Protein 2FYM (pdb70)

GO terms:
  GO:0004634 phosphopyruvate hydratase activity (F, EXP)
  GO:0005576 extracellular region (C, EXP)
  GO:0042802 identical protein binding (F, IPI)
  GO:0005515 protein binding (F, IPI)
  GO:0004634 phosphopyruvate hydratase activity (F, IDA)
  GO:0005829 cytosol (C, IDA)
  GO:0005856 cytoskeleton (C, IPI)
  GO:0042803 protein homodimerization activity (F, IPI)
  GO:0000287 magnesium ion binding (F, IDA)
  GO:0006096 glycolytic process (P, IMP)
  GO:0016020 membrane (C, IDA)
  GO:0000015 phosphopyruvate hydratase complex (C, IDA)
  GO:0005829 cytosol (C, HDA)
  GO:0016020 membrane (C, HDA)

Nearest PDB structures (foldseek):
  6bfz-assembly3_D  TM=9.920E-01  e=7.610E-82  Escherichia coli
  6npf-assembly1_B  TM=9.932E-01  e=2.031E-81  Escherichia coli
  6bfy-assembly1_A  TM=9.867E-01  e=5.789E-80  Escherichia coli
  6npf-assembly3_F  TM=9.908E-01  e=7.905E-77  Escherichia coli
  4ewj-assembly1_A  TM=9.799E-01  e=3.229E-58  Streptococcus suis

Solvent-accessible surface area: 56148 Å² total; per-residue (Å²): 32,30,2,79,38,13,58,6,18,10,1,2,0,0,79,0,32,0,1,0,5,0,21,0,40,4,95,71,63,67,19,0,11,3,5,0,8,9,22,29,42,108,45,118,74,30,8,18,16,42,35,20,52,63,166,84,51,10,40,5,95,1,0,61,114,0,17,58,8,0,68,19,52,0,10,144,26,0,80,53,94,66,0,88,77,4,55,21,2,0,129,50,0,48,82,73,3,62,49,162,46,2,44,114,16,0,1,4,0,0,0,0,0,0,0,0,0,0,11,0,0,2,38,25,62,72,29,23,7,8,57,0,0,0,71,56,30,60,52,88,48,136,22,4,0,0,1,0,3,3,3,1,0,3,0,27,124,78,28,136,26,94,3,14,0,20,6,0,1,1,0,0,9,29,2,157,59,0,70,52,0,0,39,4,1,0,9,0,11,31,38,0,13,112,25,0,115,95,105,71,39,63,33,25,12,24,53,10,0,0,5,30,1,110,2,45,32,0,55,58,0,0,45,3,0,25,92,0,1,152,52,19,64,41,47,56,22,144,18,0,0,0,1,1,4,1,13,0,47,101,22,69,139,134,46,22,0,49,0,79,16,60,75,66,45,64,36,63,15,78,92,0,0,71,36,0,42,114,23,22,141,70,48,36,2,9,2,1,2,8,1,2,15,47,70,15,50,130,2,3,31,66,0,22,160,51,6,10,137,60,15,0,2,3,0,19,49,0,0,4,0,34,40,75,35,0,139,80,0,52,86,119,38,2,3,10,0,0,2,0,26,8,8,11,28,0,0,1,44,40,0,17,53,0,1,116,53,0,82,105,41,35,22,22,0,0,0,4,12,39,32,0,9,2,17,16,4,2,5,0,4,1,0,0,0,4,34,10,0,1,0,9,0,1,1,2,4,6,0,0,0,0,0,2,0,0,2,0,9,6,0,22,82,52,10,34,165,118,4,67,20,52,6,78,133,33,1,70,34,32,120,86,36,40,22,59,4,17,10,14,1,56,99,132,79,155,42,93,1,42,32,9,24,6,16,11,0,2,1,0,86,0,14,0,2,0,5,0,7,0,0,0,102,43,1,78,6,2,5,2,6,0,7,11,23,28,50,110,46,117,72,31,9,18,15,41,37,20,51,63,184,83,48,5,54,10,95,0,0,59,113,0,17,59,8,0,70,32,50,0,6,145,26,0,76,46,96,62,0,93,78,4,57,20,2,1,127,48,1,49,82,81,4,59,51,180,43,8,46,126,9,0,1,3,0,0,0,0,0,0,2,0,0,0,16,0,0,2,37,29,66,72,32,59,18,16,56,1,0,0,74,52,32,60,35,97,50,86,23,4,0,0,1,0,3,3,1,2,0,4,0,24,124,74,28,142,30,74,4,16,0,21,7,0,1,0,0,0,9,31,5,166,56,0,95,53,0,1,44,3,1,1,10,0,11,38,36,0,14,115,13,0,125,92,89,74,39,64,32,24,12,19,51,7,0,1,5,28,0,114,0,39,31,0,54,52,0,0,47,2,0,28,91,0,0,165,54,19,65,39,110,44,26,136,35,0,0,0,1,2,5,1,13,0,44,101,21,70,131,139,42,82,0,56,11,93,27,95,75,41,44,24,90,79,0,0,65,19,0,43,116,16,21,160,119,37,38,2,7,1,2,3,8,0,2,14,48,70,18,46,132,3,3,38,86,1,22,77,49,8,10,125,159,13,0,2,3,0,21,51,0,0,5,0,35,40,176,34,0,125,75,0,50,130,117,36,2,3,10,0,1,2,1,26,8,8,11,27,0,0,1,43,45,0,18,52,1,2,118,51,0,74,101,40,36,22,21,1,0,1,4,12,37,33,0,9,4,19,19,11,3,6,0,7,0,0,0,0,1,13,7,0,1,0,11,0,1,1,2,4,4,0,0,0,0,2,2,0,0,13,0,9,34,4,20,90,68,15,35,105,138,2,59,21,49,4,85,149,33,2,70,32,72,43,93,1,40,51,9,22,6,16,12,1,2,0,0,79,0,15,0,1,0,5,0,8,0,0,0,103,41,1,74,7,2,5,3,6,0,8,10,24,29,52,112,44,116,70,31,9,18,14,42,43,20,54,64,190,82,54,5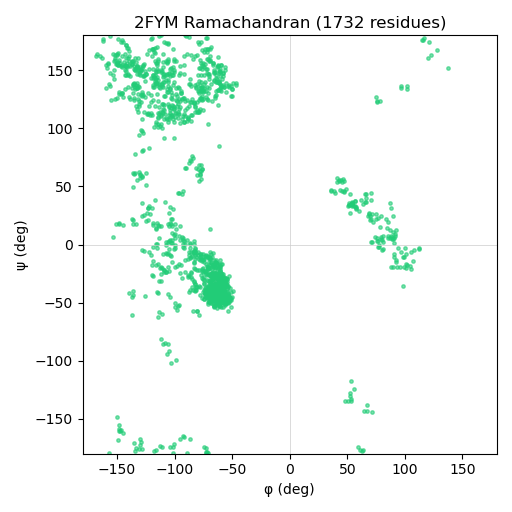,55,11,93,0,0,74,112,0,17,57,9,0,71,32,50,0,6,146,28,0,78,44,95,63,0,91,77,4,56,10,2,1,122,47,1,49,101,76,4,61,49,116,44,8,43,128,10,0,1,3,0,0,0,0,0,0,1,0,0,0,16,0,0,3,38,25,61,71,33,59,19,14,57,0,0,0,67,50,35,60,55,91,48,127,12,4,0,0,0,0,2,3,2,2,0,3,0,26,126,71,32,101,31,57,3,36,0,21,6,1,1,2,0,0,9,34,7,156,59,0,79,32,0,0,44,3,1,0,8,0,10,33,35,0,27,118,12,0,67,92,98,65,38,64,51,18,10,15,50,7,0,0,5,28,1,107,0,48,44,16,63,57,0,0,46,1,0,28,86,0,0,166,56,18,66,42,97,51,24,133,34,1,0,0,1,1,5,1,11,0,44,101,23,67,56,112,42,82,0,46,16,113,101,132,38,21,42,13,76,80,0,0,72,54,0,46,49,14,21,144,124,50,34,1,10,1,2,3,9,1,2,16,45,71,15,44,130,2,3,41,76,1,23,78,51,6,10,131,143,12,0,2,4,0,19,50,0,0,4,1,35,43,75,33,0,115,74,0,53,122,123,40,2,3,11,0,0,2,1,27,8,8,10,30,0,0,1,44,47,0,14,52,0,1,110,57,0,89,102,39,34,24,22,4,0,0,2,11,36,34,0,9,4,19,20,11,2,5,0,6,1,0,0,0,4,18,14,0,1,0,10,0,0,1,2,4,4,0,0,0,0,2,2,0,0,13,0,7,32,4,20,91,72,14,36,106,136,2,58,21,51,5,83,148,32,1,72,34,69,88,38,40,20,56,3,18,11,14,1,59,97,121,70,154,24,30,1,78,107,10,34,7,17,11,0,2,0,0,84,0,12,0,0,0,6,0,21,0,28,3,89,71,61,72,20,0,13,3,4,0,7,7,26,31,47,108,49,113,68,30,8,16,9,40,40,22,56,64,189,85,50,9,56,11,90,1,0,61,114,0,19,59,8,0,72,31,58,0,10,80,28,0,79,53,94,73,0,94,76,4,58,19,3,0,126,47,1,49,84,78,4,63,52,179,42,5,42,121,12,0,1,3,0,0,0,0,0,0,1,0,0,0,11,0,0,2,38,25,62,71,28,23,7,8,58,0,0,0,71,56,40,60,48,93,50,119,18,4,0,0,0,0,3,3,3,2,0,2,0,27,127,70,30,125,31,57,3,13,0,23,7,1,0,2,0,0,9,24,3,161,59,0,74,52,0,1,42,4,1,0,11,0,12,30,37,0,26,112,22,0,163,94,90,72,42,57,52,17,12,20,52,9,0,0,6,19,0,111,1,43,30,1,53,57,0,0,39,0,0,26,75,0,1,168,56,18,66,41,101,49,24,135,29,0,0,1,0,1,6,1,15,0,40,103,24,67,145,137,40,75,0,39,0,49,9,61,70,101,42,50,33,46,14,75,89,0,0,74,26,0,42,99,9,27,164,107,47,36,3,8,1,1,3,7,1,1,14,45,70,15,52,130,2,4,36,75,1,22,182,48,7,10,138,61,12,0,2,3,0,12,43,0,0,1,1,28,42,73,34,0,108,74,0,49,117,122,41,3,4,10,0,0,0,1,24,8,8,7,18,0,0,1,42,45,0,18,47,0,10,121,44,0,68,101,42,36,24,23,6,0,0,4,11,42,31,1,8,1,21,12,5,3,5,0,4,1,0,0,0,11,18,17,0,1,0,9,0,0,2,2,4,4,0,0,0,0,0,2,0,0,2,0,8,6,0,22,84,59,10,34,168,121,4,68,23,54,5,77,123,32,1,68,42,36,122

Secondary structure (DSSP, 8-state):
-BEEEEEEEEEE-TTS-EEEEEEEEETTS-EEEEEPPP--SS-SSS--------TTSGGGT--HHHHHHIIIIIHHHHTTSBTT-HHHHHHHHHHHH-STT-TTT-HHHHHHHHHHHHHHHHHHTTS-HHHHHHHHTT-TT-----EE-EEEEE-GGGSSSS--SSEEEEE-TT-SSHHHHHHHHHHHHHHHHHHHHHTT----B-TTS-B----SSHHHHHHHHHHHHHHTT--BTTTBEEEEE--GGGGEETTEEEEGGGTTEEE-HHHHHHHHHHHHHHS-EEEEES-S-TT-HHHHHHHHHHHTTTSEEEESTTTTT-HHHHHHHHHTT--SEEEE-GGGT-SHHHHHHHHHHHHHTT-EEEEE--SS--S--HHHHHHHHTT-EEEE---S-SHHHHHHHHHHHHHHHHHGGGS---GGGGSTT--/--HHHHHTSS-----/-BEEEEEEEEEE-TTS-EEEEEEEEETTS-EEEEEPPP--SS-SSS--------TTSGGGT--HHHHHHIIIIIHHHHTTSBTT-HHHHHHHHHHHH-SSSSTTT-HHHHHHHHHHHHHHHHHHTTS-HHHHHHHHHT-TT---B-EE-EEEEE-GGGSSSS--SSEEEEE-TT-SSHHHHHHHHHHHHHHHHHHHHHTT----B-TTS-B----SSHHHHHHHHHHHHHHTT--BTTTBEEEEE--GGGGEETTEE--S---B-HHHHHHHHHHHHHHS-EEEEES-S-TT-HHHHHHHHHHHTTTSEEEESTTTTT-HHHHHHHHHHT--SEEEE-HHHH-SHHHHHHHHHHHHHTT-EEEEE--SS--S--HHHHHHHHTT-EEEE---S-SHHHHHHHHHHHHHHHHHGGGS-B-GGGGSTT-/-BEEEEEEEEEE-TTS-EEEEEEEEETTS-EEEEEPPP--SS-SSS--------TTSGGGT--HHHHHHIIIIIHHHHTTSBTT-HHHHHHHHHHHH-STTSTTT-HHHHHHHHHHHHHHHHHHTTS-HHHHHHHHTT-TT---B-EE-EEEEE-GGGSSSS--SSEEEEE-TT-SSHHHHHHHHHHHHHHHHHHHHHTT----B-TTS-B----SSHHHHHHHHHHHHHHTT--BTTTBEEEEE--GGGGEETTEEEE--EEE-HHHHHHHHHHHHHHS-EEEEES-S-TT-HHHHHHHHHHHTTTSEEEESTTTTT-HHHHHHHHHTT--SEEEE-HHHH--HHHHHHHHHHHHHHT-EEEEE--SS--S--HHHHHHHHTT-EEEE---S-SHHHHHHHHHHHHHHHHHGGGS-B-GGGGSTT-/--HHHHHTSS-----/-BEEEEEEEEEE-TTS-EEEEEEEEETTS-EEEEEPPP--SS-SSSPPPP----TTSGGGT--HHHHHHIIIIIHHHHTTSBTT-HHHHHHHHHHHH-STT-TTT-HHHHHHHHHHHHHHHHHHTTS-HHHHHHHHTT-TT---B-EE-EEEEE-GGG-SSS--SSEEEEE-TT-SSHHHHHHHHHHHHHHHHHHHHHTT----B-TTS-B----SSHHHHHHHHHHHHHHTT--BTTTBEEEEE--GGGGEETTEEEEGGGTTEEE-HHHHHHHHHHHHHHS-EEEEES-S-TT-HHHHHHHHHHHTTTSEEEESTTTTT-HHHHHHHHHTT--SEEEE-HHHH--HHHHHHHHHHHHHTT-EEEEE--SS--S--HHHHHHHHTT-EEEE---S-SHHHHHHHHHHHHHHHHHGGGS-B-GGGGSTT--

Sequence (1746 aa):
SKIVKIIGREIIDSRGNPTVEAEVHLEGGFVGMAAAPSGASTGSREALELRDGDKSRFLGKGVTKAVAAVNGPIAQALIGKDAKDQAGIDKIMIDLDGTENKSKFGANAILAVSLANAKAAAAAKGMPLYEHIAELNGTPGKYSMPVPMMNIINGGEHADNNVDIQEFMIQPVGAKTVKKKEAIRMGSEVFHHLAKVLKAKGMNTAVGDEGGYAPNLGSNAEALAVVIAEAVKAAGYELGKDITLAMDCAASEFYKDGKYVLAGEGNKAFTSEEFTHFLEELTKQYPIVSIEDGLDESDWDGFAYQTKVLGDKIQLVGDDLFVTNTKILKEGIEKGIANSILIKFNQIGSLTETLAAIKMAKDAGYTAVISHRSGETEDATIADLAVGTAAGQIKTGSMSRSDRVAKYNQLIRIEEALGEKAPYNGRKEIKGQAASPELASGKVWIRYPSKIVKIIGREIIDSRGNPTVEAEVHLEGGFVGMAAAPSGASTGSREALELRDGDKSRFLGKGVTKAVAAVNGPIAQALIGKDAKDQAGIDKIMIDLDGTENKSKFGANAILAVSLANAKAAAAAKGMPLYEHIAELNGTPGKYSMPVPMMNIINGGEHADNNVDIQEFMIQPVGAKTVKEAIRMGSEVFHHLAKVLKAKGMNTAVGDEGGYAPNLGSNAEALAVIAEAVKAAGYELGKDITLAMDCAASEFYKDGKYVLAGEAFTSEEFTHFLEELTKQYPIVSIEDGLDESDWDGFAYQTKVLGDKIQLVGDDLFVTNTKILKEGIEKGIANSILIKFNQIGSLTETLAAIKMAKDAGYTAVISHRSGETEDATIADLAVGTAAGQIKTGSMSRSDRVAKYNQLIRIEEALGEKAPYNGRKEIKGQSKIVKIIGREIIDSRGNPTVEAEVHLEGGFVGMAAAPSGASTGSREALELRDGDKSRFLGKGVTKAVAAVNGPIAQALIGKDAKDQAGIDKIMIDLDGTENKSKFGANAILAVSLANAKAAAAAKGMPLYEHIAELNGTPGKYSMPVPMMNIINGGEHADNNVDIQEFMIQPVGAKTVKEAIRMGSEVFHHLAKVLKAKGMNTAVGDEGGYAPNLGSNAEALAVIAEAVKAAGYELGKDITLAMDCAASEFYKDGKYVLANKAFTSEEFTHFLEELTKQYPIVSIEDGLDESDWDGFAYQTKVLGDKIQLVGDDLFVTNTKILKEGIEKGIANSILIKFNQIGSLTETLAAIKMAKDAGYTAVISHRSGETEDATIADLAVGTAAGQIKTGSMSRSDRVAKYNQLIRIEEALGEKAPYNGRKEIKGQASPELASGKVWIRYPSKIVKIIGREIIDSRGNPTVEAEVHLEGGFVGMAAAPSGASTGSREALELRDGDKSRFLGKGVTKAVAAVNGPIAQALIGKDAKDQAGIDKIMIDLDGTENKSKFGANAILAVSLANAKAAAAAKGMPLYEHIAELNGTPGKYSMPVPMMNIINGGEHADNNVDIQEFMIQPVGAKTVKEAIRMGSEVFHHLAKVLKAKGMNTAVGDEGGYAPNLGSNAEALAVIAEAVKAAGYELGKDITLAMDCAASEFYKDGKYVLAGEGNKAFTSEEFTHFLEELTKQYPIVSIEDGLDESDWDGFAYQTKVLGDKIQLVGDDLFVTNTKILKEGIEKGIANSILIKFNQIGSLTETLAAIKMAKDAGYTAVISHRSGETEDATIADLAVGTAAGQIKTGSMSRSDRVAKYNQLIRIEEALGEKAPYNGRKEIKGQA

Radius of gyration: 69.32 Å; Cα contacts (8 Å, |Δi|>4): 4571; chains: 6; bounding box: 98×181×111 Å

B-factor: mean 20.83, std 8.46, range [7.2, 71.01]

Foldseek 3Di:
DFWAFKAWDWDAWPVRFTWIKMWTAGPVGFIFIFFAFDDAQDDDAFQHFDWQQDCVPRNRRDRVQLRCCRRPVLGVQRGGHQLLPLVVSLVSQCVVCPDQNSNNNGLRSQQNCQRRSLQSNCVVVVHGSLQSLLVLLVNHLAFAQAFEWAWAEADPPQADAQEQFGTKTKTQLQDFALVRRLVLLVQLNVLLLVLQVVVVWDADAGLQRYDYTHDLYNVVVLVSSCVSNVVSPHDFPNRMAMETENLQQSQDDPQWGFRVSVVRDTHHLLRLLVVVVVVCVVGVHAEYECSHPLVPQVSQLNSCVVRVLAHQYEYCVNCLLPVVSVVVCLVSSGGQEYEQRCSRNRHSSSSSVSLVSSVVSNGAYEYEDDSTAHLGQVSSSVCTSSVSRHYYQGGSDDSSRVSNSVVSVVVCVVCPVSHTNNGPVSGRNGD/DDPCVVVVVDDDDDD/DFWADKAWDWDAWPVGFTAIKMWTAGPVGFIFIDFAFDDAQDDDAFAHAPWQQDCVPRNRGTRVQLRVCRHPVLGVQRGGHQLLPLVVSLCSQCVSCPDQRSNSNGLRSQANCQRGSLQSNCVVVVHGSLQSLLVVLVNHLQWAQAFEWAWAEADPPQADALEQFGTKTKTQLQDFALLRRLVLLVQLNVLLLVLQVVVVWDADDGLQRYGYTHDQYPVRVVVSSCVSNVVSPHDFPRRMAMETENLQQSQADPQAGDRNRPRHHLLRLLVVVVVVVVVGVHAEYECSDDLVPQVSQQNSCVVPQLAHQYEYCVNCLLPPVSVVVCLVSSGTQEYEQRCSRHRHSSSSSVSLVSSVVSNGAYEYEDDSTFHLGQVSLSNCTSSVSRHYHQHRSDDSSRVSNSVVSVVVCVVCPPSHTNNGPVSGRND/DFWADKAWDWDAWLVGFTAIKMKTAGPVGQIFIFFAFDDAQDDDAFAHFDWQQDCVPRNRGDRPQLRCCRHPVLGVQRGGHDLLPLVVSLVSQCVSCPDQRSNSNGLRSQANCSRGSLRSNCVVVVHGSLQSLLVLLVRGLQFAQAFEWAWAEADPPQADAQEQFGTKTKTQLQDFALLVRLVLLVQLNVLLVVLQVVVVWDADATLQRYGHTHANYPVSVLVSSCVSCVVSVHDFLNRMAMETENLQQSQDDPQFGARVHDTHHLLRLLVVVVVVVVVGRHAEYECSHPLVPQVSQLNSCVVCVLAHQYEYCVNCLLPVVSVVVCLVSSGGQEYEQRPSRHRHSSSSSVSLVSSVVSNGAYEYEDDSIFHLGQVSLSVCTSSVSHYYYQHRSDDSSRVSNSVVSVVVCVVCPPSHTNNGPVSGRND/DDPCDVVPVDHDDDD/DFWAAKAWDWDAWLVGFTWIKMWTAHPVGFIFIFFAFDDAQDDDAFAHFEWQQDCVPRNRGTRVQLRCCRRPVLRVQRGGHQLLPLVVSLVSQCVVCPDQRSNSNGLRSQQNCQRRSLQSNCVVVVHGSLQSLLVVLVNHLAFAQAFEWAFAEADPPQADAQEQFGTKTKTQLQDFALVRRLVLLVQLNVLLLVLCVVVVWDADATLQRHDYTHDLANVRVLVSSCVSCVVSVHDFPNRMAMETENLQQRQDDPQWGFRSRVVRDTHHLLRLLVVVVVVVVVGVYAEYECSHPLVPQVSQQNSCVVPVLAHQYEYEVNCLLAPVRVVVCLVSSGGQEYEQRCSRHRHPVSSSVSLVSSVVSNGAYEYEDDSTAHLGQVSSSVCTSSVSRYYYQGRSDDSSRVSNSVVSVVVCVVCPVSYTNNGPVSGRNGD

Organism: Escherichia coli (strain K12) (NCBI:txid83333)

CATH classification: 3.30.390.10 (+1 more: 3.20.20.120)

Structure (mmCIF, N/CA/C/O backbone):
data_2FYM
#
_entry.id   2FYM
#
_cell.length_a   77.054
_cell.length_b   124.201
_cell.length_c   96.076
_cell.angle_alpha   90.00
_cell.angle_beta   90.58
_cell.angle_gamma   90.00
#
_symmetry.space_group_name_H-M   'P 1 21 1'
#
loop_
_entity.id
_entity.type
_entity.pdbx_description
1 polymer Enolase
2 polymer 'Ribonuclease E'
3 non-polymer 'MAGNESIUM ION'
4 water water
#
loop_
_atom_site.group_PDB
_atom_site.id
_atom_site.type_symbol
_atom_site.label_atom_id
_atom_site.label_alt_id
_atom_site.label_comp_id
_atom_site.label_asym_id
_atom_site.label_entity_id
_atom_site.label_seq_id
_atom_site.pdbx_PDB_ins_code
_atom_site.Cartn_x
_atom_site.Cartn_y
_atom_site.Cartn_z
_atom_site.occupancy
_atom_site.B_iso_or_equiv
_atom_site.auth_seq_id
_atom_site.auth_comp_id
_atom_site.auth_asym_id
_atom_site.auth_atom_id
_atom_site.pdbx_PDB_model_num
ATOM 1 N N . SER A 1 1 ? 15.327 19.512 53.255 1.00 29.56 1 SER A N 1
ATOM 2 C CA . SER A 1 1 ? 14.274 18.606 52.699 1.00 29.32 1 SER A CA 1
ATOM 3 C C . SER A 1 1 ? 14.128 17.369 53.579 1.00 28.87 1 SER A C 1
ATOM 4 O O . SER A 1 1 ? 14.929 16.434 53.494 1.00 28.78 1 SER A O 1
ATOM 7 N N . LYS A 1 2 ? 13.113 17.376 54.434 1.00 27.87 2 LYS A N 1
ATOM 8 C CA . LYS A 1 2 ? 12.966 16.338 55.456 1.00 27.36 2 LYS A CA 1
ATOM 9 C C . LYS A 1 2 ? 12.580 14.965 54.887 1.00 26.69 2 LYS A C 1
ATOM 10 O O . LYS A 1 2 ? 11.692 14.857 54.044 1.00 26.40 2 LYS A O 1
ATOM 12 N N . ILE A 1 3 ? 13.265 13.924 55.365 1.00 25.93 3 ILE A N 1
ATOM 13 C CA . ILE A 1 3 ? 12.922 12.541 55.036 1.00 25.46 3 ILE A CA 1
ATOM 14 C C . ILE A 1 3 ? 11.641 12.147 55.771 1.00 25.56 3 ILE A C 1
ATOM 15 O O . ILE A 1 3 ? 11.513 12.388 56.977 1.00 25.76 3 ILE A O 1
ATOM 20 N N . VAL A 1 4 ? 10.699 11.546 55.045 1.00 25.43 4 VAL A N 1
ATOM 21 C CA . VAL A 1 4 ? 9.435 11.109 55.643 1.00 25.76 4 VAL A CA 1
ATOM 22 C C . VAL A 1 4 ? 9.265 9.586 55.703 1.00 25.53 4 VAL A C 1
ATOM 23 O O . VAL A 1 4 ? 8.630 9.065 56.621 1.00 25.54 4 VAL A O 1
ATOM 27 N N . LYS A 1 5 ? 9.833 8.874 54.729 1.00 25.15 5 LYS A N 1
ATOM 28 C CA . LYS A 1 5 ? 9.741 7.423 54.689 1.00 24.71 5 LYS A CA 1
ATOM 29 C C . LYS A 1 5 ? 10.945 6.840 53.970 1.00 24.26 5 LYS A C 1
ATOM 30 O O . LYS A 1 5 ? 11.441 7.417 53.002 1.00 23.81 5 LYS A O 1
ATOM 32 N N . ILE A 1 6 ? 11.416 5.704 54.472 1.00 23.88 6 ILE A N 1
ATOM 33 C CA . ILE A 1 6 ? 12.444 4.925 53.792 1.00 23.50 6 ILE A CA 1
ATOM 34 C C . ILE A 1 6 ? 11.952 3.491 53.680 1.00 23.46 6 ILE A C 1
ATOM 35 O O . ILE A 1 6 ? 11.461 2.904 54.646 1.00 23.99 6 ILE A O 1
ATOM 40 N N . ILE A 1 7 ? 12.061 2.946 52.477 1.00 22.64 7 ILE A N 1
ATOM 41 C CA . ILE A 1 7 ? 11.609 1.602 52.202 1.00 22.40 7 ILE A CA 1
ATOM 42 C C . ILE A 1 7 ? 12.775 0.804 51.654 1.00 21.30 7 ILE A C 1
ATOM 43 O O . ILE A 1 7 ? 13.485 1.264 50.759 1.00 21.11 7 ILE A O 1
ATOM 48 N N . GLY A 1 8 ? 12.981 -0.372 52.235 1.00 20.02 8 GLY A N 1
ATOM 49 C CA . GLY A 1 8 ? 13.926 -1.344 51.714 1.00 18.47 8 GLY A CA 1
ATOM 50 C C . GLY A 1 8 ? 13.184 -2.530 51.156 1.00 18.01 8 GLY A C 1
ATOM 51 O O . GLY A 1 8 ? 12.122 -2.924 51.671 1.00 17.54 8 GLY A O 1
ATOM 52 N N . ARG A 1 9 ? 13.748 -3.123 50.108 1.00 16.62 9 ARG A N 1
ATOM 53 C CA . ARG A 1 9 ? 13.201 -4.352 49.563 1.00 16.89 9 ARG A CA 1
ATOM 54 C C . ARG A 1 9 ? 14.276 -5.232 48.944 1.00 16.90 9 ARG A C 1
ATOM 55 O O . ARG A 1 9 ? 15.347 -4.762 48.524 1.00 16.48 9 ARG A O 1
ATOM 63 N N . GLU A 1 10 ? 13.975 -6.520 48.917 1.00 16.85 10 GLU A N 1
ATOM 64 C CA . GLU A 1 10 ? 14.828 -7.510 48.294 1.00 16.41 10 GLU A CA 1
ATOM 65 C C . GLU A 1 10 ? 14.389 -7.681 46.844 1.00 16.62 10 GLU A C 1
ATOM 66 O O . GLU A 1 10 ? 13.290 -8.181 46.566 1.00 16.44 10 GLU A O 1
ATOM 72 N N . ILE A 1 11 ? 15.248 -7.250 45.917 1.00 16.04 11 ILE A N 1
ATOM 73 C CA . ILE A 1 11 ? 15.008 -7.451 44.485 1.00 15.18 11 ILE A CA 1
ATOM 74 C C . ILE A 1 11 ? 16.055 -8.435 43.946 1.00 14.50 11 ILE A C 1
ATOM 75 O O . ILE A 1 11 ? 16.827 -9.016 44.726 1.00 14.71 11 ILE A O 1
ATOM 80 N N . ILE A 1 12 ? 16.082 -8.635 42.631 1.00 13.86 12 ILE A N 1
ATOM 81 C CA . ILE A 1 12 ? 16.941 -9.645 42.023 1.00 13.36 12 ILE A CA 1
ATOM 82 C C . ILE A 1 12 ? 17.976 -8.954 41.135 1.00 13.11 12 ILE A C 1
ATOM 83 O O . ILE A 1 12 ? 17.643 -8.009 40.405 1.00 12.62 12 ILE A O 1
ATOM 88 N N . ASP A 1 13 ? 19.217 -9.419 41.219 1.00 12.21 13 ASP A N 1
ATOM 89 C CA . ASP A 1 13 ? 20.299 -8.858 40.416 1.00 11.93 13 ASP A CA 1
ATOM 90 C C . ASP A 1 13 ? 20.476 -9.582 39.076 1.00 11.20 13 ASP A C 1
ATOM 91 O O . ASP A 1 13 ? 19.735 -10.523 38.733 1.00 11.04 13 ASP A O 1
ATOM 96 N N . SER A 1 14 ? 21.443 -9.122 38.293 1.00 10.93 14 SER A N 1
ATOM 97 C CA . SER A 1 14 ? 21.563 -9.592 36.931 1.00 10.82 14 SER A CA 1
ATOM 98 C C . SER A 1 14 ? 22.045 -11.027 36.828 1.00 11.31 14 SER A C 1
ATOM 99 O O . SER A 1 14 ? 22.039 -11.593 35.740 1.00 11.76 14 SER A O 1
ATOM 102 N N . ARG A 1 15 ? 22.488 -11.605 37.954 1.00 11.56 15 ARG A N 1
ATOM 103 C CA . ARG A 1 15 ? 22.927 -12.999 37.977 1.00 12.60 15 ARG A CA 1
ATOM 104 C C . ARG A 1 15 ? 21.867 -13.871 38.642 1.00 12.88 15 ARG A C 1
ATOM 105 O O . ARG A 1 15 ? 22.070 -15.076 38.810 1.00 14.35 15 ARG A O 1
ATOM 113 N N . GLY A 1 16 ? 20.734 -13.261 39.011 1.00 12.53 16 GLY A N 1
ATOM 114 C CA . GLY A 1 16 ? 19.619 -14.003 39.598 1.00 13.48 16 GLY A CA 1
ATOM 115 C C . GLY A 1 16 ? 19.724 -14.086 41.109 1.00 14.08 16 GLY A C 1
ATOM 116 O O . GLY A 1 16 ? 18.995 -14.844 41.733 1.00 14.76 16 GLY A O 1
ATOM 117 N N . ASN A 1 17 ? 20.638 -13.321 41.696 1.00 14.18 17 ASN A N 1
ATOM 118 C CA . ASN A 1 17 ? 20.812 -13.308 43.147 1.00 14.28 17 ASN A CA 1
ATOM 119 C C . ASN A 1 17 ? 20.162 -12.100 43.813 1.00 14.62 17 ASN A C 1
ATOM 120 O O . ASN A 1 17 ? 20.116 -11.014 43.226 1.00 14.56 17 ASN A O 1
ATOM 125 N N . PRO A 1 18 ? 19.635 -12.274 45.037 1.00 14.10 18 PRO A N 1
ATOM 126 C CA . PRO A 1 18 ? 19.026 -11.136 45.729 1.00 13.91 18 PRO A CA 1
ATOM 127 C C . PRO A 1 18 ? 19.975 -9.950 45.941 1.00 13.83 18 PRO A C 1
ATOM 128 O O . PRO A 1 18 ? 21.187 -10.124 46.133 1.00 13.89 18 PRO A O 1
ATOM 132 N N . THR A 1 19 ? 19.412 -8.752 45.870 1.00 13.42 19 THR A N 1
ATOM 133 C CA . THR A 1 19 ? 20.112 -7.567 46.365 1.00 13.56 19 THR A CA 1
ATOM 134 C C . THR A 1 19 ? 19.157 -6.558 46.999 1.00 13.72 19 THR A C 1
ATOM 135 O O . THR A 1 19 ? 17.944 -6.768 46.993 1.00 14.16 19 THR A O 1
ATOM 139 N N . VAL A 1 20 ? 19.722 -5.499 47.577 1.00 13.17 20 VAL A N 1
ATOM 140 C CA . VAL A 1 20 ? 18.943 -4.489 48.284 1.00 13.50 20 VAL A CA 1
ATOM 141 C C . VAL A 1 20 ? 18.598 -3.323 47.373 1.00 13.60 20 VAL A C 1
ATOM 142 O O . VAL A 1 20 ? 19.476 -2.764 46.717 1.00 13.87 20 VAL A O 1
ATOM 146 N N . GLU A 1 21 ? 17.320 -2.950 47.364 1.00 14.11 21 GLU A N 1
ATOM 147 C CA . GLU A 1 21 ? 16.862 -1.707 46.765 1.00 14.71 21 GLU A CA 1
ATOM 148 C C . GLU A 1 21 ? 16.278 -0.845 47.884 1.00 15.11 21 GLU A C 1
ATOM 149 O O . GLU A 1 21 ? 15.606 -1.371 48.788 1.00 15.84 21 GLU A O 1
ATOM 155 N N . ALA A 1 22 ? 16.566 0.450 47.845 1.00 15.20 22 ALA A N 1
ATOM 156 C CA . ALA A 1 22 ? 15.999 1.407 48.802 1.00 15.62 22 ALA A CA 1
ATOM 157 C C . ALA A 1 22 ? 15.281 2.557 48.118 1.00 16.12 22 ALA A C 1
ATOM 158 O O . ALA A 1 22 ? 15.694 3.000 47.057 1.00 14.93 22 ALA A O 1
ATOM 160 N N . GLU A 1 23 ? 14.217 3.045 48.761 1.00 15.91 23 GLU A N 1
ATOM 161 C CA . GLU A 1 23 ? 13.549 4.279 48.353 1.00 17.23 23 GLU A CA 1
ATOM 162 C C . GLU A 1 23 ? 13.641 5.271 49.493 1.00 18.06 23 GLU A C 1
ATOM 163 O O . GLU A 1 23 ? 13.406 4.919 50.659 1.00 18.85 23 GLU A O 1
ATOM 169 N N . VAL A 1 24 ? 13.962 6.513 49.161 1.00 17.93 24 VAL A N 1
ATOM 170 C CA . VAL A 1 24 ? 13.944 7.581 50.148 1.00 18.30 24 VAL A CA 1
ATOM 171 C C . VAL A 1 24 ? 12.888 8.601 49.701 1.00 19.04 24 VAL A C 1
ATOM 172 O O . VAL A 1 24 ? 12.970 9.153 48.605 1.00 18.62 24 VAL A O 1
ATOM 176 N N . HIS A 1 25 ? 11.887 8.797 50.558 1.00 19.88 25 HIS A N 1
ATOM 177 C CA . HIS A 1 25 ? 10.767 9.703 50.302 1.00 21.03 25 HIS A CA 1
ATOM 178 C C . HIS A 1 25 ? 10.903 10.958 51.164 1.00 21.50 25 HIS A C 1
ATOM 179 O O . HIS A 1 25 ? 11.189 10.865 52.367 1.00 21.71 25 HIS A O 1
ATOM 186 N N . LEU A 1 26 ? 10.703 12.123 50.545 1.00 22.05 26 LEU A N 1
ATOM 187 C CA . LEU A 1 26 ? 10.831 13.414 51.230 1.00 22.41 26 LEU A CA 1
ATOM 188 C C . LEU A 1 26 ? 9.508 14.176 51.271 1.00 23.44 26 LEU A C 1
ATOM 189 O O . LEU A 1 26 ? 8.614 13.946 50.459 1.00 23.78 26 LEU A O 1
ATOM 194 N N . GLU A 1 27 ? 9.399 15.098 52.219 1.00 24.98 27 GLU A N 1
ATOM 195 C CA . GLU A 1 27 ? 8.293 16.060 52.204 1.00 26.45 27 GLU A CA 1
ATOM 196 C C . GLU A 1 27 ? 8.271 16.757 50.842 1.00 26.42 27 GLU A C 1
ATOM 197 O O . GLU A 1 27 ? 9.318 17.131 50.315 1.00 26.83 27 GLU A O 1
ATOM 203 N N . GLY A 1 28 ? 7.085 16.908 50.263 1.00 26.64 28 GLY A N 1
ATOM 204 C CA . GLY A 1 28 ? 6.975 17.499 48.928 1.00 26.21 28 GLY A CA 1
ATOM 205 C C . GLY A 1 28 ? 6.775 16.479 47.828 1.00 26.10 28 GLY A C 1
ATOM 206 O O . GLY A 1 28 ? 6.530 16.844 46.674 1.00 26.43 28 GLY A O 1
ATOM 207 N N . GLY A 1 29 ? 6.896 15.198 48.183 1.00 25.51 29 GLY A N 1
ATOM 208 C CA . GLY A 1 29 ? 6.632 14.098 47.253 1.00 24.54 29 GLY A CA 1
ATOM 209 C C . GLY A 1 29 ? 7.834 13.609 46.463 1.00 23.51 29 GLY A C 1
ATOM 210 O O . GLY A 1 29 ? 7.698 12.753 45.589 1.00 24.21 29 GLY A O 1
ATOM 211 N N . PHE A 1 30 ? 9.009 14.136 46.781 1.00 22.76 30 PHE A N 1
ATOM 212 C CA . PHE A 1 30 ? 10.237 13.754 46.072 1.00 21.68 30 PHE A CA 1
ATOM 213 C C . PHE A 1 30 ? 10.711 12.366 46.490 1.00 20.50 30 PHE A C 1
ATOM 214 O O . PHE A 1 30 ? 10.728 12.046 47.677 1.00 19.96 30 PHE A O 1
ATOM 222 N N . VAL A 1 31 ? 11.078 11.544 45.509 1.00 19.28 31 VAL A N 1
ATOM 223 C CA . VAL A 1 31 ? 11.470 10.160 45.787 1.00 18.63 31 VAL A CA 1
ATOM 224 C C . VAL A 1 31 ? 12.772 9.866 45.055 1.00 17.93 31 VAL A C 1
ATOM 225 O O . VAL A 1 31 ? 12.932 10.244 43.901 1.00 18.49 31 VAL A O 1
ATOM 229 N N . GLY A 1 32 ? 13.695 9.202 45.743 1.00 17.32 32 GLY A N 1
ATOM 230 C CA . GLY A 1 32 ? 14.881 8.613 45.103 1.00 16.88 32 GLY A CA 1
ATOM 231 C C . GLY A 1 32 ? 14.881 7.108 45.315 1.00 16.84 32 GLY A C 1
ATOM 232 O O . GLY A 1 32 ? 14.450 6.620 46.372 1.00 17.08 32 GLY A O 1
ATOM 233 N N . MET A 1 33 ? 15.328 6.354 44.309 1.00 15.96 33 MET A N 1
ATOM 234 C CA . MET A 1 33 ? 15.417 4.914 44.448 1.00 15.71 33 MET A CA 1
ATOM 235 C C . MET A 1 33 ? 16.733 4.435 43.872 1.00 14.94 33 MET A C 1
ATOM 236 O O . MET A 1 33 ? 17.167 4.934 42.845 1.00 14.33 33 MET A O 1
ATOM 241 N N . ALA A 1 34 ? 17.374 3.505 44.572 1.00 13.60 34 ALA A N 1
ATOM 242 C CA . ALA A 1 34 ? 18.651 2.940 44.113 1.00 13.04 34 ALA A CA 1
ATOM 243 C C . ALA A 1 34 ? 18.817 1.526 44.624 1.00 13.42 34 ALA A C 1
ATOM 244 O O . ALA A 1 34 ? 18.183 1.121 45.603 1.00 13.63 34 ALA A O 1
ATOM 246 N N . ALA A 1 35 ? 19.693 0.781 43.968 1.00 12.75 35 ALA A N 1
ATOM 247 C CA . ALA A 1 35 ? 19.990 -0.584 44.403 1.00 12.94 35 ALA A CA 1
ATOM 248 C C . ALA A 1 35 ? 21.481 -0.775 44.553 1.00 13.17 35 ALA A C 1
ATOM 249 O O . ALA A 1 35 ? 22.272 -0.106 43.893 1.00 14.06 35 ALA A O 1
ATOM 251 N N . ALA A 1 36 ? 21.858 -1.688 45.445 1.00 13.81 36 ALA A N 1
ATOM 252 C CA . ALA A 1 36 ? 23.257 -2.072 45.600 1.00 13.59 36 ALA A CA 1
ATOM 253 C C . ALA A 1 36 ? 23.618 -3.182 44.615 1.00 13.48 36 ALA A C 1
ATOM 254 O O . ALA A 1 36 ? 22.839 -4.116 44.425 1.00 14.13 36 ALA A O 1
ATOM 256 N N . PRO A 1 37 ? 24.806 -3.090 43.995 1.00 13.01 37 PRO A N 1
ATOM 257 C CA . PRO A 1 37 ? 25.293 -4.198 43.184 1.00 12.97 37 PRO A CA 1
ATOM 258 C C . PRO A 1 37 ? 25.868 -5.284 44.112 1.00 13.62 37 PRO A C 1
ATOM 259 O O . PRO A 1 37 ? 26.003 -5.049 45.323 1.00 14.16 37 PRO A O 1
ATOM 263 N N . SER A 1 38 ? 26.225 -6.435 43.544 1.00 14.52 38 SER A N 1
ATOM 264 C CA . SER A 1 38 ? 26.803 -7.558 44.313 1.00 15.82 38 SER A CA 1
ATOM 265 C C . SER A 1 38 ? 28.167 -7.182 44.876 1.00 16.08 38 SER A C 1
ATOM 266 O O . SER A 1 38 ? 28.909 -6.421 44.263 1.00 15.50 38 SER A O 1
ATOM 269 N N . GLY A 1 39 ? 28.517 -7.738 46.044 1.00 16.53 39 GLY A N 1
ATOM 270 C CA . GLY A 1 39 ? 29.823 -7.458 46.653 1.00 17.60 39 GLY A CA 1
ATOM 271 C C . GLY A 1 39 ? 30.323 -8.638 47.465 1.00 18.28 39 GLY A C 1
ATOM 272 O O . GLY A 1 39 ? 29.788 -9.734 47.361 1.00 20.12 39 GLY A O 1
ATOM 273 N N . ALA A 1 40 ? 31.364 -8.404 48.253 1.00 18.95 40 ALA A N 1
ATOM 274 C CA . ALA A 1 40 ? 31.928 -9.422 49.159 1.00 19.07 40 ALA A CA 1
ATOM 275 C C . ALA A 1 40 ? 31.183 -9.395 50.498 1.00 18.88 40 ALA A C 1
ATOM 276 O O . ALA A 1 40 ? 30.844 -8.322 50.996 1.00 18.39 40 ALA A O 1
ATOM 278 N N . SER A 1 41 ? 30.957 -10.570 51.095 1.00 19.51 41 SER A N 1
ATOM 279 C CA . SER A 1 41 ? 30.316 -10.656 52.412 1.00 19.43 41 SER A CA 1
ATOM 280 C C . SER A 1 41 ? 31.306 -11.105 53.484 1.00 19.48 41 SER A C 1
ATOM 281 O O . SER A 1 41 ? 30.988 -11.099 54.679 1.00 19.67 41 SER A O 1
ATOM 284 N N . THR A 1 42 ? 32.497 -11.496 53.039 1.00 19.59 42 THR A N 1
ATOM 285 C CA . THR A 1 42 ? 33.582 -11.904 53.942 1.00 19.60 42 THR A CA 1
ATOM 286 C C . THR A 1 42 ? 34.875 -11.240 53.498 1.00 20.13 42 THR A C 1
ATOM 287 O O . THR A 1 42 ? 34.992 -10.807 52.348 1.00 20.58 42 THR A O 1
ATOM 291 N N . GLY A 1 43 ? 35.847 -11.170 54.397 1.00 20.60 43 GLY A N 1
ATOM 292 C CA . GLY A 1 43 ? 37.122 -10.575 54.048 1.00 21.24 43 GLY A CA 1
ATOM 293 C C . GLY A 1 43 ? 37.468 -9.421 54.953 1.00 21.31 43 GLY A C 1
ATOM 294 O O . GLY A 1 43 ? 36.598 -8.878 55.627 1.00 20.41 43 GLY A O 1
ATOM 295 N N . SER A 1 44 ? 38.740 -9.045 54.937 1.00 22.20 44 SER A N 1
ATOM 296 C CA . SER A 1 44 ? 39.283 -8.142 55.943 1.00 23.02 44 SER A CA 1
ATOM 297 C C . SER A 1 44 ? 39.523 -6.736 55.452 1.00 22.70 44 SER A C 1
ATOM 298 O O . SER A 1 44 ? 39.917 -5.889 56.248 1.00 23.18 44 SER A O 1
ATOM 301 N N . ARG A 1 45 ? 39.294 -6.465 54.162 1.00 21.91 45 ARG A N 1
ATOM 302 C CA . ARG A 1 45 ? 39.808 -5.229 53.561 1.00 21.66 45 ARG A CA 1
ATOM 303 C C . ARG A 1 45 ? 38.754 -4.283 53.000 1.00 21.12 45 ARG A C 1
ATOM 304 O O . ARG A 1 45 ? 38.993 -3.086 52.900 1.00 22.54 45 ARG A O 1
ATOM 312 N N . GLU A 1 46 ? 37.606 -4.822 52.618 1.00 20.00 46 GLU A N 1
ATOM 313 C CA . GLU A 1 46 ? 36.583 -3.995 51.979 1.00 18.61 46 GLU A CA 1
ATOM 314 C C . GLU A 1 46 ? 35.324 -3.941 52.825 1.00 17.39 46 GLU A C 1
ATOM 315 O O . GLU A 1 46 ? 35.151 -4.744 53.743 1.00 17.08 46 GLU A O 1
ATOM 321 N N . ALA A 1 47 ? 34.447 -2.986 52.523 1.00 16.32 47 ALA A N 1
ATOM 322 C CA . ALA A 1 47 ? 33.141 -2.963 53.156 1.00 15.45 47 ALA A CA 1
ATOM 323 C C . ALA A 1 47 ? 32.417 -4.248 52.790 1.00 15.69 47 ALA A C 1
ATOM 324 O O . ALA A 1 47 ? 32.518 -4.721 51.657 1.00 16.03 47 ALA A O 1
ATOM 326 N N . LEU A 1 48 ? 31.701 -4.822 53.745 1.00 15.57 48 LEU A N 1
ATOM 327 C CA . LEU A 1 48 ? 31.055 -6.100 53.537 1.00 16.03 48 LEU A CA 1
ATOM 328 C C . LEU A 1 48 ? 29.552 -5.969 53.388 1.00 16.50 48 LEU A C 1
ATOM 329 O O . LEU A 1 48 ? 28.903 -5.312 54.196 1.00 16.65 48 LEU A O 1
ATOM 334 N N . GLU A 1 49 ? 29.004 -6.605 52.356 1.00 16.48 49 GLU A N 1
ATOM 335 C CA . GLU A 1 49 ? 27.553 -6.768 52.247 1.00 17.37 49 GLU A CA 1
ATOM 336 C C . GLU A 1 49 ? 27.102 -7.807 53.262 1.00 17.80 49 GLU A C 1
ATOM 337 O O . GLU A 1 49 ? 27.870 -8.706 53.618 1.00 17.99 49 GLU A O 1
ATOM 343 N N . LEU A 1 50 ? 25.866 -7.674 53.722 1.00 18.01 50 LEU A N 1
ATOM 344 C CA . LEU A 1 50 ? 25.253 -8.672 54.601 1.00 18.12 50 LEU A CA 1
ATOM 345 C C . LEU A 1 50 ? 24.406 -9.662 53.799 1.00 18.06 50 LEU A C 1
ATOM 346 O O . LEU A 1 50 ? 23.476 -9.261 53.075 1.00 16.83 50 LEU A O 1
ATOM 351 N N . ARG A 1 51 ? 24.727 -10.950 53.938 1.00 17.93 51 ARG A N 1
ATOM 352 C CA . ARG A 1 51 ? 23.936 -12.031 53.359 1.00 18.54 51 ARG A CA 1
ATOM 353 C C . ARG A 1 51 ? 23.313 -12.894 54.463 1.00 19.18 51 ARG A C 1
ATOM 354 O O . ARG A 1 51 ? 23.910 -13.062 55.526 1.00 19.51 51 ARG A O 1
ATOM 362 N N . ASP A 1 52 ? 22.142 -13.458 54.187 1.00 19.71 52 ASP A N 1
ATOM 363 C CA . ASP A 1 52 ? 21.389 -14.224 55.196 1.00 20.64 52 ASP A CA 1
ATOM 364 C C . ASP A 1 52 ? 22.013 -15.567 55.542 1.00 21.58 52 ASP A C 1
ATOM 365 O O . ASP A 1 52 ? 22.003 -15.966 56.706 1.00 22.53 52 ASP A O 1
ATOM 370 N N . GLY A 1 53 ? 22.516 -16.275 54.535 1.00 22.09 53 GLY A N 1
ATOM 371 C CA . GLY A 1 53 ? 23.067 -17.617 54.741 1.00 22.80 53 GLY A CA 1
ATOM 372 C C . GLY A 1 53 ? 22.012 -18.656 55.079 1.00 23.41 53 GLY A C 1
ATOM 373 O O . GLY A 1 53 ? 22.321 -19.685 55.699 1.00 23.62 53 GLY A O 1
ATOM 374 N N . ASP A 1 54 ? 20.770 -18.396 54.674 1.00 23.65 54 ASP A N 1
ATOM 375 C CA . ASP A 1 54 ? 19.675 -19.360 54.823 1.00 24.23 54 ASP A CA 1
ATOM 376 C C . ASP A 1 54 ? 19.620 -20.258 53.586 1.00 24.69 54 ASP A C 1
ATOM 377 O O . ASP A 1 54 ? 19.174 -19.844 52.519 1.00 23.97 54 ASP A O 1
ATOM 382 N N . LYS A 1 55 ? 20.053 -21.506 53.745 1.00 25.18 55 LYS A N 1
ATOM 383 C CA . LYS A 1 55 ? 20.145 -22.449 52.632 1.00 25.75 55 LYS A CA 1
ATOM 384 C C . LYS A 1 55 ? 18.808 -22.727 51.947 1.00 25.16 55 LYS A C 1
ATOM 385 O O . LYS A 1 55 ? 18.781 -23.119 50.783 1.00 25.55 55 LYS A O 1
ATOM 391 N N . SER A 1 56 ? 17.710 -22.495 52.661 1.00 24.74 56 SER A N 1
ATOM 392 C CA . SER A 1 56 ? 16.365 -22.730 52.131 1.00 24.60 56 SER A CA 1
ATOM 393 C C . SER A 1 56 ? 15.826 -21.586 51.254 1.00 23.83 56 SER A C 1
ATOM 394 O O . SER A 1 56 ? 14.725 -21.701 50.699 1.00 24.09 56 SER A O 1
ATOM 397 N N . ARG A 1 57 ? 16.567 -20.479 51.159 1.00 22.95 57 ARG A N 1
ATOM 398 C CA . ARG A 1 57 ? 16.189 -19.388 50.236 1.00 22.15 57 ARG A CA 1
ATOM 399 C C . ARG A 1 57 ? 17.382 -18.936 49.414 1.00 21.20 57 ARG A C 1
ATOM 400 O O . ARG A 1 57 ? 18.424 -18.586 49.983 1.00 20.93 57 ARG A O 1
ATOM 408 N N . PHE A 1 58 ? 17.229 -18.946 48.085 1.00 20.44 58 PHE A N 1
ATOM 409 C CA . PHE A 1 58 ? 18.248 -18.423 47.178 1.00 19.95 58 PHE A CA 1
ATOM 410 C C . PHE A 1 58 ? 19.641 -19.009 47.448 1.00 19.90 58 PHE A C 1
ATOM 411 O O . PHE A 1 58 ? 20.653 -18.315 47.297 1.00 19.76 58 PHE A O 1
ATOM 419 N N . LEU A 1 59 ? 19.690 -20.278 47.856 1.00 20.26 59 LEU A N 1
ATOM 420 C CA . LEU A 1 59 ? 20.968 -20.964 48.103 1.00 20.68 59 LEU A CA 1
ATOM 421 C C . LEU A 1 59 ? 21.863 -20.184 49.083 1.00 20.28 59 LEU A C 1
ATOM 422 O O . LEU A 1 59 ? 23.096 -20.182 48.967 1.00 20.68 59 LEU A O 1
ATOM 427 N N . GLY A 1 60 ? 21.227 -19.534 50.056 1.00 20.02 60 GLY A N 1
ATOM 428 C CA . GLY A 1 60 ? 21.938 -18.815 51.116 1.00 19.72 60 GLY A CA 1
ATOM 429 C C . GLY A 1 60 ? 22.232 -17.354 50.828 1.00 19.48 60 GLY A C 1
ATOM 430 O O . GLY A 1 60 ? 22.823 -16.658 51.659 1.00 19.15 60 GLY A O 1
ATOM 431 N N . LYS A 1 61 ? 21.790 -16.888 49.662 1.00 19.11 61 LYS A N 1
ATOM 432 C CA . LYS A 1 61 ? 22.116 -15.539 49.194 1.00 19.09 61 LYS A CA 1
ATOM 433 C C . LYS A 1 61 ? 21.010 -14.486 49.430 1.00 18.91 61 LYS A C 1
ATOM 434 O O . LYS A 1 61 ? 21.063 -13.386 48.876 1.00 17.58 61 LYS A O 1
ATOM 440 N N . GLY A 1 62 ? 20.017 -14.814 50.256 1.00 18.83 62 GLY A N 1
ATOM 441 C CA . GLY A 1 62 ? 18.997 -13.832 50.648 1.00 18.64 62 GLY A CA 1
ATOM 442 C C . GLY A 1 62 ? 19.606 -12.585 51.271 1.00 18.48 62 GLY A C 1
ATOM 443 O O . GLY A 1 62 ? 20.695 -12.642 51.858 1.00 18.24 62 GLY A O 1
ATOM 444 N N . VAL A 1 63 ? 18.932 -11.442 51.107 1.00 18.23 63 VAL A N 1
ATOM 445 C CA . VAL A 1 63 ? 19.346 -10.207 51.789 1.00 17.98 63 VAL A CA 1
ATOM 446 C C . VAL A 1 63 ? 18.264 -9.644 52.716 1.00 18.53 63 VAL A C 1
ATOM 447 O O . VAL A 1 63 ? 18.182 -8.428 52.950 1.00 18.01 63 VAL A O 1
ATOM 451 N N . THR A 1 64 ? 17.456 -10.543 53.284 1.00 19.26 64 THR A N 1
ATOM 452 C CA . THR A 1 64 ? 16.375 -10.107 54.170 1.00 20.15 64 THR A CA 1
ATOM 453 C C . THR A 1 64 ? 16.906 -9.345 55.390 1.00 19.64 64 THR A C 1
ATOM 454 O O . THR A 1 64 ? 16.282 -8.396 55.841 1.00 20.18 64 THR A O 1
ATOM 458 N N . LYS A 1 65 ? 18.062 -9.750 55.918 1.00 19.69 65 LYS A N 1
ATOM 459 C CA . LYS A 1 65 ? 18.649 -9.036 57.064 1.00 19.82 65 LYS A CA 1
ATOM 460 C C . LYS A 1 65 ? 19.060 -7.604 56.746 1.00 19.83 65 LYS A C 1
ATOM 461 O O . LYS A 1 65 ? 18.762 -6.687 57.512 1.00 19.54 65 LYS A O 1
ATOM 467 N N . ALA A 1 66 ? 19.716 -7.416 55.601 1.00 19.06 66 ALA A N 1
ATOM 468 C CA . ALA A 1 66 ? 20.105 -6.080 55.153 1.00 18.79 66 ALA A CA 1
ATOM 469 C C . ALA A 1 66 ? 18.870 -5.208 54.878 1.00 18.53 66 ALA A C 1
ATOM 470 O O . ALA A 1 66 ? 18.836 -4.044 55.277 1.00 18.36 66 ALA A O 1
ATOM 472 N N . VAL A 1 67 ? 17.858 -5.797 54.240 1.00 18.41 67 VAL A N 1
ATOM 473 C CA . VAL A 1 67 ? 16.586 -5.117 53.978 1.00 18.71 67 VAL A CA 1
ATOM 474 C C . VAL A 1 67 ? 15.921 -4.716 55.307 1.00 19.04 67 VAL A C 1
ATOM 475 O O . VAL A 1 67 ? 15.380 -3.620 55.434 1.00 19.00 67 VAL A O 1
ATOM 479 N N . ALA A 1 68 ? 15.997 -5.599 56.304 1.00 19.67 68 ALA A N 1
ATOM 480 C CA . ALA A 1 68 ? 15.452 -5.301 57.635 1.00 19.85 68 ALA A CA 1
ATOM 481 C C . ALA A 1 68 ? 16.182 -4.129 58.302 1.00 19.75 68 ALA A C 1
ATOM 482 O O . ALA A 1 68 ? 15.561 -3.305 58.969 1.00 19.94 68 ALA A O 1
ATOM 484 N N . ALA A 1 69 ? 17.495 -4.026 58.087 1.00 19.91 69 ALA A N 1
ATOM 485 C CA . ALA A 1 69 ? 18.264 -2.900 58.603 1.00 20.25 69 ALA A CA 1
ATOM 486 C C . ALA A 1 69 ? 17.768 -1.587 57.987 1.00 20.42 69 ALA A C 1
ATOM 487 O O . ALA A 1 69 ? 17.639 -0.579 58.680 1.00 20.88 69 ALA A O 1
ATOM 489 N N . VAL A 1 70 ? 17.500 -1.606 56.684 1.00 20.44 70 VAL A N 1
ATOM 490 C CA . VAL A 1 70 ? 16.962 -0.422 55.997 1.00 20.23 70 VAL A CA 1
ATOM 491 C C . VAL A 1 70 ? 15.616 -0.013 56.597 1.00 20.42 70 VAL A C 1
ATOM 492 O O . VAL A 1 70 ? 15.434 1.141 56.974 1.00 20.51 70 VAL A O 1
ATOM 496 N N . ASN A 1 71 ? 14.696 -0.972 56.674 1.00 20.67 71 ASN A N 1
ATOM 497 C CA . ASN A 1 71 ? 13.316 -0.706 57.090 1.00 21.18 71 ASN A CA 1
ATOM 498 C C . ASN A 1 71 ? 13.180 -0.372 58.566 1.00 21.97 71 ASN A C 1
ATOM 499 O O . ASN A 1 71 ? 12.241 0.322 58.977 1.00 22.45 71 ASN A O 1
ATOM 504 N N . GLY A 1 72 ? 14.132 -0.864 59.351 1.00 22.40 72 GLY A N 1
ATOM 505 C CA . GLY A 1 72 ? 14.116 -0.698 60.797 1.00 22.99 72 GLY A CA 1
ATOM 506 C C . GLY A 1 72 ? 14.997 0.419 61.319 1.00 22.89 72 GLY A C 1
ATOM 507 O O . GLY A 1 72 ? 14.604 1.587 61.280 1.00 23.25 72 GLY A O 1
ATOM 508 N N . PRO A 1 73 ? 16.198 0.069 61.816 1.00 23.17 73 PRO A N 1
ATOM 509 C CA . PRO A 1 73 ? 17.069 1.030 62.498 1.00 23.13 73 PRO A CA 1
ATOM 510 C C . PRO A 1 73 ? 17.573 2.169 61.610 1.00 22.81 73 PRO A C 1
ATOM 511 O O . PRO A 1 73 ? 17.701 3.287 62.091 1.00 23.04 73 PRO A O 1
ATOM 515 N N . ILE A 1 74 ? 17.858 1.895 60.338 1.00 22.39 74 ILE A N 1
ATOM 516 C CA . ILE A 1 74 ? 18.279 2.966 59.418 1.00 22.36 74 ILE A CA 1
ATOM 517 C C . ILE A 1 74 ? 17.129 3.967 59.191 1.00 23.00 74 ILE A C 1
ATOM 518 O O . ILE A 1 74 ? 17.312 5.168 59.392 1.00 23.05 74 ILE A O 1
ATOM 523 N N . ALA A 1 75 ? 15.955 3.462 58.812 1.00 23.51 75 ALA A N 1
ATOM 524 C CA . ALA A 1 75 ? 14.759 4.304 58.629 1.00 24.63 75 ALA A CA 1
ATOM 525 C C . ALA A 1 75 ? 14.536 5.173 59.864 1.00 25.37 75 ALA A C 1
ATOM 526 O O . ALA A 1 75 ? 14.458 6.399 59.767 1.00 25.78 75 ALA A O 1
ATOM 528 N N . GLN A 1 76 ? 14.484 4.524 61.028 1.00 26.01 76 GLN A N 1
ATOM 529 C CA . GLN A 1 76 ? 14.202 5.209 62.294 1.00 27.12 76 GLN A CA 1
ATOM 530 C C . GLN A 1 76 ? 15.202 6.319 62.597 1.00 26.25 76 GLN A C 1
ATOM 531 O O . GLN A 1 76 ? 14.824 7.368 63.118 1.00 26.51 76 GLN A O 1
ATOM 537 N N . ALA A 1 77 ? 16.469 6.096 62.246 1.00 25.58 77 ALA A N 1
ATOM 538 C CA . ALA A 1 77 ? 17.526 7.080 62.465 1.00 24.90 77 ALA A CA 1
ATOM 539 C C . ALA A 1 77 ? 17.509 8.254 61.484 1.00 24.69 77 ALA A C 1
ATOM 540 O O . ALA A 1 77 ? 18.092 9.301 61.763 1.00 24.47 77 ALA A O 1
ATOM 542 N N . LEU A 1 78 ? 16.853 8.074 60.339 1.00 24.10 78 LEU A N 1
ATOM 543 C CA . LEU A 1 78 ? 16.898 9.078 59.283 1.00 24.02 78 LEU A CA 1
ATOM 544 C C . LEU A 1 78 ? 15.609 9.879 59.095 1.00 24.78 78 LEU A C 1
ATOM 545 O O . LEU A 1 78 ? 15.661 10.987 58.554 1.00 24.58 78 LEU A O 1
ATOM 550 N N . ILE A 1 79 ? 14.468 9.320 59.515 1.00 25.35 79 ILE A N 1
ATOM 551 C CA . ILE A 1 79 ? 13.186 10.043 59.452 1.00 26.28 79 ILE A CA 1
ATOM 552 C C . ILE A 1 79 ? 13.356 11.414 60.110 1.00 26.12 79 ILE A C 1
ATOM 553 O O . ILE A 1 79 ? 13.858 11.517 61.235 1.00 26.68 79 ILE A O 1
ATOM 558 N N . GLY A 1 80 ? 12.963 12.465 59.393 1.00 26.15 80 GLY A N 1
ATOM 559 C CA . GLY A 1 80 ? 13.052 13.833 59.910 1.00 25.84 80 GLY A CA 1
ATOM 560 C C . GLY A 1 80 ? 14.342 14.568 59.602 1.00 25.51 80 GLY A C 1
ATOM 561 O O . GLY A 1 80 ? 14.445 15.779 59.847 1.00 25.55 80 GLY A O 1
ATOM 562 N N . LYS A 1 81 ? 15.328 13.857 59.048 1.00 24.93 81 LYS A N 1
ATOM 563 C CA . LYS A 1 81 ? 16.617 14.467 58.726 1.00 24.74 81 LYS A CA 1
ATOM 564 C C . LYS A 1 81 ? 16.588 15.124 57.338 1.00 24.22 81 LYS A C 1
ATOM 565 O O . LYS A 1 81 ? 15.705 14.840 56.532 1.00 24.59 81 LYS A O 1
ATOM 571 N N . ASP A 1 82 ? 17.556 15.994 57.079 1.00 24.21 82 ASP A N 1
ATOM 572 C CA . ASP A 1 82 ? 17.636 16.755 55.829 1.00 24.05 82 ASP A CA 1
ATOM 573 C C . ASP A 1 82 ? 18.413 15.977 54.774 1.00 23.40 82 ASP A C 1
ATOM 574 O O . ASP A 1 82 ? 19.636 15.876 54.848 1.00 23.65 82 ASP A O 1
ATOM 579 N N . ALA A 1 83 ? 17.700 15.466 53.776 1.00 22.87 83 ALA A N 1
ATOM 580 C CA . ALA A 1 83 ? 18.323 14.675 52.708 1.00 21.82 83 ALA A CA 1
ATOM 581 C C . ALA A 1 83 ? 19.435 15.413 51.942 1.00 21.47 83 ALA A C 1
A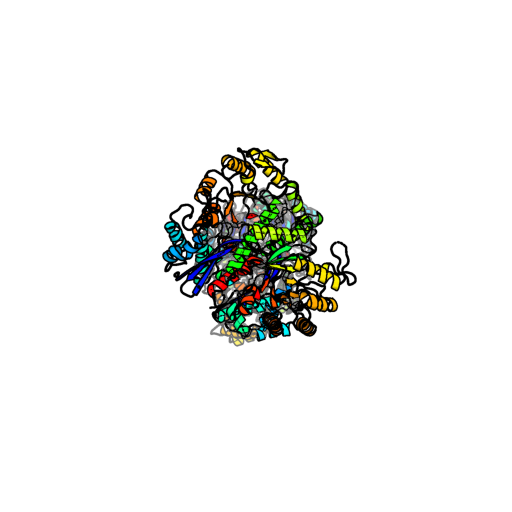TOM 582 O O . ALA A 1 83 ? 20.369 14.784 51.436 1.00 20.98 83 ALA A O 1
ATOM 584 N N . LYS A 1 84 ? 19.346 16.741 51.868 1.00 20.97 84 LYS A N 1
ATOM 585 C CA . LYS A 1 84 ? 20.355 17.548 51.166 1.00 21.31 84 LYS A CA 1
ATOM 586 C C . LYS A 1 84 ? 21.736 17.483 51.817 1.00 21.14 84 LYS A C 1
ATOM 587 O O . LYS A 1 84 ? 22.760 17.677 51.152 1.00 20.84 84 LYS A O 1
ATOM 593 N N . ASP A 1 85 ? 21.759 17.213 53.121 1.00 21.57 85 ASP A N 1
ATOM 594 C CA . ASP A 1 85 ? 23.003 17.087 53.863 1.00 21.74 85 ASP A CA 1
ATOM 595 C C . ASP A 1 85 ? 23.553 15.669 53.719 1.00 21.55 85 ASP A C 1
ATOM 596 O O . ASP A 1 85 ? 23.472 14.871 54.649 1.00 21.66 85 ASP A O 1
ATOM 601 N N . GLN A 1 86 ? 24.111 15.363 52.546 1.00 20.92 86 GLN A N 1
ATOM 602 C CA . GLN A 1 86 ? 24.552 13.997 52.239 1.00 20.36 86 GLN A CA 1
ATOM 603 C C . GLN A 1 86 ? 25.561 13.447 53.248 1.00 20.09 86 GLN A C 1
ATOM 604 O O . GLN A 1 86 ? 25.416 12.312 53.711 1.00 19.67 86 GLN A O 1
ATOM 610 N N . ALA A 1 87 ? 26.565 14.251 53.587 1.00 20.26 87 ALA A N 1
ATOM 611 C CA . ALA A 1 87 ? 27.577 13.839 54.567 1.00 20.57 87 ALA A CA 1
ATOM 612 C C . ALA A 1 87 ? 26.957 13.506 55.922 1.00 21.02 87 ALA A C 1
ATOM 613 O O . ALA A 1 87 ? 27.360 12.538 56.575 1.00 20.53 87 ALA A O 1
ATOM 615 N N . GLY A 1 88 ? 25.982 14.313 56.342 1.00 21.35 88 GLY A N 1
ATOM 616 C CA . GLY A 1 88 ? 25.275 14.080 57.596 1.00 21.50 88 GLY A CA 1
ATOM 617 C C . GLY A 1 88 ? 24.467 12.798 57.618 1.00 21.27 88 GLY A C 1
ATOM 618 O O . GLY A 1 88 ? 24.464 12.062 58.615 1.00 21.71 88 GLY A O 1
ATOM 619 N N . ILE A 1 89 ? 23.773 12.533 56.511 1.00 20.89 89 ILE A N 1
ATOM 620 C CA . ILE A 1 89 ? 22.986 11.320 56.342 1.00 20.51 89 ILE A CA 1
ATOM 621 C C . ILE A 1 89 ? 23.900 10.098 56.376 1.00 20.51 89 ILE A C 1
ATOM 622 O O . ILE A 1 89 ? 23.639 9.121 57.100 1.00 20.68 89 ILE A O 1
ATOM 627 N N . ASP A 1 90 ? 24.972 10.167 55.597 1.00 20.45 90 ASP A N 1
ATOM 628 C CA . ASP A 1 90 ? 25.947 9.087 55.530 1.00 19.87 90 ASP A CA 1
ATOM 629 C C . ASP A 1 90 ? 26.606 8.859 56.892 1.00 20.26 90 ASP A C 1
ATOM 630 O O . ASP A 1 90 ? 26.791 7.716 57.301 1.00 20.17 90 ASP A O 1
ATOM 635 N N . LYS A 1 91 ? 26.920 9.945 57.593 1.00 20.78 91 LYS A N 1
ATOM 636 C CA . LYS A 1 91 ? 27.536 9.846 58.927 1.00 21.84 91 LYS A CA 1
ATOM 637 C C . LYS A 1 91 ? 26.606 9.181 59.947 1.00 21.75 91 LYS A C 1
ATOM 638 O O . LYS A 1 91 ? 27.062 8.351 60.747 1.00 21.92 91 LYS A O 1
ATOM 644 N N . ILE A 1 92 ? 25.317 9.526 59.921 1.00 21.42 92 ILE A N 1
ATOM 645 C CA . ILE A 1 92 ? 24.335 8.875 60.792 1.00 21.48 92 ILE A CA 1
ATOM 646 C C . ILE A 1 92 ? 24.344 7.365 60.602 1.00 20.85 92 ILE A C 1
ATOM 647 O O . ILE A 1 92 ? 24.407 6.610 61.571 1.00 20.49 92 ILE A O 1
ATOM 652 N N . MET A 1 93 ? 24.301 6.921 59.349 1.00 19.72 93 MET A N 1
ATOM 653 C CA . MET A 1 93 ? 24.312 5.485 59.079 1.00 19.01 93 MET A CA 1
ATOM 654 C C . MET A 1 93 ? 25.649 4.853 59.461 1.00 18.97 93 MET A C 1
ATOM 655 O O . MET A 1 93 ? 25.684 3.760 60.028 1.00 18.70 93 MET A O 1
ATOM 660 N N . ILE A 1 94 ? 26.741 5.544 59.157 1.00 19.34 94 ILE A N 1
ATOM 661 C CA . ILE A 1 94 ? 28.069 5.042 59.480 1.00 20.13 94 ILE A CA 1
ATOM 662 C C . ILE A 1 94 ? 28.234 4.864 60.989 1.00 20.89 94 ILE A C 1
ATOM 663 O O . ILE A 1 94 ? 28.721 3.828 61.446 1.00 20.88 94 ILE A O 1
ATOM 668 N N . ASP A 1 95 ? 27.809 5.868 61.753 1.00 21.63 95 ASP A N 1
ATOM 669 C CA . ASP A 1 95 ? 27.944 5.803 63.217 1.00 22.54 95 ASP A CA 1
ATOM 670 C C . ASP A 1 95 ? 27.016 4.765 63.831 1.00 22.99 95 ASP A C 1
ATOM 671 O O . ASP A 1 95 ? 27.383 4.114 64.820 1.00 24.17 95 ASP A O 1
ATOM 676 N N . LEU A 1 96 ? 25.813 4.633 63.272 1.00 23.23 96 LEU A N 1
ATOM 677 C CA . LEU A 1 96 ? 24.812 3.705 63.790 1.00 23.35 96 LEU A CA 1
ATOM 678 C C . LEU A 1 96 ? 25.226 2.257 63.573 1.00 23.27 96 LEU A C 1
ATOM 679 O O . LEU A 1 96 ? 25.085 1.423 64.471 1.00 23.82 96 LEU A O 1
ATOM 684 N N . ASP A 1 97 ? 25.738 1.962 62.381 1.00 22.67 97 ASP A N 1
ATOM 685 C CA . ASP A 1 97 ? 26.367 0.669 62.119 1.00 21.75 97 ASP A CA 1
ATOM 686 C C . ASP A 1 97 ? 27.524 0.421 63.107 1.00 21.53 97 ASP A C 1
ATOM 687 O O . ASP A 1 97 ? 27.603 -0.650 63.723 1.00 21.66 97 ASP A O 1
ATOM 692 N N . GLY A 1 98 ? 28.405 1.414 63.254 1.00 20.90 98 GLY A N 1
ATOM 693 C CA . GLY A 1 98 ? 29.506 1.358 64.236 1.00 20.24 98 GLY A CA 1
ATOM 694 C C . GLY A 1 98 ? 30.743 0.560 63.856 1.00 20.08 98 GLY A C 1
ATOM 695 O O . GLY A 1 98 ? 31.723 0.551 64.605 1.00 20.01 98 GLY A O 1
ATOM 696 N N . THR A 1 99 ? 30.712 -0.116 62.703 1.00 19.45 99 THR A N 1
ATOM 697 C CA . THR A 1 99 ? 31.867 -0.904 62.250 1.00 19.12 99 THR A CA 1
ATOM 698 C C . THR A 1 99 ? 32.519 -0.243 61.043 1.00 19.11 99 THR A C 1
ATOM 699 O O . THR A 1 99 ? 31.823 0.326 60.186 1.00 19.18 99 THR A O 1
ATOM 703 N N . GLU A 1 100 ? 33.843 -0.325 60.970 1.00 18.39 100 GLU A N 1
ATOM 704 C CA . GLU A 1 100 ? 34.579 0.302 59.877 1.00 18.69 100 GLU A CA 1
ATOM 705 C C . GLU A 1 100 ? 34.114 -0.198 58.505 1.00 17.54 100 GLU A C 1
ATOM 706 O O . GLU A 1 100 ? 33.979 0.592 57.565 1.00 17.88 100 GLU A O 1
ATOM 712 N N . ASN A 1 101 ? 33.876 -1.500 58.410 1.00 16.55 101 ASN A N 1
ATOM 713 C CA . ASN A 1 101 ? 33.524 -2.167 57.154 1.00 15.72 101 ASN A CA 1
ATOM 714 C C . ASN A 1 101 ? 32.008 -2.342 56.934 1.00 15.54 101 ASN A C 1
ATOM 715 O O . ASN A 1 101 ? 31.574 -3.134 56.094 1.00 15.82 101 ASN A O 1
ATOM 720 N N . LYS A 1 102 ? 31.206 -1.605 57.695 1.00 15.81 102 LYS A N 1
ATOM 721 C CA . LYS A 1 102 ? 29.747 -1.614 57.549 1.00 15.92 102 LYS A CA 1
ATOM 722 C C . LYS A 1 102 ? 29.136 -3.013 57.631 1.00 16.98 102 LYS A C 1
ATOM 723 O O . LYS A 1 102 ? 28.154 -3.308 56.957 1.00 17.07 102 LYS A O 1
ATOM 729 N N . SER A 1 103 ? 29.712 -3.868 58.489 1.00 17.68 103 SER A N 1
ATOM 730 C CA . SER A 1 103 ? 29.370 -5.287 58.509 1.00 18.74 103 SER A CA 1
ATOM 731 C C . SER A 1 103 ? 28.261 -5.649 59.495 1.00 19.63 103 SER A C 1
ATOM 732 O O . SER A 1 103 ? 27.850 -6.809 59.561 1.00 20.77 103 SER A O 1
ATOM 735 N N . LYS A 1 104 ? 27.767 -4.664 60.241 1.00 20.25 104 LYS A N 1
ATOM 736 C CA . LYS A 1 104 ? 26.584 -4.871 61.078 1.00 21.36 104 LYS A CA 1
ATOM 737 C C . LYS A 1 104 ? 25.296 -4.822 60.253 1.00 20.91 104 LYS A C 1
ATOM 738 O O . LYS A 1 104 ? 24.575 -5.813 60.197 1.00 21.35 104 LYS A O 1
ATOM 744 N N . PHE A 1 105 ? 25.035 -3.686 59.602 1.00 20.52 105 PHE A N 1
ATOM 745 C CA . PHE A 1 105 ? 23.857 -3.521 58.745 1.00 20.49 105 PHE A CA 1
ATOM 746 C C . PHE A 1 105 ? 24.099 -4.028 57.319 1.00 19.57 105 PHE A C 1
ATOM 747 O O . PHE A 1 105 ? 23.160 -4.414 56.617 1.00 20.00 105 PHE A O 1
ATOM 755 N N . GLY A 1 106 ? 25.358 -3.991 56.896 1.00 18.20 106 GLY A N 1
ATOM 756 C CA . GLY A 1 106 ? 25.730 -4.404 55.551 1.00 17.24 106 GLY A CA 1
ATOM 757 C C . GLY A 1 106 ? 25.950 -3.181 54.676 1.00 15.90 106 GLY A C 1
ATOM 758 O O . GLY A 1 106 ? 25.141 -2.238 54.682 1.00 15.34 106 GLY A O 1
ATOM 759 N N . ALA A 1 107 ? 27.054 -3.189 53.932 1.00 15.16 107 ALA A N 1
ATOM 760 C CA . ALA A 1 107 ? 27.340 -2.114 52.991 1.00 15.00 107 ALA A CA 1
ATOM 761 C C . ALA A 1 107 ? 26.258 -2.055 51.915 1.00 14.67 107 ALA A C 1
ATOM 762 O O . ALA A 1 107 ? 26.048 -0.996 51.317 1.00 14.38 107 ALA A O 1
ATOM 764 N N . ASN A 1 108 ? 25.590 -3.188 51.660 1.00 14.52 108 ASN A N 1
ATOM 765 C CA . ASN A 1 108 ? 24.469 -3.211 50.710 1.00 14.65 108 ASN A CA 1
ATOM 766 C C . ASN A 1 108 ? 23.277 -2.384 51.199 1.00 15.52 108 ASN A C 1
ATOM 767 O O . ASN A 1 108 ? 22.636 -1.674 50.422 1.00 15.67 108 ASN A O 1
ATOM 772 N N . ALA A 1 109 ? 22.995 -2.464 52.497 1.00 15.30 109 ALA A N 1
ATOM 773 C CA . ALA A 1 109 ? 21.917 -1.668 53.084 1.00 16.04 109 ALA A CA 1
ATOM 774 C C . ALA A 1 109 ? 22.265 -0.185 53.075 1.00 16.37 109 ALA A C 1
ATOM 775 O O . ALA A 1 109 ? 21.479 0.657 52.597 1.00 16.93 109 ALA A O 1
ATOM 777 N N . ILE A 1 110 ? 23.459 0.128 53.577 1.00 16.08 110 ILE A N 1
ATOM 778 C CA . ILE A 1 110 ? 23.904 1.511 53.722 1.00 15.84 110 ILE A CA 1
ATOM 779 C C . ILE A 1 110 ? 24.065 2.207 52.362 1.00 15.22 110 ILE A C 1
ATOM 780 O O . ILE A 1 110 ? 23.609 3.343 52.198 1.00 15.52 110 ILE A O 1
ATOM 785 N N . LEU A 1 111 ? 24.669 1.525 51.394 1.00 14.19 111 LEU A N 1
ATOM 786 C CA . LEU A 1 111 ? 24.841 2.134 50.074 1.00 14.45 111 LEU A CA 1
ATOM 787 C C . LEU A 1 111 ? 23.506 2.393 49.379 1.00 14.22 111 LEU A C 1
ATOM 788 O O . LEU A 1 111 ? 23.325 3.450 48.787 1.00 14.20 111 LEU A O 1
ATOM 793 N N . ALA A 1 112 ? 22.587 1.434 49.439 1.00 14.58 112 ALA A N 1
ATOM 794 C CA . ALA A 1 112 ? 21.297 1.596 48.744 1.00 14.71 112 ALA A CA 1
ATOM 795 C C . ALA A 1 112 ? 20.604 2.854 49.262 1.00 15.08 112 ALA A C 1
ATOM 796 O O . ALA A 1 112 ? 20.111 3.674 48.482 1.00 15.38 112 ALA A O 1
ATOM 798 N N . VAL A 1 113 ? 20.611 3.027 50.579 1.00 15.60 113 VAL A N 1
ATOM 799 C CA . VAL A 1 113 ? 20.001 4.217 51.188 1.00 15.79 113 VAL A CA 1
ATOM 800 C C . VAL A 1 113 ? 20.782 5.492 50.856 1.00 15.44 113 VAL A C 1
ATOM 801 O O . VAL A 1 113 ? 20.183 6.533 50.556 1.00 15.67 113 VAL A O 1
ATOM 805 N N . SER A 1 114 ? 22.111 5.411 50.895 1.00 15.34 114 SER A N 1
ATOM 806 C CA . SER A 1 114 ? 22.973 6.556 50.605 1.00 15.09 114 SER A CA 1
ATOM 807 C C . SER A 1 114 ? 22.664 7.128 49.216 1.00 14.97 114 SER A C 1
ATOM 808 O O . SER A 1 114 ? 22.482 8.330 49.057 1.00 15.30 114 SER A O 1
ATOM 811 N N . LEU A 1 115 ? 22.627 6.247 48.217 1.00 14.91 115 LEU A N 1
ATOM 812 C CA . LEU A 1 115 ? 22.332 6.650 46.837 1.00 14.65 115 LEU A CA 1
ATOM 813 C C . LEU A 1 115 ? 20.891 7.124 46.633 1.00 15.24 115 LEU A C 1
ATOM 814 O O . LEU A 1 115 ? 20.659 8.125 45.939 1.00 15.65 115 LEU A O 1
ATOM 819 N N . ALA A 1 116 ? 19.936 6.398 47.213 1.00 15.64 116 ALA A N 1
ATOM 820 C CA . ALA A 1 116 ? 18.528 6.764 47.106 1.00 15.60 116 ALA A CA 1
ATOM 821 C C . ALA A 1 116 ? 18.298 8.125 47.754 1.00 15.87 116 ALA A C 1
ATOM 822 O O . ALA A 1 116 ? 17.556 8.955 47.221 1.00 15.98 116 ALA A O 1
ATOM 824 N N . ASN A 1 117 ? 18.941 8.357 48.896 1.00 15.78 117 ASN A N 1
ATOM 825 C CA . ASN A 1 117 ? 18.881 9.669 49.544 1.00 16.24 117 ASN A CA 1
ATOM 826 C C . ASN A 1 117 ? 19.374 10.770 48.624 1.00 15.91 117 ASN A C 1
ATOM 827 O O . ASN A 1 117 ? 18.722 11.810 48.479 1.00 16.46 117 ASN A O 1
ATOM 832 N N . ALA A 1 118 ? 20.524 10.537 47.992 1.00 16.12 118 ALA A N 1
ATOM 833 C CA . ALA A 1 118 ? 21.115 11.531 47.108 1.00 15.98 118 ALA A CA 1
ATOM 834 C C . ALA A 1 118 ? 20.194 11.830 45.925 1.00 15.96 118 ALA A C 1
ATOM 835 O O . ALA A 1 118 ? 20.041 12.993 45.534 1.00 15.76 118 ALA A O 1
ATOM 837 N N . LYS A 1 119 ? 19.559 10.795 45.374 1.00 15.44 119 LYS A N 1
ATOM 838 C CA . LYS A 1 119 ? 18.614 11.000 44.266 1.00 15.62 119 LYS A CA 1
ATOM 839 C C . LYS A 1 119 ? 17.401 11.819 44.713 1.00 15.97 119 LYS A C 1
ATOM 840 O O . LYS A 1 119 ? 16.946 12.717 43.992 1.00 16.38 119 LYS A O 1
ATOM 846 N N . ALA A 1 120 ? 16.874 11.487 45.895 1.00 16.73 120 ALA A N 1
ATOM 847 C CA . ALA A 1 120 ? 15.720 12.200 46.470 1.00 17.10 120 ALA A CA 1
ATOM 848 C C . ALA A 1 120 ? 16.046 13.684 46.694 1.00 17.92 120 ALA A C 1
ATOM 849 O O . ALA A 1 120 ? 15.243 14.579 46.354 1.00 18.56 120 ALA A O 1
ATOM 851 N N . ALA A 1 121 ? 17.232 13.934 47.251 1.00 17.90 121 ALA A N 1
ATOM 852 C CA . ALA A 1 121 ? 17.720 15.294 47.500 1.00 17.79 121 ALA A CA 1
ATOM 853 C C . ALA A 1 121 ? 17.853 16.084 46.206 1.00 18.24 121 ALA A C 1
ATOM 854 O O . ALA A 1 121 ? 17.452 17.254 46.144 1.00 18.43 121 ALA A O 1
ATOM 856 N N . ALA A 1 122 ? 18.423 15.450 45.179 1.00 18.06 122 ALA A N 1
ATOM 857 C CA . ALA A 1 122 ? 18.540 16.087 43.867 1.00 18.49 122 ALA A CA 1
ATOM 858 C C . ALA A 1 122 ? 17.162 16.526 43.388 1.00 18.65 122 ALA A C 1
ATOM 859 O O . ALA A 1 122 ? 16.981 17.692 43.018 1.00 18.51 122 ALA A O 1
ATOM 861 N N . ALA A 1 123 ? 16.192 15.605 43.438 1.00 18.81 123 ALA A N 1
ATOM 862 C CA . ALA A 1 123 ? 14.817 15.891 43.012 1.00 19.10 123 ALA A CA 1
ATOM 863 C C . ALA A 1 123 ? 14.235 17.088 43.777 1.00 19.59 123 ALA A C 1
ATOM 864 O O . ALA A 1 123 ? 13.600 17.957 43.180 1.00 20.20 123 ALA A O 1
ATOM 866 N N . ALA A 1 124 ? 14.476 17.136 45.085 1.00 19.86 124 ALA A N 1
ATOM 867 C CA . ALA A 1 124 ? 14.002 18.250 45.925 1.00 20.26 124 ALA A CA 1
ATOM 868 C C . ALA A 1 124 ? 14.617 19.593 45.515 1.00 20.85 124 ALA A C 1
ATOM 869 O O . ALA A 1 124 ? 13.963 20.648 45.596 1.00 21.60 124 ALA A O 1
ATOM 871 N N . LYS A 1 125 ? 15.865 19.542 45.069 1.00 20.58 125 LYS A N 1
ATOM 872 C CA . LYS A 1 125 ? 16.593 20.714 44.600 1.00 20.20 125 LYS A CA 1
ATOM 873 C C . LYS A 1 125 ? 16.293 21.061 43.134 1.00 20.06 125 LYS A C 1
ATOM 874 O O . LYS A 1 125 ? 16.879 22.001 42.593 1.00 20.79 125 LYS A O 1
ATOM 880 N N . GLY A 1 126 ? 15.382 20.307 42.516 1.00 19.94 126 GLY A N 1
ATOM 881 C CA . GLY A 1 126 ? 14.999 20.478 41.105 1.00 20.44 126 GLY A CA 1
ATOM 882 C C . GLY A 1 126 ? 16.136 20.264 40.117 1.00 20.50 126 GLY A C 1
ATOM 883 O O . GLY A 1 126 ? 16.248 20.974 39.115 1.00 21.63 126 GLY A O 1
ATOM 884 N N . MET A 1 127 ? 16.996 19.291 40.389 1.00 19.80 127 MET A N 1
ATOM 885 C CA . MET A 1 127 ? 18.141 19.047 39.517 1.00 19.19 127 MET A CA 1
ATOM 886 C C . MET A 1 127 ? 18.415 17.549 39.410 1.00 18.36 127 MET A C 1
ATOM 887 O O . MET A 1 127 ? 18.064 16.798 40.316 1.00 18.28 127 MET A O 1
ATOM 892 N N . PRO A 1 128 ? 19.047 17.117 38.305 1.00 17.84 128 PRO A N 1
ATOM 893 C CA . PRO A 1 128 ? 19.400 15.707 38.166 1.00 16.70 128 PRO A CA 1
ATOM 894 C C . PRO A 1 128 ? 20.520 15.312 39.133 1.00 15.82 128 PRO A C 1
ATOM 895 O O . PRO A 1 128 ? 21.283 16.174 39.593 1.00 15.26 128 PRO A O 1
ATOM 899 N N . LEU A 1 129 ? 20.613 14.019 39.434 1.00 15.09 129 LEU A N 1
ATOM 900 C CA . LEU A 1 129 ? 21.629 13.534 40.347 1.00 14.55 129 LEU A CA 1
ATOM 901 C C . LEU A 1 129 ? 23.037 14.014 39.979 1.00 14.67 129 LEU A C 1
ATOM 902 O O . LEU A 1 129 ? 23.781 14.453 40.855 1.00 14.59 129 LEU A O 1
ATOM 907 N N . TYR A 1 130 ? 23.421 13.929 38.705 1.00 14.39 130 TYR A N 1
ATOM 908 C CA . TYR A 1 130 ? 24.798 14.303 38.349 1.00 14.53 130 TYR A CA 1
ATOM 909 C C . TYR A 1 130 ? 25.109 15.757 38.723 1.00 14.93 130 TYR A C 1
ATOM 910 O O . TYR A 1 130 ? 26.228 16.059 39.143 1.00 14.81 130 TYR A O 1
ATOM 919 N N . GLU A 1 131 ? 24.106 16.634 38.614 1.00 14.88 131 GLU A N 1
ATOM 920 C CA . GLU A 1 131 ? 24.287 18.047 38.999 1.00 15.73 131 GLU A CA 1
ATOM 921 C C . GLU A 1 131 ? 24.447 18.180 40.518 1.00 15.57 131 GLU A C 1
ATOM 922 O O . GLU A 1 131 ? 25.313 18.918 41.004 1.00 15.47 131 GLU A O 1
ATOM 928 N N . HIS A 1 132 ? 23.607 17.455 41.255 1.00 15.91 132 HIS A N 1
ATOM 929 C CA . HIS A 1 132 ? 23.679 17.425 42.719 1.00 15.96 132 HIS A CA 1
ATOM 930 C C . HIS A 1 132 ? 25.028 16.872 43.200 1.00 15.75 132 HIS A C 1
ATOM 931 O O . HIS A 1 132 ? 25.639 17.414 44.129 1.00 15.46 132 HIS A O 1
ATOM 938 N N . ILE A 1 133 ? 25.500 15.813 42.548 1.00 14.96 133 ILE A N 1
ATOM 939 C CA . ILE A 1 133 ? 26.809 15.247 42.879 1.00 14.83 133 ILE A CA 1
ATOM 940 C C . ILE A 1 133 ? 27.921 16.276 42.700 1.00 15.39 133 ILE A C 1
ATOM 941 O O . ILE A 1 133 ? 28.798 16.405 43.563 1.00 16.09 133 ILE A O 1
ATOM 946 N N . ALA A 1 134 ? 27.880 17.032 41.604 1.00 15.51 134 ALA A N 1
ATOM 947 C CA . ALA A 1 134 ? 28.877 18.076 41.388 1.00 15.86 134 ALA A CA 1
ATOM 948 C C . ALA A 1 134 ? 28.853 19.124 42.510 1.00 16.22 134 ALA A C 1
ATOM 949 O O . ALA A 1 134 ? 29.907 19.565 42.980 1.00 16.68 134 ALA A O 1
ATOM 951 N N . GLU A 1 135 ? 27.653 19.488 42.954 1.00 17.12 135 GLU A N 1
ATOM 952 C CA . GLU A 1 135 ? 27.494 20.421 44.079 1.00 17.81 135 GLU A CA 1
ATOM 953 C C . GLU A 1 135 ? 28.043 19.833 45.383 1.00 18.13 135 GLU A C 1
ATOM 954 O O . GLU A 1 135 ? 28.798 20.498 46.105 1.00 18.86 135 GLU A O 1
ATOM 960 N N . LEU A 1 136 ? 27.681 18.585 45.674 1.00 18.47 136 LEU A N 1
ATOM 961 C CA . LEU A 1 136 ? 28.211 17.885 46.843 1.00 18.71 136 LEU A CA 1
ATOM 962 C C . LEU A 1 136 ? 29.728 17.798 46.807 1.00 19.13 136 LEU A C 1
ATOM 963 O O . LEU A 1 136 ? 30.378 17.808 47.856 1.00 20.52 136 LEU A O 1
ATOM 968 N N . ASN A 1 137 ? 30.272 17.704 45.594 1.00 19.15 137 ASN A N 1
ATOM 969 C CA . ASN A 1 137 ? 31.699 17.559 45.367 1.00 19.29 137 ASN A CA 1
ATOM 970 C C . ASN A 1 137 ? 32.464 18.878 45.520 1.00 19.30 137 ASN A C 1
ATOM 971 O O . ASN A 1 137 ? 33.686 18.890 45.503 1.00 19.88 137 ASN A O 1
ATOM 976 N N . GLY A 1 138 ? 31.731 19.983 45.658 1.00 19.55 138 GLY A N 1
ATOM 977 C CA . GLY A 1 138 ? 32.338 21.312 45.706 1.00 19.64 138 GLY A CA 1
ATOM 978 C C . GLY A 1 138 ? 32.874 21.778 44.365 1.00 19.88 138 GLY A C 1
ATOM 979 O O . GLY A 1 138 ? 33.699 22.692 44.295 1.00 20.54 138 GLY A O 1
ATOM 980 N N . THR A 1 139 ? 32.394 21.148 43.294 1.00 19.33 139 THR A N 1
ATOM 981 C CA . THR A 1 139 ? 32.832 21.457 41.942 1.00 18.74 139 THR A CA 1
ATOM 982 C C . THR A 1 139 ? 31.594 21.669 41.062 1.00 19.15 139 THR A C 1
ATOM 983 O O . THR A 1 139 ? 31.423 20.998 40.043 1.00 19.13 139 THR A O 1
ATOM 987 N N . PRO A 1 140 ? 30.721 22.620 41.447 1.00 19.29 140 PRO A N 1
ATOM 988 C CA . PRO A 1 140 ? 29.458 22.764 40.717 1.00 19.68 140 PRO A CA 1
ATOM 989 C C . PRO A 1 140 ? 29.693 23.110 39.252 1.00 20.00 140 PRO A C 1
ATOM 990 O O . PRO A 1 140 ? 30.592 23.899 38.923 1.00 20.67 140 PRO A O 1
ATOM 994 N N . GLY A 1 141 ? 28.908 22.487 38.377 1.00 19.77 141 GLY A N 1
ATOM 995 C CA . GLY A 1 141 ? 28.958 22.781 36.947 1.00 19.82 141 GLY A CA 1
ATOM 996 C C . GLY A 1 141 ? 30.150 22.202 36.214 1.00 19.34 141 GLY A C 1
ATOM 997 O O . GLY A 1 141 ? 30.340 22.488 35.030 1.00 20.02 141 GLY A O 1
ATOM 998 N N . LYS A 1 142 ? 30.955 21.402 36.918 1.00 18.26 142 LYS A N 1
ATOM 999 C CA . LYS A 1 142 ? 32.130 20.758 36.340 1.00 18.24 142 LYS A CA 1
ATOM 1000 C C . LYS A 1 142 ? 31.788 19.320 35.973 1.00 17.07 142 LYS A C 1
ATOM 1001 O O . LYS A 1 142 ? 31.528 18.498 36.852 1.00 16.98 142 LYS A O 1
ATOM 1007 N N . TYR A 1 143 ? 31.775 19.028 34.673 1.00 15.64 143 TYR A N 1
ATOM 1008 C CA . TYR A 1 143 ? 31.382 17.705 34.183 1.00 14.84 143 TYR A CA 1
ATOM 1009 C C . TYR A 1 143 ? 32.289 17.202 33.073 1.00 13.90 143 TYR A C 1
ATOM 1010 O O . TYR A 1 143 ? 32.943 17.979 32.359 1.00 14.45 143 TYR A O 1
ATOM 1019 N N . SER A 1 144 ? 32.305 15.888 32.902 1.00 13.12 144 SER A N 1
ATOM 1020 C CA . SER A 1 144 ? 32.770 15.314 31.650 1.00 12.45 144 SER A CA 1
ATOM 1021 C C . SER A 1 144 ? 32.001 14.030 31.409 1.00 12.08 144 SER A C 1
ATOM 1022 O O . SER A 1 144 ? 31.430 13.451 32.348 1.00 12.09 144 SER A O 1
ATOM 1025 N N . MET A 1 145 ? 31.964 13.609 30.148 1.00 11.59 145 MET A N 1
ATOM 1026 C CA . MET A 1 145 ? 31.445 12.280 29.822 1.00 11.00 145 MET A CA 1
ATOM 1027 C C . MET A 1 145 ? 32.629 11.331 29.821 1.00 10.63 145 MET A C 1
ATOM 1028 O O . MET A 1 145 ? 33.626 11.568 29.114 1.00 11.78 145 MET A O 1
ATOM 1033 N N . PRO A 1 146 ? 32.530 10.240 30.598 1.00 10.60 146 PRO A N 1
ATOM 1034 C CA . PRO A 1 146 ? 33.670 9.355 30.778 1.00 10.38 146 PRO A CA 1
ATOM 1035 C C . PRO A 1 146 ? 33.996 8.538 29.537 1.00 10.52 146 PRO A C 1
ATOM 1036 O O . PRO A 1 146 ? 33.101 8.157 28.773 1.00 10.25 146 PRO A O 1
ATOM 1040 N N . VAL A 1 147 ? 35.287 8.272 29.369 1.00 10.39 147 VAL A N 1
ATOM 1041 C CA . VAL A 1 147 ? 35.766 7.358 28.358 1.00 11.06 147 VAL A CA 1
ATOM 1042 C C . VAL A 1 147 ? 35.556 5.930 28.862 1.00 10.84 147 VAL A C 1
ATOM 1043 O O . VAL A 1 147 ? 36.163 5.527 29.879 1.00 11.25 147 VAL A O 1
ATOM 1047 N N . PRO A 1 148 ? 34.681 5.166 28.177 1.00 10.83 148 PRO A N 1
ATOM 1048 C CA . PRO A 1 148 ? 34.400 3.787 28.633 1.00 10.48 148 PRO A CA 1
ATOM 1049 C C . PRO A 1 148 ? 35.497 2.789 28.267 1.00 11.14 148 PRO A C 1
ATOM 1050 O O . PRO A 1 148 ? 36.018 2.819 27.155 1.00 11.70 148 PRO A O 1
ATOM 1054 N N . MET A 1 149 ? 35.842 1.910 29.203 1.00 10.47 149 MET A N 1
ATOM 1055 C CA . MET A 1 149 ? 36.601 0.707 28.852 1.00 10.64 149 MET A CA 1
ATOM 1056 C C . MET A 1 149 ? 35.592 -0.430 28.895 1.00 10.83 149 MET A C 1
ATOM 1057 O O . MET A 1 149 ? 34.992 -0.687 29.944 1.00 10.78 149 MET A O 1
ATOM 1062 N N . MET A 1 150 ? 35.395 -1.074 27.746 1.00 10.68 150 MET A N 1
ATOM 1063 C CA . MET A 1 150 ? 34.265 -1.975 27.527 1.00 12.60 150 MET A CA 1
ATOM 1064 C C . MET A 1 150 ? 34.727 -3.406 27.448 1.00 12.08 150 MET A C 1
ATOM 1065 O O . MET A 1 150 ? 35.475 -3.767 26.543 1.00 12.42 150 MET A O 1
ATOM 1070 N N . ASN A 1 151 ? 34.272 -4.228 28.394 1.00 11.59 151 ASN A N 1
ATOM 1071 C CA . ASN A 1 151 ? 34.559 -5.649 28.366 1.00 12.09 151 ASN A CA 1
ATOM 1072 C C . ASN A 1 151 ? 34.301 -6.191 26.972 1.00 11.70 151 ASN A C 1
ATOM 1073 O O . ASN A 1 151 ? 33.290 -5.845 26.350 1.00 11.90 151 ASN A O 1
ATOM 1078 N N . ILE A 1 152 ? 35.181 -7.068 26.501 1.00 11.81 152 ILE A N 1
ATOM 1079 C CA . ILE A 1 152 ? 34.998 -7.680 25.184 1.00 12.98 152 ILE A CA 1
ATOM 1080 C C . ILE A 1 152 ? 35.353 -9.186 25.144 1.00 12.35 152 ILE A C 1
ATOM 1081 O O . ILE A 1 152 ? 34.625 -9.979 24.559 1.00 12.11 152 ILE A O 1
ATOM 1086 N N . ILE A 1 153 ? 36.444 -9.565 25.805 1.00 12.10 153 ILE A N 1
ATOM 1087 C CA . ILE A 1 153 ? 36.878 -10.963 25.866 1.00 12.24 153 ILE A CA 1
ATOM 1088 C C . ILE A 1 153 ? 37.251 -11.287 27.307 1.00 12.81 153 ILE A C 1
ATOM 1089 O O . ILE A 1 153 ? 37.993 -10.544 27.952 1.00 13.33 153 ILE A O 1
ATOM 1094 N N . ASN A 1 154 ? 36.764 -12.425 27.781 1.00 12.98 154 ASN A N 1
ATOM 1095 C CA . ASN A 1 154 ? 37.047 -12.872 29.134 1.00 13.76 154 ASN A CA 1
ATOM 1096 C C . ASN A 1 154 ? 37.924 -14.104 29.187 1.00 13.57 154 ASN A C 1
ATOM 1097 O O . ASN A 1 154 ? 37.887 -14.947 28.285 1.00 13.50 154 ASN A O 1
ATOM 1102 N N . GLY A 1 155 ? 38.729 -14.190 30.242 1.00 14.11 155 GLY A N 1
ATOM 1103 C CA . GLY A 1 155 ? 39.579 -15.343 30.462 1.00 14.58 155 GLY A CA 1
ATOM 1104 C C . GLY A 1 155 ? 39.772 -15.613 31.943 1.00 15.67 155 GLY A C 1
ATOM 1105 O O . GLY A 1 155 ? 38.980 -15.168 32.767 1.00 14.89 155 GLY A O 1
ATOM 1106 N N . GLY A 1 156 ? 40.824 -16.360 32.265 1.00 17.20 156 GLY A N 1
ATOM 1107 C CA . GLY A 1 156 ? 41.133 -16.709 33.656 1.00 18.05 156 GLY A CA 1
ATOM 1108 C C . GLY A 1 156 ? 39.929 -17.287 34.376 1.00 18.57 156 GLY A C 1
ATOM 1109 O O . GLY A 1 156 ? 39.220 -18.133 33.824 1.00 18.54 156 GLY A O 1
ATOM 1110 N N . GLU A 1 157 ? 39.687 -16.816 35.600 1.00 18.97 157 GLU A N 1
ATOM 1111 C CA . GLU A 1 157 ? 38.559 -17.297 36.402 1.00 19.90 157 GLU A CA 1
ATOM 1112 C C . GLU A 1 157 ? 37.189 -16.903 35.835 1.00 19.92 157 GLU A C 1
ATOM 1113 O O . GLU A 1 157 ? 36.160 -17.428 36.273 1.00 20.66 157 GLU A O 1
ATOM 1119 N N . HIS A 1 158 ? 37.182 -16.007 34.847 1.00 19.06 158 HIS A N 1
ATOM 1120 C CA . HIS A 1 158 ? 35.923 -15.570 34.251 1.00 19.20 158 HIS A CA 1
ATOM 1121 C C . HIS A 1 158 ? 35.598 -16.276 32.932 1.00 18.99 158 HIS A C 1
ATOM 1122 O O . HIS A 1 158 ? 34.754 -15.812 32.161 1.00 18.72 158 HIS A O 1
ATOM 1129 N N . ALA A 1 159 ? 36.260 -17.406 32.677 1.00 19.13 159 ALA A N 1
ATOM 1130 C CA . ALA A 1 159 ? 36.008 -18.188 31.469 1.00 19.64 159 ALA A CA 1
ATOM 1131 C C . ALA A 1 159 ? 36.420 -19.643 31.681 1.00 20.36 159 ALA A C 1
ATOM 1132 O O . ALA A 1 159 ? 36.910 -20.007 32.755 1.00 20.35 159 ALA A O 1
ATOM 1134 N N . ASP A 1 160 ? 36.234 -20.458 30.646 1.00 20.93 160 ASP A N 1
ATOM 1135 C CA . ASP A 1 160 ? 36.746 -21.822 30.622 1.00 22.16 160 ASP A CA 1
ATOM 1136 C C . ASP A 1 160 ? 37.541 -22.023 29.335 1.00 22.03 160 ASP A C 1
ATOM 1137 O O . ASP A 1 160 ? 37.229 -22.898 28.524 1.00 23.29 160 ASP A O 1
ATOM 1142 N N . ASN A 1 161 ? 38.563 -21.185 29.159 1.00 21.57 161 ASN A N 1
ATOM 1143 C CA . ASN A 1 161 ? 39.455 -21.219 28.000 1.00 20.97 161 ASN A CA 1
ATOM 1144 C C . ASN A 1 161 ? 40.916 -21.246 28.456 1.00 21.47 161 ASN A C 1
ATOM 1145 O O . ASN A 1 161 ? 41.186 -21.453 29.645 1.00 21.49 161 ASN A O 1
ATOM 1150 N N . ASN A 1 162 ? 41.854 -21.066 27.528 1.00 21.91 162 ASN A N 1
ATOM 1151 C CA . ASN A 1 162 ? 43.275 -21.049 27.888 1.00 22.82 162 ASN A CA 1
ATOM 1152 C C . ASN A 1 162 ? 43.882 -19.646 27.892 1.00 21.94 162 ASN A C 1
ATOM 1153 O O . ASN A 1 162 ? 45.085 -19.467 27.677 1.00 22.44 162 ASN A O 1
ATOM 1158 N N . VAL A 1 163 ? 43.032 -18.651 28.133 1.00 20.82 163 VAL A N 1
ATOM 1159 C CA . VAL A 1 163 ? 43.466 -17.273 28.306 1.00 19.86 163 VAL A CA 1
ATOM 1160 C C . VAL A 1 163 ? 43.668 -17.028 29.807 1.00 19.97 163 VAL A C 1
ATOM 1161 O O . VAL A 1 163 ? 42.764 -17.285 30.600 1.00 20.26 163 VAL A O 1
ATOM 1165 N N . ASP A 1 164 ? 44.855 -16.564 30.196 1.00 20.09 164 ASP A N 1
ATOM 1166 C CA . ASP A 1 164 ? 45.159 -16.313 31.618 1.00 20.35 164 ASP A CA 1
ATOM 1167 C C . ASP A 1 164 ? 44.618 -14.974 32.127 1.00 19.93 164 ASP A C 1
ATOM 1168 O O . ASP A 1 164 ? 44.145 -14.869 33.265 1.00 20.26 164 ASP A O 1
ATOM 1173 N N . ILE A 1 165 ? 44.715 -13.945 31.283 1.00 19.20 165 ILE A N 1
ATOM 1174 C CA . ILE A 1 165 ? 44.226 -12.610 31.607 1.00 18.40 165 ILE A CA 1
ATOM 1175 C C . ILE A 1 165 ? 42.710 -12.645 31.818 1.00 17.61 165 ILE A C 1
ATOM 1176 O O . ILE A 1 165 ? 41.984 -13.244 31.016 1.00 17.33 165 ILE A O 1
ATOM 1181 N N . GLN A 1 166 ? 42.235 -12.030 32.901 1.00 16.23 166 GLN A N 1
ATOM 1182 C CA . GLN A 1 166 ? 40.809 -12.102 33.253 1.00 16.30 166 GLN A CA 1
ATOM 1183 C C . GLN A 1 166 ? 39.902 -11.394 32.249 1.00 15.55 166 GLN A C 1
ATOM 1184 O O . GLN A 1 166 ? 38.846 -11.904 31.886 1.00 16.30 166 GLN A O 1
ATOM 1190 N N . GLU A 1 167 ? 40.282 -10.194 31.821 1.00 15.13 167 GLU A N 1
ATOM 1191 C CA . GLU A 1 167 ? 39.504 -9.562 30.763 1.00 14.71 167 GLU A CA 1
ATOM 1192 C C . GLU A 1 167 ? 40.293 -8.595 29.916 1.00 13.47 167 GLU A C 1
ATOM 1193 O O . GLU A 1 167 ? 41.255 -7.970 30.376 1.00 13.58 167 GLU A O 1
ATOM 1199 N N . PHE A 1 168 ? 39.857 -8.497 28.665 1.00 13.12 168 PHE A N 1
ATOM 1200 C CA . PHE A 1 168 ? 40.356 -7.502 27.736 1.00 13.03 168 PHE A CA 1
ATOM 1201 C C . PHE A 1 168 ? 39.183 -6.585 27.408 1.00 12.84 168 PHE A C 1
ATOM 1202 O O . PHE A 1 168 ? 38.034 -7.036 27.312 1.00 12.86 168 PHE A O 1
ATOM 1210 N N . MET A 1 169 ? 39.491 -5.303 27.240 1.00 12.23 169 MET A N 1
ATOM 1211 C CA . MET A 1 169 ? 38.486 -4.278 27.027 1.00 11.60 169 MET A CA 1
ATOM 1212 C C . MET A 1 169 ? 38.904 -3.386 25.889 1.00 11.86 169 MET A C 1
ATOM 1213 O O . MET A 1 169 ? 40.094 -3.237 25.638 1.00 12.02 169 MET A O 1
ATOM 1218 N N . ILE A 1 170 ? 37.918 -2.804 25.210 1.00 11.77 170 ILE A N 1
ATOM 1219 C CA . ILE A 1 170 ? 38.186 -1.752 24.223 1.00 11.95 170 ILE A CA 1
ATOM 1220 C C . ILE A 1 170 ? 37.822 -0.371 24.756 1.00 12.52 170 ILE A C 1
ATOM 1221 O O . ILE A 1 170 ? 36.865 -0.225 25.518 1.00 11.77 170 ILE A O 1
ATOM 1226 N N . GLN A 1 171 ? 38.584 0.646 24.335 1.00 12.12 171 GLN A N 1
ATOM 1227 C CA . GLN A 1 171 ? 38.293 2.034 24.720 1.00 12.42 171 GLN A CA 1
ATOM 1228 C C . GLN A 1 171 ? 38.201 2.855 23.452 1.00 12.82 171 GLN A C 1
ATOM 1229 O O . GLN A 1 171 ? 39.202 2.979 22.753 1.00 13.49 171 GLN A O 1
ATOM 1235 N N . PRO A 1 172 ? 37.007 3.381 23.135 1.00 12.97 172 PRO A N 1
ATOM 1236 C CA . PRO A 1 172 ? 36.826 4.228 21.943 1.00 13.07 172 PRO A CA 1
ATOM 1237 C C . PRO A 1 172 ? 37.363 5.641 22.163 1.00 13.51 172 PRO A C 1
ATOM 1238 O O . PRO A 1 172 ? 36.605 6.618 22.226 1.00 13.59 172 PRO A O 1
ATOM 1242 N N . VAL A 1 173 ? 38.678 5.744 22.276 1.00 13.32 173 VAL A N 1
ATOM 1243 C CA . VAL A 1 173 ? 39.292 7.026 22.573 1.00 14.98 173 VAL A CA 1
ATOM 1244 C C . VAL A 1 173 ? 39.100 8.035 21.442 1.00 15.08 173 VAL A C 1
ATOM 1245 O O . VAL A 1 173 ? 39.079 9.245 21.701 1.00 16.28 173 VAL A O 1
ATOM 1249 N N . GLY A 1 174 ? 38.927 7.533 20.218 1.00 15.24 174 GLY A N 1
ATOM 1250 C CA . GLY A 1 174 ? 38.811 8.380 19.024 1.00 15.81 174 GLY A CA 1
ATOM 1251 C C . GLY A 1 174 ? 37.453 9.018 18.824 1.00 14.90 174 GLY A C 1
ATOM 1252 O O . GLY A 1 174 ? 37.301 9.896 17.967 1.00 15.67 174 GLY A O 1
ATOM 1253 N N . ALA A 1 175 ? 36.456 8.556 19.586 1.00 14.28 175 ALA A N 1
ATOM 1254 C CA . ALA A 1 175 ? 35.129 9.160 19.581 1.00 13.95 175 ALA A CA 1
ATOM 1255 C C . ALA A 1 175 ? 35.178 10.614 20.024 1.00 13.52 175 ALA A C 1
ATOM 1256 O O . ALA A 1 175 ? 36.034 10.993 20.822 1.00 13.61 175 ALA A O 1
ATOM 1258 N N . LYS A 1 176 ? 34.237 11.421 19.533 1.00 14.01 176 LYS A N 1
ATOM 1259 C CA . LYS A 1 176 ? 34.174 12.823 19.943 1.00 14.35 176 LYS A CA 1
ATOM 1260 C C . LYS A 1 176 ? 33.066 13.143 20.949 1.00 13.35 176 LYS A C 1
ATOM 1261 O O . LYS A 1 176 ? 33.032 14.245 21.508 1.00 13.85 176 LYS A O 1
ATOM 1267 N N . THR A 1 177 ? 32.187 12.162 21.189 1.00 12.71 177 THR A N 1
ATOM 1268 C CA . THR A 1 177 ? 31.121 12.250 22.184 1.00 12.04 177 THR A CA 1
ATOM 1269 C C . THR A 1 177 ? 30.943 10.848 22.767 1.00 11.79 177 THR A C 1
ATOM 1270 O O . THR A 1 177 ? 31.365 9.862 22.141 1.00 11.16 177 THR A O 1
ATOM 1274 N N . VAL A 1 178 ? 30.290 10.759 23.931 1.00 11.93 178 VAL A N 1
ATOM 1275 C CA . VAL A 1 178 ? 30.020 9.431 24.531 1.00 12.21 178 VAL A CA 1
ATOM 1276 C C . VAL A 1 178 ? 29.037 8.635 23.669 1.00 12.22 178 VAL A C 1
ATOM 1277 O O . VAL A 1 178 ? 29.131 7.411 23.589 1.00 12.43 178 VAL A O 1
ATOM 1281 N N . LYS A 1 179 ? 28.112 9.328 23.000 1.00 12.00 179 LYS A N 1
ATOM 1282 C CA A LYS A 1 179 ? 27.180 8.654 22.099 0.25 11.62 179 LYS A CA 1
ATOM 1283 C CA B LYS A 1 179 ? 27.177 8.673 22.088 0.25 11.78 179 LYS A CA 1
ATOM 1284 C CA C LYS A 1 179 ? 27.181 8.644 22.102 0.50 11.96 179 LYS A CA 1
ATOM 1285 C C . LYS A 1 179 ? 27.949 7.950 20.980 1.00 11.69 179 LYS A C 1
ATOM 1286 O O . LYS A 1 179 ? 27.670 6.792 20.654 1.00 11.55 179 LYS A O 1
ATOM 1302 N N . GLU A 1 180 ? 28.930 8.643 20.401 1.00 11.52 180 GLU A N 1
ATOM 1303 C CA . GLU A 1 180 ? 29.751 8.024 19.379 1.00 11.33 180 GLU A CA 1
ATOM 1304 C C . GLU A 1 180 ? 30.559 6.849 19.949 1.00 10.96 180 GLU A C 1
ATOM 1305 O O . GLU A 1 180 ? 30.691 5.819 19.291 1.00 12.05 180 GLU A O 1
ATOM 1311 N N . ALA A 1 181 ? 31.093 7.015 21.159 1.00 10.62 181 ALA A N 1
ATOM 1312 C CA . ALA A 1 181 ? 31.882 5.951 21.806 1.00 10.10 181 ALA A CA 1
ATOM 1313 C C . ALA A 1 181 ? 31.042 4.688 21.954 1.00 9.88 181 ALA A C 1
ATOM 1314 O O . ALA A 1 181 ? 31.491 3.577 21.667 1.00 10.03 181 ALA A O 1
ATOM 1316 N N . ILE A 1 182 ? 29.802 4.881 22.379 1.00 10.09 182 ILE A N 1
ATOM 1317 C CA . ILE A 1 182 ? 28.863 3.780 22.541 1.00 9.95 182 ILE A CA 1
ATOM 1318 C C . ILE A 1 182 ? 28.565 3.106 21.202 1.00 9.94 182 ILE A C 1
ATOM 1319 O O . ILE A 1 182 ? 28.564 1.878 21.114 1.00 9.76 182 ILE A O 1
ATOM 1324 N N . ARG A 1 183 ? 28.347 3.903 20.155 1.00 9.76 183 ARG A N 1
ATOM 1325 C CA . ARG A 1 183 ? 28.104 3.317 18.831 1.00 10.57 183 ARG A CA 1
ATOM 1326 C C . ARG A 1 183 ? 29.323 2.512 18.351 1.00 10.56 183 ARG A C 1
ATOM 1327 O O . ARG A 1 183 ? 29.187 1.406 17.842 1.00 11.16 183 ARG A O 1
ATOM 1335 N N . MET A 1 184 ? 30.519 3.081 18.496 1.00 11.28 184 MET A N 1
ATOM 1336 C CA . MET A 1 184 ? 31.748 2.375 18.129 1.00 13.02 184 MET A CA 1
ATOM 1337 C C . MET A 1 184 ? 31.857 1.044 18.855 1.00 12.21 184 MET A C 1
ATOM 1338 O O . MET A 1 184 ? 32.143 0.000 18.240 1.00 12.91 184 MET A O 1
ATOM 1343 N N . GLY A 1 185 ? 31.603 1.088 20.160 1.00 11.72 185 GLY A N 1
ATOM 1344 C CA . GLY A 1 185 ? 31.585 -0.119 20.992 1.00 11.25 185 GLY A CA 1
ATOM 1345 C C . GLY A 1 185 ? 30.603 -1.171 20.477 1.00 11.45 185 GLY A C 1
ATOM 1346 O O . GLY A 1 185 ? 30.956 -2.362 20.320 1.00 12.28 185 GLY A O 1
ATOM 1347 N N . SER A 1 186 ? 29.373 -0.741 20.216 1.00 10.75 186 SER A N 1
ATOM 1348 C CA . SER A 1 186 ? 28.343 -1.618 19.658 1.00 11.29 186 SER A CA 1
ATOM 1349 C C . SER A 1 186 ? 28.801 -2.295 18.359 1.00 10.72 186 SER A C 1
ATOM 1350 O O . SER A 1 186 ? 28.665 -3.512 18.199 1.00 9.95 186 SER A O 1
ATOM 1353 N N . GLU A 1 187 ? 29.339 -1.501 17.430 1.00 10.66 187 GLU A N 1
ATOM 1354 C CA . GLU A 1 187 ? 29.749 -2.048 16.128 1.00 11.15 187 GLU A CA 1
ATOM 1355 C C . GLU A 1 187 ? 30.870 -3.064 16.261 1.00 11.28 187 GLU A C 1
ATOM 1356 O O . GLU A 1 187 ? 30.830 -4.109 15.637 1.00 12.34 187 GLU A O 1
ATOM 1362 N N . VAL A 1 188 ? 31.865 -2.759 17.087 1.00 11.38 188 VAL A N 1
ATOM 1363 C CA . VAL A 1 188 ? 32.956 -3.719 17.320 1.00 11.35 188 VAL A CA 1
ATOM 1364 C C . VAL A 1 188 ? 32.442 -5.008 17.966 1.00 11.24 188 VAL A C 1
ATOM 1365 O O . VAL A 1 188 ? 32.827 -6.115 17.577 1.00 11.46 188 VAL A O 1
ATOM 1369 N N . PHE A 1 189 ? 31.572 -4.850 18.958 1.00 11.57 189 PHE A N 1
ATOM 1370 C CA . PHE A 1 189 ? 30.927 -5.977 19.644 1.00 11.87 189 PHE A CA 1
ATOM 1371 C C . PHE A 1 189 ? 30.228 -6.915 18.655 1.00 11.94 189 PHE A C 1
ATOM 1372 O O . PHE A 1 189 ? 30.384 -8.134 18.724 1.00 12.54 189 PHE A O 1
ATOM 1380 N N . HIS A 1 190 ? 29.492 -6.346 17.704 1.00 11.61 190 HIS A N 1
ATOM 1381 C CA . HIS A 1 190 ? 28.805 -7.165 16.700 1.00 12.29 190 HIS A CA 1
ATOM 1382 C C . HIS A 1 190 ? 29.738 -7.815 15.688 1.00 12.71 190 HIS A C 1
ATOM 1383 O O . HIS A 1 190 ? 29.567 -8.992 15.326 1.00 13.21 190 HIS A O 1
ATOM 1390 N N . HIS A 1 191 ? 30.745 -7.061 15.255 1.00 12.60 191 HIS A N 1
ATOM 1391 C CA . HIS A 1 191 ? 31.730 -7.638 14.349 1.00 13.33 191 HIS A CA 1
ATOM 1392 C C . HIS A 1 191 ? 32.498 -8.778 15.017 1.00 13.22 191 HIS A C 1
ATOM 1393 O O . HIS A 1 191 ? 32.811 -9.772 14.366 1.00 14.22 191 HIS A O 1
ATOM 1400 N N . LEU A 1 192 ? 32.758 -8.658 16.319 1.00 13.13 192 LEU A N 1
ATOM 1401 C CA . LEU A 1 192 ? 33.419 -9.742 17.035 1.00 12.70 192 LEU A CA 1
ATOM 1402 C C . LEU A 1 192 ? 32.584 -11.012 17.071 1.00 12.38 192 LEU A C 1
ATOM 1403 O O . LEU A 1 192 ? 33.125 -12.101 16.915 1.00 13.15 192 LEU A O 1
ATOM 1408 N N . ALA A 1 193 ? 31.274 -10.883 17.272 1.00 12.18 193 ALA A N 1
ATOM 1409 C CA . ALA A 1 193 ? 30.403 -12.067 17.224 1.00 12.87 193 ALA A CA 1
ATOM 1410 C C . ALA A 1 193 ? 30.557 -12.791 15.883 1.00 13.46 193 ALA A C 1
ATOM 1411 O O . ALA A 1 193 ? 30.681 -14.011 15.850 1.00 13.97 193 ALA A O 1
ATOM 1413 N N . LYS A 1 194 ? 30.558 -12.033 14.783 1.00 13.86 194 LYS A N 1
ATOM 1414 C CA . LYS A 1 194 ? 30.706 -12.628 13.439 1.00 14.84 194 LYS A CA 1
ATOM 1415 C C . LYS A 1 194 ? 32.059 -13.337 13.278 1.00 14.12 194 LYS A C 1
ATOM 1416 O O . LYS A 1 194 ? 32.133 -14.475 12.792 1.00 13.91 194 LYS A O 1
ATOM 1422 N N . VAL A 1 195 ? 33.114 -12.673 13.740 1.00 14.15 195 VAL A N 1
ATOM 1423 C CA . VAL A 1 195 ? 34.481 -13.196 13.685 1.00 14.76 195 VAL A CA 1
ATOM 1424 C C . VAL A 1 195 ? 34.614 -14.505 14.481 1.00 14.26 195 VAL A C 1
ATOM 1425 O O . VAL A 1 195 ? 35.213 -15.475 14.005 1.00 14.35 195 VAL A O 1
ATOM 1429 N N . LEU A 1 196 ? 34.029 -14.530 15.672 1.00 14.48 196 LEU A N 1
ATOM 1430 C CA . LEU A 1 196 ? 34.061 -15.725 16.518 1.00 14.80 196 LEU A CA 1
ATOM 1431 C C . LEU A 1 196 ? 33.212 -16.856 15.951 1.00 15.52 196 LEU A C 1
ATOM 1432 O O . LEU A 1 196 ? 33.626 -18.023 15.974 1.00 15.52 196 LEU A O 1
ATOM 1437 N N . LYS A 1 197 ? 32.029 -16.523 15.441 1.00 15.89 197 LYS A N 1
ATOM 1438 C CA . LYS A 1 197 ? 31.172 -17.517 14.790 1.00 16.58 197 LYS A CA 1
ATOM 1439 C C . LYS A 1 197 ? 31.892 -18.244 13.662 1.00 16.43 197 LYS A C 1
ATOM 1440 O O . LYS A 1 197 ? 31.845 -19.488 13.580 1.00 16.48 197 LYS A O 1
ATOM 1446 N N . ALA A 1 198 ? 32.565 -17.466 12.807 1.00 15.77 198 ALA A N 1
ATOM 1447 C CA . ALA A 1 198 ? 33.298 -18.030 11.669 1.00 16.20 198 ALA A CA 1
ATOM 1448 C C . ALA A 1 198 ? 34.426 -18.957 12.112 1.00 16.22 198 ALA A C 1
ATOM 1449 O O . ALA A 1 198 ? 34.806 -19.876 11.374 1.00 16.05 198 ALA A O 1
ATOM 1451 N N . LYS A 1 199 ? 34.963 -18.714 13.310 1.00 15.82 199 LYS A N 1
ATOM 1452 C CA . LYS A 1 199 ? 36.003 -19.574 13.886 1.00 16.18 199 LYS A CA 1
ATOM 1453 C C . LYS A 1 199 ? 35.422 -20.842 14.542 1.00 16.49 199 LYS A C 1
ATOM 1454 O O . LYS A 1 199 ? 36.171 -21.726 14.976 1.00 17.35 199 LYS A O 1
ATOM 1460 N N . GLY A 1 200 ? 34.097 -20.917 14.626 1.00 16.77 200 GLY A N 1
ATOM 1461 C CA . GLY A 1 200 ? 33.403 -22.024 15.293 1.00 17.69 200 GLY A CA 1
ATOM 1462 C C . GLY A 1 200 ? 33.396 -21.891 16.800 1.00 18.57 200 GLY A C 1
ATOM 1463 O O . GLY A 1 200 ? 33.255 -22.884 17.530 1.00 19.30 200 GLY A O 1
ATOM 1464 N N . MET A 1 201 ? 33.528 -20.656 17.266 1.00 18.20 201 MET A N 1
ATOM 1465 C CA . MET A 1 201 ? 33.596 -20.397 18.683 1.00 18.92 201 MET A CA 1
ATOM 1466 C C . MET A 1 201 ? 32.250 -19.912 19.202 1.00 18.09 201 MET A C 1
ATOM 1467 O O . MET A 1 201 ? 31.416 -19.420 18.446 1.00 17.57 201 MET A O 1
ATOM 1472 N N . ASN A 1 202 ? 32.062 -20.073 20.504 1.00 17.70 202 ASN A N 1
ATOM 1473 C CA . ASN A 1 202 ? 30.808 -19.768 21.185 1.00 17.82 202 ASN A CA 1
ATOM 1474 C C . ASN A 1 202 ? 30.668 -18.266 21.390 1.00 17.36 202 ASN A C 1
ATOM 1475 O O . ASN A 1 202 ? 31.625 -17.599 21.783 1.00 17.38 202 ASN A O 1
ATOM 1480 N N . THR A 1 203 ? 29.484 -17.734 21.093 1.00 16.95 203 THR A N 1
ATOM 1481 C CA . THR A 1 203 ? 29.235 -16.299 21.238 1.00 16.68 203 THR A CA 1
ATOM 1482 C C . THR A 1 203 ? 28.179 -15.956 22.286 1.00 16.05 203 THR A C 1
ATOM 1483 O O . THR A 1 203 ? 27.723 -14.816 22.345 1.00 16.71 203 THR A O 1
ATOM 1487 N N . ALA A 1 204 ? 27.814 -16.919 23.131 1.00 15.76 204 ALA A N 1
ATOM 1488 C CA . ALA A 1 204 ? 26.972 -16.610 24.284 1.00 15.10 204 ALA A CA 1
ATOM 1489 C C . ALA A 1 204 ? 27.792 -15.725 25.222 1.00 14.61 204 ALA A C 1
ATOM 1490 O O . ALA A 1 204 ? 29.025 -15.750 25.199 1.00 14.90 204 ALA A O 1
ATOM 1492 N N . VAL A 1 205 ? 27.108 -14.943 26.045 1.00 13.72 205 VAL A N 1
ATOM 1493 C CA . VAL A 1 205 ? 27.795 -13.916 26.829 1.00 13.01 205 VAL A CA 1
ATOM 1494 C C . VAL A 1 205 ? 27.927 -14.229 28.321 1.00 12.99 205 VAL A C 1
ATOM 1495 O O . VAL A 1 205 ? 27.154 -15.019 28.873 1.00 13.28 205 VAL A O 1
ATOM 1499 N N . GLY A 1 206 ? 28.922 -13.608 28.950 1.00 11.70 206 GLY A N 1
ATOM 1500 C CA . GLY A 1 206 ? 29.154 -13.766 30.388 1.00 11.91 206 GLY A CA 1
ATOM 1501 C C . GLY A 1 206 ? 28.453 -12.699 31.210 1.00 11.67 206 GLY A C 1
ATOM 1502 O O . GLY A 1 206 ? 27.570 -11.965 30.713 1.00 11.42 206 GLY A O 1
ATOM 1503 N N . ASP A 1 207 ? 28.869 -12.597 32.469 1.00 11.83 207 ASP A N 1
ATOM 1504 C CA . ASP A 1 207 ? 28.201 -11.727 33.418 1.00 12.27 207 ASP A CA 1
ATOM 1505 C C . ASP A 1 207 ? 28.189 -10.270 32.966 1.00 12.31 207 ASP A C 1
ATOM 1506 O O . ASP A 1 207 ? 27.232 -9.545 33.247 1.00 12.67 207 ASP A O 1
ATOM 1511 N N . GLU A 1 208 ? 29.270 -9.847 32.308 1.00 12.00 208 GLU A N 1
ATOM 1512 C CA . GLU A 1 208 ? 29.424 -8.450 31.879 1.00 12.90 208 GLU A CA 1
ATOM 1513 C C . GLU A 1 208 ? 29.001 -8.233 30.437 1.00 11.99 208 GLU A C 1
ATOM 1514 O O . GLU A 1 208 ? 29.221 -7.143 29.890 1.00 11.17 208 GLU A O 1
ATOM 1520 N N . GLY A 1 209 ? 28.416 -9.260 29.810 1.00 10.60 209 GLY A N 1
ATOM 1521 C CA . GLY A 1 209 ? 27.842 -9.099 28.465 1.00 10.84 209 GLY A CA 1
ATOM 1522 C C . GLY A 1 209 ? 28.799 -9.268 27.303 1.00 11.18 209 GLY A C 1
ATOM 1523 O O . GLY A 1 209 ? 28.420 -9.038 26.155 1.00 11.19 209 GLY A O 1
ATOM 1524 N N . GLY A 1 210 ? 30.034 -9.657 27.615 1.00 11.07 210 GLY A N 1
ATOM 1525 C CA . GLY A 1 210 ? 31.056 -9.935 26.608 1.00 11.37 210 GLY A CA 1
ATOM 1526 C C . GLY A 1 210 ? 31.211 -11.418 26.353 1.00 11.85 210 GLY A C 1
ATOM 1527 O O . GLY A 1 210 ? 30.428 -12.241 26.851 1.00 11.37 210 GLY A O 1
ATOM 1528 N N . TYR A 1 211 ? 32.239 -11.756 25.583 1.00 12.08 211 TYR A N 1
ATOM 1529 C CA . TYR A 1 211 ? 32.406 -13.124 25.097 1.00 12.76 211 TYR A CA 1
ATOM 1530 C C . TYR A 1 211 ? 33.489 -13.844 25.865 1.00 13.07 211 TYR A C 1
ATOM 1531 O O . TYR A 1 211 ? 34.431 -13.227 26.356 1.00 13.11 211 TYR A O 1
ATOM 1540 N N . ALA A 1 212 ? 33.358 -15.164 25.962 1.00 14.00 212 ALA A N 1
ATOM 1541 C CA . ALA A 1 212 ? 34.389 -15.995 26.578 1.00 14.24 212 ALA A CA 1
ATOM 1542 C C . ALA A 1 212 ? 34.655 -17.219 25.700 1.00 14.83 212 ALA A C 1
ATOM 1543 O O . ALA A 1 212 ? 34.468 -18.361 26.139 1.00 15.01 212 ALA A O 1
ATOM 1545 N N . PRO A 1 213 ? 35.109 -16.988 24.456 1.00 14.99 213 PRO A N 1
ATOM 1546 C CA . PRO A 1 213 ? 35.303 -18.110 23.523 1.00 15.98 213 PRO A CA 1
ATOM 1547 C C . PRO A 1 213 ? 36.513 -18.946 23.925 1.00 16.80 213 PRO A C 1
ATOM 1548 O O . PRO A 1 213 ? 37.336 -18.512 24.743 1.00 16.44 213 PRO A O 1
ATOM 1552 N N . ASN A 1 214 ? 36.609 -20.138 23.343 1.00 17.91 214 ASN A N 1
ATOM 1553 C CA . ASN A 1 214 ? 37.660 -21.095 23.672 1.00 19.32 214 ASN A CA 1
ATOM 1554 C C . ASN A 1 214 ? 38.969 -20.784 22.968 1.00 19.37 214 ASN A C 1
ATOM 1555 O O . ASN A 1 214 ? 39.468 -21.601 22.181 1.00 19.08 214 ASN A O 1
ATOM 1560 N N . LEU A 1 215 ? 39.513 -19.598 23.235 1.00 18.95 215 LEU A N 1
ATOM 1561 C CA . LEU A 1 215 ? 40.805 -19.193 22.691 1.00 19.56 215 LEU A CA 1
ATOM 1562 C C . LEU A 1 215 ? 41.941 -19.899 23.413 1.00 19.64 215 LEU A C 1
ATOM 1563 O O . LEU A 1 215 ? 41.818 -20.263 24.589 1.00 20.27 215 LEU A O 1
ATOM 1568 N N . GLY A 1 216 ? 43.056 -20.055 22.714 1.00 19.74 216 GLY A N 1
ATOM 1569 C CA . GLY A 1 216 ? 44.156 -20.875 23.212 1.00 20.12 216 GLY A CA 1
ATOM 1570 C C . GLY A 1 216 ? 45.315 -20.125 23.836 1.00 20.67 216 GLY A C 1
ATOM 1571 O O . GLY A 1 216 ? 46.270 -20.761 24.310 1.00 21.35 216 GLY A O 1
ATOM 1572 N N . SER A 1 217 ? 45.262 -18.791 23.808 1.00 19.96 217 SER A N 1
ATOM 1573 C CA . SER A 1 217 ? 46.320 -17.955 24.381 1.00 19.89 217 SER A CA 1
ATOM 1574 C C . SER A 1 217 ? 45.867 -16.521 24.611 1.00 19.94 217 SER A C 1
ATOM 1575 O O . SER A 1 217 ? 44.888 -16.061 24.005 1.00 19.19 217 SER A O 1
ATOM 1578 N N . ASN A 1 218 ? 46.597 -15.814 25.479 1.00 20.18 218 ASN A N 1
ATOM 1579 C CA . ASN A 1 218 ? 46.434 -14.365 25.620 1.00 20.38 218 ASN A CA 1
ATOM 1580 C C . ASN A 1 218 ? 46.606 -13.638 24.292 1.00 20.38 218 ASN A C 1
ATOM 1581 O O . ASN A 1 218 ? 45.805 -12.774 23.949 1.00 20.43 218 ASN A O 1
ATOM 1586 N N . ALA A 1 219 ? 47.636 -14.021 23.532 1.00 20.61 219 ALA A N 1
ATOM 1587 C CA . ALA A 1 219 ? 47.882 -13.444 22.205 1.00 20.78 219 ALA A CA 1
ATOM 1588 C C . ALA A 1 219 ? 46.715 -13.639 21.237 1.00 20.54 219 ALA A C 1
ATOM 1589 O O . ALA A 1 219 ? 46.432 -12.766 20.415 1.00 21.48 219 ALA A O 1
ATOM 1591 N N . GLU A 1 220 ? 46.028 -14.772 21.338 1.00 19.98 220 GLU A N 1
ATOM 1592 C CA . GLU A 1 220 ? 44.895 -15.026 20.443 1.00 19.25 220 GLU A CA 1
ATOM 1593 C C . GLU A 1 220 ? 43.738 -14.083 20.756 1.00 18.50 220 GLU A C 1
ATOM 1594 O O . GLU A 1 220 ? 43.065 -13.607 19.837 1.00 18.04 220 GLU A O 1
ATOM 1600 N N . ALA A 1 221 ? 43.538 -13.776 22.036 1.00 17.86 221 ALA A N 1
ATOM 1601 C CA . ALA A 1 221 ? 42.463 -12.857 22.439 1.00 17.17 221 ALA A CA 1
ATOM 1602 C C . ALA A 1 221 ? 42.705 -11.464 21.861 1.00 16.74 221 ALA A C 1
ATOM 1603 O O . ALA A 1 221 ? 41.790 -10.823 21.349 1.00 17.44 221 ALA A O 1
ATOM 1605 N N . LEU A 1 222 ? 43.951 -11.006 21.936 1.00 16.22 222 LEU A N 1
ATOM 1606 C CA . LEU A 1 222 ? 44.297 -9.681 21.442 1.00 16.43 222 LEU A CA 1
ATOM 1607 C C . LEU A 1 222 ? 44.115 -9.654 19.930 1.00 16.37 222 LEU A C 1
ATOM 1608 O O . LEU A 1 222 ? 43.579 -8.686 19.390 1.00 16.23 222 LEU A O 1
ATOM 1613 N N . ALA A 1 223 ? 44.525 -10.734 19.267 1.00 16.66 223 ALA A N 1
ATOM 1614 C CA . ALA A 1 223 ? 44.404 -10.840 17.816 1.00 16.81 223 ALA A CA 1
ATOM 1615 C C . ALA A 1 223 ? 42.943 -10.802 17.338 1.00 16.83 223 ALA A C 1
ATOM 1616 O O . ALA A 1 223 ? 42.623 -10.126 16.351 1.00 17.50 223 ALA A O 1
ATOM 1618 N N . VAL A 1 224 ? 42.055 -11.515 18.029 1.00 16.82 224 VAL A N 1
ATOM 1619 C CA A VAL A 1 224 ? 40.648 -11.543 17.622 0.50 16.39 224 VAL A CA 1
ATOM 1620 C CA B VAL A 1 224 ? 40.636 -11.533 17.616 0.50 16.15 224 VAL A CA 1
ATOM 1621 C C . VAL A 1 224 ? 39.977 -10.173 17.841 1.00 16.15 224 VAL A C 1
ATOM 1622 O O . VAL A 1 224 ? 39.133 -9.746 17.059 1.00 15.76 224 VAL A O 1
ATOM 1629 N N . ILE A 1 225 ? 40.375 -9.473 18.904 1.00 15.71 225 ILE A N 1
ATOM 1630 C CA . ILE A 1 225 ? 39.828 -8.133 19.144 1.00 15.32 225 ILE A CA 1
ATOM 1631 C C . ILE A 1 225 ? 40.300 -7.210 18.028 1.00 15.58 225 ILE A C 1
ATOM 1632 O O . ILE A 1 225 ? 39.512 -6.431 17.474 1.00 15.32 225 ILE A O 1
ATOM 1637 N N . ALA A 1 226 ? 41.582 -7.312 17.675 1.00 16.15 226 ALA A N 1
ATOM 1638 C CA . ALA A 1 226 ? 42.110 -6.467 16.603 1.00 16.33 226 ALA A CA 1
ATOM 1639 C C . ALA A 1 226 ? 41.338 -6.692 15.294 1.00 16.72 226 ALA A C 1
ATOM 1640 O O . ALA A 1 226 ? 41.000 -5.729 14.579 1.00 17.45 226 ALA A O 1
ATOM 1642 N N . GLU A 1 227 ? 41.030 -7.951 15.006 1.00 16.80 227 GLU A N 1
ATOM 1643 C CA . GLU A 1 227 ? 40.284 -8.299 13.797 1.00 17.73 227 GLU A CA 1
ATOM 1644 C C . GLU A 1 227 ? 38.875 -7.708 13.775 1.00 17.37 227 GLU A C 1
ATOM 1645 O O . GLU A 1 227 ? 38.419 -7.216 12.741 1.00 17.25 227 GLU A O 1
ATOM 1651 N N . ALA A 1 228 ? 38.185 -7.764 14.909 1.00 17.15 228 ALA A N 1
ATOM 1652 C CA . ALA A 1 228 ? 36.856 -7.153 15.015 1.00 16.54 228 ALA A CA 1
ATOM 1653 C C . ALA A 1 228 ? 36.918 -5.623 14.865 1.00 16.58 228 ALA A C 1
ATOM 1654 O O . ALA A 1 228 ? 36.065 -5.010 14.216 1.00 16.43 228 ALA A O 1
ATOM 1656 N N . VAL A 1 229 ? 37.932 -5.003 15.462 1.00 15.83 229 VAL A N 1
ATOM 1657 C CA . VAL A 1 229 ? 38.106 -3.552 15.350 1.00 15.96 229 VAL A CA 1
ATOM 1658 C C . VAL A 1 229 ? 38.275 -3.170 13.866 1.00 16.68 229 VAL A C 1
ATOM 1659 O O . VAL A 1 229 ? 37.646 -2.229 13.387 1.00 16.60 229 VAL A O 1
ATOM 1663 N N . LYS A 1 230 ? 39.099 -3.934 13.150 1.00 17.35 230 LYS A N 1
ATOM 1664 C CA . LYS A 1 230 ? 39.293 -3.720 11.714 1.00 18.56 230 LYS A CA 1
ATOM 1665 C C . LYS A 1 230 ? 38.006 -3.923 10.909 1.00 18.90 230 LYS A C 1
ATOM 1666 O O . LYS A 1 230 ? 37.663 -3.089 10.039 1.00 18.64 230 LYS A O 1
ATOM 1672 N N . ALA A 1 231 ? 37.305 -5.022 11.207 1.00 18.63 231 ALA A N 1
ATOM 1673 C CA . ALA A 1 231 ? 36.031 -5.350 10.563 1.00 19.22 231 ALA A CA 1
ATOM 1674 C C . ALA A 1 231 ? 35.024 -4.205 10.677 1.00 19.50 231 ALA A C 1
ATOM 1675 O O . ALA A 1 231 ? 34.277 -3.907 9.730 1.00 20.05 231 ALA A O 1
ATOM 1677 N N . ALA A 1 232 ? 35.030 -3.553 11.834 1.00 19.01 232 ALA A N 1
ATOM 1678 C CA . ALA A 1 232 ? 34.126 -2.451 12.127 1.00 18.87 232 ALA A CA 1
ATOM 1679 C C . ALA A 1 232 ? 34.570 -1.162 11.434 1.00 18.58 232 ALA A C 1
ATOM 1680 O O . ALA A 1 232 ? 33.863 -0.153 11.485 1.00 18.46 232 ALA A O 1
ATOM 1682 N N . GLY A 1 233 ? 35.759 -1.198 10.830 1.00 18.97 233 GLY A N 1
ATOM 1683 C CA . GLY A 1 233 ? 36.302 -0.060 10.098 1.00 19.48 233 GLY A CA 1
ATOM 1684 C C . GLY A 1 233 ? 37.018 0.972 10.938 1.00 19.37 233 GLY A C 1
ATOM 1685 O O . GLY A 1 233 ? 37.158 2.126 10.529 1.00 20.38 233 GLY A O 1
ATOM 1686 N N . TYR A 1 234 ? 37.474 0.564 12.121 1.00 18.94 234 TYR A N 1
ATOM 1687 C CA . TYR A 1 234 ? 38.210 1.457 13.004 1.00 18.89 234 TYR A CA 1
ATOM 1688 C C . TYR A 1 234 ? 39.690 1.125 13.015 1.00 19.04 234 TYR A C 1
ATOM 1689 O O . TYR A 1 234 ? 40.095 0.017 12.650 1.00 19.15 234 TYR A O 1
ATOM 1698 N N . GLU A 1 235 ? 40.503 2.089 13.436 1.00 19.13 235 GLU A N 1
ATOM 1699 C CA . GLU A 1 235 ? 41.948 1.903 13.491 1.00 19.48 235 GLU A CA 1
ATOM 1700 C C . GLU A 1 235 ? 42.417 1.655 14.921 1.00 19.30 235 GLU A C 1
ATOM 1701 O O . GLU A 1 235 ? 42.369 2.550 15.764 1.00 19.20 235 GLU A O 1
ATOM 1703 N N . LEU A 1 236 ? 42.871 0.434 15.186 1.00 19.39 236 LEU A N 1
ATOM 1704 C CA . LEU A 1 236 ? 43.516 0.115 16.454 1.00 20.16 236 LEU A CA 1
ATOM 1705 C C . LEU A 1 236 ? 44.618 1.117 16.779 1.00 20.39 236 LEU A C 1
ATOM 1706 O O . LEU A 1 236 ? 45.500 1.373 15.959 1.00 20.94 236 LEU A O 1
ATOM 1711 N N . GLY A 1 237 ? 44.561 1.682 17.981 1.00 20.40 237 GLY A N 1
ATOM 1712 C CA . GLY A 1 237 ? 45.578 2.616 18.435 1.00 20.86 237 GLY A CA 1
ATOM 1713 C C . GLY A 1 237 ? 45.193 4.071 18.273 1.00 21.94 237 GLY A C 1
ATOM 1714 O O . GLY A 1 237 ? 45.564 4.897 19.100 1.00 23.83 237 GLY A O 1
ATOM 1715 N N . LYS A 1 238 ? 44.472 4.393 17.199 1.00 21.51 238 LYS A N 1
ATOM 1716 C CA . LYS A 1 238 ? 43.980 5.745 16.980 1.00 21.43 238 LYS A CA 1
ATOM 1717 C C . LYS A 1 238 ? 42.526 5.870 17.443 1.00 20.38 238 LYS A C 1
ATOM 1718 O O . LYS A 1 238 ? 42.197 6.724 18.272 1.00 20.89 238 LYS A O 1
ATOM 1724 N N . ASP A 1 239 ? 41.661 5.020 16.899 1.00 19.24 239 ASP A N 1
ATOM 1725 C CA . ASP A 1 239 ? 40.243 5.071 17.216 1.00 17.86 239 ASP A CA 1
ATOM 1726 C C . ASP A 1 239 ? 39.965 4.329 18.518 1.00 16.99 239 ASP A C 1
ATOM 1727 O O . ASP A 1 239 ? 39.129 4.756 19.331 1.00 16.87 239 ASP A O 1
ATOM 1732 N N . ILE A 1 240 ? 40.640 3.198 18.682 1.00 16.19 240 ILE A N 1
ATOM 1733 C CA . ILE A 1 240 ? 40.367 2.297 19.809 1.00 15.73 240 ILE A CA 1
ATOM 1734 C C . ILE A 1 240 ? 41.661 1.825 20.444 1.00 15.42 240 ILE A C 1
ATOM 1735 O O . ILE A 1 240 ? 42.541 1.340 19.753 1.00 15.82 240 ILE A O 1
ATOM 1740 N N . THR A 1 241 ? 41.782 2.009 21.758 1.00 14.11 241 THR A N 1
ATOM 1741 C CA . THR A 1 241 ? 42.894 1.430 22.504 1.00 13.53 241 THR A CA 1
ATOM 1742 C C . THR A 1 241 ? 42.375 0.272 23.345 1.00 13.40 241 THR A C 1
ATOM 1743 O O . THR A 1 241 ? 41.157 0.019 23.397 1.00 12.79 241 THR A O 1
ATOM 1747 N N . LEU A 1 242 ? 43.304 -0.439 23.976 1.00 12.97 242 LEU A N 1
ATOM 1748 C CA . LEU A 1 242 ? 42.968 -1.650 24.728 1.00 13.13 242 LEU A CA 1
ATOM 1749 C C . LEU A 1 242 ? 43.314 -1.482 26.190 1.00 12.93 242 LEU A C 1
ATOM 1750 O O . LEU A 1 242 ? 44.292 -0.828 26.547 1.00 13.26 242 LEU A O 1
ATOM 1755 N N . ALA A 1 243 ? 42.477 -2.062 27.043 1.00 12.51 243 ALA A N 1
ATOM 1756 C CA . ALA A 1 243 ? 42.728 -2.092 28.465 1.00 12.61 243 ALA A CA 1
ATOM 1757 C C . ALA A 1 243 ? 42.582 -3.547 28.911 1.00 12.65 243 ALA A C 1
ATOM 1758 O O . ALA A 1 243 ? 41.842 -4.308 28.315 1.00 12.08 243 ALA A O 1
ATOM 1760 N N . MET A 1 244 ? 43.303 -3.938 29.945 1.00 12.75 244 MET A N 1
ATOM 1761 C CA . MET A 1 244 ? 43.201 -5.316 30.422 1.00 15.31 244 MET A CA 1
ATOM 1762 C C . MET A 1 244 ? 43.139 -5.341 31.934 1.00 14.02 244 MET A C 1
ATOM 1763 O O . MET A 1 244 ? 43.591 -4.403 32.590 1.00 12.90 244 MET A O 1
ATOM 1768 N N . ASP A 1 245 ? 42.548 -6.417 32.462 1.00 13.53 245 ASP A N 1
ATOM 1769 C CA . ASP A 1 245 ? 42.578 -6.730 33.895 1.00 14.05 245 ASP A CA 1
ATOM 1770 C C . ASP A 1 245 ? 43.246 -8.097 34.015 1.00 14.72 245 ASP A C 1
ATOM 1771 O O . ASP A 1 245 ? 42.689 -9.114 33.585 1.00 14.50 245 ASP A O 1
ATOM 1776 N N . CYS A 1 246 ? 44.434 -8.121 34.613 1.00 14.54 246 CYS A N 1
ATOM 1777 C CA . CYS A 1 246 ? 45.180 -9.368 34.757 1.00 16.03 246 CYS A CA 1
ATOM 1778 C C . CYS A 1 246 ? 44.596 -10.258 35.842 1.00 16.29 246 CYS A C 1
ATOM 1779 O O . CYS A 1 246 ? 44.742 -11.478 35.780 1.00 17.79 246 CYS A O 1
ATOM 1782 N N . ALA A 1 247 ? 43.995 -9.634 36.855 1.00 16.01 247 ALA A N 1
ATOM 1783 C CA . ALA A 1 247 ? 43.622 -10.332 38.094 1.00 16.82 247 ALA A CA 1
ATOM 1784 C C . ALA A 1 247 ? 44.763 -11.267 38.523 1.00 16.97 247 ALA A C 1
ATOM 1785 O O . ALA A 1 247 ? 44.574 -12.471 38.714 1.00 17.23 247 ALA A O 1
ATOM 1787 N N . ALA A 1 248 ? 45.958 -10.687 38.660 1.00 16.88 248 ALA A N 1
ATOM 1788 C CA . ALA A 1 248 ? 47.191 -11.445 38.806 1.00 17.62 248 ALA A CA 1
ATOM 1789 C C . ALA A 1 248 ? 47.255 -12.264 40.100 1.00 18.07 248 ALA A C 1
ATOM 1790 O O . ALA A 1 248 ? 48.059 -13.195 40.191 1.00 18.79 248 ALA A O 1
ATOM 1792 N N . SER A 1 249 ? 46.429 -11.911 41.085 1.00 18.80 249 SER A N 1
ATOM 1793 C CA . SER A 1 249 ? 46.291 -12.753 42.297 1.00 20.32 249 SER A CA 1
ATOM 1794 C C . SER A 1 249 ? 45.878 -14.180 41.951 1.00 21.13 249 SER A C 1
ATOM 1795 O O . SER A 1 249 ? 46.213 -15.131 42.683 1.00 21.24 249 SER A O 1
ATOM 1798 N N . GLU A 1 250 ? 45.170 -14.338 40.833 1.00 21.96 250 GLU A N 1
ATOM 1799 C CA . GLU A 1 250 ? 44.675 -15.665 40.446 1.00 23.07 250 GLU A CA 1
ATOM 1800 C C . GLU A 1 250 ? 45.781 -16.607 39.986 1.00 24.32 250 GLU A C 1
ATOM 1801 O O . GLU A 1 250 ? 45.584 -17.824 39.991 1.00 25.40 250 GLU A O 1
ATOM 1807 N N . PHE A 1 251 ? 46.939 -16.068 39.602 1.00 25.05 251 PHE A N 1
ATOM 1808 C CA . PHE A 1 251 ? 48.066 -16.939 39.267 1.00 26.43 251 PHE A CA 1
ATOM 1809 C C . PHE A 1 251 ? 49.327 -16.774 40.141 1.00 26.64 251 PHE A C 1
ATOM 1810 O O . PHE A 1 251 ? 50.399 -17.271 39.807 1.00 27.37 251 PHE A O 1
ATOM 1818 N N . TYR A 1 252 ? 49.154 -16.135 41.297 1.00 26.85 252 TYR A N 1
ATOM 1819 C CA . TYR A 1 252 ? 50.217 -15.942 42.278 1.00 27.54 252 TYR A CA 1
ATOM 1820 C C . TYR A 1 252 ? 50.349 -17.178 43.159 1.00 28.45 252 TYR A C 1
ATOM 1821 O O . TYR A 1 252 ? 49.386 -17.581 43.819 1.00 28.06 252 TYR A O 1
ATOM 1830 N N . LYS A 1 253 ? 51.540 -17.771 43.161 1.00 29.87 253 LYS A N 1
ATOM 1831 C CA . LYS A 1 253 ? 51.828 -18.922 44.016 1.00 31.53 253 LYS A CA 1
ATOM 1832 C C . LYS A 1 253 ? 53.302 -18.956 44.395 1.00 32.07 253 LYS A C 1
ATOM 1833 O O . LYS A 1 253 ? 54.179 -18.926 43.522 1.00 32.34 253 LYS A O 1
ATOM 1839 N N . ASP A 1 254 ? 53.556 -19.018 45.702 1.00 32.65 254 ASP A N 1
ATOM 1840 C CA . ASP A 1 254 ? 54.908 -19.051 46.272 1.00 33.35 254 ASP A CA 1
ATOM 1841 C C . ASP A 1 254 ? 55.762 -17.867 45.839 1.00 33.31 254 ASP A C 1
ATOM 1842 O O . ASP A 1 254 ? 56.969 -18.007 45.609 1.00 34.05 254 ASP A O 1
ATOM 1847 N N . GLY A 1 255 ? 55.122 -16.702 45.742 1.00 32.74 255 GLY A N 1
ATOM 1848 C CA . GLY A 1 255 ? 55.803 -15.453 45.397 1.00 31.97 255 GLY A CA 1
ATOM 1849 C C . GLY A 1 255 ? 56.081 -15.277 43.915 1.00 31.26 255 GLY A C 1
ATOM 1850 O O . GLY A 1 255 ? 56.754 -14.322 43.518 1.00 31.21 255 GLY A O 1
ATOM 1851 N N . LYS A 1 256 ? 55.562 -16.192 43.098 1.00 30.50 256 LYS A N 1
ATOM 1852 C CA . LYS A 1 256 ? 55.727 -16.122 41.646 1.00 29.64 256 LYS A CA 1
ATOM 1853 C C . LYS A 1 256 ? 54.383 -16.132 40.908 1.00 29.04 256 LYS A C 1
ATOM 1854 O O . LYS A 1 256 ? 53.347 -16.476 41.489 1.00 28.80 256 LYS A O 1
ATOM 1856 N N . TYR A 1 257 ? 54.412 -15.747 39.631 1.00 27.98 257 TYR A N 1
ATOM 1857 C CA . TYR A 1 257 ? 53.217 -15.697 38.780 1.00 27.02 257 TYR A CA 1
ATOM 1858 C C . TYR A 1 257 ? 53.264 -16.799 37.743 1.00 28.61 257 TYR A C 1
ATOM 1859 O O . TYR A 1 257 ? 54.059 -16.763 36.800 1.00 28.94 257 TYR A O 1
ATOM 1868 N N . VAL A 1 258 ? 52.409 -17.792 37.944 1.00 30.38 258 VAL A N 1
ATOM 1869 C CA . VAL A 1 258 ? 52.389 -18.975 37.111 1.00 32.03 258 VAL A CA 1
ATOM 1870 C C . VAL A 1 258 ? 51.251 -18.856 36.111 1.00 33.06 258 VAL A C 1
ATOM 1871 O O . VAL A 1 258 ? 50.088 -18.789 36.499 1.00 33.36 258 VAL A O 1
ATOM 1875 N N . LEU A 1 259 ? 51.583 -18.814 34.824 1.00 34.27 259 LEU A N 1
ATOM 1876 C CA . LEU A 1 259 ? 50.553 -18.728 33.796 1.00 35.82 259 LEU A CA 1
ATOM 1877 C C . LEU A 1 259 ? 50.364 -20.060 33.071 1.00 36.96 259 LEU A C 1
ATOM 1878 O O . LEU A 1 259 ? 51.199 -20.465 32.258 1.00 37.37 259 LEU A O 1
ATOM 1883 N N . ALA A 1 260 ? 49.259 -20.729 33.397 1.00 38.34 260 ALA A N 1
ATOM 1884 C CA . ALA A 1 260 ? 48.877 -21.996 32.775 1.00 39.62 260 ALA A CA 1
ATOM 1885 C C . ALA A 1 260 ? 48.845 -21.869 31.255 1.00 40.69 260 ALA A C 1
ATOM 1886 O O . ALA A 1 260 ? 49.558 -22.594 30.551 1.00 41.02 260 ALA A O 1
ATOM 1888 N N . GLY A 1 261 ? 48.040 -20.924 30.766 1.00 41.64 261 GLY A N 1
ATOM 1889 C CA . GLY A 1 261 ? 47.878 -20.670 29.332 1.00 42.86 261 GLY A CA 1
ATOM 1890 C C . GLY A 1 261 ? 49.080 -20.070 28.623 1.00 43.52 261 GLY A C 1
ATOM 1891 O O . GLY A 1 261 ? 48.959 -19.583 27.496 1.00 44.13 261 GLY A O 1
ATOM 1892 N N . GLU A 1 262 ? 50.235 -20.096 29.286 1.00 43.92 262 GLU A N 1
ATOM 1893 C CA . GLU A 1 262 ? 51.504 -19.675 28.690 1.00 44.82 262 GLU A CA 1
ATOM 1894 C C . GLU A 1 262 ? 52.551 -20.768 28.897 1.00 44.57 262 GLU A C 1
ATOM 1895 O O . GLU A 1 262 ? 53.737 -20.484 29.103 1.00 44.76 262 GLU A O 1
ATOM 1901 N N . GLY A 1 263 ? 52.097 -22.019 28.842 1.00 44.67 263 GLY A N 1
ATOM 1902 C CA . GLY A 1 263 ? 52.959 -23.178 29.072 1.00 44.63 263 GLY A CA 1
ATOM 1903 C C . GLY A 1 263 ? 53.312 -23.390 30.534 1.00 44.47 263 GLY A C 1
ATOM 1904 O O . GLY A 1 263 ? 54.356 -23.969 30.846 1.00 44.69 263 GLY A O 1
ATOM 1905 N N . ASN A 1 264 ? 52.436 -22.922 31.425 1.00 44.09 264 ASN A N 1
ATOM 1906 C CA . ASN A 1 264 ? 52.620 -23.027 32.883 1.00 43.61 264 ASN A CA 1
ATOM 1907 C C . ASN A 1 264 ? 53.969 -22.515 33.417 1.00 43.06 264 ASN A C 1
ATOM 1908 O O . ASN A 1 264 ? 54.502 -23.042 34.392 1.00 43.26 264 ASN A O 1
ATOM 1910 N N . LYS A 1 265 ? 54.503 -21.475 32.774 1.00 42.37 265 LYS A N 1
ATOM 1911 C CA . LYS A 1 265 ? 55.754 -20.835 33.195 1.00 41.50 265 LYS A CA 1
ATOM 1912 C C . LYS A 1 265 ? 55.568 -19.978 34.448 1.00 40.63 265 LYS A C 1
ATOM 1913 O O . LYS A 1 265 ? 54.520 -19.349 34.625 1.00 40.80 265 LYS A O 1
ATOM 1915 N N . ALA A 1 266 ? 56.597 -19.938 35.293 1.00 39.48 266 ALA A N 1
ATOM 1916 C CA . ALA A 1 266 ? 56.539 -19.239 36.583 1.00 38.28 266 ALA A CA 1
ATOM 1917 C C . ALA A 1 266 ? 57.388 -17.960 36.632 1.00 37.26 266 ALA A C 1
ATOM 1918 O O . ALA A 1 266 ? 58.573 -17.995 36.985 1.00 37.57 266 ALA A O 1
ATOM 1920 N N . PHE A 1 267 ? 56.760 -16.832 36.302 1.00 35.47 267 PHE A N 1
ATOM 1921 C CA . PHE A 1 267 ? 57.433 -15.529 36.246 1.00 33.68 267 PHE A CA 1
ATOM 1922 C C . PHE A 1 267 ? 57.647 -14.951 37.636 1.00 32.17 267 PHE A C 1
ATOM 1923 O O . PHE A 1 267 ? 56.755 -15.034 38.478 1.00 32.08 267 PHE A O 1
ATOM 1931 N N . THR A 1 268 ? 58.812 -14.345 37.870 1.00 30.23 268 THR A N 1
ATOM 1932 C CA . THR A 1 268 ? 59.005 -13.465 39.028 1.00 28.59 268 THR A CA 1
ATOM 1933 C C . THR A 1 268 ? 58.161 -12.195 38.829 1.00 27.40 268 THR A C 1
ATOM 1934 O O . THR A 1 268 ? 57.639 -11.976 37.734 1.00 26.56 268 THR A O 1
ATOM 1938 N N . SER A 1 269 ? 58.041 -11.372 39.874 1.00 26.26 269 SER A N 1
ATOM 1939 C CA . SER A 1 269 ? 57.303 -10.109 39.773 1.00 25.32 269 SER A CA 1
ATOM 1940 C C . SER A 1 269 ? 57.868 -9.264 38.639 1.00 24.80 269 SER A C 1
ATOM 1941 O O . SER A 1 269 ? 57.120 -8.703 37.835 1.00 23.88 269 SER A O 1
ATOM 1944 N N . GLU A 1 270 ? 59.196 -9.194 38.577 1.00 24.46 270 GLU A N 1
ATOM 1945 C CA . GLU A 1 270 ? 59.896 -8.428 37.547 1.00 24.60 270 GLU A CA 1
ATOM 1946 C C . GLU A 1 270 ? 59.684 -9.024 36.167 1.00 24.05 270 GLU A C 1
ATOM 1947 O O . GLU A 1 270 ? 59.363 -8.313 35.234 1.00 23.56 270 GLU A O 1
ATOM 1953 N N . GLU A 1 271 ? 59.841 -10.335 36.040 1.00 24.06 271 GLU A N 1
ATOM 1954 C CA . GLU A 1 271 ? 59.599 -11.011 34.768 1.00 24.19 271 GLU A CA 1
ATOM 1955 C C . GLU A 1 271 ? 58.161 -10.835 34.262 1.00 23.78 271 GLU A C 1
ATOM 1956 O O . GLU A 1 271 ? 57.941 -10.676 33.057 1.00 22.97 271 GLU A O 1
ATOM 1962 N N . PHE A 1 272 ? 57.187 -10.869 35.176 1.00 23.01 272 PHE A N 1
ATOM 1963 C CA . PHE A 1 272 ? 55.799 -10.693 34.754 1.00 22.18 272 PHE A CA 1
ATOM 1964 C C . PHE A 1 272 ? 55.548 -9.258 34.263 1.00 21.31 272 PHE A C 1
ATOM 1965 O O . PHE A 1 272 ? 54.840 -9.047 33.276 1.00 21.43 272 PHE A O 1
ATOM 1973 N N . THR A 1 273 ? 56.146 -8.290 34.946 1.00 20.78 273 THR A N 1
ATOM 1974 C CA . THR A 1 273 ? 56.121 -6.889 34.499 1.00 20.50 273 THR A CA 1
ATOM 1975 C C . THR A 1 273 ? 56.635 -6.768 33.064 1.00 20.94 273 THR A C 1
ATOM 1976 O O . THR A 1 273 ? 56.016 -6.101 32.217 1.00 20.92 273 THR A O 1
ATOM 1980 N N . HIS A 1 274 ? 57.753 -7.430 32.777 1.00 21.53 274 HIS A N 1
ATOM 1981 C CA . HIS A 1 274 ? 58.308 -7.387 31.421 1.00 21.52 274 HIS A CA 1
ATOM 1982 C C . HIS A 1 274 ? 57.502 -8.163 30.383 1.00 21.66 274 HIS A C 1
ATOM 1983 O O . HIS A 1 274 ? 57.459 -7.773 29.220 1.00 21.97 274 HIS A O 1
ATOM 1990 N N . PHE A 1 275 ? 56.855 -9.248 30.811 1.00 21.22 275 PHE A N 1
ATOM 1991 C CA . PHE A 1 275 ? 55.878 -9.967 29.990 1.00 21.95 275 PHE A CA 1
ATOM 1992 C C . PHE A 1 275 ? 54.772 -8.998 29.544 1.00 21.12 275 PHE A C 1
ATOM 1993 O O . PHE A 1 275 ? 54.410 -8.939 28.365 1.00 21.50 275 PHE A O 1
ATOM 2001 N N . LEU A 1 276 ? 54.255 -8.228 30.498 1.00 20.00 276 LEU A N 1
ATOM 2002 C CA . LEU A 1 276 ? 53.211 -7.254 30.215 1.00 19.19 276 LEU A CA 1
ATOM 2003 C C . LEU A 1 276 ? 53.738 -6.160 29.307 1.00 19.27 276 LEU A C 1
ATOM 2004 O O . LEU A 1 276 ? 53.071 -5.769 28.348 1.00 19.19 276 LEU A O 1
ATOM 2009 N N . GLU A 1 277 ? 54.945 -5.691 29.605 1.00 18.95 277 GLU A N 1
ATOM 2010 C CA . GLU A 1 277 ? 55.579 -4.638 28.813 1.00 19.19 277 GLU A CA 1
ATOM 2011 C C . GLU A 1 277 ? 55.641 -5.049 27.349 1.00 19.83 277 GLU A C 1
ATOM 2012 O O . GLU A 1 277 ? 55.258 -4.278 26.466 1.00 20.18 277 GLU A O 1
ATOM 2018 N N . GLU A 1 278 ? 56.089 -6.274 27.086 1.00 20.22 278 GLU A N 1
ATOM 2019 C CA . GLU A 1 278 ? 56.112 -6.767 25.714 1.00 21.45 278 GLU A CA 1
ATOM 2020 C C . GLU A 1 278 ? 54.727 -6.764 25.056 1.00 21.41 278 GLU A C 1
ATOM 2021 O O . GLU A 1 278 ? 54.590 -6.397 23.884 1.00 21.28 278 GLU A O 1
ATOM 2027 N N . LEU A 1 279 ? 53.693 -7.146 25.805 1.00 20.98 279 LEU A N 1
ATOM 2028 C CA . LEU A 1 279 ? 52.337 -7.077 25.262 1.00 21.08 279 LEU A CA 1
ATOM 2029 C C . LEU A 1 279 ? 51.974 -5.650 24.835 1.00 20.75 279 LEU A C 1
ATOM 2030 O O . LEU A 1 279 ? 51.313 -5.456 23.821 1.00 20.79 279 LEU A O 1
ATOM 2035 N N . THR A 1 280 ? 52.426 -4.663 25.609 1.00 20.49 280 THR A N 1
ATOM 2036 C CA . THR A 1 280 ? 52.092 -3.268 25.347 1.00 20.87 280 THR A CA 1
ATOM 2037 C C . THR A 1 280 ? 52.860 -2.711 24.148 1.00 21.58 280 THR A C 1
ATOM 2038 O O . THR A 1 280 ? 52.513 -1.655 23.635 1.00 21.22 280 THR A O 1
ATOM 2042 N N . LYS A 1 281 ? 53.901 -3.424 23.720 1.00 22.54 281 LYS A N 1
ATOM 2043 C CA . LYS A 1 281 ? 54.641 -3.035 22.519 1.00 23.40 281 LYS A CA 1
ATOM 2044 C C . LYS A 1 281 ? 54.006 -3.651 21.285 1.00 23.80 281 LYS A C 1
ATOM 2045 O O . LYS A 1 281 ? 54.116 -3.096 20.190 1.00 24.84 281 LYS A O 1
ATOM 2051 N N . GLN A 1 282 ? 53.355 -4.797 21.471 1.00 23.41 282 GLN A N 1
ATOM 2052 C CA . GLN A 1 282 ? 52.731 -5.564 20.389 1.00 23.02 282 GLN A CA 1
ATOM 2053 C C . GLN A 1 282 ? 51.318 -5.084 20.052 1.00 22.63 282 GLN A C 1
ATOM 2054 O O . GLN A 1 282 ? 50.858 -5.220 18.914 1.00 23.07 282 GLN A O 1
ATOM 2056 N N . TYR A 1 283 ? 50.627 -4.543 21.054 1.00 21.38 283 TYR A N 1
ATOM 2057 C CA . TYR A 1 283 ? 49.256 -4.069 20.897 1.00 20.55 283 TYR A CA 1
ATOM 2058 C C . TYR A 1 283 ? 49.111 -2.760 21.652 1.00 19.12 283 TYR A C 1
ATOM 2059 O O . TYR A 1 283 ? 49.858 -2.529 22.610 1.00 18.73 283 TYR A O 1
ATOM 2068 N N . PRO A 1 284 ? 48.167 -1.893 21.227 1.00 18.17 284 PRO A N 1
ATOM 2069 C CA . PRO A 1 284 ? 47.988 -0.640 21.945 1.00 17.45 284 PRO A CA 1
ATOM 2070 C C . PRO A 1 284 ? 47.201 -0.809 23.245 1.00 16.25 284 PRO A C 1
ATOM 2071 O O . PRO A 1 284 ? 46.123 -0.191 23.429 1.00 15.85 284 PRO A O 1
ATOM 2075 N N . ILE A 1 285 ? 47.765 -1.623 24.137 1.00 15.62 285 ILE A N 1
ATOM 2076 C CA . ILE A 1 285 ? 47.308 -1.747 25.523 1.00 14.59 285 ILE A CA 1
ATOM 2077 C C . ILE A 1 285 ? 47.837 -0.541 26.298 1.00 14.26 285 ILE A C 1
ATOM 2078 O O . ILE A 1 285 ? 49.057 -0.365 26.425 1.00 15.32 285 ILE A O 1
ATOM 2083 N N . VAL A 1 286 ? 46.925 0.287 26.802 1.00 13.32 286 VAL A N 1
ATOM 2084 C CA . VAL A 1 286 ? 47.295 1.503 27.533 1.00 13.01 286 VAL A CA 1
ATOM 2085 C C . VAL A 1 286 ? 46.865 1.513 29.002 1.00 12.85 286 VAL A C 1
ATOM 2086 O O . VAL A 1 286 ? 47.098 2.487 29.716 1.00 13.74 286 VAL A O 1
ATOM 2090 N N . SER A 1 287 ? 46.221 0.435 29.445 1.00 12.83 287 SER A N 1
ATOM 2091 C CA . SER A 1 287 ? 45.751 0.376 30.823 1.00 12.21 287 SER A CA 1
ATOM 2092 C C . SER A 1 287 ? 45.795 -1.068 31.273 1.00 12.26 287 SER A C 1
ATOM 2093 O O . SER A 1 287 ? 45.336 -1.965 30.548 1.00 12.07 287 SER A O 1
ATOM 2096 N N . ILE A 1 288 ? 46.382 -1.290 32.448 1.00 12.07 288 ILE A N 1
ATOM 2097 C CA . ILE A 1 288 ? 46.539 -2.638 33.000 1.00 12.84 288 ILE A CA 1
ATOM 2098 C C . ILE A 1 288 ? 46.092 -2.626 34.442 1.00 12.47 288 ILE A C 1
ATOM 2099 O O . ILE A 1 288 ? 46.693 -1.952 35.276 1.00 12.62 288 ILE A O 1
ATOM 2104 N N . GLU A 1 289 ? 45.041 -3.397 34.720 1.00 12.41 289 GLU A N 1
ATOM 2105 C CA . GLU A 1 289 ? 44.448 -3.492 36.051 1.00 12.33 289 GLU A CA 1
ATOM 2106 C C . GLU A 1 289 ? 44.991 -4.721 36.790 1.00 12.42 289 GLU A C 1
ATOM 2107 O O . GLU A 1 289 ? 45.118 -5.814 36.213 1.00 11.81 289 GLU A O 1
ATOM 2113 N N . ASP A 1 290 ? 45.331 -4.516 38.063 1.00 12.57 290 ASP A N 1
ATOM 2114 C CA . ASP A 1 290 ? 45.840 -5.595 38.935 1.00 13.53 290 ASP A CA 1
ATOM 2115 C C . ASP A 1 290 ? 46.883 -6.474 38.243 1.00 13.98 290 ASP A C 1
ATOM 2116 O O . ASP A 1 290 ? 46.739 -7.699 38.158 1.00 14.51 290 ASP A O 1
ATOM 2121 N N . GLY A 1 291 ? 47.938 -5.824 37.749 1.00 13.89 291 GLY A N 1
ATOM 2122 C CA . GLY A 1 291 ? 49.017 -6.505 37.016 1.00 14.43 291 GLY A CA 1
ATOM 2123 C C . GLY A 1 291 ? 49.942 -7.341 37.895 1.00 15.31 291 GLY A C 1
ATOM 2124 O O . GLY A 1 291 ? 50.774 -8.092 37.388 1.00 16.51 291 GLY A O 1
ATOM 2125 N N . LEU A 1 292 ? 49.801 -7.191 39.209 1.00 15.40 292 LEU A N 1
ATOM 2126 C CA . LEU A 1 292 ? 50.476 -8.052 40.190 1.00 15.64 292 LEU A CA 1
ATOM 2127 C C . LEU A 1 292 ? 49.519 -8.295 41.357 1.00 15.60 292 LEU A C 1
ATOM 2128 O O . LEU A 1 292 ? 48.455 -7.684 41.418 1.00 15.20 292 LEU A O 1
ATOM 2133 N N . ASP A 1 293 ? 49.890 -9.199 42.266 1.00 15.78 293 ASP A N 1
ATOM 2134 C CA . ASP A 1 293 ? 49.049 -9.498 43.435 1.00 16.81 293 ASP A CA 1
ATOM 2135 C C . ASP A 1 293 ? 48.942 -8.277 44.359 1.00 17.08 293 ASP A C 1
ATOM 2136 O O . ASP A 1 293 ? 49.896 -7.493 44.481 1.00 17.56 293 ASP A O 1
ATOM 2141 N N . GLU A 1 294 ? 47.807 -8.136 45.045 1.00 17.41 294 GLU A N 1
ATOM 2142 C CA . GLU A 1 294 ? 47.588 -6.976 45.924 1.00 17.81 294 GLU A CA 1
ATOM 2143 C C . GLU A 1 294 ? 48.637 -6.871 47.041 1.00 18.33 294 GLU A C 1
ATOM 2144 O O . GLU A 1 294 ? 48.935 -5.777 47.504 1.00 18.42 294 GLU A O 1
ATOM 2150 N N . SER A 1 295 ? 49.198 -8.009 47.447 1.00 18.74 295 SER A N 1
ATOM 2151 C CA . SER A 1 295 ? 50.206 -8.023 48.522 1.00 19.30 295 SER A CA 1
ATOM 2152 C C . SER A 1 295 ? 51.600 -7.681 48.022 1.00 19.59 295 SER A C 1
ATOM 2153 O O . SER A 1 295 ? 52.511 -7.440 48.827 1.00 20.43 295 SER A O 1
ATOM 2156 N N . ASP A 1 296 ? 51.771 -7.683 46.700 1.00 19.30 296 ASP A N 1
ATOM 2157 C CA . ASP A 1 296 ? 53.103 -7.585 46.089 1.00 19.34 296 ASP A CA 1
ATOM 2158 C C . ASP A 1 296 ? 53.496 -6.131 45.811 1.00 19.52 296 ASP A C 1
ATOM 2159 O O . ASP A 1 296 ? 53.654 -5.731 44.654 1.00 19.25 296 ASP A O 1
ATOM 2164 N N . TRP A 1 297 ? 53.670 -5.358 46.881 1.00 19.63 297 TRP A N 1
ATOM 2165 C CA . TRP A 1 297 ? 53.989 -3.932 46.769 1.00 20.51 297 TRP A CA 1
ATOM 2166 C C . TRP A 1 297 ? 55.398 -3.655 46.259 1.00 20.84 297 TRP A C 1
ATOM 2167 O O . TRP A 1 297 ? 55.604 -2.689 45.519 1.00 21.14 297 TRP A O 1
ATOM 2178 N N . ASP A 1 298 ? 56.362 -4.494 46.633 1.00 21.23 298 ASP A N 1
ATOM 2179 C CA . ASP A 1 298 ? 57.691 -4.389 46.026 1.00 21.48 298 ASP A CA 1
ATOM 2180 C C . ASP A 1 298 ? 57.596 -4.552 44.509 1.00 20.76 298 ASP A C 1
ATOM 2181 O O . ASP A 1 298 ? 58.202 -3.783 43.748 1.00 21.18 298 ASP A O 1
ATOM 2186 N N . GLY A 1 299 ? 56.806 -5.535 44.075 1.00 19.95 299 GLY A N 1
ATOM 2187 C CA . GLY A 1 299 ? 56.581 -5.783 42.662 1.00 18.96 299 GLY A CA 1
ATOM 2188 C C . GLY A 1 299 ? 55.879 -4.605 42.008 1.00 18.80 299 GLY A C 1
ATOM 2189 O O . GLY A 1 299 ? 56.259 -4.183 40.913 1.00 18.51 299 GLY A O 1
ATOM 2190 N N . PHE A 1 300 ? 54.864 -4.066 42.682 1.00 18.11 300 PHE A N 1
ATOM 2191 C CA . PHE A 1 300 ? 54.119 -2.928 42.129 1.00 18.32 300 PHE A CA 1
ATOM 2192 C C . PHE A 1 300 ? 54.985 -1.690 42.008 1.00 18.25 300 PHE A C 1
ATOM 2193 O O . PHE A 1 300 ? 54.833 -0.934 41.056 1.00 18.44 300 PHE A O 1
ATOM 2201 N N . ALA A 1 301 ? 55.890 -1.490 42.966 1.00 18.33 301 ALA A N 1
ATOM 2202 C CA . ALA A 1 301 ? 56.828 -0.372 42.894 1.00 18.29 301 ALA A CA 1
ATOM 2203 C C . ALA A 1 301 ? 57.646 -0.466 41.616 1.00 18.27 301 ALA A C 1
ATOM 2204 O O . ALA A 1 301 ? 57.788 0.525 40.896 1.00 18.92 301 ALA A O 1
ATOM 2206 N N . TYR A 1 302 ? 58.164 -1.657 41.327 1.00 17.98 302 TYR A N 1
ATOM 2207 C CA . TYR A 1 302 ? 58.945 -1.902 40.099 1.00 18.03 302 TYR A CA 1
ATOM 2208 C C . TYR A 1 302 ? 58.096 -1.728 38.835 1.00 18.06 302 TYR A C 1
ATOM 2209 O O . TYR A 1 302 ? 58.510 -1.054 37.881 1.00 17.81 302 TYR A O 1
ATOM 2218 N N . GLN A 1 303 ? 56.900 -2.311 38.839 1.00 17.66 303 GLN A N 1
ATOM 2219 C CA . GLN A 1 303 ? 56.013 -2.213 37.688 1.00 17.10 303 GLN A CA 1
ATOM 2220 C C . GLN A 1 303 ? 55.677 -0.756 37.391 1.00 16.94 303 GLN A C 1
ATOM 2221 O O . GLN A 1 303 ? 55.574 -0.362 36.232 1.00 16.92 303 GLN A O 1
ATOM 2227 N N . THR A 1 304 ? 55.496 0.036 38.440 1.00 16.66 304 THR A N 1
ATOM 2228 C CA . THR A 1 304 ? 55.144 1.430 38.275 1.00 17.64 304 THR A CA 1
ATOM 2229 C C . THR A 1 304 ? 56.329 2.217 37.697 1.00 18.16 304 THR A C 1
ATOM 2230 O O . THR A 1 304 ? 56.151 3.077 36.835 1.00 18.47 304 THR A O 1
ATOM 2234 N N . LYS A 1 305 ? 57.542 1.899 38.148 1.00 19.17 305 LYS A N 1
ATOM 2235 C CA . LYS A 1 305 ? 58.727 2.557 37.593 1.00 19.69 305 LYS A CA 1
ATOM 2236 C C . LYS A 1 305 ? 58.921 2.225 36.111 1.00 19.49 305 LYS A C 1
ATOM 2237 O O . LYS A 1 305 ? 59.220 3.113 35.296 1.00 20.83 305 LYS A O 1
ATOM 2243 N N . VAL A 1 306 ? 58.734 0.956 35.774 1.00 18.96 306 VAL A N 1
ATOM 2244 C CA . VAL A 1 306 ? 58.953 0.436 34.432 1.00 18.84 306 VAL A CA 1
ATOM 2245 C C . VAL A 1 306 ? 57.861 0.892 33.443 1.00 18.74 306 VAL A C 1
ATOM 2246 O O . VAL A 1 306 ? 58.165 1.290 32.314 1.00 18.89 306 VAL A O 1
ATOM 2250 N N . LEU A 1 307 ? 56.596 0.826 33.862 1.00 18.71 307 LEU A N 1
ATOM 2251 C CA . LEU A 1 307 ? 55.470 1.026 32.943 1.00 18.38 307 LEU A CA 1
ATOM 2252 C C . LEU A 1 307 ? 54.670 2.313 33.159 1.00 17.91 307 LEU A C 1
ATOM 2253 O O . LEU A 1 307 ? 53.954 2.743 32.253 1.00 17.61 307 LEU A O 1
ATOM 2258 N N . GLY A 1 308 ? 54.782 2.901 34.347 1.00 17.45 308 GLY A N 1
ATOM 2259 C CA . GLY A 1 308 ? 53.852 3.939 34.816 1.00 18.12 308 GLY A CA 1
ATOM 2260 C C . GLY A 1 308 ? 53.854 5.258 34.063 1.00 18.98 308 GLY A C 1
ATOM 2261 O O . GLY A 1 308 ? 52.848 5.974 34.064 1.00 18.35 308 GLY A O 1
ATOM 2262 N N . ASP A 1 309 ? 54.976 5.582 33.420 1.00 19.69 309 ASP A N 1
ATOM 2263 C CA . ASP A 1 309 ? 55.057 6.827 32.647 1.00 20.74 309 ASP A CA 1
ATOM 2264 C C . ASP A 1 309 ? 54.209 6.809 31.375 1.00 20.52 309 ASP A C 1
ATOM 2265 O O . ASP A 1 309 ? 53.785 7.867 30.906 1.00 21.43 309 ASP A O 1
ATOM 2270 N N . LYS A 1 310 ? 53.942 5.618 30.841 1.00 19.69 310 LYS A N 1
ATOM 2271 C CA . LYS A 1 310 ? 53.290 5.463 29.538 1.00 19.13 310 LYS A CA 1
ATOM 2272 C C . LYS A 1 310 ? 52.042 4.570 29.585 1.00 18.21 310 LYS A C 1
ATOM 2273 O O . LYS A 1 310 ? 51.350 4.405 28.569 1.00 17.86 310 LYS A O 1
ATOM 2275 N N . ILE A 1 311 ? 51.789 3.969 30.748 1.00 16.59 311 ILE A N 1
ATOM 2276 C CA . ILE A 1 311 ? 50.678 3.007 30.914 1.00 15.72 311 ILE A CA 1
ATOM 2277 C C . ILE A 1 311 ? 49.895 3.323 32.178 1.00 14.48 311 ILE A C 1
ATOM 2278 O O . ILE A 1 311 ? 50.474 3.625 33.220 1.00 14.58 311 ILE A O 1
ATOM 2283 N N . GLN A 1 312 ? 48.566 3.257 32.080 1.00 13.84 312 GLN A N 1
ATOM 2284 C CA . GLN A 1 312 ? 47.708 3.410 33.253 1.00 13.23 312 GLN A CA 1
ATOM 2285 C C . GLN A 1 312 ? 47.696 2.084 34.024 1.00 13.49 312 GLN A C 1
ATOM 2286 O O . GLN A 1 312 ? 47.403 1.032 33.457 1.00 14.22 312 GLN A O 1
ATOM 2292 N N . LEU A 1 313 ? 48.060 2.152 35.302 1.00 13.37 313 LEU A N 1
ATOM 2293 C CA . LEU A 1 313 ? 48.182 0.977 36.160 1.00 12.83 313 LEU A CA 1
ATOM 2294 C C . LEU A 1 313 ? 47.086 1.081 37.211 1.00 13.04 313 LEU A C 1
ATOM 2295 O O . LEU A 1 313 ? 47.162 1.883 38.142 1.00 13.28 313 LEU A O 1
ATOM 2300 N N . VAL A 1 314 ? 46.018 0.311 37.008 1.00 13.00 314 VAL A N 1
ATOM 2301 C CA . VAL A 1 314 ? 44.800 0.461 37.784 1.00 13.10 314 VAL A CA 1
ATOM 2302 C C . VAL A 1 314 ? 44.773 -0.544 38.939 1.00 12.97 314 VAL A C 1
ATOM 2303 O O . VAL A 1 314 ? 44.832 -1.749 38.717 1.00 13.29 314 VAL A O 1
ATOM 2307 N N . GLY A 1 315 ? 44.682 -0.036 40.161 1.00 13.55 315 GLY A N 1
ATOM 2308 C CA . GLY A 1 315 ? 44.458 -0.904 41.310 1.00 14.55 315 GLY A CA 1
ATOM 2309 C C . GLY A 1 315 ? 42.981 -1.171 41.510 1.00 15.09 315 GLY A C 1
ATOM 2310 O O . GLY A 1 315 ? 42.189 -0.231 41.659 1.00 16.19 315 GLY A O 1
ATOM 2311 N N . ASP A 1 316 ? 42.621 -2.452 41.495 1.00 14.96 316 ASP A N 1
ATOM 2312 C CA . ASP A 1 316 ? 41.270 -2.916 41.830 1.00 15.80 316 ASP A CA 1
ATOM 2313 C C . ASP A 1 316 ? 41.384 -3.649 43.162 1.00 15.75 316 ASP A C 1
ATOM 2314 O O . ASP A 1 316 ? 41.203 -3.026 44.211 1.00 17.23 316 ASP A O 1
ATOM 2319 N N . ASP A 1 317 ? 41.723 -4.937 43.121 1.00 15.90 317 ASP A N 1
ATOM 2320 C CA . ASP A 1 317 ? 42.028 -5.700 44.345 1.00 15.91 317 ASP A CA 1
ATOM 2321 C C . ASP A 1 317 ? 43.144 -5.006 45.159 1.00 16.01 317 ASP A C 1
ATOM 2322 O O . ASP A 1 317 ? 43.195 -5.108 46.385 1.00 16.50 317 ASP A O 1
ATOM 2327 N N . LEU A 1 318 ? 44.027 -4.284 44.471 1.00 15.16 318 LEU A N 1
ATOM 2328 C CA . LEU A 1 318 ? 45.119 -3.583 45.129 1.00 15.91 318 LEU A CA 1
ATOM 2329 C C . LEU A 1 318 ? 44.626 -2.591 46.181 1.00 16.37 318 LEU A C 1
ATOM 2330 O O . LEU A 1 318 ? 45.181 -2.524 47.287 1.00 17.34 318 LEU A O 1
ATOM 2335 N N . PHE A 1 319 ? 43.585 -1.829 45.841 1.00 16.61 319 PHE A N 1
ATOM 2336 C CA . PHE A 1 319 ? 43.124 -0.739 46.707 1.00 17.22 319 PHE A CA 1
ATOM 2337 C C . PHE A 1 319 ? 41.745 -0.960 47.340 1.00 17.58 319 PHE A C 1
ATOM 2338 O O . PHE A 1 319 ? 41.411 -0.300 48.327 1.00 18.07 319 PHE A O 1
ATOM 2346 N N . VAL A 1 320 ? 40.945 -1.851 46.750 1.00 17.32 320 VAL A N 1
ATOM 2347 C CA . VAL A 1 320 ? 39.542 -2.077 47.146 1.00 17.37 320 VAL A CA 1
ATOM 2348 C C . VAL A 1 320 ? 38.785 -0.804 47.588 1.00 17.79 320 VAL A C 1
ATOM 2349 O O . VAL A 1 320 ? 38.063 -0.794 48.601 1.00 18.20 320 VAL A O 1
ATOM 2353 N N . THR A 1 321 ? 38.942 0.262 46.797 1.00 17.93 321 THR A N 1
ATOM 2354 C CA . THR A 1 321 ? 38.245 1.537 46.991 1.00 18.71 321 THR A CA 1
ATOM 2355 C C . THR A 1 321 ? 38.449 2.059 48.427 1.00 19.52 321 THR A C 1
ATOM 2356 O O . THR A 1 321 ? 37.563 2.676 49.014 1.00 19.81 321 THR A O 1
ATOM 2360 N N . ASN A 1 322 ? 39.646 1.803 48.961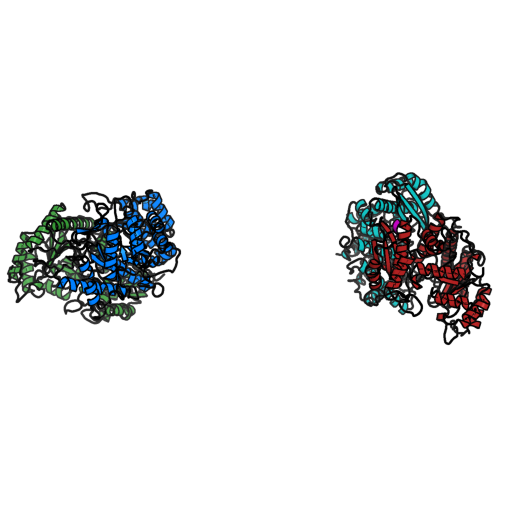 1.00 20.32 322 ASN A N 1
ATOM 2361 C CA . ASN A 1 322 ? 39.989 2.110 50.354 1.00 21.17 322 ASN A CA 1
ATOM 2362 C C . ASN A 1 322 ? 41.008 3.259 50.420 1.00 21.25 322 ASN A C 1
ATOM 2363 O O . ASN A 1 322 ? 42.135 3.109 49.960 1.00 21.20 322 ASN A O 1
ATOM 2368 N N . THR A 1 323 ? 40.597 4.403 50.976 1.00 21.80 323 THR A N 1
ATOM 2369 C CA . THR A 1 323 ? 41.428 5.615 50.986 1.00 22.45 323 THR A CA 1
ATOM 2370 C C . THR A 1 323 ? 42.674 5.437 51.848 1.00 22.36 323 THR A C 1
ATOM 2371 O O . THR A 1 323 ? 43.722 6.041 51.578 1.00 22.25 323 THR A O 1
ATOM 2375 N N . LYS A 1 324 ? 42.554 4.603 52.878 1.00 22.67 324 LYS A N 1
ATOM 2376 C CA . LYS A 1 324 ? 43.685 4.287 53.743 1.00 22.72 324 LYS A CA 1
ATOM 2377 C C . LYS A 1 324 ? 44.769 3.541 52.975 1.00 22.66 324 LYS A C 1
ATOM 2378 O O . LYS A 1 324 ? 45.956 3.829 53.135 1.00 23.14 324 LYS A O 1
ATOM 2380 N N . ILE A 1 325 ? 44.354 2.594 52.133 1.00 22.02 325 ILE A N 1
ATOM 2381 C CA . ILE A 1 325 ? 45.295 1.849 51.306 1.00 21.87 325 ILE A CA 1
ATOM 2382 C C . ILE A 1 325 ? 45.797 2.723 50.156 1.00 21.99 325 ILE A C 1
ATOM 2383 O O . ILE A 1 325 ? 46.995 2.779 49.897 1.00 21.85 325 ILE A O 1
ATOM 2388 N N . LEU A 1 326 ? 44.877 3.405 49.472 1.00 22.41 326 LEU A N 1
ATOM 2389 C CA . LEU A 1 326 ? 45.245 4.330 48.398 1.00 22.39 326 LEU A CA 1
ATOM 2390 C C . LEU A 1 326 ? 46.299 5.365 48.838 1.00 23.00 326 LEU A C 1
ATOM 2391 O O . LEU A 1 326 ? 47.288 5.586 48.137 1.00 22.80 326 LEU A O 1
ATOM 2396 N N . LYS A 1 327 ? 46.089 5.974 50.003 1.00 23.77 327 LYS A N 1
ATOM 2397 C CA . LYS A 1 327 ? 47.018 6.984 50.533 1.00 24.61 327 LYS A CA 1
ATOM 2398 C C . LYS A 1 327 ? 48.441 6.426 50.656 1.00 24.06 327 LYS A C 1
ATOM 2399 O O . LYS A 1 327 ? 49.408 7.055 50.183 1.00 24.60 327 LYS A O 1
ATOM 2405 N N . GLU A 1 328 ? 48.562 5.249 51.271 1.00 23.67 328 GLU A N 1
ATOM 2406 C CA . GLU A 1 328 ? 49.852 4.573 51.396 1.00 23.70 328 GLU A CA 1
ATOM 2407 C C . GLU A 1 328 ? 50.443 4.201 50.032 1.00 22.90 328 GLU A C 1
ATOM 2408 O O . GLU A 1 328 ? 51.648 4.325 49.811 1.00 22.27 328 GLU A O 1
ATOM 2414 N N . GLY A 1 329 ? 49.594 3.742 49.110 1.00 22.54 329 GLY A N 1
ATOM 2415 C CA . GLY A 1 329 ? 50.050 3.457 47.756 1.00 22.28 329 GLY A CA 1
ATOM 2416 C C . GLY A 1 329 ? 50.668 4.676 47.093 1.00 22.42 329 GLY A C 1
ATOM 2417 O O . GLY A 1 329 ? 51.761 4.602 46.542 1.00 22.80 329 GLY A O 1
ATOM 2418 N N . ILE A 1 330 ? 49.962 5.800 47.150 1.00 22.49 330 ILE A N 1
ATOM 2419 C CA . ILE A 1 330 ? 50.448 7.065 46.609 1.00 22.37 330 ILE A CA 1
ATOM 2420 C C . ILE A 1 330 ? 51.820 7.424 47.207 1.00 22.85 330 ILE A C 1
ATOM 2421 O O . ILE A 1 330 ? 52.746 7.788 46.487 1.00 22.71 330 ILE A O 1
ATOM 2426 N N . GLU A 1 331 ? 51.933 7.301 48.523 1.00 23.72 331 GLU A N 1
ATOM 2427 C CA . GLU A 1 331 ? 53.191 7.604 49.212 1.00 24.13 331 GLU A CA 1
ATOM 2428 C C . GLU A 1 331 ? 54.353 6.743 48.702 1.00 24.59 331 GLU A C 1
ATOM 2429 O O . GLU A 1 331 ? 55.494 7.220 48.621 1.00 25.22 331 GLU A O 1
ATOM 2431 N N . LYS A 1 332 ? 54.053 5.495 48.334 1.00 24.14 332 LYS A N 1
ATOM 2432 C CA . LYS A 1 332 ? 55.073 4.513 47.941 1.00 24.38 332 LYS A CA 1
ATOM 2433 C C . LYS A 1 332 ? 55.258 4.303 46.428 1.00 23.91 332 LYS A C 1
ATOM 2434 O O . LYS A 1 332 ? 55.985 3.392 46.005 1.00 24.07 332 LYS A O 1
ATOM 2440 N N . GLY A 1 333 ? 54.609 5.150 45.625 1.00 22.88 333 GLY A N 1
ATOM 2441 C CA . GLY A 1 333 ? 54.725 5.095 44.166 1.00 21.63 333 GLY A CA 1
ATOM 2442 C C . GLY A 1 333 ? 54.151 3.811 43.598 1.00 20.82 333 GLY A C 1
ATOM 2443 O O . GLY A 1 333 ? 54.752 3.189 42.714 1.00 20.25 333 GLY A O 1
ATOM 2444 N N . ILE A 1 334 ? 52.988 3.427 44.128 1.00 19.99 334 ILE A N 1
ATOM 2445 C CA . ILE A 1 334 ? 52.305 2.178 43.793 1.00 19.20 334 ILE A CA 1
ATOM 2446 C C . ILE A 1 334 ? 51.124 2.484 42.873 1.00 18.37 334 ILE A C 1
ATOM 2447 O O . ILE A 1 334 ? 50.172 3.142 43.299 1.00 18.08 334 ILE A O 1
ATOM 2452 N N . ALA A 1 335 ? 51.221 2.015 41.623 1.00 17.70 335 ALA A N 1
ATOM 2453 C CA . ALA A 1 335 ? 50.214 2.245 40.560 1.00 16.89 335 ALA A CA 1
ATOM 2454 C C . ALA A 1 335 ? 49.990 3.732 40.244 1.00 16.14 335 ALA A C 1
ATOM 2455 O O . ALA A 1 335 ? 50.696 4.601 40.754 1.00 16.15 335 ALA A O 1
ATOM 2457 N N . ASN A 1 336 ? 49.016 4.037 39.385 1.00 15.55 336 ASN A N 1
ATOM 2458 C CA . ASN A 1 336 ? 48.703 5.432 39.112 1.00 14.38 336 ASN A CA 1
ATOM 2459 C C . ASN A 1 336 ? 47.220 5.645 38.795 1.00 14.38 336 ASN A C 1
ATOM 2460 O O . ASN A 1 336 ? 46.839 6.672 38.250 1.00 14.50 336 ASN A O 1
ATOM 2465 N N . SER A 1 337 ? 46.401 4.671 39.172 1.00 14.07 337 SER A N 1
ATOM 2466 C CA . SER A 1 337 ? 44.972 4.703 38.873 1.00 14.43 337 SER A CA 1
ATOM 2467 C C . SER A 1 337 ? 44.250 3.807 39.861 1.00 14.43 337 SER A C 1
ATOM 2468 O O . SER A 1 337 ? 44.839 2.876 40.403 1.00 14.40 337 SER A O 1
ATOM 2471 N N . ILE A 1 338 ? 42.966 4.064 40.073 1.00 13.97 338 ILE A N 1
ATOM 2472 C CA . ILE A 1 338 ? 42.180 3.251 41.012 1.00 14.43 338 ILE A CA 1
ATOM 2473 C C . ILE A 1 338 ? 40.785 3.007 40.452 1.00 14.44 338 ILE A C 1
ATOM 2474 O O . ILE A 1 338 ? 40.152 3.919 39.910 1.00 14.73 338 ILE A O 1
ATOM 2479 N N . LEU A 1 339 ? 40.334 1.763 40.569 1.00 14.85 339 LEU A N 1
ATOM 2480 C CA . LEU A 1 339 ? 38.961 1.403 40.226 1.00 15.12 339 LEU A CA 1
ATOM 2481 C C . LEU A 1 339 ? 38.065 1.818 41.398 1.00 15.11 339 LEU A C 1
ATOM 2482 O O . LEU A 1 339 ? 38.382 1.528 42.561 1.00 16.04 339 LEU A O 1
ATOM 2487 N N . ILE A 1 340 ? 36.963 2.505 41.108 1.00 13.89 340 ILE A N 1
ATOM 2488 C CA . ILE A 1 340 ? 36.051 2.956 42.153 1.00 14.10 340 ILE A CA 1
ATOM 2489 C C . ILE A 1 340 ? 34.794 2.088 42.155 1.00 14.69 340 ILE A C 1
ATOM 2490 O O . ILE A 1 340 ? 33.977 2.161 41.236 1.00 14.53 340 ILE A O 1
ATOM 2495 N N . LYS A 1 341 ? 34.675 1.247 43.178 1.00 14.91 341 LYS A N 1
ATOM 2496 C CA . LYS A 1 341 ? 33.488 0.417 43.369 1.00 14.96 341 LYS A CA 1
ATOM 2497 C C . LYS A 1 341 ? 32.766 0.940 44.600 1.00 14.90 341 LYS A C 1
ATOM 2498 O O . LYS A 1 341 ? 33.186 0.649 45.714 1.00 14.93 341 LYS A O 1
ATOM 2504 N N . PHE A 1 342 ? 31.709 1.739 44.412 1.00 14.11 342 PHE A N 1
ATOM 2505 C CA . PHE A 1 342 ? 31.109 2.402 45.562 1.00 14.75 342 PHE A CA 1
ATOM 2506 C C . PHE A 1 342 ? 30.566 1.474 46.636 1.00 14.62 342 PHE A C 1
ATOM 2507 O O . PHE A 1 342 ? 30.457 1.881 47.786 1.00 15.13 342 PHE A O 1
ATOM 2515 N N . ASN A 1 343 ? 30.285 0.215 46.281 1.00 14.88 343 ASN A N 1
ATOM 2516 C CA . ASN A 1 343 ? 29.787 -0.732 47.295 1.00 15.04 343 ASN A CA 1
ATOM 2517 C C . ASN A 1 343 ? 30.910 -1.367 48.134 1.00 15.40 343 ASN A C 1
ATOM 2518 O O . ASN A 1 343 ? 30.624 -2.067 49.119 1.00 16.22 343 ASN A O 1
ATOM 2523 N N . GLN A 1 344 ? 32.160 -1.132 47.729 1.00 15.18 344 GLN A N 1
ATOM 2524 C CA . GLN A 1 344 ? 33.343 -1.555 48.500 1.00 15.91 344 GLN A CA 1
ATOM 2525 C C . GLN A 1 344 ? 33.661 -0.556 49.581 1.00 15.70 344 GLN A C 1
ATOM 2526 O O . GLN A 1 344 ? 34.457 -0.833 50.488 1.00 16.09 344 GLN A O 1
ATOM 2532 N N . ILE A 1 345 ? 33.071 0.627 49.477 1.00 15.74 345 ILE A N 1
ATOM 2533 C CA . ILE A 1 345 ? 33.260 1.637 50.504 1.00 16.70 345 ILE A CA 1
ATOM 2534 C C . ILE A 1 345 ? 31.939 1.931 51.245 1.00 16.48 345 ILE A C 1
ATOM 2535 O O . ILE A 1 345 ? 31.924 2.034 52.481 1.00 17.95 345 ILE A O 1
ATOM 2540 N N . GLY A 1 346 ? 30.834 2.017 50.500 1.00 15.82 346 GLY A N 1
ATOM 2541 C CA . GLY A 1 346 ? 29.499 1.890 51.089 1.00 15.56 346 GLY A CA 1
ATOM 2542 C C . GLY A 1 346 ? 28.657 3.140 51.261 1.00 15.41 346 GLY A C 1
ATOM 2543 O O . GLY A 1 346 ? 27.502 3.051 51.659 1.00 15.72 346 GLY A O 1
ATOM 2544 N N . SER A 1 347 ? 29.227 4.305 50.987 1.00 15.07 347 SER A N 1
ATOM 2545 C CA . SER A 1 347 ? 28.433 5.531 51.009 1.00 15.23 347 SER A CA 1
ATOM 2546 C C . SER A 1 347 ? 28.873 6.484 49.911 1.00 14.77 347 SER A C 1
ATOM 2547 O O . SER A 1 347 ? 30.025 6.448 49.477 1.00 14.83 347 SER A O 1
ATOM 2550 N N . LEU A 1 348 ? 27.952 7.340 49.466 1.00 14.06 348 LEU A N 1
ATOM 2551 C CA . LEU A 1 348 ? 28.302 8.353 48.482 1.00 14.81 348 LEU A CA 1
ATOM 2552 C C . LEU A 1 348 ? 29.377 9.320 48.989 1.00 14.71 348 LEU A C 1
ATOM 2553 O O . LEU A 1 348 ? 30.318 9.634 48.284 1.00 14.77 348 LEU A O 1
ATOM 2558 N N . THR A 1 349 ? 29.247 9.786 50.228 1.00 15.71 349 THR A N 1
ATOM 2559 C CA . THR A 1 349 ? 30.230 10.726 50.759 1.00 15.87 349 THR A CA 1
ATOM 2560 C C . THR A 1 349 ? 31.650 10.161 50.704 1.00 15.75 349 THR A C 1
ATOM 2561 O O . THR A 1 349 ? 32.571 10.826 50.241 1.00 15.99 349 THR A O 1
ATOM 2565 N N . GLU A 1 350 ? 31.815 8.917 51.150 1.00 15.76 350 GLU A N 1
ATOM 2566 C CA . GLU A 1 350 ? 33.131 8.283 51.134 1.00 15.86 350 GLU A CA 1
ATOM 2567 C C . GLU A 1 350 ? 33.634 8.043 49.722 1.00 15.80 350 GLU A C 1
ATOM 2568 O O . GLU A 1 350 ? 34.831 8.143 49.466 1.00 16.39 350 GLU A O 1
ATOM 2574 N N . THR A 1 351 ? 32.710 7.737 48.805 1.00 15.50 351 THR A N 1
ATOM 2575 C CA . THR A 1 351 ? 33.062 7.555 47.401 1.00 15.02 351 THR A CA 1
ATOM 2576 C C . THR A 1 351 ? 33.648 8.842 46.809 1.00 14.68 351 THR A C 1
ATOM 2577 O O . THR A 1 351 ? 34.684 8.805 46.134 1.00 13.98 351 THR A O 1
ATOM 2581 N N . LEU A 1 352 ? 33.007 9.976 47.094 1.00 14.97 352 LEU A N 1
ATOM 2582 C CA . LEU A 1 352 ? 33.543 11.265 46.660 1.00 15.63 352 LEU A CA 1
ATOM 2583 C C . LEU A 1 352 ? 34.950 11.503 47.212 1.00 15.71 352 LEU A C 1
ATOM 2584 O O . LEU A 1 352 ? 35.831 11.965 46.484 1.00 16.23 352 LEU A O 1
ATOM 2589 N N . ALA A 1 353 ? 35.161 11.163 48.488 1.00 16.03 353 ALA A N 1
ATOM 2590 C CA . ALA A 1 353 ? 36.484 11.290 49.110 1.00 16.58 353 ALA A CA 1
ATOM 2591 C C . ALA A 1 353 ? 37.558 10.457 48.406 1.00 16.52 353 ALA A C 1
ATOM 2592 O O . ALA A 1 353 ? 38.666 10.944 48.208 1.00 17.52 353 ALA A O 1
ATOM 2594 N N . ALA A 1 354 ? 37.221 9.232 47.980 1.00 15.50 354 ALA A N 1
ATOM 2595 C CA . ALA A 1 354 ? 38.189 8.372 47.282 1.00 15.67 354 ALA A CA 1
ATOM 2596 C C . ALA A 1 354 ? 38.549 8.950 45.916 1.00 15.57 354 ALA A C 1
ATOM 2597 O O . ALA A 1 354 ? 39.724 9.002 45.535 1.00 16.58 354 ALA A O 1
ATOM 2599 N N . ILE A 1 355 ? 37.532 9.393 45.186 1.00 15.59 355 ILE A N 1
ATOM 2600 C CA . ILE A 1 355 ? 37.761 9.984 43.874 1.00 15.70 355 ILE A CA 1
ATOM 2601 C C . ILE A 1 355 ? 38.663 11.219 44.006 1.00 16.78 355 ILE A C 1
ATOM 2602 O O . ILE A 1 355 ? 39.593 11.398 43.230 1.00 17.61 355 ILE A O 1
ATOM 2607 N N . LYS A 1 356 ? 38.384 12.049 45.006 1.00 17.53 356 LYS A N 1
ATOM 2608 C CA . LYS A 1 356 ? 39.173 13.253 45.244 1.00 18.81 356 LYS A CA 1
ATOM 2609 C C . LYS A 1 356 ? 40.629 12.944 45.606 1.00 19.06 356 LYS A C 1
ATOM 2610 O O . LYS A 1 356 ? 41.545 13.586 45.079 1.00 19.30 356 LYS A O 1
ATOM 2616 N N . MET A 1 357 ? 40.843 11.968 46.488 1.00 19.18 357 MET A N 1
ATOM 2617 C CA . MET A 1 357 ? 42.204 11.556 46.852 1.00 20.02 357 MET A CA 1
ATOM 2618 C C . MET A 1 357 ? 43.013 11.162 45.618 1.00 19.76 357 MET A C 1
ATOM 2619 O O . MET A 1 357 ? 44.169 11.560 45.471 1.00 20.30 357 MET A O 1
ATOM 2624 N N . ALA A 1 358 ? 42.394 10.398 44.717 1.00 19.23 358 ALA A N 1
ATOM 2625 C CA . ALA A 1 358 ? 43.074 9.987 43.494 1.00 18.98 358 ALA A CA 1
ATOM 2626 C C . ALA A 1 358 ? 43.448 11.211 42.660 1.00 19.19 358 ALA A C 1
ATOM 2627 O O . ALA A 1 358 ? 44.598 11.370 42.256 1.00 19.20 358 ALA A O 1
ATOM 2629 N N . LYS A 1 359 ? 42.471 12.081 42.408 1.00 19.20 359 LYS A N 1
ATOM 2630 C CA . LYS A 1 359 ? 42.700 13.257 41.569 1.00 19.73 359 LYS A CA 1
ATOM 2631 C C . LYS A 1 359 ? 43.779 14.170 42.135 1.00 19.58 359 LYS A C 1
ATOM 2632 O O . LYS A 1 359 ? 44.651 14.626 41.401 1.00 19.47 359 LYS A O 1
ATOM 2638 N N . ASP A 1 360 ? 43.724 14.415 43.438 1.00 20.18 360 ASP A N 1
ATOM 2639 C CA . ASP A 1 360 ? 44.714 15.281 44.086 1.00 21.00 360 ASP A CA 1
ATOM 2640 C C . ASP A 1 360 ? 46.137 14.761 43.893 1.00 21.22 360 ASP A C 1
ATOM 2641 O O . ASP A 1 360 ? 47.085 15.552 43.833 1.00 22.61 360 ASP A O 1
ATOM 2646 N N . ALA A 1 361 ? 46.285 13.441 43.810 1.00 20.78 361 ALA A N 1
ATOM 2647 C CA . ALA A 1 361 ? 47.594 12.792 43.667 1.00 20.86 361 ALA A CA 1
ATOM 2648 C C . ALA A 1 361 ? 47.985 12.582 42.200 1.00 20.46 361 ALA A C 1
ATOM 2649 O O . ALA A 1 361 ? 49.050 12.030 41.897 1.00 21.51 361 ALA A O 1
ATOM 2651 N N . GLY A 1 362 ? 47.113 13.008 41.290 1.00 20.02 362 GLY A N 1
ATOM 2652 C CA . GLY A 1 362 ? 47.346 12.833 39.855 1.00 18.86 362 GLY A CA 1
ATOM 2653 C C . GLY A 1 362 ? 47.010 11.437 39.356 1.00 18.30 362 GLY A C 1
ATOM 2654 O O . GLY A 1 362 ? 47.232 11.119 38.189 1.00 18.28 362 GLY A O 1
ATOM 2655 N N . TYR A 1 363 ? 46.484 10.602 40.245 1.00 17.37 363 TYR A N 1
ATOM 2656 C CA . TYR A 1 363 ? 45.955 9.298 39.845 1.00 17.13 363 TYR A CA 1
ATOM 2657 C C . TYR A 1 363 ? 44.623 9.494 39.129 1.00 16.88 363 TYR A C 1
ATOM 2658 O O . TYR A 1 363 ? 43.917 10.475 39.373 1.00 16.39 363 TYR A O 1
ATOM 2667 N N . THR A 1 364 ? 44.285 8.563 38.238 1.00 16.21 364 THR A N 1
ATOM 2668 C CA . THR A 1 364 ? 42.968 8.578 37.612 1.00 16.37 364 THR A CA 1
ATOM 2669 C C . THR A 1 364 ? 41.997 7.658 38.349 1.00 16.24 364 THR A C 1
ATOM 2670 O O . THR A 1 364 ? 42.391 6.609 38.892 1.00 16.51 364 THR A O 1
ATOM 2674 N N . ALA A 1 365 ? 40.727 8.049 38.348 1.00 15.52 365 ALA A N 1
ATOM 2675 C CA . ALA A 1 365 ? 39.668 7.252 38.949 1.00 14.85 365 ALA A CA 1
ATOM 2676 C C . ALA A 1 365 ? 38.807 6.663 37.838 1.00 14.24 365 ALA A C 1
ATOM 2677 O O . ALA A 1 365 ? 38.320 7.391 36.970 1.00 14.99 365 ALA A O 1
ATOM 2679 N N . VAL A 1 366 ? 38.613 5.349 37.884 1.00 13.58 366 VAL A N 1
ATOM 2680 C CA . VAL A 1 366 ? 37.783 4.673 36.892 1.00 11.98 366 VAL A CA 1
ATOM 2681 C C . VAL A 1 366 ? 36.545 4.160 37.611 1.00 11.65 366 VAL A C 1
ATOM 2682 O O . VAL A 1 366 ? 36.660 3.282 38.468 1.00 12.20 366 VAL A O 1
ATOM 2686 N N . ILE A 1 367 ? 35.366 4.706 37.280 1.00 11.39 367 ILE A N 1
ATOM 2687 C CA . ILE A 1 367 ? 34.136 4.301 37.973 1.00 11.19 367 ILE A CA 1
ATOM 2688 C C . ILE A 1 367 ? 33.694 2.945 37.466 1.00 11.08 367 ILE A C 1
ATOM 2689 O O . ILE A 1 367 ? 33.554 2.768 36.259 1.00 11.33 367 ILE A O 1
ATOM 2694 N N . SER A 1 368 ? 33.454 1.998 38.382 1.00 10.98 368 SER A N 1
ATOM 2695 C CA . SER A 1 368 ? 33.255 0.603 38.000 1.00 10.76 368 SER A CA 1
ATOM 2696 C C . SER A 1 368 ? 31.877 0.051 38.373 1.00 10.65 368 SER A C 1
ATOM 2697 O O . SER A 1 368 ? 31.315 0.391 39.416 1.00 10.72 368 SER A O 1
ATOM 2700 N N . HIS A 1 369 ? 31.379 -0.832 37.518 1.00 10.01 369 HIS A N 1
ATOM 2701 C CA . HIS A 1 369 ? 30.305 -1.770 37.867 1.00 10.70 369 HIS A CA 1
ATOM 2702 C C . HIS A 1 369 ? 30.798 -2.896 38.795 1.00 10.77 369 HIS A C 1
ATOM 2703 O O . HIS A 1 369 ? 31.973 -2.931 39.179 1.00 10.60 369 HIS A O 1
ATOM 2710 N N . ARG A 1 370 ? 29.889 -3.817 39.129 1.00 10.63 370 ARG A N 1
ATOM 2711 C CA . ARG A 1 370 ? 30.249 -5.119 39.703 1.00 11.38 370 ARG A CA 1
ATOM 2712 C C . ARG A 1 370 ? 29.755 -6.245 38.791 1.00 12.04 370 ARG A C 1
ATOM 2713 O O . ARG A 1 370 ? 28.930 -6.020 37.902 1.00 12.32 370 ARG A O 1
ATOM 2721 N N . SER A 1 371 ? 30.200 -7.473 39.047 1.00 13.21 371 SER A N 1
ATOM 2722 C CA . SER A 1 371 ? 29.738 -8.613 38.263 1.00 13.54 371 SER A CA 1
ATOM 2723 C C . SER A 1 371 ? 28.234 -8.801 38.384 1.00 13.40 371 SER A C 1
ATOM 2724 O O . SER A 1 371 ? 27.575 -9.081 37.392 1.00 13.62 371 SER A O 1
ATOM 2727 N N . GLY A 1 372 ? 27.703 -8.667 39.602 1.00 13.01 372 GLY A N 1
ATOM 2728 C CA . GLY A 1 372 ? 26.253 -8.667 39.837 1.00 12.80 372 GLY A CA 1
ATOM 2729 C C . GLY A 1 372 ? 25.745 -7.238 39.835 1.00 12.90 372 GLY A C 1
ATOM 2730 O O . GLY A 1 372 ? 26.034 -6.453 40.752 1.00 13.80 372 GLY A O 1
ATOM 2731 N N . GLU A 1 373 ? 25.020 -6.886 38.777 1.00 12.48 373 GLU A N 1
ATOM 2732 C CA . GLU A 1 373 ? 24.483 -5.542 38.628 1.00 11.54 373 GLU A CA 1
ATOM 2733 C C . GLU A 1 373 ? 22.954 -5.524 38.702 1.00 12.51 373 GLU A C 1
ATOM 2734 O O . GLU A 1 373 ? 22.318 -6.570 38.879 1.00 12.42 373 GLU A O 1
ATOM 2740 N N . THR A 1 374 ? 22.366 -4.337 38.589 1.00 12.00 374 THR A N 1
ATOM 2741 C CA . THR A 1 374 ? 20.924 -4.218 38.401 1.00 12.49 374 THR A CA 1
ATOM 2742 C C . THR A 1 374 ? 20.660 -3.223 37.286 1.00 11.94 374 THR A C 1
ATOM 2743 O O . THR A 1 374 ? 21.612 -2.712 36.667 1.00 12.34 374 THR A O 1
ATOM 2747 N N . GLU A 1 375 ? 19.373 -2.939 37.077 1.00 12.42 375 GLU A N 1
ATOM 2748 C CA . GLU A 1 375 ? 18.879 -1.871 36.186 1.00 13.57 375 GLU A CA 1
ATOM 2749 C C . GLU A 1 375 ? 19.367 -0.471 36.595 1.00 13.03 375 GLU A C 1
ATOM 2750 O O . GLU A 1 375 ? 19.257 0.482 35.820 1.00 13.52 375 GLU A O 1
ATOM 2756 N N . ASP A 1 376 ? 19.854 -0.338 37.821 1.00 11.95 376 ASP A N 1
ATOM 2757 C CA . ASP A 1 376 ? 20.302 0.943 38.359 1.00 11.25 376 ASP A CA 1
ATOM 2758 C C . ASP A 1 376 ? 21.422 1.512 37.493 1.00 11.87 376 ASP A C 1
ATOM 2759 O O . ASP A 1 376 ? 22.269 0.755 37.031 1.00 13.02 376 ASP A O 1
ATOM 2764 N N . ALA A 1 377 ? 21.446 2.841 37.301 1.00 11.49 377 ALA A N 1
ATOM 2765 C CA . ALA A 1 377 ? 22.505 3.460 36.495 1.00 10.48 377 ALA A CA 1
ATOM 2766 C C . ALA A 1 377 ? 23.233 4.596 37.225 1.00 11.01 377 ALA A C 1
ATOM 2767 O O . ALA A 1 377 ? 23.814 5.506 36.589 1.00 10.45 377 ALA A O 1
ATOM 2769 N N . THR A 1 378 ? 23.219 4.540 38.555 1.00 10.82 378 THR A N 1
ATOM 2770 C CA . THR A 1 378 ? 23.825 5.590 39.373 1.00 11.01 378 THR A CA 1
ATOM 2771 C C . THR A 1 378 ? 25.292 5.837 39.018 1.00 10.74 378 THR A C 1
ATOM 2772 O O . THR A 1 378 ? 25.747 6.973 39.088 1.00 10.41 378 THR A O 1
ATOM 2776 N N . ILE A 1 379 ? 26.047 4.786 38.655 1.00 10.33 379 ILE A N 1
ATOM 2777 C CA . ILE A 1 379 ? 27.466 5.029 38.335 1.00 10.77 379 ILE A CA 1
ATOM 2778 C C . ILE A 1 379 ? 27.663 5.977 37.150 1.00 10.60 379 ILE A C 1
ATOM 2779 O O . ILE A 1 379 ? 28.701 6.644 37.074 1.00 10.42 379 ILE A O 1
ATOM 2784 N N . ALA A 1 380 ? 26.676 6.042 36.242 1.00 10.04 380 ALA A N 1
ATOM 2785 C CA . ALA A 1 380 ? 26.761 6.995 35.131 1.00 10.61 380 ALA A CA 1
ATOM 2786 C C . ALA A 1 380 ? 26.732 8.433 35.670 1.00 10.58 380 ALA A C 1
ATOM 2787 O O . ALA A 1 380 ? 27.609 9.250 35.362 1.00 10.99 380 ALA A O 1
ATOM 2789 N N . ASP A 1 381 ? 25.740 8.737 36.501 1.00 11.12 381 ASP A N 1
ATOM 2790 C CA . ASP A 1 381 ? 25.662 10.070 37.128 1.00 11.61 381 ASP A CA 1
ATOM 2791 C C . ASP A 1 381 ? 26.900 10.375 37.958 1.00 11.84 381 ASP A C 1
ATOM 2792 O O . ASP A 1 381 ? 27.393 11.509 37.966 1.00 12.15 381 ASP A O 1
ATOM 2797 N N . LEU A 1 382 ? 27.406 9.354 38.658 1.00 11.26 382 LEU A N 1
ATOM 2798 C CA . LEU A 1 382 ? 28.590 9.528 39.487 1.00 11.63 382 LEU A CA 1
ATOM 2799 C C . LEU A 1 382 ? 29.803 9.909 38.646 1.00 11.43 382 LEU A C 1
ATOM 2800 O O . LEU A 1 382 ? 30.519 10.855 38.986 1.00 12.07 382 LEU A O 1
ATOM 2805 N N . ALA A 1 383 ? 30.025 9.185 37.546 1.00 11.09 383 ALA A N 1
ATOM 2806 C CA . ALA A 1 383 ? 31.166 9.466 36.674 1.00 11.24 383 ALA A CA 1
ATOM 2807 C C . ALA A 1 383 ? 31.086 10.872 36.085 1.00 11.41 383 ALA A C 1
ATOM 2808 O O . ALA A 1 383 ? 32.078 11.604 36.071 1.00 12.25 383 ALA A O 1
ATOM 2810 N N . VAL A 1 384 ? 29.902 11.262 35.618 1.00 11.14 384 VAL A N 1
ATOM 2811 C CA . VAL A 1 384 ? 29.734 12.627 35.068 1.00 11.55 384 VAL A CA 1
ATOM 2812 C C . VAL A 1 384 ? 29.878 13.720 36.131 1.00 12.24 384 VAL A C 1
ATOM 2813 O O . VAL A 1 384 ? 30.614 14.715 35.919 1.00 12.46 384 VAL A O 1
ATOM 2817 N N . GLY A 1 385 ? 29.190 13.529 37.252 1.00 12.87 385 GLY A N 1
ATOM 2818 C CA . GLY A 1 385 ? 29.132 14.536 38.325 1.00 12.83 385 GLY A CA 1
ATOM 2819 C C . GLY A 1 385 ? 30.440 14.781 39.043 1.00 13.46 385 GLY A C 1
ATOM 2820 O O . GLY A 1 385 ? 30.609 15.823 39.688 1.00 14.00 385 GLY A O 1
ATOM 2821 N N . THR A 1 386 ? 31.364 13.824 38.960 1.00 12.98 386 THR A N 1
ATOM 2822 C CA . THR A 1 386 ? 32.691 14.028 39.543 1.00 13.34 386 THR A CA 1
ATOM 2823 C C . THR A 1 386 ? 33.744 14.272 38.473 1.00 13.89 386 THR A C 1
ATOM 2824 O O . THR A 1 386 ? 34.927 14.391 38.792 1.00 14.25 386 THR A O 1
ATOM 2828 N N . ALA A 1 387 ? 33.316 14.310 37.205 1.00 13.95 387 ALA A N 1
ATOM 2829 C CA . ALA A 1 387 ? 34.230 14.418 36.056 1.00 13.90 387 ALA A CA 1
ATOM 2830 C C . ALA A 1 387 ? 35.390 13.427 36.198 1.00 14.08 387 ALA A C 1
ATOM 2831 O O . ALA A 1 387 ? 36.562 13.791 36.038 1.00 14.56 387 ALA A O 1
ATOM 2833 N N . ALA A 1 388 ? 35.051 12.184 36.556 1.00 13.44 388 ALA A N 1
ATOM 2834 C CA . ALA A 1 388 ? 36.058 11.139 36.825 1.00 13.27 388 ALA A CA 1
ATOM 2835 C C . ALA A 1 388 ? 36.895 10.867 35.592 1.00 13.47 388 ALA A C 1
ATOM 2836 O O . ALA A 1 388 ? 38.106 10.660 35.690 1.00 14.28 388 ALA A O 1
ATOM 2838 N N . GLY A 1 389 ? 36.232 10.845 34.440 1.00 12.72 389 GLY A N 1
ATOM 2839 C CA . GLY A 1 389 ? 36.889 10.751 33.158 1.00 12.16 389 GLY A CA 1
ATOM 2840 C C . GLY A 1 389 ? 36.883 9.372 32.522 1.00 11.43 389 GLY A C 1
ATOM 2841 O O . GLY A 1 389 ? 37.089 9.254 31.324 1.00 11.83 389 GLY A O 1
ATOM 2842 N N . GLN A 1 390 ? 36.668 8.329 33.324 1.00 10.73 390 GLN A N 1
ATOM 2843 C CA . GLN A 1 390 ? 36.591 6.962 32.812 1.00 10.22 390 GLN A CA 1
ATOM 2844 C C . GLN A 1 390 ? 35.531 6.137 33.536 1.00 10.31 390 GLN A C 1
ATOM 2845 O O . GLN A 1 390 ? 35.218 6.394 34.700 1.00 10.61 390 GLN A O 1
ATOM 2851 N N . ILE A 1 391 ? 35.012 5.133 32.829 1.00 9.92 391 ILE A N 1
ATOM 2852 C CA . ILE A 1 391 ? 34.009 4.220 33.379 1.00 9.54 391 ILE A CA 1
ATOM 2853 C C . ILE A 1 391 ? 34.284 2.810 32.852 1.00 10.04 391 ILE A C 1
ATOM 2854 O O . ILE A 1 391 ? 34.779 2.630 31.727 1.00 10.20 391 ILE A O 1
ATOM 2859 N N . LYS A 1 392 ? 34.004 1.823 33.700 1.00 10.24 392 LYS A N 1
ATOM 2860 C CA . LYS A 1 392 ? 34.136 0.417 33.348 1.00 10.47 392 LYS A CA 1
ATOM 2861 C C . LYS A 1 392 ? 32.796 -0.201 33.729 1.00 10.76 392 LYS A C 1
ATOM 2862 O O . LYS A 1 392 ? 32.564 -0.509 34.907 1.00 10.77 392 LYS A O 1
ATOM 2868 N N . THR A 1 393 ? 31.912 -0.350 32.751 1.00 10.25 393 THR A N 1
ATOM 2869 C CA . THR A 1 393 ? 30.547 -0.767 33.064 1.00 10.46 393 THR A CA 1
ATOM 2870 C C . THR A 1 393 ? 29.992 -1.828 32.123 1.00 10.47 393 THR A C 1
ATOM 2871 O O . THR A 1 393 ? 28.778 -2.035 32.065 1.00 10.51 393 THR A O 1
ATOM 2875 N N . GLY A 1 394 ? 30.895 -2.542 31.448 1.00 10.56 394 GLY A N 1
ATOM 2876 C CA . GLY A 1 394 ? 30.520 -3.752 30.724 1.00 10.98 394 GLY A CA 1
ATOM 2877 C C . GLY A 1 394 ? 30.651 -3.719 29.227 1.00 10.35 394 GLY A C 1
ATOM 2878 O O . GLY A 1 394 ? 31.007 -2.691 28.628 1.00 11.06 394 GLY A O 1
ATOM 2879 N N . SER A 1 395 ? 30.379 -4.870 28.622 1.00 10.30 395 SER A N 1
ATOM 2880 C CA . SER A 1 395 ? 30.295 -4.931 27.176 1.00 10.41 395 SER A CA 1
ATOM 2881 C C . SER A 1 395 ? 29.004 -4.262 26.695 1.00 10.41 395 SER A C 1
ATOM 2882 O O . SER A 1 395 ? 28.236 -3.699 27.486 1.00 10.35 395 SER A O 1
ATOM 2885 N N . MET A 1 396 ? 28.756 -4.339 25.388 1.00 10.34 396 MET A N 1
ATOM 2886 C CA . MET A 1 396 ? 27.585 -3.671 24.827 1.00 10.82 396 MET A CA 1
ATOM 2887 C C . MET A 1 396 ? 26.410 -4.640 24.678 1.00 10.47 396 MET A C 1
ATOM 2888 O O . MET A 1 396 ? 25.716 -4.661 23.674 1.00 10.55 396 MET A O 1
ATOM 2893 N N . SER A 1 397 ? 26.177 -5.443 25.707 1.00 10.57 397 SER A N 1
ATOM 2894 C CA . SER A 1 397 ? 24.944 -6.229 25.795 1.00 10.28 397 SER A CA 1
ATOM 2895 C C . SER A 1 397 ? 24.618 -6.466 27.267 1.00 10.28 397 SER A C 1
ATOM 2896 O O . SER A 1 397 ? 25.490 -6.301 28.145 1.00 10.13 397 SER A O 1
ATOM 2899 N N . ARG A 1 398 ? 23.356 -6.856 27.492 1.00 9.57 398 ARG A N 1
ATOM 2900 C CA . ARG A 1 398 ? 22.703 -7.053 28.806 1.00 9.52 398 ARG A CA 1
ATOM 2901 C C . ARG A 1 398 ? 22.337 -5.678 29.345 1.00 8.86 398 ARG A C 1
ATOM 2902 O O . ARG A 1 398 ? 23.199 -4.803 29.465 1.00 9.35 398 ARG A O 1
ATOM 2910 N N . SER A 1 399 ? 21.064 -5.460 29.657 1.00 9.38 399 SER A N 1
ATOM 2911 C CA . SER A 1 399 ? 20.675 -4.140 30.186 1.00 9.38 399 SER A CA 1
ATOM 2912 C C . SER A 1 399 ? 21.279 -3.796 31.564 1.00 9.53 399 SER A C 1
ATOM 2913 O O . SER A 1 399 ? 21.323 -2.628 31.936 1.00 9.82 399 SER A O 1
ATOM 2916 N N . ASP A 1 400 ? 21.778 -4.796 32.300 1.00 9.45 400 ASP A N 1
ATOM 2917 C CA . ASP A 1 400 ? 22.596 -4.510 33.483 1.00 9.23 400 ASP A CA 1
ATOM 2918 C C . ASP A 1 400 ? 23.856 -3.706 33.150 1.00 9.56 400 ASP A C 1
ATOM 2919 O O . ASP A 1 400 ? 24.385 -2.991 34.010 1.00 9.49 400 ASP A O 1
ATOM 2924 N N . ARG A 1 401 ? 24.316 -3.805 31.898 1.00 9.44 401 ARG A N 1
ATOM 2925 C CA . ARG A 1 401 ? 25.425 -2.962 31.418 1.00 9.26 401 ARG A CA 1
ATOM 2926 C C . ARG A 1 401 ? 24.883 -1.786 30.614 1.00 9.26 401 ARG A C 1
ATOM 2927 O O . ARG A 1 401 ? 25.226 -0.628 30.854 1.00 9.64 401 ARG A O 1
ATOM 2935 N N . VAL A 1 402 ? 24.018 -2.093 29.656 1.00 9.35 402 VAL A N 1
ATOM 2936 C CA . VAL A 1 402 ? 23.569 -1.083 28.714 1.00 10.23 402 VAL A CA 1
ATOM 2937 C C . VAL A 1 402 ? 22.710 0.019 29.353 1.00 9.99 402 VAL A C 1
ATOM 2938 O O . VAL A 1 402 ? 22.671 1.139 28.846 1.00 10.33 402 VAL A O 1
ATOM 2942 N N . ALA A 1 403 ? 22.060 -0.266 30.486 1.00 9.31 403 ALA A N 1
ATOM 2943 C CA . ALA A 1 403 ? 21.330 0.774 31.217 1.00 9.16 403 ALA A CA 1
ATOM 2944 C C . ALA A 1 403 ? 22.267 1.944 31.561 1.00 9.44 403 ALA A C 1
ATOM 2945 O O . ALA A 1 403 ? 21.857 3.107 31.534 1.00 9.95 403 ALA A O 1
ATOM 2947 N N . LYS A 1 404 ? 23.524 1.623 31.862 1.00 9.45 404 LYS A N 1
ATOM 2948 C CA . LYS A 1 404 ? 24.496 2.664 32.190 1.00 9.32 404 LYS A CA 1
ATOM 2949 C C . LYS A 1 404 ? 24.870 3.469 30.956 1.00 9.18 404 LYS A C 1
ATOM 2950 O O . LYS A 1 404 ? 24.939 4.688 31.021 1.00 8.99 404 LYS A O 1
ATOM 2956 N N . TYR A 1 405 ? 25.115 2.789 29.838 1.00 9.13 405 TYR A N 1
ATOM 2957 C CA . TYR A 1 405 ? 25.395 3.494 28.589 1.00 9.36 405 TYR A CA 1
ATOM 2958 C C . TYR A 1 405 ? 24.230 4.384 28.177 1.00 9.02 405 TYR A C 1
ATOM 2959 O O . TYR A 1 405 ? 24.442 5.507 27.731 1.00 9.71 405 TYR A O 1
ATOM 2968 N N . ASN A 1 406 ? 23.003 3.884 28.338 1.00 9.05 406 ASN A N 1
ATOM 2969 C CA . ASN A 1 406 ? 21.828 4.685 28.000 1.00 9.08 406 ASN A CA 1
ATOM 2970 C C . ASN A 1 406 ? 21.718 5.928 28.874 1.00 9.37 406 ASN A C 1
ATOM 2971 O O . ASN A 1 406 ? 21.371 7.003 28.400 1.00 10.26 406 ASN A O 1
ATOM 2976 N N . GLN A 1 407 ? 22.052 5.789 30.147 1.00 9.33 407 GLN A N 1
ATOM 2977 C CA . GLN A 1 407 ? 22.011 6.923 31.045 1.00 9.02 407 GLN A CA 1
ATOM 2978 C C . GLN A 1 407 ? 23.078 7.950 30.622 1.00 9.19 407 GLN A C 1
ATOM 2979 O O . GLN A 1 407 ? 22.823 9.155 30.658 1.00 10.72 407 GLN A O 1
ATOM 2985 N N . LEU A 1 408 ? 24.253 7.477 30.215 1.00 9.13 408 LEU A N 1
ATOM 2986 C CA . LEU A 1 408 ? 25.283 8.375 29.692 1.00 9.08 408 LEU A CA 1
ATOM 2987 C C . LEU A 1 408 ? 24.773 9.116 28.456 1.00 9.49 408 LEU A C 1
ATOM 2988 O O . LEU A 1 408 ? 25.031 10.310 28.295 1.00 9.87 408 LEU A O 1
ATOM 2993 N N . ILE A 1 409 ? 24.060 8.403 27.580 1.00 9.05 409 ILE A N 1
ATOM 2994 C CA . ILE A 1 409 ? 23.415 9.076 26.447 1.00 10.18 409 ILE A CA 1
ATOM 2995 C C . ILE A 1 409 ? 22.477 10.205 26.901 1.00 10.42 409 ILE A C 1
ATOM 2996 O O . ILE A 1 409 ? 22.560 11.324 26.377 1.00 10.95 409 ILE A O 1
ATOM 3001 N N . ARG A 1 410 ? 21.603 9.929 27.869 1.00 10.35 410 ARG A N 1
ATOM 3002 C CA . ARG A 1 410 ? 20.643 10.931 28.362 1.00 10.77 410 ARG A CA 1
ATOM 3003 C C . ARG A 1 410 ? 21.371 12.117 28.973 1.00 10.76 410 ARG A C 1
ATOM 3004 O O . ARG A 1 410 ? 21.000 13.271 28.740 1.00 12.21 410 ARG A O 1
ATOM 3012 N N . ILE A 1 411 ? 22.424 11.835 29.729 1.00 11.01 411 ILE A N 1
ATOM 3013 C CA . ILE A 1 411 ? 23.155 12.895 30.423 1.00 10.96 411 ILE A CA 1
ATOM 3014 C C . ILE A 1 411 ? 23.881 13.786 29.426 1.00 11.14 411 ILE A C 1
ATOM 3015 O O . ILE A 1 411 ? 23.820 15.004 29.533 1.00 11.72 411 ILE A O 1
ATOM 3020 N N . GLU A 1 412 ? 24.528 13.182 28.434 1.00 10.97 412 GLU A N 1
ATOM 3021 C CA . GLU A 1 412 ? 25.225 13.975 27.404 1.00 11.76 412 GLU A CA 1
ATOM 3022 C C . GLU A 1 412 ? 24.246 14.831 26.604 1.00 11.71 412 GLU A C 1
ATOM 3023 O O . GLU A 1 412 ? 24.539 15.978 26.281 1.00 12.54 412 GLU A O 1
ATOM 3029 N N . GLU A 1 413 ? 23.088 14.267 26.283 1.00 12.09 413 GLU A N 1
ATOM 3030 C CA . GLU A 1 413 ? 22.047 15.005 25.579 1.00 11.77 413 GLU A CA 1
ATOM 3031 C C . GLU A 1 413 ? 21.615 16.238 26.392 1.00 12.25 413 GLU A C 1
ATOM 3032 O O . GLU A 1 413 ? 21.405 17.326 25.830 1.00 13.19 413 GLU A O 1
ATOM 3038 N N . ALA A 1 414 ? 21.501 16.065 27.706 1.00 11.84 414 ALA A N 1
ATOM 3039 C CA . ALA A 1 414 ? 21.043 17.141 28.593 1.00 12.30 414 ALA A CA 1
ATOM 3040 C C . ALA A 1 414 ? 22.098 18.233 28.760 1.00 12.80 414 ALA A C 1
ATOM 3041 O O . ALA A 1 414 ? 21.782 19.435 28.664 1.00 13.75 414 ALA A O 1
ATOM 3043 N N . LEU A 1 415 ? 23.341 17.816 28.992 1.00 12.71 415 LEU A N 1
ATOM 3044 C CA . LEU A 1 415 ? 24.425 18.750 29.300 1.00 12.52 415 LEU A CA 1
ATOM 3045 C C . LEU A 1 415 ? 25.048 19.380 28.070 1.00 13.07 415 LEU A C 1
ATOM 3046 O O . LEU A 1 415 ? 25.529 20.531 28.128 1.00 13.61 415 LEU A O 1
ATOM 3051 N N . GLY A 1 416 ? 25.103 18.622 26.978 1.00 12.37 416 GLY A N 1
ATOM 3052 C CA . GLY A 1 416 ? 25.626 19.148 25.706 1.00 12.43 416 GLY A CA 1
ATOM 3053 C C . GLY A 1 416 ? 27.036 19.698 25.841 1.00 12.03 416 GLY A C 1
ATOM 3054 O O . GLY A 1 416 ? 27.953 18.996 26.272 1.00 12.17 416 GLY A O 1
ATOM 3055 N N . GLU A 1 417 ? 27.203 20.962 25.455 1.00 12.10 417 GLU A N 1
ATOM 3056 C CA . GLU A 1 417 ? 28.503 21.626 25.513 1.00 12.63 417 GLU A CA 1
ATOM 3057 C C . GLU A 1 417 ? 29.146 21.689 26.911 1.00 13.52 417 GLU A C 1
ATOM 3058 O O . GLU A 1 417 ? 30.345 21.953 27.017 1.00 13.67 417 GLU A O 1
ATOM 3064 N N . LYS A 1 418 ? 28.354 21.457 27.968 1.00 13.32 418 LYS A N 1
ATOM 3065 C CA . LYS A 1 418 ? 28.865 21.500 29.346 1.00 15.13 418 LYS A CA 1
ATOM 3066 C C . LYS A 1 418 ? 29.545 20.200 29.817 1.00 14.28 418 LYS A C 1
ATOM 3067 O O . LYS A 1 418 ? 30.106 20.157 30.914 1.00 14.43 418 LYS A O 1
ATOM 3073 N N . ALA A 1 419 ? 29.479 19.142 29.007 1.00 13.69 419 ALA A N 1
ATOM 3074 C CA . ALA A 1 419 ? 30.109 17.869 29.375 1.00 13.29 419 ALA A CA 1
ATOM 3075 C C . ALA A 1 419 ? 31.016 17.324 28.273 1.00 13.42 419 ALA A C 1
ATOM 3076 O O . ALA A 1 419 ? 30.633 16.437 27.517 1.00 13.23 419 ALA A O 1
ATOM 3078 N N . PRO A 1 420 ? 32.250 17.847 28.183 1.00 13.35 420 PRO A N 1
ATOM 3079 C CA . PRO A 1 420 ? 33.154 17.357 27.152 1.00 13.67 420 PRO A CA 1
ATOM 3080 C C . PRO A 1 420 ? 33.484 15.872 27.281 1.00 13.20 420 PRO A C 1
ATOM 3081 O O . PRO A 1 420 ? 33.521 15.328 28.397 1.00 12.39 420 PRO A O 1
ATOM 3085 N N . TYR A 1 421 ? 33.696 15.241 26.130 1.00 12.77 421 TYR A N 1
ATOM 3086 C CA . TYR A 1 421 ? 34.289 13.916 26.052 1.00 13.04 421 TYR A CA 1
ATOM 3087 C C . TYR A 1 421 ? 35.741 14.134 25.648 1.00 13.53 421 TYR A C 1
ATOM 3088 O O . TYR A 1 421 ? 36.033 14.521 24.505 1.00 14.33 421 TYR A O 1
ATOM 3097 N N . ASN A 1 422 ? 36.650 13.921 26.597 1.00 14.07 422 ASN A N 1
ATOM 3098 C CA . ASN A 1 422 ? 38.062 14.267 26.402 1.00 15.07 422 ASN A CA 1
ATOM 3099 C C . ASN A 1 422 ? 38.937 13.229 25.697 1.00 15.78 422 ASN A C 1
ATOM 3100 O O . ASN A 1 422 ? 40.082 13.528 25.318 1.00 16.41 422 ASN A O 1
ATOM 3105 N N . GLY A 1 423 ? 38.409 12.022 25.507 1.00 15.45 423 GLY A N 1
ATOM 3106 C CA . GLY A 1 423 ? 39.122 10.996 24.745 1.00 15.00 423 GLY A CA 1
ATOM 3107 C C . GLY A 1 423 ? 40.383 10.503 25.442 1.00 15.12 423 GLY A C 1
ATOM 3108 O O . GLY A 1 423 ? 40.431 10.422 26.681 1.00 14.46 423 GLY A O 1
ATOM 3109 N N . ARG A 1 424 ? 41.418 10.218 24.651 1.00 15.29 424 ARG A N 1
ATOM 3110 C CA . ARG A 1 424 ? 42.558 9.449 25.167 1.00 16.41 424 ARG A CA 1
ATOM 3111 C C . ARG A 1 424 ? 43.293 10.092 26.342 1.00 15.94 424 ARG A C 1
ATOM 3112 O O . ARG A 1 424 ? 43.822 9.384 27.205 1.00 15.46 424 ARG A O 1
ATOM 3120 N N . LYS A 1 425 ? 43.301 11.421 26.389 1.00 16.11 425 LYS A N 1
ATOM 3121 C CA . LYS A 1 425 ? 43.997 12.144 27.466 1.00 16.48 425 LYS A CA 1
ATOM 3122 C C . LYS A 1 425 ? 43.456 11.863 28.885 1.00 15.44 425 LYS A C 1
ATOM 3123 O O . LYS A 1 425 ? 44.129 12.142 29.870 1.00 15.67 425 LYS A O 1
ATOM 3129 N N . GLU A 1 426 ? 42.245 11.307 29.002 1.00 14.18 426 GLU A N 1
ATOM 3130 C CA . GLU A 1 426 ? 41.759 10.921 30.339 1.00 13.68 426 GLU A CA 1
ATOM 3131 C C . GLU A 1 426 ? 42.615 9.819 30.961 1.00 13.53 426 GLU A C 1
ATOM 3132 O O . GLU A 1 426 ? 42.743 9.740 32.185 1.00 14.70 426 GLU A O 1
ATOM 3138 N N . ILE A 1 427 ? 43.156 8.955 30.112 1.00 13.25 427 ILE A N 1
ATOM 3139 C CA . ILE A 1 427 ? 43.913 7.780 30.538 1.00 13.19 427 ILE A CA 1
ATOM 3140 C C . ILE A 1 427 ? 45.285 8.185 31.052 1.00 13.85 427 ILE A C 1
ATOM 3141 O O . ILE A 1 427 ? 45.985 8.982 30.415 1.00 14.62 427 ILE A O 1
ATOM 3146 N N . LYS A 1 428 ? 45.655 7.648 32.212 1.00 15.10 428 LYS A N 1
ATOM 3147 C CA . LYS A 1 428 ? 46.941 7.977 32.836 1.00 16.20 428 LYS A CA 1
ATOM 3148 C C . LYS A 1 428 ? 48.088 7.488 31.962 1.00 17.08 428 LYS A C 1
ATOM 3149 O O . LYS A 1 428 ? 48.137 6.322 31.588 1.00 16.80 428 LYS A O 1
ATOM 3155 N N . GLY A 1 429 ? 49.004 8.398 31.625 1.00 18.47 429 GLY A N 1
ATOM 3156 C CA . GLY A 1 429 ? 50.116 8.057 30.744 1.00 19.40 429 GLY A CA 1
ATOM 3157 C C . GLY A 1 429 ? 49.917 8.547 29.323 1.00 20.54 429 GLY A C 1
ATOM 3158 O O . GLY A 1 429 ? 50.874 8.615 28.548 1.00 21.36 429 GLY A O 1
ATOM 3159 N N . GLN A 1 430 ? 48.672 8.881 28.976 1.00 20.88 430 GLN A N 1
ATOM 3160 C CA . GLN A 1 430 ? 48.342 9.398 27.656 1.00 21.74 430 GLN A CA 1
ATOM 3161 C C . GLN A 1 430 ? 48.153 10.904 27.709 1.00 22.48 430 GLN A C 1
ATOM 3162 O O . GLN A 1 430 ? 47.413 11.420 28.545 1.00 22.66 430 GLN A O 1
ATOM 3168 N N . ALA A 1 431 ? 48.840 11.608 26.816 1.00 24.41 431 ALA A N 1
ATOM 3169 C CA . ALA A 1 431 ? 48.751 13.063 26.754 1.00 25.48 431 ALA A CA 1
ATOM 3170 C C . ALA A 1 431 ? 47.711 13.516 25.737 1.00 26.05 431 ALA A C 1
ATOM 3171 O O . ALA A 1 431 ? 47.254 12.732 24.896 1.00 27.16 431 ALA A O 1
ATOM 3173 N N . ALA B 2 1 ? 6.211 6.813 43.035 1.00 23.96 1 ALA B N 1
ATOM 3174 C CA . ALA B 2 1 ? 6.808 7.400 41.796 1.00 23.08 1 ALA B CA 1
ATOM 3175 C C . ALA B 2 1 ? 7.134 6.290 40.801 1.00 22.31 1 ALA B C 1
ATOM 3176 O O . ALA B 2 1 ? 7.366 5.155 41.202 1.00 21.73 1 ALA B O 1
ATOM 3178 N N . SER B 2 2 ? 7.150 6.625 39.510 1.00 21.15 2 SER B N 1
ATOM 3179 C CA . SER B 2 2 ? 7.499 5.651 38.466 1.00 20.26 2 SER B CA 1
ATOM 3180 C C . SER B 2 2 ? 8.937 5.169 38.650 1.00 19.70 2 SER B C 1
ATOM 3181 O O . SER B 2 2 ? 9.760 5.899 39.227 1.00 19.93 2 SER B O 1
ATOM 3184 N N . PRO B 2 3 ? 9.255 3.950 38.167 1.00 19.09 3 PRO B N 1
ATOM 3185 C CA . PRO B 2 3 ? 10.644 3.517 38.386 1.00 18.83 3 PRO B CA 1
ATOM 3186 C C . PRO B 2 3 ? 11.644 4.412 37.641 1.00 17.80 3 PRO B C 1
ATOM 3187 O O . PRO B 2 3 ? 12.750 4.671 38.152 1.00 17.73 3 PRO B O 1
ATOM 3191 N N . GLU B 2 4 ? 11.252 4.912 36.467 1.00 16.94 4 GLU B N 1
ATOM 3192 C CA . GLU B 2 4 ? 12.126 5.808 35.694 1.00 16.24 4 GLU B CA 1
ATOM 3193 C C . GLU B 2 4 ? 12.421 7.109 36.444 1.00 16.41 4 GLU B C 1
ATOM 3194 O O . GLU B 2 4 ? 13.566 7.529 36.514 1.00 17.01 4 GLU B O 1
ATOM 3200 N N . LEU B 2 5 ? 11.397 7.731 37.025 1.00 16.64 5 LEU B N 1
ATOM 3201 C CA . LEU B 2 5 ? 11.579 8.989 37.753 1.00 16.32 5 LEU B CA 1
ATOM 3202 C C . LEU B 2 5 ? 12.361 8.758 39.048 1.00 16.11 5 LEU B C 1
ATOM 3203 O O . LEU B 2 5 ? 13.343 9.468 39.319 1.00 16.10 5 LEU B O 1
ATOM 3208 N N . ALA B 2 6 ? 11.926 7.762 39.831 1.00 16.40 6 ALA B N 1
ATOM 3209 C CA . ALA B 2 6 ? 12.551 7.462 41.130 1.00 16.05 6 ALA B CA 1
ATOM 3210 C C . ALA B 2 6 ? 14.034 7.110 40.976 1.00 16.29 6 ALA B C 1
ATOM 3211 O O . ALA B 2 6 ? 14.884 7.574 41.754 1.00 15.35 6 ALA B O 1
ATOM 3213 N N . SER B 2 7 ? 14.336 6.296 39.961 1.00 16.13 7 SER B N 1
ATOM 3214 C CA . SER B 2 7 ? 15.736 5.921 39.662 1.00 15.88 7 SER B CA 1
ATOM 3215 C C . SER B 2 7 ? 16.577 7.060 39.090 1.00 15.52 7 SER B C 1
ATOM 3216 O O . SER B 2 7 ? 17.819 7.003 39.122 1.00 15.91 7 SER B O 1
ATOM 3219 N N . GLY B 2 8 ? 15.920 8.082 38.549 1.00 15.93 8 GLY B N 1
ATOM 3220 C CA . GLY B 2 8 ? 16.624 9.252 38.024 1.00 15.90 8 GLY B CA 1
ATOM 3221 C C . GLY B 2 8 ? 17.043 9.106 36.572 1.00 16.10 8 GLY B C 1
ATOM 3222 O O . GLY B 2 8 ? 18.063 9.665 36.153 1.00 16.59 8 GLY B O 1
ATOM 3223 N N . LYS B 2 9 ? 16.255 8.361 35.807 1.00 16.61 9 LYS B N 1
ATOM 3224 C CA . LYS B 2 9 ? 16.494 8.172 34.368 1.00 17.16 9 LYS B CA 1
ATOM 3225 C C . LYS B 2 9 ? 15.704 9.175 33.524 1.00 17.19 9 LYS B C 1
ATOM 3226 O O . LYS B 2 9 ? 15.998 9.377 32.346 1.00 17.27 9 LYS B O 1
ATOM 3232 N N . VAL B 2 10 ? 14.697 9.786 34.135 1.00 17.44 10 VAL B N 1
ATOM 3233 C CA . VAL B 2 10 ? 13.922 10.856 33.504 1.00 18.43 10 VAL B CA 1
ATOM 3234 C C . VAL B 2 10 ? 13.749 11.970 34.546 1.00 19.60 10 VAL B C 1
ATOM 3235 O O . VAL B 2 10 ? 13.758 11.700 35.752 1.00 19.53 10 VAL B O 1
ATOM 3239 N N . TRP B 2 11 ? 13.622 13.218 34.089 1.00 21.10 11 TRP B N 1
ATOM 3240 C CA . TRP B 2 11 ? 13.488 14.355 35.000 1.00 22.21 11 TRP B CA 1
ATOM 3241 C C . TRP B 2 11 ? 12.341 15.269 34.635 1.00 23.75 11 TRP B C 1
ATOM 3242 O O . TRP B 2 11 ? 12.000 15.418 33.455 1.00 23.41 11 TRP B O 1
ATOM 3253 N N . ILE B 2 12 ? 11.762 15.884 35.665 1.00 25.57 12 ILE B N 1
ATOM 3254 C CA . ILE B 2 12 ? 10.742 16.906 35.499 1.00 27.38 12 ILE B CA 1
ATOM 3255 C C . ILE B 2 12 ? 11.355 18.139 34.817 1.00 27.99 12 ILE B C 1
ATOM 3256 O O . ILE B 2 12 ? 12.497 18.518 35.101 1.00 27.85 12 ILE B O 1
ATOM 3261 N N . ARG B 2 13 ? 10.591 18.749 33.915 1.00 28.98 13 ARG B N 1
ATOM 3262 C CA . ARG B 2 13 ? 11.051 19.927 33.170 1.00 30.25 13 ARG B CA 1
ATOM 3263 C C . ARG B 2 13 ? 10.131 21.129 33.356 1.00 30.71 13 ARG B C 1
ATOM 3264 O O . ARG B 2 13 ? 10.440 22.236 32.886 1.00 31.13 13 ARG B O 1
ATOM 3272 N N . TYR B 2 14 ? 9.000 20.917 34.026 1.00 31.14 14 TYR B N 1
ATOM 3273 C CA . TYR B 2 14 ? 7.986 21.971 34.145 1.00 31.75 14 TYR B CA 1
ATOM 3274 C C . TYR B 2 14 ? 7.480 22.147 35.577 1.00 32.35 14 TYR B C 1
ATOM 3275 O O . TYR B 2 14 ? 7.424 21.177 36.332 1.00 32.42 14 TYR B O 1
ATOM 3284 N N . PRO B 2 15 ? 7.138 23.396 35.962 1.00 32.87 15 PRO B N 1
ATOM 3285 C CA . PRO B 2 15 ? 6.749 23.664 37.351 1.00 33.26 15 PRO B CA 1
ATOM 3286 C C . PRO B 2 15 ? 5.250 23.501 37.622 1.00 33.54 15 PRO B C 1
ATOM 3287 O O . PRO B 2 15 ? 4.496 23.068 36.743 1.00 33.52 15 PRO B O 1
ATOM 3291 N N . SER C 1 1 ? -5.137 16.490 30.936 1.00 17.68 1 SER C N 1
ATOM 3292 C CA . SER C 1 1 ? -3.707 16.688 31.312 1.00 17.30 1 SER C CA 1
ATOM 3293 C C . SER C 1 1 ? -2.914 16.937 30.041 1.00 16.59 1 SER C C 1
ATOM 3294 O O . SER C 1 1 ? -2.642 16.008 29.283 1.00 16.31 1 SER C O 1
ATOM 3297 N N . LYS C 1 2 ? -2.552 18.202 29.838 1.00 16.20 2 LYS C N 1
ATOM 3298 C CA . LYS C 1 2 ? -2.076 18.698 28.543 1.00 14.97 2 LYS C CA 1
ATOM 3299 C C . LYS C 1 2 ? -0.625 18.331 28.236 1.00 14.64 2 LYS C C 1
ATOM 3300 O O . LYS C 1 2 ? 0.268 18.624 29.031 1.00 14.33 2 LYS C O 1
ATOM 3306 N N . ILE C 1 3 ? -0.410 17.706 27.076 1.00 14.09 3 ILE C N 1
ATOM 3307 C CA . ILE C 1 3 ? 0.947 17.352 26.610 1.00 13.94 3 ILE C CA 1
ATOM 3308 C C . ILE C 1 3 ? 1.663 18.638 26.218 1.00 13.96 3 ILE C C 1
ATOM 3309 O O . ILE C 1 3 ? 1.143 19.399 25.404 1.00 14.23 3 ILE C O 1
ATOM 3314 N N . VAL C 1 4 ? 2.828 18.888 26.814 1.00 13.90 4 VAL C N 1
ATOM 3315 C CA . VAL C 1 4 ? 3.611 20.087 26.480 1.00 14.23 4 VAL C CA 1
ATOM 3316 C C . VAL C 1 4 ? 4.947 19.786 25.802 1.00 15.13 4 VAL C C 1
ATOM 3317 O O . VAL C 1 4 ? 5.545 20.683 25.206 1.00 15.33 4 VAL C O 1
ATOM 3321 N N . LYS C 1 5 ? 5.425 18.544 25.896 1.00 15.50 5 LYS C N 1
ATOM 3322 C CA . LYS C 1 5 ? 6.678 18.176 25.230 1.00 15.91 5 LYS C CA 1
ATOM 3323 C C . LYS C 1 5 ? 6.771 16.672 24.981 1.00 14.99 5 LYS C C 1
ATOM 3324 O O . LYS C 1 5 ? 6.378 15.859 25.836 1.00 14.61 5 LYS C O 1
ATOM 3330 N N . ILE C 1 6 ? 7.249 16.315 23.790 1.00 14.15 6 ILE C N 1
ATOM 3331 C CA . ILE C 1 6 ? 7.534 14.921 23.450 1.00 14.56 6 ILE C CA 1
ATOM 3332 C C . ILE C 1 6 ? 8.959 14.840 22.908 1.00 14.76 6 ILE C C 1
ATOM 3333 O O . ILE C 1 6 ? 9.330 15.596 22.010 1.00 15.62 6 ILE C O 1
ATOM 3338 N N . ILE C 1 7 ? 9.753 13.938 23.477 1.00 14.79 7 ILE C N 1
ATOM 3339 C CA . ILE C 1 7 ? 11.161 13.814 23.110 1.00 15.50 7 ILE C CA 1
ATOM 3340 C C . ILE C 1 7 ? 11.421 12.367 22.751 1.00 14.66 7 ILE C C 1
ATOM 3341 O O . ILE C 1 7 ? 11.068 11.473 23.520 1.00 14.90 7 ILE C O 1
ATOM 3346 N N . GLY C 1 8 ? 12.026 12.135 21.587 1.00 13.07 8 GLY C N 1
ATOM 3347 C CA . GLY C 1 8 ? 12.504 10.819 21.218 1.00 12.53 8 GLY C CA 1
ATOM 3348 C C . GLY C 1 8 ? 14.016 10.795 21.203 1.00 12.06 8 GLY C C 1
ATOM 3349 O O . GLY C 1 8 ? 14.674 11.808 20.924 1.00 12.32 8 GLY C O 1
ATOM 3350 N N . ARG C 1 9 ? 14.581 9.635 21.501 1.00 11.55 9 ARG C N 1
ATOM 3351 C CA . ARG C 1 9 ? 16.022 9.474 21.415 1.00 11.89 9 ARG C CA 1
ATOM 3352 C C . ARG C 1 9 ? 16.379 8.048 21.070 1.00 11.55 9 ARG C C 1
ATOM 3353 O O . ARG C 1 9 ? 15.598 7.114 21.294 1.00 10.90 9 ARG C O 1
ATOM 3361 N N . GLU C 1 10 ? 17.566 7.900 20.501 1.00 11.72 10 GLU C N 1
ATOM 3362 C CA . GLU C 1 10 ? 18.133 6.608 20.201 1.00 11.99 10 GLU C CA 1
ATOM 3363 C C . GLU C 1 10 ? 18.941 6.108 21.390 1.00 11.62 10 GLU C C 1
ATOM 3364 O O . GLU C 1 10 ? 19.920 6.734 21.820 1.00 11.64 10 GLU C O 1
ATOM 3370 N N . ILE C 1 11 ? 18.487 4.992 21.940 1.00 11.22 11 ILE C N 1
ATOM 3371 C CA . ILE C 1 11 ? 19.228 4.289 22.998 1.00 11.24 11 ILE C CA 1
ATOM 3372 C C . ILE C 1 11 ? 19.613 2.892 22.530 1.00 11.28 11 ILE C C 1
ATOM 3373 O O . ILE C 1 11 ? 19.354 2.536 21.378 1.00 11.48 11 ILE C O 1
ATOM 3378 N N . ILE C 1 12 ? 20.252 2.113 23.409 1.00 10.44 12 ILE C N 1
ATOM 3379 C CA . ILE C 1 12 ? 20.762 0.784 23.042 1.00 10.48 12 ILE C CA 1
ATOM 3380 C C . ILE C 1 12 ? 19.965 -0.316 23.753 1.00 10.37 12 ILE C C 1
ATOM 3381 O O . ILE C 1 12 ? 19.662 -0.194 24.945 1.00 10.94 12 ILE C O 1
ATOM 3386 N N . ASP C 1 13 ? 19.623 -1.371 23.017 1.00 9.98 13 ASP C N 1
ATOM 3387 C CA . ASP C 1 13 ? 18.903 -2.510 23.606 1.00 10.28 13 ASP C CA 1
ATOM 3388 C C . ASP C 1 13 ? 19.854 -3.579 24.175 1.00 10.22 13 ASP C C 1
ATOM 3389 O O . ASP C 1 13 ? 21.091 -3.442 24.148 1.00 11.01 13 ASP C O 1
ATOM 3394 N N . SER C 1 14 ? 19.258 -4.639 24.705 1.00 10.56 14 SER C N 1
ATOM 3395 C CA . SER C 1 14 ? 20.020 -5.645 25.452 1.00 9.97 14 SER C CA 1
ATOM 3396 C C . SER C 1 14 ? 20.933 -6.507 24.584 1.00 10.02 14 SER C C 1
ATOM 3397 O O . SER C 1 14 ? 21.792 -7.238 25.119 1.00 10.09 14 SER C O 1
ATOM 3400 N N . ARG C 1 15 ? 20.759 -6.408 23.265 1.00 10.65 15 ARG C N 1
ATOM 3401 C CA . ARG C 1 15 ? 21.617 -7.109 22.298 1.00 11.19 15 ARG C CA 1
ATOM 3402 C C . ARG C 1 15 ? 22.632 -6.166 21.669 1.00 11.62 15 ARG C C 1
ATOM 3403 O O . ARG C 1 15 ? 23.408 -6.568 20.795 1.00 12.92 15 ARG C O 1
ATOM 3411 N N . GLY C 1 16 ? 22.630 -4.918 22.139 1.00 11.73 16 GLY C N 1
ATOM 3412 C CA . GLY C 1 16 ? 23.541 -3.885 21.649 1.00 12.19 16 GLY C CA 1
ATOM 3413 C C . GLY C 1 16 ? 23.065 -3.179 20.398 1.00 12.12 16 GLY C C 1
ATOM 3414 O O . GLY C 1 16 ? 23.849 -2.482 19.771 1.00 12.62 16 GLY C O 1
ATOM 3415 N N . ASN C 1 17 ? 21.786 -3.333 20.048 1.00 12.17 17 ASN C N 1
ATOM 3416 C CA . ASN C 1 17 ? 21.227 -2.653 18.876 1.00 12.00 17 ASN C CA 1
ATOM 3417 C C . ASN C 1 17 ? 20.398 -1.444 19.258 1.00 11.79 17 ASN C C 1
ATOM 3418 O O . ASN C 1 17 ? 19.765 -1.439 20.304 1.00 12.20 17 ASN C O 1
ATOM 3423 N N . PRO C 1 18 ? 20.377 -0.409 18.395 1.00 11.96 18 PRO C N 1
ATOM 3424 C CA . PRO C 1 18 ? 19.573 0.767 18.738 1.00 11.79 18 PRO C CA 1
ATOM 3425 C C . PRO C 1 18 ? 18.090 0.485 18.910 1.00 11.50 18 PRO C C 1
ATOM 3426 O O . PRO C 1 18 ? 17.536 -0.412 18.277 1.00 12.19 18 PRO C O 1
ATOM 3430 N N . THR C 1 19 ? 17.450 1.251 19.778 1.00 11.29 19 THR C N 1
ATOM 3431 C CA . THR C 1 19 ? 15.990 1.291 19.802 1.00 11.10 19 THR C CA 1
ATOM 3432 C C . THR C 1 19 ? 15.508 2.686 20.183 1.00 11.17 19 THR C C 1
ATOM 3433 O O . THR C 1 19 ? 16.315 3.565 20.502 1.00 12.12 19 THR C O 1
ATOM 3437 N N . VAL C 1 20 ? 14.197 2.884 20.131 1.00 11.37 20 VAL C N 1
ATOM 3438 C CA . VAL C 1 20 ? 13.594 4.183 20.415 1.00 11.71 20 VAL C CA 1
ATOM 3439 C C . VAL C 1 20 ? 13.153 4.299 21.865 1.00 11.62 20 VAL C C 1
ATOM 3440 O O . VAL C 1 20 ? 12.469 3.410 22.391 1.00 11.90 20 VAL C O 1
ATOM 3444 N N . GLU C 1 21 ? 13.518 5.413 22.491 1.00 11.33 21 GLU C N 1
ATOM 3445 C CA . GLU C 1 21 ? 12.999 5.797 23.792 1.00 11.64 21 GLU C CA 1
ATOM 3446 C C . GLU C 1 21 ? 12.244 7.099 23.606 1.00 11.77 21 GLU C C 1
ATOM 3447 O O . GLU C 1 21 ? 12.680 7.979 22.845 1.00 11.76 21 GLU C O 1
ATOM 3453 N N . ALA C 1 22 ? 11.112 7.231 24.292 1.00 11.67 22 ALA C N 1
ATOM 3454 C CA . ALA C 1 22 ? 10.349 8.480 24.254 1.00 11.78 22 ALA C CA 1
ATOM 3455 C C . ALA C 1 22 ? 10.006 8.968 25.639 1.00 12.09 22 ALA C C 1
ATOM 3456 O O . ALA C 1 22 ? 9.777 8.158 26.545 1.00 12.09 22 ALA C O 1
ATOM 3458 N N . GLU C 1 23 ? 9.976 10.290 25.799 1.00 12.02 23 GLU C N 1
ATOM 3459 C CA . GLU C 1 23 ? 9.429 10.933 26.998 1.00 12.83 23 GLU C CA 1
ATOM 3460 C C . GLU C 1 23 ? 8.227 11.765 26.594 1.00 12.68 23 GLU C C 1
ATOM 3461 O O . GLU C 1 23 ? 8.251 12.470 25.574 1.00 13.00 23 GLU C O 1
ATOM 3467 N N . VAL C 1 24 ? 7.190 11.710 27.419 1.00 12.86 24 VAL C N 1
ATOM 3468 C CA . VAL C 1 24 ? 6.047 12.599 27.263 1.00 12.92 24 VAL C CA 1
ATOM 3469 C C . VAL C 1 24 ? 5.901 13.416 28.545 1.00 13.00 24 VAL C C 1
ATOM 3470 O O . VAL C 1 24 ? 5.806 12.850 29.639 1.00 13.28 24 VAL C O 1
ATOM 3474 N N . HIS C 1 25 ? 5.932 14.743 28.399 1.00 13.20 25 HIS C N 1
ATOM 3475 C CA . HIS C 1 25 ? 5.847 15.677 29.520 1.00 13.44 25 HIS C CA 1
ATOM 3476 C C . HIS C 1 25 ? 4.536 16.413 29.462 1.00 14.21 25 HIS C C 1
ATOM 3477 O O . HIS C 1 25 ? 4.114 16.842 28.383 1.00 13.62 25 HIS C O 1
ATOM 3484 N N . LEU C 1 26 ? 3.913 16.583 30.627 1.00 14.70 26 LEU C N 1
ATOM 3485 C CA . LEU C 1 26 ? 2.628 17.278 30.722 1.00 15.30 26 LEU C CA 1
ATOM 3486 C C . LEU C 1 26 ? 2.723 18.562 31.513 1.00 15.73 26 LEU C C 1
ATOM 3487 O O . LEU C 1 26 ? 3.617 18.733 32.338 1.00 16.55 26 LEU C O 1
ATOM 3492 N N . GLU C 1 27 ? 1.783 19.468 31.250 1.00 16.29 27 GLU C N 1
ATOM 3493 C CA . GLU C 1 27 ? 1.643 20.681 32.046 1.00 17.18 27 GLU C CA 1
ATOM 3494 C C . GLU C 1 27 ? 1.606 20.300 33.529 1.00 17.66 27 GLU C C 1
ATOM 3495 O O . GLU C 1 27 ? 0.903 19.368 33.919 1.00 18.27 27 GLU C O 1
ATOM 3501 N N . GLY C 1 28 ? 2.369 21.012 34.348 1.00 18.40 28 GLY C N 1
ATOM 3502 C CA . GLY C 1 28 ? 2.474 20.658 35.764 1.00 18.98 28 GLY C CA 1
ATOM 3503 C C . GLY C 1 28 ? 3.650 19.756 36.088 1.00 19.57 28 GLY C C 1
ATOM 3504 O O . GLY C 1 28 ? 3.876 19.430 37.262 1.00 20.33 28 GLY C O 1
ATOM 3505 N N . GLY C 1 29 ? 4.398 19.353 35.058 1.00 19.39 29 GLY C N 1
ATOM 3506 C CA . GLY C 1 29 ? 5.651 18.611 35.257 1.00 19.50 29 GLY C CA 1
ATOM 3507 C C . GLY C 1 29 ? 5.627 17.095 35.111 1.00 19.18 29 GLY C C 1
ATOM 3508 O O . GLY C 1 29 ? 6.685 16.455 35.077 1.00 19.79 29 GLY C O 1
ATOM 3509 N N . PHE C 1 30 ? 4.439 16.511 35.035 1.00 18.42 30 PHE C N 1
ATOM 3510 C CA . PHE C 1 30 ? 4.313 15.058 34.955 1.00 18.17 30 PHE C CA 1
ATOM 3511 C C . PHE C 1 30 ? 5.015 14.507 33.730 1.00 17.61 30 PHE C C 1
ATOM 3512 O O . PHE C 1 30 ? 4.904 15.061 32.643 1.00 17.71 30 PHE C O 1
ATOM 3520 N N . VAL C 1 31 ? 5.745 13.417 33.915 1.00 16.24 31 VAL C N 1
ATOM 3521 C CA . VAL C 1 31 ? 6.499 12.828 32.818 1.00 15.90 31 VAL C CA 1
ATOM 3522 C C . VAL C 1 31 ? 6.409 11.313 32.843 1.00 15.19 31 VAL C C 1
ATOM 3523 O O . VAL C 1 31 ? 6.336 10.707 33.918 1.00 16.09 31 VAL C O 1
ATOM 3527 N N . GLY C 1 32 ? 6.378 10.727 31.649 1.00 14.10 32 GLY C N 1
ATOM 3528 C CA . GLY C 1 32 ? 6.498 9.292 31.455 1.00 13.27 32 GLY C CA 1
ATOM 3529 C C . GLY C 1 32 ? 7.602 9.024 30.453 1.00 13.25 32 GLY C C 1
ATOM 3530 O O . GLY C 1 32 ? 7.802 9.797 29.495 1.00 13.25 32 GLY C O 1
ATOM 3531 N N . MET C 1 33 ? 8.319 7.930 30.660 1.00 12.50 33 MET C N 1
ATOM 3532 C CA . MET C 1 33 ? 9.353 7.507 29.717 1.00 12.92 33 MET C CA 1
ATOM 3533 C C . MET C 1 33 ? 9.243 6.014 29.444 1.00 12.68 33 MET C C 1
ATOM 3534 O O . MET C 1 33 ? 9.059 5.224 30.372 1.00 12.92 33 MET C O 1
ATOM 3539 N N . ALA C 1 34 ? 9.353 5.630 28.181 1.00 12.12 34 ALA C N 1
ATOM 3540 C CA . ALA C 1 34 ? 9.342 4.214 27.818 1.00 12.43 34 ALA C CA 1
ATOM 3541 C C . ALA C 1 34 ? 10.190 3.966 26.588 1.00 12.79 34 ALA C C 1
ATOM 3542 O O . ALA C 1 34 ? 10.538 4.905 25.859 1.00 12.90 34 ALA C O 1
ATOM 3544 N N . ALA C 1 35 ? 10.502 2.699 26.350 1.00 12.84 35 ALA C N 1
ATOM 3545 C CA . ALA C 1 35 ? 11.259 2.304 25.163 1.00 12.87 35 ALA C CA 1
ATOM 3546 C C . ALA C 1 35 ? 10.583 1.155 24.425 1.00 12.90 35 ALA C C 1
ATOM 3547 O O . ALA C 1 35 ? 9.883 0.319 25.033 1.00 13.61 35 ALA C O 1
ATOM 3549 N N . ALA C 1 36 ? 10.803 1.109 23.114 1.00 13.38 36 ALA C N 1
ATOM 3550 C CA . ALA C 1 36 ? 10.365 -0.033 22.295 1.00 13.91 36 ALA C CA 1
ATOM 3551 C C . ALA C 1 36 ? 11.362 -1.194 22.374 1.00 14.04 36 ALA C C 1
ATOM 3552 O O . ALA C 1 36 ? 12.573 -0.992 22.298 1.00 14.48 36 ALA C O 1
ATOM 3554 N N . PRO C 1 37 ? 10.860 -2.430 22.505 1.00 14.86 37 PRO C N 1
ATOM 3555 C CA . PRO C 1 37 ? 11.767 -3.572 22.344 1.00 15.50 37 PRO C CA 1
ATOM 3556 C C . PRO C 1 37 ? 11.990 -3.845 20.861 1.00 17.43 37 PRO C C 1
ATOM 3557 O O . PRO C 1 37 ? 11.346 -3.204 20.022 1.00 18.20 37 PRO C O 1
ATOM 3561 N N . SER C 1 38 ? 12.888 -4.774 20.542 1.00 18.96 38 SER C N 1
ATOM 3562 C CA . SER C 1 38 ? 13.229 -5.118 19.155 1.00 21.08 38 SER C CA 1
ATOM 3563 C C . SER C 1 38 ? 12.037 -5.746 18.442 1.00 21.87 38 SER C C 1
ATOM 3564 O O . SER C 1 38 ? 11.235 -6.459 19.058 1.00 22.81 38 SER C O 1
ATOM 3567 N N . GLY C 1 39 ? 11.941 -5.509 17.134 1.00 23.12 39 GLY C N 1
ATOM 3568 C CA . GLY C 1 39 ? 10.858 -6.080 16.322 1.00 24.15 39 GLY C CA 1
ATOM 3569 C C . GLY C 1 39 ? 11.292 -6.363 14.892 1.00 25.47 39 GLY C C 1
ATOM 3570 O O . GLY C 1 39 ? 12.480 -6.495 14.602 1.00 25.84 39 GLY C O 1
ATOM 3571 N N . ALA C 1 40 ? 10.317 -6.458 13.996 1.00 26.67 40 ALA C N 1
ATOM 3572 C CA . ALA C 1 40 ? 10.593 -6.754 12.593 1.00 27.38 40 ALA C CA 1
ATOM 3573 C C . ALA C 1 40 ? 10.550 -5.484 11.757 1.00 27.92 40 ALA C C 1
ATOM 3574 O O . ALA C 1 40 ? 9.686 -4.634 11.951 1.00 27.63 40 ALA C O 1
ATOM 3576 N N . SER C 1 41 ? 11.491 -5.387 10.823 1.00 28.79 41 SER C N 1
ATOM 3577 C CA . SER C 1 41 ? 11.629 -4.251 9.919 1.00 29.62 41 SER C CA 1
ATOM 3578 C C . SER C 1 41 ? 10.949 -4.532 8.573 1.00 29.86 41 SER C C 1
ATOM 3579 O O . SER C 1 41 ? 10.709 -3.616 7.781 1.00 29.24 41 SER C O 1
ATOM 3582 N N . THR C 1 42 ? 10.676 -5.809 8.318 1.00 30.36 42 THR C N 1
ATOM 3583 C CA . THR C 1 42 ? 10.077 -6.258 7.062 1.00 31.09 42 THR C CA 1
ATOM 3584 C C . THR C 1 42 ? 9.040 -7.337 7.353 1.00 31.24 42 THR C C 1
ATOM 3585 O O . THR C 1 42 ? 8.989 -7.874 8.461 1.00 31.50 42 THR C O 1
ATOM 3589 N N . GLY C 1 43 ? 8.217 -7.646 6.355 1.00 31.39 43 GLY C N 1
ATOM 3590 C CA . GLY C 1 43 ? 7.132 -8.615 6.502 1.00 31.45 43 GLY C CA 1
ATOM 3591 C C . GLY C 1 43 ? 5.795 -7.956 6.232 1.00 31.45 43 GLY C C 1
ATOM 3592 O O . GLY C 1 43 ? 5.673 -6.723 6.300 1.00 31.62 43 GLY C O 1
ATOM 3593 N N . SER C 1 44 ? 4.785 -8.769 5.932 1.00 31.17 44 SER C N 1
ATOM 3594 C CA . SER C 1 44 ? 3.488 -8.240 5.498 1.00 30.88 44 SER C CA 1
ATOM 3595 C C . SER C 1 44 ? 2.328 -8.498 6.474 1.00 30.20 44 SER C C 1
ATOM 3596 O O . SER C 1 44 ? 1.170 -8.167 6.182 1.00 30.05 44 SER C O 1
ATOM 3599 N N . ARG C 1 45 ? 2.641 -9.057 7.641 1.00 29.38 45 ARG C N 1
ATOM 3600 C CA . ARG C 1 45 ? 1.606 -9.440 8.602 1.00 28.39 45 ARG C CA 1
ATOM 3601 C C . ARG C 1 45 ? 1.608 -8.631 9.903 1.00 27.71 45 ARG C C 1
ATOM 3602 O O . ARG C 1 45 ? 0.558 -8.419 10.506 1.00 27.92 45 ARG C O 1
ATOM 3610 N N . GLU C 1 46 ? 2.783 -8.178 10.333 1.00 26.24 46 GLU C N 1
ATOM 3611 C CA . GLU C 1 46 ? 2.901 -7.463 11.605 1.00 25.12 46 GLU C CA 1
ATOM 3612 C C . GLU C 1 46 ? 3.219 -5.981 11.413 1.00 23.72 46 GLU C C 1
ATOM 3613 O O . GLU C 1 46 ? 3.618 -5.569 10.326 1.00 23.90 46 GLU C O 1
ATOM 3619 N N . ALA C 1 47 ? 3.025 -5.182 12.462 1.00 21.87 47 ALA C N 1
ATOM 3620 C CA . ALA C 1 47 ? 3.499 -3.791 12.446 1.00 20.57 47 ALA C CA 1
ATOM 3621 C C . ALA C 1 47 ? 5.026 -3.756 12.324 1.00 20.09 47 ALA C C 1
ATOM 3622 O O . ALA C 1 47 ? 5.731 -4.563 12.934 1.00 19.55 47 ALA C O 1
ATOM 3624 N N . LEU C 1 48 ? 5.536 -2.818 11.533 1.00 19.27 48 LEU C N 1
ATOM 3625 C CA . LEU C 1 48 ? 6.959 -2.801 11.245 1.00 19.35 48 LEU C CA 1
ATOM 3626 C C . LEU C 1 48 ? 7.668 -1.691 11.998 1.00 19.66 48 LEU C C 1
ATOM 3627 O O . LEU C 1 48 ? 7.165 -0.571 12.093 1.00 19.79 48 LEU C O 1
ATOM 3632 N N . GLU C 1 49 ? 8.826 -2.024 12.562 1.00 19.84 49 GLU C N 1
ATOM 3633 C CA . GLU C 1 49 ? 9.691 -1.005 13.128 1.00 20.36 49 GLU C CA 1
ATOM 3634 C C . GLU C 1 49 ? 10.435 -0.343 11.978 1.00 20.04 49 GLU C C 1
ATOM 3635 O O . GLU C 1 49 ? 10.647 -0.960 10.928 1.00 20.79 49 GLU C O 1
ATOM 3641 N N . LEU C 1 50 ? 10.807 0.917 12.162 1.00 19.06 50 LEU C N 1
ATOM 3642 C CA . LEU C 1 50 ? 11.582 1.610 11.152 1.00 18.85 50 LEU C CA 1
ATOM 3643 C C . LEU C 1 50 ? 13.056 1.589 11.527 1.00 18.25 50 LEU C C 1
ATOM 3644 O O . LEU C 1 50 ? 13.426 2.016 12.623 1.00 17.83 50 LEU C O 1
ATOM 3649 N N . ARG C 1 51 ? 13.872 1.073 10.605 1.00 18.32 51 ARG C N 1
ATOM 3650 C CA . ARG C 1 51 ? 15.334 1.052 10.718 1.00 18.29 51 ARG C CA 1
ATOM 3651 C C . ARG C 1 51 ? 15.935 1.898 9.607 1.00 18.38 51 ARG C C 1
ATOM 3652 O O . ARG C 1 51 ? 15.375 1.969 8.495 1.00 19.11 51 ARG C O 1
ATOM 3660 N N . ASP C 1 52 ? 17.085 2.510 9.896 1.00 17.85 52 ASP C N 1
ATOM 3661 C CA . ASP C 1 52 ? 17.711 3.445 8.971 1.00 17.66 52 ASP C CA 1
ATOM 3662 C C . ASP C 1 52 ? 18.319 2.778 7.737 1.00 18.31 52 ASP C C 1
ATOM 3663 O O . ASP C 1 52 ? 18.274 3.356 6.644 1.00 18.64 52 ASP C O 1
ATOM 3668 N N . GLY C 1 53 ? 18.929 1.606 7.920 1.00 18.62 53 GLY C N 1
ATOM 3669 C CA . GLY C 1 53 ? 19.652 0.925 6.848 1.00 19.73 53 GLY C CA 1
ATOM 3670 C C . GLY C 1 53 ? 20.922 1.632 6.404 1.00 20.58 53 GLY C C 1
ATOM 3671 O O . GLY C 1 53 ? 21.370 1.452 5.268 1.00 21.59 53 GLY C O 1
ATOM 3672 N N . ASP C 1 54 ? 21.506 2.443 7.285 1.00 20.22 54 ASP C N 1
ATOM 3673 C CA . ASP C 1 54 ? 22.774 3.104 6.990 1.00 20.29 54 ASP C CA 1
ATOM 3674 C C . ASP C 1 54 ? 23.899 2.177 7.424 1.00 20.86 54 ASP C C 1
ATOM 3675 O O . ASP C 1 54 ? 24.127 1.995 8.615 1.00 20.25 54 ASP C O 1
ATOM 3680 N N . LYS C 1 55 ? 24.617 1.602 6.459 1.00 21.52 55 LYS C N 1
ATOM 3681 C CA . LYS C 1 55 ? 25.680 0.629 6.776 1.00 22.37 55 LYS C CA 1
ATOM 3682 C C . LYS C 1 55 ? 26.807 1.210 7.628 1.00 21.78 55 LYS C C 1
ATOM 3683 O O . LYS C 1 55 ? 27.523 0.467 8.306 1.00 22.75 55 LYS C O 1
ATOM 3689 N N . SER C 1 56 ? 26.928 2.535 7.642 1.00 21.48 56 SER C N 1
ATOM 3690 C CA . SER C 1 56 ? 28.001 3.187 8.383 1.00 20.25 56 SER C CA 1
ATOM 3691 C C . SER C 1 56 ? 27.684 3.433 9.865 1.00 18.68 56 SER C C 1
ATOM 3692 O O . SER C 1 56 ? 28.563 3.875 10.615 1.00 19.48 56 SER C O 1
ATOM 3695 N N . ARG C 1 57 ? 26.440 3.163 10.275 0.50 15.47 57 ARG C N 1
ATOM 3696 C CA . ARG C 1 57 ? 26.041 3.269 11.681 0.50 13.31 57 ARG C CA 1
ATOM 3697 C C . ARG C 1 57 ? 25.350 1.993 12.127 0.50 12.20 57 ARG C C 1
ATOM 3698 O O . ARG C 1 57 ? 24.340 1.603 11.542 0.50 9.90 57 ARG C O 1
ATOM 3706 N N . PHE C 1 58 ? 25.880 1.352 13.173 1.00 13.03 58 PHE C N 1
ATOM 3707 C CA . PHE C 1 58 ? 25.179 0.246 13.823 1.00 13.87 58 PHE C CA 1
ATOM 3708 C C . PHE C 1 58 ? 24.820 -0.891 12.854 1.00 14.67 58 PHE C C 1
ATOM 3709 O O . PHE C 1 58 ? 23.790 -1.556 13.024 1.00 15.11 58 PHE C O 1
ATOM 3717 N N . LEU C 1 59 ? 25.677 -1.120 11.854 1.00 14.99 59 LEU C N 1
ATOM 3718 C CA . LEU C 1 59 ? 25.469 -2.176 10.864 1.00 16.48 59 LEU C CA 1
ATOM 3719 C C . LEU C 1 59 ? 24.092 -2.057 10.193 1.00 16.63 59 LEU C C 1
ATOM 3720 O O . LEU C 1 59 ? 23.457 -3.068 9.873 1.00 17.05 59 LEU C O 1
ATOM 3725 N N . GLY C 1 60 ? 23.631 -0.815 10.017 1.00 16.53 60 GLY C N 1
ATOM 3726 C CA . GLY C 1 60 ? 22.369 -0.555 9.326 1.00 16.17 60 GLY C CA 1
ATOM 3727 C C . GLY C 1 60 ? 21.153 -0.561 10.241 1.00 16.05 60 GLY C C 1
ATOM 3728 O O . GLY C 1 60 ? 20.021 -0.423 9.778 1.00 16.16 60 GLY C O 1
ATOM 3729 N N . LYS C 1 61 ? 21.384 -0.694 11.549 1.00 15.45 61 LYS C N 1
ATOM 3730 C CA . LYS C 1 61 ? 20.269 -0.827 12.502 1.00 14.97 61 LYS C CA 1
ATOM 3731 C C . LYS C 1 61 ? 19.923 0.448 13.289 1.00 14.46 61 LYS C C 1
ATOM 3732 O O . LYS C 1 61 ? 19.198 0.394 14.286 1.00 14.22 61 LYS C O 1
ATOM 3738 N N . GLY C 1 62 ? 20.410 1.600 12.834 1.00 13.95 62 GLY C N 1
ATOM 3739 C CA . GLY C 1 62 ? 20.063 2.864 13.487 1.00 13.12 62 GLY C CA 1
ATOM 3740 C C . GLY C 1 62 ? 18.566 3.123 13.469 1.00 13.45 62 GLY C C 1
ATOM 3741 O O . GLY C 1 62 ? 17.839 2.593 12.616 1.00 13.84 62 GLY C O 1
ATOM 3742 N N . VAL C 1 63 ? 18.096 3.909 14.432 1.00 13.35 63 VAL C N 1
ATOM 3743 C CA . VAL C 1 63 ? 16.684 4.310 14.471 1.00 13.94 63 VAL C CA 1
ATOM 3744 C C . VAL C 1 63 ? 16.514 5.834 14.479 1.00 13.99 63 VAL C C 1
ATOM 3745 O O . VAL C 1 63 ? 15.554 6.366 15.048 1.00 14.48 63 VAL C O 1
ATOM 3749 N N . THR C 1 64 ? 17.440 6.537 13.825 1.00 14.08 64 THR C N 1
ATOM 3750 C CA . THR C 1 64 ? 17.331 7.994 13.703 1.00 14.57 64 THR C CA 1
ATOM 3751 C C . THR C 1 64 ? 16.042 8.448 13.007 1.00 14.23 64 THR C C 1
ATOM 3752 O O . THR C 1 64 ? 15.462 9.466 13.376 1.00 13.44 64 THR C O 1
ATOM 3756 N N . LYS C 1 65 ? 15.594 7.688 12.016 1.00 14.16 65 LYS C N 1
ATOM 3757 C CA . LYS C 1 65 ? 14.372 8.050 11.279 1.00 14.96 65 LYS C CA 1
ATOM 3758 C C . LYS C 1 65 ? 13.139 7.922 12.179 1.00 14.39 65 LYS C C 1
ATOM 3759 O O . LYS C 1 65 ? 12.297 8.821 12.219 1.00 15.19 65 LYS C O 1
ATOM 3765 N N . ALA C 1 66 ? 13.042 6.818 12.925 1.00 13.98 66 ALA C N 1
ATOM 3766 C CA . ALA C 1 66 ? 11.934 6.660 13.859 1.00 13.68 66 ALA C CA 1
ATOM 3767 C C . ALA C 1 66 ? 11.983 7.728 14.965 1.00 13.52 66 ALA C C 1
ATOM 3768 O O . ALA C 1 66 ? 10.967 8.305 15.324 1.00 13.07 66 ALA C O 1
ATOM 3770 N N . VAL C 1 67 ? 13.179 8.023 15.464 1.00 12.72 67 VAL C N 1
ATOM 3771 C CA . VAL C 1 67 ? 13.341 9.064 16.476 1.00 12.86 67 VAL C CA 1
ATOM 3772 C C . VAL C 1 67 ? 12.923 10.438 15.914 1.00 12.93 67 VAL C C 1
ATOM 3773 O O . VAL C 1 67 ? 12.292 11.232 16.603 1.00 12.77 67 VAL C O 1
ATOM 3777 N N . ALA C 1 68 ? 13.258 10.701 14.653 1.00 13.51 68 ALA C N 1
ATOM 3778 C CA . ALA C 1 68 ? 12.857 11.964 14.022 1.00 13.68 68 ALA C CA 1
ATOM 3779 C C . ALA C 1 68 ? 11.333 12.050 13.886 1.00 13.86 68 ALA C C 1
ATOM 3780 O O . ALA C 1 68 ? 10.752 13.138 13.997 1.00 14.96 68 ALA C O 1
ATOM 3782 N N . ALA C 1 69 ? 10.680 10.906 13.672 1.00 14.01 69 ALA C N 1
ATOM 3783 C CA . ALA C 1 69 ? 9.221 10.889 13.566 1.00 13.38 69 ALA C CA 1
ATOM 3784 C C . ALA C 1 69 ? 8.622 11.265 14.917 1.00 13.44 69 ALA C C 1
ATOM 3785 O O . ALA C 1 69 ? 7.682 12.044 14.983 1.00 13.26 69 ALA C O 1
ATOM 3787 N N . VAL C 1 70 ? 9.192 10.736 15.997 1.00 12.87 70 VAL C N 1
ATOM 3788 C CA . VAL C 1 70 ? 8.764 11.135 17.337 1.00 13.07 70 VAL C CA 1
ATOM 3789 C C . VAL C 1 70 ? 8.904 12.641 17.558 1.00 13.16 70 VAL C C 1
ATOM 3790 O O . VAL C 1 70 ? 7.969 13.300 17.999 1.00 13.62 70 VAL C O 1
ATOM 3794 N N . ASN C 1 71 ? 10.072 13.186 17.236 1.00 13.26 71 ASN C N 1
ATOM 3795 C CA . ASN C 1 71 ? 10.380 14.570 17.565 1.00 13.19 71 ASN C CA 1
ATOM 3796 C C . ASN C 1 71 ? 9.701 15.613 16.686 1.00 13.52 71 ASN C C 1
ATOM 3797 O O . ASN C 1 71 ? 9.538 16.763 17.103 1.00 14.14 71 ASN C O 1
ATOM 3802 N N . GLY C 1 72 ? 9.321 15.202 15.482 1.00 14.10 72 GLY C N 1
ATOM 3803 C CA . GLY C 1 72 ? 8.723 16.106 14.501 1.00 14.26 72 GLY C CA 1
ATOM 3804 C C . GLY C 1 72 ? 7.216 15.924 14.339 1.00 14.34 72 GLY C C 1
ATOM 3805 O O . GLY C 1 72 ? 6.430 16.536 15.070 1.00 14.73 72 GLY C O 1
ATOM 3806 N N . PRO C 1 73 ? 6.802 15.067 13.392 1.00 14.35 73 PRO C N 1
ATOM 3807 C CA . PRO C 1 73 ? 5.369 14.923 13.065 1.00 14.31 73 PRO C CA 1
ATOM 3808 C C . PRO C 1 73 ? 4.507 14.384 14.212 1.00 13.60 73 PRO C C 1
ATOM 3809 O O . PRO C 1 73 ? 3.406 14.874 14.446 1.00 14.24 73 PRO C O 1
ATOM 3813 N N . ILE C 1 74 ? 5.016 13.416 14.963 1.00 13.00 74 ILE C N 1
ATOM 3814 C CA . ILE C 1 74 ? 4.244 12.899 16.078 1.00 13.30 74 ILE C CA 1
ATOM 3815 C C . ILE C 1 74 ? 4.114 13.955 17.173 1.00 13.23 74 ILE C C 1
ATOM 3816 O O . ILE C 1 74 ? 3.000 14.241 17.637 1.00 13.42 74 ILE C O 1
ATOM 3821 N N . ALA C 1 75 ? 5.243 14.579 17.535 1.00 13.04 75 ALA C N 1
ATOM 3822 C CA . ALA C 1 75 ? 5.229 15.573 18.604 1.00 13.22 75 ALA C CA 1
ATOM 3823 C C . ALA C 1 75 ? 4.214 16.658 18.288 1.00 13.67 75 ALA C C 1
ATOM 3824 O O . ALA C 1 75 ? 3.356 16.974 19.109 1.00 13.81 75 ALA C O 1
ATOM 3826 N N . GLN C 1 76 ? 4.276 17.214 17.086 1.00 14.38 76 GLN C N 1
ATOM 3827 C CA . GLN C 1 76 ? 3.432 18.379 16.826 1.00 15.17 76 GLN C CA 1
ATOM 3828 C C . GLN C 1 76 ? 1.952 18.015 16.768 1.00 15.31 76 GLN C C 1
ATOM 3829 O O . GLN C 1 76 ? 1.105 18.840 17.066 1.00 16.22 76 GLN C O 1
ATOM 3835 N N . ALA C 1 77 ? 1.660 16.767 16.426 1.00 15.05 77 ALA C N 1
ATOM 3836 C CA . ALA C 1 77 ? 0.272 16.307 16.346 1.00 15.15 77 ALA C CA 1
ATOM 3837 C C . ALA C 1 77 ? -0.316 16.108 17.741 1.00 15.12 77 ALA C C 1
ATOM 3838 O O . ALA C 1 77 ? -1.510 16.326 17.976 1.00 15.80 77 ALA C O 1
ATOM 3840 N N . LEU C 1 78 ? 0.532 15.692 18.676 1.00 14.75 78 LEU C N 1
ATOM 3841 C CA . LEU C 1 78 ? 0.060 15.351 20.007 1.00 14.37 78 LEU C CA 1
ATOM 3842 C C . LEU C 1 78 ? 0.163 16.453 21.033 1.00 14.58 78 LEU C C 1
ATOM 3843 O O . LEU C 1 78 ? -0.550 16.440 22.019 1.00 14.36 78 LEU C O 1
ATOM 3848 N N . ILE C 1 79 ? 1.078 17.398 20.833 1.00 14.65 79 ILE C N 1
ATOM 3849 C CA . ILE C 1 79 ? 1.241 18.459 21.816 1.00 15.60 79 ILE C CA 1
ATOM 3850 C C . ILE C 1 79 ? -0.090 19.228 21.921 1.00 15.88 79 ILE C C 1
ATOM 3851 O O . ILE C 1 79 ? -0.770 19.450 20.918 1.00 16.79 79 ILE C O 1
ATOM 3856 N N . GLY C 1 80 ? -0.485 19.567 23.143 1.00 15.90 80 GLY C N 1
ATOM 3857 C CA . GLY C 1 80 ? -1.781 20.195 23.393 1.00 16.74 80 GLY C CA 1
ATOM 3858 C C . GLY C 1 80 ? -2.898 19.219 23.745 1.00 17.06 80 GLY C C 1
ATOM 3859 O O . GLY C 1 80 ? -3.913 19.634 24.327 1.00 18.24 80 GLY C O 1
ATOM 3860 N N . LYS C 1 81 ? -2.721 17.937 23.406 1.00 16.31 81 LYS C N 1
ATOM 3861 C CA . LYS C 1 81 ? -3.781 16.931 23.601 1.00 16.10 81 LYS C CA 1
ATOM 3862 C C . LYS C 1 81 ? -3.792 16.428 25.051 1.00 16.11 81 LYS C C 1
ATOM 3863 O O . LYS C 1 81 ? -2.829 16.623 25.787 1.00 15.27 81 LYS C O 1
ATOM 3869 N N . ASP C 1 82 ? -4.901 15.803 25.450 1.00 16.48 82 ASP C N 1
ATOM 3870 C CA . ASP C 1 82 ? -5.069 15.233 26.795 1.00 16.63 82 ASP C CA 1
ATOM 3871 C C . ASP C 1 82 ? -4.475 13.819 26.873 1.00 16.39 82 ASP C C 1
ATOM 3872 O O . ASP C 1 82 ? -4.988 12.867 26.247 1.00 15.64 82 ASP C O 1
ATOM 3877 N N . ALA C 1 83 ? -3.380 13.696 27.633 1.00 16.08 83 ALA C N 1
ATOM 3878 C CA . ALA C 1 83 ? -2.690 12.422 27.764 1.00 15.88 83 ALA C CA 1
ATOM 3879 C C . ALA C 1 83 ? -3.586 11.325 28.352 1.00 15.83 83 ALA C C 1
ATOM 3880 O O . ALA C 1 83 ? -3.363 10.144 28.082 1.00 15.62 83 ALA C O 1
ATOM 3882 N N . LYS C 1 84 ? -4.587 11.724 29.141 1.00 16.24 84 LYS C N 1
ATOM 3883 C CA . LYS C 1 84 ? -5.497 10.735 29.750 1.00 17.00 84 LYS C CA 1
ATOM 3884 C C . LYS C 1 84 ? -6.320 9.995 28.701 1.00 17.19 84 LYS C C 1
ATOM 3885 O O . LYS C 1 84 ? -6.772 8.872 28.933 1.00 17.60 84 LYS C O 1
ATOM 3891 N N . ASP C 1 85 ? -6.503 10.616 27.537 1.00 16.97 85 ASP C N 1
ATOM 3892 C CA . ASP C 1 85 ? -7.282 10.016 26.460 1.00 17.44 85 ASP C CA 1
ATOM 3893 C C . ASP C 1 85 ? -6.417 9.098 25.577 1.00 16.60 85 ASP C C 1
ATOM 3894 O O . ASP C 1 85 ? -6.088 9.416 24.427 1.00 16.72 85 ASP C O 1
ATOM 3899 N N . GLN C 1 86 ? -6.055 7.940 26.127 1.00 16.10 86 GLN C N 1
ATOM 3900 C CA . GLN C 1 86 ? -5.136 7.035 25.447 1.00 15.35 86 GLN C CA 1
ATOM 3901 C C . GLN C 1 86 ? -5.594 6.645 24.043 1.00 15.26 86 GLN C C 1
ATOM 3902 O O . GLN C 1 86 ? -4.807 6.707 23.092 1.00 14.87 86 GLN C O 1
ATOM 3908 N N . ALA C 1 87 ? -6.863 6.254 23.897 1.00 15.11 87 ALA C N 1
ATOM 3909 C CA . ALA C 1 87 ? -7.349 5.831 22.590 1.00 16.00 87 ALA C CA 1
ATOM 3910 C C . ALA C 1 87 ? -7.240 6.991 21.606 1.00 15.93 87 ALA C C 1
ATOM 3911 O O . ALA C 1 87 ? -6.896 6.796 20.433 1.00 16.55 87 ALA C O 1
ATOM 3913 N N . GLY C 1 88 ? -7.499 8.198 22.102 1.00 16.24 88 GLY C N 1
ATOM 3914 C CA . GLY C 1 88 ? -7.422 9.410 21.269 1.00 16.08 88 GLY C CA 1
ATOM 3915 C C . GLY C 1 88 ? -6.001 9.711 20.822 1.00 16.11 88 GLY C C 1
ATOM 3916 O O . GLY C 1 88 ? -5.748 9.987 19.648 1.00 16.07 88 GLY C O 1
ATOM 3917 N N . ILE C 1 89 ? -5.066 9.624 21.765 1.00 15.69 89 ILE C N 1
ATOM 3918 C CA . ILE C 1 89 ? -3.639 9.788 21.474 1.00 15.66 89 ILE C CA 1
ATOM 3919 C C . ILE C 1 89 ? -3.157 8.751 20.461 1.00 15.39 89 ILE C C 1
ATOM 3920 O O . ILE C 1 89 ? -2.505 9.088 19.467 1.00 15.62 89 ILE C O 1
ATOM 3925 N N . ASP C 1 90 ? -3.485 7.479 20.696 1.00 15.09 90 ASP C N 1
ATOM 3926 C CA . ASP C 1 90 ? -3.087 6.422 19.777 1.00 15.29 90 ASP C CA 1
ATOM 3927 C C . ASP C 1 90 ? -3.726 6.591 18.393 1.00 15.62 90 ASP C C 1
ATOM 3928 O O . ASP C 1 90 ? -3.062 6.406 17.364 1.00 16.08 90 ASP C O 1
ATOM 3933 N N . LYS C 1 91 ? -5.000 6.988 18.370 1.00 16.43 91 LYS C N 1
ATOM 3934 C CA . LYS C 1 91 ? -5.692 7.225 17.090 1.00 17.05 91 LYS C CA 1
ATOM 3935 C C . LYS C 1 91 ? -4.990 8.299 16.258 1.00 16.77 91 LYS C C 1
ATOM 3936 O O . LYS C 1 91 ? -4.809 8.132 15.043 1.00 17.36 91 LYS C O 1
ATOM 3942 N N . ILE C 1 92 ? -4.578 9.380 16.916 1.00 16.44 92 ILE C N 1
ATOM 3943 C CA . ILE C 1 92 ? -3.848 10.448 16.220 1.00 16.18 92 ILE C CA 1
ATOM 3944 C C . ILE C 1 92 ? -2.610 9.892 15.525 1.00 15.93 92 ILE C C 1
ATOM 3945 O O . ILE C 1 92 ? -2.361 10.169 14.347 1.00 16.23 92 ILE C O 1
ATOM 3950 N N . MET C 1 93 ? -1.825 9.091 16.245 1.00 15.68 93 MET C N 1
ATOM 3951 C CA . MET C 1 93 ? -0.594 8.568 15.676 1.00 15.35 93 MET C CA 1
ATOM 3952 C C . MET C 1 93 ? -0.866 7.592 14.539 1.00 15.84 93 MET C C 1
ATOM 3953 O O . MET C 1 93 ? -0.226 7.655 13.502 1.00 15.62 93 MET C O 1
ATOM 3958 N N . ILE C 1 94 ? -1.801 6.671 14.769 1.00 16.50 94 ILE C N 1
ATOM 3959 C CA . ILE C 1 94 ? -2.164 5.673 13.778 1.00 18.00 94 ILE C CA 1
ATOM 3960 C C . ILE C 1 94 ? -2.647 6.356 12.486 1.00 18.62 94 ILE C C 1
ATOM 3961 O O . ILE C 1 94 ? -2.186 6.016 11.395 1.00 19.18 94 ILE C O 1
ATOM 3966 N N . ASP C 1 95 ? -3.552 7.325 12.630 1.00 19.35 95 ASP C N 1
ATOM 3967 C CA . ASP C 1 95 ? -4.119 8.035 11.478 1.00 19.98 95 ASP C CA 1
ATOM 3968 C C . ASP C 1 95 ? -3.058 8.840 10.739 1.00 19.84 95 ASP C C 1
ATOM 3969 O O . ASP C 1 95 ? -3.025 8.846 9.498 1.00 20.23 95 ASP C O 1
ATOM 3974 N N . LEU C 1 96 ? -2.188 9.505 11.506 1.00 19.51 96 LEU C N 1
ATOM 3975 C CA . LEU C 1 96 ? -1.112 10.315 10.933 1.00 19.23 96 LEU C CA 1
ATOM 3976 C C . LEU C 1 96 ? -0.118 9.474 10.137 1.00 19.28 96 LEU C C 1
ATOM 3977 O O . LEU C 1 96 ? 0.274 9.843 9.027 1.00 19.25 96 LEU C O 1
ATOM 3982 N N . ASP C 1 97 ? 0.300 8.350 10.710 1.00 18.74 97 ASP C N 1
ATOM 3983 C CA . ASP C 1 97 ? 1.189 7.436 10.022 1.00 19.50 97 ASP C CA 1
ATOM 3984 C C . ASP C 1 97 ? 0.562 7.002 8.690 1.00 20.19 97 ASP C C 1
ATOM 3985 O O . ASP C 1 97 ? 1.247 6.941 7.661 1.00 20.66 97 ASP C O 1
ATOM 3990 N N . GLY C 1 98 ? -0.733 6.702 8.734 1.00 21.23 98 GLY C N 1
ATOM 3991 C CA . GLY C 1 98 ? -1.535 6.480 7.523 1.00 22.33 98 GLY C CA 1
ATOM 3992 C C . GLY C 1 98 ? -1.377 5.150 6.810 1.00 22.83 98 GLY C C 1
ATOM 3993 O O . GLY C 1 98 ? -2.067 4.886 5.815 1.00 23.25 98 GLY C O 1
ATOM 3994 N N . THR C 1 99 ? -0.485 4.302 7.313 1.00 23.23 99 THR C N 1
ATOM 3995 C CA . THR C 1 99 ? -0.282 2.978 6.746 1.00 23.49 99 THR C CA 1
ATOM 3996 C C . THR C 1 99 ? -0.990 1.945 7.616 1.00 24.17 99 THR C C 1
ATOM 3997 O O . THR C 1 99 ? -1.427 2.256 8.729 1.00 25.09 99 THR C O 1
ATOM 4001 N N . GLU C 1 100 ? -1.113 0.721 7.113 1.00 24.26 100 GLU C N 1
ATOM 4002 C CA . GLU C 1 100 ? -1.774 -0.331 7.873 1.00 25.27 100 GLU C CA 1
ATOM 4003 C C . GLU C 1 100 ? -0.833 -0.989 8.878 1.00 24.46 100 GLU C C 1
ATOM 4004 O O . GLU C 1 100 ? -1.291 -1.611 9.836 1.00 25.52 100 GLU C O 1
ATOM 4010 N N . ASN C 1 101 ? 0.472 -0.841 8.658 1.00 23.11 101 ASN C N 1
ATOM 4011 C CA . ASN C 1 101 ? 1.484 -1.545 9.459 1.00 21.66 101 ASN C CA 1
ATOM 4012 C C . ASN C 1 101 ? 2.483 -0.608 10.147 1.00 20.60 101 ASN C C 1
ATOM 4013 O O . ASN C 1 101 ? 3.584 -1.020 10.512 1.00 20.12 101 ASN C O 1
ATOM 4018 N N . LYS C 1 102 ? 2.089 0.652 10.302 1.00 19.59 102 LYS C N 1
ATOM 4019 C CA . LYS C 1 102 ? 2.898 1.654 11.000 1.00 18.48 102 LYS C CA 1
ATOM 4020 C C . LYS C 1 102 ? 4.288 1.816 10.374 1.00 18.72 102 LYS C C 1
ATOM 4021 O O . LYS C 1 102 ? 5.251 2.128 11.069 1.00 18.63 102 LYS C O 1
ATOM 4027 N N . SER C 1 103 ? 4.392 1.602 9.062 1.00 18.79 103 SER C N 1
ATOM 4028 C CA . SER C 1 103 ? 5.700 1.597 8.407 1.00 19.05 103 SER C CA 1
ATOM 4029 C C . SER C 1 103 ? 6.203 2.976 7.968 1.00 18.90 103 SER C C 1
ATOM 4030 O O . SER C 1 103 ? 7.326 3.087 7.455 1.00 19.61 103 SER C O 1
ATOM 4033 N N . LYS C 1 104 ? 5.392 4.016 8.167 1.00 18.23 104 LYS C N 1
ATOM 4034 C CA . LYS C 1 104 ? 5.852 5.370 7.869 1.00 17.85 104 LYS C CA 1
ATOM 4035 C C . LYS C 1 104 ? 6.723 5.903 9.009 1.00 17.27 104 LYS C C 1
ATOM 4036 O O . LYS C 1 104 ? 7.871 6.287 8.781 1.00 16.91 104 LYS C O 1
ATOM 4042 N N . PHE C 1 105 ? 6.165 5.938 10.221 1.00 16.39 105 PHE C N 1
ATOM 4043 C CA . PHE C 1 105 ? 6.904 6.403 11.399 1.00 15.65 105 PHE C CA 1
ATOM 4044 C C . PHE C 1 105 ? 7.657 5.259 12.077 1.00 15.39 105 PHE C C 1
ATOM 4045 O O . PHE C 1 105 ? 8.663 5.483 12.772 1.00 15.28 105 PHE C O 1
ATOM 4053 N N . GLY C 1 106 ? 7.151 4.047 11.895 1.00 14.85 106 GLY C N 1
ATOM 4054 C CA . GLY C 1 106 ? 7.672 2.881 12.608 1.00 14.93 106 GLY C CA 1
ATOM 4055 C C . GLY C 1 106 ? 6.833 2.573 13.837 1.00 14.35 106 GLY C C 1
ATOM 4056 O O . GLY C 1 106 ? 6.492 3.467 14.618 1.00 14.79 106 GLY C O 1
ATOM 4057 N N . ALA C 1 107 ? 6.548 1.287 14.023 1.00 14.26 107 ALA C N 1
ATOM 4058 C CA . ALA C 1 107 ? 5.879 0.801 15.219 1.00 13.69 107 ALA C CA 1
ATOM 4059 C C . ALA C 1 107 ? 6.725 1.072 16.460 1.00 13.52 107 ALA C C 1
ATOM 4060 O O . ALA C 1 107 ? 6.181 1.202 17.565 1.00 13.62 107 ALA C O 1
ATOM 4062 N N . ASN C 1 108 ? 8.046 1.151 16.275 1.00 12.91 108 ASN C N 1
ATOM 4063 C CA . ASN C 1 108 ? 8.959 1.547 17.360 1.00 13.18 108 ASN C CA 1
ATOM 4064 C C . ASN C 1 108 ? 8.736 2.967 17.850 1.00 12.37 108 ASN C C 1
ATOM 4065 O O . ASN C 1 108 ? 8.680 3.211 19.048 1.00 12.62 108 ASN C O 1
ATOM 4070 N N . ALA C 1 109 ? 8.600 3.915 16.916 1.00 11.57 109 ALA C N 1
ATOM 4071 C CA . ALA C 1 109 ? 8.288 5.301 17.282 1.00 11.82 109 ALA C CA 1
ATOM 4072 C C . ALA C 1 109 ? 6.913 5.406 17.945 1.00 11.72 109 ALA C C 1
ATOM 4073 O O . ALA C 1 109 ? 6.757 6.027 18.992 1.00 12.57 109 ALA C O 1
ATOM 4075 N N . ILE C 1 110 ? 5.907 4.803 17.317 1.00 12.65 110 ILE C N 1
ATOM 4076 C CA . ILE C 1 110 ? 4.535 4.925 17.820 1.00 12.59 110 ILE C CA 1
ATOM 4077 C C . ILE C 1 110 ? 4.379 4.261 19.190 1.00 12.74 110 ILE C C 1
ATOM 4078 O O . ILE C 1 110 ? 3.812 4.861 20.099 1.00 13.49 110 ILE C O 1
ATOM 4083 N N . LEU C 1 111 ? 4.926 3.059 19.356 1.00 12.57 111 LEU C N 1
ATOM 4084 C CA . LEU C 1 111 ? 4.784 2.375 20.648 1.00 12.83 111 LEU C CA 1
ATOM 4085 C C . LEU C 1 111 ? 5.483 3.141 21.769 1.00 12.81 111 LEU C C 1
ATOM 4086 O O . LEU C 1 111 ? 4.933 3.295 22.870 1.00 12.56 111 LEU C O 1
ATOM 4091 N N . ALA C 1 112 ? 6.709 3.602 21.511 1.00 12.51 112 ALA C N 1
ATOM 4092 C CA . ALA C 1 112 ? 7.445 4.291 22.571 1.00 12.62 112 ALA C CA 1
ATOM 4093 C C . ALA C 1 112 ? 6.647 5.497 23.088 1.00 12.19 112 ALA C C 1
ATOM 4094 O O . ALA C 1 112 ? 6.535 5.735 24.297 1.00 12.21 112 ALA C O 1
ATOM 4096 N N . VAL C 1 113 ? 6.070 6.271 22.165 1.00 12.00 113 VAL C N 1
ATOM 4097 C CA . VAL C 1 113 ? 5.260 7.423 22.574 1.00 12.05 113 VAL C CA 1
ATOM 4098 C C . VAL C 1 113 ? 3.945 6.976 23.273 1.00 12.09 113 VAL C C 1
ATOM 4099 O O . VAL C 1 113 ? 3.521 7.571 24.284 1.00 12.57 113 VAL C O 1
ATOM 4103 N N . SER C 1 114 ? 3.329 5.921 22.743 1.00 12.72 114 SER C N 1
ATOM 4104 C CA . SER C 1 114 ? 2.067 5.383 23.266 1.00 12.87 114 SER C CA 1
ATOM 4105 C C . SER C 1 114 ? 2.243 5.010 24.742 1.00 12.54 114 SER C C 1
ATOM 4106 O O . SER C 1 114 ? 1.454 5.401 25.601 1.00 13.04 114 SER C O 1
ATOM 4109 N N . LEU C 1 115 ? 3.333 4.303 25.035 1.00 12.68 115 LEU C N 1
ATOM 4110 C CA . LEU C 1 115 ? 3.601 3.877 26.411 1.00 12.33 115 LEU C CA 1
ATOM 4111 C C . LEU C 1 115 ? 4.047 5.014 27.320 1.00 12.53 115 LEU C C 1
ATOM 4112 O O . LEU C 1 115 ? 3.622 5.112 28.477 1.00 12.29 115 LEU C O 1
ATOM 4117 N N . ALA C 1 116 ? 4.917 5.882 26.805 1.00 12.26 116 ALA C N 1
ATOM 4118 C CA . ALA C 1 116 ? 5.370 7.021 27.587 1.00 12.41 116 ALA C CA 1
ATOM 4119 C 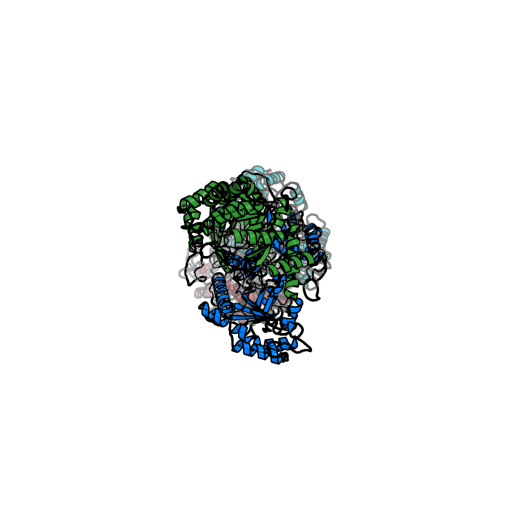C . ALA C 1 116 ? 4.196 7.955 27.929 1.00 12.47 116 ALA C C 1
ATOM 4120 O O . ALA C 1 116 ? 4.126 8.519 29.026 1.00 13.36 116 ALA C O 1
ATOM 4122 N N . ASN C 1 117 ? 3.259 8.088 26.994 1.00 12.39 117 ASN C N 1
ATOM 4123 C CA . ASN C 1 117 ? 2.054 8.875 27.229 1.00 12.52 117 ASN C CA 1
ATOM 4124 C C . ASN C 1 117 ? 1.196 8.287 28.374 1.00 12.66 117 ASN C C 1
ATOM 4125 O O . ASN C 1 117 ? 0.756 9.006 29.282 1.00 13.21 117 ASN C O 1
ATOM 4130 N N . ALA C 1 118 ? 1.004 6.974 28.332 1.00 12.72 118 ALA C N 1
ATOM 4131 C CA . ALA C 1 118 ? 0.238 6.282 29.374 1.00 13.56 118 ALA C CA 1
ATOM 4132 C C . ALA C 1 118 ? 0.892 6.499 30.740 1.00 13.30 118 ALA C C 1
ATOM 4133 O O . ALA C 1 118 ? 0.211 6.813 31.702 1.00 14.14 118 ALA C O 1
ATOM 4135 N N . LYS C 1 119 ? 2.227 6.406 30.813 1.00 13.19 119 LYS C N 1
ATOM 4136 C CA . LYS C 1 119 ? 2.932 6.664 32.076 1.00 13.31 119 LYS C CA 1
ATOM 4137 C C . LYS C 1 119 ? 2.777 8.118 32.534 1.00 13.58 119 LYS C C 1
ATOM 4138 O O . LYS C 1 119 ? 2.598 8.402 33.731 1.00 13.36 119 LYS C O 1
ATOM 4144 N N . ALA C 1 120 ? 2.857 9.054 31.585 1.00 13.44 120 ALA C N 1
ATOM 4145 C CA . ALA C 1 120 ? 2.669 10.458 31.924 1.00 13.56 120 ALA C CA 1
ATOM 4146 C C . ALA C 1 120 ? 1.266 10.723 32.488 1.00 13.95 120 ALA C C 1
ATOM 4147 O O . ALA C 1 120 ? 1.127 11.413 33.498 1.00 14.45 120 ALA C O 1
ATOM 4149 N N . ALA C 1 121 ? 0.253 10.148 31.841 1.00 13.93 121 ALA C N 1
ATOM 4150 C CA . ALA C 1 121 ? -1.144 10.309 32.272 1.00 14.73 121 ALA C CA 1
ATOM 4151 C C . ALA C 1 121 ? -1.330 9.713 33.674 1.00 14.54 121 ALA C C 1
ATOM 4152 O O . ALA C 1 121 ? -1.955 10.321 34.548 1.00 15.32 121 ALA C O 1
ATOM 4154 N N . ALA C 1 122 ? -0.749 8.539 33.889 1.00 14.90 122 ALA C N 1
ATOM 4155 C CA . ALA C 1 122 ? -0.822 7.885 35.187 1.00 15.25 122 ALA C CA 1
ATOM 4156 C C . ALA C 1 122 ? -0.236 8.800 36.259 1.00 16.02 122 ALA C C 1
ATOM 4157 O O . ALA C 1 122 ? -0.841 9.013 37.311 1.00 16.62 122 ALA C O 1
ATOM 4159 N N . ALA C 1 123 ? 0.937 9.373 35.986 1.00 16.17 123 ALA C N 1
ATOM 4160 C CA . ALA C 1 123 ? 1.544 10.330 36.916 1.00 16.70 123 ALA C CA 1
ATOM 4161 C C . ALA C 1 123 ? 0.658 11.559 37.193 1.00 17.49 123 ALA C C 1
ATOM 4162 O O . ALA C 1 123 ? 0.552 12.006 38.335 1.00 18.05 123 ALA C O 1
ATOM 4164 N N . ALA C 1 124 ? -0.008 12.073 36.156 1.00 17.59 124 ALA C N 1
ATOM 4165 C CA . ALA C 1 124 ? -0.922 13.207 36.304 1.00 18.68 124 ALA C CA 1
ATOM 4166 C C . ALA C 1 124 ? -2.094 12.848 37.223 1.00 18.94 124 ALA C C 1
ATOM 4167 O O . ALA C 1 124 ? -2.574 13.698 37.987 1.00 20.00 124 ALA C O 1
ATOM 4169 N N . LYS C 1 125 ? -2.515 11.587 37.149 1.00 19.15 125 LYS C N 1
ATOM 4170 C CA . LYS C 1 125 ? -3.642 11.052 37.934 1.00 19.51 125 LYS C CA 1
ATOM 4171 C C . LYS C 1 125 ? -3.210 10.562 39.322 1.00 20.40 125 LYS C C 1
ATOM 4172 O O . LYS C 1 125 ? -4.042 10.084 40.103 1.00 21.62 125 LYS C O 1
ATOM 4178 N N . GLY C 1 126 ? -1.922 10.711 39.636 1.00 20.29 126 GLY C N 1
ATOM 4179 C CA . GLY C 1 126 ? -1.372 10.327 40.939 1.00 20.82 126 GLY C CA 1
ATOM 4180 C C . GLY C 1 126 ? -1.467 8.840 41.213 1.00 21.05 126 GLY C C 1
ATOM 4181 O O . GLY C 1 126 ? -1.691 8.422 42.355 1.00 22.30 126 GLY C O 1
ATOM 4182 N N . MET C 1 127 ? -1.310 8.036 40.165 1.00 20.81 127 MET C N 1
ATOM 4183 C CA . MET C 1 127 ? -1.425 6.589 40.303 1.00 20.38 127 MET C CA 1
ATOM 4184 C C . MET C 1 127 ? -0.331 5.866 39.526 1.00 20.02 127 MET C C 1
ATOM 4185 O O . MET C 1 127 ? 0.210 6.418 38.553 1.00 19.69 127 MET C O 1
ATOM 4190 N N . PRO C 1 128 ? 0.003 4.632 39.949 1.00 19.35 128 PRO C N 1
ATOM 4191 C CA . PRO C 1 128 ? 0.962 3.837 39.180 1.00 18.80 128 PRO C CA 1
ATOM 4192 C C . PRO C 1 128 ? 0.370 3.405 37.843 1.00 17.88 128 PRO C C 1
ATOM 4193 O O . PRO C 1 128 ? -0.860 3.336 37.699 1.00 17.05 128 PRO C O 1
ATOM 4197 N N . LEU C 1 129 ? 1.244 3.095 36.881 1.00 16.63 129 LEU C N 1
ATOM 4198 C CA . LEU C 1 129 ? 0.832 2.682 35.549 1.00 16.74 129 LEU C CA 1
ATOM 4199 C C . LEU C 1 129 ? -0.181 1.536 35.569 1.00 16.83 129 LEU C C 1
ATOM 4200 O O . LEU C 1 129 ? -1.172 1.591 34.870 1.00 16.73 129 LEU C O 1
ATOM 4205 N N . TYR C 1 130 ? 0.068 0.498 36.367 1.00 16.95 130 TYR C N 1
ATOM 4206 C CA . TYR C 1 130 ? -0.852 -0.645 36.378 1.00 17.59 130 TYR C CA 1
ATOM 4207 C C . TYR C 1 130 ? -2.281 -0.231 36.733 1.00 17.36 130 TYR C C 1
ATOM 4208 O O . TYR C 1 130 ? -3.230 -0.759 36.163 1.00 17.55 130 TYR C O 1
ATOM 4217 N N . GLU C 1 131 ? -2.420 0.720 37.648 1.00 16.88 131 GLU C N 1
ATOM 4218 C CA . GLU C 1 131 ? -3.749 1.197 38.037 1.00 17.57 131 GLU C CA 1
ATOM 4219 C C . GLU C 1 131 ? -4.414 1.968 36.888 1.00 17.10 131 GLU C C 1
ATOM 4220 O O . GLU C 1 131 ? -5.606 1.773 36.594 1.00 17.21 131 GLU C O 1
ATOM 4226 N N . HIS C 1 132 ? -3.642 2.848 36.246 1.00 16.81 132 HIS C N 1
ATOM 4227 C CA . HIS C 1 132 ? -4.123 3.561 35.055 1.00 16.09 132 HIS C CA 1
ATOM 4228 C C . HIS C 1 132 ? -4.517 2.608 33.919 1.00 15.75 132 HIS C C 1
ATOM 4229 O O . HIS C 1 132 ? -5.534 2.811 33.240 1.00 15.81 132 HIS C O 1
ATOM 4236 N N . ILE C 1 133 ? -3.709 1.577 33.698 1.00 15.12 133 ILE C N 1
ATOM 4237 C CA . ILE C 1 133 ? -4.006 0.572 32.690 1.00 15.62 133 ILE C CA 1
ATOM 4238 C C . ILE C 1 133 ? -5.342 -0.118 32.969 1.00 16.11 133 ILE C C 1
ATOM 4239 O O . ILE C 1 133 ? -6.141 -0.278 32.057 1.00 15.91 133 ILE C O 1
ATOM 4244 N N . ALA C 1 134 ? -5.573 -0.518 34.218 1.00 17.01 134 ALA C N 1
ATOM 4245 C CA . ALA C 1 134 ? -6.869 -1.113 34.570 1.00 17.12 134 ALA C CA 1
ATOM 4246 C C . ALA C 1 134 ? -8.027 -0.161 34.233 1.00 17.61 134 ALA C C 1
ATOM 4247 O O . ALA C 1 134 ? -9.048 -0.583 33.681 1.00 17.76 134 ALA C O 1
ATOM 4249 N N . GLU C 1 135 ? -7.858 1.127 34.533 1.00 17.82 135 GLU C N 1
ATOM 4250 C CA . GLU C 1 135 ? -8.907 2.115 34.211 1.00 18.36 135 GLU C CA 1
ATOM 4251 C C . GLU C 1 135 ? -9.096 2.259 32.695 1.00 18.58 135 GLU C C 1
ATOM 4252 O O . GLU C 1 135 ? -10.228 2.234 32.191 1.00 18.17 135 GLU C O 1
ATOM 4258 N N . LEU C 1 136 ? -7.988 2.382 31.960 1.00 18.57 136 LEU C N 1
ATOM 4259 C CA . LEU C 1 136 ? -8.055 2.402 30.495 1.00 18.28 136 LEU C CA 1
ATOM 4260 C C . LEU C 1 136 ? -8.739 1.157 29.936 1.00 18.47 136 LEU C C 1
ATOM 4261 O O . LEU C 1 136 ? -9.437 1.236 28.929 1.00 18.20 136 LEU C O 1
ATOM 4266 N N . ASN C 1 137 ? -8.510 0.019 30.599 1.00 17.88 137 ASN C N 1
ATOM 4267 C CA . ASN C 1 137 ? -9.025 -1.275 30.185 1.00 18.24 137 ASN C CA 1
ATOM 4268 C C . ASN C 1 137 ? -10.514 -1.427 30.485 1.00 17.84 137 ASN C C 1
ATOM 4269 O O . ASN C 1 137 ? -11.154 -2.346 29.982 1.00 17.95 137 ASN C O 1
ATOM 4274 N N . GLY C 1 138 ? -11.055 -0.515 31.295 1.00 17.69 138 GLY C N 1
ATOM 4275 C CA . GLY C 1 138 ? -12.481 -0.551 31.671 1.00 18.10 138 GLY C CA 1
ATOM 4276 C C . GLY C 1 138 ? -12.726 -1.628 32.711 1.00 18.44 138 GLY C C 1
ATOM 4277 O O . GLY C 1 138 ? -13.852 -2.115 32.864 1.00 18.59 138 GLY C O 1
ATOM 4278 N N . THR C 1 139 ? -11.668 -2.003 33.424 1.00 18.42 139 THR C N 1
ATOM 4279 C CA . THR C 1 139 ? -11.756 -3.019 34.466 1.00 19.22 139 THR C CA 1
ATOM 4280 C C . THR C 1 139 ? -11.087 -2.442 35.715 1.00 19.61 139 THR C C 1
ATOM 4281 O O . THR C 1 139 ? -10.087 -2.994 36.199 1.00 19.20 139 THR C O 1
ATOM 4285 N N . PRO C 1 140 ? -11.614 -1.313 36.238 1.00 20.71 140 PRO C N 1
ATOM 4286 C CA . PRO C 1 140 ? -10.921 -0.560 37.279 1.00 21.21 140 PRO C CA 1
ATOM 4287 C C . PRO C 1 140 ? -10.713 -1.400 38.523 1.00 21.82 140 PRO C C 1
ATOM 4288 O O . PRO C 1 140 ? -11.642 -2.066 38.976 1.00 21.05 140 PRO C O 1
ATOM 4292 N N . GLY C 1 141 ? -9.498 -1.386 39.058 1.00 22.03 141 GLY C N 1
ATOM 4293 C CA . GLY C 1 141 ? -9.177 -2.186 40.243 1.00 23.12 141 GLY C CA 1
ATOM 4294 C C . GLY C 1 141 ? -9.082 -3.695 40.070 1.00 23.40 141 GLY C C 1
ATOM 4295 O O . GLY C 1 141 ? -8.879 -4.414 41.050 1.00 24.64 141 GLY C O 1
ATOM 4296 N N . LYS C 1 142 ? -9.248 -4.194 38.847 1.00 23.71 142 LYS C N 1
ATOM 4297 C CA . LYS C 1 142 ? -9.125 -5.636 38.570 1.00 24.06 142 LYS C CA 1
ATOM 4298 C C . LYS C 1 142 ? -7.660 -5.955 38.288 1.00 23.49 142 LYS C C 1
ATOM 4299 O O . LYS C 1 142 ? -7.099 -5.423 37.345 1.00 23.91 142 LYS C O 1
ATOM 4305 N N . TYR C 1 143 ? -7.048 -6.817 39.098 1.00 22.81 143 TYR C N 1
ATOM 4306 C CA . TYR C 1 143 ? -5.629 -7.145 38.936 1.00 22.05 143 TYR C CA 1
ATOM 4307 C C . TYR C 1 143 ? -5.334 -8.628 39.153 1.00 22.19 143 TYR C C 1
ATOM 4308 O O . TYR C 1 143 ? -6.056 -9.315 39.882 1.00 22.13 143 TYR C O 1
ATOM 4317 N N . SER C 1 144 ? -4.255 -9.108 38.538 1.00 21.48 144 SER C N 1
ATOM 4318 C CA . SER C 1 144 ? -3.627 -10.357 38.963 1.00 21.23 144 SER C CA 1
ATOM 4319 C C . SER C 1 144 ? -2.111 -10.227 38.791 1.00 20.97 144 SER C C 1
ATOM 4320 O O . SER C 1 144 ? -1.647 -9.371 38.037 1.00 20.86 144 SER C O 1
ATOM 4323 N N . MET C 1 145 ? -1.344 -11.029 39.524 1.00 20.34 145 MET C N 1
ATOM 4324 C CA . MET C 1 145 ? 0.092 -11.154 39.270 1.00 19.62 145 MET C CA 1
ATOM 4325 C C . MET C 1 145 ? 0.245 -12.344 38.318 1.00 19.46 145 MET C C 1
ATOM 4326 O O . MET C 1 145 ? -0.286 -13.434 38.610 1.00 19.55 145 MET C O 1
ATOM 4331 N N . PRO C 1 146 ? 0.927 -12.150 37.166 1.00 18.76 146 PRO C N 1
ATOM 4332 C CA . PRO C 1 146 ? 0.990 -13.181 36.132 1.00 18.68 146 PRO C CA 1
ATOM 4333 C C . PRO C 1 146 ? 1.851 -14.378 36.514 1.00 18.62 146 PRO C C 1
ATOM 4334 O O . PRO C 1 146 ? 2.865 -14.238 37.221 1.00 18.59 146 PRO C O 1
ATOM 4338 N N . VAL C 1 147 ? 1.441 -15.545 36.030 1.00 18.84 147 VAL C N 1
ATOM 4339 C CA . VAL C 1 147 ? 2.251 -16.740 36.158 1.00 18.48 147 VAL C CA 1
ATOM 4340 C C . VAL C 1 147 ? 3.344 -16.699 35.107 1.00 18.05 147 VAL C C 1
ATOM 4341 O O . VAL C 1 147 ? 3.060 -16.755 33.912 1.00 17.74 147 VAL C O 1
ATOM 4345 N N . PRO C 1 148 ? 4.611 -16.598 35.550 1.00 17.84 148 PRO C N 1
ATOM 4346 C CA . PRO C 1 148 ? 5.696 -16.553 34.577 1.00 17.86 148 PRO C CA 1
ATOM 4347 C C . PRO C 1 148 ? 6.035 -17.900 33.949 1.00 17.89 148 PRO C C 1
ATOM 4348 O O . PRO C 1 148 ? 6.129 -18.907 34.652 1.00 18.29 148 PRO C O 1
ATOM 4352 N N . MET C 1 149 ? 6.218 -17.917 32.633 1.00 18.13 149 MET C N 1
ATOM 4353 C CA . MET C 1 149 ? 6.938 -19.003 31.970 1.00 18.48 149 MET C CA 1
ATOM 4354 C C . MET C 1 149 ? 8.352 -18.487 31.682 1.00 18.47 149 MET C C 1
ATOM 4355 O O . MET C 1 149 ? 8.530 -17.476 30.992 1.00 18.37 149 MET C O 1
ATOM 4360 N N . MET C 1 150 ? 9.339 -19.159 32.267 1.00 17.87 150 MET C N 1
ATOM 4361 C CA . MET C 1 150 ? 10.718 -18.652 32.323 1.00 18.40 150 MET C CA 1
ATOM 4362 C C . MET C 1 150 ? 11.631 -19.469 31.449 1.00 18.41 150 MET C C 1
ATOM 4363 O O . MET C 1 150 ? 11.791 -20.679 31.678 1.00 18.26 150 MET C O 1
ATOM 4368 N N . ASN C 1 151 ? 12.267 -18.813 30.479 1.00 18.26 151 ASN C N 1
ATOM 4369 C CA . ASN C 1 151 ? 13.251 -19.460 29.627 1.00 18.86 151 ASN C CA 1
ATOM 4370 C C . ASN C 1 151 ? 14.244 -20.221 30.485 1.00 18.94 151 ASN C C 1
ATOM 4371 O O . ASN C 1 151 ? 14.669 -19.725 31.535 1.00 19.54 151 ASN C O 1
ATOM 4376 N N . ILE C 1 152 ? 14.620 -21.414 30.036 1.00 19.36 152 ILE C N 1
ATOM 4377 C CA . ILE C 1 152 ? 15.624 -22.191 30.763 1.00 19.76 152 ILE C CA 1
ATOM 4378 C C . ILE C 1 152 ? 16.658 -22.862 29.851 1.00 19.51 152 ILE C C 1
ATOM 4379 O O . ILE C 1 152 ? 17.852 -22.781 30.112 1.00 18.49 152 ILE C O 1
ATOM 4384 N N . ILE C 1 153 ? 16.196 -23.488 28.769 1.00 18.92 153 ILE C N 1
ATOM 4385 C CA . ILE C 1 153 ? 17.074 -24.112 27.778 1.00 19.99 153 ILE C CA 1
ATOM 4386 C C . ILE C 1 153 ? 16.660 -23.682 26.372 1.00 20.31 153 ILE C C 1
ATOM 4387 O O . ILE C 1 153 ? 15.487 -23.776 26.025 1.00 21.42 153 ILE C O 1
ATOM 4392 N N . ASN C 1 154 ? 17.620 -23.211 25.574 1.00 21.44 154 ASN C N 1
ATOM 4393 C CA . ASN C 1 154 ? 17.385 -22.872 24.157 1.00 21.82 154 ASN C CA 1
ATOM 4394 C C . ASN C 1 154 ? 17.878 -23.971 23.214 1.00 22.15 154 ASN C C 1
ATOM 4395 O O . ASN C 1 154 ? 18.865 -24.656 23.507 1.00 21.66 154 ASN C O 1
ATOM 4400 N N . GLY C 1 155 ? 17.199 -24.112 22.073 1.00 22.31 155 GLY C N 1
ATOM 4401 C CA . GLY C 1 155 ? 17.606 -25.041 21.013 1.00 22.87 155 GLY C CA 1
ATOM 4402 C C . GLY C 1 155 ? 17.299 -24.449 19.648 1.00 23.93 155 GLY C C 1
ATOM 4403 O O . GLY C 1 155 ? 17.080 -23.243 19.526 1.00 23.78 155 GLY C O 1
ATOM 4404 N N . GLY C 1 156 ? 17.273 -25.305 18.624 1.00 24.59 156 GLY C N 1
ATOM 4405 C CA . GLY C 1 156 ? 16.957 -24.884 17.251 1.00 25.93 156 GLY C CA 1
ATOM 4406 C C . GLY C 1 156 ? 17.775 -23.713 16.726 1.00 26.30 156 GLY C C 1
ATOM 4407 O O . GLY C 1 156 ? 19.013 -23.706 16.812 1.00 26.50 156 GLY C O 1
ATOM 4408 N N . GLU C 1 157 ? 17.074 -22.720 16.182 1.00 26.91 157 GLU C N 1
ATOM 4409 C CA . GLU C 1 157 ? 17.703 -21.532 15.614 1.00 27.38 157 GLU C CA 1
ATOM 4410 C C . GLU C 1 157 ? 18.240 -20.577 16.680 1.00 27.29 157 GLU C C 1
ATOM 4411 O O . GLU C 1 157 ? 18.971 -19.627 16.362 1.00 27.04 157 GLU C O 1
ATOM 4417 N N . HIS C 1 158 ? 17.887 -20.849 17.936 1.00 26.95 158 HIS C N 1
ATOM 4418 C CA . HIS C 1 158 ? 18.324 -20.042 19.076 1.00 27.12 158 HIS C CA 1
ATOM 4419 C C . HIS C 1 158 ? 19.458 -20.708 19.861 1.00 27.57 158 HIS C C 1
ATOM 4420 O O . HIS C 1 158 ? 19.671 -20.400 21.037 1.00 27.33 158 HIS C O 1
ATOM 4427 N N . ALA C 1 159 ? 20.174 -21.624 19.212 1.00 28.11 159 ALA C N 1
ATOM 4428 C CA . ALA C 1 159 ? 21.284 -22.341 19.838 1.00 28.93 159 ALA C CA 1
ATOM 4429 C C . ALA C 1 159 ? 22.179 -22.969 18.780 1.00 29.64 159 ALA C C 1
ATOM 4430 O O . ALA C 1 159 ? 21.903 -22.877 17.578 1.00 29.59 159 ALA C O 1
ATOM 4432 N N . ASP C 1 160 ? 23.262 -23.591 19.238 1.00 30.25 160 ASP C N 1
ATOM 4433 C CA . ASP C 1 160 ? 24.140 -24.358 18.371 1.00 30.95 160 ASP C CA 1
ATOM 4434 C C . ASP C 1 160 ? 24.330 -25.747 18.976 1.00 31.09 160 ASP C C 1
ATOM 4435 O O . ASP C 1 160 ? 25.449 -26.166 19.287 1.00 31.63 160 ASP C O 1
ATOM 4440 N N . ASN C 1 161 ? 23.212 -26.448 19.149 1.00 30.80 161 ASN C N 1
ATOM 4441 C CA . ASN C 1 161 ? 23.202 -27.808 19.681 1.00 30.66 161 ASN C CA 1
ATOM 4442 C C . ASN C 1 161 ? 22.376 -28.727 18.779 1.00 31.06 161 ASN C C 1
ATOM 4443 O O . ASN C 1 161 ? 22.040 -28.350 17.651 1.00 30.90 161 ASN C O 1
ATOM 4448 N N . ASN C 1 162 ? 22.064 -29.928 19.256 1.00 31.38 162 ASN C N 1
ATOM 4449 C CA . ASN C 1 162 ? 21.212 -30.828 18.484 1.00 31.78 162 ASN C CA 1
ATOM 4450 C C . ASN C 1 162 ? 19.821 -30.966 19.106 1.00 31.14 162 ASN C C 1
ATOM 4451 O O . ASN C 1 162 ? 19.218 -32.036 19.102 1.00 31.48 162 ASN C O 1
ATOM 4456 N N . VAL C 1 163 ? 19.334 -29.861 19.657 1.00 30.25 163 VAL C N 1
ATOM 4457 C CA . VAL C 1 163 ? 17.951 -29.748 20.115 1.00 29.31 163 VAL C CA 1
ATOM 4458 C C . VAL C 1 163 ? 17.163 -29.089 18.981 1.00 29.06 163 VAL C C 1
ATOM 4459 O O . VAL C 1 163 ? 17.555 -28.029 18.501 1.00 28.92 163 VAL C O 1
ATOM 4463 N N . ASP C 1 164 ? 16.078 -29.729 18.538 1.00 28.78 164 ASP C N 1
ATOM 4464 C CA . ASP C 1 164 ? 15.214 -29.179 17.483 1.00 28.25 164 ASP C CA 1
ATOM 4465 C C . ASP C 1 164 ? 14.308 -28.052 17.993 1.00 27.39 164 ASP C C 1
ATOM 4466 O O . ASP C 1 164 ? 14.172 -27.008 17.348 1.00 26.78 164 ASP C O 1
ATOM 4471 N N . ILE C 1 165 ? 13.686 -28.291 19.144 1.00 26.58 165 ILE C N 1
ATOM 4472 C CA . ILE C 1 165 ? 12.772 -27.344 19.785 1.00 25.81 165 ILE C CA 1
ATOM 4473 C C . ILE C 1 165 ? 13.518 -26.056 20.139 1.00 24.98 165 ILE C C 1
ATOM 4474 O O . ILE C 1 165 ? 14.674 -26.099 20.562 1.00 24.29 165 ILE C O 1
ATOM 4479 N N . GLN C 1 166 ? 12.866 -24.915 19.938 1.00 23.94 166 GLN C N 1
ATOM 4480 C CA . GLN C 1 166 ? 13.571 -23.636 20.035 1.00 23.40 166 GLN C CA 1
ATOM 4481 C C . GLN C 1 166 ? 13.733 -23.186 21.490 1.00 23.31 166 GLN C C 1
ATOM 4482 O O . GLN C 1 166 ? 14.762 -22.622 21.859 1.00 22.47 166 GLN C O 1
ATOM 4488 N N . GLU C 1 167 ? 12.721 -23.456 22.312 1.00 23.15 167 GLU C N 1
ATOM 4489 C CA . GLU C 1 167 ? 12.735 -22.988 23.688 1.00 23.39 167 GLU C CA 1
ATOM 4490 C C . GLU C 1 167 ? 12.013 -23.898 24.683 1.00 22.61 167 GLU C C 1
ATOM 4491 O O . GLU C 1 167 ? 10.861 -24.271 24.472 1.00 22.16 167 GLU C O 1
ATOM 4497 N N . PHE C 1 168 ? 12.691 -24.235 25.777 1.00 22.10 168 PHE C N 1
ATOM 4498 C CA . PHE C 1 168 ? 12.030 -24.853 26.935 1.00 21.81 168 PHE C CA 1
ATOM 4499 C C . PHE C 1 168 ? 11.964 -23.871 28.095 1.00 21.18 168 PHE C C 1
ATOM 4500 O O . PHE C 1 168 ? 12.932 -23.144 28.357 1.00 20.91 168 PHE C O 1
ATOM 4508 N N . MET C 1 169 ? 10.831 -23.878 28.790 1.00 19.97 169 MET C N 1
ATOM 4509 C CA . MET C 1 169 ? 10.535 -22.924 29.861 1.00 20.03 169 MET C CA 1
ATOM 4510 C C . MET C 1 169 ? 10.007 -23.623 31.108 1.00 20.24 169 MET C C 1
ATOM 4511 O O . MET C 1 169 ? 9.368 -24.672 31.003 1.00 20.50 169 MET C O 1
ATOM 4516 N N . ILE C 1 170 ? 10.267 -23.033 32.279 1.00 19.97 170 ILE C N 1
ATOM 4517 C CA . ILE C 1 170 ? 9.660 -23.495 33.544 1.00 20.12 170 ILE C CA 1
ATOM 4518 C C . ILE C 1 170 ? 8.573 -22.550 34.031 1.00 20.35 170 ILE C C 1
ATOM 4519 O O . ILE C 1 170 ? 8.693 -21.328 33.913 1.00 20.18 170 ILE C O 1
ATOM 4524 N N . GLN C 1 171 ? 7.500 -23.118 34.575 1.00 20.22 171 GLN C N 1
ATOM 4525 C CA . GLN C 1 171 ? 6.441 -22.329 35.199 1.00 20.43 171 GLN C CA 1
ATOM 4526 C C . GLN C 1 171 ? 6.267 -22.693 36.668 1.00 21.07 171 GLN C C 1
ATOM 4527 O O . GLN C 1 171 ? 5.828 -23.806 36.965 1.00 20.22 171 GLN C O 1
ATOM 4533 N N . PRO C 1 172 ? 6.618 -21.773 37.596 1.00 21.29 172 PRO C N 1
ATOM 4534 C CA . PRO C 1 172 ? 6.439 -22.012 39.050 1.00 22.27 172 PRO C CA 1
ATOM 4535 C C . PRO C 1 172 ? 4.971 -21.876 39.513 1.00 22.90 172 PRO C C 1
ATOM 4536 O O . PRO C 1 172 ? 4.621 -20.990 40.303 1.00 22.61 172 PRO C O 1
ATOM 4540 N N . VAL C 1 173 ? 4.129 -22.780 39.007 1.00 23.37 173 VAL C N 1
ATOM 4541 C CA . VAL C 1 173 ? 2.681 -22.749 39.265 1.00 23.87 173 VAL C CA 1
ATOM 4542 C C . VAL C 1 173 ? 2.322 -22.948 40.747 1.00 24.16 173 VAL C C 1
ATOM 4543 O O . VAL C 1 173 ? 1.282 -22.473 41.218 1.00 24.66 173 VAL C O 1
ATOM 4547 N N . GLY C 1 174 ? 3.205 -23.635 41.470 1.00 24.10 174 GLY C N 1
ATOM 4548 C CA . GLY C 1 174 ? 2.973 -23.985 42.864 1.00 24.19 174 GLY C CA 1
ATOM 4549 C C . GLY C 1 174 ? 3.183 -22.837 43.822 1.00 23.79 174 GLY C C 1
ATOM 4550 O O . GLY C 1 174 ? 2.818 -22.929 44.988 1.00 24.67 174 GLY C O 1
ATOM 4551 N N . ALA C 1 175 ? 3.793 -21.747 43.350 1.00 23.18 175 ALA C N 1
ATOM 4552 C CA . ALA C 1 175 ? 4.024 -20.602 44.211 1.00 22.23 175 ALA C CA 1
ATOM 4553 C C . ALA C 1 175 ? 2.720 -19.949 44.623 1.00 22.12 175 ALA C C 1
ATOM 4554 O O . ALA C 1 175 ? 1.715 -20.078 43.928 1.00 21.81 175 ALA C O 1
ATOM 4556 N N . LYS C 1 176 ? 2.746 -19.239 45.747 1.00 21.99 176 LYS C N 1
ATOM 4557 C CA . LYS C 1 176 ? 1.559 -18.562 46.257 1.00 22.87 176 LYS C CA 1
ATOM 4558 C C . LYS C 1 176 ? 1.533 -17.067 45.937 1.00 22.18 176 LYS C C 1
ATOM 4559 O O . LYS C 1 176 ? 0.487 -16.422 46.010 1.00 21.88 176 LYS C O 1
ATOM 4565 N N . THR C 1 177 ? 2.709 -16.522 45.630 1.00 20.99 177 THR C N 1
ATOM 4566 C CA . THR C 1 177 ? 2.859 -15.117 45.232 1.00 20.54 177 THR C CA 1
ATOM 4567 C C . THR C 1 177 ? 3.872 -15.088 44.108 1.00 20.06 177 THR C C 1
ATOM 4568 O O . THR C 1 177 ? 4.633 -16.043 43.935 1.00 19.43 177 THR C O 1
ATOM 4572 N N . VAL C 1 178 ? 3.901 -13.988 43.350 1.00 19.78 178 VAL C N 1
ATOM 4573 C CA . VAL C 1 178 ? 4.895 -13.873 42.272 1.00 19.54 178 VAL C CA 1
ATOM 4574 C C . VAL C 1 178 ? 6.313 -13.750 42.850 1.00 18.96 178 VAL C C 1
ATOM 4575 O O . VAL C 1 178 ? 7.275 -14.225 42.248 1.00 19.30 178 VAL C O 1
ATOM 4579 N N . LYS C 1 179 ? 6.433 -13.144 44.027 1.00 18.83 179 LYS C N 1
ATOM 4580 C CA . LYS C 1 179 ? 7.719 -13.049 44.695 1.00 19.29 179 LYS C CA 1
ATOM 4581 C C . LYS C 1 179 ? 8.260 -14.451 44.965 1.00 19.46 179 LYS C C 1
ATOM 4582 O O . LYS C 1 179 ? 9.431 -14.716 44.749 1.00 19.00 179 LYS C O 1
ATOM 4588 N N . GLU C 1 180 ? 7.391 -15.362 45.412 1.00 19.70 180 GLU C N 1
ATOM 4589 C CA . GLU C 1 180 ? 7.807 -16.742 45.607 1.00 19.62 180 GLU C CA 1
ATOM 4590 C C . GLU C 1 180 ? 8.145 -17.410 44.280 1.00 18.70 180 GLU C C 1
ATOM 4591 O O . GLU C 1 180 ? 9.132 -18.120 44.195 1.00 18.91 180 GLU C O 1
ATOM 4597 N N . ALA C 1 181 ? 7.344 -17.152 43.243 1.00 17.48 181 ALA C N 1
ATOM 4598 C CA . ALA C 1 181 ? 7.572 -17.726 41.923 1.00 17.66 181 ALA C CA 1
ATOM 4599 C C . ALA C 1 181 ? 8.957 -17.323 41.423 1.00 17.23 181 ALA C C 1
ATOM 4600 O O . ALA C 1 181 ? 9.665 -18.119 40.821 1.00 17.99 181 ALA C O 1
ATOM 4602 N N . ILE C 1 182 ? 9.321 -16.079 41.684 1.00 17.29 182 ILE C N 1
ATOM 4603 C CA . ILE C 1 182 ? 10.614 -15.532 41.241 1.00 16.50 182 ILE C CA 1
ATOM 4604 C C . ILE C 1 182 ? 11.793 -16.196 41.974 1.00 16.72 182 ILE C C 1
ATOM 4605 O O . ILE C 1 182 ? 12.792 -16.572 41.351 1.00 17.09 182 ILE C O 1
ATOM 4610 N N . ARG C 1 183 ? 11.647 -16.382 43.286 1.00 17.28 183 ARG C N 1
ATOM 4611 C CA . ARG C 1 183 ? 12.655 -17.113 44.062 1.00 17.76 183 ARG C CA 1
ATOM 4612 C C . ARG C 1 183 ? 12.796 -18.553 43.557 1.00 17.96 183 ARG C C 1
ATOM 4613 O O . ARG C 1 183 ? 13.900 -19.031 43.335 1.00 17.21 183 ARG C O 1
ATOM 4621 N N . MET C 1 184 ? 11.667 -19.229 43.335 1.00 18.74 184 MET C N 1
ATOM 4622 C CA . MET C 1 184 ? 11.690 -20.589 42.804 1.00 19.28 184 MET C CA 1
ATOM 4623 C C . MET C 1 184 ? 12.437 -20.652 41.473 1.00 18.92 184 MET C C 1
ATOM 4624 O O . MET C 1 184 ? 13.264 -21.536 41.260 1.00 18.46 184 MET C O 1
ATOM 4629 N N . GLY C 1 185 ? 12.138 -19.703 40.582 1.00 18.23 185 GLY C N 1
ATOM 4630 C CA . GLY C 1 185 ? 12.828 -19.605 39.310 1.00 18.15 185 GLY C CA 1
ATOM 4631 C C . GLY C 1 185 ? 14.328 -19.423 39.474 1.00 17.70 185 GLY C C 1
ATOM 4632 O O . GLY C 1 185 ? 15.120 -20.104 38.813 1.00 18.24 185 GLY C O 1
ATOM 4633 N N . SER C 1 186 ? 14.718 -18.516 40.365 1.00 17.80 186 SER C N 1
ATOM 4634 C CA . SER C 1 186 ? 16.133 -18.260 40.620 1.00 17.62 186 SER C CA 1
ATOM 4635 C C . SER C 1 186 ? 16.835 -19.533 41.110 1.00 17.61 186 SER C C 1
ATOM 4636 O O . SER C 1 186 ? 17.893 -19.902 40.615 1.00 17.21 186 SER C O 1
ATOM 4639 N N . GLU C 1 187 ? 16.203 -20.216 42.057 1.00 18.02 187 GLU C N 1
ATOM 4640 C CA . GLU C 1 187 ? 16.782 -21.423 42.644 1.00 18.43 187 GLU C CA 1
ATOM 4641 C C . GLU C 1 187 ? 16.977 -22.527 41.612 1.00 18.14 187 GLU C C 1
ATOM 4642 O O . GLU C 1 187 ? 18.042 -23.125 41.549 1.00 18.45 187 GLU C O 1
ATOM 4648 N N . VAL C 1 188 ? 15.965 -22.760 40.773 1.00 18.11 188 VAL C N 1
ATOM 4649 C CA . VAL C 1 188 ? 16.077 -23.759 39.707 1.00 17.94 188 VAL C CA 1
ATOM 4650 C C . VAL C 1 188 ? 17.147 -23.351 38.695 1.00 17.92 188 VAL C C 1
ATOM 4651 O O . VAL C 1 188 ? 17.939 -24.177 38.250 1.00 17.85 188 VAL C O 1
ATOM 4655 N N . PHE C 1 189 ? 17.155 -22.059 38.347 1.00 17.58 189 PHE C N 1
ATOM 4656 C CA . PHE C 1 189 ? 18.152 -21.501 37.448 1.00 18.05 189 PHE C CA 1
ATOM 4657 C C . PHE C 1 189 ? 19.572 -21.807 37.932 1.00 17.67 189 PHE C C 1
ATOM 4658 O O . PHE C 1 189 ? 20.396 -22.293 37.166 1.00 18.18 189 PHE C O 1
ATOM 4666 N N . HIS C 1 190 ? 19.850 -21.527 39.200 1.00 18.19 190 HIS C N 1
ATOM 4667 C CA . HIS C 1 190 ? 21.187 -21.777 39.751 1.00 18.79 190 HIS C CA 1
ATOM 4668 C C . HIS C 1 190 ? 21.538 -23.259 39.849 1.00 19.15 190 HIS C C 1
ATOM 4669 O O . HIS C 1 190 ? 22.677 -23.650 39.574 1.00 19.04 190 HIS C O 1
ATOM 4676 N N . HIS C 1 191 ? 20.558 -24.081 40.207 1.00 19.59 191 HIS C N 1
ATOM 4677 C CA . HIS C 1 191 ? 20.779 -25.527 40.222 1.00 20.13 191 HIS C CA 1
ATOM 4678 C C . HIS C 1 191 ? 21.051 -26.101 38.833 1.00 20.25 191 HIS C C 1
ATOM 4679 O O . HIS C 1 191 ? 21.866 -27.002 38.689 1.00 20.25 191 HIS C O 1
ATOM 4686 N N . LEU C 1 192 ? 20.391 -25.569 37.806 1.00 20.14 192 LEU C N 1
ATOM 4687 C CA . LEU C 1 192 ? 20.691 -26.009 36.445 1.00 20.71 192 LEU C CA 1
ATOM 4688 C C . LEU C 1 192 ? 22.138 -25.716 36.036 1.00 21.10 192 LEU C C 1
ATOM 4689 O O . LEU C 1 192 ? 22.776 -26.545 35.394 1.00 21.54 192 LEU C O 1
ATOM 4694 N N . ALA C 1 193 ? 22.646 -24.535 36.393 1.00 21.50 193 ALA C N 1
ATOM 4695 C CA . ALA C 1 193 ? 24.041 -24.196 36.128 1.00 22.04 193 ALA C CA 1
ATOM 4696 C C . ALA C 1 193 ? 24.959 -25.263 36.713 1.00 23.03 193 ALA C C 1
ATOM 4697 O O . ALA C 1 193 ? 25.888 -25.727 36.048 1.00 23.09 193 ALA C O 1
ATOM 4699 N N . LYS C 1 194 ? 24.675 -25.646 37.955 1.00 23.65 194 LYS C N 1
ATOM 4700 C CA . LYS C 1 194 ? 25.431 -26.703 38.635 1.00 24.88 194 LYS C CA 1
ATOM 4701 C C . LYS C 1 194 ? 25.410 -28.014 37.841 1.00 24.62 194 LYS C C 1
ATOM 4702 O O . LYS C 1 194 ? 26.463 -28.620 37.609 1.00 25.07 194 LYS C O 1
ATOM 4708 N N . VAL C 1 195 ? 24.218 -28.428 37.408 1.00 24.65 195 VAL C N 1
ATOM 4709 C CA . VAL C 1 195 ? 24.043 -29.670 36.653 1.00 24.51 195 VAL C CA 1
ATOM 4710 C C . VAL C 1 195 ? 24.845 -29.618 35.342 1.00 24.87 195 VAL C C 1
ATOM 4711 O O . VAL C 1 195 ? 25.592 -30.547 35.014 1.00 24.93 195 VAL C O 1
ATOM 4715 N N . LEU C 1 196 ? 24.718 -28.508 34.616 1.00 24.71 196 LEU C N 1
ATOM 4716 C CA . LEU C 1 196 ? 25.416 -28.358 33.343 1.00 25.02 196 LEU C CA 1
ATOM 4717 C C . LEU C 1 196 ? 26.936 -28.352 33.490 1.00 25.69 196 LEU C C 1
ATOM 4718 O O . LEU C 1 196 ? 27.639 -28.955 32.673 1.00 25.71 196 LEU C O 1
ATOM 4723 N N . LYS C 1 197 ? 27.432 -27.673 34.524 1.00 26.42 197 LYS C N 1
ATOM 4724 C CA . LYS C 1 197 ? 28.863 -27.614 34.801 1.00 27.60 197 LYS C CA 1
ATOM 4725 C C . LYS C 1 197 ? 29.407 -29.000 35.118 1.00 28.28 197 LYS C C 1
ATOM 4726 O O . LYS C 1 197 ? 30.501 -29.364 34.672 1.00 28.39 197 LYS C O 1
ATOM 4732 N N . ALA C 1 198 ? 28.623 -29.774 35.865 1.00 28.79 198 ALA C N 1
ATOM 4733 C CA . ALA C 1 198 ? 28.993 -31.158 36.193 1.00 29.80 198 ALA C CA 1
ATOM 4734 C C . ALA C 1 198 ? 29.097 -32.045 34.945 1.00 30.26 198 ALA C C 1
ATOM 4735 O O . ALA C 1 198 ? 29.835 -33.038 34.942 1.00 30.75 198 ALA C O 1
ATOM 4737 N N . LYS C 1 199 ? 28.366 -31.683 33.892 1.00 30.58 199 LYS C N 1
ATOM 4738 C CA . LYS C 1 199 ? 28.394 -32.418 32.621 1.00 30.63 199 LYS C CA 1
ATOM 4739 C C . LYS C 1 199 ? 29.432 -31.858 31.645 1.00 30.49 199 LYS C C 1
ATOM 4740 O O . LYS C 1 199 ? 29.536 -32.327 30.506 1.00 31.10 199 LYS C O 1
ATOM 4746 N N . GLY C 1 200 ? 30.186 -30.855 32.087 1.00 29.94 200 GLY C N 1
ATOM 4747 C CA . GLY C 1 200 ? 31.198 -30.211 31.252 1.00 29.65 200 GLY C CA 1
ATOM 4748 C C . GLY C 1 200 ? 30.595 -29.349 30.153 1.00 29.21 200 GLY C C 1
ATOM 4749 O O . GLY C 1 200 ? 31.222 -29.125 29.114 1.00 29.48 200 GLY C O 1
ATOM 4750 N N . MET C 1 201 ? 29.380 -28.857 30.387 1.00 28.39 201 MET C N 1
ATOM 4751 C CA . MET C 1 201 ? 28.690 -28.023 29.404 1.00 27.99 201 MET C CA 1
ATOM 4752 C C . MET C 1 201 ? 28.805 -26.532 29.711 1.00 27.28 201 MET C C 1
ATOM 4753 O O . MET C 1 201 ? 29.079 -26.143 30.848 1.00 27.10 201 MET C O 1
ATOM 4758 N N . ASN C 1 202 ? 28.612 -25.718 28.673 1.00 26.17 202 ASN C N 1
ATOM 4759 C CA . ASN C 1 202 ? 28.767 -24.271 28.729 1.00 25.30 202 ASN C CA 1
ATOM 4760 C C . ASN C 1 202 ? 27.553 -23.650 29.423 1.00 24.59 202 ASN C C 1
ATOM 4761 O O . ASN C 1 202 ? 26.411 -24.037 29.150 1.00 24.31 202 ASN C O 1
ATOM 4766 N N . THR C 1 203 ? 27.802 -22.715 30.339 1.00 23.51 203 THR C N 1
ATOM 4767 C CA . THR C 1 203 ? 26.721 -22.064 31.101 1.00 23.03 203 THR C CA 1
ATOM 4768 C C . THR C 1 203 ? 26.636 -20.549 30.880 1.00 22.11 203 THR C C 1
ATOM 4769 O O . THR C 1 203 ? 26.032 -19.828 31.699 1.00 22.13 203 THR C O 1
ATOM 4773 N N . ALA C 1 204 ? 27.239 -20.070 29.789 1.00 21.00 204 ALA C N 1
ATOM 4774 C CA . ALA C 1 204 ? 27.044 -18.690 29.331 1.00 19.95 204 ALA C CA 1
ATOM 4775 C C . ALA C 1 204 ? 25.610 -18.571 28.827 1.00 19.40 204 ALA C C 1
ATOM 4776 O O . ALA C 1 204 ? 24.980 -19.586 28.498 1.00 18.71 204 ALA C O 1
ATOM 4778 N N . VAL C 1 205 ? 25.083 -17.349 28.778 1.00 18.30 205 VAL C N 1
ATOM 4779 C CA . VAL C 1 205 ? 23.641 -17.182 28.527 1.00 17.78 205 VAL C CA 1
ATOM 4780 C C . VAL C 1 205 ? 23.323 -16.592 27.164 1.00 17.38 205 VAL C C 1
ATOM 4781 O O . VAL C 1 205 ? 24.155 -15.915 26.557 1.00 17.74 205 VAL C O 1
ATOM 4785 N N . GLY C 1 206 ? 22.100 -16.861 26.701 1.00 16.97 206 GLY C N 1
ATOM 4786 C CA . GLY C 1 206 ? 21.620 -16.301 25.447 1.00 16.73 206 GLY C CA 1
ATOM 4787 C C . GLY C 1 206 ? 20.818 -15.045 25.695 1.00 16.53 206 GLY C C 1
ATOM 4788 O O . GLY C 1 206 ? 20.830 -14.502 26.807 1.00 16.05 206 GLY C O 1
ATOM 4789 N N . ASP C 1 207 ? 20.112 -14.600 24.657 1.00 16.73 207 ASP C N 1
ATOM 4790 C CA . ASP C 1 207 ? 19.408 -13.315 24.670 1.00 17.08 207 ASP C CA 1
ATOM 4791 C C . ASP C 1 207 ? 18.434 -13.164 25.850 1.00 17.04 207 ASP C C 1
ATOM 4792 O O . ASP C 1 207 ? 18.244 -12.050 26.394 1.00 17.04 207 ASP C O 1
ATOM 4797 N N . GLU C 1 208 ? 17.807 -14.277 26.228 1.00 16.45 208 GLU C N 1
ATOM 4798 C CA . GLU C 1 208 ? 16.773 -14.299 27.268 1.00 17.23 208 GLU C CA 1
ATOM 4799 C C . GLU C 1 208 ? 17.283 -14.657 28.660 1.00 16.29 208 GLU C C 1
ATOM 4800 O O . GLU C 1 208 ? 16.477 -14.793 29.588 1.00 15.94 208 GLU C O 1
ATOM 4806 N N . GLY C 1 209 ? 18.600 -14.834 28.799 1.00 15.30 209 GLY C N 1
ATOM 4807 C CA . GLY C 1 209 ? 19.206 -15.059 30.109 1.00 15.11 209 GLY C CA 1
ATOM 4808 C C . GLY C 1 209 ? 19.268 -16.510 30.550 1.00 15.66 209 GLY C C 1
ATOM 4809 O O . GLY C 1 209 ? 19.608 -16.783 31.695 1.00 14.84 209 GLY C O 1
ATOM 4810 N N . GLY C 1 210 ? 18.906 -17.428 29.646 1.00 15.36 210 GLY C N 1
ATOM 4811 C CA . GLY C 1 210 ? 18.986 -18.873 29.918 1.00 16.77 210 GLY C CA 1
ATOM 4812 C C . GLY C 1 210 ? 20.170 -19.528 29.238 1.00 17.09 210 GLY C C 1
ATOM 4813 O O . GLY C 1 210 ? 20.981 -18.852 28.599 1.00 17.54 210 GLY C O 1
ATOM 4814 N N . TYR C 1 211 ? 20.248 -20.857 29.338 1.00 18.03 211 TYR C N 1
ATOM 4815 C CA . TYR C 1 211 ? 21.414 -21.584 28.859 1.00 18.64 211 TYR C CA 1
ATOM 4816 C C . TYR C 1 211 ? 21.139 -22.220 27.501 1.00 18.77 211 TYR C C 1
ATOM 4817 O O . TYR C 1 211 ? 19.988 -22.523 27.172 1.00 19.00 211 TYR C O 1
ATOM 4826 N N . ALA C 1 212 ? 22.199 -22.414 26.717 1.00 19.75 212 ALA C N 1
ATOM 4827 C CA . ALA C 1 212 ? 22.100 -23.108 25.431 1.00 20.28 212 ALA C CA 1
ATOM 4828 C C . ALA C 1 212 ? 23.259 -24.097 25.276 1.00 21.08 212 ALA C C 1
ATOM 4829 O O . ALA C 1 212 ? 24.089 -23.964 24.371 1.00 21.09 212 ALA C O 1
ATOM 4831 N N . PRO C 1 213 ? 23.335 -25.082 26.186 1.00 21.92 213 PRO C N 1
ATOM 4832 C CA . PRO C 1 213 ? 24.457 -26.022 26.165 1.00 22.96 213 PRO C CA 1
ATOM 4833 C C . PRO C 1 213 ? 24.359 -27.025 25.011 1.00 24.22 213 PRO C C 1
ATOM 4834 O O . PRO C 1 213 ? 23.310 -27.125 24.364 1.00 24.26 213 PRO C O 1
ATOM 4838 N N . ASN C 1 214 ? 25.449 -27.750 24.763 1.00 25.85 214 ASN C N 1
ATOM 4839 C CA . ASN C 1 214 ? 25.520 -28.667 23.625 1.00 27.35 214 ASN C CA 1
ATOM 4840 C C . ASN C 1 214 ? 24.817 -30.005 23.896 1.00 27.93 214 ASN C C 1
ATOM 4841 O O . ASN C 1 214 ? 25.454 -31.068 23.950 1.00 27.86 214 ASN C O 1
ATOM 4846 N N . LEU C 1 215 ? 23.499 -29.931 24.077 1.00 28.20 215 LEU C N 1
ATOM 4847 C CA . LEU C 1 215 ? 22.666 -31.110 24.320 1.00 28.94 215 LEU C CA 1
ATOM 4848 C C . LEU C 1 215 ? 22.377 -31.826 23.010 1.00 29.44 215 LEU C C 1
ATOM 4849 O O . LEU C 1 215 ? 22.233 -31.188 21.967 1.00 29.17 215 LEU C O 1
ATOM 4854 N N . GLY C 1 216 ? 22.285 -33.152 23.075 1.00 30.18 216 GLY C N 1
ATOM 4855 C CA . GLY C 1 216 ? 22.204 -33.978 21.876 1.00 31.20 216 GLY C CA 1
ATOM 4856 C C . GLY C 1 216 ? 20.815 -34.227 21.326 1.00 31.97 216 GLY C C 1
ATOM 4857 O O . GLY C 1 216 ? 20.680 -34.721 20.203 1.00 32.22 216 GLY C O 1
ATOM 4858 N N . SER C 1 217 ? 19.786 -33.894 22.110 1.00 32.38 217 SER C N 1
ATOM 4859 C CA . SER C 1 217 ? 18.398 -34.175 21.737 1.00 32.96 217 SER C CA 1
ATOM 4860 C C . SER C 1 217 ? 17.391 -33.446 22.626 1.00 33.42 217 SER C C 1
ATOM 4861 O O . SER C 1 217 ? 17.741 -32.964 23.704 1.00 33.47 217 SER C O 1
ATOM 4864 N N . ASN C 1 218 ? 16.138 -33.374 22.167 1.00 33.83 218 ASN C N 1
ATOM 4865 C CA . ASN C 1 218 ? 15.041 -32.818 22.962 1.00 34.37 218 ASN C CA 1
ATOM 4866 C C . ASN C 1 218 ? 14.875 -33.558 24.293 1.00 34.31 218 ASN C C 1
ATOM 4867 O O . ASN C 1 218 ? 14.533 -32.954 25.316 1.00 34.88 218 ASN C O 1
ATOM 4872 N N . ALA C 1 219 ? 15.126 -34.868 24.265 1.00 34.39 219 ALA C N 1
ATOM 4873 C CA . ALA C 1 219 ? 15.045 -35.714 25.454 1.00 34.03 219 ALA C CA 1
ATOM 4874 C C . ALA C 1 219 ? 16.091 -35.340 26.504 1.00 33.86 219 ALA C C 1
ATOM 4875 O O . ALA C 1 219 ? 15.784 -35.279 27.698 1.00 33.57 219 ALA C O 1
ATOM 4877 N N . GLU C 1 220 ? 17.324 -35.093 26.059 1.00 33.79 220 GLU C N 1
ATOM 4878 C CA . GLU C 1 220 ? 18.392 -34.695 26.979 1.00 33.76 220 GLU C CA 1
ATOM 4879 C C . GLU C 1 220 ? 18.101 -33.328 27.605 1.00 33.37 220 GLU C C 1
ATOM 4880 O O . GLU C 1 220 ? 18.390 -33.105 28.779 1.00 33.22 220 GLU C O 1
ATOM 4886 N N . ALA C 1 221 ? 17.505 -32.433 26.822 1.00 33.01 221 ALA C N 1
ATOM 4887 C CA . ALA C 1 221 ? 17.133 -31.105 27.299 1.00 32.57 221 ALA C CA 1
ATOM 4888 C C . ALA C 1 221 ? 16.135 -31.173 28.455 1.00 32.13 221 ALA C C 1
ATOM 4889 O O . ALA C 1 221 ? 16.308 -30.510 29.476 1.00 32.10 221 ALA C O 1
ATOM 4891 N N . LEU C 1 222 ? 15.099 -31.989 28.292 1.00 31.98 222 LEU C N 1
ATOM 4892 C CA . LEU C 1 222 ? 14.077 -32.152 29.327 1.00 31.49 222 LEU C CA 1
ATOM 4893 C C . LEU C 1 222 ? 14.605 -32.870 30.575 1.00 31.46 222 LEU C C 1
ATOM 4894 O O . LEU C 1 222 ? 14.145 -32.601 31.696 1.00 31.53 222 LEU C O 1
ATOM 4899 N N . ALA C 1 223 ? 15.568 -33.773 30.366 1.00 31.41 223 ALA C N 1
ATOM 4900 C CA . ALA C 1 223 ? 16.221 -34.518 31.444 1.00 30.92 223 ALA C CA 1
ATOM 4901 C C . ALA C 1 223 ? 16.976 -33.604 32.413 1.00 30.46 223 ALA C C 1
ATOM 4902 O O . ALA C 1 223 ? 16.778 -33.697 33.633 1.00 30.84 223 ALA C O 1
ATOM 4904 N N . VAL C 1 224 ? 17.822 -32.720 31.874 1.00 29.74 224 VAL C N 1
ATOM 4905 C CA . VAL C 1 224 ? 18.569 -31.756 32.707 1.00 28.67 224 VAL C CA 1
ATOM 4906 C C . VAL C 1 224 ? 17.669 -30.757 33.447 1.00 27.66 224 VAL C C 1
ATOM 4907 O O . VAL C 1 224 ? 17.963 -30.374 34.577 1.00 27.31 224 VAL C O 1
ATOM 4911 N N . ILE C 1 225 ? 16.569 -30.349 32.817 1.00 26.86 225 ILE C N 1
ATOM 4912 C CA . ILE C 1 225 ? 15.611 -29.479 33.487 1.00 26.14 225 ILE C CA 1
ATOM 4913 C C . ILE C 1 225 ? 14.958 -30.201 34.667 1.00 26.03 225 ILE C C 1
ATOM 4914 O O . ILE C 1 225 ? 14.851 -29.651 35.765 1.00 26.02 225 ILE C O 1
ATOM 4919 N N . ALA C 1 226 ? 14.528 -31.437 34.428 1.00 26.11 226 ALA C N 1
ATOM 4920 C CA . ALA C 1 226 ? 13.974 -32.279 35.486 1.00 26.32 226 ALA C CA 1
ATOM 4921 C C . ALA C 1 226 ? 14.966 -32.423 36.647 1.00 26.26 226 ALA C C 1
ATOM 4922 O O . ALA C 1 226 ? 14.599 -32.240 37.806 1.00 26.28 226 ALA C O 1
ATOM 4924 N N . GLU C 1 227 ? 16.223 -32.703 36.322 1.00 26.79 227 GLU C N 1
ATOM 4925 C CA . GLU C 1 227 ? 17.267 -32.846 37.338 1.00 27.30 227 GLU C CA 1
ATOM 4926 C C . GLU C 1 227 ? 17.438 -31.585 38.188 1.00 26.77 227 GLU C C 1
ATOM 4927 O O . GLU C 1 227 ? 17.550 -31.659 39.411 1.00 26.95 227 GLU C O 1
ATOM 4933 N N . ALA C 1 228 ? 17.437 -30.424 37.534 1.00 26.00 228 ALA C N 1
ATOM 4934 C CA . ALA C 1 228 ? 17.600 -29.152 38.228 1.00 25.06 228 ALA C CA 1
ATOM 4935 C C . ALA C 1 228 ? 16.435 -28.829 39.165 1.00 24.59 228 ALA C C 1
ATOM 4936 O O . ALA C 1 228 ? 16.644 -28.332 40.266 1.00 24.50 228 ALA C O 1
ATOM 4938 N N . VAL C 1 229 ? 15.210 -29.091 38.711 1.00 24.39 229 VAL C N 1
ATOM 4939 C CA . VAL C 1 229 ? 14.010 -28.855 39.509 1.00 24.44 229 VAL C CA 1
ATOM 4940 C C . VAL C 1 229 ? 14.069 -29.688 40.801 1.00 24.88 229 VAL C C 1
ATOM 4941 O O . VAL C 1 229 ? 13.827 -29.176 41.898 1.00 24.20 229 VAL C O 1
ATOM 4945 N N . LYS C 1 230 ? 14.425 -30.961 40.641 1.00 25.90 230 LYS C N 1
ATOM 4946 C CA . LYS C 1 230 ? 14.580 -31.905 41.752 1.00 26.90 230 LYS C CA 1
ATOM 4947 C C . LYS C 1 230 ? 15.697 -31.466 42.706 1.00 26.71 230 LYS C C 1
ATOM 4948 O O . LYS C 1 230 ? 15.486 -31.400 43.926 1.00 27.03 230 LYS C O 1
ATOM 4954 N N . ALA C 1 231 ? 16.867 -31.151 42.146 1.00 26.86 231 ALA C N 1
ATOM 4955 C CA . ALA C 1 231 ? 18.005 -30.651 42.929 1.00 26.73 231 ALA C CA 1
ATOM 4956 C C . ALA C 1 231 ? 17.660 -29.415 43.758 1.00 26.70 231 ALA C C 1
ATOM 4957 O O . ALA C 1 231 ? 18.188 -29.230 44.857 1.00 26.87 231 ALA C O 1
ATOM 4959 N N . ALA C 1 232 ? 16.767 -28.576 43.230 1.00 26.12 232 ALA C N 1
ATOM 4960 C CA . ALA C 1 232 ? 16.293 -27.374 43.930 1.00 26.16 232 ALA C CA 1
ATOM 4961 C C . ALA C 1 232 ? 15.260 -27.653 45.038 1.00 25.93 232 ALA C C 1
ATOM 4962 O O . ALA C 1 232 ? 14.930 -26.762 45.828 1.00 25.97 232 ALA C O 1
ATOM 4964 N N . GLY C 1 233 ? 14.761 -28.888 45.095 1.00 26.24 233 GLY C N 1
ATOM 4965 C CA . GLY C 1 233 ? 13.813 -29.299 46.130 1.00 26.29 233 GLY C CA 1
ATOM 4966 C C . GLY C 1 233 ? 12.356 -29.076 45.778 1.00 26.50 233 GLY C C 1
ATOM 4967 O O . GLY C 1 233 ? 11.508 -28.940 46.665 1.00 26.58 233 GLY C O 1
ATOM 4968 N N . TYR C 1 234 ? 12.075 -29.027 44.476 1.00 26.25 234 TYR C N 1
ATOM 4969 C CA . TYR C 1 234 ? 10.717 -28.876 43.966 1.00 25.99 234 TYR C CA 1
ATOM 4970 C C . TYR C 1 234 ? 10.290 -30.110 43.191 1.00 26.76 234 TYR C C 1
ATOM 4971 O O . TYR C 1 234 ? 11.126 -30.841 42.648 1.00 26.86 234 TYR C O 1
ATOM 4980 N N . GLU C 1 235 ? 8.982 -30.333 43.143 1.00 27.72 235 GLU C N 1
ATOM 4981 C CA . GLU C 1 235 ? 8.422 -31.477 42.425 1.00 28.80 235 GLU C CA 1
ATOM 4982 C C . GLU C 1 235 ? 7.883 -31.062 41.066 1.00 28.46 235 GLU C C 1
ATOM 4983 O O . GLU C 1 235 ? 6.958 -30.251 40.981 1.00 28.38 235 GLU C O 1
ATOM 4989 N N . LEU C 1 236 ? 8.461 -31.618 40.006 1.00 28.78 236 LEU C N 1
ATOM 4990 C CA . LEU C 1 236 ? 7.931 -31.434 38.660 1.00 29.32 236 LEU C CA 1
ATOM 4991 C C . LEU C 1 236 ? 6.469 -31.862 38.579 1.00 29.64 236 LEU C C 1
ATOM 4992 O O . LEU C 1 236 ? 6.076 -32.875 39.158 1.00 29.87 236 LEU C O 1
ATOM 4997 N N . GLY C 1 237 ? 5.669 -31.083 37.857 1.00 29.57 237 GLY C N 1
ATOM 4998 C CA . GLY C 1 237 ? 4.269 -31.407 37.656 1.00 29.54 237 GLY C CA 1
ATOM 4999 C C . GLY C 1 237 ? 3.382 -30.855 38.755 1.00 29.72 237 GLY C C 1
ATOM 5000 O O . GLY C 1 237 ? 2.171 -30.724 38.581 1.00 30.34 237 GLY C O 1
ATOM 5001 N N . LYS C 1 238 ? 3.990 -30.530 39.891 1.00 29.49 238 LYS C N 1
ATOM 5002 C CA . LYS C 1 238 ? 3.244 -30.027 41.047 1.00 29.26 238 LYS C CA 1
ATOM 5003 C C . LYS C 1 238 ? 3.640 -28.576 41.339 1.00 29.06 238 LYS C C 1
ATOM 5004 O O . LYS C 1 238 ? 2.811 -27.663 41.254 1.00 28.90 238 LYS C O 1
ATOM 5010 N N . ASP C 1 239 ? 4.914 -28.380 41.672 1.00 28.48 239 ASP C N 1
ATOM 5011 C CA . ASP C 1 239 ? 5.468 -27.052 41.945 1.00 28.23 239 ASP C CA 1
ATOM 5012 C C . ASP C 1 239 ? 5.765 -26.315 40.641 1.00 27.51 239 ASP C C 1
ATOM 5013 O O . ASP C 1 239 ? 5.605 -25.093 40.549 1.00 27.44 239 ASP C O 1
ATOM 5018 N N . ILE C 1 240 ? 6.201 -27.078 39.640 1.00 26.88 240 ILE C N 1
ATOM 5019 C CA . ILE C 1 240 ? 6.686 -26.538 38.370 1.00 26.26 240 ILE C CA 1
ATOM 5020 C C . ILE C 1 240 ? 6.217 -27.354 37.162 1.00 25.32 240 ILE C C 1
ATOM 5021 O O . ILE C 1 240 ? 6.412 -28.567 37.116 1.00 25.01 240 ILE C O 1
ATOM 5026 N N . THR C 1 241 ? 5.599 -26.676 36.195 1.00 23.80 241 THR C N 1
ATOM 5027 C CA . THR C 1 241 ? 5.261 -27.281 34.908 1.00 22.72 241 THR C CA 1
ATOM 5028 C C . THR C 1 241 ? 6.204 -26.785 33.804 1.00 22.32 241 THR C C 1
ATOM 5029 O O . THR C 1 241 ? 7.042 -25.893 34.036 1.00 21.71 241 THR C O 1
ATOM 5033 N N . LEU C 1 242 ? 6.084 -27.378 32.619 1.00 21.69 242 LEU C N 1
ATOM 5034 C CA . LEU C 1 242 ? 6.957 -27.054 31.497 1.00 21.41 242 LEU C CA 1
ATOM 5035 C C . LEU C 1 242 ? 6.166 -26.415 30.358 1.00 21.46 242 LEU C C 1
ATOM 5036 O O . LEU C 1 242 ? 5.034 -26.808 30.069 1.00 21.08 242 LEU C O 1
ATOM 5041 N N . ALA C 1 243 ? 6.761 -25.392 29.750 1.00 21.63 243 ALA C N 1
ATOM 5042 C CA . ALA C 1 243 ? 6.224 -24.797 28.530 1.00 21.62 243 ALA C CA 1
ATOM 5043 C C . ALA C 1 243 ? 7.298 -24.890 27.463 1.00 22.10 243 ALA C C 1
ATOM 5044 O O . ALA C 1 243 ? 8.489 -24.911 27.785 1.00 21.88 243 ALA C O 1
ATOM 5046 N N . MET C 1 244 ? 6.896 -24.973 26.201 1.00 21.65 244 MET C N 1
ATOM 5047 C CA . MET C 1 244 ? 7.879 -25.019 25.113 1.00 22.97 244 MET C CA 1
ATOM 5048 C C . MET C 1 244 ? 7.452 -24.179 23.910 1.00 22.29 244 MET C C 1
ATOM 5049 O O . MET C 1 244 ? 6.266 -23.893 23.719 1.00 21.97 244 MET C O 1
ATOM 5054 N N . ASP C 1 245 ? 8.439 -23.793 23.113 1.00 22.44 245 ASP C N 1
ATOM 5055 C CA . ASP C 1 245 ? 8.204 -23.125 21.842 1.00 22.51 245 ASP C CA 1
ATOM 5056 C C . ASP C 1 245 ? 8.873 -23.958 20.766 1.00 22.78 245 ASP C C 1
ATOM 5057 O O . ASP C 1 245 ? 10.101 -24.064 20.730 1.00 22.58 245 ASP C O 1
ATOM 5062 N N . CYS C 1 246 ? 8.065 -24.568 19.897 1.00 22.73 246 CYS C N 1
ATOM 5063 C CA . CYS C 1 246 ? 8.600 -25.403 18.825 1.00 23.90 246 CYS C CA 1
ATOM 5064 C C . CYS C 1 246 ? 9.227 -24.610 17.703 1.00 24.15 246 CYS C C 1
ATOM 5065 O O . CYS C 1 246 ? 10.136 -25.109 17.035 1.00 24.43 246 CYS C O 1
ATOM 5068 N N . ALA C 1 247 ? 8.713 -23.402 17.475 1.00 24.64 247 ALA C N 1
ATOM 5069 C CA . ALA C 1 247 ? 9.020 -22.620 16.272 1.00 25.22 247 ALA C CA 1
ATOM 5070 C C . ALA C 1 247 ? 8.992 -23.526 15.036 1.00 25.77 247 ALA C C 1
ATOM 5071 O O . ALA C 1 247 ? 9.963 -23.608 14.278 1.00 25.67 247 ALA C O 1
ATOM 5073 N N . ALA C 1 248 ? 7.864 -24.205 14.840 1.00 26.27 248 ALA C N 1
ATOM 5074 C CA . ALA C 1 248 ? 7.785 -25.331 13.902 1.00 27.22 248 ALA C CA 1
ATOM 5075 C C . ALA C 1 248 ? 7.987 -24.962 12.433 1.00 28.21 248 ALA C C 1
ATOM 5076 O O . ALA C 1 248 ? 8.205 -25.840 11.592 1.00 28.36 248 ALA C O 1
ATOM 5078 N N . SER C 1 249 ? 7.932 -23.668 12.131 1.00 29.48 249 SER C N 1
ATOM 5079 C CA . SER C 1 249 ? 8.213 -23.187 10.784 1.00 30.76 249 SER C CA 1
ATOM 5080 C C . SER C 1 249 ? 9.661 -23.489 10.397 1.00 31.81 249 SER C C 1
ATOM 5081 O O . SER C 1 249 ? 9.969 -23.682 9.217 1.00 32.00 249 SER C O 1
ATOM 5084 N N . GLU C 1 250 ? 10.534 -23.550 11.403 1.00 32.96 250 GLU C N 1
ATOM 5085 C CA . GLU C 1 250 ? 11.972 -23.727 11.181 1.00 34.71 250 GLU C CA 1
ATOM 5086 C C . GLU C 1 250 ? 12.329 -25.104 10.640 1.00 35.69 250 GLU C C 1
ATOM 5087 O O . GLU C 1 250 ? 13.442 -25.311 10.143 1.00 36.23 250 GLU C O 1
ATOM 5093 N N . PHE C 1 251 ? 11.401 -26.047 10.739 1.00 36.84 251 PHE C N 1
ATOM 5094 C CA . PHE C 1 251 ? 11.601 -27.346 10.099 1.00 38.06 251 PHE C CA 1
ATOM 5095 C C . PHE C 1 251 ? 10.471 -27.763 9.142 1.00 38.61 251 PHE C C 1
ATOM 5096 O O . PHE C 1 251 ? 10.335 -28.945 8.810 1.00 38.80 251 PHE C O 1
ATOM 5104 N N . TYR C 1 252 ? 9.700 -26.776 8.681 1.00 39.36 252 TYR C N 1
ATOM 5105 C CA . TYR C 1 252 ? 8.595 -26.983 7.738 1.00 40.15 252 TYR C CA 1
ATOM 5106 C C . TYR C 1 252 ? 9.085 -26.955 6.285 1.00 40.67 252 TYR C C 1
ATOM 5107 O O . TYR C 1 252 ? 9.672 -25.969 5.833 1.00 40.68 252 TYR C O 1
ATOM 5116 N N . LYS C 1 253 ? 8.834 -28.043 5.561 1.00 41.37 253 LYS C N 1
ATOM 5117 C CA . LYS C 1 253 ? 9.330 -28.207 4.200 1.00 41.67 253 LYS C CA 1
ATOM 5118 C C . LYS C 1 253 ? 8.382 -29.102 3.415 1.00 42.70 253 LYS C C 1
ATOM 5119 O O . LYS C 1 253 ? 8.091 -30.226 3.839 1.00 42.86 253 LYS C O 1
ATOM 5125 N N . ASP C 1 254 ? 7.905 -28.598 2.275 1.00 43.12 254 ASP C N 1
ATOM 5126 C CA . ASP C 1 254 ? 6.976 -29.335 1.412 1.00 43.61 254 ASP C CA 1
ATOM 5127 C C . ASP C 1 254 ? 5.801 -29.915 2.202 1.00 43.48 254 ASP C C 1
ATOM 5128 O O . ASP C 1 254 ? 5.468 -31.096 2.066 1.00 43.48 254 ASP C O 1
ATOM 5133 N N . GLY C 1 255 ? 5.194 -29.078 3.043 1.00 43.38 255 GLY C N 1
ATOM 5134 C CA . GLY C 1 255 ? 4.040 -29.475 3.851 1.00 43.32 255 GLY C CA 1
ATOM 5135 C C . GLY C 1 255 ? 4.340 -30.452 4.977 1.00 43.33 255 GLY C C 1
ATOM 5136 O O . GLY C 1 255 ? 3.430 -30.878 5.696 1.00 43.31 255 GLY C O 1
ATOM 5137 N N . LYS C 1 256 ? 5.614 -30.806 5.134 1.00 43.10 256 LYS C N 1
ATOM 5138 C CA . LYS C 1 256 ? 6.026 -31.765 6.153 1.00 43.11 256 LYS C CA 1
ATOM 5139 C C . LYS C 1 256 ? 7.021 -31.160 7.147 1.00 42.83 256 LYS C C 1
ATOM 5140 O O . LYS C 1 256 ? 7.631 -30.120 6.880 1.00 42.50 256 LYS C O 1
ATOM 5146 N N . TYR C 1 257 ? 7.168 -31.822 8.292 1.00 42.41 257 TYR C N 1
ATOM 5147 C CA . TYR C 1 257 ? 8.019 -31.344 9.378 1.00 42.20 257 TYR C CA 1
ATOM 5148 C C . TYR C 1 257 ? 9.227 -32.261 9.546 1.00 42.73 257 TYR C C 1
ATOM 5149 O O . TYR C 1 257 ? 9.095 -33.417 9.961 1.00 42.69 257 TYR C O 1
ATOM 5158 N N . VAL C 1 258 ? 10.397 -31.738 9.191 1.00 43.36 258 VAL C N 1
ATOM 5159 C CA . VAL C 1 258 ? 11.631 -32.523 9.164 1.00 44.12 258 VAL C CA 1
ATOM 5160 C C . VAL C 1 258 ? 12.582 -32.009 10.242 1.00 44.62 258 VAL C C 1
ATOM 5161 O O . VAL C 1 258 ? 13.089 -30.888 10.152 1.00 44.59 258 VAL C O 1
ATOM 5165 N N . LEU C 1 259 ? 12.819 -32.832 11.258 1.00 45.14 259 LEU C N 1
ATOM 5166 C CA . LEU C 1 259 ? 13.395 -32.357 12.510 1.00 45.76 259 LEU C CA 1
ATOM 5167 C C . LEU C 1 259 ? 14.919 -32.373 12.458 1.00 46.24 259 LEU C C 1
ATOM 5168 O O . LEU C 1 259 ? 15.577 -31.453 12.944 1.00 46.60 259 LEU C O 1
ATOM 5173 N N . ALA C 1 260 ? 15.475 -33.425 11.864 1.00 46.74 260 ALA C N 1
ATOM 5174 C CA . ALA C 1 260 ? 16.922 -33.575 11.770 1.00 47.23 260 ALA C CA 1
ATOM 5175 C C . ALA C 1 260 ? 17.563 -33.624 13.152 1.00 47.53 260 ALA C C 1
ATOM 5176 O O . ALA C 1 260 ? 18.714 -33.223 13.328 1.00 47.68 260 ALA C O 1
ATOM 5178 N N . GLY C 1 261 ? 16.811 -34.118 14.130 1.00 47.70 261 GLY C N 1
ATOM 5179 C CA . GLY C 1 261 ? 17.396 -34.655 15.345 1.00 47.91 261 GLY C CA 1
ATOM 5180 C C . GLY C 1 261 ? 16.515 -35.700 16.001 1.00 48.12 261 GLY C C 1
ATOM 5181 O O . GLY C 1 261 ? 16.807 -36.171 17.100 1.00 48.20 261 GLY C O 1
ATOM 5182 N N . GLU C 1 262 ? 15.432 -36.063 15.322 1.00 48.25 262 GLU C N 1
ATOM 5183 C CA . GLU C 1 262 ? 14.496 -37.052 15.845 1.00 48.03 262 GLU C CA 1
ATOM 5184 C C . GLU C 1 262 ? 14.058 -38.026 14.756 1.00 48.51 262 GLU C C 1
ATOM 5185 O O . GLU C 1 262 ? 12.918 -37.983 14.294 1.00 48.46 262 GLU C O 1
ATOM 5191 N N . ALA C 1 266 ? 10.699 -36.754 8.757 1.00 42.02 266 ALA C N 1
ATOM 5192 C CA . ALA C 1 266 ? 9.690 -36.107 7.915 1.00 41.87 266 ALA C CA 1
ATOM 5193 C C . ALA C 1 266 ? 8.260 -36.415 8.374 1.00 41.64 266 ALA C C 1
ATOM 5194 O O . ALA C 1 266 ? 7.607 -37.339 7.870 1.00 41.67 266 ALA C O 1
ATOM 5196 N N . PHE C 1 267 ? 7.786 -35.625 9.336 1.00 41.12 267 PHE C N 1
ATOM 5197 C CA . PHE C 1 267 ? 6.448 -35.780 9.904 1.00 40.57 267 PHE C CA 1
ATOM 5198 C C . PHE C 1 267 ? 5.403 -35.037 9.083 1.00 40.30 267 PHE C C 1
ATOM 5199 O O . PHE C 1 267 ? 5.619 -33.893 8.682 1.00 40.18 267 PHE C O 1
ATOM 5207 N N . THR C 1 268 ? 4.265 -35.686 8.847 1.00 39.97 268 THR C N 1
ATOM 5208 C CA . THR C 1 268 ? 3.091 -34.984 8.340 1.00 39.68 268 THR C CA 1
ATOM 5209 C C . THR C 1 268 ? 2.569 -34.118 9.486 1.00 39.48 268 THR C C 1
ATOM 5210 O O . THR C 1 268 ? 3.005 -34.271 10.635 1.00 39.26 268 THR C O 1
ATOM 5214 N N . SER C 1 269 ? 1.648 -33.212 9.173 1.00 39.20 269 SER C N 1
ATOM 5215 C CA . SER C 1 269 ? 1.072 -32.318 10.170 1.00 39.02 269 SER C CA 1
ATOM 5216 C C . SER C 1 269 ? 0.463 -33.102 11.333 1.00 38.71 269 SER C C 1
ATOM 5217 O O . SER C 1 269 ? 0.708 -32.786 12.503 1.00 38.52 269 SER C O 1
ATOM 5220 N N . GLU C 1 270 ? -0.317 -34.131 11.000 1.00 38.21 270 GLU C N 1
ATOM 5221 C CA . GLU C 1 270 ? -0.960 -34.989 11.993 1.00 37.70 270 GLU C CA 1
ATOM 5222 C C . GLU C 1 270 ? 0.083 -35.755 12.802 1.00 37.03 270 GLU C C 1
ATOM 5223 O O . GLU C 1 270 ? -0.060 -35.908 14.012 1.00 36.71 270 GLU C O 1
ATOM 5229 N N . GLU C 1 271 ? 1.125 -36.229 12.116 1.00 36.35 271 GLU C N 1
ATOM 5230 C CA . GLU C 1 271 ? 2.176 -37.034 12.734 1.00 35.69 271 GLU C CA 1
ATOM 5231 C C . GLU C 1 271 ? 2.999 -36.212 13.716 1.00 34.78 271 GLU C C 1
ATOM 5232 O O . GLU C 1 271 ? 3.392 -36.710 14.771 1.00 34.80 271 GLU C O 1
ATOM 5238 N N . PHE C 1 272 ? 3.260 -34.954 13.370 1.00 33.75 272 PHE C N 1
ATOM 5239 C CA . PHE C 1 272 ? 3.981 -34.068 14.279 1.00 32.97 272 PHE C CA 1
ATOM 5240 C C . PHE C 1 272 ? 3.173 -33.713 15.530 1.00 32.59 272 PHE C C 1
ATOM 5241 O O . PHE C 1 272 ? 3.737 -33.610 16.623 1.00 32.25 272 PHE C O 1
ATOM 5249 N N . THR C 1 273 ? 1.863 -33.533 15.365 1.00 31.91 273 THR C N 1
ATOM 5250 C CA . THR C 1 273 ? 0.965 -33.322 16.499 1.00 31.42 273 THR C CA 1
ATOM 5251 C C . THR C 1 273 ? 1.042 -34.485 17.494 1.00 31.34 273 THR C C 1
ATOM 5252 O O . THR C 1 273 ? 1.123 -34.261 18.699 1.00 31.25 273 THR C O 1
ATOM 5256 N N . HIS C 1 274 ? 1.035 -35.720 16.989 1.00 31.22 274 HIS C N 1
ATOM 5257 C CA . HIS C 1 274 ? 1.146 -36.885 17.865 1.00 31.09 274 HIS C CA 1
ATOM 5258 C C . HIS C 1 274 ? 2.547 -37.087 18.438 1.00 30.79 274 HIS C C 1
ATOM 5259 O O . HIS C 1 274 ? 2.699 -37.664 19.515 1.00 30.73 274 HIS C O 1
ATOM 5266 N N . PHE C 1 275 ? 3.560 -36.591 17.734 1.00 30.10 275 PHE C N 1
ATOM 5267 C CA . PHE C 1 275 ? 4.916 -36.547 18.274 1.00 29.73 275 PHE C CA 1
ATOM 5268 C C . PHE C 1 275 ? 4.959 -35.650 19.512 1.00 29.39 275 PHE C C 1
ATOM 5269 O O . PHE C 1 275 ? 5.590 -35.991 20.529 1.00 29.00 275 PHE C O 1
ATOM 5277 N N . LEU C 1 276 ? 4.282 -34.508 19.408 1.00 28.86 276 LEU C N 1
ATOM 5278 C CA . LEU C 1 276 ? 4.162 -33.547 20.505 1.00 28.40 276 LEU C CA 1
ATOM 5279 C C . LEU C 1 276 ? 3.314 -34.116 21.634 1.00 28.61 276 LEU C C 1
ATOM 5280 O O . LEU C 1 276 ? 3.672 -33.998 22.809 1.00 28.64 276 LEU C O 1
ATOM 5285 N N . GLU C 1 277 ? 2.204 -34.753 21.264 1.00 28.68 277 GLU C N 1
ATOM 5286 C CA . GLU C 1 277 ? 1.356 -35.467 22.215 1.00 29.02 277 GLU C CA 1
ATOM 5287 C C . GLU C 1 277 ? 2.157 -36.478 23.043 1.00 28.88 277 GLU C C 1
ATOM 5288 O O . GLU C 1 277 ? 1.962 -36.573 24.256 1.00 29.26 277 GLU C O 1
ATOM 5294 N N . GLU C 1 278 ? 3.059 -37.212 22.385 1.00 29.00 278 GLU C N 1
ATOM 5295 C CA . GLU C 1 278 ? 3.919 -38.203 23.048 1.00 29.18 278 GLU C CA 1
ATOM 5296 C C . GLU C 1 278 ? 4.813 -37.546 24.104 1.00 28.95 278 GLU C C 1
ATOM 5297 O O . GLU C 1 278 ? 5.017 -38.099 25.181 1.00 28.55 278 GLU C O 1
ATOM 5303 N N . LEU C 1 279 ? 5.339 -36.365 23.784 1.00 28.59 279 LEU C N 1
ATOM 5304 C CA . LEU C 1 279 ? 6.151 -35.602 24.739 1.00 28.64 279 LEU C CA 1
ATOM 5305 C C . LEU C 1 279 ? 5.356 -35.147 25.968 1.00 28.30 279 LEU C C 1
ATOM 5306 O O . LEU C 1 279 ? 5.885 -35.163 27.084 1.00 28.21 279 LEU C O 1
ATOM 5311 N N . THR C 1 280 ? 4.096 -34.759 25.764 1.00 28.07 280 THR C N 1
ATOM 5312 C CA . THR C 1 280 ? 3.235 -34.282 26.857 1.00 28.38 280 THR C CA 1
ATOM 5313 C C . THR C 1 280 ? 2.774 -35.411 27.786 1.00 28.82 280 THR C C 1
ATOM 5314 O O . THR C 1 280 ? 2.290 -35.156 28.890 1.00 28.90 280 THR C O 1
ATOM 5318 N N . LYS C 1 281 ? 2.893 -36.654 27.330 1.00 29.43 281 LYS C N 1
ATOM 5319 C CA . LYS C 1 281 ? 2.589 -37.782 28.201 1.00 30.12 281 LYS C CA 1
ATOM 5320 C C . LYS C 1 281 ? 3.785 -38.080 29.085 1.00 30.34 281 LYS C C 1
ATOM 5321 O O . LYS C 1 281 ? 3.636 -38.404 30.264 1.00 31.04 281 LYS C O 1
ATOM 5327 N N . GLN C 1 282 ? 4.968 -37.968 28.493 1.00 30.11 282 GLN C N 1
ATOM 5328 C CA . GLN C 1 282 ? 6.224 -38.279 29.143 1.00 30.05 282 GLN C CA 1
ATOM 5329 C C . GLN C 1 282 ? 6.628 -37.201 30.158 1.00 29.51 282 GLN C C 1
ATOM 5330 O O . GLN C 1 282 ? 7.145 -37.514 31.236 1.00 29.52 282 GLN C O 1
ATOM 5336 N N . TYR C 1 283 ? 6.386 -35.937 29.814 1.00 28.50 283 TYR C N 1
ATOM 5337 C CA . TYR C 1 283 ? 6.754 -34.816 30.681 1.00 27.53 283 TYR C CA 1
ATOM 5338 C C . TYR C 1 283 ? 5.565 -33.897 30.964 1.00 26.50 283 TYR C C 1
ATOM 5339 O O . TYR C 1 283 ? 4.616 -33.855 30.171 1.00 26.30 283 TYR C O 1
ATOM 5348 N N . PRO C 1 284 ? 5.592 -33.161 32.100 1.00 25.64 284 PRO C N 1
ATOM 5349 C CA . PRO C 1 284 ? 4.464 -32.271 32.364 1.00 24.94 284 PRO C CA 1
ATOM 5350 C C . PRO C 1 284 ? 4.541 -30.965 31.550 1.00 24.34 284 PRO C C 1
ATOM 5351 O O . PRO C 1 284 ? 4.513 -29.871 32.106 1.00 24.43 284 PRO C O 1
ATOM 5355 N N . ILE C 1 285 ? 4.658 -31.123 30.235 1.00 23.36 285 ILE C N 1
ATOM 5356 C CA . ILE C 1 285 ? 4.550 -30.024 29.281 1.00 22.50 285 ILE C CA 1
ATOM 5357 C C . ILE C 1 285 ? 3.082 -29.654 29.142 1.00 22.33 285 ILE C C 1
ATOM 5358 O O . ILE C 1 285 ? 2.261 -30.462 28.688 1.00 22.18 285 ILE C O 1
ATOM 5363 N N . VAL C 1 286 ? 2.749 -28.436 29.552 1.00 21.69 286 VAL C N 1
ATOM 5364 C CA . VAL C 1 286 ? 1.358 -27.990 29.575 1.00 21.29 286 VAL C CA 1
ATOM 5365 C C . VAL C 1 286 ? 1.062 -26.843 28.614 1.00 21.18 286 VAL C C 1
ATOM 5366 O O . VAL C 1 286 ? -0.090 -26.428 28.488 1.00 21.34 286 VAL C O 1
ATOM 5370 N N . SER C 1 287 ? 2.096 -26.351 27.929 1.00 20.93 287 SER C N 1
ATOM 5371 C CA . SER C 1 287 ? 1.942 -25.230 27.001 1.00 20.06 287 SER C CA 1
ATOM 5372 C C . SER C 1 287 ? 2.880 -25.399 25.818 1.00 20.23 287 SER C C 1
ATOM 5373 O O . SER C 1 287 ? 4.076 -25.661 26.008 1.00 19.76 287 SER C O 1
ATOM 5376 N N . ILE C 1 288 ? 2.336 -25.265 24.603 1.00 20.07 288 ILE C N 1
ATOM 5377 C CA . ILE C 1 288 ? 3.120 -25.466 23.377 1.00 20.19 288 ILE C CA 1
ATOM 5378 C C . ILE C 1 288 ? 2.897 -24.311 22.408 1.00 19.64 288 ILE C C 1
ATOM 5379 O O . ILE C 1 288 ? 1.796 -24.129 21.877 1.00 20.10 288 ILE C O 1
ATOM 5384 N N . GLU C 1 289 ? 3.957 -23.547 22.178 1.00 19.23 289 GLU C N 1
ATOM 5385 C CA . GLU C 1 289 ? 3.895 -22.361 21.331 1.00 19.03 289 GLU C CA 1
ATOM 5386 C C . GLU C 1 289 ? 4.344 -22.715 19.923 1.00 19.28 289 GLU C C 1
ATOM 5387 O O . GLU C 1 289 ? 5.354 -23.402 19.747 1.00 18.68 289 GLU C O 1
ATOM 5393 N N . ASP C 1 290 ? 3.592 -22.244 18.920 1.00 20.02 290 ASP C N 1
ATOM 5394 C CA . ASP C 1 290 ? 3.922 -22.501 17.508 1.00 20.80 290 ASP C CA 1
ATOM 5395 C C . ASP C 1 290 ? 4.285 -23.949 17.224 1.00 21.45 290 ASP C C 1
ATOM 5396 O O . ASP C 1 290 ? 5.359 -24.249 16.685 1.00 21.51 290 ASP C O 1
ATOM 5401 N N . GLY C 1 291 ? 3.365 -24.840 17.579 1.00 22.18 291 GLY C N 1
ATOM 5402 C CA . GLY C 1 291 ? 3.535 -26.273 17.363 1.00 23.43 291 GLY C CA 1
ATOM 5403 C C . GLY C 1 291 ? 3.472 -26.689 15.908 1.00 23.89 291 GLY C C 1
ATOM 5404 O O . GLY C 1 291 ? 3.859 -27.806 15.566 1.00 24.46 291 GLY C O 1
ATOM 5405 N N . LEU C 1 292 ? 2.981 -25.792 15.050 1.00 24.74 292 LEU C N 1
ATOM 5406 C CA . LEU C 1 292 ? 2.980 -26.002 13.604 1.00 25.06 292 LEU C CA 1
ATOM 5407 C C . LEU C 1 292 ? 3.321 -24.690 12.892 1.00 25.65 292 LEU C C 1
ATOM 5408 O O . LEU C 1 292 ? 3.379 -23.627 13.526 1.00 25.32 292 LEU C O 1
ATOM 5413 N N . ASP C 1 293 ? 3.583 -24.769 11.589 1.00 26.21 293 ASP C N 1
ATOM 5414 C CA . ASP C 1 293 ? 3.886 -23.581 10.794 1.00 26.61 293 ASP C CA 1
ATOM 5415 C C . ASP C 1 293 ? 2.655 -22.685 10.734 1.00 26.63 293 ASP C C 1
ATOM 5416 O O . ASP C 1 293 ? 1.532 -23.179 10.638 1.00 26.34 293 ASP C O 1
ATOM 5421 N N . GLU C 1 294 ? 2.875 -21.372 10.801 1.00 26.61 294 GLU C N 1
ATOM 5422 C CA . GLU C 1 294 ? 1.782 -20.393 10.782 1.00 27.13 294 GLU C CA 1
ATOM 5423 C C . GLU C 1 294 ? 0.817 -20.573 9.606 1.00 27.07 294 GLU C C 1
ATOM 5424 O O . GLU C 1 294 ? -0.346 -20.203 9.704 1.00 27.33 294 GLU C O 1
ATOM 5430 N N . SER C 1 295 ? 1.309 -21.133 8.503 1.00 27.20 295 SER C N 1
ATOM 5431 C CA . SER C 1 295 ? 0.482 -21.311 7.296 1.00 27.14 295 SER C CA 1
ATOM 5432 C C . SER C 1 295 ? -0.369 -22.570 7.354 1.00 27.18 295 SER C C 1
ATOM 5433 O O . SER C 1 295 ? -1.322 -22.715 6.579 1.00 27.06 295 SER C O 1
ATOM 5436 N N . ASP C 1 296 ? -0.027 -23.475 8.272 1.00 27.12 296 ASP C N 1
ATOM 5437 C CA . ASP C 1 296 ? -0.657 -24.793 8.362 1.00 27.30 296 ASP C CA 1
ATOM 5438 C C . ASP C 1 296 ? -1.909 -24.732 9.240 1.00 27.24 296 ASP C C 1
ATOM 5439 O O . ASP C 1 296 ? -1.936 -25.273 10.351 1.00 27.13 296 ASP C O 1
ATOM 5444 N N . TRP C 1 297 ? -2.951 -24.081 8.727 1.00 27.54 297 TRP C N 1
ATOM 5445 C CA . TRP C 1 297 ? -4.196 -23.889 9.474 1.00 27.71 297 TRP C CA 1
ATOM 5446 C C . TRP C 1 297 ? -5.055 -25.146 9.589 1.00 28.12 297 TRP C C 1
ATOM 5447 O O . TRP C 1 297 ? -5.710 -25.356 10.615 1.00 28.73 297 TRP C O 1
ATOM 5458 N N . ASP C 1 298 ? -5.043 -25.988 8.554 1.00 28.21 298 ASP C N 1
ATOM 5459 C CA . ASP C 1 298 ? -5.688 -27.298 8.645 1.00 28.26 298 ASP C CA 1
ATOM 5460 C C . ASP C 1 298 ? -4.968 -28.171 9.670 1.00 27.95 298 ASP C C 1
ATOM 5461 O O . ASP C 1 298 ? -5.603 -28.922 10.407 1.00 27.84 298 ASP C O 1
ATOM 5466 N N . GLY C 1 299 ? -3.642 -28.063 9.713 1.00 27.50 299 GLY C N 1
ATOM 5467 C CA . GLY C 1 299 ? -2.852 -28.755 10.726 1.00 26.87 299 GLY C CA 1
ATOM 5468 C C . GLY C 1 299 ? -3.177 -28.272 12.130 1.00 26.61 299 GLY C C 1
ATOM 5469 O O . GLY C 1 299 ? -3.359 -29.086 13.045 1.00 26.19 299 GLY C O 1
ATOM 5470 N N . PHE C 1 300 ? -3.243 -26.950 12.301 1.00 26.17 300 PHE C N 1
ATOM 5471 C CA . PHE C 1 300 ? -3.557 -26.343 13.601 1.00 26.43 300 PHE C CA 1
ATOM 5472 C C . PHE C 1 300 ? -4.956 -26.668 14.106 1.00 26.31 300 PHE C C 1
ATOM 5473 O O . PHE C 1 300 ? -5.161 -26.822 15.310 1.00 26.57 300 PHE C O 1
ATOM 5481 N N . ALA C 1 301 ? -5.925 -26.765 13.197 1.00 26.34 301 ALA C N 1
ATOM 5482 C CA . ALA C 1 301 ? -7.264 -27.185 13.597 1.00 26.28 301 ALA C CA 1
ATOM 5483 C C . ALA C 1 301 ? -7.232 -28.603 14.164 1.00 26.17 301 ALA C C 1
ATOM 5484 O O . ALA C 1 301 ? -7.916 -28.898 15.147 1.00 25.94 301 ALA C O 1
ATOM 5486 N N . TYR C 1 302 ? -6.419 -29.465 13.548 1.00 26.55 302 TYR C N 1
ATOM 5487 C CA . TYR C 1 302 ? -6.239 -30.845 13.998 1.00 26.58 302 TYR C CA 1
ATOM 5488 C C . TYR C 1 302 ? -5.508 -30.899 15.342 1.00 26.37 302 TYR C C 1
ATOM 5489 O O . TYR C 1 302 ? -5.939 -31.611 16.257 1.00 26.17 302 TYR C O 1
ATOM 5498 N N . GLN C 1 303 ? -4.416 -30.142 15.463 1.00 25.84 303 GLN C N 1
ATOM 5499 C CA . GLN C 1 303 ? -3.660 -30.087 16.718 1.00 25.56 303 GLN C CA 1
ATOM 5500 C C . GLN C 1 303 ? -4.519 -29.585 17.880 1.00 25.64 303 GLN C C 1
ATOM 5501 O O . GLN C 1 303 ? -4.393 -30.064 19.009 1.00 25.84 303 GLN C O 1
ATOM 5507 N N . THR C 1 304 ? -5.383 -28.616 17.589 1.00 25.53 304 THR C N 1
ATOM 5508 C CA . THR C 1 304 ? -6.261 -28.016 18.588 1.00 25.48 304 THR C CA 1
ATOM 5509 C C . THR C 1 304 ? -7.335 -29.010 19.021 1.00 26.15 304 THR C C 1
ATOM 5510 O O . THR C 1 304 ? -7.681 -29.073 20.200 1.00 26.40 304 THR C O 1
ATOM 5514 N N . LYS C 1 305 ? -7.847 -29.792 18.071 1.00 26.62 305 LYS C N 1
ATOM 5515 C CA . LYS C 1 305 ? -8.822 -30.833 18.398 1.00 27.24 305 LYS C CA 1
ATOM 5516 C C . LYS C 1 305 ? -8.189 -31.910 19.277 1.00 27.56 305 LYS C C 1
ATOM 5517 O O . LYS C 1 305 ? -8.747 -32.290 20.311 1.00 28.43 305 LYS C O 1
ATOM 5519 N N . VAL C 1 306 ? -7.008 -32.373 18.875 1.00 27.57 306 VAL C N 1
ATOM 5520 C CA . VAL C 1 306 ? -6.285 -33.419 19.599 1.00 27.22 306 VAL C CA 1
ATOM 5521 C C . VAL C 1 306 ? -5.822 -32.988 20.991 1.00 26.90 306 VAL C C 1
ATOM 5522 O O . VAL C 1 306 ? -6.021 -33.717 21.968 1.00 26.95 306 VAL C O 1
ATOM 5526 N N . LEU C 1 307 ? -5.204 -31.809 21.079 1.00 26.27 307 LEU C N 1
ATOM 5527 C CA . LEU C 1 307 ? -4.478 -31.413 22.296 1.00 25.79 307 LEU C CA 1
ATOM 5528 C C . LEU C 1 307 ? -5.142 -30.301 23.107 1.00 25.72 307 LEU C C 1
ATOM 5529 O O . LEU C 1 307 ? -4.885 -30.172 24.301 1.00 25.50 307 LEU C O 1
ATOM 5534 N N . GLY C 1 308 ? -6.002 -29.518 22.461 1.00 25.81 308 GLY C N 1
ATOM 5535 C CA . GLY C 1 308 ? -6.468 -28.242 23.018 1.00 25.76 308 GLY C CA 1
ATOM 5536 C C . GLY C 1 308 ? -7.261 -28.280 24.307 1.00 25.84 308 GLY C C 1
ATOM 5537 O O . GLY C 1 308 ? -7.339 -27.288 25.024 1.00 25.57 308 GLY C O 1
ATOM 5538 N N . ASP C 1 309 ? -7.869 -29.422 24.605 1.00 26.44 309 ASP C N 1
ATOM 5539 C CA . ASP C 1 309 ? -8.639 -29.550 25.837 1.00 27.07 309 ASP C CA 1
ATOM 5540 C C . ASP C 1 309 ? -7.745 -29.639 27.083 1.00 26.60 309 ASP C C 1
ATOM 5541 O O . ASP C 1 309 ? -8.178 -29.313 28.190 1.00 26.27 309 ASP C O 1
ATOM 5546 N N . LYS C 1 310 ? -6.499 -30.063 26.887 1.00 26.27 310 LYS C N 1
ATOM 5547 C CA . LYS C 1 310 ? -5.596 -30.381 27.995 1.00 26.26 310 LYS C CA 1
ATOM 5548 C C . LYS C 1 310 ? -4.242 -29.684 27.914 1.00 25.26 310 LYS C C 1
ATOM 5549 O O . LYS C 1 310 ? -3.416 -29.814 28.827 1.00 25.45 310 LYS C O 1
ATOM 5555 N N . ILE C 1 311 ? -4.011 -28.966 26.820 1.00 24.05 311 ILE C N 1
ATOM 5556 C CA . ILE C 1 311 ? -2.734 -28.288 26.590 1.00 22.64 311 ILE C CA 1
ATOM 5557 C C . ILE C 1 311 ? -3.008 -26.884 26.080 1.00 22.24 311 ILE C C 1
ATOM 5558 O O . ILE C 1 311 ? -3.889 -26.679 25.251 1.00 21.66 311 ILE C O 1
ATOM 5563 N N . GLN C 1 312 ? -2.241 -25.923 26.594 1.00 21.26 312 GLN C N 1
ATOM 5564 C CA . GLN C 1 312 ? -2.257 -24.556 26.082 1.00 21.00 312 GLN C CA 1
ATOM 5565 C C . GLN C 1 312 ? -1.473 -24.509 24.783 1.00 20.71 312 GLN C C 1
ATOM 5566 O O . GLN C 1 312 ? -0.318 -24.957 24.718 1.00 20.57 312 GLN C O 1
ATOM 5572 N N . LEU C 1 313 ? -2.121 -23.988 23.740 1.00 20.37 313 LEU C N 1
ATOM 5573 C CA . LEU C 1 313 ? -1.541 -23.951 22.402 1.00 20.08 313 LEU C CA 1
ATOM 5574 C C . LEU C 1 313 ? -1.419 -22.491 22.007 1.00 20.03 313 LEU C C 1
ATOM 5575 O O . LEU C 1 313 ? -2.401 -21.863 21.623 1.00 19.48 313 LEU C O 1
ATOM 5580 N N . VAL C 1 314 ? -0.201 -21.968 22.132 1.00 19.93 314 VAL C N 1
ATOM 5581 C CA . VAL C 1 314 ? 0.060 -20.528 22.044 1.00 19.63 314 VAL C CA 1
ATOM 5582 C C . VAL C 1 314 ? 0.477 -20.152 20.634 1.00 19.34 314 VAL C C 1
ATOM 5583 O O . VAL C 1 314 ? 1.488 -20.654 20.123 1.00 19.69 314 VAL C O 1
ATOM 5587 N N . GLY C 1 315 ? -0.315 -19.295 19.984 1.00 19.88 315 GLY C N 1
ATOM 5588 C CA . GLY C 1 315 ? 0.088 -18.725 18.705 1.00 20.01 315 GLY C CA 1
ATOM 5589 C C . GLY C 1 315 ? 1.046 -17.570 18.933 1.00 20.10 315 GLY C C 1
ATOM 5590 O O . GLY C 1 315 ? 0.714 -16.633 19.657 1.00 20.01 315 GLY C O 1
ATOM 5591 N N . ASP C 1 316 ? 2.234 -17.667 18.338 1.00 20.52 316 ASP C N 1
ATOM 5592 C CA . ASP C 1 316 ? 3.192 -16.564 18.302 1.00 21.34 316 ASP C CA 1
ATOM 5593 C C . ASP C 1 316 ? 3.293 -16.103 16.851 1.00 21.36 316 ASP C C 1
ATOM 5594 O O . ASP C 1 316 ? 2.625 -15.143 16.468 1.00 21.59 316 ASP C O 1
ATOM 5599 N N . ASP C 1 317 ? 4.085 -16.808 16.039 1.00 22.60 317 ASP C N 1
ATOM 5600 C CA . ASP C 1 317 ? 4.179 -16.525 14.598 1.00 23.43 317 ASP C CA 1
ATOM 5601 C C . ASP C 1 317 ? 2.809 -16.729 13.945 1.00 23.98 317 ASP C C 1
ATOM 5602 O O . ASP C 1 317 ? 2.449 -16.019 13.011 1.00 24.26 317 ASP C O 1
ATOM 5607 N N . LEU C 1 318 ? 2.045 -17.687 14.467 1.00 24.07 318 LEU C N 1
ATOM 5608 C CA . LEU C 1 318 ? 0.671 -17.928 14.022 1.00 24.02 318 LEU C CA 1
ATOM 5609 C C . LEU C 1 318 ? -0.194 -16.663 14.004 1.00 24.30 318 LEU C C 1
ATOM 5610 O O . LEU C 1 318 ? -0.873 -16.391 13.010 1.00 24.19 318 LEU C O 1
ATOM 5615 N N . PHE C 1 319 ? -0.156 -15.881 15.085 1.00 24.32 319 PHE C N 1
ATOM 5616 C CA . PHE C 1 319 ? -1.032 -14.702 15.208 1.00 23.81 319 PHE C CA 1
ATOM 5617 C C . PHE C 1 319 ? -0.378 -13.322 15.061 1.00 23.93 319 PHE C C 1
ATOM 5618 O O . PHE C 1 319 ? -1.069 -12.355 14.741 1.00 23.99 319 PHE C O 1
ATOM 5626 N N . VAL C 1 320 ? 0.928 -13.239 15.317 1.00 23.16 320 VAL C N 1
ATOM 5627 C CA . VAL C 1 320 ? 1.692 -11.972 15.360 1.00 23.03 320 VAL C CA 1
ATOM 5628 C C . VAL C 1 320 ? 0.922 -10.769 15.936 1.00 22.65 320 VAL C C 1
ATOM 5629 O O . VAL C 1 320 ? 0.939 -9.677 15.374 1.00 23.08 320 VAL C O 1
ATOM 5633 N N . THR C 1 321 ? 0.271 -10.997 17.077 1.00 22.85 321 THR C N 1
ATOM 5634 C CA . THR C 1 321 ? -0.454 -9.975 17.851 1.00 23.58 321 THR C CA 1
ATOM 5635 C C . THR C 1 321 ? -1.432 -9.185 16.954 1.00 25.21 321 THR C C 1
ATOM 5636 O O . THR C 1 321 ? -1.685 -7.999 17.177 1.00 25.25 321 THR C O 1
ATOM 5640 N N . ASN C 1 322 ? -1.984 -9.882 15.955 1.00 26.52 322 ASN C N 1
ATOM 5641 C CA . ASN C 1 322 ? -2.889 -9.284 14.965 1.00 27.69 322 ASN C CA 1
ATOM 5642 C C . ASN C 1 322 ? -4.320 -9.770 15.193 1.00 28.48 322 ASN C C 1
ATOM 5643 O O . ASN C 1 322 ? -4.618 -10.951 14.998 1.00 28.46 322 ASN C O 1
ATOM 5648 N N . THR C 1 323 ? -5.199 -8.860 15.609 1.00 29.20 323 THR C N 1
ATOM 5649 C CA . THR C 1 323 ? -6.601 -9.194 15.881 1.00 30.19 323 THR C CA 1
ATOM 5650 C C . THR C 1 323 ? -7.380 -9.695 14.664 1.00 30.25 323 THR C C 1
ATOM 5651 O O . THR C 1 323 ? -8.360 -10.419 14.823 1.00 30.27 323 THR C O 1
ATOM 5655 N N . LYS C 1 324 ? -6.966 -9.299 13.463 1.00 30.59 324 LYS C N 1
ATOM 5656 C CA . LYS C 1 324 ? -7.627 -9.780 12.248 1.00 30.77 324 LYS C CA 1
ATOM 5657 C C . LYS C 1 324 ? -7.337 -11.268 12.086 1.00 30.30 324 LYS C C 1
ATOM 5658 O O . LYS C 1 324 ? -8.223 -12.046 11.719 1.00 30.12 324 LYS C O 1
ATOM 5664 N N . ILE C 1 325 ? -6.098 -11.662 12.392 1.00 29.36 325 ILE C N 1
ATOM 5665 C CA . ILE C 1 325 ? -5.701 -13.075 12.341 1.00 28.69 325 ILE C CA 1
ATOM 5666 C C . ILE C 1 325 ? -6.288 -13.848 13.513 1.00 28.23 325 ILE C C 1
ATOM 5667 O O . ILE C 1 325 ? -6.772 -14.967 13.336 1.00 27.64 325 ILE C O 1
ATOM 5672 N N . LEU C 1 326 ? -6.266 -13.247 14.702 1.00 27.92 326 LEU C N 1
ATOM 5673 C CA . LEU C 1 326 ? -6.826 -13.911 15.880 1.00 27.60 326 LEU C CA 1
ATOM 5674 C C . LEU C 1 326 ? -8.318 -14.194 15.691 1.00 27.72 326 LEU C C 1
ATOM 5675 O O . LEU C 1 326 ? -8.781 -15.277 16.049 1.00 27.75 326 LEU C O 1
ATOM 5680 N N . LYS C 1 327 ? -9.049 -13.239 15.115 1.00 27.67 327 LYS C N 1
ATOM 5681 C CA . LYS C 1 327 ? -10.495 -13.403 14.879 1.00 27.93 327 LYS C CA 1
ATOM 5682 C C . LYS C 1 327 ? -10.781 -14.601 13.988 1.00 27.94 327 LYS C C 1
ATOM 5683 O O . LYS C 1 327 ? -11.618 -15.440 14.333 1.00 28.01 327 LYS C O 1
ATOM 5689 N N . GLU C 1 328 ? -10.067 -14.682 12.861 1.00 28.24 328 GLU C N 1
ATOM 5690 C CA . GLU C 1 328 ? -10.180 -15.817 11.944 1.00 28.07 328 GLU C CA 1
ATOM 5691 C C . GLU C 1 328 ? -9.765 -17.135 12.608 1.00 28.21 328 GLU C C 1
ATOM 5692 O O . GLU C 1 328 ? -10.403 -18.169 12.393 1.00 28.21 328 GLU C O 1
ATOM 5698 N N . GLY C 1 329 ? -8.701 -17.095 13.412 1.00 28.20 329 GLY C N 1
ATOM 5699 C CA . GLY C 1 329 ? -8.281 -18.262 14.190 1.00 28.41 329 GLY C CA 1
ATOM 5700 C C . GLY C 1 329 ? -9.354 -18.771 15.144 1.00 28.96 329 GLY C C 1
ATOM 5701 O O . GLY C 1 329 ? -9.637 -19.976 15.188 1.00 28.50 329 GLY C O 1
ATOM 5702 N N . ILE C 1 330 ? -9.953 -17.851 15.902 1.00 29.34 330 ILE C N 1
ATOM 5703 C CA . ILE C 1 330 ? -11.013 -18.184 16.861 1.00 30.72 330 ILE C CA 1
ATOM 5704 C C . ILE C 1 330 ? -12.187 -18.902 16.177 1.00 31.69 330 ILE C C 1
ATOM 5705 O O . ILE C 1 330 ? -12.623 -19.970 16.622 1.00 31.97 330 ILE C O 1
ATOM 5710 N N . GLU C 1 331 ? -12.677 -18.327 15.085 1.00 32.71 331 GLU C N 1
ATOM 5711 C CA . GLU C 1 331 ? -13.803 -18.932 14.381 1.00 33.38 331 GLU C CA 1
ATOM 5712 C C . GLU C 1 331 ? -13.456 -20.270 13.718 1.00 33.27 331 GLU C C 1
ATOM 5713 O O . GLU C 1 331 ? -14.326 -21.128 13.572 1.00 33.44 331 GLU C O 1
ATOM 5719 N N . LYS C 1 332 ? -12.194 -20.456 13.338 1.00 32.87 332 LYS C N 1
ATOM 5720 C CA . LYS C 1 332 ? -11.784 -21.694 12.670 1.00 32.64 332 LYS C CA 1
ATOM 5721 C C . LYS C 1 332 ? -11.262 -22.765 13.635 1.00 32.11 332 LYS C C 1
ATOM 5722 O O . LYS C 1 332 ? -10.838 -23.841 13.202 1.00 32.38 332 LYS C O 1
ATOM 5728 N N . GLY C 1 333 ? -11.318 -22.479 14.938 1.00 31.23 333 GLY C N 1
ATOM 5729 C CA . GLY C 1 333 ? -10.880 -23.435 15.964 1.00 29.92 333 GLY C CA 1
ATOM 5730 C C . GLY C 1 333 ? -9.370 -23.633 15.989 1.00 29.02 333 GLY C C 1
ATOM 5731 O O . GLY C 1 333 ? -8.885 -24.764 16.101 1.00 29.11 333 GLY C O 1
ATOM 5732 N N . ILE C 1 334 ? -8.638 -22.519 15.902 1.00 27.93 334 ILE C N 1
ATOM 5733 C CA . ILE C 1 334 ? -7.184 -22.518 15.731 1.00 26.59 334 ILE C CA 1
ATOM 5734 C C . ILE C 1 334 ? -6.502 -22.033 17.004 1.00 25.56 334 ILE C C 1
ATOM 5735 O O . ILE C 1 334 ? -6.642 -20.861 17.373 1.00 25.25 334 ILE C O 1
ATOM 5740 N N . ALA C 1 335 ? -5.766 -22.939 17.659 1.00 24.08 335 ALA C N 1
ATOM 5741 C CA . ALA C 1 335 ? -5.070 -22.661 18.927 1.00 23.27 335 ALA C CA 1
ATOM 5742 C C . ALA C 1 335 ? -6.039 -22.301 20.067 1.00 22.54 335 ALA C C 1
ATOM 5743 O O . ALA C 1 335 ? -7.257 -22.312 19.877 1.00 22.26 335 ALA C O 1
ATOM 5745 N N . ASN C 1 336 ? -5.503 -21.992 21.247 1.00 21.75 336 ASN C N 1
ATOM 5746 C CA . ASN C 1 336 ? -6.335 -21.532 22.370 1.00 21.42 336 ASN C CA 1
ATOM 5747 C C . ASN C 1 336 ? -5.639 -20.479 23.249 1.00 21.35 336 ASN C C 1
ATOM 5748 O O . ASN C 1 336 ? -6.061 -20.188 24.381 1.00 21.23 336 ASN C O 1
ATOM 5753 N N . SER C 1 337 ? -4.579 -19.894 22.691 1.00 20.74 337 SER C N 1
ATOM 5754 C CA . SER C 1 337 ? -3.730 -18.945 23.400 1.00 21.00 337 SER C CA 1
ATOM 5755 C C . SER C 1 337 ? -2.983 -18.081 22.402 1.00 20.44 337 SER C C 1
ATOM 5756 O O . SER C 1 337 ? -2.744 -18.497 21.266 1.00 20.96 337 SER C O 1
ATOM 5759 N N . ILE C 1 338 ? -2.581 -16.891 22.838 1.00 20.54 338 ILE C N 1
ATOM 5760 C CA . ILE C 1 338 ? -1.884 -15.956 21.966 1.00 19.45 338 ILE C CA 1
ATOM 5761 C C . ILE C 1 338 ? -0.808 -15.216 22.751 1.00 19.44 338 ILE C C 1
ATOM 5762 O O . ILE C 1 338 ? -1.061 -14.732 23.862 1.00 18.75 338 ILE C O 1
ATOM 5767 N N . LEU C 1 339 ? 0.378 -15.140 22.158 1.00 19.13 339 LEU C N 1
ATOM 5768 C CA . LEU C 1 339 ? 1.466 -14.357 22.723 1.00 19.15 339 LEU C CA 1
ATOM 5769 C C . LEU C 1 339 ? 1.195 -12.882 22.382 1.00 19.16 339 LEU C C 1
ATOM 5770 O O . LEU C 1 339 ? 0.886 -12.564 21.234 1.00 19.85 339 LEU C O 1
ATOM 5775 N N . ILE C 1 340 ? 1.264 -12.008 23.384 1.00 18.57 340 ILE C N 1
ATOM 5776 C CA . ILE C 1 340 ? 1.029 -10.573 23.180 1.00 18.65 340 ILE C CA 1
ATOM 5777 C C . ILE C 1 340 ? 2.355 -9.815 23.183 1.00 18.31 340 ILE C C 1
ATOM 5778 O O . ILE C 1 340 ? 3.021 -9.728 24.205 1.00 18.54 340 ILE C O 1
ATOM 5783 N N . LYS C 1 341 ? 2.738 -9.325 22.010 1.00 17.73 341 LYS C N 1
ATOM 5784 C CA . LYS C 1 341 ? 3.943 -8.511 21.859 1.00 17.37 341 LYS C CA 1
ATOM 5785 C C . LYS C 1 341 ? 3.472 -7.114 21.457 1.00 17.65 341 LYS C C 1
ATOM 5786 O O . LYS C 1 341 ? 3.110 -6.912 20.303 1.00 18.80 341 LYS C O 1
ATOM 5792 N N . PHE C 1 342 ? 3.436 -6.163 22.399 1.00 17.09 342 PHE C N 1
ATOM 5793 C CA . PHE C 1 342 ? 2.867 -4.835 22.089 1.00 16.87 342 PHE C CA 1
ATOM 5794 C C . PHE C 1 342 ? 3.559 -4.093 20.943 1.00 16.61 342 PHE C C 1
ATOM 5795 O O . PHE C 1 342 ? 2.924 -3.288 20.251 1.00 16.58 342 PHE C O 1
ATOM 5803 N N . ASN C 1 343 ? 4.836 -4.379 20.710 1.00 16.88 343 ASN C N 1
ATOM 5804 C CA . ASN C 1 343 ? 5.512 -3.739 19.577 1.00 17.17 343 ASN C CA 1
ATOM 5805 C C . ASN C 1 343 ? 5.138 -4.340 18.215 1.00 17.91 343 ASN C C 1
ATOM 5806 O O . ASN C 1 343 ? 5.394 -3.750 17.160 1.00 18.48 343 ASN C O 1
ATOM 5811 N N . GLN C 1 344 ? 4.502 -5.506 18.256 1.00 18.37 344 GLN C N 1
ATOM 5812 C CA . GLN C 1 344 ? 4.068 -6.210 17.051 1.00 18.88 344 GLN C CA 1
ATOM 5813 C C . GLN C 1 344 ? 2.767 -5.629 16.510 1.00 18.16 344 GLN C C 1
ATOM 5814 O O . GLN C 1 344 ? 2.443 -5.806 15.330 1.00 18.55 344 GLN C O 1
ATOM 5820 N N . ILE C 1 345 ? 2.018 -4.959 17.377 1.00 17.30 345 ILE C N 1
ATOM 5821 C CA . ILE C 1 345 ? 0.834 -4.215 16.947 1.00 17.19 345 ILE C CA 1
ATOM 5822 C C . ILE C 1 345 ? 1.102 -2.704 16.968 1.00 16.99 345 ILE C C 1
ATOM 5823 O O . ILE C 1 345 ? 0.729 -2.000 16.028 1.00 17.22 345 ILE C O 1
ATOM 5828 N N . GLY C 1 346 ? 1.767 -2.203 18.016 1.00 16.27 346 GLY C N 1
ATOM 5829 C CA . GLY C 1 346 ? 2.340 -0.857 17.951 1.00 15.50 346 GLY C CA 1
ATOM 5830 C C . GLY C 1 346 ? 1.758 0.230 18.833 1.00 15.34 346 GLY C C 1
ATOM 5831 O O . GLY C 1 346 ? 2.245 1.352 18.831 1.00 15.23 346 GLY C O 1
ATOM 5832 N N . SER C 1 347 ? 0.709 -0.082 19.582 1.00 14.83 347 SER C N 1
ATOM 5833 C CA . SER C 1 347 ? 0.119 0.900 20.481 1.00 14.95 347 SER C CA 1
ATOM 5834 C C . SER C 1 347 ? -0.512 0.215 21.673 1.00 15.06 347 SER C C 1
ATOM 5835 O O . SER C 1 347 ? -0.888 -0.963 21.589 1.00 14.79 347 SER C O 1
ATOM 5838 N N . LEU C 1 348 ? -0.614 0.950 22.774 1.00 14.78 348 LEU C N 1
ATOM 5839 C CA . LEU C 1 348 ? -1.266 0.432 23.970 1.00 15.09 348 LEU C CA 1
ATOM 5840 C C . LEU C 1 348 ? -2.747 0.141 23.700 1.00 15.00 348 LEU C C 1
ATOM 5841 O O . LEU C 1 348 ? -3.242 -0.919 24.063 1.00 14.78 348 LEU C O 1
ATOM 5846 N N . THR C 1 349 ? -3.440 1.050 23.023 1.00 15.04 349 THR C N 1
ATOM 5847 C CA . THR C 1 349 ? -4.870 0.854 22.796 1.00 15.34 349 THR C CA 1
ATOM 5848 C C . THR C 1 349 ? -5.130 -0.441 22.042 1.00 15.78 349 THR C C 1
ATOM 5849 O O . THR C 1 349 ? -6.018 -1.216 22.427 1.00 16.99 349 THR C O 1
ATOM 5853 N N . GLU C 1 350 ? -4.350 -0.694 20.990 1.00 16.14 350 GLU C N 1
ATOM 5854 C CA . GLU C 1 350 ? -4.520 -1.897 20.163 1.00 16.66 350 GLU C CA 1
ATOM 5855 C C . GLU C 1 350 ? -4.116 -3.156 20.924 1.00 17.13 350 GLU C C 1
ATOM 5856 O O . GLU C 1 350 ? -4.686 -4.234 20.713 1.00 17.48 350 GLU C O 1
ATOM 5862 N N . THR C 1 351 ? -3.116 -3.015 21.793 1.00 16.49 351 THR C N 1
ATOM 5863 C CA . THR C 1 351 ? -2.722 -4.104 22.693 1.00 16.52 351 THR C CA 1
ATOM 5864 C C . THR C 1 351 ? -3.852 -4.476 23.655 1.00 17.18 351 THR C C 1
ATOM 5865 O O . THR C 1 351 ? -4.141 -5.663 23.826 1.00 18.33 351 THR C O 1
ATOM 5869 N N . LEU C 1 352 ? -4.508 -3.483 24.253 1.00 17.52 352 LEU C N 1
ATOM 5870 C CA . LEU C 1 352 ? -5.658 -3.772 25.118 1.00 18.31 352 LEU C CA 1
ATOM 5871 C C . LEU C 1 352 ? -6.751 -4.510 24.331 1.00 19.14 352 LEU C C 1
ATOM 5872 O O . LEU C 1 352 ? -7.375 -5.450 24.852 1.00 19.26 352 LEU C O 1
ATOM 5877 N N . ALA C 1 353 ? -6.951 -4.123 23.070 1.00 19.96 353 ALA C N 1
ATOM 5878 C CA . ALA C 1 353 ? -7.960 -4.778 22.222 1.00 20.81 353 ALA C CA 1
ATOM 5879 C C . ALA C 1 353 ? -7.627 -6.254 21.911 1.00 21.20 353 ALA C C 1
ATOM 5880 O O . ALA C 1 353 ? -8.528 -7.111 21.832 1.00 21.56 353 ALA C O 1
ATOM 5882 N N . ALA C 1 354 ? -6.346 -6.550 21.719 1.00 21.70 354 ALA C N 1
ATOM 5883 C CA . ALA C 1 354 ? -5.910 -7.932 21.467 1.00 21.84 354 ALA C CA 1
ATOM 5884 C C . ALA C 1 354 ? -6.115 -8.817 22.684 1.00 22.52 354 ALA C C 1
ATOM 5885 O O . ALA C 1 354 ? -6.594 -9.951 22.557 1.00 22.64 354 ALA C O 1
ATOM 5887 N N . ILE C 1 355 ? -5.755 -8.301 23.860 1.00 22.26 355 ILE C N 1
ATOM 5888 C CA . ILE C 1 355 ? -5.935 -9.038 25.119 1.00 22.47 355 ILE C CA 1
ATOM 5889 C C . ILE C 1 355 ? -7.424 -9.319 25.363 1.00 23.07 355 ILE C C 1
ATOM 5890 O O . ILE C 1 355 ? -7.792 -10.446 25.713 1.00 22.40 355 ILE C O 1
ATOM 5895 N N . LYS C 1 356 ? -8.261 -8.299 25.158 1.00 23.63 356 LYS C N 1
ATOM 5896 C CA . LYS C 1 356 ? -9.716 -8.421 25.313 1.00 24.85 356 LYS C CA 1
ATOM 5897 C C . LYS C 1 356 ? -10.338 -9.429 24.338 1.00 25.27 356 LYS C C 1
ATOM 5898 O O . LYS C 1 356 ? -11.140 -10.280 24.753 1.00 25.35 356 LYS C O 1
ATOM 5904 N N . MET C 1 357 ? -9.945 -9.366 23.064 1.00 25.35 357 MET C N 1
ATOM 5905 C CA . MET C 1 357 ? -10.439 -10.325 22.060 1.00 25.55 357 MET C CA 1
ATOM 5906 C C . MET C 1 357 ? -10.097 -11.771 22.448 1.00 24.98 357 MET C C 1
ATOM 5907 O O . MET C 1 357 ? -10.933 -12.682 22.326 1.00 24.45 357 MET C O 1
ATOM 5912 N N . ALA C 1 358 ? -8.861 -11.979 22.903 1.00 24.30 358 ALA C N 1
ATOM 5913 C CA . ALA C 1 358 ? -8.432 -13.285 23.392 1.00 24.24 358 ALA C CA 1
ATOM 5914 C C . ALA C 1 358 ? -9.324 -13.755 24.536 1.00 24.60 358 ALA C C 1
ATOM 5915 O O . ALA C 1 358 ? -9.887 -14.857 24.485 1.00 24.26 358 ALA C O 1
ATOM 5917 N N . LYS C 1 359 ? -9.460 -12.908 25.555 1.00 24.64 359 LYS C N 1
ATOM 5918 C CA . LYS C 1 359 ? -10.222 -13.248 26.753 1.00 25.45 359 LYS C CA 1
ATOM 5919 C C . LYS C 1 359 ? -11.683 -13.545 26.460 1.00 25.70 359 LYS C C 1
ATOM 5920 O O . LYS C 1 359 ? -12.244 -14.489 27.012 1.00 25.59 359 LYS C O 1
ATOM 5926 N N . ASP C 1 360 ? -12.291 -12.735 25.598 1.00 26.03 360 ASP C N 1
ATOM 5927 C CA . ASP C 1 360 ? -13.702 -12.914 25.232 1.00 26.92 360 ASP C CA 1
ATOM 5928 C C . ASP C 1 360 ? -13.980 -14.266 24.570 1.00 27.16 360 ASP C C 1
ATOM 5929 O O . ASP C 1 360 ? -15.092 -14.792 24.671 1.00 27.75 360 ASP C O 1
ATOM 5934 N N . ALA C 1 361 ? -12.983 -14.807 23.874 1.00 26.85 361 ALA C N 1
ATOM 5935 C CA . ALA C 1 361 ? -13.130 -16.079 23.175 1.00 26.73 361 ALA C CA 1
ATOM 5936 C C . ALA C 1 361 ? -12.668 -17.272 24.025 1.00 26.76 361 ALA C C 1
ATOM 5937 O O . ALA C 1 361 ? -12.593 -18.409 23.544 1.00 26.83 361 ALA C O 1
ATOM 5939 N N . GLY C 1 362 ? -12.347 -17.007 25.285 1.00 26.81 362 GLY C N 1
ATOM 5940 C CA . GLY C 1 362 ? -11.801 -18.040 26.165 1.00 26.32 362 GLY C CA 1
ATOM 5941 C C . GLY C 1 362 ? -10.338 -18.401 25.943 1.00 26.14 362 GLY C C 1
ATOM 5942 O O . GLY C 1 362 ? -9.816 -19.305 26.611 1.00 26.27 362 GLY C O 1
ATOM 5943 N N . TYR C 1 363 ? -9.675 -17.703 25.014 1.00 25.49 363 TYR C N 1
ATOM 5944 C CA . TYR C 1 363 ? -8.232 -17.865 24.783 1.00 24.79 363 TYR C CA 1
ATOM 5945 C C . TYR C 1 363 ? -7.455 -17.215 25.939 1.00 24.25 363 TYR C C 1
ATOM 5946 O O . TYR C 1 363 ? -7.975 -16.324 26.620 1.00 24.21 363 TYR C O 1
ATOM 5955 N N . THR C 1 364 ? -6.225 -17.673 26.179 1.00 23.13 364 THR C N 1
ATOM 5956 C CA . THR C 1 364 ? -5.343 -17.005 27.137 1.00 22.24 364 THR C CA 1
ATOM 5957 C C . THR C 1 364 ? -4.404 -16.051 26.415 1.00 22.01 364 THR C C 1
ATOM 5958 O O . THR C 1 364 ? -3.977 -16.303 25.279 1.00 22.41 364 THR C O 1
ATOM 5962 N N . ALA C 1 365 ? -4.093 -14.950 27.086 1.00 22.21 365 ALA C N 1
ATOM 5963 C CA . ALA C 1 365 ? -3.122 -13.975 26.600 1.00 21.25 365 ALA C CA 1
ATOM 5964 C C . ALA C 1 365 ? -1.857 -14.031 27.463 1.00 20.36 365 ALA C C 1
ATOM 5965 O O . ALA C 1 365 ? -1.918 -13.838 28.681 1.00 21.23 365 ALA C O 1
ATOM 5967 N N . VAL C 1 366 ? -0.729 -14.332 26.826 1.00 18.78 366 VAL C N 1
ATOM 5968 C CA . VAL C 1 366 ? 0.570 -14.416 27.511 1.00 17.22 366 VAL C CA 1
ATOM 5969 C C . VAL C 1 366 ? 1.336 -13.146 27.115 1.00 16.93 366 VAL C C 1
ATOM 5970 O O . VAL C 1 366 ? 1.725 -12.986 25.957 1.00 16.96 366 VAL C O 1
ATOM 5974 N N . ILE C 1 367 ? 1.547 -12.252 28.069 1.00 16.05 367 ILE C N 1
ATOM 5975 C CA . ILE C 1 367 ? 2.296 -11.003 27.787 1.00 16.00 367 ILE C CA 1
ATOM 5976 C C . ILE C 1 367 ? 3.793 -11.307 27.589 1.00 16.51 367 ILE C C 1
ATOM 5977 O O . ILE C 1 367 ? 4.432 -11.911 28.459 1.00 16.75 367 ILE C O 1
ATOM 5982 N N . SER C 1 368 ? 4.352 -10.891 26.448 1.00 16.48 368 SER C N 1
ATOM 5983 C CA . SER C 1 368 ? 5.693 -11.336 26.048 1.00 16.08 368 SER C CA 1
ATOM 5984 C C . SER C 1 368 ? 6.731 -10.216 25.954 1.00 16.20 368 SER C C 1
ATOM 5985 O O . SER C 1 368 ? 6.427 -9.086 25.551 1.00 16.06 368 SER C O 1
ATOM 5988 N N . HIS C 1 369 ? 7.957 -10.562 26.349 1.00 16.00 369 HIS C N 1
ATOM 5989 C CA . HIS C 1 369 ? 9.146 -9.799 25.998 1.00 16.00 369 HIS C CA 1
ATOM 5990 C C . HIS C 1 369 ? 9.477 -9.987 24.516 1.00 15.76 369 HIS C C 1
ATOM 5991 O O . HIS C 1 369 ? 8.798 -10.747 23.800 1.00 16.24 369 HIS C O 1
ATOM 5998 N N . ARG C 1 370 ? 10.525 -9.295 24.057 1.00 15.44 370 ARG C N 1
ATOM 5999 C CA . ARG C 1 370 ? 11.159 -9.583 22.781 1.00 15.45 370 ARG C CA 1
ATOM 6000 C C . ARG C 1 370 ? 12.610 -10.014 23.011 1.00 15.48 370 ARG C C 1
ATOM 6001 O O . ARG C 1 370 ? 13.144 -9.851 24.110 1.00 15.83 370 ARG C O 1
ATOM 6009 N N . SER C 1 371 ? 13.258 -10.529 21.971 1.00 16.19 371 SER C N 1
ATOM 6010 C CA . SER C 1 371 ? 14.663 -10.928 22.092 1.00 16.64 371 SER C CA 1
ATOM 6011 C C . SER C 1 371 ? 15.535 -9.732 22.473 1.00 16.33 371 SER C C 1
ATOM 6012 O O . SER C 1 371 ? 16.423 -9.849 23.315 1.00 16.82 371 SER C O 1
ATOM 6015 N N . GLY C 1 372 ? 15.276 -8.590 21.841 1.00 16.23 372 GLY C N 1
ATOM 6016 C CA . GLY C 1 372 ? 15.965 -7.342 22.158 1.00 15.10 372 GLY C CA 1
ATOM 6017 C C . GLY C 1 372 ? 15.101 -6.535 23.099 1.00 14.52 372 GLY C C 1
ATOM 6018 O O . GLY C 1 372 ? 14.016 -6.062 22.724 1.00 15.40 372 GLY C O 1
ATOM 6019 N N . GLU C 1 373 ? 15.576 -6.397 24.336 1.00 14.04 373 GLU C N 1
ATOM 6020 C CA . GLU C 1 373 ? 14.836 -5.704 25.386 1.00 13.68 373 GLU C CA 1
ATOM 6021 C C . GLU C 1 373 ? 15.603 -4.512 25.921 1.00 13.23 373 GLU C C 1
ATOM 6022 O O . GLU C 1 373 ? 16.732 -4.257 25.495 1.00 13.72 373 GLU C O 1
ATOM 6028 N N . THR C 1 374 ? 14.984 -3.782 26.849 1.00 13.18 374 THR C N 1
ATOM 6029 C CA . THR C 1 374 ? 15.696 -2.810 27.679 1.00 13.45 374 THR C CA 1
ATOM 6030 C C . THR C 1 374 ? 15.324 -3.042 29.138 1.00 13.68 374 THR C C 1
ATOM 6031 O O . THR C 1 374 ? 14.575 -3.977 29.450 1.00 13.28 374 THR C O 1
ATOM 6035 N N . GLU C 1 375 ? 15.835 -2.167 30.003 1.00 14.63 375 GLU C N 1
ATOM 6036 C CA . GLU C 1 375 ? 15.455 -2.095 31.420 1.00 15.82 375 GLU C CA 1
ATOM 6037 C C . GLU C 1 375 ? 13.972 -1.705 31.634 1.00 15.09 375 GLU C C 1
ATOM 6038 O O . GLU C 1 375 ? 13.430 -1.848 32.740 1.00 15.86 375 GLU C O 1
ATOM 6044 N N . ASP C 1 376 ? 13.319 -1.223 30.579 1.00 13.56 376 ASP C N 1
ATOM 6045 C CA . ASP C 1 376 ? 11.894 -0.883 30.650 1.00 13.26 376 ASP C CA 1
ATOM 6046 C C . ASP C 1 376 ? 11.093 -2.072 31.179 1.00 13.22 376 ASP C C 1
ATOM 6047 O O . ASP C 1 376 ? 11.317 -3.204 30.761 1.00 13.78 376 ASP C O 1
ATOM 6052 N N . ALA C 1 377 ? 10.143 -1.812 32.064 1.00 12.91 377 ALA C N 1
ATOM 6053 C CA . ALA C 1 377 ? 9.363 -2.919 32.632 1.00 13.67 377 ALA C CA 1
ATOM 6054 C C . ALA C 1 377 ? 7.872 -2.743 32.417 1.00 14.17 377 ALA C C 1
ATOM 6055 O O . ALA C 1 377 ? 7.060 -3.256 33.196 1.00 14.04 377 ALA C O 1
ATOM 6057 N N . THR C 1 378 ? 7.504 -2.027 31.351 1.00 13.66 378 THR C N 1
ATOM 6058 C CA . THR C 1 378 ? 6.091 -1.761 31.074 1.00 13.86 378 THR C CA 1
ATOM 6059 C C . THR C 1 378 ? 5.272 -3.051 31.030 1.00 13.79 378 THR C C 1
ATOM 6060 O O . THR C 1 378 ? 4.128 -3.052 31.486 1.00 14.03 378 THR C O 1
ATOM 6064 N N . ILE C 1 379 ? 5.838 -4.143 30.501 1.00 13.71 379 ILE C N 1
ATOM 6065 C CA . ILE C 1 379 ? 5.028 -5.370 30.349 1.00 14.16 379 ILE C CA 1
ATOM 6066 C C . ILE C 1 379 ? 4.572 -5.930 31.687 1.00 14.77 379 ILE C C 1
ATOM 6067 O O . ILE C 1 379 ? 3.545 -6.612 31.733 1.00 14.77 379 ILE C O 1
ATOM 6072 N N . ALA C 1 380 ? 5.309 -5.623 32.761 1.00 15.12 380 ALA C N 1
ATOM 6073 C CA . ALA C 1 380 ? 4.894 -5.990 34.123 1.00 15.71 380 ALA C CA 1
ATOM 6074 C C . ALA C 1 380 ? 3.592 -5.286 34.503 1.00 15.84 380 ALA C C 1
ATOM 6075 O O . ALA C 1 380 ? 2.593 -5.954 34.842 1.00 16.51 380 ALA C O 1
ATOM 6077 N N . ASP C 1 381 ? 3.581 -3.954 34.393 1.00 15.47 381 ASP C N 1
ATOM 6078 C CA . ASP C 1 381 ? 2.363 -3.158 34.619 1.00 15.68 381 ASP C CA 1
ATOM 6079 C C . ASP C 1 381 ? 1.214 -3.573 33.699 1.00 15.35 381 ASP C C 1
ATOM 6080 O O . ASP C 1 381 ? 0.051 -3.642 34.141 1.00 15.93 381 ASP C O 1
ATOM 6085 N N . LEU C 1 382 ? 1.527 -3.874 32.436 1.00 15.39 382 LEU C N 1
ATOM 6086 C CA . LEU C 1 382 ? 0.505 -4.300 31.475 1.00 15.80 382 LEU C CA 1
ATOM 6087 C C . LEU C 1 382 ? -0.138 -5.632 31.908 1.00 16.09 382 LEU C C 1
ATOM 6088 O O . LEU C 1 382 ? -1.367 -5.781 31.860 1.00 16.36 382 LEU C O 1
ATOM 6093 N N . ALA C 1 383 ? 0.688 -6.591 32.325 1.00 16.38 383 ALA C N 1
ATOM 6094 C CA . ALA C 1 383 ? 0.162 -7.910 32.705 1.00 16.63 383 ALA C CA 1
ATOM 6095 C C . ALA C 1 383 ? -0.743 -7.814 33.924 1.00 17.52 383 ALA C C 1
ATOM 6096 O O . ALA C 1 383 ? -1.801 -8.483 33.990 1.00 17.84 383 ALA C O 1
ATOM 6098 N N . VAL C 1 384 ? -0.340 -6.982 34.876 1.00 17.20 384 VAL C N 1
ATOM 6099 C CA . VAL C 1 384 ? -1.087 -6.789 36.118 1.00 18.04 384 VAL C CA 1
ATOM 6100 C C . VAL C 1 384 ? -2.388 -6.031 35.856 1.00 17.98 384 VAL C C 1
ATOM 6101 O O . VAL C 1 384 ? -3.470 -6.484 36.252 1.00 18.52 384 VAL C O 1
ATOM 6105 N N . GLY C 1 385 ? -2.278 -4.898 35.169 1.00 17.91 385 GLY C N 1
ATOM 6106 C CA . GLY C 1 385 ? -3.432 -4.048 34.886 1.00 18.16 385 GLY C CA 1
ATOM 6107 C C . GLY C 1 385 ? -4.524 -4.620 34.002 1.00 18.00 385 GLY C C 1
ATOM 6108 O O . GLY C 1 385 ? -5.639 -4.076 33.983 1.00 18.65 385 GLY C O 1
ATOM 6109 N N . THR C 1 386 ? -4.209 -5.660 33.233 1.00 18.52 386 THR C N 1
ATOM 6110 C CA . THR C 1 386 ? -5.208 -6.347 32.404 1.00 18.74 386 THR C CA 1
ATOM 6111 C C . THR C 1 386 ? -5.570 -7.722 32.971 1.00 19.23 386 THR C C 1
ATOM 6112 O O . THR C 1 386 ? -6.340 -8.473 32.357 1.00 19.85 386 THR C O 1
ATOM 6116 N N . ALA C 1 387 ? -4.984 -8.055 34.119 1.00 19.77 387 ALA C N 1
ATOM 6117 C CA . ALA C 1 387 ? -5.086 -9.399 34.711 1.00 18.93 387 ALA C CA 1
ATOM 6118 C C . ALA C 1 387 ? -4.915 -10.504 33.678 1.00 19.31 387 ALA C C 1
ATOM 6119 O O . ALA C 1 387 ? -5.703 -11.464 33.643 1.00 18.73 387 ALA C O 1
ATOM 6121 N N . ALA C 1 388 ? -3.886 -10.360 32.840 1.00 18.31 388 ALA C N 1
ATOM 6122 C CA . ALA C 1 388 ? -3.640 -11.259 31.724 1.00 18.81 388 ALA C CA 1
ATOM 6123 C C . ALA C 1 388 ? -3.450 -12.686 32.208 1.00 18.84 388 ALA C C 1
ATOM 6124 O O . ALA C 1 388 ? -3.912 -13.634 31.564 1.00 19.53 388 ALA C O 1
ATOM 6126 N N . GLY C 1 389 ? -2.735 -12.810 33.324 1.00 18.77 389 GLY C N 1
ATOM 6127 C CA . GLY C 1 389 ? -2.553 -14.082 34.029 1.00 18.24 389 GLY C CA 1
ATOM 6128 C C . GLY C 1 389 ? -1.256 -14.835 33.786 1.00 18.12 389 GLY C C 1
ATOM 6129 O O . GLY C 1 389 ? -0.884 -15.714 34.583 1.00 17.33 389 GLY C O 1
ATOM 6130 N N . GLN C 1 390 ? -0.574 -14.514 32.679 1.00 17.51 390 GLN C N 1
ATOM 6131 C CA . GLN C 1 390 ? 0.694 -15.142 32.324 1.00 16.93 390 GLN C CA 1
ATOM 6132 C C . GLN C 1 390 ? 1.636 -14.115 31.693 1.00 16.71 390 GLN C C 1
ATOM 6133 O O . GLN C 1 390 ? 1.200 -13.161 31.033 1.00 16.67 390 GLN C O 1
ATOM 6139 N N . ILE C 1 391 ? 2.930 -14.338 31.895 1.00 16.02 391 ILE C N 1
ATOM 6140 C CA . ILE C 1 391 ? 3.974 -13.469 31.349 1.00 15.96 391 ILE C CA 1
ATOM 6141 C C . ILE C 1 391 ? 5.123 -14.353 30.882 1.00 15.93 391 ILE C C 1
ATOM 6142 O O . ILE C 1 391 ? 5.359 -15.420 31.451 1.00 16.14 391 ILE C O 1
ATOM 6147 N N . LYS C 1 392 ? 5.795 -13.929 29.811 1.00 15.67 392 LYS C N 1
ATOM 6148 C CA . LYS C 1 392 ? 6.931 -14.633 29.247 1.00 16.38 392 LYS C CA 1
ATOM 6149 C C . LYS C 1 392 ? 7.982 -13.561 29.089 1.00 15.57 392 LYS C C 1
ATOM 6150 O O . LYS C 1 392 ? 7.991 -12.851 28.079 1.00 15.78 392 LYS C O 1
ATOM 6156 N N . THR C 1 393 ? 8.848 -13.428 30.093 1.00 14.60 393 THR C N 1
ATOM 6157 C CA . THR C 1 393 ? 9.790 -12.296 30.145 1.00 14.38 393 THR C CA 1
ATOM 6158 C C . THR C 1 393 ? 11.229 -12.692 30.485 1.00 14.26 393 THR C C 1
ATOM 6159 O O . THR C 1 393 ? 12.048 -11.840 30.875 1.00 14.74 393 THR C O 1
ATOM 6163 N N . GLY C 1 394 ? 11.528 -13.985 30.326 1.00 14.71 394 GLY C N 1
ATOM 6164 C CA . GLY C 1 394 ? 12.907 -14.449 30.324 1.00 14.10 394 GLY C CA 1
ATOM 6165 C C . GLY C 1 394 ? 13.313 -15.367 31.449 1.00 14.54 394 GLY C C 1
ATOM 6166 O O . GLY C 1 394 ? 12.547 -15.631 32.374 1.00 15.00 394 GLY C O 1
ATOM 6167 N N . SER C 1 395 ? 14.553 -15.831 31.370 1.00 14.10 395 SER C N 1
ATOM 6168 C CA . SER C 1 395 ? 15.141 -16.553 32.491 1.00 14.70 395 SER C CA 1
ATOM 6169 C C . SER C 1 395 ? 15.421 -15.588 33.658 1.00 14.72 395 SER C C 1
ATOM 6170 O O . SER C 1 395 ? 15.158 -14.379 33.562 1.00 14.46 395 SER C O 1
ATOM 6173 N N . MET C 1 396 ? 15.969 -16.122 34.751 1.00 14.49 396 MET C N 1
ATOM 6174 C CA . MET C 1 396 ? 16.267 -15.324 35.937 1.00 14.50 396 MET C CA 1
ATOM 6175 C C . MET C 1 396 ? 17.709 -14.783 35.901 1.00 14.63 396 MET C C 1
ATOM 6176 O O . MET C 1 396 ? 18.449 -14.827 36.893 1.00 15.45 396 MET C O 1
ATOM 6181 N N . SER C 1 397 ? 18.099 -14.249 34.748 1.00 14.36 397 SER C N 1
ATOM 6182 C CA . SER C 1 397 ? 19.342 -13.475 34.661 1.00 13.36 397 SER C CA 1
ATOM 6183 C C . SER C 1 397 ? 19.235 -12.477 33.506 1.00 12.82 397 SER C C 1
ATOM 6184 O O . SER C 1 397 ? 18.360 -12.613 32.641 1.00 12.17 397 SER C O 1
ATOM 6187 N N . ARG C 1 398 ? 20.145 -11.501 33.529 1.00 12.23 398 ARG C N 1
ATOM 6188 C CA . ARG C 1 398 ? 20.153 -10.306 32.665 1.00 11.92 398 ARG C CA 1
ATOM 6189 C C . ARG C 1 398 ? 19.096 -9.325 33.157 1.00 11.75 398 ARG C C 1
ATOM 6190 O O . ARG C 1 398 ? 17.910 -9.671 33.263 1.00 11.52 398 ARG C O 1
ATOM 6198 N N . SER C 1 399 ? 19.502 -8.097 33.461 1.00 11.04 399 SER C N 1
ATOM 6199 C CA . SER C 1 399 ? 18.522 -7.138 33.945 1.00 10.45 399 SER C CA 1
ATOM 6200 C C . SER C 1 399 ? 17.466 -6.754 32.887 1.00 10.94 399 SER C C 1
ATOM 6201 O O . SER C 1 399 ? 16.415 -6.238 33.252 1.00 10.84 399 SER C O 1
ATOM 6204 N N . ASP C 1 400 ? 17.728 -7.039 31.606 1.00 10.81 400 ASP C N 1
ATOM 6205 C CA . ASP C 1 400 ? 16.685 -6.876 30.581 1.00 11.43 400 ASP C CA 1
ATOM 6206 C C . ASP C 1 400 ? 15.483 -7.781 30.868 1.00 11.66 400 ASP C C 1
ATOM 6207 O O . ASP C 1 400 ? 14.363 -7.464 30.491 1.00 12.55 400 ASP C O 1
ATOM 6212 N N . ARG C 1 401 ? 15.739 -8.894 31.550 1.00 11.68 401 ARG C N 1
ATOM 6213 C CA . ARG C 1 401 ? 14.688 -9.828 31.967 1.00 12.47 401 ARG C CA 1
ATOM 6214 C C . ARG C 1 401 ? 14.315 -9.516 33.410 1.00 11.98 401 ARG C C 1
ATOM 6215 O O . ARG C 1 401 ? 13.144 -9.317 33.746 1.00 12.94 401 ARG C O 1
ATOM 6223 N N . VAL C 1 402 ? 15.325 -9.473 34.269 1.00 12.72 402 VAL C N 1
ATOM 6224 C CA . VAL C 1 402 ? 15.099 -9.377 35.704 1.00 12.69 402 VAL C CA 1
ATOM 6225 C C . VAL C 1 402 ? 14.450 -8.054 36.130 1.00 12.37 402 VAL C C 1
ATOM 6226 O O . VAL C 1 402 ? 13.756 -7.998 37.145 1.00 12.90 402 VAL C O 1
ATOM 6230 N N . ALA C 1 403 ? 14.619 -6.989 35.339 1.00 12.29 403 ALA C N 1
ATOM 6231 C CA . ALA C 1 403 ? 13.928 -5.739 35.650 1.00 11.16 403 ALA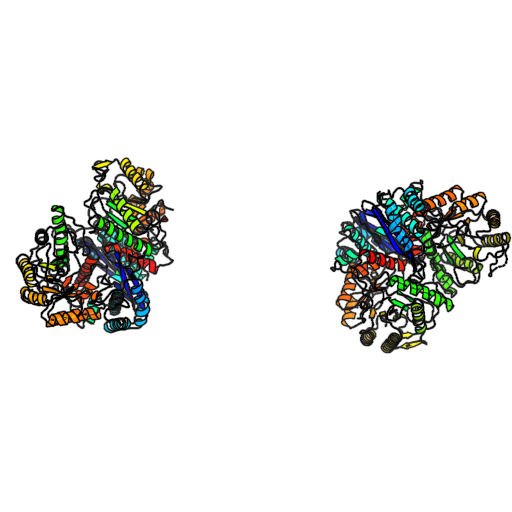 C CA 1
ATOM 6232 C C . ALA C 1 403 ? 12.406 -5.905 35.680 1.00 11.35 403 ALA C C 1
ATOM 6233 O O . ALA C 1 403 ? 11.728 -5.241 36.477 1.00 11.72 403 ALA C O 1
ATOM 6235 N N . LYS C 1 404 ? 11.884 -6.791 34.824 1.00 11.43 404 LYS C N 1
ATOM 6236 C CA . LYS C 1 404 ? 10.439 -7.072 34.813 1.00 12.53 404 LYS C CA 1
ATOM 6237 C C . LYS C 1 404 ? 10.041 -7.820 36.090 1.00 13.17 404 LYS C C 1
ATOM 6238 O O . LYS C 1 404 ? 9.039 -7.478 36.737 1.00 13.91 404 LYS C O 1
ATOM 6244 N N . TYR C 1 405 ? 10.847 -8.805 36.481 1.00 13.50 405 TYR C N 1
ATOM 6245 C CA . TYR C 1 405 ? 10.576 -9.529 37.729 1.00 13.67 405 TYR C CA 1
ATOM 6246 C C . TYR C 1 405 ? 10.637 -8.599 38.940 1.00 13.29 405 TYR C C 1
ATOM 6247 O O . TYR C 1 405 ? 9.777 -8.655 39.825 1.00 13.95 405 TYR C O 1
ATOM 6256 N N . ASN C 1 406 ? 11.622 -7.698 38.965 1.00 13.15 406 ASN C N 1
ATOM 6257 C CA . ASN C 1 406 ? 11.714 -6.681 40.013 1.00 12.93 406 ASN C CA 1
ATOM 6258 C C . ASN C 1 406 ? 10.507 -5.758 40.075 1.00 13.16 406 ASN C C 1
ATOM 6259 O O . ASN C 1 406 ? 10.042 -5.417 41.166 1.00 13.53 406 ASN C O 1
ATOM 6264 N N . GLN C 1 407 ? 10.018 -5.349 38.903 1.00 12.64 407 GLN C N 1
ATOM 6265 C CA . GLN C 1 407 ? 8.823 -4.528 38.836 1.00 13.22 407 GLN C CA 1
ATOM 6266 C C . GLN C 1 407 ? 7.606 -5.312 39.349 1.00 13.17 407 GLN C C 1
ATOM 6267 O O . GLN C 1 407 ? 6.799 -4.755 40.082 1.00 13.48 407 GLN C O 1
ATOM 6273 N N . LEU C 1 408 ? 7.491 -6.584 38.979 1.00 13.91 408 LEU C N 1
ATOM 6274 C CA . LEU C 1 408 ? 6.416 -7.428 39.535 1.00 14.38 408 LEU C CA 1
ATOM 6275 C C . LEU C 1 408 ? 6.506 -7.483 41.063 1.00 14.96 408 LEU C C 1
ATOM 6276 O O . LEU C 1 408 ? 5.489 -7.356 41.748 1.00 15.71 408 LEU C O 1
ATOM 6281 N N . ILE C 1 409 ? 7.715 -7.649 41.601 1.00 14.58 409 ILE C N 1
ATOM 6282 C CA . ILE C 1 409 ? 7.904 -7.597 43.050 1.00 15.10 409 ILE C CA 1
ATOM 6283 C C . ILE C 1 409 ? 7.416 -6.267 43.641 1.00 15.20 409 ILE C C 1
ATOM 6284 O O . ILE C 1 409 ? 6.663 -6.247 44.616 1.00 16.62 409 ILE C O 1
ATOM 6289 N N . ARG C 1 410 ? 7.801 -5.148 43.025 1.00 15.05 410 ARG C N 1
ATOM 6290 C CA . ARG C 1 410 ? 7.347 -3.840 43.492 1.00 14.57 410 ARG C CA 1
ATOM 6291 C C . ARG C 1 410 ? 5.817 -3.704 43.462 1.00 15.16 410 ARG C C 1
ATOM 6292 O O . ARG C 1 410 ? 5.227 -3.153 44.402 1.00 15.58 410 ARG C O 1
ATOM 6300 N N . ILE C 1 411 ? 5.199 -4.207 42.394 1.00 15.43 411 ILE C N 1
ATOM 6301 C CA . ILE C 1 411 ? 3.739 -4.097 42.214 1.00 15.66 411 ILE C CA 1
ATOM 6302 C C . ILE C 1 411 ? 2.991 -4.965 43.248 1.00 16.53 411 ILE C C 1
ATOM 6303 O O . ILE C 1 411 ? 2.028 -4.502 43.876 1.00 17.52 411 ILE C O 1
ATOM 6308 N N . GLU C 1 412 ? 3.444 -6.206 43.424 1.00 17.66 412 GLU C N 1
ATOM 6309 C CA . GLU C 1 412 ? 2.827 -7.124 44.409 1.00 18.75 412 GLU C CA 1
ATOM 6310 C C . GLU C 1 412 ? 2.986 -6.595 45.830 1.00 19.45 412 GLU C C 1
ATOM 6311 O O . GLU C 1 412 ? 2.082 -6.746 46.662 1.00 19.83 412 GLU C O 1
ATOM 6317 N N . GLU C 1 413 ? 4.146 -6.005 46.122 1.00 19.92 413 GLU C N 1
ATOM 6318 C CA . GLU C 1 413 ? 4.373 -5.348 47.397 1.00 20.68 413 GLU C CA 1
ATOM 6319 C C . GLU C 1 413 ? 3.269 -4.322 47.674 1.00 21.26 413 GLU C C 1
ATOM 6320 O O . GLU C 1 413 ? 2.731 -4.258 48.787 1.00 21.58 413 GLU C O 1
ATOM 6326 N N . ALA C 1 414 ? 2.907 -3.553 46.651 1.00 21.06 414 ALA C N 1
ATOM 6327 C CA . ALA C 1 414 ? 1.887 -2.527 46.790 1.00 21.87 414 ALA C CA 1
ATOM 6328 C C . ALA C 1 414 ? 0.483 -3.110 46.857 1.00 21.87 414 ALA C C 1
ATOM 6329 O O . ALA C 1 414 ? -0.305 -2.715 47.716 1.00 23.15 414 ALA C O 1
ATOM 6331 N N . LEU C 1 415 ? 0.171 -4.035 45.954 1.00 22.07 415 LEU C N 1
ATOM 6332 C CA . LEU C 1 415 ? -1.208 -4.498 45.790 1.00 22.21 415 LEU C CA 1
ATOM 6333 C C . LEU C 1 415 ? -1.612 -5.587 46.772 1.00 23.05 415 LEU C C 1
ATOM 6334 O O . LEU C 1 415 ? -2.776 -5.649 47.166 1.00 23.63 415 LEU C O 1
ATOM 6339 N N . GLY C 1 416 ? -0.670 -6.439 47.169 1.00 23.61 416 GLY C N 1
ATOM 6340 C CA . GLY C 1 416 ? -1.001 -7.592 48.027 1.00 24.38 416 GLY C CA 1
ATOM 6341 C C . GLY C 1 416 ? -2.116 -8.463 47.465 1.00 24.73 416 GLY C C 1
ATOM 6342 O O . GLY C 1 416 ? -2.109 -8.810 46.281 1.00 24.93 416 GLY C O 1
ATOM 6343 N N . GLU C 1 417 ? -3.083 -8.813 48.316 1.00 25.53 417 GLU C N 1
ATOM 6344 C CA . GLU C 1 417 ? -4.216 -9.665 47.933 1.00 25.85 417 GLU C CA 1
ATOM 6345 C C . GLU C 1 417 ? -5.091 -9.085 46.813 1.00 25.94 417 GLU C C 1
ATOM 6346 O O . GLU C 1 417 ? -5.903 -9.812 46.225 1.00 26.15 417 GLU C O 1
ATOM 6348 N N . LYS C 1 418 ? -4.918 -7.794 46.512 1.00 25.74 418 LYS C N 1
ATOM 6349 C CA . LYS C 1 418 ? -5.635 -7.156 45.399 1.00 25.30 418 LYS C CA 1
ATOM 6350 C C . LYS C 1 418 ? -5.147 -7.661 44.039 1.00 24.09 418 LYS C C 1
ATOM 6351 O O . LYS C 1 418 ? -5.850 -7.529 43.035 1.00 23.32 418 LYS C O 1
ATOM 6357 N N . ALA C 1 419 ? -3.939 -8.223 44.011 1.00 22.31 419 ALA C N 1
ATOM 6358 C CA . ALA C 1 419 ? -3.445 -8.885 42.812 1.00 22.38 419 ALA C CA 1
ATOM 6359 C C . ALA C 1 419 ? -3.086 -10.339 43.098 1.00 22.35 419 ALA C C 1
ATOM 6360 O O . ALA C 1 419 ? -1.920 -10.660 43.356 1.00 22.09 419 ALA C O 1
ATOM 6362 N N . PRO C 1 420 ? -4.091 -11.232 43.070 1.00 22.56 420 PRO C N 1
ATOM 6363 C CA . PRO C 1 420 ? -3.806 -12.635 43.350 1.00 22.76 420 PRO C CA 1
ATOM 6364 C C . PRO C 1 420 ? -2.873 -13.294 42.339 1.00 22.73 420 PRO C C 1
ATOM 6365 O O . PRO C 1 420 ? -2.932 -12.994 41.143 1.00 22.73 420 PRO C O 1
ATOM 6369 N N . TYR C 1 421 ? -2.004 -14.171 42.839 1.00 22.37 421 TYR C N 1
ATOM 6370 C CA . TYR C 1 421 ? -1.261 -15.098 41.993 1.00 22.79 421 TYR C CA 1
ATOM 6371 C C . TYR C 1 421 ? -2.083 -16.398 41.906 1.00 23.62 421 TYR C C 1
ATOM 6372 O O . TYR C 1 421 ? -2.143 -17.175 42.872 1.00 24.33 421 TYR C O 1
ATOM 6381 N N . ASN C 1 422 ? -2.733 -16.632 40.768 1.00 24.11 422 ASN C N 1
ATOM 6382 C CA . ASN C 1 422 ? -3.709 -17.737 40.664 1.00 24.78 422 ASN C CA 1
ATOM 6383 C C . ASN C 1 422 ? -3.119 -19.115 40.323 1.00 25.08 422 ASN C C 1
ATOM 6384 O O . ASN C 1 422 ? -3.804 -20.148 40.404 1.00 24.97 422 ASN C O 1
ATOM 6389 N N . GLY C 1 423 ? -1.848 -19.122 39.942 1.00 25.03 423 GLY C N 1
ATOM 6390 C CA . GLY C 1 423 ? -1.118 -20.350 39.668 1.00 24.40 423 GLY C CA 1
ATOM 6391 C C . GLY C 1 423 ? -1.584 -21.127 38.457 1.00 24.27 423 GLY C C 1
ATOM 6392 O O . GLY C 1 423 ? -1.923 -20.553 37.421 1.00 23.56 423 GLY C O 1
ATOM 6393 N N . ARG C 1 424 ? -1.636 -22.446 38.620 1.00 23.69 424 ARG C N 1
ATOM 6394 C CA . ARG C 1 424 ? -1.826 -23.380 37.527 1.00 23.99 424 ARG C CA 1
ATOM 6395 C C . ARG C 1 424 ? -3.033 -23.060 36.649 1.00 23.81 424 ARG C C 1
ATOM 6396 O O . ARG C 1 424 ? -2.992 -23.248 35.427 1.00 23.83 424 ARG C O 1
ATOM 6404 N N . LYS C 1 425 ? -4.103 -22.591 37.275 1.00 23.81 425 LYS C N 1
ATOM 6405 C CA . LYS C 1 425 ? -5.390 -22.454 36.591 1.00 24.28 425 LYS C CA 1
ATOM 6406 C C . LYS C 1 425 ? -5.381 -21.349 35.525 1.00 23.50 425 LYS C C 1
ATOM 6407 O O . LYS C 1 425 ? -6.288 -21.263 34.713 1.00 24.20 425 LYS C O 1
ATOM 6413 N N . GLU C 1 426 ? -4.349 -20.509 35.525 1.00 22.81 426 GLU C N 1
ATOM 6414 C CA . GLU C 1 426 ? -4.250 -19.470 34.511 1.00 21.60 426 GLU C CA 1
ATOM 6415 C C . GLU C 1 426 ? -3.989 -20.082 33.141 1.00 21.89 426 GLU C C 1
ATOM 6416 O O . GLU C 1 426 ? -4.372 -19.512 32.114 1.00 21.26 426 GLU C O 1
ATOM 6422 N N . ILE C 1 427 ? -3.342 -21.244 33.142 1.00 21.28 427 ILE C N 1
ATOM 6423 C CA . ILE C 1 427 ? -2.918 -21.895 31.909 1.00 21.87 427 ILE C CA 1
ATOM 6424 C C . ILE C 1 427 ? -4.105 -22.572 31.237 1.00 22.72 427 ILE C C 1
ATOM 6425 O O . ILE C 1 427 ? -4.872 -23.279 31.902 1.00 23.33 427 ILE C O 1
ATOM 6430 N N . LYS C 1 428 ? -4.258 -22.348 29.933 1.00 23.11 428 LYS C N 1
ATOM 6431 C CA . LYS C 1 428 ? -5.355 -22.957 29.170 1.00 23.85 428 LYS C CA 1
ATOM 6432 C C . LYS C 1 428 ? -5.227 -24.474 29.152 1.00 24.50 428 LYS C C 1
ATOM 6433 O O . LYS C 1 428 ? -4.150 -25.012 28.871 1.00 24.87 428 LYS C O 1
ATOM 6439 N N . GLY C 1 429 ? -6.335 -25.162 29.440 1.00 25.35 429 GLY C N 1
ATOM 6440 C CA . GLY C 1 429 ? -6.322 -26.616 29.558 1.00 25.85 429 GLY C CA 1
ATOM 6441 C C . GLY C 1 429 ? -6.097 -27.116 30.976 1.00 26.67 429 GLY C C 1
ATOM 6442 O O . GLY C 1 429 ? -6.295 -28.307 31.248 1.00 26.87 429 GLY C O 1
ATOM 6443 N N . GLN C 1 430 ? -5.668 -26.220 31.872 1.00 26.68 430 GLN C N 1
ATOM 6444 C CA . GLN C 1 430 ? -5.452 -26.552 33.287 1.00 27.04 430 GLN C CA 1
ATOM 6445 C C . GLN C 1 430 ? -6.601 -26.071 34.164 1.00 27.19 430 GLN C C 1
ATOM 6446 O O . GLN C 1 430 ? -6.908 -24.880 34.204 1.00 27.49 430 GLN C O 1
ATOM 6452 N N . SER D 1 1 ? 79.802 90.207 81.208 1.00 15.95 1 SER D N 1
ATOM 6453 C CA . SER D 1 1 ? 78.374 89.832 81.447 1.00 15.66 1 SER D CA 1
ATOM 6454 C C . SER D 1 1 ? 77.712 89.501 80.110 1.00 15.10 1 SER D C 1
ATOM 6455 O O . SER D 1 1 ? 77.357 90.389 79.329 1.00 14.97 1 SER D O 1
ATOM 6458 N N . LYS D 1 2 ? 77.582 88.205 79.853 1.00 13.98 2 LYS D N 1
ATOM 6459 C CA . LYS D 1 2 ? 77.257 87.698 78.519 1.00 13.66 2 LYS D CA 1
ATOM 6460 C C . LYS D 1 2 ? 75.790 87.863 78.112 1.00 13.36 2 LYS D C 1
ATOM 6461 O O . LYS D 1 2 ? 74.902 87.387 78.814 1.00 13.72 2 LYS D O 1
ATOM 6467 N N . ILE D 1 3 ? 75.559 88.514 76.970 1.00 13.06 3 ILE D N 1
ATOM 6468 C CA . ILE D 1 3 ? 74.216 88.639 76.399 1.00 12.83 3 ILE D CA 1
ATOM 6469 C C . ILE D 1 3 ? 73.706 87.263 75.928 1.00 13.35 3 ILE D C 1
ATOM 6470 O O . ILE D 1 3 ? 74.360 86.600 75.105 1.00 13.71 3 ILE D O 1
ATOM 6475 N N . VAL D 1 4 ? 72.552 86.842 76.440 1.00 12.66 4 VAL D N 1
ATOM 6476 C CA . VAL D 1 4 ? 71.975 85.543 76.040 1.00 13.08 4 VAL D CA 1
ATOM 6477 C C . VAL D 1 4 ? 70.634 85.622 75.307 1.00 13.48 4 VAL D C 1
ATOM 6478 O O . VAL D 1 4 ? 70.221 84.653 74.660 1.00 14.07 4 VAL D O 1
ATOM 6482 N N . LYS D 1 5 ? 69.945 86.764 75.405 1.00 13.64 5 LYS D N 1
ATOM 6483 C CA . LYS D 1 5 ? 68.682 86.939 74.692 1.00 13.86 5 LYS D CA 1
ATOM 6484 C C . LYS D 1 5 ? 68.404 88.411 74.461 1.00 13.55 5 LYS D C 1
ATOM 6485 O O . LYS D 1 5 ? 68.606 89.238 75.363 1.00 13.96 5 LYS D O 1
ATOM 6491 N N . ILE D 1 6 ? 67.965 88.734 73.247 1.00 13.21 6 ILE D N 1
ATOM 6492 C CA . ILE D 1 6 ? 67.503 90.090 72.927 1.00 13.80 6 ILE D CA 1
ATOM 6493 C C . ILE D 1 6 ? 66.130 89.970 72.275 1.00 14.04 6 ILE D C 1
ATOM 6494 O O . ILE D 1 6 ? 65.954 89.179 71.337 1.00 14.62 6 ILE D O 1
ATOM 6499 N N . ILE D 1 7 ? 65.160 90.723 72.796 1.00 13.63 7 ILE D N 1
ATOM 6500 C CA . ILE D 1 7 ? 63.769 90.626 72.333 1.00 14.16 7 ILE D CA 1
ATOM 6501 C C . ILE D 1 7 ? 63.322 92.026 71.943 1.00 13.97 7 ILE D C 1
ATOM 6502 O O . ILE D 1 7 ? 63.484 92.973 72.719 1.00 14.61 7 ILE D O 1
ATOM 6507 N N . GLY D 1 8 ? 62.812 92.171 70.729 1.00 12.91 8 GLY D N 1
ATOM 6508 C CA . GLY D 1 8 ? 62.163 93.420 70.319 1.00 12.56 8 GLY D CA 1
ATOM 6509 C C . GLY D 1 8 ? 60.665 93.230 70.227 1.00 12.24 8 GLY D C 1
ATOM 6510 O O . GLY D 1 8 ? 60.189 92.146 69.868 1.00 12.03 8 GLY D O 1
ATOM 6511 N N . ARG D 1 9 ? 59.918 94.283 70.554 1.00 11.76 9 ARG D N 1
ATOM 6512 C CA . ARG D 1 9 ? 58.476 94.262 70.356 1.00 12.40 9 ARG D CA 1
ATOM 6513 C C . ARG D 1 9 ? 57.948 95.639 70.008 1.00 12.23 9 ARG D C 1
ATOM 6514 O O . ARG D 1 9 ? 58.562 96.656 70.327 1.00 12.31 9 ARG D O 1
ATOM 6522 N N . GLU D 1 10 ? 56.802 95.632 69.340 1.00 12.05 10 GLU D N 1
ATOM 6523 C CA . GLU D 1 10 ? 56.097 96.841 68.980 1.00 12.22 10 GLU D CA 1
ATOM 6524 C C . GLU D 1 10 ? 55.113 97.166 70.097 1.00 11.78 10 GLU D C 1
ATOM 6525 O O . GLU D 1 10 ? 54.208 96.382 70.388 1.00 11.66 10 GLU D O 1
ATOM 6531 N N . ILE D 1 11 ? 55.344 98.302 70.743 1.00 11.47 11 ILE D N 1
ATOM 6532 C CA . ILE D 1 11 ? 54.448 98.862 71.760 1.00 11.00 11 ILE D CA 1
ATOM 6533 C C . ILE D 1 11 ? 53.891 100.197 71.276 1.00 11.17 11 ILE D C 1
ATOM 6534 O O . ILE D 1 11 ? 54.174 100.635 70.149 1.00 11.43 11 ILE D O 1
ATOM 6539 N N . ILE D 1 12 ? 53.115 100.858 72.135 1.00 10.33 12 ILE D N 1
ATOM 6540 C CA . ILE D 1 12 ? 52.446 102.100 71.735 1.00 10.09 12 ILE D CA 1
ATOM 6541 C C . ILE D 1 12 ? 53.011 103.305 72.511 1.00 10.15 12 ILE D C 1
ATOM 6542 O O . ILE D 1 12 ? 53.298 103.190 73.692 1.00 10.27 12 ILE D O 1
ATOM 6547 N N . ASP D 1 13 ? 53.221 104.428 71.825 1.00 9.41 13 ASP D N 1
ATOM 6548 C CA . ASP D 1 13 ? 53.726 105.634 72.463 1.00 9.87 13 ASP D CA 1
ATOM 6549 C C . ASP D 1 13 ? 52.598 106.536 72.987 1.00 9.81 13 ASP D C 1
ATOM 6550 O O . ASP D 1 13 ? 51.409 106.227 72.850 1.00 9.83 13 ASP D O 1
ATOM 6555 N N . SER D 1 14 ? 52.996 107.654 73.588 1.00 9.70 14 SER D N 1
ATOM 6556 C CA . SER D 1 14 ? 52.066 108.532 74.283 1.00 10.02 14 SER D CA 1
ATOM 6557 C C . SER D 1 14 ? 51.088 109.274 73.353 1.00 10.04 14 SER D C 1
ATOM 6558 O O . SER D 1 14 ? 50.125 109.898 73.827 1.00 10.06 14 SER D O 1
ATOM 6561 N N . ARG D 1 15 ? 51.354 109.216 72.047 1.00 10.15 15 ARG D N 1
ATOM 6562 C CA . ARG D 1 15 ? 50.479 109.825 71.037 1.00 11.25 15 ARG D CA 1
ATOM 6563 C C . ARG D 1 15 ? 49.656 108.750 70.316 1.00 11.68 15 ARG D C 1
ATOM 6564 O O . ARG D 1 15 ? 48.869 109.056 69.427 1.00 12.54 15 ARG D O 1
ATOM 6572 N N . GLY D 1 16 ? 49.794 107.495 70.747 1.00 11.29 16 GLY D N 1
ATOM 6573 C CA . GLY D 1 16 ? 49.053 106.385 70.145 1.00 11.58 16 GLY D CA 1
ATOM 6574 C C . GLY D 1 16 ? 49.721 105.752 68.945 1.00 11.66 16 GLY D C 1
ATOM 6575 O O . GLY D 1 16 ? 49.083 104.982 68.226 1.00 12.66 16 GLY D O 1
ATOM 6576 N N . ASN D 1 17 ? 50.991 106.078 68.716 1.00 11.26 17 ASN D N 1
ATOM 6577 C CA . ASN D 1 17 ? 51.732 105.529 67.564 1.00 11.02 17 ASN D CA 1
ATOM 6578 C C . ASN D 1 17 ? 52.712 104.452 67.997 1.00 11.16 17 ASN D C 1
ATOM 6579 O O . ASN D 1 17 ? 53.266 104.515 69.094 1.00 11.00 17 ASN D O 1
ATOM 6584 N N . PRO D 1 18 ? 52.939 103.455 67.131 1.00 10.91 18 PRO D N 1
ATOM 6585 C CA . PRO D 1 18 ? 53.870 102.409 67.514 1.00 10.48 18 PRO D CA 1
ATOM 6586 C C . PRO D 1 18 ? 55.274 102.927 67.790 1.00 10.46 18 PRO D C 1
ATOM 6587 O O . PRO D 1 18 ? 55.723 103.904 67.174 1.00 10.24 18 PRO D O 1
ATOM 6591 N N . THR D 1 19 ? 55.960 102.253 68.706 1.00 10.12 19 THR D N 1
ATOM 6592 C CA . THR D 1 19 ? 57.418 102.395 68.806 1.00 10.76 19 THR D CA 1
ATOM 6593 C C . THR D 1 19 ? 58.056 101.063 69.217 1.00 10.95 19 THR D C 1
ATOM 6594 O O . THR D 1 19 ? 57.357 100.066 69.464 1.00 10.56 19 THR D O 1
ATOM 6598 N N . VAL D 1 20 ? 59.384 101.053 69.253 1.00 10.92 20 VAL D N 1
ATOM 6599 C CA . VAL D 1 20 ? 60.157 99.851 69.560 1.00 10.61 20 VAL D CA 1
ATOM 6600 C C . VAL D 1 20 ? 60.511 99.785 71.034 1.00 10.78 20 VAL D C 1
ATOM 6601 O O . VAL D 1 20 ? 61.024 100.761 71.592 1.00 11.07 20 VAL D O 1
ATOM 6605 N N . GLU D 1 21 ? 60.246 98.626 71.641 1.00 10.78 21 GLU D N 1
ATOM 6606 C CA . GLU D 1 21 ? 60.754 98.292 72.976 1.00 10.63 21 GLU D CA 1
ATOM 6607 C C . GLU D 1 21 ? 61.707 97.119 72.822 1.00 10.77 21 GLU D C 1
ATOM 6608 O O . GLU D 1 21 ? 61.441 96.212 72.026 1.00 11.23 21 GLU D O 1
ATOM 6614 N N . ALA D 1 22 ? 62.801 97.131 73.578 1.00 10.43 22 ALA D N 1
ATOM 6615 C CA . ALA D 1 22 ? 63.730 96.006 73.564 1.00 11.03 22 ALA D CA 1
ATOM 6616 C C . ALA D 1 22 ? 64.042 95.543 74.977 1.00 11.63 22 ALA D C 1
ATOM 6617 O O . ALA D 1 22 ? 64.068 96.359 75.909 1.00 10.61 22 ALA D O 1
ATOM 6619 N N . GLU D 1 23 ? 64.296 94.238 75.115 1.00 11.04 23 GLU D N 1
ATOM 6620 C CA . GLU D 1 23 ? 64.825 93.656 76.347 1.00 11.78 23 GLU D CA 1
ATOM 6621 C C . GLU D 1 23 ? 66.157 93.028 76.021 1.00 12.08 23 GLU D C 1
ATOM 6622 O O . GLU D 1 23 ? 66.289 92.345 74.991 1.00 12.45 23 GLU D O 1
ATOM 6628 N N . VAL D 1 24 ? 67.129 93.230 76.903 1.00 11.51 24 VAL D N 1
ATOM 6629 C CA . VAL D 1 24 ? 68.401 92.516 76.813 1.00 11.46 24 VAL D CA 1
ATOM 6630 C C . VAL D 1 24 ? 68.566 91.689 78.080 1.00 11.94 24 VAL D C 1
ATOM 6631 O O . VAL D 1 24 ? 68.488 92.226 79.192 1.00 11.68 24 VAL D O 1
ATOM 6635 N N . HIS D 1 25 ? 68.764 90.385 77.893 1.00 12.17 25 HIS D N 1
ATOM 6636 C CA . HIS D 1 25 ? 68.892 89.409 78.989 1.00 12.08 25 HIS D CA 1
ATOM 6637 C C . HIS D 1 25 ? 70.317 88.874 78.994 1.00 12.60 25 HIS D C 1
ATOM 6638 O O . HIS D 1 25 ? 70.863 88.537 77.924 1.00 12.89 25 HIS D O 1
ATOM 6645 N N . LEU D 1 26 ? 70.907 88.803 80.187 1.00 12.72 26 LEU D N 1
ATOM 6646 C CA . LEU D 1 26 ? 72.282 88.318 80.365 1.00 13.20 26 LEU D CA 1
ATOM 6647 C C . LEU D 1 26 ? 72.322 87.031 81.161 1.00 13.37 26 LEU D C 1
ATOM 6648 O O . LEU D 1 26 ? 71.412 86.739 81.928 1.00 13.70 26 LEU D O 1
ATOM 6653 N N . GLU D 1 27 ? 73.411 86.281 80.994 1.00 13.54 27 GLU D N 1
ATOM 6654 C CA . GLU D 1 27 ? 73.694 85.129 81.830 1.00 14.55 27 GLU D CA 1
ATOM 6655 C C . GLU D 1 27 ? 73.557 85.541 83.297 1.00 15.26 27 GLU D C 1
ATOM 6656 O O . GLU D 1 27 ? 74.052 86.599 83.684 1.00 16.14 27 GLU D O 1
ATOM 6662 N N . GLY D 1 28 ? 72.873 84.724 84.102 1.00 15.75 28 GLY D N 1
ATOM 6663 C CA . GLY D 1 28 ? 72.640 85.061 85.509 1.00 16.31 28 GLY D CA 1
ATOM 6664 C C . GLY D 1 28 ? 71.280 85.705 85.749 1.00 16.63 28 GLY D C 1
ATOM 6665 O O . GLY D 1 28 ? 70.874 85.921 86.899 1.00 17.66 28 GLY D O 1
ATOM 6666 N N . GLY D 1 29 ? 70.565 85.997 84.667 1.00 16.41 29 GLY D N 1
ATOM 6667 C CA . GLY D 1 29 ? 69.202 86.494 84.767 1.00 15.73 29 GLY D CA 1
ATOM 6668 C C . GLY D 1 29 ? 69.030 87.996 84.659 1.00 15.81 29 GLY D C 1
ATOM 6669 O O . GLY D 1 29 ? 67.903 88.486 84.518 1.00 16.40 29 GLY D O 1
ATOM 6670 N N . PHE D 1 30 ? 70.129 88.735 84.701 1.00 14.80 30 PHE D N 1
ATOM 6671 C CA . PHE D 1 30 ? 70.062 90.202 84.627 1.00 14.69 30 PHE D CA 1
ATOM 6672 C C . PHE D 1 30 ? 69.355 90.659 83.357 1.00 14.18 30 PHE D C 1
ATOM 6673 O O . PHE D 1 30 ? 69.583 90.111 82.276 1.00 14.75 30 PHE D O 1
ATOM 6681 N N . VAL D 1 31 ? 68.462 91.636 83.501 1.00 13.32 31 VAL D N 1
ATOM 6682 C CA . VAL D 1 31 ? 67.672 92.094 82.361 1.00 13.03 31 VAL D CA 1
ATOM 6683 C C . VAL D 1 31 ? 67.515 93.607 82.390 1.00 12.62 31 VAL D C 1
ATOM 6684 O O . VAL D 1 31 ? 67.454 94.223 83.471 1.00 12.79 31 VAL D O 1
ATOM 6688 N N . GLY D 1 32 ? 67.479 94.193 81.195 1.00 11.43 32 GLY D N 1
ATOM 6689 C CA . GLY D 1 32 ? 67.166 95.613 81.027 1.00 10.96 32 GLY D CA 1
ATOM 6690 C C . GLY D 1 32 ? 66.098 95.749 79.959 1.00 10.90 32 GLY D C 1
ATOM 6691 O O . GLY D 1 32 ? 66.065 94.974 78.989 1.00 10.77 32 GLY D O 1
ATOM 6692 N N . MET D 1 33 ? 65.222 96.740 80.118 1.00 10.07 33 MET D N 1
ATOM 6693 C CA . MET D 1 33 ? 64.189 97.014 79.118 1.00 10.64 33 MET D CA 1
ATOM 6694 C C . MET D 1 33 ? 64.083 98.505 78.879 1.00 10.85 33 MET D C 1
ATOM 6695 O O . MET D 1 33 ? 64.113 99.294 79.833 1.00 11.05 33 MET D O 1
ATOM 6700 N N . ALA D 1 34 ? 63.957 98.887 77.611 1.00 10.31 34 ALA D N 1
ATOM 6701 C CA . ALA D 1 34 ? 63.891 100.295 77.227 1.00 11.04 34 ALA D CA 1
ATOM 6702 C C . ALA D 1 34 ? 63.106 100.457 75.943 1.00 11.38 34 ALA D C 1
ATOM 6703 O O . ALA D 1 34 ? 62.948 99.506 75.176 1.00 11.72 34 ALA D O 1
ATOM 6705 N N . ALA D 1 35 ? 62.589 101.659 75.725 1.00 11.78 35 ALA D N 1
ATOM 6706 C CA . ALA D 1 35 ? 61.859 101.953 74.498 1.00 11.81 35 ALA D CA 1
ATOM 6707 C C . ALA D 1 35 ? 62.421 103.198 73.845 1.00 12.21 35 ALA D C 1
ATOM 6708 O O . ALA D 1 35 ? 62.993 104.057 74.528 1.00 13.13 35 ALA D O 1
ATOM 6710 N N . ALA D 1 36 ? 62.251 103.291 72.529 1.00 12.28 36 ALA D N 1
ATOM 6711 C CA . ALA D 1 36 ? 62.626 104.479 71.767 1.00 12.66 36 ALA D CA 1
ATOM 6712 C C . ALA D 1 36 ? 61.454 105.448 71.768 1.00 12.57 36 ALA D C 1
ATOM 6713 O O . ALA D 1 36 ? 60.312 105.037 71.578 1.00 12.65 36 ALA D O 1
ATOM 6715 N N . PRO D 1 37 ? 61.732 106.742 71.948 1.00 12.76 37 PRO D N 1
ATOM 6716 C CA . PRO D 1 37 ? 60.673 107.716 71.694 1.00 12.73 37 PRO D CA 1
ATOM 6717 C C . PRO D 1 37 ? 60.492 107.948 70.184 1.00 13.73 37 PRO D C 1
ATOM 6718 O O . PRO D 1 37 ? 61.277 107.428 69.378 1.00 14.60 37 PRO D O 1
ATOM 6722 N N . SER D 1 38 ? 59.473 108.719 69.809 1.00 14.84 38 SER D N 1
ATOM 6723 C CA . SER D 1 38 ? 59.202 109.039 68.399 1.00 16.08 38 SER D CA 1
ATOM 6724 C C . SER D 1 38 ? 60.324 109.896 67.796 1.00 16.81 38 SER D C 1
ATOM 6725 O O . SER D 1 38 ? 60.964 110.677 68.505 1.00 17.25 38 SER D O 1
ATOM 6728 N N . GLY D 1 39 ? 60.553 109.755 66.489 1.00 17.32 39 GLY D N 1
ATOM 6729 C CA . GLY D 1 39 ? 61.579 110.543 65.804 1.00 18.33 39 GLY D CA 1
ATOM 6730 C C . GLY D 1 39 ? 61.163 110.806 64.372 1.00 19.11 39 GLY D C 1
ATOM 6731 O O . GLY D 1 39 ? 59.983 110.797 64.054 1.00 20.22 39 GLY D O 1
ATOM 6732 N N . ALA D 1 40 ? 62.151 111.031 63.517 1.00 19.77 40 ALA D N 1
ATOM 6733 C CA . ALA D 1 40 ? 61.924 111.323 62.107 1.00 19.80 40 ALA D CA 1
ATOM 6734 C C . ALA D 1 40 ? 62.333 110.109 61.303 1.00 20.29 40 ALA D C 1
ATOM 6735 O O . ALA D 1 40 ? 63.332 109.452 61.625 1.00 19.76 40 ALA D O 1
ATOM 6737 N N . SER D 1 41 ? 61.561 109.814 60.265 1.00 20.77 41 SER D N 1
ATOM 6738 C CA . SER D 1 41 ? 61.842 108.683 59.387 1.00 21.61 41 SER D CA 1
ATOM 6739 C C . SER D 1 41 ? 62.368 109.154 58.028 1.00 22.37 41 SER D C 1
ATOM 6740 O O . SER D 1 41 ? 62.779 108.345 57.192 1.00 22.05 41 SER D O 1
ATOM 6743 N N . THR D 1 42 ? 62.341 110.468 57.825 1.00 22.82 42 THR D N 1
ATOM 6744 C CA . THR D 1 42 ? 62.930 111.097 56.646 1.00 23.87 42 THR D CA 1
ATOM 6745 C C . THR D 1 42 ? 63.756 112.297 57.100 1.00 24.22 42 THR D C 1
ATOM 6746 O O . THR D 1 42 ? 63.525 112.852 58.176 1.00 24.42 42 THR D O 1
ATOM 6750 N N . GLY D 1 43 ? 64.715 112.702 56.275 1.00 25.06 43 GLY D N 1
ATOM 6751 C CA . GLY D 1 43 ? 65.592 113.816 56.618 1.00 25.82 43 GLY D CA 1
ATOM 6752 C C . GLY D 1 43 ? 67.033 113.520 56.251 1.00 26.37 43 GLY D C 1
ATOM 6753 O O . GLY D 1 43 ? 67.456 112.359 56.225 1.00 26.41 43 GLY D O 1
ATOM 6754 N N . SER D 1 44 ? 67.793 114.576 55.968 1.00 26.79 44 SER D N 1
ATOM 6755 C CA . SER D 1 44 ? 69.172 114.417 55.502 1.00 27.22 44 SER D CA 1
ATOM 6756 C C . SER D 1 44 ? 70.219 114.623 56.604 1.00 26.75 44 SER D C 1
ATOM 6757 O O . SER D 1 44 ? 71.415 114.449 56.370 1.00 27.29 44 SER D O 1
ATOM 6760 N N . ARG D 1 45 ? 69.773 114.967 57.811 1.00 26.18 45 ARG D N 1
ATOM 6761 C CA . ARG D 1 45 ? 70.695 115.428 58.854 1.00 25.70 45 ARG D CA 1
ATOM 6762 C C . ARG D 1 45 ? 70.756 114.574 60.122 1.00 24.92 45 ARG D C 1
ATOM 6763 O O . ARG D 1 45 ? 71.770 114.563 60.814 1.00 25.77 45 ARG D O 1
ATOM 6771 N N . GLU D 1 46 ? 69.672 113.874 60.434 1.00 23.39 46 GLU D N 1
ATOM 6772 C CA . GLU D 1 46 ? 69.608 113.136 61.690 1.00 22.09 46 GLU D CA 1
ATOM 6773 C C . GLU D 1 46 ? 69.518 111.633 61.470 1.00 20.64 46 GLU D C 1
ATOM 6774 O O . GLU D 1 46 ? 69.326 111.167 60.339 1.00 20.66 46 GLU D O 1
ATOM 6780 N N . ALA D 1 47 ? 69.671 110.877 62.554 1.00 18.82 47 ALA D N 1
ATOM 6781 C CA . ALA D 1 47 ? 69.469 109.432 62.500 1.00 17.41 47 ALA D CA 1
ATOM 6782 C C . ALA D 1 47 ? 67.994 109.197 62.263 1.00 16.86 47 ALA D C 1
ATOM 6783 O O . ALA D 1 47 ? 67.149 109.886 62.840 1.00 16.84 47 ALA D O 1
ATOM 6785 N N . LEU D 1 48 ? 67.689 108.237 61.399 1.00 16.53 48 LEU D N 1
ATOM 6786 C CA . LEU D 1 48 ? 66.300 107.987 60.995 1.00 16.36 48 LEU D CA 1
ATOM 6787 C C . LEU D 1 48 ? 65.722 106.739 61.625 1.00 16.23 48 LEU D C 1
ATOM 6788 O O . LEU D 1 48 ? 66.343 105.690 61.596 1.00 15.45 48 LEU D O 1
ATOM 6793 N N . GLU D 1 49 ? 64.526 106.870 62.195 1.00 16.30 49 GLU D N 1
ATOM 6794 C CA . GLU D 1 49 ? 63.787 105.706 62.666 1.00 16.95 49 GLU D CA 1
ATOM 6795 C C . GLU D 1 49 ? 63.215 104.992 61.441 1.00 16.32 49 GLU D C 1
ATOM 6796 O O . GLU D 1 49 ? 63.003 105.618 60.391 1.00 17.11 49 GLU D O 1
ATOM 6802 N N . LEU D 1 50 ? 62.948 103.696 61.579 1.00 16.05 50 LEU D N 1
ATOM 6803 C CA . LEU D 1 50 ? 62.350 102.930 60.480 1.00 16.32 50 LEU D CA 1
ATOM 6804 C C . LEU D 1 50 ? 60.867 102.694 60.746 1.00 15.74 50 LEU D C 1
ATOM 6805 O O . LEU D 1 50 ? 60.499 102.192 61.803 1.00 15.17 50 LEU D O 1
ATOM 6810 N N . ARG D 1 51 ? 60.034 103.075 59.779 1.00 15.71 51 ARG D N 1
ATOM 6811 C CA . ARG D 1 51 ? 58.588 102.887 59.838 1.00 15.86 51 ARG D CA 1
ATOM 6812 C C . ARG D 1 51 ? 58.174 101.985 58.686 1.00 16.08 51 ARG D C 1
ATOM 6813 O O . ARG D 1 51 ? 58.809 101.985 57.620 1.00 16.80 51 ARG D O 1
ATOM 6821 N N . ASP D 1 52 ? 57.089 101.246 58.885 1.00 15.46 52 ASP D N 1
ATOM 6822 C CA . ASP D 1 52 ? 56.683 100.244 57.895 1.00 15.93 52 ASP D CA 1
ATOM 6823 C C . ASP D 1 52 ? 56.071 100.824 56.633 1.00 16.60 52 ASP D C 1
ATOM 6824 O O . ASP D 1 52 ? 56.279 100.283 55.536 1.00 17.28 52 ASP D O 1
ATOM 6829 N N . GLY D 1 53 ? 55.296 101.894 56.792 1.00 16.59 53 GLY D N 1
ATOM 6830 C CA . GLY D 1 53 ? 54.582 102.499 55.675 1.00 18.03 53 GLY D CA 1
ATOM 6831 C C . GLY D 1 53 ? 53.443 101.665 55.123 1.00 18.54 53 GLY D C 1
ATOM 6832 O O . GLY D 1 53 ? 53.036 101.855 53.968 1.00 19.72 53 GLY D O 1
ATOM 6833 N N . ASP D 1 54 ? 52.927 100.738 55.927 1.00 18.50 54 ASP D N 1
ATOM 6834 C CA . ASP D 1 54 ? 51.788 99.910 55.538 1.00 18.52 54 ASP D CA 1
ATOM 6835 C C . ASP D 1 54 ? 50.521 100.661 55.939 1.00 18.63 54 ASP D C 1
ATOM 6836 O O . ASP D 1 54 ? 50.217 100.799 57.128 1.00 18.12 54 ASP D O 1
ATOM 6841 N N . LYS D 1 55 ? 49.789 101.150 54.942 1.00 18.92 55 LYS D N 1
ATOM 6842 C CA . LYS D 1 55 ? 48.588 101.949 55.199 1.00 19.85 55 LYS D CA 1
ATOM 6843 C C . LYS D 1 55 ? 47.479 101.201 55.946 1.00 19.72 55 LYS D C 1
ATOM 6844 O O . LYS D 1 55 ? 46.630 101.828 56.581 1.00 19.87 55 LYS D O 1
ATOM 6850 N N . SER D 1 56 ? 47.524 99.874 55.920 1.00 19.69 56 SER D N 1
ATOM 6851 C CA . SER D 1 56 ? 46.515 99.052 56.601 1.00 19.98 56 SER D CA 1
ATOM 6852 C C . SER D 1 56 ? 46.785 98.846 58.104 1.00 19.01 56 SER D C 1
ATOM 6853 O O . SER D 1 56 ? 45.967 98.240 58.812 1.00 19.48 56 SER D O 1
ATOM 6856 N N . ARG D 1 57 ? 47.939 99.319 58.581 1.00 17.62 57 ARG D N 1
ATOM 6857 C CA . ARG D 1 57 ? 48.285 99.224 59.997 1.00 16.80 57 ARG D CA 1
ATOM 6858 C C . ARG D 1 57 ? 48.766 100.576 60.508 1.00 15.70 57 ARG D C 1
ATOM 6859 O O . ARG D 1 57 ? 49.729 101.133 59.974 1.00 15.40 57 ARG D O 1
ATOM 6867 N N . PHE D 1 58 ? 48.101 101.088 61.549 1.00 14.49 58 PHE D N 1
ATOM 6868 C CA . PHE D 1 58 ? 48.546 102.286 62.256 1.00 13.91 58 PHE D CA 1
ATOM 6869 C C . PHE D 1 58 ? 48.782 103.464 61.317 1.00 14.25 58 PHE D C 1
ATOM 6870 O O . PHE D 1 58 ? 49.687 104.264 61.536 1.00 14.36 58 PHE D O 1
ATOM 6878 N N . LEU D 1 59 ? 47.972 103.564 60.264 1.00 14.85 59 LEU D N 1
ATOM 6879 C CA . LEU D 1 59 ? 48.092 104.674 59.312 1.00 15.66 59 LEU D CA 1
ATOM 6880 C C . LEU D 1 59 ? 49.525 104.776 58.759 1.00 15.62 59 LEU D C 1
ATOM 6881 O O . LEU D 1 59 ? 50.043 105.877 58.508 1.00 16.37 59 LEU D O 1
ATOM 6886 N N . GLY D 1 60 ? 50.147 103.612 58.576 1.00 15.43 60 GLY D N 1
ATOM 6887 C CA . GLY D 1 60 ? 51.488 103.527 58.004 1.00 15.59 60 GLY D CA 1
ATOM 6888 C C . GLY D 1 60 ? 52.638 103.654 58.986 1.00 15.56 60 GLY D C 1
ATOM 6889 O O . GLY D 1 60 ? 53.796 103.698 58.567 1.00 15.71 60 GLY D O 1
ATOM 6890 N N . LYS D 1 61 ? 52.332 103.707 60.288 1.00 14.97 61 LYS D N 1
ATOM 6891 C CA . LYS D 1 61 ? 53.356 104.020 61.307 1.00 14.74 61 LYS D CA 1
ATOM 6892 C C . LYS D 1 61 ? 53.821 102.810 62.121 1.00 13.90 61 LYS D C 1
ATOM 6893 O O . LYS D 1 61 ? 54.461 102.957 63.156 1.00 13.64 61 LYS D O 1
ATOM 6899 N N . GLY D 1 62 ? 53.523 101.604 61.632 1.00 13.36 62 GLY D N 1
ATOM 6900 C CA . GLY D 1 62 ? 54.021 100.379 62.236 1.00 12.97 62 GLY D CA 1
ATOM 6901 C C . GLY D 1 62 ? 55.533 100.362 62.331 1.00 13.36 62 GLY D C 1
ATOM 6902 O O . GLY D 1 62 ? 56.231 101.012 61.537 1.00 13.28 62 GLY D O 1
ATOM 6903 N N . VAL D 1 63 ? 56.043 99.625 63.311 1.00 12.76 63 VAL D N 1
ATOM 6904 C CA . VAL D 1 63 ? 57.485 99.418 63.417 1.00 13.49 63 VAL D CA 1
ATOM 6905 C C . VAL D 1 63 ? 57.861 97.932 63.395 1.00 13.63 63 VAL D C 1
ATOM 6906 O O . VAL D 1 63 ? 58.826 97.529 64.034 1.00 14.14 63 VAL D O 1
ATOM 6910 N N . THR D 1 64 ? 57.089 97.127 62.654 1.00 14.05 64 THR D N 1
ATOM 6911 C CA . THR D 1 64 ? 57.356 95.699 62.455 1.00 14.82 64 THR D CA 1
ATOM 6912 C C . THR D 1 64 ? 58.771 95.442 61.920 1.00 13.90 64 THR D C 1
ATOM 6913 O O . THR D 1 64 ? 59.457 94.515 62.373 1.00 13.48 64 THR D O 1
ATOM 6917 N N . LYS D 1 65 ? 59.218 96.291 60.997 1.00 14.17 65 LYS D N 1
ATOM 6918 C CA . LYS D 1 65 ? 60.525 96.099 60.345 1.00 14.53 65 LYS D CA 1
ATOM 6919 C C . LYS D 1 65 ? 61.674 96.383 61.318 1.00 13.75 65 LYS D C 1
ATOM 6920 O O . LYS D 1 65 ? 62.611 95.586 61.443 1.00 14.01 65 LYS D O 1
ATOM 6926 N N . ALA D 1 66 ? 61.558 97.483 62.062 1.00 13.26 66 ALA D N 1
ATOM 6927 C CA . ALA D 1 66 ? 62.529 97.801 63.120 1.00 12.87 66 ALA D CA 1
ATOM 6928 C C . ALA D 1 66 ? 62.583 96.688 64.168 1.00 12.34 66 ALA D C 1
ATOM 6929 O O . ALA D 1 66 ? 63.661 96.250 64.598 1.00 12.26 66 ALA D O 1
ATOM 6931 N N . VAL D 1 67 ? 61.410 96.208 64.570 1.00 11.84 67 VAL D N 1
ATOM 6932 C CA . VAL D 1 67 ? 61.353 95.127 65.552 1.00 11.89 67 VAL D CA 1
ATOM 6933 C C . VAL D 1 67 ? 62.023 93.853 65.009 1.00 12.33 67 VAL D C 1
ATOM 6934 O O . VAL D 1 67 ? 62.742 93.154 65.730 1.00 12.86 67 VAL D O 1
ATOM 6938 N N . ALA D 1 68 ? 61.785 93.563 63.730 1.00 12.85 68 ALA D N 1
ATOM 6939 C CA . ALA D 1 68 ? 62.433 92.414 63.088 1.00 12.68 68 ALA D CA 1
ATOM 6940 C C . ALA D 1 68 ? 63.956 92.547 63.045 1.00 12.84 68 ALA D C 1
ATOM 6941 O O . ALA D 1 68 ? 64.680 91.554 63.235 1.00 13.40 68 ALA D O 1
ATOM 6943 N N . ALA D 1 69 ? 64.445 93.771 62.840 1.00 12.72 69 ALA D N 1
ATOM 6944 C CA . ALA D 1 69 ? 65.897 94.030 62.917 1.00 12.92 69 ALA D CA 1
ATOM 6945 C C . ALA D 1 69 ? 66.433 93.709 64.313 1.00 12.75 69 ALA D C 1
ATOM 6946 O O . ALA D 1 69 ? 67.479 93.090 64.461 1.00 13.20 69 ALA D O 1
ATOM 6948 N N . VAL D 1 70 ? 65.704 94.107 65.349 1.00 12.11 70 VAL D N 1
ATOM 6949 C CA . VAL D 1 70 ? 66.111 93.756 66.717 1.00 12.56 70 VAL D CA 1
ATOM 6950 C C . VAL D 1 70 ? 66.189 92.246 66.941 1.00 12.50 70 VAL D C 1
ATOM 6951 O O . VAL D 1 70 ? 67.188 91.728 67.441 1.00 12.20 70 VAL D O 1
ATOM 6955 N N . ASN D 1 71 ? 65.133 91.538 66.542 1.00 12.60 71 ASN D N 1
ATOM 6956 C CA . ASN D 1 71 ? 65.011 90.122 66.836 1.00 13.00 71 ASN D CA 1
ATOM 6957 C C . ASN D 1 71 ? 65.880 89.219 65.970 1.00 13.38 71 ASN D C 1
ATOM 6958 O O . ASN D 1 71 ? 66.163 88.074 66.357 1.00 14.57 71 ASN D O 1
ATOM 6963 N N . GLY D 1 72 ? 66.279 89.739 64.813 1.00 13.81 72 GLY D N 1
ATOM 6964 C CA . GLY D 1 72 ? 67.038 88.949 63.828 1.00 13.95 72 GLY D CA 1
ATOM 6965 C C . GLY D 1 72 ? 68.503 89.339 63.759 1.00 14.29 72 GLY D C 1
ATOM 6966 O O . GLY D 1 72 ? 69.317 88.835 64.542 1.00 14.76 72 GLY D O 1
ATOM 6967 N N . PRO D 1 73 ? 68.852 90.244 62.818 1.00 14.33 73 PRO D N 1
ATOM 6968 C CA . PRO D 1 73 ? 70.275 90.562 62.596 1.00 13.83 73 PRO D CA 1
ATOM 6969 C C . PRO D 1 73 ? 70.969 91.195 63.800 1.00 13.69 73 PRO D C 1
ATOM 6970 O O . PRO D 1 73 ? 72.122 90.853 64.084 1.00 14.08 73 PRO D O 1
ATOM 6974 N N . ILE D 1 74 ? 70.281 92.092 64.514 1.00 12.75 74 ILE D N 1
ATOM 6975 C CA . ILE D 1 74 ? 70.908 92.688 65.708 1.00 12.77 74 ILE D CA 1
ATOM 6976 C C . ILE D 1 74 ? 71.141 91.656 66.827 1.00 12.71 74 ILE D C 1
ATOM 6977 O O . ILE D 1 74 ? 72.260 91.542 67.360 1.00 12.90 74 ILE D O 1
ATOM 6982 N N . ALA D 1 75 ? 70.100 90.883 67.157 1.00 12.85 75 ALA D N 1
ATOM 6983 C CA . ALA D 1 75 ? 70.200 89.873 68.207 1.00 13.25 75 ALA D CA 1
ATOM 6984 C C . ALA D 1 75 ? 71.356 88.908 67.941 1.00 14.24 75 ALA D C 1
ATOM 6985 O O . ALA D 1 75 ? 72.196 88.688 68.806 1.00 15.02 75 ALA D O 1
ATOM 6987 N N . GLN D 1 76 ? 71.434 88.377 66.725 1.00 14.92 76 GLN D N 1
ATOM 6988 C CA . GLN D 1 76 ? 72.470 87.375 66.479 1.00 15.70 76 GLN D CA 1
ATOM 6989 C C . GLN D 1 76 ? 73.884 87.958 66.489 1.00 15.34 76 GLN D C 1
ATOM 6990 O O . GLN D 1 76 ? 74.829 87.262 66.871 1.00 15.92 76 GLN D O 1
ATOM 6996 N N . ALA D 1 77 ? 74.029 89.228 66.097 1.00 14.78 77 ALA D N 1
ATOM 6997 C CA . ALA D 1 77 ? 75.332 89.901 66.177 1.00 14.18 77 ALA D CA 1
ATOM 6998 C C . ALA D 1 77 ? 75.776 90.152 67.628 1.00 13.89 77 ALA D C 1
ATOM 6999 O O . ALA D 1 77 ? 76.966 90.080 67.950 1.00 14.43 77 ALA D O 1
ATOM 7001 N N . LEU D 1 78 ? 74.824 90.467 68.504 1.00 13.38 78 LEU D N 1
ATOM 7002 C CA . LEU D 1 78 ? 75.166 90.814 69.882 1.00 13.23 78 LEU D CA 1
ATOM 7003 C C . LEU D 1 78 ? 75.189 89.679 70.882 1.00 13.59 78 LEU D C 1
ATOM 7004 O O . LEU D 1 78 ? 75.850 89.780 71.914 1.00 12.99 78 LEU D O 1
ATOM 7009 N N . ILE D 1 79 ? 74.463 88.603 70.604 1.00 13.87 79 ILE D N 1
ATOM 7010 C CA . ILE D 1 79 ? 74.401 87.514 71.551 1.00 14.73 79 ILE D CA 1
ATOM 7011 C C . ILE D 1 79 ? 75.821 86.961 71.783 1.00 15.04 79 ILE D C 1
ATOM 7012 O O . ILE D 1 79 ? 76.611 86.836 70.837 1.00 15.98 79 ILE D O 1
ATOM 7017 N N . GLY D 1 80 ? 76.156 86.709 73.044 1.00 14.19 80 GLY D N 1
ATOM 7018 C CA . GLY D 1 80 ? 77.491 86.236 73.417 1.00 14.99 80 GLY D CA 1
ATOM 7019 C C . GLY D 1 80 ? 78.460 87.346 73.776 1.00 15.45 80 GLY D C 1
ATOM 7020 O O . GLY D 1 80 ? 79.522 87.080 74.359 1.00 16.52 80 GLY D O 1
ATOM 7021 N N . LYS D 1 81 ? 78.111 88.585 73.432 1.00 15.70 81 LYS D N 1
ATOM 7022 C CA . LYS D 1 81 ? 78.968 89.737 73.746 1.00 15.43 81 LYS D CA 1
ATOM 7023 C C . LYS D 1 81 ? 78.806 90.206 75.193 1.00 15.37 81 LYS D C 1
ATOM 7024 O O . LYS D 1 81 ? 77.846 89.847 75.877 1.00 15.56 81 LYS D O 1
ATOM 7030 N N . ASP D 1 82 ? 79.775 90.994 75.648 1.00 15.32 82 ASP D N 1
ATOM 7031 C CA . ASP D 1 82 ? 79.769 91.551 76.989 1.00 14.86 82 ASP D CA 1
ATOM 7032 C C . ASP D 1 82 ? 78.957 92.852 77.024 1.00 14.28 82 ASP D C 1
ATOM 7033 O O . ASP D 1 82 ? 79.372 93.866 76.454 1.00 14.95 82 ASP D O 1
ATOM 7038 N N . ALA D 1 83 ? 77.802 92.814 77.696 1.00 13.93 83 ALA D N 1
ATOM 7039 C CA . ALA D 1 83 ? 76.926 93.990 77.814 1.00 13.48 83 ALA D CA 1
ATOM 7040 C C . ALA D 1 83 ? 77.598 95.176 78.505 1.00 13.64 83 ALA D C 1
ATOM 7041 O O . ALA D 1 83 ? 77.181 96.315 78.317 1.00 12.84 83 ALA D O 1
ATOM 7043 N N . LYS D 1 84 ? 78.627 94.903 79.302 1.00 13.51 84 LYS D N 1
ATOM 7044 C CA . LYS D 1 84 ? 79.338 95.978 80.008 1.00 14.38 84 LYS D CA 1
ATOM 7045 C C . LYS D 1 84 ? 80.110 96.866 79.030 1.00 14.52 84 LYS D C 1
ATOM 7046 O O . LYS D 1 84 ? 80.390 98.036 79.304 1.00 14.56 84 LYS D O 1
ATOM 7052 N N . ASP D 1 85 ? 80.468 96.294 77.883 1.00 14.81 85 ASP D N 1
ATOM 7053 C CA . ASP D 1 85 ? 81.225 97.012 76.875 1.00 15.27 85 ASP D CA 1
ATOM 7054 C C . ASP D 1 85 ? 80.267 97.802 75.984 1.00 14.52 85 ASP D C 1
ATOM 7055 O O . ASP D 1 85 ? 80.043 97.454 74.827 1.00 14.32 85 ASP D O 1
ATOM 7060 N N . GLN D 1 86 ? 79.697 98.871 76.536 1.00 14.06 86 GLN D N 1
ATOM 7061 C CA . GLN D 1 86 ? 78.671 99.640 75.826 1.00 13.67 86 GLN D CA 1
ATOM 7062 C C . GLN D 1 86 ? 79.142 100.163 74.463 1.00 13.32 86 GLN D C 1
ATOM 7063 O O . GLN D 1 86 ? 78.414 100.063 73.470 1.00 13.86 86 GLN D O 1
ATOM 7069 N N . ALA D 1 87 ? 80.354 100.716 74.410 1.00 14.10 87 ALA D N 1
ATOM 7070 C CA . ALA D 1 87 ? 80.878 101.236 73.145 1.00 14.44 87 ALA D CA 1
ATOM 7071 C C . ALA D 1 87 ? 81.036 100.111 72.120 1.00 14.59 87 ALA D C 1
ATOM 7072 O O . ALA D 1 87 ? 80.726 100.312 70.962 1.00 15.21 87 ALA D O 1
ATOM 7074 N N . GLY D 1 88 ? 81.465 98.933 72.572 1.00 14.92 88 GLY D N 1
ATOM 7075 C CA . GLY D 1 88 ? 81.566 97.751 71.694 1.00 15.28 88 GLY D CA 1
ATOM 7076 C C . GLY D 1 88 ? 80.225 97.281 71.138 1.00 15.41 88 GLY D C 1
ATOM 7077 O O . GLY D 1 88 ? 80.098 96.985 69.943 1.00 15.90 88 GLY D O 1
ATOM 7078 N N . ILE D 1 89 ? 79.220 97.235 72.015 1.00 14.69 89 ILE D N 1
ATOM 7079 C CA . ILE D 1 89 ? 77.857 96.862 71.645 1.00 14.39 89 ILE D CA 1
ATOM 7080 C C . ILE D 1 89 ? 77.300 97.853 70.620 1.00 14.39 89 ILE D C 1
ATOM 7081 O O . ILE D 1 89 ? 76.742 97.459 69.577 1.00 13.87 89 ILE D O 1
ATOM 7086 N N . ASP D 1 90 ? 77.422 99.148 70.923 1.00 13.96 90 ASP D N 1
ATOM 7087 C CA . ASP D 1 90 ? 76.930 100.167 70.014 1.00 14.51 90 ASP D CA 1
ATOM 7088 C C . ASP D 1 90 ? 77.643 100.114 68.660 1.00 15.47 90 ASP D C 1
ATOM 7089 O O . ASP D 1 90 ? 76.995 100.195 67.616 1.00 15.39 90 ASP D O 1
ATOM 7094 N N . LYS D 1 91 ? 78.965 99.941 68.691 1.00 15.76 91 LYS D N 1
ATOM 7095 C CA . LYS D 1 91 ? 79.753 99.846 67.456 1.00 16.37 91 LYS D CA 1
ATOM 7096 C C . LYS D 1 91 ? 79.308 98.676 66.569 1.00 16.17 91 LYS D C 1
ATOM 7097 O O . LYS D 1 91 ? 79.180 98.827 65.358 1.00 16.24 91 LYS D O 1
ATOM 7103 N N . ILE D 1 92 ? 79.060 97.520 67.179 1.00 15.70 92 ILE D N 1
ATOM 7104 C CA . ILE D 1 92 ? 78.594 96.349 66.420 1.00 16.07 92 ILE D CA 1
ATOM 7105 C C . ILE D 1 92 ? 77.325 96.698 65.651 1.00 15.58 92 ILE D C 1
ATOM 7106 O O . ILE D 1 92 ? 77.200 96.402 64.468 1.00 15.98 92 ILE D O 1
ATOM 7111 N N . MET D 1 93 ? 76.378 97.341 66.334 1.00 14.87 93 MET D N 1
ATOM 7112 C CA . MET D 1 93 ? 75.115 97.687 65.709 1.00 14.94 93 MET D CA 1
ATOM 7113 C C . MET D 1 93 ? 75.294 98.730 64.623 1.00 15.31 93 MET D C 1
ATOM 7114 O O . MET D 1 93 ? 74.710 98.610 63.560 1.00 15.04 93 MET D O 1
ATOM 7119 N N . ILE D 1 94 ? 76.090 99.760 64.907 1.00 16.03 94 ILE D N 1
ATOM 7120 C CA . ILE D 1 94 ? 76.334 100.825 63.944 1.00 17.27 94 ILE D CA 1
ATOM 7121 C C . ILE D 1 94 ? 76.989 100.256 62.667 1.00 17.38 94 ILE D C 1
ATOM 7122 O O . ILE D 1 94 ? 76.549 100.546 61.546 1.00 16.92 94 ILE D O 1
ATOM 7127 N N . ASP D 1 95 ? 78.007 99.420 62.843 1.00 17.97 95 ASP D N 1
ATOM 7128 C CA . ASP D 1 95 ? 78.733 98.868 61.688 1.00 18.83 95 ASP D CA 1
ATOM 7129 C C . ASP D 1 95 ? 77.844 97.938 60.854 1.00 19.13 95 ASP D C 1
ATOM 7130 O O . ASP D 1 95 ? 77.920 97.913 59.605 1.00 19.36 95 ASP D O 1
ATOM 7135 N N . LEU D 1 96 ? 77.001 97.176 61.553 1.00 18.83 96 LEU D N 1
ATOM 7136 C CA . LEU D 1 96 ? 76.138 96.194 60.908 1.00 19.10 96 LEU D CA 1
ATOM 7137 C C . LEU D 1 96 ? 75.046 96.871 60.087 1.00 18.93 96 LEU D C 1
ATOM 7138 O O . LEU D 1 96 ? 74.728 96.442 58.972 1.00 19.22 96 LEU D O 1
ATOM 7143 N N . ASP D 1 97 ? 74.453 97.921 60.653 1.00 18.11 97 ASP D N 1
ATOM 7144 C CA . ASP D 1 97 ? 73.486 98.732 59.938 1.00 18.42 97 ASP D CA 1
ATOM 7145 C C . ASP D 1 97 ? 74.143 99.285 58.669 1.00 18.82 97 ASP D C 1
ATOM 7146 O O . ASP D 1 97 ? 73.541 99.257 57.591 1.00 18.77 97 ASP D O 1
ATOM 7151 N N . GLY D 1 98 ? 75.369 99.786 58.817 1.00 19.75 98 GLY D N 1
ATOM 7152 C CA . GLY D 1 98 ? 76.205 100.139 57.665 1.00 20.87 98 GLY D CA 1
ATOM 7153 C C . GLY D 1 98 ? 75.929 101.471 57.004 1.00 21.97 98 GLY D C 1
ATOM 7154 O O . GLY D 1 98 ? 76.657 101.867 56.083 1.00 22.99 98 GLY D O 1
ATOM 7155 N N . THR D 1 99 ? 74.900 102.179 57.471 1.00 22.01 99 THR D N 1
ATOM 7156 C CA . THR D 1 99 ? 74.561 103.501 56.934 1.00 22.25 99 THR D CA 1
ATOM 7157 C C . THR D 1 99 ? 74.973 104.598 57.916 1.00 23.07 99 THR D C 1
ATOM 7158 O O . THR D 1 99 ? 75.080 104.348 59.114 1.00 24.52 99 THR D O 1
ATOM 7162 N N . GLU D 1 100 ? 75.157 105.824 57.429 1.00 23.01 100 GLU D N 1
ATOM 7163 C CA . GLU D 1 100 ? 75.566 106.925 58.303 1.00 22.96 100 GLU D CA 1
ATOM 7164 C C . GLU D 1 100 ? 74.453 107.336 59.272 1.00 22.68 100 GLU D C 1
ATOM 7165 O O . GLU D 1 100 ? 74.724 107.852 60.362 1.00 23.63 100 GLU D O 1
ATOM 7167 N N . ASN D 1 101 ? 73.204 107.093 58.872 1.00 21.26 101 ASN D N 1
ATOM 7168 C CA . ASN D 1 101 ? 72.044 107.621 59.600 1.00 19.77 101 ASN D CA 1
ATOM 7169 C C . ASN D 1 101 ? 71.154 106.545 60.223 1.00 18.76 101 ASN D C 1
ATOM 7170 O O . ASN D 1 101 ? 69.994 106.816 60.537 1.00 18.44 101 ASN D O 1
ATOM 7175 N N . LYS D 1 102 ? 71.693 105.332 60.383 1.00 17.92 102 LYS D N 1
ATOM 7176 C CA . LYS D 1 102 ? 70.978 104.205 61.025 1.00 16.67 102 LYS D CA 1
ATOM 7177 C C . LYS D 1 102 ? 69.649 103.847 60.338 1.00 17.06 102 LYS D C 1
ATOM 7178 O O . LYS D 1 102 ? 68.699 103.374 60.991 1.00 16.55 102 LYS D O 1
ATOM 7184 N N . SER D 1 103 ? 69.594 104.060 59.024 1.00 17.03 103 SER D N 1
ATOM 7185 C CA . SER D 1 103 ? 68.353 103.923 58.258 1.00 17.93 103 SER D CA 1
ATOM 7186 C C . SER D 1 103 ? 68.058 102.512 57.735 1.00 18.08 103 SER D C 1
ATOM 7187 O O . SER D 1 103 ? 66.980 102.280 57.176 1.00 18.63 103 SER D O 1
ATOM 7190 N N . LYS D 1 104 ? 68.993 101.581 57.910 1.00 18.19 104 LYS D N 1
ATOM 7191 C CA . LYS D 1 104 ? 68.722 100.186 57.533 1.00 18.46 104 LYS D CA 1
ATOM 7192 C C . LYS D 1 104 ? 67.912 99.468 58.622 1.00 17.75 104 LYS D C 1
ATOM 7193 O O . LYS D 1 104 ? 66.822 98.953 58.343 1.00 18.11 104 LYS D O 1
ATOM 7199 N N . PHE D 1 105 ? 68.434 99.440 59.849 1.00 17.07 105 PHE D N 1
ATOM 7200 C CA . PHE D 1 105 ? 67.672 98.864 60.974 1.00 16.08 105 PHE D CA 1
ATOM 7201 C C . PHE D 1 105 ? 66.719 99.867 61.632 1.00 15.84 105 PHE D C 1
ATOM 7202 O O . PHE D 1 105 ? 65.746 99.467 62.272 1.00 15.24 105 PHE D O 1
ATOM 7210 N N . GLY D 1 106 ? 67.005 101.158 61.486 1.00 14.66 106 GLY D N 1
ATOM 7211 C CA . GLY D 1 106 ? 66.240 102.203 62.177 1.00 14.27 106 GLY D CA 1
ATOM 7212 C C . GLY D 1 106 ? 66.945 102.624 63.459 1.00 13.76 106 GLY D C 1
ATOM 7213 O O . GLY D 1 106 ? 67.426 101.784 64.226 1.00 13.53 106 GLY D O 1
ATOM 7214 N N . ALA D 1 107 ? 67.020 103.937 63.674 1.00 13.34 107 ALA D N 1
ATOM 7215 C CA . ALA D 1 107 ? 67.539 104.494 64.928 1.00 12.95 107 ALA D CA 1
ATOM 7216 C C . ALA D 1 107 ? 66.679 104.053 66.120 1.00 12.22 107 ALA D C 1
ATOM 7217 O O . ALA D 1 107 ? 67.157 103.982 67.259 1.00 11.97 107 ALA D O 1
ATOM 7219 N N . ASN D 1 108 ? 65.407 103.778 65.853 1.00 12.10 108 ASN D N 1
ATOM 7220 C CA . ASN D 1 108 ? 64.528 103.234 66.885 1.00 12.31 108 ASN D CA 1
ATOM 7221 C C . ASN D 1 108 ? 64.932 101.832 67.359 1.00 12.03 108 ASN D C 1
ATOM 7222 O O . ASN D 1 108 ? 64.931 101.551 68.568 1.00 12.62 108 ASN D O 1
ATOM 7227 N N . ALA D 1 109 ? 65.246 100.939 66.416 1.00 11.48 109 ALA D N 1
ATOM 7228 C CA . ALA D 1 109 ? 65.752 99.615 66.777 1.00 11.23 109 ALA D CA 1
ATOM 7229 C C . ALA D 1 109 ? 67.074 99.696 67.547 1.00 11.30 109 ALA D C 1
ATOM 7230 O O . ALA D 1 109 ? 67.235 99.105 68.613 1.00 11.09 109 ALA D O 1
ATOM 7232 N N . ILE D 1 110 ? 68.022 100.431 66.982 1.00 11.51 110 ILE D N 1
ATOM 7233 C CA . ILE D 1 110 ? 69.351 100.537 67.557 1.00 11.34 110 ILE D CA 1
ATOM 7234 C C . ILE D 1 110 ? 69.307 101.196 68.947 1.00 11.30 110 ILE D C 1
ATOM 7235 O O . ILE D 1 110 ? 69.883 100.659 69.895 1.00 12.15 110 ILE D O 1
ATOM 7240 N N . LEU D 1 111 ? 68.596 102.316 69.081 1.00 10.94 111 LEU D N 1
ATOM 7241 C CA . LEU D 1 111 ? 68.559 102.990 70.380 1.00 11.02 111 LEU D CA 1
ATOM 7242 C C . LEU D 1 111 ? 67.879 102.108 71.451 1.00 11.03 111 LEU D C 1
ATOM 7243 O O . LEU D 1 111 ? 68.365 102.016 72.572 1.00 10.66 111 LEU D O 1
ATOM 7248 N N . ALA D 1 112 ? 66.783 101.438 71.101 1.00 10.62 112 ALA D N 1
ATOM 7249 C CA . ALA D 1 112 ? 66.071 100.644 72.115 1.00 10.85 112 ALA D CA 1
ATOM 7250 C C . ALA D 1 112 ? 67.000 99.560 72.669 1.00 10.92 112 ALA D C 1
ATOM 7251 O O . ALA D 1 112 ? 67.067 99.334 73.887 1.00 11.34 112 ALA D O 1
ATOM 7253 N N . VAL D 1 113 ? 67.746 98.903 71.773 1.00 11.22 113 VAL D N 1
ATOM 7254 C CA . VAL D 1 113 ? 68.700 97.885 72.188 1.00 10.89 113 VAL D CA 1
ATOM 7255 C C . VAL D 1 113 ? 69.854 98.515 72.979 1.00 10.78 113 VAL D C 1
ATOM 7256 O O . VAL D 1 113 ? 70.272 97.983 74.004 1.00 11.12 113 VAL D O 1
ATOM 7260 N N . SER D 1 114 ? 70.353 99.657 72.510 1.00 11.03 114 SER D N 1
ATOM 7261 C CA . SER D 1 114 ? 71.474 100.341 73.171 1.00 10.92 114 SER D CA 1
ATOM 7262 C C . SER D 1 114 ? 71.137 100.616 74.644 1.00 11.04 114 SER D C 1
ATOM 7263 O O . SER D 1 114 ? 71.944 100.346 75.542 1.00 11.73 114 SER D O 1
ATOM 7266 N N . LEU D 1 115 ? 69.932 101.132 74.881 1.00 11.00 115 LEU D N 1
ATOM 7267 C CA . LEU D 1 115 ? 69.517 101.480 76.256 1.00 11.13 115 LEU D CA 1
ATOM 7268 C C . LEU D 1 115 ? 69.209 100.251 77.079 1.00 10.92 115 LEU D C 1
ATOM 7269 O O . LEU D 1 115 ? 69.597 100.181 78.243 1.00 10.80 115 LEU D O 1
ATOM 7274 N N . ALA D 1 116 ? 68.533 99.265 76.479 1.00 11.90 116 ALA D N 1
ATOM 7275 C CA . ALA D 1 116 ? 68.208 98.029 77.193 1.00 11.36 116 ALA D CA 1
ATOM 7276 C C . ALA D 1 116 ? 69.489 97.313 77.614 1.00 11.39 116 ALA D C 1
ATOM 7277 O O . ALA D 1 116 ? 69.598 96.824 78.742 1.00 11.64 116 ALA D O 1
ATOM 7279 N N . ASN D 1 117 ? 70.480 97.320 76.722 1.00 11.46 117 ASN D N 1
ATOM 7280 C CA . ASN D 1 117 ? 71.777 96.762 77.038 1.00 12.02 117 ASN D CA 1
ATOM 7281 C C . ASN D 1 117 ? 72.421 97.438 78.252 1.00 11.87 117 ASN D C 1
ATOM 7282 O O . ASN D 1 117 ? 72.878 96.764 79.174 1.00 12.58 117 ASN D O 1
ATOM 7287 N N . ALA D 1 118 ? 72.421 98.769 78.259 1.00 11.77 118 ALA D N 1
ATOM 7288 C CA . ALA D 1 118 ? 73.007 99.520 79.366 1.00 11.69 118 ALA D CA 1
ATOM 7289 C C . ALA D 1 118 ? 72.298 99.196 80.679 1.00 11.46 118 ALA D C 1
ATOM 7290 O O . ALA D 1 118 ? 72.934 99.010 81.699 1.00 12.03 118 ALA D O 1
ATOM 7292 N N . LYS D 1 119 ? 70.972 99.117 80.642 1.00 10.84 119 LYS D N 1
ATOM 7293 C CA . LYS D 1 119 ? 70.214 98.729 81.837 1.00 10.79 119 LYS D CA 1
ATOM 7294 C C . LYS D 1 119 ? 70.544 97.305 82.311 1.00 11.26 119 LYS D C 1
ATOM 7295 O O . LYS D 1 119 ? 70.673 97.062 83.509 1.00 12.02 119 LYS D O 1
ATOM 7301 N N . ALA D 1 120 ? 70.683 96.362 81.372 1.00 11.31 120 ALA D N 1
ATOM 7302 C CA . ALA D 1 120 ? 71.060 94.992 81.737 1.00 11.35 120 ALA D CA 1
ATOM 7303 C C . ALA D 1 120 ? 72.452 94.961 82.384 1.00 11.76 120 ALA D C 1
ATOM 7304 O O . ALA D 1 120 ? 72.631 94.312 83.419 1.00 12.19 120 ALA D O 1
ATOM 7306 N N . ALA D 1 121 ? 73.414 95.672 81.777 1.00 11.61 121 ALA D N 1
ATOM 7307 C CA . ALA D 1 121 ? 74.780 95.771 82.319 1.00 12.08 121 ALA D CA 1
ATOM 7308 C C . ALA D 1 121 ? 74.774 96.345 83.736 1.00 12.43 121 ALA D C 1
ATOM 7309 O O . ALA D 1 121 ? 75.465 95.823 84.635 1.00 13.19 121 ALA D O 1
ATOM 7311 N N . ALA D 1 122 ? 73.982 97.396 83.939 1.00 12.44 122 ALA D N 1
ATOM 7312 C CA . ALA D 1 122 ? 73.876 98.019 85.255 1.00 13.02 122 ALA D CA 1
ATOM 7313 C C . ALA D 1 122 ? 73.417 96.964 86.258 1.00 12.98 122 ALA D C 1
ATOM 7314 O O . ALA D 1 122 ? 73.995 96.838 87.336 1.00 13.42 122 ALA D O 1
ATOM 7316 N N . ALA D 1 123 ? 72.382 96.199 85.893 1.00 13.33 123 ALA D N 1
ATOM 7317 C CA . ALA D 1 123 ? 71.843 95.166 86.773 1.00 13.56 123 ALA D CA 1
ATOM 7318 C C . ALA D 1 123 ? 72.897 94.119 87.094 1.00 13.88 123 ALA D C 1
ATOM 7319 O O . ALA D 1 123 ? 73.034 93.724 88.253 1.00 14.84 123 ALA D O 1
ATOM 7321 N N . ALA D 1 124 ? 73.660 93.701 86.081 1.00 14.09 124 ALA D N 1
ATOM 7322 C CA . ALA D 1 124 ? 74.749 92.741 86.296 1.00 14.70 124 ALA D CA 1
ATOM 7323 C C . ALA D 1 124 ? 75.796 93.267 87.276 1.00 15.30 124 ALA D C 1
ATOM 7324 O O . ALA D 1 124 ? 76.371 92.493 88.055 1.00 15.62 124 ALA D O 1
ATOM 7326 N N . LYS D 1 125 ? 76.023 94.576 87.237 1.00 15.41 125 LYS D N 1
ATOM 7327 C CA . LYS D 1 125 ? 77.008 95.250 88.088 1.00 15.65 125 LYS D CA 1
ATOM 7328 C C . LYS D 1 125 ? 76.435 95.645 89.451 1.00 15.95 125 LYS D C 1
ATOM 7329 O O . LYS D 1 125 ? 77.146 96.239 90.282 1.00 17.31 125 LYS D O 1
ATOM 7335 N N . GLY D 1 126 ? 75.157 95.330 89.669 1.00 16.37 126 GLY D N 1
ATOM 7336 C CA . GLY D 1 126 ? 74.476 95.563 90.944 1.00 16.45 126 GLY D CA 1
ATOM 7337 C C . GLY D 1 126 ? 74.316 97.038 91.256 1.00 16.60 126 GLY D C 1
ATOM 7338 O O . GLY D 1 126 ? 74.432 97.456 92.415 1.00 18.16 126 GLY D O 1
ATOM 7339 N N . MET D 1 127 ? 74.059 97.838 90.224 1.00 15.38 127 MET D N 1
ATOM 7340 C CA . MET D 1 127 ? 73.946 99.279 90.423 1.00 15.23 127 MET D CA 1
ATOM 7341 C C . MET D 1 127 ? 72.831 99.861 89.569 1.00 14.58 127 MET D C 1
ATOM 7342 O O . MET D 1 127 ? 72.467 99.286 88.535 1.00 14.06 127 MET D O 1
ATOM 7347 N N . PRO D 1 128 ? 72.293 101.016 89.987 1.00 14.51 128 PRO D N 1
ATOM 7348 C CA . PRO D 1 128 ? 71.258 101.644 89.171 1.00 14.19 128 PRO D CA 1
ATOM 7349 C C . PRO D 1 128 ? 71.822 102.217 87.882 1.00 13.72 128 PRO D C 1
ATOM 7350 O O . PRO D 1 128 ? 73.028 102.487 87.790 1.00 13.54 128 PRO D O 1
ATOM 7354 N N . LEU D 1 129 ? 70.952 102.432 86.891 1.00 13.34 129 LEU D N 1
ATOM 7355 C CA . LEU D 1 129 ? 71.419 102.909 85.596 1.00 13.35 129 LEU D CA 1
ATOM 7356 C C . LEU D 1 129 ? 72.245 104.206 85.685 1.00 12.86 129 LEU D C 1
ATOM 7357 O O . LEU D 1 129 ? 73.275 104.326 85.029 1.00 13.62 129 LEU D O 1
ATOM 7362 N N . TYR D 1 130 ? 71.814 105.179 86.488 1.00 12.55 130 TYR D N 1
ATOM 7363 C CA . TYR D 1 130 ? 72.568 106.437 86.550 1.00 12.33 130 TYR D CA 1
ATOM 7364 C C . TYR D 1 130 ? 74.015 106.227 86.983 1.00 12.67 130 TYR D C 1
ATOM 7365 O O . TYR D 1 130 ? 74.913 106.903 86.468 1.00 12.79 130 TYR D O 1
ATOM 7374 N N . GLU D 1 131 ? 74.231 105.294 87.913 1.00 12.34 131 GLU D N 1
ATOM 7375 C CA . GLU D 1 131 ? 75.584 105.007 88.408 1.00 12.87 131 GLU D CA 1
ATOM 7376 C C . GLU D 1 131 ? 76.408 104.342 87.309 1.00 12.31 131 GLU D C 1
ATOM 7377 O O . GLU D 1 131 ? 77.583 104.694 87.102 1.00 12.56 131 GLU D O 1
ATOM 7383 N N . HIS D 1 132 ? 75.787 103.406 86.593 1.00 12.60 132 HIS D N 1
ATOM 7384 C CA . HIS D 1 132 ? 76.440 102.759 85.447 1.00 12.18 132 HIS D CA 1
ATOM 7385 C C . HIS D 1 132 ? 76.780 103.757 84.336 1.00 12.30 132 HIS D C 1
ATOM 7386 O O . HIS D 1 132 ? 77.864 103.703 83.756 1.00 12.38 132 HIS D O 1
ATOM 7393 N N . ILE D 1 133 ? 75.865 104.681 84.060 1.00 11.89 133 ILE D N 1
ATOM 7394 C CA . ILE D 1 133 ? 76.095 105.728 83.071 1.00 12.43 133 ILE D CA 1
ATOM 7395 C C . ILE D 1 133 ? 77.317 106.580 83.435 1.00 12.41 133 ILE D C 1
ATOM 7396 O O . ILE D 1 133 ? 78.160 106.855 82.575 1.00 13.58 133 ILE D O 1
ATOM 7401 N N . ALA D 1 134 ? 77.442 106.972 84.704 1.00 12.21 134 ALA D N 1
ATOM 7402 C CA . ALA D 1 134 ? 78.629 107.732 85.120 1.00 12.54 134 ALA D CA 1
ATOM 7403 C C . ALA D 1 134 ? 79.907 106.912 84.897 1.00 12.70 134 ALA D C 1
ATOM 7404 O O . ALA D 1 134 ? 80.918 107.454 84.457 1.00 12.88 134 ALA D O 1
ATOM 7406 N N . GLU D 1 135 ? 79.854 105.614 85.177 1.00 12.87 135 GLU D N 1
ATOM 7407 C CA . GLU D 1 135 ? 81.000 104.738 84.890 1.00 13.00 135 GLU D CA 1
ATOM 7408 C C . GLU D 1 135 ? 81.313 104.659 83.389 1.00 13.24 135 GLU D C 1
ATOM 7409 O O . GLU D 1 135 ? 82.470 104.811 82.977 1.00 13.61 135 GLU D O 1
ATOM 7415 N N . LEU D 1 136 ? 80.290 104.433 82.568 1.00 13.48 136 LEU D N 1
ATOM 7416 C CA . LEU D 1 136 ? 80.477 104.479 81.122 1.00 13.96 136 LEU D CA 1
ATOM 7417 C C . LEU D 1 136 ? 81.094 105.791 80.654 1.00 13.95 136 LEU D C 1
ATOM 7418 O O . LEU D 1 136 ? 81.839 105.816 79.685 1.00 14.92 136 LEU D O 1
ATOM 7423 N N . ASN D 1 137 ? 80.781 106.883 81.354 1.00 13.61 137 ASN D N 1
ATOM 7424 C CA . ASN D 1 137 ? 81.220 108.212 80.964 1.00 14.02 137 ASN D CA 1
ATOM 7425 C C . ASN D 1 137 ? 82.662 108.470 81.385 1.00 14.22 137 ASN D C 1
ATOM 7426 O O . ASN D 1 137 ? 83.261 109.487 81.011 1.00 14.96 137 ASN D O 1
ATOM 7431 N N . GLY D 1 138 ? 83.209 107.557 82.181 1.00 13.62 138 GLY D N 1
ATOM 7432 C CA . GLY D 1 138 ? 84.581 107.722 82.716 1.00 14.68 138 GLY D CA 1
ATOM 7433 C C . GLY D 1 138 ? 84.622 108.682 83.892 1.00 14.63 138 GLY D C 1
ATOM 7434 O O . GLY D 1 138 ? 85.692 109.148 84.300 1.00 14.97 138 GLY D O 1
ATOM 7435 N N . THR D 1 139 ? 83.447 108.978 84.448 1.00 14.50 139 THR D N 1
ATOM 7436 C CA . THR D 1 139 ? 83.330 109.935 85.560 1.00 14.26 139 THR D CA 1
ATOM 7437 C C . THR D 1 139 ? 82.500 109.341 86.705 1.00 14.23 139 THR D C 1
ATOM 7438 O O . THR D 1 139 ? 81.439 109.883 87.059 1.00 13.62 139 THR D O 1
ATOM 7442 N N . PRO D 1 140 ? 82.956 108.208 87.274 1.00 14.49 140 PRO D N 1
ATOM 7443 C CA . PRO D 1 140 ? 82.171 107.527 88.298 1.00 15.01 140 PRO D CA 1
ATOM 7444 C C . PRO D 1 140 ? 81.851 108.447 89.482 1.00 15.13 140 PRO D C 1
ATOM 7445 O O . PRO D 1 140 ? 82.711 109.203 89.951 1.00 15.34 140 PRO D O 1
ATOM 7449 N N . GLY D 1 141 ? 80.603 108.390 89.927 1.00 15.07 141 GLY D N 1
ATOM 7450 C CA . GLY D 1 141 ? 80.179 109.129 91.105 1.00 15.49 141 GLY D CA 1
ATOM 7451 C C . GLY D 1 141 ? 79.972 110.615 90.901 1.00 15.76 141 GLY D C 1
ATOM 7452 O O . GLY D 1 141 ? 79.678 111.330 91.862 1.00 16.03 141 GLY D O 1
ATOM 7453 N N . LYS D 1 142 ? 80.129 111.095 89.668 1.00 15.56 142 LYS D N 1
ATOM 7454 C CA . LYS D 1 142 ? 79.896 112.502 89.363 1.00 16.02 142 LYS D CA 1
ATOM 7455 C C . LYS D 1 142 ? 78.453 112.704 88.901 1.00 15.80 142 LYS D C 1
ATOM 7456 O O . LYS D 1 142 ? 78.077 112.288 87.804 1.00 15.62 142 LYS D O 1
ATOM 7462 N N . TYR D 1 143 ? 77.660 113.371 89.735 1.00 15.02 143 TYR D N 1
ATOM 7463 C CA . TYR D 1 143 ? 76.227 113.514 89.483 1.00 14.49 143 TYR D CA 1
ATOM 7464 C C . TYR D 1 143 ? 75.715 114.923 89.733 1.00 14.47 143 TYR D C 1
ATOM 7465 O O . TYR D 1 143 ? 76.309 115.694 90.495 1.00 14.95 143 TYR D O 1
ATOM 7474 N N . SER D 1 144 ? 74.590 115.236 89.114 1.00 14.41 144 SER D N 1
ATOM 7475 C CA . SER D 1 144 ? 73.784 116.383 89.518 1.00 14.11 144 SER D CA 1
ATOM 7476 C C . SER D 1 144 ? 72.324 116.068 89.215 1.00 14.09 144 SER D C 1
ATOM 7477 O O . SER D 1 144 ? 72.019 115.231 88.346 1.00 13.90 144 SER D O 1
ATOM 7480 N N . MET D 1 145 ? 71.417 116.701 89.955 1.00 13.72 145 MET D N 1
ATOM 7481 C CA . MET D 1 145 ? 69.991 116.631 89.605 1.00 13.95 145 MET D CA 1
ATOM 7482 C C . MET D 1 145 ? 69.718 117.796 88.650 1.00 14.04 145 MET D C 1
ATOM 7483 O O . MET D 1 145 ? 70.042 118.955 88.971 1.00 14.02 145 MET D O 1
ATOM 7488 N N . PRO D 1 146 ? 69.170 117.504 87.456 1.00 13.93 146 PRO D N 1
ATOM 7489 C CA . PRO D 1 146 ? 69.003 118.546 86.442 1.00 13.75 146 PRO D CA 1
ATOM 7490 C C . PRO D 1 146 ? 67.934 119.581 86.792 1.00 14.37 146 PRO D C 1
ATOM 7491 O O . PRO D 1 146 ? 66.932 119.250 87.443 1.00 13.81 146 PRO D O 1
ATOM 7495 N N . VAL D 1 147 ? 68.185 120.818 86.364 1.00 14.15 147 VAL D N 1
ATOM 7496 C CA . VAL D 1 147 ? 67.196 121.896 86.438 1.00 14.63 147 VAL D CA 1
ATOM 7497 C C . VAL D 1 147 ? 66.219 121.737 85.284 1.00 14.08 147 VAL D C 1
ATOM 7498 O O . VAL D 1 147 ? 66.595 121.878 84.111 1.00 14.60 147 VAL D O 1
ATOM 7502 N N . PRO D 1 148 ? 64.953 121.435 85.604 1.00 14.57 148 PRO D N 1
ATOM 7503 C CA . PRO D 1 148 ? 63.985 121.224 84.520 1.00 14.17 148 PRO D CA 1
ATOM 7504 C C . PRO D 1 148 ? 63.449 122.525 83.949 1.00 14.67 148 PRO D C 1
ATOM 7505 O O . PRO D 1 148 ? 63.178 123.478 84.707 1.00 15.75 148 PRO D O 1
ATOM 7509 N N . MET D 1 149 ? 63.328 122.576 82.629 1.00 14.27 149 MET D N 1
ATOM 7510 C CA . MET D 1 149 ? 62.495 123.573 81.970 1.00 14.23 149 MET D CA 1
ATOM 7511 C C . MET D 1 149 ? 61.225 122.841 81.589 1.00 14.83 149 MET D C 1
ATOM 7512 O O . MET D 1 149 ? 61.259 121.857 80.844 1.00 14.31 149 MET D O 1
ATOM 7517 N N . MET D 1 150 ? 60.106 123.326 82.115 1.00 14.98 150 MET D N 1
ATOM 7518 C CA . MET D 1 150 ? 58.843 122.614 82.016 1.00 16.12 150 MET D CA 1
ATOM 7519 C C . MET D 1 150 ? 57.876 123.329 81.103 1.00 15.73 150 MET D C 1
ATOM 7520 O O . MET D 1 150 ? 57.499 124.464 81.384 1.00 15.74 150 MET D O 1
ATOM 7525 N N . ASN D 1 151 ? 57.438 122.642 80.046 1.00 15.64 151 ASN D N 1
ATOM 7526 C CA . ASN D 1 151 ? 56.402 123.146 79.159 1.00 15.48 151 ASN D CA 1
ATOM 7527 C C . ASN D 1 151 ? 55.247 123.696 79.981 1.00 15.34 151 ASN D C 1
ATOM 7528 O O . ASN D 1 151 ? 54.822 123.095 80.979 1.00 14.75 151 ASN D O 1
ATOM 7533 N N . ILE D 1 152 ? 54.737 124.843 79.569 1.00 15.78 152 ILE D N 1
ATOM 7534 C CA . ILE D 1 152 ? 53.596 125.410 80.268 1.00 16.94 152 ILE D CA 1
ATOM 7535 C C . ILE D 1 152 ? 52.516 125.959 79.317 1.00 16.99 152 ILE D C 1
ATOM 7536 O O . ILE D 1 152 ? 51.337 125.736 79.543 1.00 17.01 152 ILE D O 1
ATOM 7541 N N . ILE D 1 153 ? 52.932 126.613 78.234 1.00 17.28 153 ILE D N 1
ATOM 7542 C CA . ILE D 1 153 ? 52.005 127.116 77.221 1.00 17.79 153 ILE D CA 1
ATOM 7543 C C . ILE D 1 153 ? 52.559 126.807 75.844 1.00 18.04 153 ILE D C 1
ATOM 7544 O O . ILE D 1 153 ? 53.723 127.096 75.564 1.00 17.79 153 ILE D O 1
ATOM 7549 N N . ASN D 1 154 ? 51.711 126.229 74.992 1.00 17.70 154 ASN D N 1
ATOM 7550 C CA . ASN D 1 154 ? 52.052 125.978 73.602 1.00 17.91 154 ASN D CA 1
ATOM 7551 C C . ASN D 1 154 ? 51.440 127.036 72.689 1.00 18.46 154 ASN D C 1
ATOM 7552 O O . ASN D 1 154 ? 50.353 127.580 72.966 1.00 18.53 154 ASN D O 1
ATOM 7557 N N . GLY D 1 155 ? 52.138 127.290 71.591 1.00 19.03 155 GLY D N 1
ATOM 7558 C CA . GLY D 1 155 ? 51.664 128.196 70.538 1.00 20.06 155 GLY D CA 1
ATOM 7559 C C . GLY D 1 155 ? 52.175 127.708 69.198 1.00 20.60 155 GLY D C 1
ATOM 7560 O O . GLY D 1 155 ? 52.565 126.542 69.063 1.00 20.80 155 GLY D O 1
ATOM 7561 N N . GLY D 1 156 ? 52.187 128.595 68.202 1.00 21.30 156 GLY D N 1
ATOM 7562 C CA . GLY D 1 156 ? 52.654 128.246 66.859 1.00 22.08 156 GLY D CA 1
ATOM 7563 C C . GLY D 1 156 ? 52.074 126.954 66.288 1.00 22.67 156 GLY D C 1
ATOM 7564 O O . GLY D 1 156 ? 50.866 126.697 66.386 1.00 22.89 156 GLY D O 1
ATOM 7565 N N . GLU D 1 157 ? 52.946 126.133 65.703 1.00 23.11 157 GLU D N 1
ATOM 7566 C CA . GLU D 1 157 ? 52.538 124.864 65.095 1.00 24.05 157 GLU D CA 1
ATOM 7567 C C . GLU D 1 157 ? 52.097 123.825 66.118 1.00 23.61 157 GLU D C 1
ATOM 7568 O O . GLU D 1 157 ? 51.613 122.758 65.739 1.00 24.02 157 GLU D O 1
ATOM 7574 N N . HIS D 1 158 ? 52.261 124.139 67.402 1.00 23.09 158 HIS D N 1
ATOM 7575 C CA . HIS D 1 158 ? 51.888 123.220 68.480 1.00 22.81 158 HIS D CA 1
ATOM 7576 C C . HIS D 1 158 ? 50.603 123.648 69.195 1.00 22.65 158 HIS D C 1
ATOM 7577 O O . HIS D 1 158 ? 50.324 123.201 70.305 1.00 22.27 158 HIS D O 1
ATOM 7584 N N . ALA D 1 159 ? 49.828 124.520 68.552 1.00 22.67 159 ALA D N 1
ATOM 7585 C CA . ALA D 1 159 ? 48.543 124.957 69.090 1.00 22.94 159 ALA D CA 1
ATOM 7586 C C . ALA D 1 159 ? 47.634 125.458 67.979 1.00 23.59 159 ALA D C 1
ATOM 7587 O O . ALA D 1 159 ? 48.009 125.436 66.801 1.00 23.72 159 ALA D O 1
ATOM 7589 N N . ASP D 1 160 ? 46.443 125.893 68.383 1.00 23.91 160 ASP D N 1
ATOM 7590 C CA . ASP D 1 160 ? 45.457 126.501 67.506 1.00 24.78 160 ASP D CA 1
ATOM 7591 C C . ASP D 1 160 ? 45.071 127.874 68.066 1.00 25.23 160 ASP D C 1
ATOM 7592 O O . ASP D 1 160 ? 43.888 128.183 68.226 1.00 26.21 160 ASP D O 1
ATOM 7594 N N . ASN D 1 161 ? 46.078 128.696 68.354 1.00 25.43 161 ASN D N 1
ATOM 7595 C CA . ASN D 1 161 ? 45.873 130.010 68.955 1.00 25.33 161 ASN D CA 1
ATOM 7596 C C . ASN D 1 161 ? 46.632 131.102 68.189 1.00 25.79 161 ASN D C 1
ATOM 7597 O O . ASN D 1 161 ? 47.183 130.834 67.126 1.00 25.87 161 ASN D O 1
ATOM 7602 N N . ASN D 1 162 ? 46.654 132.318 68.733 1.00 26.24 162 ASN D N 1
ATOM 7603 C CA . ASN D 1 162 ? 47.381 133.450 68.145 1.00 26.56 162 ASN D CA 1
ATOM 7604 C C . ASN D 1 162 ? 48.720 133.747 68.839 1.00 26.93 162 ASN D C 1
ATOM 7605 O O . ASN D 1 162 ? 49.172 134.900 68.889 1.00 27.17 162 ASN D O 1
ATOM 7607 N N . VAL D 1 163 ? 49.344 132.698 69.375 1.00 26.77 163 VAL D N 1
ATOM 7608 C CA . VAL D 1 163 ? 50.690 132.789 69.936 1.00 26.86 163 VAL D CA 1
ATOM 7609 C C . VAL D 1 163 ? 51.655 132.298 68.860 1.00 26.94 163 VAL D C 1
ATOM 7610 O O . VAL D 1 163 ? 51.464 131.219 68.297 1.00 27.17 163 VAL D O 1
ATOM 7614 N N . ASP D 1 164 ? 52.671 133.099 68.551 1.00 26.90 164 ASP D N 1
ATOM 7615 C CA . ASP D 1 164 ? 53.614 132.761 67.481 1.00 26.76 164 ASP D CA 1
ATOM 7616 C C . ASP D 1 164 ? 54.732 131.824 67.935 1.00 26.25 164 ASP D C 1
ATOM 7617 O O . ASP D 1 164 ? 55.135 130.926 67.192 1.00 26.31 164 ASP D O 1
ATOM 7622 N N . ILE D 1 165 ? 55.223 132.052 69.151 1.00 25.35 165 ILE D N 1
ATOM 7623 C CA . ILE D 1 165 ? 56.251 131.219 69.780 1.00 24.85 165 ILE D CA 1
ATOM 7624 C C . ILE D 1 165 ? 55.716 129.800 69.990 1.00 23.72 165 ILE D C 1
ATOM 7625 O O . ILE D 1 165 ? 54.554 129.629 70.356 1.00 24.08 165 ILE D O 1
ATOM 7630 N N . GLN D 1 166 ? 56.560 128.797 69.755 1.00 22.62 166 GLN D N 1
ATOM 7631 C CA . GLN D 1 166 ? 56.110 127.390 69.811 1.00 21.53 166 GLN D CA 1
ATOM 7632 C C . GLN D 1 166 ? 55.816 126.904 71.228 1.00 20.79 166 GLN D C 1
ATOM 7633 O O . GLN D 1 166 ? 54.819 126.212 71.452 1.00 20.09 166 GLN D O 1
ATOM 7639 N N . GLU D 1 167 ? 56.669 127.260 72.186 1.00 20.03 167 GLU D N 1
ATOM 7640 C CA . GLU D 1 167 ? 56.368 126.971 73.588 1.00 19.91 167 GLU D CA 1
ATOM 7641 C C . GLU D 1 167 ? 57.076 127.889 74.565 1.00 19.30 167 GLU D C 1
ATOM 7642 O O . GLU D 1 167 ? 58.192 128.361 74.304 1.00 18.38 167 GLU D O 1
ATOM 7648 N N . PHE D 1 168 ? 56.396 128.147 75.675 1.00 18.79 168 PHE D N 1
ATOM 7649 C CA . PHE D 1 168 ? 56.995 128.772 76.843 1.00 18.35 168 PHE D CA 1
ATOM 7650 C C . PHE D 1 168 ? 57.104 127.718 77.929 1.00 17.54 168 PHE D C 1
ATOM 7651 O O . PHE D 1 168 ? 56.239 126.842 78.039 1.00 17.69 168 PHE D O 1
ATOM 7659 N N . MET D 1 169 ? 58.168 127.812 78.721 1.00 17.04 169 MET D N 1
ATOM 7660 C CA . MET D 1 169 ? 58.459 126.856 79.797 1.00 16.20 169 MET D CA 1
ATOM 7661 C C . MET D 1 169 ? 58.804 127.612 81.075 1.00 16.44 169 MET D C 1
ATOM 7662 O O . MET D 1 169 ? 59.297 128.743 81.004 1.00 17.49 169 MET D O 1
ATOM 7667 N N . ILE D 1 170 ? 58.573 126.982 82.226 1.00 16.20 170 ILE D N 1
ATOM 7668 C CA . ILE D 1 170 ? 59.026 127.518 83.520 1.00 16.39 170 ILE D CA 1
ATOM 7669 C C . ILE D 1 170 ? 60.214 126.705 84.051 1.00 16.79 170 ILE D C 1
ATOM 7670 O O . ILE D 1 170 ? 60.315 125.495 83.802 1.00 16.13 170 ILE D O 1
ATOM 7675 N N . GLN D 1 171 ? 61.121 127.378 84.758 1.00 16.83 171 GLN D N 1
ATOM 7676 C CA . GLN D 1 171 ? 62.303 126.741 85.342 1.00 17.34 171 GLN D CA 1
ATOM 7677 C C . GLN D 1 171 ? 62.364 127.103 86.825 1.00 17.69 171 GLN D C 1
ATOM 7678 O O . GLN D 1 171 ? 62.667 128.254 87.150 1.00 18.15 171 GLN D O 1
ATOM 7684 N N . PRO D 1 172 ? 62.089 126.139 87.730 1.00 18.02 172 PRO D N 1
ATOM 7685 C CA . PRO D 1 172 ? 62.128 126.392 89.187 1.00 18.42 172 PRO D CA 1
ATOM 7686 C C . PRO D 1 172 ? 63.550 126.467 89.754 1.00 18.35 172 PRO D C 1
ATOM 7687 O O . PRO D 1 172 ? 63.944 125.646 90.586 1.00 17.71 172 PRO D O 1
ATOM 7691 N N . VAL D 1 173 ? 64.287 127.484 89.304 1.00 18.53 173 VAL D N 1
ATOM 7692 C CA . VAL D 1 173 ? 65.692 127.675 89.668 1.00 19.28 173 VAL D CA 1
ATOM 7693 C C . VAL D 1 173 ? 65.895 127.873 91.176 1.00 19.58 173 VAL D C 1
ATOM 7694 O O . VAL D 1 173 ? 66.955 127.532 91.711 1.00 20.05 173 VAL D O 1
ATOM 7698 N N . GLY D 1 174 ? 64.876 128.408 91.852 1.00 19.66 174 GLY D N 1
ATOM 7699 C CA . GLY D 1 174 ? 64.952 128.696 93.287 1.00 19.67 174 GLY D CA 1
ATOM 7700 C C . GLY D 1 174 ? 64.855 127.489 94.199 1.00 19.58 174 GLY D C 1
ATOM 7701 O O . GLY D 1 174 ? 65.126 127.585 95.389 1.00 20.50 174 GLY D O 1
ATOM 7702 N N . ALA D 1 175 ? 64.453 126.344 93.648 1.00 18.99 175 ALA D N 1
ATOM 7703 C CA . ALA D 1 175 ? 64.385 125.105 94.418 1.00 18.49 175 ALA D CA 1
ATOM 7704 C C . ALA D 1 175 ? 65.767 124.682 94.906 1.00 18.32 175 ALA D C 1
ATOM 7705 O O . ALA D 1 175 ? 66.768 124.995 94.261 1.00 18.47 175 ALA D O 1
ATOM 7707 N N . LYS D 1 176 ? 65.809 123.960 96.028 1.00 18.70 176 LYS D N 1
ATOM 7708 C CA . LYS D 1 176 ? 67.067 123.464 96.594 1.00 19.32 176 LYS D CA 1
ATOM 7709 C C . LYS D 1 176 ? 67.310 121.981 96.305 1.00 19.08 176 LYS D C 1
ATOM 7710 O O . LYS D 1 176 ? 68.418 121.481 96.489 1.00 19.20 176 LYS D O 1
ATOM 7716 N N . THR D 1 177 ? 66.253 121.289 95.874 1.00 18.24 177 THR D N 1
ATOM 7717 C CA . THR D 1 177 ? 66.322 119.881 95.473 1.00 17.73 177 THR D CA 1
ATOM 7718 C C . THR D 1 177 ? 65.426 119.729 94.246 1.00 17.53 177 THR D C 1
ATOM 7719 O O . THR D 1 177 ? 64.546 120.563 94.012 1.00 17.15 177 THR D O 1
ATOM 7723 N N . VAL D 1 178 ? 65.626 118.659 93.470 1.00 16.50 178 VAL D N 1
ATOM 7724 C CA . VAL D 1 178 ? 64.732 118.430 92.332 1.00 16.65 178 VAL D CA 1
ATOM 7725 C C . VAL D 1 178 ? 63.309 118.113 92.801 1.00 16.04 178 VAL D C 1
ATOM 7726 O O . VAL D 1 178 ? 62.350 118.423 92.106 1.00 16.16 178 VAL D O 1
ATOM 7730 N N . LYS D 1 179 ? 63.183 117.509 93.981 1.00 16.17 179 LYS D N 1
ATOM 7731 C CA . LYS D 1 179 ? 61.875 117.185 94.548 1.00 17.41 179 LYS D CA 1
ATOM 7732 C C . LYS D 1 179 ? 61.087 118.486 94.782 1.00 17.21 179 LYS D C 1
ATOM 7733 O O . LYS D 1 179 ? 59.909 118.578 94.442 1.00 16.65 179 LYS D O 1
ATOM 7739 N N . GLU D 1 180 ? 61.767 119.502 95.313 1.00 17.53 180 GLU D N 1
ATOM 7740 C CA . GLU D 1 180 ? 61.146 120.812 95.511 1.00 17.35 180 GLU D CA 1
ATOM 7741 C C . GLU D 1 180 ? 60.815 121.466 94.166 1.00 16.55 180 GLU D C 1
ATOM 7742 O O . GLU D 1 180 ? 59.742 122.038 93.993 1.00 16.66 180 GLU D O 1
ATOM 7748 N N . ALA D 1 181 ? 61.720 121.326 93.194 1.00 16.20 181 ALA D N 1
ATOM 7749 C CA . ALA D 1 181 ? 61.507 121.863 91.846 1.00 15.62 181 ALA D CA 1
ATOM 7750 C C . ALA D 1 181 ? 60.227 121.291 91.221 1.00 15.25 181 ALA D C 1
ATOM 7751 O O . ALA D 1 181 ? 59.460 122.009 90.580 1.00 14.84 181 ALA D O 1
ATOM 7753 N N . ILE D 1 182 ? 60.022 119.995 91.430 1.00 15.37 182 ILE D N 1
ATOM 7754 C CA . ILE D 1 182 ? 58.868 119.284 90.902 1.00 14.95 182 ILE D CA 1
ATOM 7755 C C . ILE D 1 182 ? 57.589 119.798 91.575 1.00 15.13 182 ILE D C 1
ATOM 7756 O O . ILE D 1 182 ? 56.609 120.094 90.890 1.00 15.39 182 ILE D O 1
ATOM 7761 N N . ARG D 1 183 ? 57.629 119.942 92.901 1.00 14.84 183 ARG D N 1
ATOM 7762 C CA . ARG D 1 183 ? 56.494 120.510 93.648 1.00 15.14 183 ARG D CA 1
ATOM 7763 C C . ARG D 1 183 ? 56.156 121.926 93.162 1.00 15.22 183 ARG D C 1
ATOM 7764 O O . ARG D 1 183 ? 54.988 122.228 92.888 1.00 14.51 183 ARG D O 1
ATOM 7772 N N . MET D 1 184 ? 57.162 122.794 93.064 1.00 16.06 184 MET D N 1
ATOM 7773 C CA . MET D 1 184 ? 56.934 124.147 92.514 1.00 17.14 184 MET D CA 1
ATOM 7774 C C . MET D 1 184 ? 56.266 124.129 91.135 1.00 16.73 184 MET D C 1
ATOM 7775 O O . MET D 1 184 ? 55.285 124.838 90.897 1.00 16.84 184 MET D O 1
ATOM 7780 N N . GLY D 1 185 ? 56.797 123.311 90.223 1.00 16.37 185 GLY D N 1
ATOM 7781 C CA . GLY D 1 185 ? 56.215 123.161 88.893 1.00 16.15 185 GLY D CA 1
ATOM 7782 C C . GLY D 1 185 ? 54.761 122.714 88.954 1.00 15.26 185 GLY D C 1
ATOM 7783 O O . GLY D 1 185 ? 53.912 123.248 88.233 1.00 15.37 185 GLY D O 1
ATOM 7784 N N . SER D 1 186 ? 54.471 121.739 89.816 1.00 14.98 186 SER D N 1
ATOM 7785 C CA . SER D 1 186 ? 53.110 121.247 90.002 1.00 15.31 186 SER D CA 1
ATOM 7786 C C . SER D 1 186 ? 52.173 122.350 90.460 1.00 15.07 186 SER D C 1
ATOM 7787 O O . SER D 1 186 ? 51.092 122.548 89.888 1.00 14.72 186 SER D O 1
ATOM 7790 N N . GLU D 1 187 ? 52.596 123.068 91.492 1.00 15.36 187 GLU D N 1
ATOM 7791 C CA . GLU D 1 187 ? 51.783 124.155 92.035 1.00 15.72 187 GLU D CA 1
ATOM 7792 C C . GLU D 1 187 ? 51.479 125.247 91.006 1.00 15.76 187 GLU D C 1
ATOM 7793 O O . GLU D 1 187 ? 50.325 125.690 90.899 1.00 16.59 187 GLU D O 1
ATOM 7799 N N . VAL D 1 188 ? 52.479 125.662 90.229 1.00 15.80 188 VAL D N 1
ATOM 7800 C CA . VAL D 1 188 ? 52.261 126.669 89.180 1.00 16.01 188 VAL D CA 1
ATOM 7801 C C . VAL D 1 188 ? 51.334 126.134 88.088 1.00 16.08 188 VAL D C 1
ATOM 7802 O O . VAL D 1 188 ? 50.438 126.838 87.613 1.00 16.22 188 VAL D O 1
ATOM 7806 N N . PHE D 1 189 ? 51.556 124.879 87.694 1.00 15.92 189 PHE D N 1
ATOM 7807 C CA . PHE D 1 189 ? 50.701 124.201 86.728 1.00 16.33 189 PHE D CA 1
ATOM 7808 C C . PHE D 1 189 ? 49.225 124.270 87.124 1.00 16.37 189 PHE D C 1
ATOM 7809 O O . PHE D 1 189 ? 48.370 124.617 86.294 1.00 17.05 189 PHE D O 1
ATOM 7817 N N . HIS D 1 190 ? 48.929 123.966 88.387 1.00 16.49 190 HIS D N 1
ATOM 7818 C CA . HIS D 1 190 ? 47.547 123.952 88.856 1.00 17.58 190 HIS D CA 1
ATOM 7819 C C . HIS D 1 190 ? 46.963 125.357 88.979 1.00 17.71 190 HIS D C 1
ATOM 7820 O O . HIS D 1 190 ? 45.809 125.562 88.620 1.00 17.50 190 HIS D O 1
ATOM 7827 N N . HIS D 1 191 ? 47.761 126.304 89.472 1.00 18.32 191 HIS D N 1
ATOM 7828 C CA . HIS D 1 191 ? 47.330 127.711 89.508 1.00 18.68 191 HIS D CA 1
ATOM 7829 C C . HIS D 1 191 ? 47.068 128.267 88.108 1.00 18.65 191 HIS D C 1
ATOM 7830 O O . HIS D 1 191 ? 46.139 129.058 87.919 1.00 19.14 191 HIS D O 1
ATOM 7837 N N . LEU D 1 192 ? 47.849 127.834 87.117 1.00 18.21 192 LEU D N 1
ATOM 7838 C CA . LEU D 1 192 ? 47.602 128.269 85.740 1.00 18.40 192 LEU D CA 1
ATOM 7839 C C . LEU D 1 192 ? 46.250 127.759 85.219 1.00 18.96 192 LEU D C 1
ATOM 7840 O O . LEU D 1 192 ? 45.554 128.483 84.506 1.00 19.40 192 LEU D O 1
ATOM 7845 N N . ALA D 1 193 ? 45.877 126.526 85.578 1.00 19.46 193 ALA D N 1
ATOM 7846 C CA . ALA D 1 193 ? 44.561 125.999 85.213 1.00 19.65 193 ALA D CA 1
ATOM 7847 C C . ALA D 1 193 ? 43.452 126.888 85.775 1.00 20.37 193 ALA D C 1
ATOM 7848 O O . ALA D 1 193 ? 42.490 127.185 85.071 1.00 21.08 193 ALA D O 1
ATOM 7850 N N . LYS D 1 194 ? 43.601 127.304 87.032 1.00 20.83 194 LYS D N 1
ATOM 7851 C CA . LYS D 1 194 ? 42.625 128.206 87.664 1.00 21.74 194 LYS D CA 1
ATOM 7852 C C . LYS D 1 194 ? 42.526 129.531 86.909 1.00 21.83 194 LYS D C 1
ATOM 7853 O O . LYS D 1 194 ? 41.418 130.012 86.615 1.00 22.33 194 LYS D O 1
ATOM 7859 N N . VAL D 1 195 ? 43.685 130.113 86.603 1.00 21.89 195 VAL D N 1
ATOM 7860 C CA . VAL D 1 195 ? 43.776 131.354 85.826 1.00 21.98 195 VAL D CA 1
ATOM 7861 C C . VAL D 1 195 ? 43.064 131.210 84.469 1.00 22.04 195 VAL D C 1
ATOM 7862 O O . VAL D 1 195 ? 42.197 132.021 84.115 1.00 22.59 195 VAL D O 1
ATOM 7866 N N . LEU D 1 196 ? 43.400 130.158 83.723 1.00 21.55 196 LEU D N 1
ATOM 7867 C CA . LEU D 1 196 ? 42.780 129.933 82.420 1.00 21.52 196 LEU D CA 1
ATOM 7868 C C . LEU D 1 196 ? 41.270 129.698 82.506 1.00 22.17 196 LEU D C 1
ATOM 7869 O O . LEU D 1 196 ? 40.520 130.211 81.671 1.00 22.49 196 LEU D O 1
ATOM 7874 N N . LYS D 1 197 ? 40.834 128.928 83.505 1.00 22.67 197 LYS D N 1
ATOM 7875 C CA . LYS D 1 197 ? 39.412 128.620 83.679 1.00 23.36 197 LYS D CA 1
ATOM 7876 C C . LYS D 1 197 ? 38.622 129.896 83.969 1.00 24.16 197 LYS D C 1
ATOM 7877 O O . LYS D 1 197 ? 37.501 130.065 83.487 1.00 24.53 197 LYS D O 1
ATOM 7879 N N . ALA D 1 198 ? 39.220 130.788 84.750 1.00 25.08 198 ALA D N 1
ATOM 7880 C CA . ALA D 1 198 ? 38.599 132.087 85.061 1.00 26.02 198 ALA D CA 1
ATOM 7881 C C . ALA D 1 198 ? 38.420 132.957 83.810 1.00 26.82 198 ALA D C 1
ATOM 7882 O O . ALA D 1 198 ? 37.488 133.774 83.746 1.00 27.25 198 ALA D O 1
ATOM 7884 N N . LYS D 1 199 ? 39.309 132.781 82.832 1.00 27.23 199 LYS D N 1
ATOM 7885 C CA . LYS D 1 199 ? 39.264 133.520 81.566 1.00 27.78 199 LYS D CA 1
ATOM 7886 C C . LYS D 1 199 ? 38.410 132.816 80.516 1.00 27.65 199 LYS D C 1
ATOM 7887 O O . LYS D 1 199 ? 38.343 133.260 79.360 1.00 28.09 199 LYS D O 1
ATOM 7893 N N . GLY D 1 200 ? 37.776 131.713 80.912 1.00 27.56 200 GLY D N 1
ATOM 7894 C CA . GLY D 1 200 ? 36.949 130.916 80.010 1.00 27.17 200 GLY D CA 1
ATOM 7895 C C . GLY D 1 200 ? 37.757 130.199 78.943 1.00 27.00 200 GLY D C 1
ATOM 7896 O O . GLY D 1 200 ? 37.259 129.917 77.853 1.00 27.44 200 GLY D O 1
ATOM 7897 N N . MET D 1 201 ? 39.015 129.907 79.254 1.00 26.10 201 MET D N 1
ATOM 7898 C CA . MET D 1 201 ? 39.873 129.227 78.301 1.00 25.59 201 MET D CA 1
ATOM 7899 C C . MET D 1 201 ? 39.980 127.754 78.623 1.00 24.43 201 MET D C 1
ATOM 7900 O O . MET D 1 201 ? 39.697 127.339 79.744 1.00 24.26 201 MET D O 1
ATOM 7905 N N . ASN D 1 202 ? 40.374 126.984 77.611 1.00 23.22 202 ASN D N 1
ATOM 7906 C CA . ASN D 1 202 ? 40.420 125.528 77.647 1.00 22.26 202 ASN D CA 1
ATOM 7907 C C . ASN D 1 202 ? 41.687 125.052 78.339 1.00 21.11 202 ASN D C 1
ATOM 7908 O O . ASN D 1 202 ? 42.773 125.559 78.057 1.00 20.72 202 ASN D O 1
ATOM 7913 N N . THR D 1 203 ? 41.539 124.080 79.236 1.00 20.12 203 THR D N 1
ATOM 7914 C CA . THR D 1 203 ? 42.679 123.552 79.993 1.00 19.63 203 THR D CA 1
ATOM 7915 C C . THR D 1 203 ? 43.028 122.096 79.667 1.00 18.71 203 THR D C 1
ATOM 7916 O O . THR D 1 203 ? 43.753 121.443 80.428 1.00 18.73 203 THR D O 1
ATOM 7920 N N . ALA D 1 204 ? 42.510 121.586 78.552 1.00 17.58 204 ALA D N 1
ATOM 7921 C CA . ALA D 1 204 ? 43.005 120.314 78.013 1.00 16.41 204 ALA D CA 1
ATOM 7922 C C . ALA D 1 204 ? 44.476 120.489 77.645 1.00 15.99 204 ALA D C 1
ATOM 7923 O O . ALA D 1 204 ? 44.972 121.619 77.514 1.00 15.66 204 ALA D O 1
ATOM 7925 N N . VAL D 1 205 ? 45.186 119.376 77.509 1.00 14.12 205 VAL D N 1
ATOM 7926 C CA . VAL D 1 205 ? 46.640 119.444 77.349 1.00 14.16 205 VAL D CA 1
ATOM 7927 C C . VAL D 1 205 ? 47.143 118.917 76.002 1.00 13.20 205 VAL D C 1
ATOM 7928 O O . VAL D 1 205 ? 46.487 118.098 75.338 1.00 13.88 205 VAL D O 1
ATOM 7932 N N . GLY D 1 206 ? 48.323 119.388 75.614 1.00 13.19 206 GLY D N 1
ATOM 7933 C CA . GLY D 1 206 ? 48.967 118.943 74.384 1.00 12.44 206 GLY D CA 1
ATOM 7934 C C . GLY D 1 206 ? 49.895 117.770 74.637 1.00 12.68 206 GLY D C 1
ATOM 7935 O O . GLY D 1 206 ? 49.860 117.152 75.715 1.00 12.20 206 GLY D O 1
ATOM 7936 N N . ASP D 1 207 ? 50.742 117.482 73.652 1.00 12.97 207 ASP D N 1
ATOM 7937 C CA . ASP D 1 207 ? 51.599 116.288 73.684 1.00 13.41 207 ASP D CA 1
ATOM 7938 C C . ASP D 1 207 ? 52.544 116.239 74.899 1.00 13.17 207 ASP D C 1
ATOM 7939 O O . ASP D 1 207 ? 52.877 115.146 75.388 1.00 12.84 207 ASP D O 1
ATOM 7944 N N . GLU D 1 208 ? 52.984 117.422 75.345 1.00 13.35 208 GLU D N 1
ATOM 7945 C CA . GLU D 1 208 ? 53.929 117.595 76.461 1.00 13.92 208 GLU D CA 1
ATOM 7946 C C . GLU D 1 208 ? 53.259 117.780 77.805 1.00 13.33 208 GLU D C 1
ATOM 7947 O O . GLU D 1 208 ? 53.953 117.963 78.806 1.00 12.59 208 GLU D O 1
ATOM 7953 N N . GLY D 1 209 ? 51.927 117.832 77.819 1.00 12.13 209 GLY D N 1
ATOM 7954 C CA . GLY D 1 209 ? 51.179 117.897 79.076 1.00 12.98 209 GLY D CA 1
ATOM 7955 C C . GLY D 1 209 ? 50.875 119.296 79.578 1.00 13.15 209 GLY D C 1
ATOM 7956 O O . GLY D 1 209 ? 50.382 119.447 80.694 1.00 13.48 209 GLY D O 1
ATOM 7957 N N . GLY D 1 210 ? 51.186 120.304 78.762 1.00 13.33 210 GLY D N 1
ATOM 7958 C CA . GLY D 1 210 ? 50.884 121.703 79.098 1.00 13.78 210 GLY D CA 1
ATOM 7959 C C . GLY D 1 210 ? 49.653 122.195 78.362 1.00 14.04 210 GLY D C 1
ATOM 7960 O O . GLY D 1 210 ? 49.034 121.466 77.595 1.00 14.23 210 GLY D O 1
ATOM 7961 N N . TYR D 1 211 ? 49.298 123.452 78.587 1.00 14.61 211 TYR D N 1
ATOM 7962 C CA . TYR D 1 211 ? 48.070 123.979 78.023 1.00 15.38 211 TYR D CA 1
ATOM 7963 C C . TYR D 1 211 ? 48.305 124.631 76.666 1.00 15.85 211 TYR D C 1
ATOM 7964 O O . TYR D 1 211 ? 49.407 125.080 76.364 1.00 16.00 211 TYR D O 1
ATOM 7973 N N . ALA D 1 212 ? 47.256 124.677 75.840 1.00 17.31 212 ALA D N 1
ATOM 7974 C CA . ALA D 1 212 ? 47.325 125.381 74.561 1.00 18.18 212 ALA D CA 1
ATOM 7975 C C . ALA D 1 212 ? 46.058 126.212 74.380 1.00 19.05 212 ALA D C 1
ATOM 7976 O O . ALA D 1 212 ? 45.308 126.010 73.420 1.00 19.06 212 ALA D O 1
ATOM 7978 N N . PRO D 1 213 ? 45.818 127.158 75.305 1.00 19.98 213 PRO D N 1
ATOM 7979 C CA . PRO D 1 213 ? 44.548 127.876 75.255 1.00 20.81 213 PRO D CA 1
ATOM 7980 C C . PRO D 1 213 ? 44.553 128.915 74.140 1.00 21.94 213 PRO D C 1
ATOM 7981 O O . PRO D 1 213 ? 45.618 129.237 73.591 1.00 21.78 213 PRO D O 1
ATOM 7985 N N . ASN D 1 214 ? 43.366 129.439 73.832 1.00 23.30 214 ASN D N 1
ATOM 7986 C CA . ASN D 1 214 ? 43.186 130.409 72.757 1.00 24.54 214 ASN D CA 1
ATOM 7987 C C . ASN D 1 214 ? 43.646 131.811 73.161 1.00 25.05 214 ASN D C 1
ATOM 7988 O O . ASN D 1 214 ? 42.845 132.755 73.210 1.00 25.23 214 ASN D O 1
ATOM 7993 N N . LEU D 1 215 ? 44.943 131.931 73.447 1.00 25.61 215 LEU D N 1
ATOM 7994 C CA . LEU D 1 215 ? 45.566 133.211 73.789 1.00 25.88 215 LEU D CA 1
ATOM 7995 C C . LEU D 1 215 ? 45.796 134.043 72.532 1.00 26.25 215 LEU D C 1
ATOM 7996 O O . LEU D 1 215 ? 46.070 133.503 71.459 1.00 25.84 215 LEU D O 1
ATOM 8001 N N . GLY D 1 216 ? 45.680 135.360 72.672 1.00 26.52 216 GLY D N 1
ATOM 8002 C CA . GLY D 1 216 ? 45.741 136.259 71.520 1.00 27.24 216 GLY D CA 1
ATOM 8003 C C . GLY D 1 216 ? 47.120 136.724 71.080 1.00 27.69 216 GLY D C 1
ATOM 8004 O O . GLY D 1 216 ? 47.260 137.305 69.987 1.00 28.12 216 GLY D O 1
ATOM 8005 N N . SER D 1 217 ? 48.135 136.480 71.911 1.00 27.69 217 SER D N 1
ATOM 8006 C CA . SER D 1 217 ? 49.490 136.986 71.662 1.00 27.79 217 SER D CA 1
ATOM 8007 C C . SER D 1 217 ? 50.532 136.352 72.577 1.00 27.79 217 SER D C 1
ATOM 8008 O O . SER D 1 217 ? 50.190 135.800 73.628 1.00 27.88 217 SER D O 1
ATOM 8011 N N . ASN D 1 218 ? 51.800 136.465 72.179 1.00 28.00 218 ASN D N 1
ATOM 8012 C CA . ASN D 1 218 ? 52.934 136.140 73.049 1.00 28.29 218 ASN D CA 1
ATOM 8013 C C . ASN D 1 218 ? 52.805 136.830 74.406 1.00 28.19 218 ASN D C 1
ATOM 8014 O O . ASN D 1 218 ? 53.016 136.206 75.450 1.00 27.92 218 ASN D O 1
ATOM 8019 N N . ALA D 1 219 ? 52.450 138.119 74.380 1.00 27.96 219 ALA D N 1
ATOM 8020 C CA . ALA D 1 219 ? 52.263 138.908 75.599 1.00 27.70 219 ALA D CA 1
ATOM 8021 C C . ALA D 1 219 ? 51.195 138.337 76.529 1.00 27.26 219 ALA D C 1
ATOM 8022 O O . ALA D 1 219 ? 51.418 138.253 77.735 1.00 27.07 219 ALA D O 1
ATOM 8024 N N . GLU D 1 220 ? 50.041 137.942 75.983 1.00 27.01 220 GLU D N 1
ATOM 8025 C CA . GLU D 1 220 ? 48.993 137.346 76.820 1.00 27.08 220 GLU D CA 1
ATOM 8026 C C . GLU D 1 220 ? 49.455 136.028 77.455 1.00 26.60 220 GLU D C 1
ATOM 8027 O O . GLU D 1 220 ? 49.123 135.737 78.612 1.00 26.69 220 GLU D O 1
ATOM 8033 N N . ALA D 1 221 ? 50.215 135.243 76.695 1.00 26.05 221 ALA D N 1
ATOM 8034 C CA . ALA D 1 221 ? 50.770 133.979 77.192 1.00 25.46 221 ALA D CA 1
ATOM 8035 C C . ALA D 1 221 ? 51.686 134.247 78.372 1.00 25.21 221 ALA D C 1
ATOM 8036 O O . ALA D 1 221 ? 51.570 133.617 79.420 1.00 24.98 221 ALA D O 1
ATOM 8038 N N . LEU D 1 222 ? 52.584 135.212 78.204 1.00 25.28 222 LEU D N 1
ATOM 8039 C CA . LEU D 1 222 ? 53.532 135.549 79.245 1.00 24.93 222 LEU D CA 1
ATOM 8040 C C . LEU D 1 222 ? 52.823 136.107 80.474 1.00 24.64 222 LEU D C 1
ATOM 8041 O O . LEU D 1 222 ? 53.232 135.839 81.608 1.00 25.00 222 LEU D O 1
ATOM 8046 N N . ALA D 1 223 ? 51.731 136.841 80.250 1.00 24.78 223 ALA D N 1
ATOM 8047 C CA . ALA D 1 223 ? 50.946 137.408 81.350 1.00 24.44 223 ALA D CA 1
ATOM 8048 C C . ALA D 1 223 ? 50.255 136.360 82.226 1.00 24.24 223 ALA D C 1
ATOM 8049 O O . ALA D 1 223 ? 50.272 136.469 83.451 1.00 24.53 223 ALA D O 1
ATOM 8051 N N . VAL D 1 224 ? 49.632 135.355 81.606 1.00 23.84 224 VAL D N 1
ATOM 8052 C CA . VAL D 1 224 ? 48.963 134.312 82.383 1.00 23.31 224 VAL D CA 1
ATOM 8053 C C . VAL D 1 224 ? 49.967 133.430 83.127 1.00 22.62 224 VAL D C 1
ATOM 8054 O O . VAL D 1 224 ? 49.683 132.948 84.234 1.00 22.44 224 VAL D O 1
ATOM 8058 N N . ILE D 1 225 ? 51.140 133.226 82.529 1.00 22.39 225 ILE D N 1
ATOM 8059 C CA . ILE D 1 225 ? 52.209 132.499 83.212 1.00 22.56 225 ILE D CA 1
ATOM 8060 C C . ILE D 1 225 ? 52.611 133.283 84.460 1.00 22.38 225 ILE D C 1
ATOM 8061 O O . ILE D 1 225 ? 52.630 132.736 85.559 1.00 21.88 225 ILE D O 1
ATOM 8066 N N . ALA D 1 226 ? 52.879 134.580 84.281 1.00 22.83 226 ALA D N 1
ATOM 8067 C CA . ALA D 1 226 ? 53.209 135.463 85.405 1.00 23.21 226 ALA D CA 1
ATOM 8068 C C . ALA D 1 226 ? 52.123 135.450 86.487 1.00 23.15 226 ALA D C 1
ATOM 8069 O O . ALA D 1 226 ? 52.432 135.345 87.674 1.00 23.34 226 ALA D O 1
ATOM 8071 N N . GLU D 1 227 ? 50.855 135.535 86.080 1.00 23.68 227 GLU D N 1
ATOM 8072 C CA . GLU D 1 227 ? 49.746 135.515 87.036 1.00 23.91 227 GLU D CA 1
ATOM 8073 C C . GLU D 1 227 ? 49.733 134.215 87.854 1.00 23.43 227 GLU D C 1
ATOM 8074 O O . GLU D 1 227 ? 49.550 134.236 89.075 1.00 23.97 227 GLU D O 1
ATOM 8080 N N . ALA D 1 228 ? 49.944 133.080 87.177 1.00 22.71 228 ALA D N 1
ATOM 8081 C CA . ALA D 1 228 ? 49.935 131.777 87.841 1.00 21.47 228 ALA D CA 1
ATOM 8082 C C . ALA D 1 228 ? 51.093 131.601 88.818 1.00 21.01 228 ALA D C 1
ATOM 8083 O O . ALA D 1 228 ? 50.919 131.035 89.899 1.00 20.79 228 ALA D O 1
ATOM 8085 N N . VAL D 1 229 ? 52.271 132.069 88.416 1.00 21.39 229 VAL D N 1
ATOM 8086 C CA . VAL D 1 229 ? 53.473 132.038 89.253 1.00 21.18 229 VAL D CA 1
ATOM 8087 C C . VAL D 1 229 ? 53.240 132.861 90.527 1.00 22.00 229 VAL D C 1
ATOM 8088 O O . VAL D 1 229 ? 53.524 132.398 91.635 1.00 22.00 229 VAL D O 1
ATOM 8092 N N . LYS D 1 230 ? 52.688 134.062 90.354 1.00 23.00 230 LYS D N 1
ATOM 8093 C CA . LYS D 1 230 ? 52.337 134.910 91.501 1.00 23.81 230 LYS D CA 1
ATOM 8094 C C . LYS D 1 230 ? 51.278 134.260 92.405 1.00 23.64 230 LYS D C 1
ATOM 8095 O O . LYS D 1 230 ? 51.430 134.243 93.639 1.00 23.50 230 LYS D O 1
ATOM 8101 N N . ALA D 1 231 ? 50.218 133.715 91.800 1.00 23.59 231 ALA D N 1
ATOM 8102 C CA . ALA D 1 231 ? 49.150 133.064 92.569 1.00 23.07 231 ALA D CA 1
ATOM 8103 C C . ALA D 1 231 ? 49.676 131.874 93.356 1.00 23.17 231 ALA D C 1
ATOM 8104 O O . ALA D 1 231 ? 49.183 131.588 94.448 1.00 23.22 231 ALA D O 1
ATOM 8106 N N . ALA D 1 232 ? 50.685 131.193 92.802 1.00 23.16 232 ALA D N 1
ATOM 8107 C CA . ALA D 1 232 ? 51.294 130.042 93.461 1.00 23.42 232 ALA D CA 1
ATOM 8108 C C . ALA D 1 232 ? 52.213 130.434 94.624 1.00 23.69 232 ALA D C 1
ATOM 8109 O O . ALA D 1 232 ? 52.678 129.574 95.378 1.00 23.99 232 ALA D O 1
ATOM 8111 N N . GLY D 1 233 ? 52.474 131.735 94.766 1.00 23.82 233 GLY D N 1
ATOM 8112 C CA . GLY D 1 233 ? 53.271 132.238 95.881 1.00 24.02 233 GLY D CA 1
ATOM 8113 C C . GLY D 1 233 ? 54.751 132.366 95.584 1.00 24.06 233 GLY D C 1
ATOM 8114 O O . GLY D 1 233 ? 55.554 132.558 96.499 1.00 24.41 233 GLY D O 1
ATOM 8115 N N . TYR D 1 234 ? 55.117 132.268 94.307 1.00 23.90 234 TYR D N 1
ATOM 8116 C CA . TYR D 1 234 ? 56.522 132.337 93.902 1.00 23.73 234 TYR D CA 1
ATOM 8117 C C . TYR D 1 234 ? 56.865 133.660 93.233 1.00 24.38 234 TYR D C 1
ATOM 8118 O O . TYR D 1 234 ? 55.988 134.370 92.732 1.00 24.29 234 TYR D O 1
ATOM 8127 N N . GLU D 1 235 ? 58.146 134.002 93.256 1.00 25.57 235 GLU D N 1
ATOM 8128 C CA . GLU D 1 235 ? 58.602 135.253 92.680 1.00 26.44 235 GLU D CA 1
ATOM 8129 C C . GLU D 1 235 ? 59.209 135.021 91.301 1.00 26.37 235 GLU D C 1
ATOM 8130 O O . GLU D 1 235 ? 60.228 134.348 91.181 1.00 26.34 235 GLU D O 1
ATOM 8136 N N . LEU D 1 236 ? 58.583 135.595 90.277 1.00 26.28 236 LEU D N 1
ATOM 8137 C CA . LEU D 1 236 ? 59.082 135.498 88.909 1.00 26.59 236 LEU D CA 1
ATOM 8138 C C . LEU D 1 236 ? 60.437 136.188 88.768 1.00 26.74 236 LEU D C 1
ATOM 8139 O O . LEU D 1 236 ? 60.605 137.350 89.164 1.00 27.31 236 LEU D O 1
ATOM 8144 N N . GLY D 1 237 ? 61.406 135.470 88.211 1.00 26.55 237 GLY D N 1
ATOM 8145 C CA . GLY D 1 237 ? 62.747 136.007 88.024 1.00 26.49 237 GLY D CA 1
ATOM 8146 C C . GLY D 1 237 ? 63.686 135.624 89.143 1.00 26.48 237 GLY D C 1
ATOM 8147 O O . GLY D 1 237 ? 64.903 135.690 88.983 1.00 27.34 237 GLY D O 1
ATOM 8148 N N . LYS D 1 238 ? 63.123 135.227 90.281 1.00 25.97 238 LYS D N 1
ATOM 8149 C CA . LYS D 1 238 ? 63.912 134.777 91.418 1.00 25.55 238 LYS D CA 1
ATOM 8150 C C . LYS D 1 238 ? 63.688 133.286 91.706 1.00 25.06 238 LYS D C 1
ATOM 8151 O O . LYS D 1 238 ? 64.635 132.500 91.702 1.00 24.67 238 LYS D O 1
ATOM 8157 N N . ASP D 1 239 ? 62.442 132.899 91.952 1.00 23.82 239 ASP D N 1
ATOM 8158 C CA . ASP D 1 239 ? 62.114 131.488 92.189 1.00 23.40 239 ASP D CA 1
ATOM 8159 C C . ASP D 1 239 ? 61.985 130.729 90.872 1.00 22.59 239 ASP D C 1
ATOM 8160 O O . ASP D 1 239 ? 62.352 129.545 90.780 1.00 22.16 239 ASP D O 1
ATOM 8165 N N . ILE D 1 240 ? 61.439 131.414 89.871 1.00 21.82 240 ILE D N 1
ATOM 8166 C CA . ILE D 1 240 ? 61.088 130.806 88.590 1.00 21.79 240 ILE D CA 1
ATOM 8167 C C . ILE D 1 240 ? 61.532 131.704 87.436 1.00 21.28 240 ILE D C 1
ATOM 8168 O O . ILE D 1 240 ? 61.173 132.891 87.374 1.00 21.67 240 ILE D O 1
ATOM 8173 N N . THR D 1 241 ? 62.335 131.146 86.528 1.00 20.73 241 THR D N 1
ATOM 8174 C CA . THR D 1 241 ? 62.670 131.840 85.289 1.00 19.64 241 THR D CA 1
ATOM 8175 C C . THR D 1 241 ? 61.929 131.234 84.094 1.00 19.46 241 THR D C 1
ATOM 8176 O O . THR D 1 241 ? 61.270 130.190 84.216 1.00 19.13 241 THR D O 1
ATOM 8180 N N . LEU D 1 242 ? 62.058 131.881 82.943 1.00 19.00 242 LEU D N 1
ATOM 8181 C CA . LEU D 1 242 ? 61.346 131.447 81.749 1.00 18.65 242 LEU D CA 1
ATOM 8182 C C . LEU D 1 242 ? 62.282 131.000 80.630 1.00 19.04 242 LEU D C 1
ATOM 8183 O O . LEU D 1 242 ? 63.352 131.581 80.427 1.00 19.37 242 LEU D O 1
ATOM 8188 N N . ALA D 1 243 ? 61.861 129.953 79.916 1.00 18.68 243 ALA D N 1
ATOM 8189 C CA . ALA D 1 243 ? 62.546 129.499 78.720 1.00 18.69 243 ALA D CA 1
ATOM 8190 C C . ALA D 1 243 ? 61.536 129.401 77.589 1.00 18.96 243 ALA D C 1
ATOM 8191 O O . ALA D 1 243 ? 60.347 129.236 77.832 1.00 19.02 243 ALA D O 1
ATOM 8193 N N . MET D 1 244 ? 61.996 129.538 76.355 1.00 19.43 244 MET D N 1
ATOM 8194 C CA . MET D 1 244 ? 61.090 129.413 75.226 1.00 21.05 244 MET D CA 1
ATOM 8195 C C . MET D 1 244 ? 61.755 128.702 74.065 1.00 20.32 244 MET D C 1
ATOM 8196 O O . MET D 1 244 ? 62.980 128.617 73.995 1.00 19.73 244 MET D O 1
ATOM 8201 N N . ASP D 1 245 ? 60.913 128.185 73.174 1.00 20.29 245 ASP D N 1
ATOM 8202 C CA . ASP D 1 245 ? 61.328 127.584 71.928 1.00 20.57 245 ASP D CA 1
ATOM 8203 C C . ASP D 1 245 ? 60.590 128.349 70.844 1.00 21.11 245 ASP D C 1
ATOM 8204 O O . ASP D 1 245 ? 59.354 128.295 70.765 1.00 20.44 245 ASP D O 1
ATOM 8209 N N . CYS D 1 246 ? 61.349 129.087 70.034 1.00 22.06 246 CYS D N 1
ATOM 8210 C CA . CYS D 1 246 ? 60.766 129.904 68.978 1.00 23.42 246 CYS D CA 1
ATOM 8211 C C . CYS D 1 246 ? 60.355 129.078 67.784 1.00 23.65 246 CYS D C 1
ATOM 8212 O O . CYS D 1 246 ? 59.472 129.492 67.033 1.00 23.80 246 CYS D O 1
ATOM 8215 N N . ALA D 1 247 ? 61.021 127.934 67.599 1.00 24.16 247 ALA D N 1
ATOM 8216 C CA . ALA D 1 247 ? 60.883 127.137 66.380 1.00 24.94 247 ALA D CA 1
ATOM 8217 C C . ALA D 1 247 ? 60.835 128.062 65.161 1.00 25.33 247 ALA D C 1
ATOM 8218 O O . ALA D 1 247 ? 59.890 128.008 64.360 1.00 25.12 247 ALA D O 1
ATOM 8220 N N . ALA D 1 248 ? 61.848 128.928 65.052 1.00 26.00 248 ALA D N 1
ATOM 8221 C CA . ALA D 1 248 ? 61.849 130.042 64.103 1.00 26.86 248 ALA D CA 1
ATOM 8222 C C . ALA D 1 248 ? 61.820 129.641 62.624 1.00 27.75 248 ALA D C 1
ATOM 8223 O O . ALA D 1 248 ? 61.497 130.470 61.768 1.00 27.44 248 ALA D O 1
ATOM 8225 N N . SER D 1 249 ? 62.141 128.380 62.329 1.00 28.75 249 SER D N 1
ATOM 8226 C CA . SER D 1 249 ? 61.995 127.850 60.975 1.00 29.98 249 SER D CA 1
ATOM 8227 C C . SER D 1 249 ? 60.546 127.935 60.499 1.00 31.06 249 SER D C 1
ATOM 8228 O O . SER D 1 249 ? 60.289 128.055 59.301 1.00 31.39 249 SER D O 1
ATOM 8231 N N . GLU D 1 250 ? 59.606 127.878 61.442 1.00 32.02 250 GLU D N 1
ATOM 8232 C CA . GLU D 1 250 ? 58.181 127.883 61.110 1.00 32.90 250 GLU D CA 1
ATOM 8233 C C . GLU D 1 250 ? 57.707 129.198 60.490 1.00 33.58 250 GLU D C 1
ATOM 8234 O O . GLU D 1 250 ? 56.769 129.196 59.697 1.00 34.18 250 GLU D O 1
ATOM 8240 N N . PHE D 1 251 ? 58.347 130.313 60.834 1.00 34.17 251 PHE D N 1
ATOM 8241 C CA . PHE D 1 251 ? 57.991 131.587 60.190 1.00 34.72 251 PHE D CA 1
ATOM 8242 C C . PHE D 1 251 ? 59.071 132.172 59.264 1.00 35.05 251 PHE D C 1
ATOM 8243 O O . PHE D 1 251 ? 59.004 133.343 58.868 1.00 35.11 251 PHE D O 1
ATOM 8251 N N . TYR D 1 252 ? 60.033 131.333 58.894 1.00 35.47 252 TYR D N 1
ATOM 8252 C CA . TYR D 1 252 ? 61.095 131.695 57.956 1.00 36.03 252 TYR D CA 1
ATOM 8253 C C . TYR D 1 252 ? 60.611 131.612 56.507 1.00 36.59 252 TYR D C 1
ATOM 8254 O O . TYR D 1 252 ? 60.263 130.530 56.022 1.00 36.80 252 TYR D O 1
ATOM 8263 N N . LYS D 1 253 ? 60.590 132.759 55.826 1.00 37.25 253 LYS D N 1
ATOM 8264 C CA . LYS D 1 253 ? 60.184 132.836 54.419 1.00 37.57 253 LYS D CA 1
ATOM 8265 C C . LYS D 1 253 ? 60.998 133.892 53.677 1.00 37.98 253 LYS D C 1
ATOM 8266 O O . LYS D 1 253 ? 61.083 135.043 54.119 1.00 38.30 253 LYS D O 1
ATOM 8268 N N . ASP D 1 254 ? 61.600 133.486 52.558 1.00 38.17 254 ASP D N 1
ATOM 8269 C CA . ASP D 1 254 ? 62.422 134.364 51.713 1.00 38.44 254 ASP D CA 1
ATOM 8270 C C . ASP D 1 254 ? 63.506 135.099 52.508 1.00 38.53 254 ASP D C 1
ATOM 8271 O O . ASP D 1 254 ? 63.712 136.306 52.332 1.00 38.74 254 ASP D O 1
ATOM 8273 N N . GLY D 1 255 ? 64.177 134.367 53.397 1.00 38.46 255 GLY D N 1
ATOM 8274 C CA . GLY D 1 255 ? 65.260 134.922 54.212 1.00 38.41 255 GLY D CA 1
ATOM 8275 C C . GLY D 1 255 ? 64.816 135.777 55.386 1.00 38.26 255 GLY D C 1
ATOM 8276 O O . GLY D 1 255 ? 65.648 136.277 56.145 1.00 38.35 255 GLY D O 1
ATOM 8277 N N . LYS D 1 256 ? 63.506 135.940 55.547 1.00 38.08 256 LYS D N 1
ATOM 8278 C CA . LYS D 1 256 ? 62.963 136.783 56.611 1.00 38.17 256 LYS D CA 1
ATOM 8279 C C . LYS D 1 256 ? 62.076 136.009 57.588 1.00 37.89 256 LYS D C 1
ATOM 8280 O O . LYS D 1 256 ? 61.707 134.866 57.326 1.00 37.83 256 LYS D O 1
ATOM 8286 N N . TYR D 1 257 ? 61.746 136.645 58.712 1.00 37.60 257 TYR D N 1
ATOM 8287 C CA . TYR D 1 257 ? 60.942 136.020 59.757 1.00 37.37 257 TYR D CA 1
ATOM 8288 C C . TYR D 1 257 ? 59.597 136.717 59.901 1.00 37.99 257 TYR D C 1
ATOM 8289 O O . TYR D 1 257 ? 59.515 137.851 60.377 1.00 37.98 257 TYR D O 1
ATOM 8298 N N . VAL D 1 258 ? 58.547 136.023 59.474 1.00 38.86 258 VAL D N 1
ATOM 8299 C CA . VAL D 1 258 ? 57.207 136.595 59.388 1.00 39.95 258 VAL D CA 1
ATOM 8300 C C . VAL D 1 258 ? 56.348 136.172 60.582 1.00 40.79 258 VAL D C 1
ATOM 8301 O O . VAL D 1 258 ? 55.898 135.027 60.659 1.00 40.98 258 VAL D O 1
ATOM 8305 N N . LEU D 1 259 ? 56.121 137.097 61.511 1.00 41.76 259 LEU D N 1
ATOM 8306 C CA . LEU D 1 259 ? 55.282 136.810 62.675 1.00 42.68 259 LEU D CA 1
ATOM 8307 C C . LEU D 1 259 ? 53.848 137.289 62.471 1.00 43.32 259 LEU D C 1
ATOM 8308 O O . LEU D 1 259 ? 53.591 138.492 62.365 1.00 43.55 259 LEU D O 1
ATOM 8313 N N . ALA D 1 260 ? 52.927 136.329 62.401 1.00 43.88 260 ALA D N 1
ATOM 8314 C CA . ALA D 1 260 ? 51.518 136.607 62.130 1.00 44.34 260 ALA D CA 1
ATOM 8315 C C . ALA D 1 260 ? 50.842 137.279 63.317 1.00 44.67 260 ALA D C 1
ATOM 8316 O O . ALA D 1 260 ? 50.081 138.231 63.140 1.00 45.19 260 ALA D O 1
ATOM 8318 N N . ASN D 1 264 ? 51.654 140.750 59.909 1.00 46.37 264 ASN D N 1
ATOM 8319 C CA . ASN D 1 264 ? 52.608 139.792 59.354 1.00 46.10 264 ASN D CA 1
ATOM 8320 C C . ASN D 1 264 ? 53.933 140.441 58.945 1.00 46.02 264 ASN D C 1
ATOM 8321 O O . ASN D 1 264 ? 54.420 140.231 57.827 1.00 45.96 264 ASN D O 1
ATOM 8323 N N . LYS D 1 265 ? 54.507 141.224 59.862 1.00 45.74 265 LYS D N 1
ATOM 8324 C CA . LYS D 1 265 ? 55.801 141.889 59.654 1.00 44.86 265 LYS D CA 1
ATOM 8325 C C . LYS D 1 265 ? 56.908 140.869 59.384 1.00 44.72 265 LYS D C 1
ATOM 8326 O O . LYS D 1 265 ? 57.032 139.871 60.102 1.00 44.73 265 LYS D O 1
ATOM 8332 N N . ALA D 1 266 ? 57.698 141.126 58.341 1.00 43.89 266 ALA D N 1
ATOM 8333 C CA . ALA D 1 266 ? 58.802 140.244 57.964 1.00 42.90 266 ALA D CA 1
ATOM 8334 C C . ALA D 1 266 ? 60.141 140.797 58.455 1.00 42.18 266 ALA D C 1
ATOM 8335 O O . ALA D 1 266 ? 60.791 141.593 57.770 1.00 42.37 266 ALA D O 1
ATOM 8337 N N . PHE D 1 267 ? 60.533 140.368 59.654 1.00 41.00 267 PHE D N 1
ATOM 8338 C CA . PHE D 1 267 ? 61.782 140.783 60.294 1.00 39.41 267 PHE D CA 1
ATOM 8339 C C . PHE D 1 267 ? 62.990 140.184 59.586 1.00 38.42 267 PHE D C 1
ATOM 8340 O O . PHE D 1 267 ? 62.952 139.027 59.159 1.00 38.43 267 PHE D O 1
ATOM 8348 N N . THR D 1 268 ? 64.073 140.952 59.484 1.00 36.87 268 THR D N 1
ATOM 8349 C CA . THR D 1 268 ? 65.365 140.376 59.106 1.00 35.57 268 THR D CA 1
ATOM 8350 C C . THR D 1 268 ? 65.889 139.539 60.281 1.00 34.56 268 THR D C 1
ATOM 8351 O O . THR D 1 268 ? 65.352 139.622 61.385 1.00 34.11 268 THR D O 1
ATOM 8355 N N . SER D 1 269 ? 66.932 138.744 60.043 1.00 33.65 269 SER D N 1
ATOM 8356 C CA . SER D 1 269 ? 67.581 137.969 61.108 1.00 32.96 269 SER D CA 1
ATOM 8357 C C . SER D 1 269 ? 67.992 138.848 62.292 1.00 32.47 269 SER D C 1
ATOM 8358 O O . SER D 1 269 ? 67.768 138.490 63.448 1.00 32.30 269 SER D O 1
ATOM 8361 N N . GLU D 1 270 ? 68.598 139.996 61.990 1.00 31.92 270 GLU D N 1
ATOM 8362 C CA . GLU D 1 270 ? 69.031 140.947 63.013 1.00 31.99 270 GLU D CA 1
ATOM 8363 C C . GLU D 1 270 ? 67.833 141.552 63.740 1.00 31.13 270 GLU D C 1
ATOM 8364 O O . GLU D 1 270 ? 67.820 141.626 64.970 1.00 30.84 270 GLU D O 1
ATOM 8370 N N . GLU D 1 271 ? 66.821 141.965 62.975 1.00 30.78 271 GLU D N 1
ATOM 8371 C CA . GLU D 1 271 ? 65.608 142.548 63.548 1.00 30.52 271 GLU D CA 1
ATOM 8372 C C . GLU D 1 271 ? 64.888 141.565 64.467 1.00 29.75 271 GLU D C 1
ATOM 8373 O O . GLU D 1 271 ? 64.405 141.946 65.541 1.00 30.05 271 GLU D O 1
ATOM 8379 N N . PHE D 1 272 ? 64.834 140.299 64.057 1.00 28.89 272 PHE D N 1
ATOM 8380 C CA . PHE D 1 272 ? 64.176 139.286 64.869 1.00 27.81 272 PHE D CA 1
ATOM 8381 C C . PHE D 1 272 ? 64.963 139.020 66.144 1.00 26.81 272 PHE D C 1
ATOM 8382 O O . PHE D 1 272 ? 64.378 138.853 67.210 1.00 27.00 272 PHE D O 1
ATOM 8390 N N . THR D 1 273 ? 66.286 139.008 66.027 1.00 25.76 273 THR D N 1
ATOM 8391 C CA . THR D 1 273 ? 67.159 138.926 67.192 1.00 24.91 273 THR D CA 1
ATOM 8392 C C . THR D 1 273 ? 66.805 140.022 68.212 1.00 24.80 273 THR D C 1
ATOM 8393 O O . THR D 1 273 ? 66.705 139.756 69.407 1.00 23.87 273 THR D O 1
ATOM 8397 N N . HIS D 1 274 ? 66.587 141.249 67.730 1.00 24.93 274 HIS D N 1
ATOM 8398 C CA . HIS D 1 274 ? 66.233 142.349 68.635 1.00 25.02 274 HIS D CA 1
ATOM 8399 C C . HIS D 1 274 ? 64.798 142.299 69.166 1.00 25.12 274 HIS D C 1
ATOM 8400 O O . HIS D 1 274 ? 64.525 142.775 70.274 1.00 24.75 274 HIS D O 1
ATOM 8407 N N . PHE D 1 275 ? 63.899 141.694 68.391 1.00 25.54 275 PHE D N 1
ATOM 8408 C CA . PHE D 1 275 ? 62.546 141.391 68.868 1.00 26.08 275 PHE D CA 1
ATOM 8409 C C . PHE D 1 275 ? 62.610 140.456 70.084 1.00 25.79 275 PHE D C 1
ATOM 8410 O O . PHE D 1 275 ? 61.956 140.691 71.108 1.00 25.29 275 PHE D O 1
ATOM 8418 N N . LEU D 1 276 ? 63.422 139.406 69.974 1.00 25.65 276 LEU D N 1
ATOM 8419 C CA . LEU D 1 276 ? 63.631 138.498 71.097 1.00 25.70 276 LEU D CA 1
ATOM 8420 C C . LEU D 1 276 ? 64.313 139.218 72.247 1.00 25.64 276 LEU D C 1
ATOM 8421 O O . LEU D 1 276 ? 63.937 139.025 73.400 1.00 25.94 276 LEU D O 1
ATOM 8426 N N . GLU D 1 277 ? 65.307 140.050 71.923 1.00 25.72 277 GLU D N 1
ATOM 8427 C CA . GLU D 1 277 ? 66.018 140.856 72.922 1.00 26.12 277 GLU D CA 1
ATOM 8428 C C . GLU D 1 277 ? 65.018 141.669 73.749 1.00 25.69 277 GLU D C 1
ATOM 8429 O O . GLU D 1 277 ? 65.097 141.699 74.976 1.00 25.48 277 GLU D O 1
ATOM 8435 N N . GLU D 1 278 ? 64.066 142.308 73.066 1.00 26.19 278 GLU D N 1
ATOM 8436 C CA . GLU D 1 278 ? 63.023 143.091 73.728 1.00 26.19 278 GLU D CA 1
ATOM 8437 C C . GLU D 1 278 ? 62.230 142.230 74.713 1.00 26.40 278 GLU D C 1
ATOM 8438 O O . GLU D 1 278 ? 62.009 142.634 75.854 1.00 26.61 278 GLU D O 1
ATOM 8440 N N . LEU D 1 279 ? 61.854 141.020 74.289 1.00 25.84 279 LEU D N 1
ATOM 8441 C CA . LEU D 1 279 ? 61.159 140.086 75.172 1.00 25.82 279 LEU D CA 1
ATOM 8442 C C . LEU D 1 279 ? 61.960 139.759 76.431 1.00 25.55 279 LEU D C 1
ATOM 8443 O O . LEU D 1 279 ? 61.396 139.685 77.521 1.00 25.41 279 LEU D O 1
ATOM 8448 N N . THR D 1 280 ? 63.273 139.599 76.285 1.00 25.87 280 THR D N 1
ATOM 8449 C CA . THR D 1 280 ? 64.137 139.251 77.418 1.00 26.16 280 THR D CA 1
ATOM 8450 C C . THR D 1 280 ? 64.316 140.415 78.399 1.00 26.95 280 THR D C 1
ATOM 8451 O O . THR D 1 280 ? 64.727 140.205 79.544 1.00 26.40 280 THR D O 1
ATOM 8455 N N . LYS D 1 281 ? 64.013 141.630 77.926 1.00 27.81 281 LYS D N 1
ATOM 8456 C CA . LYS D 1 281 ? 64.011 142.838 78.760 1.00 28.97 281 LYS D CA 1
ATOM 8457 C C . LYS D 1 281 ? 62.706 142.980 79.541 1.00 29.00 281 LYS D C 1
ATOM 8458 O O . LYS D 1 281 ? 62.707 143.473 80.672 1.00 29.72 281 LYS D O 1
ATOM 8464 N N . GLN D 1 282 ? 61.600 142.550 78.934 1.00 28.90 282 GLN D N 1
ATOM 8465 C CA . GLN D 1 282 ? 60.276 142.643 79.551 1.00 29.42 282 GLN D CA 1
ATOM 8466 C C . GLN D 1 282 ? 59.995 141.518 80.539 1.00 28.50 282 GLN D C 1
ATOM 8467 O O . GLN D 1 282 ? 59.334 141.725 81.555 1.00 28.02 282 GLN D O 1
ATOM 8473 N N . TYR D 1 283 ? 60.477 140.319 80.215 1.00 27.53 283 TYR D N 1
ATOM 8474 C CA . TYR D 1 283 ? 60.214 139.131 81.017 1.00 27.00 283 TYR D CA 1
ATOM 8475 C C . TYR D 1 283 ? 61.518 138.411 81.309 1.00 25.75 283 TYR D C 1
ATOM 8476 O O . TYR D 1 283 ? 62.458 138.537 80.528 1.00 25.22 283 TYR D O 1
ATOM 8485 N N . PRO D 1 284 ? 61.584 137.661 82.433 1.00 24.86 284 PRO D N 1
ATOM 8486 C CA . PRO D 1 284 ? 62.808 136.941 82.788 1.00 24.09 284 PRO D CA 1
ATOM 8487 C C . PRO D 1 284 ? 62.987 135.664 81.966 1.00 23.33 284 PRO D C 1
ATOM 8488 O O . PRO D 1 284 ? 63.109 134.565 82.526 1.00 23.43 284 PRO D O 1
ATOM 8492 N N . ILE D 1 285 ? 62.993 135.843 80.649 1.00 22.15 285 ILE D N 1
ATOM 8493 C CA . ILE D 1 285 ? 63.316 134.792 79.685 1.00 21.45 285 ILE D CA 1
ATOM 8494 C C . ILE D 1 285 ? 64.844 134.672 79.619 1.00 20.76 285 ILE D C 1
ATOM 8495 O O . ILE D 1 285 ? 65.537 135.604 79.184 1.00 20.70 285 ILE D O 1
ATOM 8500 N N . VAL D 1 286 ? 65.368 133.531 80.066 1.00 19.70 286 VAL D N 1
ATOM 8501 C CA . VAL D 1 286 ? 66.809 133.323 80.163 1.00 19.11 286 VAL D CA 1
ATOM 8502 C C . VAL D 1 286 ? 67.328 132.222 79.237 1.00 18.13 286 VAL D C 1
ATOM 8503 O O . VAL D 1 286 ? 68.521 131.922 79.227 1.00 17.92 286 VAL D O 1
ATOM 8507 N N . SER D 1 287 ? 66.418 131.620 78.480 1.00 17.93 287 SER D N 1
ATOM 8508 C CA . SER D 1 287 ? 66.774 130.561 77.547 1.00 17.40 287 SER D CA 1
ATOM 8509 C C . SER D 1 287 ? 65.864 130.635 76.327 1.00 17.26 287 SER D C 1
ATOM 8510 O O . SER D 1 287 ? 64.627 130.721 76.447 1.00 17.52 287 SER D O 1
ATOM 8513 N N . ILE D 1 288 ? 66.481 130.629 75.153 1.00 17.48 288 ILE D N 1
ATOM 8514 C CA . ILE D 1 288 ? 65.755 130.693 73.892 1.00 17.99 288 ILE D CA 1
ATOM 8515 C C . ILE D 1 288 ? 66.264 129.600 72.957 1.00 18.06 288 ILE D C 1
ATOM 8516 O O . ILE D 1 288 ? 67.440 129.582 72.611 1.00 17.97 288 ILE D O 1
ATOM 8521 N N . GLU D 1 289 ? 65.356 128.702 72.563 1.00 17.60 289 GLU D N 1
ATOM 8522 C CA . GLU D 1 289 ? 65.656 127.569 71.694 1.00 17.99 289 GLU D CA 1
ATOM 8523 C C . GLU D 1 289 ? 65.269 127.889 70.260 1.00 18.21 289 GLU D C 1
ATOM 8524 O O . GLU D 1 289 ? 64.183 128.410 70.013 1.00 18.21 289 GLU D O 1
ATOM 8530 N N . ASP D 1 290 ? 66.162 127.557 69.327 1.00 18.94 290 ASP D N 1
ATOM 8531 C CA . ASP D 1 290 ? 65.928 127.755 67.887 1.00 19.55 290 ASP D CA 1
ATOM 8532 C C . ASP D 1 290 ? 65.393 129.148 67.563 1.00 20.19 290 ASP D C 1
ATOM 8533 O O . ASP D 1 290 ? 64.347 129.299 66.928 1.00 20.04 290 ASP D O 1
ATOM 8538 N N . GLY D 1 291 ? 66.136 130.151 68.009 1.00 21.08 291 GLY D N 1
ATOM 8539 C CA . GLY D 1 291 ? 65.770 131.560 67.813 1.00 22.07 291 GLY D CA 1
ATOM 8540 C C . GLY D 1 291 ? 65.882 132.064 66.383 1.00 22.95 291 GLY D C 1
ATOM 8541 O O . GLY D 1 291 ? 65.423 133.164 66.075 1.00 23.09 291 GLY D O 1
ATOM 8542 N N . LEU D 1 292 ? 66.502 131.267 65.516 1.00 23.41 292 LEU D N 1
ATOM 8543 C CA . LEU D 1 292 ? 66.523 131.514 64.075 1.00 24.09 292 LEU D CA 1
ATOM 8544 C C . LEU D 1 292 ? 66.407 130.173 63.354 1.00 24.61 292 LEU D C 1
ATOM 8545 O O . LEU D 1 292 ? 66.433 129.122 64.000 1.00 24.59 292 LEU D O 1
ATOM 8550 N N . ASP D 1 293 ? 66.245 130.212 62.030 1.00 25.37 293 ASP D N 1
ATOM 8551 C CA . ASP D 1 293 ? 66.222 129.002 61.209 1.00 26.11 293 ASP D CA 1
ATOM 8552 C C . ASP D 1 293 ? 67.575 128.294 61.260 1.00 26.49 293 ASP D C 1
ATOM 8553 O O . ASP D 1 293 ? 68.622 128.948 61.289 1.00 26.57 293 ASP D O 1
ATOM 8558 N N . GLU D 1 294 ? 67.546 126.958 61.265 1.00 26.80 294 GLU D N 1
ATOM 8559 C CA . GLU D 1 294 ? 68.765 126.143 61.348 1.00 26.94 294 GLU D CA 1
ATOM 8560 C C . GLU D 1 294 ? 69.784 126.482 60.265 1.00 27.27 294 GLU D C 1
ATOM 8561 O O . GLU D 1 294 ? 70.986 126.323 60.475 1.00 27.29 294 GLU D O 1
ATOM 8567 N N . SER D 1 295 ? 69.292 126.930 59.110 1.00 27.61 295 SER D N 1
ATOM 8568 C CA . SER D 1 295 ? 70.154 127.273 57.981 1.00 27.86 295 SER D CA 1
ATOM 8569 C C . SER D 1 295 ? 70.803 128.649 58.152 1.00 28.04 295 SER D C 1
ATOM 8570 O O . SER D 1 295 ? 71.843 128.926 57.545 1.00 28.35 295 SER D O 1
ATOM 8573 N N . ASP D 1 296 ? 70.194 129.487 58.989 1.00 27.84 296 ASP D N 1
ATOM 8574 C CA . ASP D 1 296 ? 70.593 130.890 59.151 1.00 27.84 296 ASP D CA 1
ATOM 8575 C C . ASP D 1 296 ? 71.793 131.057 60.093 1.00 28.03 296 ASP D C 1
ATOM 8576 O O . ASP D 1 296 ? 71.674 131.649 61.169 1.00 27.74 296 ASP D O 1
ATOM 8581 N N . TRP D 1 297 ? 72.950 130.551 59.676 1.00 28.36 297 TRP D N 1
ATOM 8582 C CA . TRP D 1 297 ? 74.169 130.635 60.485 1.00 28.89 297 TRP D CA 1
ATOM 8583 C C . TRP D 1 297 ? 74.766 132.040 60.600 1.00 29.29 297 TRP D C 1
ATOM 8584 O O . TRP D 1 297 ? 75.291 132.396 61.653 1.00 29.21 297 TRP D O 1
ATOM 8595 N N . ASP D 1 298 ? 74.676 132.835 59.534 1.00 29.99 298 ASP D N 1
ATOM 8596 C CA . ASP D 1 298 ? 75.055 134.256 59.620 1.00 30.04 298 ASP D CA 1
ATOM 8597 C C . ASP D 1 298 ? 74.189 134.932 60.676 1.00 29.48 298 ASP D C 1
ATOM 8598 O O . ASP D 1 298 ? 74.694 135.656 61.540 1.00 29.61 298 ASP D O 1
ATOM 8603 N N . GLY D 1 299 ? 72.884 134.665 60.612 1.00 28.51 299 GLY D N 1
ATOM 8604 C CA . GLY D 1 299 ? 71.938 135.167 61.600 1.00 27.52 299 GLY D CA 1
ATOM 8605 C C . GLY D 1 299 ? 72.265 134.713 63.014 1.00 26.64 299 GLY D C 1
ATOM 8606 O O . GLY D 1 299 ? 72.246 135.522 63.950 1.00 26.12 299 GLY D O 1
ATOM 8607 N N . PHE D 1 300 ? 72.553 133.418 63.174 1.00 26.20 300 PHE D N 1
ATOM 8608 C CA . PHE D 1 300 ? 72.883 132.859 64.492 1.00 25.33 300 PHE D CA 1
ATOM 8609 C C . PHE D 1 300 ? 74.154 133.446 65.105 1.00 25.28 300 PHE D C 1
ATOM 8610 O O . PHE D 1 300 ? 74.230 133.631 66.325 1.00 24.63 300 PHE D O 1
ATOM 8618 N N . ALA D 1 301 ? 75.143 133.730 64.260 1.00 24.87 301 ALA D N 1
ATOM 8619 C CA . ALA D 1 301 ? 76.364 134.414 64.687 1.00 25.25 301 ALA D CA 1
ATOM 8620 C C . ALA D 1 301 ? 76.017 135.764 65.319 1.00 24.92 301 ALA D C 1
ATOM 8621 O O . ALA D 1 301 ? 76.521 136.095 66.401 1.00 24.98 301 ALA D O 1
ATOM 8623 N N . TYR D 1 302 ? 75.130 136.509 64.651 1.00 24.96 302 TYR D N 1
ATOM 8624 C CA . TYR D 1 302 ? 74.636 137.799 65.149 1.00 24.86 302 TYR D CA 1
ATOM 8625 C C . TYR D 1 302 ? 73.873 137.629 66.464 1.00 24.13 302 TYR D C 1
ATOM 8626 O O . TYR D 1 302 ? 74.151 138.315 67.439 1.00 24.01 302 TYR D O 1
ATOM 8635 N N . GLN D 1 303 ? 72.914 136.703 66.492 1.00 23.24 303 GLN D N 1
ATOM 8636 C CA . GLN D 1 303 ? 72.127 136.481 67.703 1.00 22.80 303 GLN D CA 1
ATOM 8637 C C . GLN D 1 303 ? 73.000 136.085 68.894 1.00 22.25 303 GLN D C 1
ATOM 8638 O O . GLN D 1 303 ? 72.721 136.482 70.024 1.00 22.18 303 GLN D O 1
ATOM 8644 N N . THR D 1 304 ? 74.038 135.290 68.643 1.00 22.71 304 THR D N 1
ATOM 8645 C CA . THR D 1 304 ? 74.927 134.855 69.714 1.00 22.87 304 THR D CA 1
ATOM 8646 C C . THR D 1 304 ? 75.763 136.038 70.210 1.00 23.22 304 THR D C 1
ATOM 8647 O O . THR D 1 304 ? 76.016 136.170 71.398 1.00 22.59 304 THR D O 1
ATOM 8651 N N . LYS D 1 305 ? 76.154 136.913 69.286 1.00 23.81 305 LYS D N 1
ATOM 8652 C CA . LYS D 1 305 ? 76.887 138.123 69.638 1.00 24.31 305 LYS D CA 1
ATOM 8653 C C . LYS D 1 305 ? 76.042 139.018 70.540 1.00 24.20 305 LYS D C 1
ATOM 8654 O O . LYS D 1 305 ? 76.510 139.480 71.586 1.00 25.16 305 LYS D O 1
ATOM 8656 N N . VAL D 1 306 ? 74.791 139.240 70.140 1.00 24.41 306 VAL D N 1
ATOM 8657 C CA . VAL D 1 306 ? 73.885 140.143 70.854 1.00 24.01 306 VAL D CA 1
ATOM 8658 C C . VAL D 1 306 ? 73.415 139.605 72.212 1.00 23.94 306 VAL D C 1
ATOM 8659 O O . VAL D 1 306 ? 73.498 140.311 73.223 1.00 23.96 306 VAL D O 1
ATOM 8663 N N . LEU D 1 307 ? 72.948 138.350 72.225 1.00 23.24 307 LEU D N 1
ATOM 8664 C CA . LEU D 1 307 ? 72.237 137.777 73.372 1.00 23.44 307 LEU D CA 1
ATOM 8665 C C . LEU D 1 307 ? 73.057 136.782 74.186 1.00 22.98 307 LEU D C 1
ATOM 8666 O O . LEU D 1 307 ? 72.723 136.494 75.333 1.00 22.26 307 LEU D O 1
ATOM 8671 N N . GLY D 1 308 ? 74.119 136.253 73.580 1.00 23.20 308 GLY D N 1
ATOM 8672 C CA . GLY D 1 308 ? 74.829 135.089 74.107 1.00 23.88 308 GLY D CA 1
ATOM 8673 C C . GLY D 1 308 ? 75.456 135.188 75.483 1.00 24.30 308 GLY D C 1
ATOM 8674 O O . GLY D 1 308 ? 75.557 134.189 76.203 1.00 24.08 308 GLY D O 1
ATOM 8675 N N . ASP D 1 309 ? 75.899 136.387 75.852 1.00 24.75 309 ASP D N 1
ATOM 8676 C CA . ASP D 1 309 ? 76.518 136.594 77.156 1.00 25.26 309 ASP D CA 1
ATOM 8677 C C . ASP D 1 309 ? 75.520 136.511 78.315 1.00 24.86 309 ASP D C 1
ATOM 8678 O O . ASP D 1 309 ? 75.907 136.198 79.444 1.00 25.11 309 ASP D O 1
ATOM 8683 N N . LYS D 1 310 ? 74.245 136.788 78.032 1.00 24.25 310 LYS D N 1
ATOM 8684 C CA . LYS D 1 310 ? 73.210 136.893 79.063 1.00 24.32 310 LYS D CA 1
ATOM 8685 C C . LYS D 1 310 ? 72.056 135.907 78.899 1.00 23.22 310 LYS D C 1
ATOM 8686 O O . LYS D 1 310 ? 71.185 135.812 79.774 1.00 23.64 310 LYS D O 1
ATOM 8692 N N . ILE D 1 311 ? 72.027 135.214 77.766 1.00 21.83 311 ILE D N 1
ATOM 8693 C CA . ILE D 1 311 ? 70.926 134.303 77.464 1.00 20.82 311 ILE D CA 1
ATOM 8694 C C . ILE D 1 311 ? 71.481 132.974 76.979 1.00 20.03 311 ILE D C 1
ATOM 8695 O O . ILE D 1 311 ? 72.456 132.938 76.221 1.00 20.17 311 ILE D O 1
ATOM 8700 N N . GLN D 1 312 ? 70.859 131.886 77.436 1.00 18.97 312 GLN D N 1
ATOM 8701 C CA . GLN D 1 312 ? 71.138 130.549 76.918 1.00 18.23 312 GLN D CA 1
ATOM 8702 C C . GLN D 1 312 ? 70.474 130.406 75.555 1.00 18.22 312 GLN D C 1
ATOM 8703 O O . GLN D 1 312 ? 69.269 130.626 75.412 1.00 18.56 312 GLN D O 1
ATOM 8709 N N . LEU D 1 313 ? 71.269 130.045 74.552 1.00 18.26 313 LEU D N 1
ATOM 8710 C CA . LEU D 1 313 ? 70.774 129.941 73.195 1.00 18.18 313 LEU D CA 1
ATOM 8711 C C . LEU D 1 313 ? 70.909 128.487 72.798 1.00 18.07 313 LEU D C 1
ATOM 8712 O O . LEU D 1 313 ? 72.022 127.999 72.576 1.00 17.79 313 LEU D O 1
ATOM 8717 N N . VAL D 1 314 ? 69.769 127.804 72.773 1.00 18.22 314 VAL D N 1
ATOM 8718 C CA . VAL D 1 314 ? 69.726 126.350 72.609 1.00 18.26 314 VAL D CA 1
ATOM 8719 C C . VAL D 1 314 ? 69.452 125.951 71.168 1.00 18.30 314 VAL D C 1
ATOM 8720 O O . VAL D 1 314 ? 68.402 126.273 70.605 1.00 18.94 314 VAL D O 1
ATOM 8724 N N . GLY D 1 315 ? 70.392 125.226 70.579 1.00 18.66 315 GLY D N 1
ATOM 8725 C CA . GLY D 1 315 ? 70.161 124.644 69.263 1.00 18.97 315 GLY D CA 1
ATOM 8726 C C . GLY D 1 315 ? 69.411 123.330 69.397 1.00 19.38 315 GLY D C 1
ATOM 8727 O O . GLY D 1 315 ? 69.877 122.425 70.094 1.00 19.39 315 GLY D O 1
ATOM 8728 N N . ASP D 1 316 ? 68.244 123.250 68.755 1.00 19.63 316 ASP D N 1
ATOM 8729 C CA . ASP D 1 316 ? 67.496 121.992 68.622 1.00 20.52 316 ASP D CA 1
ATOM 8730 C C . ASP D 1 316 ? 67.598 121.556 67.161 1.00 21.11 316 ASP D C 1
ATOM 8731 O O . ASP D 1 316 ? 68.497 120.788 66.813 1.00 21.12 316 ASP D O 1
ATOM 8736 N N . ASP D 1 317 ? 66.707 122.087 66.318 1.00 21.96 317 ASP D N 1
ATOM 8737 C CA . ASP D 1 317 ? 66.755 121.880 64.866 1.00 22.98 317 ASP D CA 1
ATOM 8738 C C . ASP D 1 317 ? 68.098 122.370 64.303 1.00 23.27 317 ASP D C 1
ATOM 8739 O O . ASP D 1 317 ? 68.576 121.869 63.279 1.00 23.47 317 ASP D O 1
ATOM 8744 N N . LEU D 1 318 ? 68.715 123.318 65.012 1.00 23.01 318 LEU D N 1
ATOM 8745 C CA . LEU D 1 318 ? 70.039 123.819 64.652 1.00 23.09 318 LEU D CA 1
ATOM 8746 C C . LEU D 1 318 ? 71.100 122.717 64.595 1.00 23.00 318 LEU D C 1
ATOM 8747 O O . LEU D 1 318 ? 71.851 122.635 63.619 1.00 22.99 318 LEU D O 1
ATOM 8752 N N . PHE D 1 319 ? 71.152 121.872 65.629 1.00 22.68 319 PHE D N 1
ATOM 8753 C CA . PHE D 1 319 ? 72.214 120.864 65.753 1.00 22.09 319 PHE D CA 1
ATOM 8754 C C . PHE D 1 319 ? 71.757 119.412 65.538 1.00 21.63 319 PHE D C 1
ATOM 8755 O O . PHE D 1 319 ? 72.581 118.555 65.219 1.00 20.92 319 PHE D O 1
ATOM 8763 N N . VAL D 1 320 ? 70.465 119.148 65.740 1.00 20.93 320 VAL D N 1
ATOM 8764 C CA . VAL D 1 320 ? 69.905 117.775 65.716 1.00 20.54 320 VAL D CA 1
ATOM 8765 C C . VAL D 1 320 ? 70.796 116.689 66.373 1.00 20.21 320 VAL D C 1
ATOM 8766 O O . VAL D 1 320 ? 70.973 115.582 65.834 1.00 19.94 320 VAL D O 1
ATOM 8770 N N . THR D 1 321 ? 71.342 117.012 67.544 1.00 19.92 321 THR D N 1
ATOM 8771 C CA . THR D 1 321 ? 72.178 116.096 68.336 1.00 20.44 321 THR D CA 1
ATOM 8772 C C . THR D 1 321 ? 73.319 115.475 67.490 1.00 21.48 321 THR D C 1
ATOM 8773 O O . THR D 1 321 ? 73.713 114.316 67.684 1.00 21.37 321 THR D O 1
ATOM 8777 N N . ASN D 1 322 ? 73.844 116.283 66.567 1.00 22.17 322 ASN D N 1
ATOM 8778 C CA . ASN D 1 322 ? 74.859 115.861 65.596 1.00 22.92 322 ASN D CA 1
ATOM 8779 C C . ASN D 1 322 ? 76.184 116.532 65.967 1.00 23.22 322 ASN D C 1
ATOM 8780 O O . ASN D 1 322 ? 76.294 117.758 65.923 1.00 22.87 322 ASN D O 1
ATOM 8785 N N . THR D 1 323 ? 77.177 115.730 66.338 1.00 23.72 323 THR D N 1
ATOM 8786 C CA . THR D 1 323 ? 78.457 116.259 66.824 1.00 24.36 323 THR D CA 1
ATOM 8787 C C . THR D 1 323 ? 79.266 116.960 65.736 1.00 24.47 323 THR D C 1
ATOM 8788 O O . THR D 1 323 ? 80.071 117.846 66.039 1.00 24.67 323 THR D O 1
ATOM 8792 N N . LYS D 1 324 ? 79.059 116.556 64.481 1.00 24.80 324 LYS D N 1
ATOM 8793 C CA . LYS D 1 324 ? 79.715 117.224 63.353 1.00 24.62 324 LYS D CA 1
ATOM 8794 C C . LYS D 1 324 ? 79.196 118.654 63.188 1.00 24.90 324 LYS D C 1
ATOM 8795 O O . LYS D 1 324 ? 79.978 119.579 62.939 1.00 24.61 324 LYS D O 1
ATOM 8797 N N . ILE D 1 325 ? 77.882 118.835 63.341 1.00 24.69 325 ILE D N 1
ATOM 8798 C CA . ILE D 1 325 ? 77.279 120.166 63.244 1.00 24.31 325 ILE D CA 1
ATOM 8799 C C . ILE D 1 325 ? 77.628 120.982 64.484 1.00 24.31 325 ILE D C 1
ATOM 8800 O O . ILE D 1 325 ? 77.926 122.179 64.379 1.00 23.96 325 ILE D O 1
ATOM 8805 N N . LEU D 1 326 ? 77.603 120.340 65.651 1.00 24.03 326 LEU D N 1
ATOM 8806 C CA . LEU D 1 326 ? 77.973 121.024 66.899 1.00 24.31 326 LEU D CA 1
ATOM 8807 C C . LEU D 1 326 ? 79.418 121.532 66.838 1.00 25.42 326 LEU D C 1
ATOM 8808 O O . LEU D 1 326 ? 79.697 122.670 67.226 1.00 24.91 326 LEU D O 1
ATOM 8813 N N . LYS D 1 327 ? 80.322 120.693 66.335 1.00 26.43 327 LYS D N 1
ATOM 8814 C CA . LYS D 1 327 ? 81.721 121.090 66.152 1.00 28.19 327 LYS D CA 1
ATOM 8815 C C . LYS D 1 327 ? 81.836 122.351 65.301 1.00 28.61 327 LYS D C 1
ATOM 8816 O O . LYS D 1 327 ? 82.558 123.282 65.670 1.00 28.93 327 LYS D O 1
ATOM 8822 N N . GLU D 1 328 ? 81.119 122.388 64.177 1.00 29.60 328 GLU D N 1
ATOM 8823 C CA . GLU D 1 328 ? 81.162 123.543 63.277 1.00 30.71 328 GLU D CA 1
ATOM 8824 C C . GLU D 1 328 ? 80.556 124.781 63.940 1.00 30.58 328 GLU D C 1
ATOM 8825 O O . GLU D 1 328 ? 81.052 125.902 63.753 1.00 30.78 328 GLU D O 1
ATOM 8831 N N . GLY D 1 329 ? 79.499 124.571 64.729 1.00 29.97 329 GLY D N 1
ATOM 8832 C CA . GLY D 1 329 ? 78.868 125.649 65.496 1.00 29.54 329 GLY D CA 1
ATOM 8833 C C . GLY D 1 329 ? 79.768 126.257 66.559 1.00 29.63 329 GLY D C 1
ATOM 8834 O O . GLY D 1 329 ? 79.799 127.481 66.725 1.00 29.41 329 GLY D O 1
ATOM 8835 N N . ILE D 1 330 ? 80.483 125.405 67.294 1.00 29.57 330 ILE D N 1
ATOM 8836 C CA . ILE D 1 330 ? 81.444 125.862 68.302 1.00 30.05 330 ILE D CA 1
ATOM 8837 C C . ILE D 1 330 ? 82.531 126.701 67.629 1.00 30.70 330 ILE D C 1
ATOM 8838 O O . ILE D 1 330 ? 82.890 127.772 68.123 1.00 30.66 330 ILE D O 1
ATOM 8843 N N . GLU D 1 331 ? 83.035 126.213 66.498 1.00 31.38 331 GLU D N 1
ATOM 8844 C CA . GLU D 1 331 ? 84.079 126.913 65.735 1.00 32.52 331 GLU D CA 1
ATOM 8845 C C . GLU D 1 331 ? 83.629 128.294 65.262 1.00 32.28 331 GLU D C 1
ATOM 8846 O O . GLU D 1 331 ? 84.434 129.225 65.199 1.00 32.69 331 GLU D O 1
ATOM 8852 N N . LYS D 1 332 ? 82.347 128.424 64.933 1.00 31.97 332 LYS D N 1
ATOM 8853 C CA . LYS D 1 332 ? 81.830 129.654 64.337 1.00 31.56 332 LYS D CA 1
ATOM 8854 C C . LYS D 1 332 ? 81.112 130.585 65.322 1.00 30.97 332 LYS D C 1
ATOM 8855 O O . LYS D 1 332 ? 80.564 131.615 64.917 1.00 31.09 332 LYS D O 1
ATOM 8861 N N . GLY D 1 333 ? 81.134 130.234 66.607 1.00 30.26 333 GLY D N 1
ATOM 8862 C CA . GLY D 1 333 ? 80.469 131.028 67.646 1.00 29.32 333 GLY D CA 1
ATOM 8863 C C . GLY D 1 333 ? 78.957 131.041 67.501 1.00 28.54 333 GLY D C 1
ATOM 8864 O O . GLY D 1 333 ? 78.312 132.089 67.659 1.00 28.69 333 GLY D O 1
ATOM 8865 N N . ILE D 1 334 ? 78.405 129.861 67.217 1.00 27.52 334 ILE D N 1
ATOM 8866 C CA . ILE D 1 334 ? 76.979 129.665 66.945 1.00 26.48 334 ILE D CA 1
ATOM 8867 C C . ILE D 1 334 ? 76.292 129.037 68.162 1.00 25.56 334 ILE D C 1
ATOM 8868 O O . ILE D 1 334 ? 76.613 127.906 68.534 1.00 25.29 334 ILE D O 1
ATOM 8873 N N . ALA D 1 335 ? 75.361 129.775 68.776 1.00 24.19 335 ALA D N 1
ATOM 8874 C CA . ALA D 1 335 ? 74.637 129.326 69.979 1.00 23.06 335 ALA D CA 1
ATOM 8875 C C . ALA D 1 335 ? 75.568 129.061 71.174 1.00 21.92 335 ALA D C 1
ATOM 8876 O O . ALA D 1 335 ? 76.767 129.331 71.103 1.00 22.08 335 ALA D O 1
ATOM 8878 N N . ASN D 1 336 ? 75.020 128.582 72.290 1.00 20.71 336 ASN D N 1
ATOM 8879 C CA . ASN D 1 336 ? 75.865 128.206 73.434 1.00 19.98 336 ASN D CA 1
ATOM 8880 C C . ASN D 1 336 ? 75.308 127.043 74.262 1.00 19.20 336 ASN D C 1
ATOM 8881 O O . ASN D 1 336 ? 75.722 126.811 75.393 1.00 18.44 336 ASN D O 1
ATOM 8886 N N . SER D 1 337 ? 74.382 126.310 73.661 1.00 18.63 337 SER D N 1
ATOM 8887 C CA . SER D 1 337 ? 73.659 125.237 74.333 1.00 17.83 337 SER D CA 1
ATOM 8888 C C . SER D 1 337 ? 73.117 124.314 73.261 1.00 17.76 337 SER D C 1
ATOM 8889 O O . SER D 1 337 ? 72.849 124.750 72.141 1.00 17.14 337 SER D O 1
ATOM 8892 N N . ILE D 1 338 ? 72.944 123.043 73.610 1.00 17.37 338 ILE D N 1
ATOM 8893 C CA . ILE D 1 338 ? 72.443 122.061 72.651 1.00 17.33 338 ILE D CA 1
ATOM 8894 C C . ILE D 1 338 ? 71.404 121.149 73.305 1.00 16.73 338 ILE D C 1
ATOM 8895 O O . ILE D 1 338 ? 71.596 120.675 74.426 1.00 16.47 338 ILE D O 1
ATOM 8900 N N . LEU D 1 339 ? 70.299 120.932 72.602 1.00 17.08 339 LEU D N 1
ATOM 8901 C CA . LEU D 1 339 ? 69.284 120.006 73.048 1.00 16.87 339 LEU D CA 1
ATOM 8902 C C . LEU D 1 339 ? 69.766 118.597 72.712 1.00 16.37 339 LEU D C 1
ATOM 8903 O O . LEU D 1 339 ? 70.203 118.353 71.584 1.00 17.69 339 LEU D O 1
ATOM 8908 N N . ILE D 1 340 ? 69.688 117.680 73.672 1.00 15.18 340 ILE D N 1
ATOM 8909 C CA . ILE D 1 340 ? 70.128 116.297 73.445 1.00 14.74 340 ILE D CA 1
ATOM 8910 C C . ILE D 1 340 ? 68.909 115.387 73.343 1.00 14.68 340 ILE D C 1
ATOM 8911 O O . ILE D 1 340 ? 68.218 115.123 74.339 1.00 13.83 340 ILE D O 1
ATOM 8916 N N . LYS D 1 341 ? 68.658 114.922 72.121 1.00 14.55 341 LYS D N 1
ATOM 8917 C CA . LYS D 1 341 ? 67.605 113.947 71.838 1.00 14.76 341 LYS D CA 1
ATOM 8918 C C . LYS D 1 341 ? 68.308 112.667 71.444 1.00 14.84 341 LYS D C 1
ATOM 8919 O O . LYS D 1 341 ? 68.806 112.560 70.316 1.00 15.14 341 LYS D O 1
ATOM 8925 N N . PHE D 1 342 ? 68.361 111.692 72.350 1.00 14.38 342 PHE D N 1
ATOM 8926 C CA . PHE D 1 342 ? 69.217 110.533 72.102 1.00 14.46 342 PHE D CA 1
ATOM 8927 C C . PHE D 1 342 ? 68.770 109.661 70.926 1.00 14.72 342 PHE D C 1
ATOM 8928 O O . PHE D 1 342 ? 69.586 108.960 70.327 1.00 15.80 342 PHE D O 1
ATOM 8936 N N . ASN D 1 343 ? 67.487 109.722 70.574 1.00 14.59 343 ASN D N 1
ATOM 8937 C CA . ASN D 1 343 ? 67.033 108.971 69.413 1.00 15.30 343 ASN D CA 1
ATOM 8938 C C . ASN D 1 343 ? 67.375 109.633 68.083 1.00 15.77 343 ASN D C 1
ATOM 8939 O O . ASN D 1 343 ? 67.250 109.012 67.024 1.00 16.66 343 ASN D O 1
ATOM 8944 N N . GLN D 1 344 ? 67.825 110.885 68.149 1.00 16.26 344 GLN D N 1
ATOM 8945 C CA . GLN D 1 344 ? 68.236 111.629 66.970 1.00 16.99 344 GLN D CA 1
ATOM 8946 C C . GLN D 1 344 ? 69.669 111.278 66.558 1.00 17.15 344 GLN D C 1
ATOM 8947 O O . GLN D 1 344 ? 70.083 111.525 65.407 1.00 17.26 344 GLN D O 1
ATOM 8953 N N . ILE D 1 345 ? 70.432 110.741 67.509 1.00 16.57 345 ILE D N 1
ATOM 8954 C CA . ILE D 1 345 ? 71.766 110.233 67.232 1.00 17.55 345 ILE D CA 1
ATOM 8955 C C . ILE D 1 345 ? 71.771 108.689 67.178 1.00 16.81 345 ILE D C 1
ATOM 8956 O O . ILE D 1 345 ? 72.336 108.100 66.249 1.00 17.36 345 ILE D O 1
ATOM 8961 N N . GLY D 1 346 ? 71.112 108.044 68.142 1.00 15.51 346 GLY D N 1
ATOM 8962 C CA . GLY D 1 346 ? 70.708 106.640 67.981 1.00 14.55 346 GLY D CA 1
ATOM 8963 C C . GLY D 1 346 ? 71.389 105.609 68.859 1.00 13.79 346 GLY D C 1
ATOM 8964 O O . GLY D 1 346 ? 71.024 104.431 68.820 1.00 13.75 346 GLY D O 1
ATOM 8965 N N . SER D 1 347 ? 72.370 106.038 69.656 1.00 13.33 347 SER D N 1
ATOM 8966 C CA . SER D 1 347 ? 73.029 105.131 70.581 1.00 12.82 347 SER D CA 1
ATOM 8967 C C . SER D 1 347 ? 73.433 105.842 71.862 1.00 12.36 347 SER D C 1
ATOM 8968 O O . SER D 1 347 ? 73.631 107.059 71.869 1.00 12.23 347 SER D O 1
ATOM 8971 N N . LEU D 1 348 ? 73.542 105.079 72.941 1.00 12.11 348 LEU D N 1
ATOM 8972 C CA . LEU D 1 348 ? 74.007 105.649 74.199 1.00 12.93 348 LEU D CA 1
ATOM 8973 C C . LEU D 1 348 ? 75.443 106.155 74.100 1.00 12.91 348 LEU D C 1
ATOM 8974 O O . LEU D 1 348 ? 75.744 107.248 74.565 1.00 12.97 348 LEU D O 1
ATOM 8979 N N . THR D 1 349 ? 76.325 105.381 73.472 1.00 13.32 349 THR D N 1
ATOM 8980 C CA . THR D 1 349 ? 77.729 105.789 73.362 1.00 14.46 349 THR D CA 1
ATOM 8981 C C . THR D 1 349 ? 77.850 107.142 72.680 1.00 14.20 349 THR D C 1
ATOM 8982 O O . THR D 1 349 ? 78.563 108.033 73.169 1.00 15.70 349 THR D O 1
ATOM 8986 N N . GLU D 1 350 ? 77.135 107.319 71.573 1.00 14.43 350 GLU D N 1
ATOM 8987 C CA . GLU D 1 350 ? 77.197 108.572 70.814 1.00 14.91 350 GLU D CA 1
ATOM 8988 C C . GLU D 1 350 ? 76.572 109.717 71.595 1.00 14.86 350 GLU D C 1
ATOM 8989 O O . GLU D 1 350 ? 77.027 110.857 71.511 1.00 15.89 350 GLU D O 1
ATOM 8995 N N . THR D 1 351 ? 75.541 109.402 72.373 1.00 14.28 351 THR D N 1
ATOM 8996 C CA . THR D 1 351 ? 74.867 110.419 73.171 1.00 13.87 351 THR D CA 1
ATOM 8997 C C . THR D 1 351 ? 75.828 110.947 74.222 1.00 14.42 351 THR D C 1
ATOM 8998 O O . THR D 1 351 ? 75.928 112.168 74.403 1.00 14.93 351 THR D O 1
ATOM 9002 N N . LEU D 1 352 ? 76.537 110.039 74.896 1.00 14.73 352 LEU D N 1
ATOM 9003 C CA . LEU D 1 352 ? 77.529 110.455 75.908 1.00 15.89 352 LEU D CA 1
ATOM 9004 C C . LEU D 1 352 ? 78.590 111.336 75.272 1.00 16.44 352 LEU D C 1
ATOM 9005 O O . LEU D 1 352 ? 79.021 112.322 75.873 1.00 16.49 352 LEU D O 1
ATOM 9010 N N . ALA D 1 353 ? 78.994 110.987 74.049 1.00 16.63 353 ALA D N 1
ATOM 9011 C CA . ALA D 1 353 ? 80.011 111.768 73.331 1.00 17.64 353 ALA D CA 1
ATOM 9012 C C . ALA D 1 353 ? 79.554 113.198 73.061 1.00 17.72 353 ALA D C 1
ATOM 9013 O O . ALA D 1 353 ? 80.324 114.142 73.266 1.00 18.85 353 ALA D O 1
ATOM 9015 N N . ALA D 1 354 ? 78.297 113.351 72.637 1.00 17.10 354 ALA D N 1
ATOM 9016 C CA . ALA D 1 354 ? 77.702 114.654 72.373 1.00 16.87 354 ALA D CA 1
ATOM 9017 C C . ALA D 1 354 ? 77.642 115.511 73.640 1.00 16.78 354 ALA D C 1
ATOM 9018 O O . ALA D 1 354 ? 77.992 116.691 73.606 1.00 17.39 354 ALA D O 1
ATOM 9020 N N . ILE D 1 355 ? 77.218 114.907 74.752 1.00 16.13 355 ILE D N 1
ATOM 9021 C CA . ILE D 1 355 ? 77.099 115.621 76.030 1.00 15.51 355 ILE D CA 1
ATOM 9022 C C . ILE D 1 355 ? 78.474 116.109 76.464 1.00 16.86 355 ILE D C 1
ATOM 9023 O O . ILE D 1 355 ? 78.624 117.264 76.881 1.00 16.47 355 ILE D O 1
ATOM 9028 N N . LYS D 1 356 ? 79.478 115.239 76.317 1.00 17.86 356 LYS D N 1
ATOM 9029 C CA . LYS D 1 356 ? 80.867 115.569 76.683 1.00 19.46 356 LYS D CA 1
ATOM 9030 C C . LYS D 1 356 ? 81.451 116.687 75.825 1.00 19.72 356 LYS D C 1
ATOM 9031 O O . LYS D 1 356 ? 82.094 117.616 76.352 1.00 19.52 356 LYS D O 1
ATOM 9037 N N . MET D 1 357 ? 81.236 116.598 74.513 1.00 20.39 357 MET D N 1
ATOM 9038 C CA . MET D 1 357 ? 81.711 117.619 73.588 1.00 21.68 357 MET D CA 1
ATOM 9039 C C . MET D 1 357 ? 81.141 118.978 73.964 1.00 21.19 357 MET D C 1
ATOM 9040 O O . MET D 1 357 ? 81.866 119.975 73.985 1.00 21.14 357 MET D O 1
ATOM 9045 N N . ALA D 1 358 ? 79.841 119.011 74.259 1.00 20.61 358 ALA D N 1
ATOM 9046 C CA . ALA D 1 358 ? 79.187 120.240 74.696 1.00 20.78 358 ALA D CA 1
ATOM 9047 C C . ALA D 1 358 ? 79.869 120.831 75.935 1.00 21.10 358 ALA D C 1
ATOM 9048 O O . ALA D 1 358 ? 80.261 122.005 75.924 1.00 21.52 358 ALA D O 1
ATOM 9050 N N . LYS D 1 359 ? 80.062 120.024 76.979 1.00 21.33 359 LYS D N 1
ATOM 9051 C CA . LYS D 1 359 ? 80.702 120.518 78.212 1.00 22.38 359 LYS D CA 1
ATOM 9052 C C . LYS D 1 359 ? 82.103 121.048 77.941 1.00 22.55 359 LYS D C 1
ATOM 9053 O O . LYS D 1 359 ? 82.499 122.087 78.478 1.00 22.32 359 LYS D O 1
ATOM 9059 N N . ASP D 1 360 ? 82.855 120.305 77.132 1.00 22.58 360 ASP D N 1
ATOM 9060 C CA . ASP D 1 360 ? 84.228 120.684 76.791 1.00 23.33 360 ASP D CA 1
ATOM 9061 C C . ASP D 1 360 ? 84.308 122.054 76.128 1.00 23.31 360 ASP D C 1
ATOM 9062 O O . ASP D 1 360 ? 85.273 122.802 76.353 1.00 23.78 360 ASP D O 1
ATOM 9067 N N . ALA D 1 361 ? 83.299 122.379 75.326 1.00 23.14 361 ALA D N 1
ATOM 9068 C CA . ALA D 1 361 ? 83.226 123.675 74.648 1.00 23.10 361 ALA D CA 1
ATOM 9069 C C . ALA D 1 361 ? 82.634 124.772 75.542 1.00 23.05 361 ALA D C 1
ATOM 9070 O O . ALA D 1 361 ? 82.595 125.934 75.144 1.00 24.14 361 ALA D O 1
ATOM 9072 N N . GLY D 1 362 ? 82.154 124.398 76.728 1.00 22.63 362 GLY D N 1
ATOM 9073 C CA . GLY D 1 362 ? 81.493 125.330 77.634 1.00 21.61 362 GLY D CA 1
ATOM 9074 C C . GLY D 1 362 ? 80.038 125.567 77.271 1.00 21.60 362 GLY D C 1
ATOM 9075 O O . GLY D 1 362 ? 79.379 126.431 77.854 1.00 22.06 362 GLY D O 1
ATOM 9076 N N . TYR D 1 363 ? 79.537 124.802 76.301 1.00 20.58 363 TYR D N 1
ATOM 9077 C CA . TYR D 1 363 ? 78.111 124.782 75.979 1.00 20.18 363 TYR D CA 1
ATOM 9078 C C . TYR D 1 363 ? 77.373 123.960 77.040 1.00 19.64 363 TYR D C 1
ATOM 9079 O O . TYR D 1 363 ? 77.955 123.072 77.656 1.00 19.84 363 TYR D O 1
ATOM 9088 N N . THR D 1 364 ? 76.111 124.295 77.285 1.00 18.40 364 THR D N 1
ATOM 9089 C CA . THR D 1 364 ? 75.280 123.485 78.165 1.00 17.60 364 THR D CA 1
ATOM 9090 C C . THR D 1 364 ? 74.529 122.457 77.332 1.00 17.42 364 THR D C 1
ATOM 9091 O O . THR D 1 364 ? 74.176 122.717 76.176 1.00 17.54 364 THR D O 1
ATOM 9095 N N . ALA D 1 365 ? 74.309 121.295 77.933 1.00 16.54 365 ALA D N 1
ATOM 9096 C CA . ALA D 1 365 ? 73.517 120.232 77.330 1.00 16.27 365 ALA D CA 1
ATOM 9097 C C . ALA D 1 365 ? 72.203 120.124 78.083 1.00 15.32 365 ALA D C 1
ATOM 9098 O O . ALA D 1 365 ? 72.206 120.028 79.306 1.00 16.36 365 ALA D O 1
ATOM 9100 N N . VAL D 1 366 ? 71.099 120.156 77.344 1.00 15.07 366 VAL D N 1
ATOM 9101 C CA . VAL D 1 366 ? 69.755 120.033 77.910 1.00 14.39 366 VAL D CA 1
ATOM 9102 C C . VAL D 1 366 ? 69.199 118.689 77.430 1.00 14.16 366 VAL D C 1
ATOM 9103 O O . VAL D 1 366 ? 68.961 118.524 76.247 1.00 14.37 366 VAL D O 1
ATOM 9107 N N . ILE D 1 367 ? 69.033 117.732 78.338 1.00 13.51 367 ILE D N 1
ATOM 9108 C CA . ILE D 1 367 ? 68.515 116.402 77.972 1.00 12.91 367 ILE D CA 1
ATOM 9109 C C . ILE D 1 367 ? 67.020 116.498 77.656 1.00 12.84 367 ILE D C 1
ATOM 9110 O O . ILE D 1 367 ? 66.232 116.981 78.467 1.00 12.61 367 ILE D O 1
ATOM 9115 N N . SER D 1 368 ? 66.625 116.004 76.484 1.00 12.39 368 SER D N 1
ATOM 9116 C CA . SER D 1 368 ? 65.272 116.248 75.993 1.00 12.24 368 SER D CA 1
ATOM 9117 C C . SER D 1 368 ? 64.392 115.009 75.805 1.00 12.28 368 SER D C 1
ATOM 9118 O O . SER D 1 368 ? 64.864 113.950 75.383 1.00 12.32 368 SER D O 1
ATOM 9121 N N . HIS D 1 369 ? 63.101 115.202 76.065 1.00 11.85 369 HIS D N 1
ATOM 9122 C CA . HIS D 1 369 ? 62.044 114.289 75.600 1.00 12.15 369 HIS D CA 1
ATOM 9123 C C . HIS D 1 369 ? 61.799 114.428 74.080 1.00 12.52 369 HIS D C 1
ATOM 9124 O O . HIS D 1 369 ? 62.422 115.260 73.397 1.00 12.18 369 HIS D O 1
ATOM 9131 N N . ARG D 1 370 ? 60.886 113.606 73.558 1.00 12.13 370 ARG D N 1
ATOM 9132 C CA . ARG D 1 370 ? 60.305 113.817 72.228 1.00 12.59 370 ARG D CA 1
ATOM 9133 C C . ARG D 1 370 ? 58.796 114.010 72.361 1.00 12.83 370 ARG D C 1
ATOM 9134 O O . ARG D 1 370 ? 58.206 113.729 73.412 1.00 12.48 370 ARG D O 1
ATOM 9142 N N . SER D 1 371 ? 58.151 114.448 71.285 1.00 13.10 371 SER D N 1
ATOM 9143 C CA . SER D 1 371 ? 56.685 114.611 71.335 1.00 13.74 371 SER D CA 1
ATOM 9144 C C . SER D 1 371 ? 55.985 113.281 71.628 1.00 13.24 371 SER D C 1
ATOM 9145 O O . SER D 1 371 ? 55.042 113.223 72.428 1.00 13.16 371 SER D O 1
ATOM 9148 N N . GLY D 1 372 ? 56.475 112.216 70.994 1.00 12.87 372 GLY D N 1
ATOM 9149 C CA . GLY D 1 372 ? 56.004 110.867 71.263 1.00 12.69 372 GLY D CA 1
ATOM 9150 C C . GLY D 1 372 ? 56.925 110.196 72.254 1.00 12.49 372 GLY D C 1
ATOM 9151 O O . GLY D 1 372 ? 58.083 109.885 71.937 1.00 12.78 372 GLY D O 1
ATOM 9152 N N . GLU D 1 373 ? 56.404 109.954 73.450 1.00 12.17 373 GLU D N 1
ATOM 9153 C CA . GLU D 1 373 ? 57.180 109.336 74.512 1.00 11.66 373 GLU D CA 1
ATOM 9154 C C . GLU D 1 373 ? 56.555 108.027 74.997 1.00 11.70 373 GLU D C 1
ATOM 9155 O O . GLU D 1 373 ? 55.495 107.603 74.536 1.00 12.32 373 GLU D O 1
ATOM 9161 N N . THR D 1 374 ? 57.233 107.369 75.918 1.00 11.38 374 THR D N 1
ATOM 9162 C CA . THR D 1 374 ? 56.607 106.304 76.684 1.00 11.52 374 THR D CA 1
ATOM 9163 C C . THR D 1 374 ? 56.836 106.583 78.170 1.00 12.03 374 THR D C 1
ATOM 9164 O O . THR D 1 374 ? 57.381 107.640 78.522 1.00 11.90 374 THR D O 1
ATOM 9168 N N . GLU D 1 375 ? 56.382 105.647 79.008 1.00 12.92 375 GLU D N 1
ATOM 9169 C CA . GLU D 1 375 ? 56.630 105.627 80.456 1.00 14.12 375 GLU D CA 1
ATOM 9170 C C . GLU D 1 375 ? 58.129 105.478 80.795 1.00 13.10 375 GLU D C 1
ATOM 9171 O O . GLU D 1 375 ? 58.556 105.721 81.935 1.00 14.24 375 GLU D O 1
ATOM 9177 N N . ASP D 1 376 ? 58.927 105.072 79.800 1.00 12.19 376 ASP D N 1
ATOM 9178 C CA . ASP D 1 376 ? 60.375 104.927 79.969 1.00 12.24 376 ASP D CA 1
ATOM 9179 C C . ASP D 1 376 ? 60.992 106.207 80.538 1.00 12.10 376 ASP D C 1
ATOM 9180 O O . ASP D 1 376 ? 60.668 107.305 80.090 1.00 12.29 376 ASP D O 1
ATOM 9185 N N . ALA D 1 377 ? 61.876 106.071 81.518 1.00 12.15 377 ALA D N 1
ATOM 9186 C CA . ALA D 1 377 ? 62.460 107.252 82.157 1.00 11.93 377 ALA D CA 1
ATOM 9187 C C . ALA D 1 377 ? 63.973 107.314 82.054 1.00 12.07 377 ALA D C 1
ATOM 9188 O O . ALA D 1 377 ? 64.641 107.924 82.901 1.00 12.44 377 ALA D O 1
ATOM 9190 N N . THR D 1 378 ? 64.515 106.677 81.019 1.00 11.92 378 THR D N 1
ATOM 9191 C CA . THR D 1 378 ? 65.958 106.640 80.820 1.00 12.37 378 THR D CA 1
ATOM 9192 C C . THR D 1 378 ? 66.582 108.029 80.807 1.00 11.59 378 THR D C 1
ATOM 9193 O O . THR D 1 378 ? 67.697 108.215 81.324 1.00 12.01 378 THR D O 1
ATOM 9197 N N . ILE D 1 379 ? 65.883 109.025 80.257 1.00 11.73 379 ILE D N 1
ATOM 9198 C CA . ILE D 1 379 ? 66.509 110.351 80.177 1.00 11.74 379 ILE D CA 1
ATOM 9199 C C . ILE D 1 379 ? 66.806 110.961 81.541 1.00 11.82 379 ILE D C 1
ATOM 9200 O O . ILE D 1 379 ? 67.714 111.777 81.658 1.00 12.03 379 ILE D O 1
ATOM 9205 N N . ALA D 1 380 ? 66.049 110.547 82.560 1.00 11.59 380 ALA D N 1
ATOM 9206 C CA . ALA D 1 380 ? 66.314 110.974 83.936 1.00 11.31 380 ALA D CA 1
ATOM 9207 C C . ALA D 1 380 ? 67.663 110.427 84.420 1.00 11.38 380 ALA D C 1
ATOM 9208 O O . ALA D 1 380 ? 68.543 111.193 84.854 1.00 11.82 380 ALA D O 1
ATOM 9210 N N . ASP D 1 381 ? 67.842 109.111 84.313 1.00 10.84 381 ASP D N 1
ATOM 9211 C CA . ASP D 1 381 ? 69.150 108.502 84.614 1.00 11.28 381 ASP D CA 1
ATOM 9212 C C . ASP D 1 381 ? 70.283 109.084 83.779 1.00 11.48 381 ASP D C 1
ATOM 9213 O O . ASP D 1 381 ? 71.383 109.297 84.291 1.00 11.95 381 ASP D O 1
ATOM 9218 N N . LEU D 1 382 ? 70.011 109.337 82.499 1.00 11.21 382 LEU D N 1
ATOM 9219 C CA . LEU D 1 382 ? 71.006 109.946 81.622 1.00 11.46 382 LEU D CA 1
ATOM 9220 C C . LEU D 1 382 ? 71.431 111.326 82.126 1.00 11.60 382 LEU D C 1
ATOM 9221 O O . LEU D 1 382 ? 72.632 111.620 82.192 1.00 12.19 382 LEU D O 1
ATOM 9226 N N . ALA D 1 383 ? 70.452 112.160 82.488 1.00 11.43 383 ALA D N 1
ATOM 9227 C CA . ALA D 1 383 ? 70.751 113.526 82.936 1.00 11.62 383 ALA D CA 1
ATOM 9228 C C . ALA D 1 383 ? 71.586 113.505 84.210 1.00 11.71 383 ALA D C 1
ATOM 9229 O O . ALA D 1 383 ? 72.548 114.265 84.344 1.00 12.91 383 ALA D O 1
ATOM 9231 N N . VAL D 1 384 ? 71.224 112.618 85.138 1.00 12.20 384 VAL D N 1
ATOM 9232 C CA . VAL D 1 384 ? 71.920 112.515 86.423 1.00 12.68 384 VAL D CA 1
ATOM 9233 C C . VAL D 1 384 ? 73.311 111.931 86.245 1.00 12.61 384 VAL D C 1
ATOM 9234 O O . VAL D 1 384 ? 74.288 112.509 86.720 1.00 13.01 384 VAL D O 1
ATOM 9238 N N . GLY D 1 385 ? 73.397 110.808 85.518 1.00 12.81 385 GLY D N 1
ATOM 9239 C CA . GLY D 1 385 ? 74.668 110.109 85.328 1.00 12.81 385 GLY D CA 1
ATOM 9240 C C . GLY D 1 385 ? 75.720 110.800 84.476 1.00 12.95 385 GLY D C 1
ATOM 9241 O O . GLY D 1 385 ? 76.884 110.380 84.492 1.00 13.50 385 GLY D O 1
ATOM 9242 N N . THR D 1 386 ? 75.328 111.825 83.716 1.00 12.98 386 THR D N 1
ATOM 9243 C CA . THR D 1 386 ? 76.289 112.665 82.979 1.00 13.90 386 THR D CA 1
ATOM 9244 C C . THR D 1 386 ? 76.449 114.048 83.604 1.00 14.31 386 THR D C 1
ATOM 9245 O O . THR D 1 386 ? 77.186 114.885 83.073 1.00 14.57 386 THR D O 1
ATOM 9249 N N . ALA D 1 387 ? 75.715 114.292 84.690 1.00 14.17 387 ALA D N 1
ATOM 9250 C CA . ALA D 1 387 ? 75.653 115.615 85.326 1.00 14.91 387 ALA D CA 1
ATOM 9251 C C . ALA D 1 387 ? 75.431 116.710 84.273 1.00 15.46 387 ALA D C 1
ATOM 9252 O O . ALA D 1 387 ? 76.078 117.760 84.287 1.00 15.91 387 ALA D O 1
ATOM 9254 N N . ALA D 1 388 ? 74.497 116.452 83.357 1.00 15.20 388 ALA D N 1
ATOM 9255 C CA . ALA D 1 388 ? 74.239 117.364 82.254 1.00 15.24 388 ALA D CA 1
ATOM 9256 C C . ALA D 1 388 ? 73.786 118.725 82.762 1.00 15.64 388 ALA D C 1
ATOM 9257 O O . ALA D 1 388 ? 74.185 119.756 82.213 1.00 15.40 388 ALA D O 1
ATOM 9259 N N . GLY D 1 389 ? 72.944 118.712 83.791 1.00 15.24 389 GLY D N 1
ATOM 9260 C CA . GLY D 1 389 ? 72.563 119.949 84.471 1.00 15.05 389 GLY D CA 1
ATOM 9261 C C . GLY D 1 389 ? 71.171 120.475 84.190 1.00 14.89 389 GLY D C 1
ATOM 9262 O O . GLY D 1 389 ? 70.641 121.258 84.984 1.00 14.39 389 GLY D O 1
ATOM 9263 N N . GLN D 1 390 ? 70.579 120.065 83.069 1.00 14.00 390 GLN D N 1
ATOM 9264 C CA . GLN D 1 390 ? 69.249 120.534 82.685 1.00 13.94 390 GLN D CA 1
ATOM 9265 C C . GLN D 1 390 ? 68.505 119.434 81.959 1.00 13.41 390 GLN D C 1
ATOM 9266 O O . GLN D 1 390 ? 69.112 118.572 81.312 1.00 13.01 390 GLN D O 1
ATOM 9272 N N . ILE D 1 391 ? 67.182 119.496 82.044 1.00 12.83 391 ILE D N 1
ATOM 9273 C CA . ILE D 1 391 ? 66.312 118.531 81.405 1.00 12.75 391 ILE D CA 1
ATOM 9274 C C . ILE D 1 391 ? 65.076 119.255 80.890 1.00 12.88 391 ILE D C 1
ATOM 9275 O O . ILE D 1 391 ? 64.629 120.244 81.495 1.00 12.77 391 ILE D O 1
ATOM 9280 N N . LYS D 1 392 ? 64.563 118.781 79.751 1.00 12.81 392 LYS D N 1
ATOM 9281 C CA . LYS D 1 392 ? 63.329 119.283 79.152 1.00 12.94 392 LYS D CA 1
ATOM 9282 C C . LYS D 1 392 ? 62.454 118.066 78.911 1.00 12.78 392 LYS D C 1
ATOM 9283 O O . LYS D 1 392 ? 62.619 117.369 77.908 1.00 13.46 392 LYS D O 1
ATOM 9289 N N . THR D 1 393 ? 61.546 117.788 79.836 1.00 12.15 393 THR D N 1
ATOM 9290 C CA . THR D 1 393 ? 60.823 116.521 79.790 1.00 12.04 393 THR D CA 1
ATOM 9291 C C . THR D 1 393 ? 59.322 116.648 80.042 1.00 11.84 393 THR D C 1
ATOM 9292 O O . THR D 1 393 ? 58.642 115.656 80.336 1.00 12.10 393 THR D O 1
ATOM 9296 N N . GLY D 1 394 ? 58.806 117.873 79.907 1.00 11.96 394 GLY D N 1
ATOM 9297 C CA . GLY D 1 394 ? 57.364 118.073 79.859 1.00 12.25 394 GLY D CA 1
ATOM 9298 C C . GLY D 1 394 ? 56.780 118.969 80.928 1.00 12.10 394 GLY D C 1
ATOM 9299 O O . GLY D 1 394 ? 57.475 119.398 81.850 1.00 12.21 394 GLY D O 1
ATOM 9300 N N . SER D 1 395 ? 55.485 119.233 80.789 1.00 11.75 395 SER D N 1
ATOM 9301 C CA . SER D 1 395 ? 54.751 119.919 81.851 1.00 11.86 395 SER D CA 1
ATOM 9302 C C . SER D 1 395 ? 54.543 118.900 82.982 1.00 11.91 395 SER D C 1
ATOM 9303 O O . SER D 1 395 ? 55.066 117.772 82.927 1.00 11.92 395 SER D O 1
ATOM 9306 N N . MET D 1 396 ? 53.793 119.297 84.002 1.00 11.82 396 MET D N 1
ATOM 9307 C CA . MET D 1 396 ? 53.563 118.431 85.155 1.00 12.09 396 MET D CA 1
ATOM 9308 C C . MET D 1 396 ? 52.241 117.677 85.024 1.00 12.31 396 MET D C 1
ATOM 9309 O O . MET D 1 396 ? 51.488 117.544 85.995 1.00 12.14 396 MET D O 1
ATOM 9314 N N . SER D 1 397 ? 51.979 117.139 83.822 1.00 12.49 397 SER D N 1
ATOM 9315 C CA . SER D 1 397 ? 50.888 116.190 83.643 1.00 12.07 397 SER D CA 1
ATOM 9316 C C . SER D 1 397 ? 51.257 115.241 82.510 1.00 11.63 397 SER D C 1
ATOM 9317 O O . SER D 1 397 ? 52.156 115.548 81.723 1.00 11.48 397 SER D O 1
ATOM 9320 N N . ARG D 1 398 ? 50.525 114.129 82.446 1.00 11.25 398 ARG D N 1
ATOM 9321 C CA . ARG D 1 398 ? 50.778 112.982 81.529 1.00 10.20 398 ARG D CA 1
ATOM 9322 C C . ARG D 1 398 ? 51.957 112.174 82.056 1.00 10.30 398 ARG D C 1
ATOM 9323 O O . ARG D 1 398 ? 53.069 112.714 82.227 1.00 9.56 398 ARG D O 1
ATOM 9331 N N . SER D 1 399 ? 51.729 110.879 82.296 1.00 9.24 399 SER D N 1
ATOM 9332 C CA . SER D 1 399 ? 52.818 110.041 82.841 1.00 9.54 399 SER D CA 1
ATOM 9333 C C . SER D 1 399 ? 53.991 109.832 81.880 1.00 9.67 399 SER D C 1
ATOM 9334 O O . SER D 1 399 ? 55.089 109.508 82.332 1.00 9.67 399 SER D O 1
ATOM 9337 N N . ASP D 1 400 ? 53.781 110.088 80.584 1.00 9.61 400 ASP D N 1
ATOM 9338 C CA . ASP D 1 400 ? 54.889 110.137 79.616 1.00 9.63 400 ASP D CA 1
ATOM 9339 C C . ASP D 1 400 ? 55.902 111.231 79.964 1.00 10.04 400 ASP D C 1
ATOM 9340 O O . ASP D 1 400 ? 57.076 111.126 79.588 1.00 10.97 400 ASP D O 1
ATOM 9345 N N . ARG D 1 401 ? 55.442 112.257 80.700 1.00 9.55 401 ARG D N 1
ATOM 9346 C CA . ARG D 1 401 ? 56.308 113.318 81.232 1.00 9.95 401 ARG D CA 1
ATOM 9347 C C . ARG D 1 401 ? 56.619 113.043 82.707 1.00 9.76 401 ARG D C 1
ATOM 9348 O O . ARG D 1 401 ? 57.778 112.978 83.118 1.00 9.99 401 ARG D O 1
ATOM 9356 N N . VAL D 1 402 ? 55.568 112.851 83.493 1.00 10.25 402 VAL D N 1
ATOM 9357 C CA . VAL D 1 402 ? 55.705 112.742 84.932 1.00 10.85 402 VAL D CA 1
ATOM 9358 C C . VAL D 1 402 ? 56.516 111.513 85.378 1.00 10.39 402 VAL D C 1
ATOM 9359 O O . VAL D 1 402 ? 57.162 111.557 86.427 1.00 10.66 402 VAL D O 1
ATOM 9363 N N . ALA D 1 403 ? 56.514 110.430 84.594 1.00 9.90 403 ALA D N 1
ATOM 9364 C CA . ALA D 1 403 ? 57.388 109.297 84.933 1.00 9.86 403 ALA D CA 1
ATOM 9365 C C . ALA D 1 403 ? 58.848 109.710 85.050 1.00 9.56 403 ALA D C 1
ATOM 9366 O O . ALA D 1 403 ? 59.589 109.137 85.862 1.00 10.68 403 ALA D O 1
ATOM 9368 N N . LYS D 1 404 ? 59.267 110.703 84.256 1.00 9.91 404 LYS D N 1
ATOM 9369 C CA . LYS D 1 404 ? 60.651 111.167 84.330 1.00 10.22 404 LYS D CA 1
ATOM 9370 C C . LYS D 1 404 ? 60.887 111.934 85.623 1.00 10.58 404 LYS D C 1
ATOM 9371 O O . LYS D 1 404 ? 61.904 111.740 86.276 1.00 10.67 404 LYS D O 1
ATOM 9377 N N . TYR D 1 405 ? 59.934 112.797 85.981 1.00 10.83 405 TYR D N 1
ATOM 9378 C CA . TYR D 1 405 ? 60.014 113.513 87.246 1.00 10.71 405 TYR D CA 1
ATOM 9379 C C . TYR D 1 405 ? 60.027 112.540 88.428 1.00 10.58 405 TYR D C 1
ATOM 9380 O O . TYR D 1 405 ? 60.799 112.724 89.360 1.00 11.32 405 TYR D O 1
ATOM 9389 N N . ASN D 1 406 ? 59.183 111.504 88.379 1.00 10.25 406 ASN D N 1
ATOM 9390 C CA . ASN D 1 406 ? 59.165 110.474 89.411 1.00 10.31 406 ASN D CA 1
ATOM 9391 C C . ASN D 1 406 ? 60.495 109.748 89.543 1.00 11.04 406 ASN D C 1
ATOM 9392 O O . ASN D 1 406 ? 60.989 109.512 90.654 1.00 11.62 406 ASN D O 1
ATOM 9397 N N . GLN D 1 407 ? 61.095 109.418 88.401 1.00 10.78 407 GLN D N 1
ATOM 9398 C CA . GLN D 1 407 ? 62.401 108.789 88.411 1.00 10.83 407 GLN D CA 1
ATOM 9399 C C . GLN D 1 407 ? 63.446 109.714 89.037 1.00 11.03 407 GLN D C 1
ATOM 9400 O O . GLN D 1 407 ? 64.259 109.259 89.846 1.00 11.56 407 GLN D O 1
ATOM 9406 N N . LEU D 1 408 ? 63.416 111.007 88.693 1.00 11.85 408 LEU D N 1
ATOM 9407 C CA . LEU D 1 408 ? 64.320 111.988 89.330 1.00 12.02 408 LEU D CA 1
ATOM 9408 C C . LEU D 1 408 ? 64.123 111.987 90.853 1.00 12.25 408 LEU D C 1
ATOM 9409 O O . LEU D 1 408 ? 65.101 112.011 91.605 1.00 12.13 408 LEU D O 1
ATOM 9414 N N . ILE D 1 409 ? 62.866 111.922 91.306 1.00 12.49 409 ILE D N 1
ATOM 9415 C CA . ILE D 1 409 ? 62.603 111.816 92.744 1.00 12.90 409 ILE D CA 1
ATOM 9416 C C . ILE D 1 409 ? 63.275 110.582 93.356 1.00 12.93 409 ILE D C 1
ATOM 9417 O O . ILE D 1 409 ? 63.952 110.685 94.388 1.00 13.68 409 ILE D O 1
ATOM 9422 N N . ARG D 1 410 ? 63.119 109.421 92.709 1.00 12.54 410 ARG D N 1
ATOM 9423 C CA . ARG D 1 410 ? 63.704 108.187 93.226 1.00 12.25 410 ARG D CA 1
ATOM 9424 C C . ARG D 1 410 ? 65.231 108.291 93.279 1.00 12.71 410 ARG D C 1
ATOM 9425 O O . ARG D 1 410 ? 65.864 107.828 94.241 1.00 13.36 410 ARG D O 1
ATOM 9433 N N . ILE D 1 411 ? 65.809 108.899 92.244 1.00 12.84 411 ILE D N 1
ATOM 9434 C CA . ILE D 1 411 ? 67.272 109.003 92.136 1.00 12.73 411 ILE D CA 1
ATOM 9435 C C . ILE D 1 411 ? 67.792 109.927 93.243 1.00 13.20 411 ILE D C 1
ATOM 9436 O O . ILE D 1 411 ? 68.740 109.574 93.958 1.00 13.96 411 ILE D O 1
ATOM 9441 N N . GLU D 1 412 ? 67.149 111.087 93.392 1.00 13.17 412 GLU D N 1
ATOM 9442 C CA . GLU D 1 412 ? 67.544 112.047 94.432 1.00 14.00 412 GLU D CA 1
ATOM 9443 C C . GLU D 1 412 ? 67.379 111.457 95.834 1.00 14.49 412 GLU D C 1
ATOM 9444 O O . GLU D 1 412 ? 68.175 111.738 96.727 1.00 14.82 412 GLU D O 1
ATOM 9450 N N . GLU D 1 413 ? 66.344 110.652 96.029 1.00 15.04 413 GLU D N 1
ATOM 9451 C CA . GLU D 1 413 ? 66.132 109.952 97.295 1.00 15.71 413 GLU D CA 1
ATOM 9452 C C . GLU D 1 413 ? 67.343 109.090 97.693 1.00 16.30 413 GLU D C 1
ATOM 9453 O O . GLU D 1 413 ? 67.789 109.104 98.855 1.00 16.83 413 GLU D O 1
ATOM 9459 N N . ALA D 1 414 ? 67.880 108.345 96.733 1.00 16.54 414 ALA D N 1
ATOM 9460 C CA . ALA D 1 414 ? 69.037 107.482 96.995 1.00 16.74 414 ALA D CA 1
ATOM 9461 C C . ALA D 1 414 ? 70.338 108.280 97.113 1.00 17.34 414 ALA D C 1
ATOM 9462 O O . ALA D 1 414 ? 71.164 108.005 97.997 1.00 18.20 414 ALA D O 1
ATOM 9464 N N . LEU D 1 415 ? 70.516 109.278 96.251 1.00 16.73 415 LEU D N 1
ATOM 9465 C CA . LEU D 1 415 ? 71.801 109.985 96.160 1.00 17.18 415 LEU D CA 1
ATOM 9466 C C . LEU D 1 415 ? 71.963 111.119 97.167 1.00 17.67 415 LEU D C 1
ATOM 9467 O O . LEU D 1 415 ? 73.062 111.337 97.681 1.00 17.26 415 LEU D O 1
ATOM 9472 N N . GLY D 1 416 ? 70.884 111.839 97.447 1.00 18.26 416 GLY D N 1
ATOM 9473 C CA . GLY D 1 416 ? 70.972 112.994 98.341 1.00 19.96 416 GLY D CA 1
ATOM 9474 C C . GLY D 1 416 ? 72.065 113.958 97.903 1.00 20.28 416 GLY D C 1
ATOM 9475 O O . GLY D 1 416 ? 72.124 114.365 96.737 1.00 20.85 416 GLY D O 1
ATOM 9476 N N . GLU D 1 417 ? 72.955 114.309 98.836 1.00 21.68 417 GLU D N 1
ATOM 9477 C CA . GLU D 1 417 ? 73.991 115.312 98.573 1.00 22.04 417 GLU D CA 1
ATOM 9478 C C . GLU D 1 417 ? 75.010 114.929 97.484 1.00 22.00 417 GLU D C 1
ATOM 9479 O O . GLU D 1 417 ? 75.716 115.806 96.979 1.00 22.57 417 GLU D O 1
ATOM 9481 N N . LYS D 1 418 ? 75.063 113.643 97.115 1.00 21.43 418 LYS D N 1
ATOM 9482 C CA . LYS D 1 418 ? 75.912 113.174 96.010 1.00 20.84 418 LYS D CA 1
ATOM 9483 C C . LYS D 1 418 ? 75.467 113.745 94.654 1.00 19.42 418 LYS D C 1
ATOM 9484 O O . LYS D 1 418 ? 76.248 113.792 93.705 1.00 18.99 418 LYS D O 1
ATOM 9490 N N . ALA D 1 419 ? 74.212 114.195 94.577 1.00 18.19 419 ALA D N 1
ATOM 9491 C CA . ALA D 1 419 ? 73.652 114.746 93.351 1.00 18.05 419 ALA D CA 1
ATOM 9492 C C . ALA D 1 419 ? 73.047 116.116 93.650 1.00 18.09 419 ALA D C 1
ATOM 9493 O O . ALA D 1 419 ? 71.841 116.227 93.877 1.00 17.89 419 ALA D O 1
ATOM 9495 N N . PRO D 1 420 ? 73.892 117.159 93.692 1.00 18.34 420 PRO D N 1
ATOM 9496 C CA . PRO D 1 420 ? 73.371 118.495 93.983 1.00 18.48 420 PRO D CA 1
ATOM 9497 C C . PRO D 1 420 ? 72.416 119.009 92.908 1.00 18.22 420 PRO D C 1
ATOM 9498 O O . PRO D 1 420 ? 72.583 118.714 91.716 1.00 18.10 420 PRO D O 1
ATOM 9502 N N . TYR D 1 421 ? 71.418 119.772 93.348 1.00 17.71 421 TYR D N 1
ATOM 9503 C CA . TYR D 1 421 ? 70.597 120.568 92.459 1.00 17.56 421 TYR D CA 1
ATOM 9504 C C . TYR D 1 421 ? 71.186 121.969 92.505 1.00 18.29 421 TYR D C 1
ATOM 9505 O O . TYR D 1 421 ? 71.084 122.644 93.532 1.00 18.80 421 TYR D O 1
ATOM 9514 N N . ASN D 1 422 ? 71.833 122.382 91.416 1.00 18.74 422 ASN D N 1
ATOM 9515 C CA . ASN D 1 422 ? 72.625 123.617 91.397 1.00 19.02 422 ASN D CA 1
ATOM 9516 C C . ASN D 1 422 ? 71.844 124.878 91.042 1.00 19.05 422 ASN D C 1
ATOM 9517 O O . ASN D 1 422 ? 72.378 125.991 91.128 1.00 19.26 422 ASN D O 1
ATOM 9522 N N . GLY D 1 423 ? 70.597 124.705 90.615 1.00 18.71 423 GLY D N 1
ATOM 9523 C CA . GLY D 1 423 ? 69.722 125.829 90.316 1.00 19.04 423 GLY D CA 1
ATOM 9524 C C . GLY D 1 423 ? 70.180 126.686 89.149 1.00 19.04 423 GLY D C 1
ATOM 9525 O O . GLY D 1 423 ? 70.732 126.180 88.161 1.00 18.98 423 GLY D O 1
ATOM 9526 N N . ARG D 1 424 ? 69.956 127.994 89.284 1.00 19.51 424 ARG D N 1
ATOM 9527 C CA . ARG D 1 424 ? 70.091 128.965 88.201 1.00 20.50 424 ARG D CA 1
ATOM 9528 C C . ARG D 1 424 ? 71.404 128.876 87.426 1.00 20.01 424 ARG D C 1
ATOM 9529 O O . ARG D 1 424 ? 71.421 129.016 86.202 1.00 20.19 424 ARG D O 1
ATOM 9537 N N . LYS D 1 425 ? 72.500 128.647 88.143 1.00 20.18 425 LYS D N 1
ATOM 9538 C CA . LYS D 1 425 ? 73.825 128.674 87.533 1.00 20.77 425 LYS D CA 1
ATOM 9539 C C . LYS D 1 425 ? 74.059 127.571 86.490 1.00 20.03 425 LYS D C 1
ATOM 9540 O O . LYS D 1 425 ? 75.010 127.655 85.717 1.00 19.96 425 LYS D O 1
ATOM 9546 N N . GLU D 1 426 ? 73.199 126.547 86.461 1.00 19.59 426 GLU D N 1
ATOM 9547 C CA . GLU D 1 426 ? 73.304 125.541 85.395 1.00 19.23 426 GLU D CA 1
ATOM 9548 C C . GLU D 1 426 ? 73.059 126.151 84.020 1.00 19.14 426 GLU D C 1
ATOM 9549 O O . GLU D 1 426 ? 73.587 125.677 83.006 1.00 19.68 426 GLU D O 1
ATOM 9555 N N . ILE D 1 427 ? 72.234 127.193 83.992 1.00 18.68 427 ILE D N 1
ATOM 9556 C CA . ILE D 1 427 ? 71.801 127.817 82.747 1.00 18.67 427 ILE D CA 1
ATOM 9557 C C . ILE D 1 427 ? 72.925 128.683 82.176 1.00 19.57 427 ILE D C 1
ATOM 9558 O O . ILE D 1 427 ? 73.544 129.479 82.895 1.00 19.34 427 ILE D O 1
ATOM 9563 N N . LYS D 1 428 ? 73.193 128.515 80.887 1.00 19.84 428 LYS D N 1
ATOM 9564 C CA . LYS D 1 428 ? 74.245 129.280 80.213 1.00 20.85 428 LYS D CA 1
ATOM 9565 C C . LYS D 1 428 ? 73.883 130.763 80.187 1.00 21.48 428 LYS D C 1
ATOM 9566 O O . LYS D 1 428 ? 72.792 131.136 79.755 1.00 21.48 428 LYS D O 1
ATOM 9572 N N . GLY D 1 429 ? 74.805 131.598 80.649 1.00 22.64 429 GLY D N 1
ATOM 9573 C CA . GLY D 1 429 ? 74.527 133.026 80.783 1.00 23.49 429 GLY D CA 1
ATOM 9574 C C . GLY D 1 429 ? 74.204 133.430 82.211 1.00 24.17 429 GLY D C 1
ATOM 9575 O O . GLY D 1 429 ? 74.255 134.617 82.543 1.00 24.80 429 GLY D O 1
ATOM 9576 N N . GLN D 1 430 ? 73.876 132.453 83.057 1.00 24.51 430 GLN D N 1
ATOM 9577 C CA . GLN D 1 430 ? 73.568 132.707 84.466 1.00 24.19 430 GLN D CA 1
ATOM 9578 C C . GLN D 1 430 ? 74.737 132.307 85.352 1.00 24.42 430 GLN D C 1
ATOM 9579 O O . GLN D 1 430 ? 75.115 131.129 85.424 1.00 24.38 430 GLN D O 1
ATOM 9585 N N . ALA E 2 1 ? 66.316 97.757 92.658 1.00 18.64 1 ALA E N 1
ATOM 9586 C CA . ALA E 2 1 ? 65.864 97.170 91.366 1.00 17.97 1 ALA E CA 1
ATOM 9587 C C . ALA E 2 1 ? 65.466 98.285 90.407 1.00 17.06 1 ALA E C 1
ATOM 9588 O O . ALA E 2 1 ? 65.092 99.401 90.839 1.00 16.97 1 ALA E O 1
ATOM 9590 N N . SER E 2 2 ? 65.538 97.984 89.111 1.00 16.25 2 SER E N 1
ATOM 9591 C CA . SER E 2 2 ? 65.152 98.944 88.084 1.00 15.34 2 SER E CA 1
ATOM 9592 C C . SER E 2 2 ? 63.655 99.197 88.177 1.00 14.65 2 SER E C 1
ATOM 9593 O O . SER E 2 2 ? 62.900 98.335 88.668 1.00 13.98 2 SER E O 1
ATOM 9596 N N . PRO E 2 3 ? 63.214 100.374 87.709 1.00 14.88 3 PRO E N 1
ATOM 9597 C CA . PRO E 2 3 ? 61.775 100.639 87.685 1.00 14.81 3 PRO E CA 1
ATOM 9598 C C . PRO E 2 3 ? 61.001 99.576 86.899 1.00 14.24 3 PRO E C 1
ATOM 9599 O O . PRO E 2 3 ? 59.917 99.175 87.323 1.00 14.58 3 PRO E O 1
ATOM 9603 N N . GLU E 2 4 ? 61.552 99.114 85.774 1.00 12.94 4 GLU E N 1
ATOM 9604 C CA . GLU E 2 4 ? 60.856 98.111 84.940 1.00 13.05 4 GLU E CA 1
ATOM 9605 C C . GLU E 2 4 ? 60.716 96.774 85.665 1.00 12.84 4 GLU E C 1
ATOM 9606 O O . GLU E 2 4 ? 59.647 96.153 85.647 1.00 12.75 4 GLU E O 1
ATOM 9612 N N . LEU E 2 5 ? 61.791 96.322 86.310 1.00 12.93 5 LEU E N 1
ATOM 9613 C CA . LEU E 2 5 ? 61.752 95.031 87.016 1.00 12.67 5 LEU E CA 1
ATOM 9614 C C . LEU E 2 5 ? 60.863 95.137 88.252 1.00 12.43 5 LEU E C 1
ATOM 9615 O O . LEU E 2 5 ? 59.999 94.278 88.482 1.00 13.10 5 LEU E O 1
ATOM 9620 N N . ALA E 2 6 ? 61.073 96.186 89.049 1.00 12.85 6 ALA E N 1
ATOM 9621 C CA . ALA E 2 6 ? 60.308 96.324 90.304 1.00 12.95 6 ALA E CA 1
ATOM 9622 C C . ALA E 2 6 ? 58.802 96.474 90.059 1.00 12.90 6 ALA E C 1
ATOM 9623 O O . ALA E 2 6 ? 57.986 95.878 90.757 1.00 13.36 6 ALA E O 1
ATOM 9625 N N . SER E 2 7 ? 58.446 97.244 89.040 1.00 12.14 7 SER E N 1
ATOM 9626 C CA . SER E 2 7 ? 57.041 97.425 88.686 1.00 12.75 7 SER E CA 1
ATOM 9627 C C . SER E 2 7 ? 56.397 96.185 88.064 1.00 12.34 7 SER E C 1
ATOM 9628 O O . SER E 2 7 ? 55.171 96.057 88.051 1.00 12.88 7 SER E O 1
ATOM 9631 N N . GLY E 2 8 ? 57.222 95.282 87.532 1.00 12.27 8 GLY E N 1
ATOM 9632 C CA . GLY E 2 8 ? 56.736 94.050 86.911 1.00 12.37 8 GLY E CA 1
ATOM 9633 C C . GLY E 2 8 ? 56.390 94.190 85.437 1.00 12.31 8 GLY E C 1
ATOM 9634 O O . GLY E 2 8 ? 55.461 93.533 84.950 1.00 13.26 8 GLY E O 1
ATOM 9635 N N . LYS E 2 9 ? 57.159 95.011 84.724 1.00 12.46 9 LYS E N 1
ATOM 9636 C CA . LYS E 2 9 ? 56.961 95.192 83.277 1.00 12.43 9 LYS E CA 1
ATOM 9637 C C . LYS E 2 9 ? 57.931 94.337 82.471 1.00 12.79 9 LYS E C 1
ATOM 9638 O O . LYS E 2 9 ? 57.714 94.090 81.279 1.00 13.76 9 LYS E O 1
ATOM 9644 N N . VAL E 2 10 ? 59.002 93.903 83.132 1.00 12.23 10 VAL E N 1
ATOM 9645 C CA . VAL E 2 10 ? 59.961 92.971 82.538 1.00 13.19 10 VAL E CA 1
ATOM 9646 C C . VAL E 2 10 ? 60.239 91.902 83.582 1.00 13.87 10 VAL E C 1
ATOM 9647 O O . VAL E 2 10 ? 60.176 92.170 84.787 1.00 13.38 10 VAL E O 1
ATOM 9651 N N . TRP E 2 11 ? 60.550 90.693 83.126 1.00 15.13 11 TRP E N 1
ATOM 9652 C CA . TRP E 2 11 ? 60.781 89.582 84.046 1.00 16.18 11 TRP E CA 1
ATOM 9653 C C . TRP E 2 11 ? 62.081 88.866 83.750 1.00 17.60 11 TRP E C 1
ATOM 9654 O O . TRP E 2 11 ? 62.521 88.804 82.605 1.00 17.77 11 TRP E O 1
ATOM 9665 N N . ILE E 2 12 ? 62.673 88.319 84.804 1.00 18.99 12 ILE E N 1
ATOM 9666 C CA . ILE E 2 12 ? 63.887 87.526 84.685 1.00 20.47 12 ILE E CA 1
ATOM 9667 C C . ILE E 2 12 ? 63.531 86.169 84.076 1.00 20.98 12 ILE E C 1
ATOM 9668 O O . ILE E 2 12 ? 62.494 85.586 84.405 1.00 20.88 12 ILE E O 1
ATOM 9673 N N . ARG E 2 13 ? 64.395 85.693 83.173 1.00 22.00 13 ARG E N 1
ATOM 9674 C CA . ARG E 2 13 ? 64.153 84.485 82.386 1.00 23.54 13 ARG E CA 1
ATOM 9675 C C . ARG E 2 13 ? 65.209 83.415 82.641 1.00 23.91 13 ARG E C 1
ATOM 9676 O O . ARG E 2 13 ? 65.033 82.257 82.232 1.00 24.82 13 ARG E O 1
ATOM 9684 N N . TYR E 2 14 ? 66.313 83.805 83.274 1.00 23.68 14 TYR E N 1
ATOM 9685 C CA . TYR E 2 14 ? 67.464 82.907 83.461 1.00 23.79 14 TYR E CA 1
ATOM 9686 C C . TYR E 2 14 ? 67.858 82.843 84.936 1.00 24.63 14 TYR E C 1
ATOM 9687 O O . TYR E 2 14 ? 67.713 83.836 85.654 1.00 24.40 14 TYR E O 1
ATOM 9696 N N . PRO E 2 15 ? 68.321 81.665 85.404 1.00 24.94 15 PRO E N 1
ATOM 9697 C CA . PRO E 2 15 ? 68.664 81.549 86.825 1.00 25.41 15 PRO E CA 1
ATOM 9698 C C . PRO E 2 15 ? 70.001 82.209 87.199 1.00 25.72 15 PRO E C 1
ATOM 9699 O O . PRO E 2 15 ? 70.921 82.289 86.372 1.00 26.30 15 PRO E O 1
ATOM 9703 N N . SER F 1 1 ? 58.483 84.736 100.264 1.00 26.94 1 SER F N 1
ATOM 9704 C CA . SER F 1 1 ? 59.664 85.078 101.098 1.00 26.34 1 SER F CA 1
ATOM 9705 C C . SER F 1 1 ? 59.256 86.006 102.251 1.00 25.09 1 SER F C 1
ATOM 9706 O O . SER F 1 1 ? 58.181 86.624 102.210 1.00 24.86 1 SER F O 1
ATOM 9709 N N . LYS F 1 2 ? 60.112 86.110 103.268 1.00 23.48 2 LYS F N 1
ATOM 9710 C CA . LYS F 1 2 ? 59.891 87.038 104.380 1.00 22.23 2 LYS F CA 1
ATOM 9711 C C . LYS F 1 2 ? 60.164 88.481 103.952 1.00 21.37 2 LYS F C 1
ATOM 9712 O O . LYS F 1 2 ? 61.141 88.762 103.256 1.00 20.40 2 LYS F O 1
ATOM 9714 N N . ILE F 1 3 ? 59.299 89.396 104.382 1.00 20.87 3 ILE F N 1
ATOM 9715 C CA . ILE F 1 3 ? 59.492 90.826 104.126 1.00 20.37 3 ILE F CA 1
ATOM 9716 C C . ILE F 1 3 ? 60.643 91.382 104.957 1.00 20.97 3 ILE F C 1
ATOM 9717 O O . ILE F 1 3 ? 60.702 91.159 106.170 1.00 21.14 3 ILE F O 1
ATOM 9722 N N . VAL F 1 4 ? 61.558 92.098 104.311 1.00 21.14 4 VAL F N 1
ATOM 9723 C CA . VAL F 1 4 ? 62.691 92.681 105.036 1.00 21.87 4 VAL F CA 1
ATOM 9724 C C . VAL F 1 4 ? 62.671 94.207 105.131 1.00 21.81 4 VAL F C 1
ATOM 9725 O O . VAL F 1 4 ? 63.219 94.777 106.071 1.00 22.59 4 VAL F O 1
ATOM 9729 N N . LYS F 1 5 ? 62.007 94.878 104.188 1.00 20.96 5 LYS F N 1
ATOM 9730 C CA . LYS F 1 5 ? 62.094 96.324 104.082 1.00 20.56 5 LYS F CA 1
ATOM 9731 C C . LYS F 1 5 ? 60.868 96.774 103.298 1.00 19.92 5 LYS F C 1
ATOM 9732 O O . LYS F 1 5 ? 60.496 96.128 102.323 1.00 19.28 5 LYS F O 1
ATOM 9738 N N . ILE F 1 6 ? 60.216 97.830 103.779 1.00 19.01 6 ILE F N 1
ATOM 9739 C CA . ILE F 1 6 ? 59.128 98.477 103.035 1.00 18.95 6 ILE F CA 1
ATOM 9740 C C . ILE F 1 6 ? 59.417 99.961 102.971 1.00 18.76 6 ILE F C 1
ATOM 9741 O O . ILE F 1 6 ? 59.724 100.592 103.993 1.00 18.97 6 ILE F O 1
ATOM 9746 N N . ILE F 1 7 ? 59.350 100.508 101.756 1.00 17.63 7 ILE F N 1
ATOM 9747 C CA . ILE F 1 7 ? 59.628 101.909 101.497 1.00 17.35 7 ILE F CA 1
ATOM 9748 C C . ILE F 1 7 ? 58.393 102.559 100.880 1.00 16.62 7 ILE F C 1
ATOM 9749 O O . ILE F 1 7 ? 57.835 102.051 99.901 1.00 16.52 7 ILE F O 1
ATOM 9754 N N . GLY F 1 8 ? 57.959 103.671 101.453 1.00 15.48 8 GLY F N 1
ATOM 9755 C CA . GLY F 1 8 ? 56.943 104.500 100.815 1.00 14.93 8 GLY F CA 1
ATOM 9756 C C . GLY F 1 8 ? 57.552 105.814 100.373 1.00 14.67 8 GLY F C 1
ATOM 9757 O O . GLY F 1 8 ? 58.499 106.330 101.005 1.00 14.80 8 GLY F O 1
ATOM 9758 N N . ARG F 1 9 ? 57.008 106.383 99.296 1.00 13.91 9 ARG F N 1
ATOM 9759 C CA . ARG F 1 9 ? 57.448 107.687 98.823 1.00 14.00 9 ARG F CA 1
ATOM 9760 C C . ARG F 1 9 ? 56.320 108.429 98.136 1.00 13.63 9 ARG F C 1
ATOM 9761 O O . ARG F 1 9 ? 55.352 107.824 97.636 1.00 13.20 9 ARG F O 1
ATOM 9769 N N . GLU F 1 10 ? 56.462 109.745 98.141 1.00 13.75 10 GLU F N 1
ATOM 9770 C CA . GLU F 1 10 ? 55.535 110.634 97.473 1.00 13.93 10 GLU F CA 1
ATOM 9771 C C . GLU F 1 10 ? 56.019 110.875 96.051 1.00 13.71 10 GLU F C 1
ATOM 9772 O O . GLU F 1 10 ? 57.054 111.515 95.835 1.00 13.62 10 GLU F O 1
ATOM 9778 N N . ILE F 1 11 ? 55.275 110.332 95.086 1.00 12.69 11 ILE F N 1
ATOM 9779 C CA . ILE F 1 11 ? 55.512 110.628 93.674 1.00 12.06 11 ILE F CA 1
ATOM 9780 C C . ILE F 1 11 ? 54.358 111.455 93.102 1.00 12.23 11 ILE F C 1
ATOM 9781 O O . ILE F 1 11 ? 53.466 111.889 93.837 1.00 12.32 11 ILE F O 1
ATOM 9786 N N . ILE F 1 12 ? 54.398 111.698 91.794 1.00 11.70 12 ILE F N 1
ATOM 9787 C CA . ILE F 1 12 ? 53.417 112.547 91.134 1.00 11.66 12 ILE F CA 1
ATOM 9788 C C . ILE F 1 12 ? 52.539 111.748 90.164 1.00 11.31 12 ILE F C 1
ATOM 9789 O O . ILE F 1 12 ? 53.039 110.909 89.395 1.00 11.25 12 ILE F O 1
ATOM 9794 N N . ASP F 1 13 ? 51.230 112.006 90.213 1.00 10.58 13 ASP F N 1
ATOM 9795 C CA . ASP F 1 13 ? 50.305 111.340 89.309 1.00 11.02 13 ASP F CA 1
ATOM 9796 C C . ASP F 1 13 ? 50.150 112.087 87.992 1.00 10.38 13 ASP F C 1
ATOM 9797 O O . ASP F 1 13 ? 50.769 113.137 87.757 1.00 11.07 13 ASP F O 1
ATOM 9802 N N . SER F 1 14 ? 49.336 111.511 87.120 1.00 10.47 14 SER F N 1
ATOM 9803 C CA . SER F 1 14 ? 49.239 111.987 85.738 1.00 11.15 14 SER F CA 1
ATOM 9804 C C . SER F 1 14 ? 48.535 113.344 85.601 1.00 12.03 14 SER F C 1
ATOM 9805 O O . SER F 1 14 ? 48.554 113.955 84.524 1.00 11.72 14 SER F O 1
ATOM 9808 N N . ARG F 1 15 ? 47.919 113.793 86.694 1.00 12.58 15 ARG F N 1
ATOM 9809 C CA . ARG F 1 15 ? 47.275 115.102 86.740 1.00 13.22 15 ARG F CA 1
ATOM 9810 C C . ARG F 1 15 ? 48.135 116.127 87.480 1.00 13.51 15 ARG F C 1
ATOM 9811 O O . ARG F 1 15 ? 47.738 117.293 87.624 1.00 14.90 15 ARG F O 1
ATOM 9819 N N . GLY F 1 16 ? 49.316 115.700 87.928 1.00 12.93 16 GLY F N 1
ATOM 9820 C CA . GLY F 1 16 ? 50.247 116.593 88.606 1.00 13.21 16 GLY F CA 1
ATOM 9821 C C . GLY F 1 16 ? 50.080 116.617 90.110 1.00 13.65 16 GLY F C 1
ATOM 9822 O O . GLY F 1 16 ? 50.693 117.458 90.780 1.00 14.66 16 GLY F O 1
ATOM 9823 N N . ASN F 1 17 ? 49.264 115.709 90.638 1.00 13.61 17 ASN F N 1
ATOM 9824 C CA . ASN F 1 17 ? 49.016 115.616 92.090 1.00 13.32 17 ASN F CA 1
ATOM 9825 C C . ASN F 1 17 ? 49.779 114.478 92.762 1.00 12.95 17 ASN F C 1
ATOM 9826 O O . ASN F 1 17 ? 49.983 113.421 92.163 1.00 12.71 17 ASN F O 1
ATOM 9831 N N . PRO F 1 18 ? 50.213 114.685 94.015 1.00 12.59 18 PRO F N 1
ATOM 9832 C CA . PRO F 1 18 ? 50.948 113.653 94.735 1.00 12.46 18 PRO F CA 1
ATOM 9833 C C . PRO F 1 18 ? 50.176 112.340 94.882 1.00 12.26 18 PRO F C 1
ATOM 9834 O O . PRO F 1 18 ? 48.938 112.324 94.952 1.00 11.48 18 PRO F O 1
ATOM 9838 N N . THR F 1 19 ? 50.910 111.230 94.892 1.00 12.36 19 THR F N 1
ATOM 9839 C CA . THR F 1 19 ? 50.320 109.964 95.311 1.00 12.67 19 THR F CA 1
ATOM 9840 C C . THR F 1 19 ? 51.385 109.084 95.956 1.00 12.46 19 THR F C 1
ATOM 9841 O O . THR F 1 19 ? 52.563 109.455 96.006 1.00 13.41 19 THR F O 1
ATOM 9845 N N . VAL F 1 20 ? 50.966 107.923 96.446 1.00 12.49 20 VAL F N 1
ATOM 9846 C CA . VAL F 1 20 ? 51.861 107.060 97.199 1.00 12.57 20 VAL F CA 1
ATOM 9847 C C . VAL F 1 20 ? 52.408 105.957 96.299 1.00 12.50 20 VAL F C 1
ATOM 9848 O O . VAL F 1 20 ? 51.638 105.243 95.656 1.00 12.37 20 VAL F O 1
ATOM 9852 N N . GLU F 1 21 ? 53.732 105.804 96.317 1.00 12.57 21 GLU F N 1
ATOM 9853 C CA . GLU F 1 21 ? 54.408 104.632 95.749 1.00 12.05 21 GLU F CA 1
ATOM 9854 C C . GLU F 1 21 ? 55.028 103.810 96.881 1.00 12.43 21 GLU F C 1
ATOM 9855 O O . GLU F 1 21 ? 55.573 104.384 97.827 1.00 13.35 21 GLU F O 1
ATOM 9861 N N . ALA F 1 22 ? 54.922 102.486 96.807 1.00 12.50 22 ALA F N 1
ATOM 9862 C CA . ALA F 1 22 ? 55.539 101.613 97.814 1.00 12.42 22 ALA F CA 1
ATOM 9863 C C . ALA F 1 22 ? 56.423 100.568 97.146 1.00 13.15 22 ALA F C 1
ATOM 9864 O O . ALA F 1 22 ? 56.110 100.089 96.036 1.00 12.51 22 ALA F O 1
ATOM 9866 N N . GLU F 1 23 ? 57.506 100.216 97.834 1.00 12.90 23 GLU F N 1
ATOM 9867 C CA . GLU F 1 23 ? 58.340 99.072 97.460 1.00 14.65 23 GLU F CA 1
ATOM 9868 C C . GLU F 1 23 ? 58.293 98.086 98.615 1.00 14.89 23 GLU F C 1
ATOM 9869 O O . GLU F 1 23 ? 58.406 98.491 99.775 1.00 15.99 23 GLU F O 1
ATOM 9875 N N . VAL F 1 24 ? 58.128 96.806 98.299 1.00 15.20 24 VAL F N 1
ATOM 9876 C CA . VAL F 1 24 ? 58.254 95.744 99.290 1.00 15.00 24 VAL F CA 1
ATOM 9877 C C . VAL F 1 24 ? 59.468 94.909 98.895 1.00 16.13 24 VAL F C 1
ATOM 9878 O O . VAL F 1 24 ? 59.538 94.409 97.772 1.00 15.85 24 VAL F O 1
ATOM 9882 N N . HIS F 1 25 ? 60.417 94.785 99.822 1.00 16.68 25 HIS F N 1
ATOM 9883 C CA . HIS F 1 25 ? 61.644 94.023 99.594 1.00 17.61 25 HIS F CA 1
ATOM 9884 C C . HIS F 1 25 ? 61.625 92.748 100.437 1.00 18.24 25 HIS F C 1
ATOM 9885 O O . HIS F 1 25 ? 61.282 92.793 101.614 1.00 18.23 25 HIS F O 1
ATOM 9892 N N . LEU F 1 26 ? 62.002 91.627 99.829 1.00 19.43 26 LEU F N 1
ATOM 9893 C CA . LEU F 1 26 ? 61.991 90.320 100.502 1.00 20.24 26 LEU F CA 1
ATOM 9894 C C . LEU F 1 26 ? 63.405 89.789 100.649 1.00 21.16 26 LEU F C 1
ATOM 9895 O O . LEU F 1 26 ? 64.304 90.195 99.921 1.00 20.85 26 LEU F O 1
ATOM 9900 N N . GLU F 1 27 ? 63.588 88.860 101.580 1.00 22.61 27 GLU F N 1
ATOM 9901 C CA . GLU F 1 27 ? 64.853 88.126 101.651 1.00 24.20 27 GLU F CA 1
ATOM 9902 C C . GLU F 1 27 ? 65.088 87.404 100.324 1.00 24.06 27 GLU F C 1
ATOM 9903 O O . GLU F 1 27 ? 64.167 86.819 99.744 1.00 24.41 27 GLU F O 1
ATOM 9909 N N . GLY F 1 28 ? 66.319 87.479 99.830 1.00 24.23 28 GLY F N 1
ATOM 9910 C CA . GLY F 1 28 ? 66.646 86.909 98.530 1.00 24.11 28 GLY F CA 1
ATOM 9911 C C . GLY F 1 28 ? 66.686 87.965 97.446 1.00 23.84 28 GLY F C 1
ATOM 9912 O O . GLY F 1 28 ? 66.974 87.653 96.287 1.00 24.87 28 GLY F O 1
ATOM 9913 N N . GLY F 1 29 ? 66.369 89.203 97.824 1.00 22.79 29 GLY F N 1
ATOM 9914 C CA . GLY F 1 29 ? 66.550 90.370 96.960 1.00 21.93 29 GLY F CA 1
ATOM 9915 C C . GLY F 1 29 ? 65.377 90.704 96.051 1.00 21.03 29 GLY F C 1
ATOM 9916 O O . GLY F 1 29 ? 65.486 91.597 95.205 1.00 22.07 29 GLY F O 1
ATOM 9917 N N . PHE F 1 30 ? 64.266 89.999 96.230 1.00 19.60 30 PHE F N 1
ATOM 9918 C CA . PHE F 1 30 ? 63.048 90.227 95.424 1.00 18.49 30 PHE F CA 1
ATOM 9919 C C . PHE F 1 30 ? 62.362 91.537 95.793 1.00 17.97 30 PHE F C 1
ATOM 9920 O O . PHE F 1 30 ? 62.210 91.839 96.966 1.00 18.18 30 PHE F O 1
ATOM 9928 N N . VAL F 1 31 ? 61.951 92.303 94.783 1.00 16.30 31 VAL F N 1
ATOM 9929 C CA . VAL F 1 31 ? 61.385 93.638 95.012 1.00 16.01 31 VAL F CA 1
ATOM 9930 C C . VAL F 1 31 ? 60.111 93.768 94.189 1.00 15.48 31 VAL F C 1
ATOM 9931 O O . VAL F 1 31 ? 60.095 93.389 93.034 1.00 15.80 31 VAL F O 1
ATOM 9935 N N . GLY F 1 32 ? 59.046 94.286 94.798 1.00 14.31 32 GLY F N 1
ATOM 9936 C CA . GLY F 1 32 ? 57.830 94.671 94.048 1.00 13.64 32 GLY F CA 1
ATOM 9937 C C . GLY F 1 32 ? 57.601 96.149 94.277 1.00 13.63 32 GLY F C 1
ATOM 9938 O O . GLY F 1 32 ? 57.868 96.642 95.364 1.00 14.00 32 GLY F O 1
ATOM 9939 N N . MET F 1 33 ? 57.139 96.870 93.252 1.00 13.19 33 MET F N 1
ATOM 9940 C CA . MET F 1 33 ? 56.844 98.292 93.408 1.00 14.07 33 MET F CA 1
ATOM 9941 C C . MET F 1 33 ? 55.502 98.614 92.761 1.00 13.23 33 MET F C 1
ATOM 9942 O O . MET F 1 33 ? 55.176 98.088 91.701 1.00 12.36 33 MET F O 1
ATOM 9947 N N . ALA F 1 34 ? 54.714 99.447 93.428 1.00 12.92 34 ALA F N 1
ATOM 9948 C CA . ALA F 1 34 ? 53.397 99.835 92.910 1.00 12.08 34 ALA F CA 1
ATOM 9949 C C . ALA F 1 34 ? 53.034 101.208 93.425 1.00 12.49 34 ALA F C 1
ATOM 9950 O O . ALA F 1 34 ? 53.566 101.661 94.442 1.00 12.83 34 ALA F O 1
ATOM 9952 N N . ALA F 1 35 ? 52.118 101.858 92.719 1.00 12.31 35 ALA F N 1
ATOM 9953 C CA . ALA F 1 35 ? 51.601 103.144 93.147 1.00 11.79 35 ALA F CA 1
ATOM 9954 C C . ALA F 1 35 ? 50.087 103.095 93.213 1.00 12.36 35 ALA F C 1
ATOM 9955 O O . ALA F 1 35 ? 49.440 102.346 92.480 1.00 12.56 35 ALA F O 1
ATOM 9957 N N . ALA F 1 36 ? 49.532 103.884 94.121 1.00 12.82 36 ALA F N 1
ATOM 9958 C CA . ALA F 1 36 ? 48.090 104.078 94.205 1.00 12.91 36 ALA F CA 1
ATOM 9959 C C . ALA F 1 36 ? 47.679 105.124 93.170 1.00 13.51 36 ALA F C 1
ATOM 9960 O O . ALA F 1 36 ? 48.330 106.165 93.036 1.00 13.70 36 ALA F O 1
ATOM 9962 N N . PRO F 1 37 ? 46.590 104.856 92.428 1.00 13.33 37 PRO F N 1
ATOM 9963 C CA . PRO F 1 37 ? 46.061 105.939 91.599 1.00 14.04 37 PRO F CA 1
ATOM 9964 C C . PRO F 1 37 ? 45.354 106.907 92.563 1.00 16.00 37 PRO F C 1
ATOM 9965 O O . PRO F 1 37 ? 45.124 106.552 93.723 1.00 16.65 37 PRO F O 1
ATOM 9969 N N . SER F 1 38 ? 45.038 108.113 92.125 1.00 17.45 38 SER F N 1
ATOM 9970 C CA . SER F 1 38 ? 44.457 109.045 93.094 1.00 19.26 38 SER F CA 1
ATOM 9971 C C . SER F 1 38 ? 42.976 108.695 93.302 1.00 19.53 38 SER F C 1
ATOM 9972 O O . SER F 1 38 ? 42.387 108.001 92.493 1.00 19.61 38 SER F O 1
ATOM 9975 N N . GLY F 1 39 ? 42.399 109.114 94.425 1.00 20.51 39 GLY F N 1
ATOM 9976 C CA . GLY F 1 39 ? 41.032 108.698 94.773 1.00 20.81 39 GLY F CA 1
ATOM 9977 C C . GLY F 1 39 ? 40.383 109.807 95.585 1.00 22.02 39 GLY F C 1
ATOM 9978 O O . GLY F 1 39 ? 40.686 110.980 95.384 1.00 23.34 39 GLY F O 1
ATOM 9979 N N . ALA F 1 40 ? 39.496 109.420 96.492 1.00 22.57 40 ALA F N 1
ATOM 9980 C CA . ALA F 1 40 ? 38.737 110.371 97.313 1.00 22.99 40 ALA F CA 1
ATOM 9981 C C . ALA F 1 40 ? 39.307 110.350 98.713 1.00 23.32 40 ALA F C 1
ATOM 9982 O O . ALA F 1 40 ? 39.650 109.274 99.218 1.00 23.73 40 ALA F O 1
ATOM 9984 N N . SER F 1 41 ? 39.416 111.535 99.323 1.00 23.96 41 SER F N 1
ATOM 9985 C CA . SER F 1 41 ? 39.863 111.672 100.717 1.00 24.29 41 SER F CA 1
ATOM 9986 C C . SER F 1 41 ? 38.705 111.953 101.684 1.00 24.22 41 SER F C 1
ATOM 9987 O O . SER F 1 41 ? 38.887 111.934 102.908 1.00 23.70 41 SER F O 1
ATOM 9990 N N . THR F 1 42 ? 37.530 112.234 101.124 1.00 24.18 42 THR F N 1
ATOM 9991 C CA . THR F 1 42 ? 36.317 112.484 101.904 1.00 24.21 42 THR F CA 1
ATOM 9992 C C . THR F 1 42 ? 35.170 111.662 101.318 1.00 24.16 42 THR F C 1
ATOM 9993 O O . THR F 1 42 ? 35.231 111.238 100.158 1.00 24.39 42 THR F O 1
ATOM 9997 N N . GLY F 1 43 ? 34.120 111.440 102.104 1.00 24.22 43 GLY F N 1
ATOM 9998 C CA . GLY F 1 43 ? 32.975 110.674 101.619 1.00 23.93 43 GLY F CA 1
ATOM 9999 C C . GLY F 1 43 ? 32.607 109.536 102.544 1.00 24.05 43 GLY F C 1
ATOM 10000 O O . GLY F 1 43 ? 33.392 109.166 103.431 1.00 23.43 43 GLY F O 1
ATOM 10001 N N . SER F 1 44 ? 31.425 108.958 102.321 1.00 24.13 44 SER F N 1
ATOM 10002 C CA . SER F 1 44 ? 30.808 108.082 103.326 1.00 24.61 44 SER F CA 1
ATOM 10003 C C . SER F 1 44 ? 30.815 106.579 103.060 1.00 24.87 44 SER F C 1
ATOM 10004 O O . SER F 1 44 ? 30.431 105.799 103.944 1.00 25.17 44 SER F O 1
ATOM 10007 N N . ARG F 1 45 ? 31.244 106.166 101.861 1.00 24.46 45 ARG F N 1
ATOM 10008 C CA . ARG F 1 45 ? 31.047 104.780 101.400 1.00 23.75 45 ARG F CA 1
ATOM 10009 C C . ARG F 1 45 ? 32.329 104.073 100.965 1.00 23.36 45 ARG F C 1
ATOM 10010 O O . ARG F 1 45 ? 32.547 102.907 101.302 1.00 24.14 45 ARG F O 1
ATOM 10018 N N . GLU F 1 46 ? 33.161 104.777 100.206 1.00 22.53 46 GLU F N 1
ATOM 10019 C CA . GLU F 1 46 ? 34.380 104.178 99.673 1.00 21.96 46 GLU F CA 1
ATOM 10020 C C . GLU F 1 46 ? 35.558 104.330 100.618 1.00 20.86 46 GLU F C 1
ATOM 10021 O O . GLU F 1 46 ? 35.535 105.130 101.565 1.00 21.51 46 GLU F O 1
ATOM 10027 N N . ALA F 1 47 ? 36.591 103.537 100.366 1.00 18.99 47 ALA F N 1
ATOM 10028 C CA . ALA F 1 47 ? 37.812 103.657 101.131 1.00 17.67 47 ALA F CA 1
ATOM 10029 C C . ALA F 1 47 ? 38.397 105.030 100.851 1.00 17.08 47 ALA F C 1
ATOM 10030 O O . ALA F 1 47 ? 38.351 105.513 99.720 1.00 16.16 47 ALA F O 1
ATOM 10032 N N . LEU F 1 48 ? 38.925 105.680 101.885 1.00 16.44 48 LEU F N 1
ATOM 10033 C CA . LEU F 1 48 ? 39.454 107.019 101.704 1.00 16.71 48 LEU F CA 1
ATOM 10034 C C . LEU F 1 48 ? 40.969 107.072 101.661 1.00 16.86 48 LEU F C 1
ATOM 10035 O O . LEU F 1 48 ? 41.633 106.491 102.505 1.00 16.82 48 LEU F O 1
ATOM 10040 N N . GLU F 1 49 ? 41.513 107.797 100.692 1.00 18.10 49 GLU F N 1
ATOM 10041 C CA . GLU F 1 49 ? 42.946 108.049 100.720 1.00 19.33 49 GLU F CA 1
ATOM 10042 C C . GLU F 1 49 ? 43.203 109.133 101.755 1.00 19.40 49 GLU F C 1
ATOM 10043 O O . GLU F 1 49 ? 42.297 109.895 102.098 1.00 20.64 49 GLU F O 1
ATOM 10049 N N . LEU F 1 50 ? 44.419 109.174 102.276 1.00 19.32 50 LEU F N 1
ATOM 10050 C CA . LEU F 1 50 ? 44.794 110.185 103.236 1.00 19.24 50 LEU F CA 1
ATOM 10051 C C . LEU F 1 50 ? 45.535 111.295 102.488 1.00 19.14 50 LEU F C 1
ATOM 10052 O O . LEU F 1 50 ? 46.520 111.039 101.792 1.00 18.42 50 LEU F O 1
ATOM 10057 N N . ARG F 1 51 ? 45.028 112.520 102.608 1.00 19.28 51 ARG F N 1
ATOM 10058 C CA . ARG F 1 51 ? 45.684 113.702 102.057 1.00 19.45 51 ARG F CA 1
ATOM 10059 C C . ARG F 1 51 ? 46.091 114.611 103.218 1.00 19.97 51 ARG F C 1
ATOM 10060 O O . ARG F 1 51 ? 45.437 114.617 104.270 1.00 20.59 51 ARG F O 1
ATOM 10068 N N . ASP F 1 52 ? 47.154 115.378 103.022 1.00 20.20 52 ASP F N 1
ATOM 10069 C CA . ASP F 1 52 ? 47.729 116.184 104.110 1.00 20.52 52 ASP F CA 1
ATOM 10070 C C . ASP F 1 52 ? 46.904 117.411 104.473 1.00 21.41 52 ASP F C 1
ATOM 10071 O O . ASP F 1 52 ? 46.809 117.756 105.656 1.00 21.86 52 ASP F O 1
ATOM 10076 N N . GLY F 1 53 ? 46.343 118.073 103.463 1.00 22.09 53 GLY F N 1
ATOM 10077 C CA . GLY F 1 53 ? 45.587 119.325 103.660 1.00 23.38 53 GLY F CA 1
ATOM 10078 C C . GLY F 1 53 ? 46.463 120.499 104.070 1.00 24.27 53 GLY F C 1
ATOM 10079 O O . GLY F 1 53 ? 46.004 121.445 104.733 1.00 25.36 53 GLY F O 1
ATOM 10080 N N . ASP F 1 54 ? 47.736 120.444 103.687 1.00 24.57 54 ASP F N 1
ATOM 10081 C CA . ASP F 1 54 ? 48.668 121.529 103.943 1.00 24.68 54 ASP F CA 1
ATOM 10082 C C . ASP F 1 54 ? 48.665 122.467 102.738 1.00 24.73 54 ASP F C 1
ATOM 10083 O O . ASP F 1 54 ? 49.232 122.153 101.686 1.00 24.23 54 ASP F O 1
ATOM 10088 N N . LYS F 1 55 ? 48.036 123.629 102.902 1.00 24.83 55 LYS F N 1
ATOM 10089 C CA . LYS F 1 55 ? 47.879 124.579 101.801 1.00 25.29 55 LYS F CA 1
ATOM 10090 C C . LYS F 1 55 ? 49.205 125.070 101.223 1.00 24.56 55 LYS F C 1
ATOM 10091 O O . LYS F 1 55 ? 49.235 125.566 100.097 1.00 24.94 55 LYS F O 1
ATOM 10097 N N . SER F 1 56 ? 50.292 124.934 101.982 1.00 23.99 56 SER F N 1
ATOM 10098 C CA . SER F 1 56 ? 51.599 125.376 101.505 1.00 23.59 56 SER F CA 1
ATOM 10099 C C . SER F 1 56 ? 52.312 124.345 100.614 1.00 22.74 56 SER F C 1
ATOM 10100 O O . SER F 1 56 ? 53.370 124.639 100.060 1.00 23.21 56 SER F O 1
ATOM 10103 N N . ARG F 1 57 ? 51.744 123.146 100.493 1.00 21.76 57 ARG F N 1
ATOM 10104 C CA . ARG F 1 57 ? 52.312 122.109 99.610 1.00 20.34 57 ARG F CA 1
ATOM 10105 C C . ARG F 1 57 ? 51.237 121.517 98.717 1.00 18.98 57 ARG F C 1
ATOM 10106 O O . ARG F 1 57 ? 50.245 120.959 99.208 1.00 17.88 57 ARG F O 1
ATOM 10114 N N . PHE F 1 58 ? 51.439 121.626 97.410 1.00 18.09 58 PHE F N 1
ATOM 10115 C CA . PHE F 1 58 ? 50.574 120.943 96.433 1.00 17.89 58 PHE F CA 1
ATOM 10116 C C . PHE F 1 58 ? 49.091 121.323 96.560 1.00 17.94 58 PHE F C 1
ATOM 10117 O O . PHE F 1 58 ? 48.204 120.494 96.327 1.00 18.02 58 PHE F O 1
ATOM 10125 N N . LEU F 1 59 ? 48.824 122.571 96.955 1.00 18.05 59 LEU F N 1
ATOM 10126 C CA . LEU F 1 59 ? 47.443 123.038 97.151 1.00 18.68 59 LEU F CA 1
ATOM 10127 C C . LEU F 1 59 ? 46.670 122.128 98.107 1.00 18.22 59 LEU F C 1
ATOM 10128 O O . LEU F 1 59 ? 45.460 121.939 97.977 1.00 18.91 59 LEU F O 1
ATOM 10133 N N . GLY F 1 60 ? 47.375 121.575 99.085 1.00 18.21 60 GLY F N 1
ATOM 10134 C CA . GLY F 1 60 ? 46.753 120.751 100.111 1.00 18.25 60 GLY F CA 1
ATOM 10135 C C . GLY F 1 60 ? 46.669 119.270 99.798 1.00 18.50 60 GLY F C 1
ATOM 10136 O O . GLY F 1 60 ? 46.097 118.502 100.573 1.00 18.32 60 GLY F O 1
ATOM 10137 N N . LYS F 1 61 ? 47.257 118.863 98.671 1.00 18.14 61 LYS F N 1
ATOM 10138 C CA . LYS F 1 61 ? 47.115 117.481 98.188 1.00 17.83 61 LYS F CA 1
ATOM 10139 C C . LYS F 1 61 ? 48.331 116.579 98.431 1.00 17.12 61 LYS F C 1
ATOM 10140 O O . LYS F 1 61 ? 48.454 115.511 97.825 1.00 16.69 61 LYS F O 1
ATOM 10146 N N . GLY F 1 62 ? 49.218 116.991 99.334 1.00 16.95 62 GLY F N 1
ATOM 10147 C CA . GLY F 1 62 ? 50.363 116.159 99.709 1.00 15.86 62 GLY F CA 1
ATOM 10148 C C . GLY F 1 62 ? 49.924 114.835 100.286 1.00 15.93 62 GLY F C 1
ATOM 10149 O O . GLY F 1 62 ? 48.819 114.711 100.828 1.00 16.17 62 GLY F O 1
ATOM 10150 N N . VAL F 1 63 ? 50.786 113.831 100.164 1.00 15.82 63 VAL F N 1
ATOM 10151 C CA . VAL F 1 63 ? 50.525 112.530 100.774 1.00 16.20 63 VAL F CA 1
ATOM 10152 C C . VAL F 1 63 ? 51.635 112.096 101.735 1.00 16.95 63 VAL F C 1
ATOM 10153 O O . VAL F 1 63 ? 51.883 110.902 101.908 1.00 17.23 63 VAL F O 1
ATOM 10157 N N . THR F 1 64 ? 52.278 113.077 102.383 1.00 17.07 64 THR F N 1
ATOM 10158 C CA . THR F 1 64 ? 53.331 112.800 103.383 1.00 18.08 64 THR F CA 1
ATOM 10159 C C . THR F 1 64 ? 52.832 111.928 104.552 1.00 18.03 64 THR F C 1
ATOM 10160 O O . THR F 1 64 ? 53.555 111.065 105.041 1.00 18.28 64 THR F O 1
ATOM 10164 N N . LYS F 1 65 ? 51.592 112.144 104.986 1.00 18.00 65 LYS F N 1
ATOM 10165 C CA . LYS F 1 65 ? 51.040 111.349 106.071 1.00 17.88 65 LYS F CA 1
ATOM 10166 C C . LYS F 1 65 ? 50.871 109.887 105.680 1.00 17.39 65 LYS F C 1
ATOM 10167 O O . LYS F 1 65 ? 51.270 108.991 106.427 1.00 17.48 65 LYS F O 1
ATOM 10173 N N . ALA F 1 66 ? 50.282 109.656 104.509 1.00 16.43 66 ALA F N 1
ATOM 10174 C CA . ALA F 1 66 ? 50.118 108.299 103.992 1.00 15.98 66 ALA F CA 1
ATOM 10175 C C . ALA F 1 66 ? 51.484 107.628 103.827 1.00 15.56 66 ALA F C 1
ATOM 10176 O O . ALA F 1 66 ? 51.658 106.462 104.183 1.00 16.06 66 ALA F O 1
ATOM 10178 N N . VAL F 1 67 ? 52.446 108.383 103.306 1.00 15.64 67 VAL F N 1
ATOM 10179 C CA . VAL F 1 67 ? 53.811 107.884 103.113 1.00 16.06 67 VAL F CA 1
ATOM 10180 C C . VAL F 1 67 ? 54.455 107.518 104.460 1.00 16.05 67 VAL F C 1
ATOM 10181 O O . VAL F 1 67 ? 55.079 106.462 104.583 1.00 15.76 67 VAL F O 1
ATOM 10185 N N . ALA F 1 68 ? 54.274 108.374 105.466 1.00 16.52 68 ALA F N 1
ATOM 10186 C CA . ALA F 1 68 ? 54.747 108.059 106.822 1.00 16.92 68 ALA F CA 1
ATOM 10187 C C . ALA F 1 68 ? 54.094 106.806 107.405 1.00 16.83 68 ALA F C 1
ATOM 10188 O O . ALA F 1 68 ? 54.741 106.041 108.133 1.00 17.14 68 ALA F O 1
ATOM 10190 N N . ALA F 1 69 ? 52.825 106.570 107.071 1.00 16.44 69 ALA F N 1
ATOM 10191 C CA . ALA F 1 69 ? 52.150 105.339 107.491 1.00 16.91 69 ALA F CA 1
ATOM 10192 C C . ALA F 1 69 ? 52.826 104.096 106.906 1.00 17.03 69 ALA F C 1
ATOM 10193 O O . ALA F 1 69 ? 52.998 103.093 107.587 1.00 17.12 69 ALA F O 1
ATOM 10195 N N . VAL F 1 70 ? 53.192 104.166 105.629 1.00 17.42 70 VAL F N 1
ATOM 10196 C CA . VAL F 1 70 ? 53.894 103.063 104.972 1.00 17.58 70 VAL F CA 1
ATOM 10197 C C . VAL F 1 70 ? 55.247 102.779 105.642 1.00 18.19 70 VAL F C 1
ATOM 10198 O O . VAL F 1 70 ? 55.542 101.641 106.022 1.00 18.61 70 VAL F O 1
ATOM 10202 N N . ASN F 1 71 ? 56.055 103.821 105.777 1.00 18.37 71 ASN F N 1
ATOM 10203 C CA . ASN F 1 71 ? 57.413 103.690 106.307 1.00 19.11 71 ASN F CA 1
ATOM 10204 C C . ASN F 1 71 ? 57.471 103.379 107.798 1.00 19.53 71 ASN F C 1
ATOM 10205 O O . ASN F 1 71 ? 58.482 102.857 108.281 1.00 19.59 71 ASN F O 1
ATOM 10210 N N . GLY F 1 72 ? 56.383 103.696 108.507 1.00 19.79 72 GLY F N 1
ATOM 10211 C CA . GLY F 1 72 ? 56.314 103.543 109.966 1.00 20.04 72 GLY F CA 1
ATOM 10212 C C . GLY F 1 72 ? 55.516 102.335 110.411 1.00 19.98 72 GLY F C 1
ATOM 10213 O O . GLY F 1 72 ? 56.022 101.212 110.365 1.00 19.94 72 GLY F O 1
ATOM 10214 N N . PRO F 1 73 ? 54.256 102.552 110.844 1.00 19.57 73 PRO F N 1
ATOM 10215 C CA . PRO F 1 73 ? 53.447 101.471 111.404 1.00 19.81 73 PRO F CA 1
ATOM 10216 C C . PRO F 1 73 ? 53.223 100.291 110.456 1.00 19.55 73 PRO F C 1
ATOM 10217 O O . PRO F 1 73 ? 53.239 99.133 110.891 1.00 20.38 73 PRO F O 1
ATOM 10221 N N . ILE F 1 74 ? 53.006 100.567 109.171 1.00 19.14 74 ILE F N 1
ATOM 10222 C CA . ILE F 1 74 ? 52.766 99.475 108.244 1.00 18.73 74 ILE F CA 1
ATOM 10223 C C . ILE F 1 74 ? 54.014 98.605 108.086 1.00 19.01 74 ILE F C 1
ATOM 10224 O O . ILE F 1 74 ? 53.937 97.384 108.247 1.00 19.17 74 ILE F O 1
ATOM 10229 N N . ALA F 1 75 ? 55.154 99.235 107.807 1.00 19.53 75 ALA F N 1
ATOM 10230 C CA . ALA F 1 75 ? 56.413 98.492 107.672 1.00 19.76 75 ALA F CA 1
ATOM 10231 C C . ALA F 1 75 ? 56.677 97.658 108.926 1.00 20.47 75 ALA F C 1
ATOM 10232 O O . ALA F 1 75 ? 56.976 96.466 108.836 1.00 20.82 75 ALA F O 1
ATOM 10234 N N . GLN F 1 76 ? 56.521 98.278 110.094 1.00 21.65 76 GLN F N 1
ATOM 10235 C CA . GLN F 1 76 ? 56.747 97.586 111.375 1.00 21.97 76 GLN F CA 1
ATOM 10236 C C . GLN F 1 76 ? 55.851 96.355 111.569 1.00 22.10 76 GLN F C 1
ATOM 10237 O O . GLN F 1 76 ? 56.298 95.321 112.075 1.00 22.65 76 GLN F O 1
ATOM 10239 N N . ALA F 1 77 ? 54.596 96.455 111.145 1.00 21.17 77 ALA F N 1
ATOM 10240 C CA . ALA F 1 77 ? 53.663 95.351 111.287 1.00 21.01 77 ALA F CA 1
ATOM 10241 C C . ALA F 1 77 ? 53.971 94.222 110.299 1.00 20.62 77 ALA F C 1
ATOM 10242 O O . ALA F 1 77 ? 53.585 93.079 110.522 1.00 20.70 77 ALA F O 1
ATOM 10244 N N . LEU F 1 78 ? 54.667 94.548 109.206 1.00 20.02 78 LEU F N 1
ATOM 10245 C CA . LEU F 1 78 ? 54.857 93.566 108.137 1.00 19.45 78 LEU F CA 1
ATOM 10246 C C . LEU F 1 78 ? 56.238 92.923 108.023 1.00 19.70 78 LEU F C 1
ATOM 10247 O O . LEU F 1 78 ? 56.355 91.848 107.435 1.00 19.33 78 LEU F O 1
ATOM 10252 N N . ILE F 1 79 ? 57.274 93.583 108.544 1.00 20.18 79 ILE F N 1
ATOM 10253 C CA . ILE F 1 79 ? 58.633 93.018 108.501 1.00 21.41 79 ILE F CA 1
ATOM 10254 C C . ILE F 1 79 ? 58.613 91.636 109.144 1.00 21.64 79 ILE F C 1
ATOM 10255 O O . ILE F 1 79 ? 58.048 91.458 110.240 1.00 22.31 79 ILE F O 1
ATOM 10260 N N . GLY F 1 80 ? 59.203 90.665 108.447 1.00 22.02 80 GLY F N 1
ATOM 10261 C CA . GLY F 1 80 ? 59.244 89.275 108.897 1.00 22.23 80 GLY F CA 1
ATOM 10262 C C . GLY F 1 80 ? 58.083 88.415 108.422 1.00 22.47 80 GLY F C 1
ATOM 10263 O O . GLY F 1 80 ? 58.108 87.188 108.576 1.00 22.73 80 GLY F O 1
ATOM 10264 N N . LYS F 1 81 ? 57.056 89.044 107.843 1.00 21.86 81 LYS F N 1
ATOM 10265 C CA . LYS F 1 81 ? 55.868 88.296 107.426 1.00 21.46 81 LYS F CA 1
ATOM 10266 C C . LYS F 1 81 ? 56.064 87.670 106.047 1.00 21.05 81 LYS F C 1
ATOM 10267 O O . LYS F 1 81 ? 56.920 88.112 105.281 1.00 20.95 81 LYS F O 1
ATOM 10273 N N . ASP F 1 82 ? 55.260 86.653 105.743 1.00 20.61 82 ASP F N 1
ATOM 10274 C CA . ASP F 1 82 ? 55.361 85.922 104.485 1.00 20.02 82 ASP F CA 1
ATOM 10275 C C . ASP F 1 82 ? 54.556 86.635 103.403 1.00 19.50 82 ASP F C 1
ATOM 10276 O O . ASP F 1 82 ? 53.326 86.567 103.403 1.00 19.31 82 ASP F O 1
ATOM 10281 N N . ALA F 1 83 ? 55.273 87.289 102.485 1.00 18.84 83 ALA F N 1
ATOM 10282 C CA . ALA F 1 83 ? 54.653 88.038 101.377 1.00 18.07 83 ALA F CA 1
ATOM 10283 C C . ALA F 1 83 ? 53.716 87.199 100.514 1.00 18.08 83 ALA F C 1
ATOM 10284 O O . ALA F 1 83 ? 52.764 87.730 99.940 1.00 17.08 83 ALA F O 1
ATOM 10286 N N . LYS F 1 84 ? 53.978 85.894 100.418 1.00 18.13 84 LYS F N 1
ATOM 10287 C CA . LYS F 1 84 ? 53.127 84.990 99.641 1.00 18.66 84 LYS F CA 1
ATOM 10288 C C . LYS F 1 84 ? 51.690 84.882 100.173 1.00 18.37 84 LYS F C 1
ATOM 10289 O O . LYS F 1 84 ? 50.758 84.555 99.422 1.00 18.42 84 LYS F O 1
ATOM 10295 N N . ASP F 1 85 ? 51.527 85.111 101.476 1.00 18.15 85 ASP F N 1
ATOM 10296 C CA . ASP F 1 85 ? 50.219 85.045 102.120 1.00 18.39 85 ASP F CA 1
ATOM 10297 C C . ASP F 1 85 ? 49.534 86.399 101.948 1.00 18.00 85 ASP F C 1
ATOM 10298 O O . ASP F 1 85 ? 49.466 87.204 102.875 1.00 17.66 85 ASP F O 1
ATOM 10303 N N . GLN F 1 86 ? 49.028 86.645 100.743 1.00 17.56 86 GLN F N 1
ATOM 10304 C CA . GLN F 1 86 ? 48.418 87.943 100.444 1.00 16.99 86 GLN F CA 1
ATOM 10305 C C . GLN F 1 86 ? 47.272 88.303 101.398 1.00 17.10 86 GLN F C 1
ATOM 10306 O O . GLN F 1 86 ? 47.203 89.440 101.881 1.00 17.05 86 GLN F O 1
ATOM 10312 N N . ALA F 1 87 ? 46.377 87.350 101.658 1.00 17.70 87 ALA F N 1
ATOM 10313 C CA . ALA F 1 87 ? 45.230 87.616 102.543 1.00 18.24 87 ALA F CA 1
ATOM 10314 C C . ALA F 1 87 ? 45.718 87.980 103.938 1.00 18.43 87 ALA F C 1
ATOM 10315 O O . ALA F 1 87 ? 45.179 88.898 104.564 1.00 19.51 87 ALA F O 1
ATOM 10317 N N . GLY F 1 88 ? 46.763 87.285 104.403 1.00 18.79 88 GLY F N 1
ATOM 10318 C CA . GLY F 1 88 ? 47.355 87.563 105.709 1.00 18.63 88 GLY F CA 1
ATOM 10319 C C . GLY F 1 88 ? 47.984 88.940 105.826 1.00 17.96 88 GLY F C 1
ATOM 10320 O O . GLY F 1 88 ? 47.815 89.627 106.843 1.00 18.43 88 GLY F O 1
ATOM 10321 N N . ILE F 1 89 ? 48.722 89.338 104.783 1.00 17.27 89 ILE F N 1
ATOM 10322 C CA . ILE F 1 89 ? 49.369 90.649 104.715 1.00 16.52 89 ILE F CA 1
ATOM 10323 C C . ILE F 1 89 ? 48.304 91.740 104.676 1.00 16.44 89 ILE F C 1
ATOM 10324 O O . ILE F 1 89 ? 48.393 92.739 105.390 1.00 16.34 89 ILE F O 1
ATOM 10329 N N . ASP F 1 90 ? 47.297 91.544 103.832 1.00 16.34 90 ASP F N 1
ATOM 10330 C CA . ASP F 1 90 ? 46.205 92.523 103.741 1.00 16.87 90 ASP F CA 1
ATOM 10331 C C . ASP F 1 90 ? 45.432 92.645 105.058 1.00 17.74 90 ASP F C 1
ATOM 10332 O O . ASP F 1 90 ? 45.118 93.760 105.488 1.00 17.90 90 ASP F O 1
ATOM 10337 N N . LYS F 1 91 ? 45.156 91.505 105.702 1.00 18.54 91 LYS F N 1
ATOM 10338 C CA . LYS F 1 91 ? 44.482 91.492 107.010 1.00 19.53 91 LYS F CA 1
ATOM 10339 C C . LYS F 1 91 ? 45.254 92.287 108.060 1.00 19.32 91 LYS F C 1
ATOM 10340 O O . LYS F 1 91 ? 44.663 93.035 108.844 1.00 19.01 91 LYS F O 1
ATOM 10346 N N . ILE F 1 92 ? 46.571 92.116 108.087 1.00 19.23 92 ILE F N 1
ATOM 10347 C CA . ILE F 1 92 ? 47.394 92.822 109.065 1.00 19.43 92 ILE F CA 1
ATOM 10348 C C . ILE F 1 92 ? 47.193 94.332 108.933 1.00 19.28 92 ILE F C 1
ATOM 10349 O O . ILE F 1 92 ? 46.978 95.040 109.924 1.00 19.59 92 ILE F O 1
ATOM 10354 N N . MET F 1 93 ? 47.225 94.816 107.693 1.00 18.66 93 MET F N 1
ATOM 10355 C CA . MET F 1 93 ? 47.103 96.237 107.428 1.00 17.99 93 MET F CA 1
ATOM 10356 C C . MET F 1 93 ? 45.697 96.718 107.765 1.00 18.43 93 MET F C 1
ATOM 10357 O O . MET F 1 93 ? 45.537 97.760 108.398 1.00 18.47 93 MET F O 1
ATOM 10362 N N . ILE F 1 94 ? 44.697 95.946 107.348 1.00 18.92 94 ILE F N 1
ATOM 10363 C CA . ILE F 1 94 ? 43.293 96.288 107.571 1.00 19.30 94 ILE F CA 1
ATOM 10364 C C . ILE F 1 94 ? 43.013 96.392 109.073 1.00 20.03 94 ILE F C 1
ATOM 10365 O O . ILE F 1 94 ? 42.400 97.363 109.525 1.00 20.35 94 ILE F O 1
ATOM 10370 N N . ASP F 1 95 ? 43.468 95.394 109.834 1.00 20.68 95 ASP F N 1
ATOM 10371 C CA . ASP F 1 95 ? 43.235 95.373 111.284 1.00 21.68 95 ASP F CA 1
ATOM 10372 C C . ASP F 1 95 ? 44.007 96.478 112.001 1.00 21.57 95 ASP F C 1
ATOM 10373 O O . ASP F 1 95 ? 43.472 97.101 112.924 1.00 21.79 95 ASP F O 1
ATOM 10378 N N . LEU F 1 96 ? 45.245 96.731 111.572 1.00 21.15 96 LEU F N 1
ATOM 10379 C CA . LEU F 1 96 ? 46.069 97.791 112.164 1.00 21.19 96 LEU F CA 1
ATOM 10380 C C . LEU F 1 96 ? 45.434 99.170 111.968 1.00 20.67 96 LEU F C 1
ATOM 10381 O O . LEU F 1 96 ? 45.405 99.989 112.892 1.00 20.48 96 LEU F O 1
ATOM 10386 N N . ASP F 1 97 ? 44.924 99.428 110.762 1.00 19.21 97 ASP F N 1
ATOM 10387 C CA . ASP F 1 97 ? 44.221 100.680 110.485 1.00 19.06 97 ASP F CA 1
ATOM 10388 C C . ASP F 1 97 ? 42.971 100.770 111.362 1.00 18.49 97 ASP F C 1
ATOM 10389 O O . ASP F 1 97 ? 42.713 101.806 111.977 1.00 19.54 97 ASP F O 1
ATOM 10394 N N . GLY F 1 98 ? 42.212 99.681 111.430 1.00 18.60 98 GLY F N 1
ATOM 10395 C CA . GLY F 1 98 ? 41.079 99.593 112.354 1.00 18.91 98 GLY F CA 1
ATOM 10396 C C . GLY F 1 98 ? 39.808 100.326 111.963 1.00 19.21 98 GLY F C 1
ATOM 10397 O O . GLY F 1 98 ? 38.803 100.248 112.690 1.00 19.78 98 GLY F O 1
ATOM 10398 N N . THR F 1 99 ? 39.830 101.033 110.829 1.00 18.01 99 THR F N 1
ATOM 10399 C CA . THR F 1 99 ? 38.648 101.765 110.354 1.00 17.64 99 THR F CA 1
ATOM 10400 C C . THR F 1 99 ? 38.066 101.092 109.119 1.00 17.49 99 THR F C 1
ATOM 10401 O O . THR F 1 99 ? 38.807 100.529 108.294 1.00 18.05 99 THR F O 1
ATOM 10405 N N . GLU F 1 100 ? 36.745 101.159 108.990 1.00 17.24 100 GLU F N 1
ATOM 10406 C CA . GLU F 1 100 ? 36.042 100.516 107.887 1.00 18.33 100 GLU F CA 1
ATOM 10407 C C . GLU F 1 100 ? 36.543 101.014 106.534 1.00 17.78 100 GLU F C 1
ATOM 10408 O O . GLU F 1 100 ? 36.693 100.213 105.596 1.00 19.03 100 GLU F O 1
ATOM 10414 N N . ASN F 1 101 ? 36.827 102.312 106.448 1.00 16.83 101 ASN F N 1
ATOM 10415 C CA . ASN F 1 101 ? 37.173 102.978 105.179 1.00 15.96 101 ASN F CA 1
ATOM 10416 C C . ASN F 1 101 ? 38.672 103.284 105.012 1.00 15.67 101 ASN F C 1
ATOM 10417 O O . ASN F 1 101 ? 39.056 104.14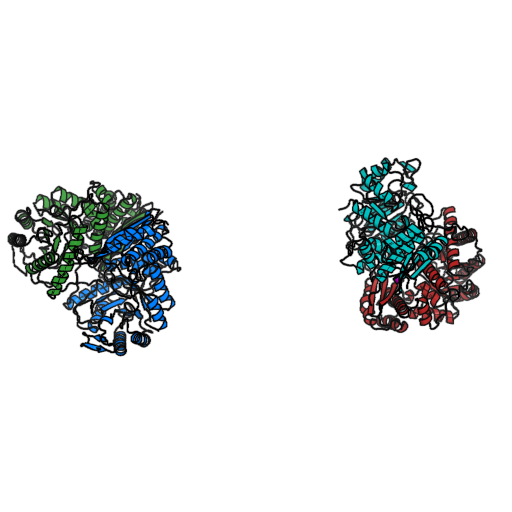8 104.214 1.00 15.43 101 ASN F O 1
ATOM 10422 N N . LYS F 1 102 ? 39.502 102.608 105.805 1.00 16.12 102 LYS F N 1
ATOM 10423 C CA . LYS F 1 102 ? 40.969 102.733 105.715 1.00 16.45 102 LYS F CA 1
ATOM 10424 C C . LYS F 1 102 ? 41.447 104.177 105.855 1.00 16.42 102 LYS F C 1
ATOM 10425 O O . LYS F 1 102 ? 42.461 104.574 105.256 1.00 16.74 102 LYS F O 1
ATOM 10431 N N . SER F 1 103 ? 40.727 104.961 106.664 1.00 16.48 103 SER F N 1
ATOM 10432 C CA . SER F 1 103 ? 40.972 106.393 106.763 1.00 16.08 103 SER F CA 1
ATOM 10433 C C . SER F 1 103 ? 41.929 106.803 107.879 1.00 16.39 103 SER F C 1
ATOM 10434 O O . SER F 1 103 ? 42.127 107.997 108.103 1.00 16.70 103 SER F O 1
ATOM 10437 N N . LYS F 1 104 ? 42.532 105.829 108.562 1.00 16.23 104 LYS F N 1
ATOM 10438 C CA . LYS F 1 104 ? 43.603 106.156 109.502 1.00 16.60 104 LYS F CA 1
ATOM 10439 C C . LYS F 1 104 ? 44.951 106.274 108.760 1.00 16.38 104 LYS F C 1
ATOM 10440 O O . LYS F 1 104 ? 45.595 107.319 108.805 1.00 16.55 104 LYS F O 1
ATOM 10446 N N . PHE F 1 105 ? 45.349 105.211 108.061 1.00 16.03 105 PHE F N 1
ATOM 10447 C CA . PHE F 1 105 ? 46.578 105.215 107.257 1.00 16.53 105 PHE F CA 1
ATOM 10448 C C . PHE F 1 105 ? 46.347 105.728 105.841 1.00 16.20 105 PHE F C 1
ATOM 10449 O O . PHE F 1 105 ? 47.268 106.228 105.206 1.00 16.43 105 PHE F O 1
ATOM 10457 N N . GLY F 1 106 ? 45.123 105.563 105.359 1.00 15.24 106 GLY F N 1
ATOM 10458 C CA . GLY F 1 106 ? 44.771 105.935 103.993 1.00 14.97 106 GLY F CA 1
ATOM 10459 C C . GLY F 1 106 ? 44.719 104.702 103.112 1.00 15.00 106 GLY F C 1
ATOM 10460 O O . GLY F 1 106 ? 45.605 103.829 103.185 1.00 15.04 106 GLY F O 1
ATOM 10461 N N . ALA F 1 107 ? 43.681 104.624 102.276 1.00 14.41 107 ALA F N 1
ATOM 10462 C CA . ALA F 1 107 ? 43.566 103.544 101.292 1.00 13.88 107 ALA F CA 1
ATOM 10463 C C . ALA F 1 107 ? 44.717 103.602 100.297 1.00 13.84 107 ALA F C 1
ATOM 10464 O O . ALA F 1 107 ? 45.107 102.574 99.698 1.00 13.51 107 ALA F O 1
ATOM 10466 N N . ASN F 1 108 ? 45.260 104.800 100.119 1.00 13.16 108 ASN F N 1
ATOM 10467 C CA . ASN F 1 108 ? 46.428 104.959 99.263 1.00 13.91 108 ASN F CA 1
ATOM 10468 C C . ASN F 1 108 ? 47.677 104.286 99.831 1.00 14.00 108 ASN F C 1
ATOM 10469 O O . ASN F 1 108 ? 48.412 103.605 99.096 1.00 14.18 108 ASN F O 1
ATOM 10474 N N . ALA F 1 109 ? 47.922 104.455 101.131 1.00 13.98 109 ALA F N 1
ATOM 10475 C CA . ALA F 1 109 ? 49.034 103.746 101.777 1.00 14.02 109 ALA F CA 1
ATOM 10476 C C . ALA F 1 109 ? 48.855 102.237 101.712 1.00 14.18 109 ALA F C 1
ATOM 10477 O O . ALA F 1 109 ? 49.761 101.504 101.311 1.00 14.58 109 ALA F O 1
ATOM 10479 N N . ILE F 1 110 ? 47.677 101.777 102.112 1.00 13.96 110 ILE F N 1
ATOM 10480 C CA . ILE F 1 110 ? 47.419 100.350 102.215 1.00 13.70 110 ILE F CA 1
ATOM 10481 C C . ILE F 1 110 ? 47.447 99.676 100.827 1.00 13.52 110 ILE F C 1
ATOM 10482 O O . ILE F 1 110 ? 48.101 98.640 100.649 1.00 13.32 110 ILE F O 1
ATOM 10487 N N . LEU F 1 111 ? 46.778 100.280 99.847 1.00 12.91 111 LEU F N 1
ATOM 10488 C CA . LEU F 1 111 ? 46.766 99.704 98.500 1.00 12.59 111 LEU F CA 1
ATOM 10489 C C . LEU F 1 111 ? 48.172 99.620 97.908 1.00 12.45 111 LEU F C 1
ATOM 10490 O O . LEU F 1 111 ? 48.535 98.587 97.319 1.00 12.62 111 LEU F O 1
ATOM 10495 N N . ALA F 1 112 ? 48.945 100.703 98.024 1.00 12.59 112 ALA F N 1
ATOM 10496 C CA . ALA F 1 112 ? 50.282 100.712 97.432 1.00 12.93 112 ALA F CA 1
ATOM 10497 C C . ALA F 1 112 ? 51.111 99.557 97.990 1.00 12.99 112 ALA F C 1
ATOM 10498 O O . ALA F 1 112 ? 51.770 98.825 97.240 1.00 13.05 112 ALA F O 1
ATOM 10500 N N . VAL F 1 113 ? 51.072 99.380 99.310 1.00 12.93 113 VAL F N 1
ATOM 10501 C CA . VAL F 1 113 ? 51.779 98.246 99.924 1.00 13.29 113 VAL F CA 1
ATOM 10502 C C . VAL F 1 113 ? 51.189 96.899 99.479 1.00 13.16 113 VAL F C 1
ATOM 10503 O O . VAL F 1 113 ? 51.933 95.964 99.135 1.00 12.94 113 VAL F O 1
ATOM 10507 N N . SER F 1 114 ? 49.859 96.808 99.466 1.00 12.61 114 SER F N 1
ATOM 10508 C CA . SER F 1 114 ? 49.168 95.587 99.063 1.00 12.91 114 SER F CA 1
ATOM 10509 C C . SER F 1 114 ? 49.646 95.105 97.695 1.00 12.79 114 SER F C 1
ATOM 10510 O O . SER F 1 114 ? 49.990 93.934 97.535 1.00 13.64 114 SER F O 1
ATOM 10513 N N . LEU F 1 115 ? 49.682 96.016 96.723 1.00 12.38 115 LEU F N 1
ATOM 10514 C CA . LEU F 1 115 ? 50.087 95.659 95.359 1.00 12.37 115 LEU F CA 1
ATOM 10515 C C . LEU F 1 115 ? 51.591 95.401 95.240 1.00 12.49 115 LEU F C 1
ATOM 10516 O O . LEU F 1 115 ? 52.004 94.443 94.571 1.00 12.73 115 LEU F O 1
ATOM 10521 N N . ALA F 1 116 ? 52.400 96.226 95.914 1.00 12.56 116 ALA F N 1
ATOM 10522 C CA . ALA F 1 116 ? 53.849 96.034 95.889 1.00 12.93 116 ALA F CA 1
ATOM 10523 C C . ALA F 1 116 ? 54.179 94.673 96.497 1.00 13.32 116 ALA F C 1
ATOM 10524 O O . ALA F 1 116 ? 55.057 93.962 95.997 1.00 13.15 116 ALA F O 1
ATOM 10526 N N . ASN F 1 117 ? 53.467 94.312 97.567 1.00 13.24 117 ASN F N 1
ATOM 10527 C CA . ASN F 1 117 ? 53.637 92.997 98.198 1.00 13.45 117 ASN F CA 1
ATOM 10528 C C . ASN F 1 117 ? 53.381 91.845 97.226 1.00 13.66 117 ASN F C 1
ATOM 10529 O O . ASN F 1 117 ? 54.200 90.912 97.118 1.00 14.46 117 ASN F O 1
ATOM 10534 N N . ALA F 1 118 ? 52.251 91.914 96.523 1.00 13.29 118 ALA F N 1
ATOM 10535 C CA . ALA F 1 118 ? 51.880 90.872 95.570 1.00 12.66 118 ALA F CA 1
ATOM 10536 C C . ALA F 1 118 ? 52.960 90.753 94.503 1.00 12.93 118 ALA F C 1
ATOM 10537 O O . ALA F 1 118 ? 53.342 89.643 94.151 1.00 13.55 118 ALA F O 1
ATOM 10539 N N . LYS F 1 119 ? 53.456 91.885 93.999 1.00 12.79 119 LYS F N 1
ATOM 10540 C CA . LYS F 1 119 ? 54.514 91.839 92.987 1.00 12.35 119 LYS F CA 1
ATOM 10541 C C . LYS F 1 119 ? 55.778 91.203 93.551 1.00 13.30 119 LYS F C 1
ATOM 10542 O O . LYS F 1 119 ? 56.400 90.372 92.890 1.00 13.11 119 LYS F O 1
ATOM 10548 N N . ALA F 1 120 ? 56.155 91.585 94.766 1.00 13.75 120 ALA F N 1
ATOM 10549 C CA . ALA F 1 120 ? 57.353 91.002 95.401 1.00 14.00 120 ALA F CA 1
ATOM 10550 C C . ALA F 1 120 ? 57.211 89.483 95.587 1.00 14.23 120 ALA F C 1
ATOM 10551 O O . ALA F 1 120 ? 58.152 88.718 95.300 1.00 14.97 120 ALA F O 1
ATOM 10553 N N . ALA F 1 121 ? 56.044 89.052 96.055 1.00 14.07 121 ALA F N 1
ATOM 10554 C CA . ALA F 1 121 ? 55.743 87.621 96.258 1.00 14.63 121 ALA F CA 1
ATOM 10555 C C . ALA F 1 121 ? 55.808 86.846 94.937 1.00 14.96 121 ALA F C 1
ATOM 10556 O O . ALA F 1 121 ? 56.351 85.739 94.871 1.00 15.41 121 ALA F O 1
ATOM 10558 N N . ALA F 1 122 ? 55.257 87.435 93.880 1.00 14.71 122 ALA F N 1
ATOM 10559 C CA . ALA F 1 122 ? 55.322 86.821 92.559 1.00 15.16 122 ALA F CA 1
ATOM 10560 C C . ALA F 1 122 ? 56.781 86.595 92.152 1.00 15.63 122 ALA F C 1
ATOM 10561 O O . ALA F 1 122 ? 57.147 85.495 91.715 1.00 16.05 122 ALA F O 1
ATOM 10563 N N . ALA F 1 123 ? 57.607 87.627 92.320 1.00 15.54 123 ALA F N 1
ATOM 10564 C CA . ALA F 1 123 ? 59.037 87.547 92.001 1.00 16.19 123 ALA F CA 1
ATOM 10565 C C . ALA F 1 123 ? 59.722 86.438 92.797 1.00 16.76 123 ALA F C 1
ATOM 10566 O O . ALA F 1 123 ? 60.488 85.647 92.234 1.00 17.18 123 ALA F O 1
ATOM 10568 N N . ALA F 1 124 ? 59.427 86.359 94.094 1.00 16.95 124 ALA F N 1
ATOM 10569 C CA . ALA F 1 124 ? 59.999 85.294 94.946 1.00 17.21 124 ALA F CA 1
ATOM 10570 C C . ALA F 1 124 ? 59.605 83.897 94.453 1.00 17.71 124 ALA F C 1
ATOM 10571 O O . ALA F 1 124 ? 60.396 82.947 94.550 1.00 17.90 124 ALA F O 1
ATOM 10573 N N . LYS F 1 125 ? 58.392 83.783 93.912 1.00 17.57 125 LYS F N 1
ATOM 10574 C CA . LYS F 1 125 ? 57.867 82.525 93.388 1.00 18.44 125 LYS F CA 1
ATOM 10575 C C . LYS F 1 125 ? 58.318 82.235 91.950 1.00 18.61 125 LYS F C 1
ATOM 10576 O O . LYS F 1 125 ? 57.948 81.209 91.373 1.00 19.90 125 LYS F O 1
ATOM 10582 N N . GLY F 1 126 ? 59.115 83.139 91.392 1.00 18.42 126 GLY F N 1
ATOM 10583 C CA . GLY F 1 126 ? 59.637 83.017 90.030 1.00 18.14 126 GLY F CA 1
ATOM 10584 C C . GLY F 1 126 ? 58.563 83.082 88.956 1.00 18.18 126 GLY F C 1
ATOM 10585 O O . GLY F 1 126 ? 58.633 82.393 87.940 1.00 18.59 126 GLY F O 1
ATOM 10586 N N . MET F 1 127 ? 57.557 83.922 89.179 1.00 17.12 127 MET F N 1
ATOM 10587 C CA . MET F 1 127 ? 56.450 84.023 88.239 1.00 16.86 127 MET F CA 1
ATOM 10588 C C . MET F 1 127 ? 55.985 85.469 88.118 1.00 16.34 127 MET F C 1
ATOM 10589 O O . MET F 1 127 ? 56.166 86.243 89.043 1.00 15.05 127 MET F O 1
ATOM 10594 N N . PRO F 1 128 ? 55.387 85.835 86.971 1.00 16.22 128 PRO F N 1
ATOM 10595 C CA . PRO F 1 128 ? 54.874 87.203 86.849 1.00 15.43 128 PRO F CA 1
ATOM 10596 C C . PRO F 1 128 ? 53.631 87.423 87.710 1.00 14.78 128 PRO F C 1
ATOM 10597 O O . PRO F 1 128 ? 52.959 86.471 88.095 1.00 14.22 128 PRO F O 1
ATOM 10601 N N . LEU F 1 129 ? 53.336 88.684 87.995 1.00 14.16 129 LEU F N 1
ATOM 10602 C CA . LEU F 1 129 ? 52.201 89.027 88.851 1.00 13.22 129 LEU F CA 1
ATOM 10603 C C . LEU F 1 129 ? 50.894 88.394 88.372 1.00 13.15 129 LEU F C 1
ATOM 10604 O O . LEU F 1 129 ? 50.141 87.845 89.178 1.00 13.52 129 LEU F O 1
ATOM 10609 N N . TYR F 1 130 ? 50.614 88.452 87.069 1.00 12.42 130 TYR F N 1
ATOM 10610 C CA . TYR F 1 130 ? 49.354 87.871 86.584 1.00 11.77 130 TYR F CA 1
ATOM 10611 C C . TYR F 1 130 ? 49.204 86.384 86.928 1.00 12.45 130 TYR F C 1
ATOM 10612 O O . TYR F 1 130 ? 48.113 85.936 87.238 1.00 12.51 130 TYR F O 1
ATOM 10621 N N . GLU F 1 131 ? 50.304 85.631 86.885 1.00 12.57 131 GLU F N 1
ATOM 10622 C CA . GLU F 1 131 ? 50.246 84.207 87.210 1.00 13.01 131 GLU F CA 1
ATOM 10623 C C . GLU F 1 131 ? 50.026 84.012 88.708 1.00 13.30 131 GLU F C 1
ATOM 10624 O O . GLU F 1 131 ? 49.225 83.157 89.133 1.00 13.82 131 GLU F O 1
ATOM 10630 N N . HIS F 1 132 ? 50.705 84.839 89.502 1.00 13.42 132 HIS F N 1
ATOM 10631 C CA . HIS F 1 132 ? 50.538 84.827 90.951 1.00 13.56 132 HIS F CA 1
ATOM 10632 C C . HIS F 1 132 ? 49.109 85.198 91.341 1.00 13.34 132 HIS F C 1
ATOM 10633 O O . HIS F 1 132 ? 48.520 84.576 92.224 1.00 13.71 132 HIS F O 1
ATOM 10640 N N . ILE F 1 133 ? 48.535 86.190 90.666 1.00 13.00 133 ILE F N 1
ATOM 10641 C CA . ILE F 1 133 ? 47.142 86.528 90.940 1.00 12.61 133 ILE F CA 1
ATOM 10642 C C . ILE F 1 133 ? 46.181 85.352 90.704 1.00 12.89 133 ILE F C 1
ATOM 10643 O O . ILE F 1 133 ? 45.286 85.110 91.521 1.00 13.73 133 ILE F O 1
ATOM 10648 N N . ALA F 1 134 ? 46.358 84.617 89.600 1.00 13.19 134 ALA F N 1
ATOM 10649 C CA . ALA F 1 134 ? 45.504 83.471 89.310 1.00 13.82 134 ALA F CA 1
ATOM 10650 C C . ALA F 1 134 ? 45.648 82.410 90.408 1.00 14.20 134 ALA F C 1
ATOM 10651 O O . ALA F 1 134 ? 44.669 81.776 90.785 1.00 14.53 134 ALA F O 1
ATOM 10653 N N . GLU F 1 135 ? 46.868 82.241 90.923 1.00 15.10 135 GLU F N 1
ATOM 10654 C CA . GLU F 1 135 ? 47.094 81.314 92.030 1.00 15.40 135 GLU F CA 1
ATOM 10655 C C . GLU F 1 135 ? 46.387 81.812 93.290 1.00 15.96 135 GLU F C 1
ATOM 10656 O O . GLU F 1 135 ? 45.681 81.033 93.947 1.00 16.76 135 GLU F O 1
ATOM 10662 N N . LEU F 1 136 ? 46.538 83.098 93.612 1.00 16.17 136 LEU F N 1
ATOM 10663 C CA . LEU F 1 136 ? 45.843 83.691 94.785 1.00 15.96 136 LEU F CA 1
ATOM 10664 C C . LEU F 1 136 ? 44.330 83.535 94.676 1.00 16.46 136 LEU F C 1
ATOM 10665 O O . LEU F 1 136 ? 43.639 83.316 95.677 1.00 17.42 136 LEU F O 1
ATOM 10670 N N . ASN F 1 137 ? 43.843 83.624 93.441 1.00 16.39 137 ASN F N 1
ATOM 10671 C CA . ASN F 1 137 ? 42.425 83.559 93.118 1.00 16.66 137 ASN F CA 1
ATOM 10672 C C . ASN F 1 137 ? 41.858 82.145 93.207 1.00 17.47 137 ASN F C 1
ATOM 10673 O O . ASN F 1 137 ? 40.636 81.953 93.150 1.00 18.10 137 ASN F O 1
ATOM 10678 N N . GLY F 1 138 ? 42.748 81.155 93.312 1.00 17.89 138 GLY F N 1
ATOM 10679 C CA . GLY F 1 138 ? 42.337 79.747 93.338 1.00 18.30 138 GLY F CA 1
ATOM 10680 C C . GLY F 1 138 ? 41.938 79.254 91.958 1.00 18.33 138 GLY F C 1
ATOM 10681 O O . GLY F 1 138 ? 41.201 78.269 91.821 1.00 18.85 138 GLY F O 1
ATOM 10682 N N . THR F 1 139 ? 42.435 79.942 90.928 1.00 17.69 139 THR F N 1
ATOM 10683 C CA . THR F 1 139 ? 42.141 79.603 89.546 1.00 17.22 139 THR F CA 1
ATOM 10684 C C . THR F 1 139 ? 43.434 79.573 88.714 1.00 17.17 139 THR F C 1
ATOM 10685 O O . THR F 1 139 ? 43.548 80.264 87.693 1.00 16.92 139 THR F O 1
ATOM 10689 N N . PRO F 1 140 ? 44.424 78.768 89.142 1.00 17.03 140 PRO F N 1
ATOM 10690 C CA . PRO F 1 140 ? 45.725 78.796 88.487 1.00 17.40 140 PRO F CA 1
ATOM 10691 C C . PRO F 1 140 ? 45.628 78.479 86.997 1.00 17.73 140 PRO F C 1
ATOM 10692 O O . PRO F 1 140 ? 44.864 77.590 86.589 1.00 18.12 140 PRO F O 1
ATOM 10696 N N . GLY F 1 141 ? 46.367 79.243 86.197 1.00 18.04 141 GLY F N 1
ATOM 10697 C CA . GLY F 1 141 ? 46.432 79.016 84.757 1.00 18.22 141 GLY F CA 1
ATOM 10698 C C . GLY F 1 141 ? 45.203 79.424 83.972 1.00 18.13 141 GLY F C 1
ATOM 10699 O O . GLY F 1 141 ? 45.128 79.162 82.773 1.00 18.44 141 GLY F O 1
ATOM 10700 N N . LYS F 1 142 ? 44.244 80.073 84.636 1.00 17.28 142 LYS F N 1
ATOM 10701 C CA . LYS F 1 142 ? 43.044 80.554 83.957 1.00 17.11 142 LYS F CA 1
ATOM 10702 C C . LYS F 1 142 ? 43.192 82.040 83.656 1.00 16.13 142 LYS F C 1
ATOM 10703 O O . LYS F 1 142 ? 43.219 82.870 84.572 1.00 16.64 142 LYS F O 1
ATOM 10709 N N . TYR F 1 143 ? 43.276 82.355 82.369 1.00 14.63 143 TYR F N 1
ATOM 10710 C CA . TYR F 1 143 ? 43.558 83.715 81.923 1.00 13.65 143 TYR F CA 1
ATOM 10711 C C . TYR F 1 143 ? 42.675 84.109 80.765 1.00 13.29 143 TYR F C 1
ATOM 10712 O O . TYR F 1 143 ? 42.189 83.259 80.020 1.00 13.87 143 TYR F O 1
ATOM 10721 N N . SER F 1 144 ? 42.507 85.415 80.587 1.00 12.46 144 SER F N 1
ATOM 10722 C CA . SER F 1 144 ? 42.008 85.941 79.321 1.00 12.11 144 SER F CA 1
ATOM 10723 C C . SER F 1 144 ? 42.624 87.314 79.146 1.00 11.46 144 SER F C 1
ATOM 10724 O O . SER F 1 144 ? 43.061 87.929 80.135 1.00 12.14 144 SER F O 1
ATOM 10727 N N . MET F 1 145 ? 42.691 87.764 77.894 1.00 10.75 145 MET F N 1
ATOM 10728 C CA . MET F 1 145 ? 43.064 89.152 77.584 1.00 10.54 145 MET F CA 1
ATOM 10729 C C . MET F 1 145 ? 41.771 89.946 77.537 1.00 10.43 145 MET F C 1
ATOM 10730 O O . MET F 1 145 ? 40.851 89.576 76.815 1.00 11.44 145 MET F O 1
ATOM 10735 N N . PRO F 1 146 ? 41.673 91.011 78.350 1.00 10.76 146 PRO F N 1
ATOM 10736 C CA . PRO F 1 146 ? 40.391 91.723 78.457 1.00 10.38 146 PRO F CA 1
ATOM 10737 C C . PRO F 1 146 ? 40.021 92.546 77.220 1.00 10.38 146 PRO F C 1
ATOM 10738 O O . PRO F 1 146 ? 40.897 93.047 76.498 1.00 11.07 146 PRO F O 1
ATOM 10742 N N . VAL F 1 147 ? 38.711 92.681 77.009 1.00 10.19 147 VAL F N 1
ATOM 10743 C CA . VAL F 1 147 ? 38.165 93.516 75.945 1.00 10.20 147 VAL F CA 1
ATOM 10744 C C . VAL F 1 147 ? 38.144 94.950 76.470 1.00 10.23 147 VAL F C 1
ATOM 10745 O O . VAL F 1 147 ? 37.445 95.229 77.438 1.00 11.09 147 VAL F O 1
ATOM 10749 N N . PRO F 1 148 ? 38.950 95.844 75.874 1.00 10.04 148 PRO F N 1
ATOM 10750 C CA . PRO F 1 148 ? 38.995 97.208 76.392 1.00 9.62 148 PRO F CA 1
ATOM 10751 C C . PRO F 1 148 ? 37.817 98.070 75.948 1.00 9.88 148 PRO F C 1
ATOM 10752 O O . PRO F 1 148 ? 37.388 97.976 74.797 1.00 11.01 148 PRO F O 1
ATOM 10756 N N . MET F 1 149 ? 37.317 98.900 76.867 1.00 9.63 149 MET F N 1
ATOM 10757 C CA . MET F 1 149 ? 36.430 100.004 76.492 1.00 10.27 149 MET F CA 1
ATOM 10758 C C . MET F 1 149 ? 37.258 101.275 76.613 1.00 9.94 149 MET F C 1
ATOM 10759 O O . MET F 1 149 ? 37.797 101.588 77.695 1.00 10.08 149 MET F O 1
ATOM 10764 N N . MET F 1 150 ? 37.375 101.990 75.491 1.00 10.16 150 MET F N 1
ATOM 10765 C CA . MET F 1 150 ? 38.363 103.059 75.350 1.00 11.02 150 MET F CA 1
ATOM 10766 C C . MET F 1 150 ? 37.706 104.407 75.229 1.00 11.28 150 MET F C 1
ATOM 10767 O O . MET F 1 150 ? 36.944 104.656 74.298 1.00 10.29 150 MET F O 1
ATOM 10772 N N . ASN F 1 151 ? 37.996 105.267 76.197 1.00 11.48 151 ASN F N 1
ATOM 10773 C CA . ASN F 1 151 ? 37.535 106.628 76.168 1.00 13.19 151 ASN F CA 1
ATOM 10774 C C . ASN F 1 151 ? 37.899 107.240 74.811 1.00 13.85 151 ASN F C 1
ATOM 10775 O O . ASN F 1 151 ? 39.003 107.038 74.273 1.00 14.79 151 ASN F O 1
ATOM 10780 N N . ILE F 1 152 ? 36.954 107.962 74.242 1.00 12.98 152 ILE F N 1
ATOM 10781 C CA . ILE F 1 152 ? 37.194 108.603 72.975 1.00 14.04 152 ILE F CA 1
ATOM 10782 C C . ILE F 1 152 ? 36.647 110.049 72.993 1.00 13.14 152 ILE F C 1
ATOM 10783 O O . ILE F 1 152 ? 37.315 110.985 72.528 1.00 12.43 152 ILE F O 1
ATOM 10788 N N . ILE F 1 153 ? 35.446 110.223 73.541 1.00 12.45 153 ILE F N 1
ATOM 10789 C CA . ILE F 1 153 ? 34.811 111.542 73.612 1.00 12.80 153 ILE F CA 1
ATOM 10790 C C . ILE F 1 153 ? 34.321 111.749 75.021 1.00 12.82 153 ILE F C 1
ATOM 10791 O O . ILE F 1 153 ? 33.734 110.848 75.602 1.00 13.35 153 ILE F O 1
ATOM 10796 N N . ASN F 1 154 ? 34.577 112.941 75.551 1.00 13.60 154 ASN F N 1
ATOM 10797 C CA . ASN F 1 154 ? 34.200 113.330 76.901 1.00 14.14 154 ASN F CA 1
ATOM 10798 C C . ASN F 1 154 ? 33.197 114.458 76.984 1.00 14.61 154 ASN F C 1
ATOM 10799 O O . ASN F 1 154 ? 33.181 115.342 76.126 1.00 14.19 154 ASN F O 1
ATOM 10804 N N . GLY F 1 155 ? 32.387 114.415 78.046 1.00 15.85 155 GLY F N 1
ATOM 10805 C CA . GLY F 1 155 ? 31.373 115.433 78.333 1.00 17.46 155 GLY F CA 1
ATOM 10806 C C . GLY F 1 155 ? 31.188 115.641 79.822 1.00 19.00 155 GLY F C 1
ATOM 10807 O O . GLY F 1 155 ? 32.063 115.302 80.616 1.00 19.12 155 GLY F O 1
ATOM 10808 N N . GLY F 1 156 ? 30.035 116.200 80.178 1.00 20.64 156 GLY F N 1
ATOM 10809 C CA . GLY F 1 156 ? 29.665 116.498 81.554 1.00 22.47 156 GLY F CA 1
ATOM 10810 C C . GLY F 1 156 ? 30.719 117.323 82.248 1.00 23.66 156 GLY F C 1
ATOM 10811 O O . GLY F 1 156 ? 31.261 118.274 81.674 1.00 23.51 156 GLY F O 1
ATOM 10812 N N . GLU F 1 157 ? 31.034 116.911 83.472 1.00 25.00 157 GLU F N 1
ATOM 10813 C CA . GLU F 1 157 ? 32.009 117.585 84.307 1.00 26.94 157 GLU F CA 1
ATOM 10814 C C . GLU F 1 157 ? 33.424 117.440 83.767 1.00 27.00 157 GLU F C 1
ATOM 10815 O O . GLU F 1 157 ? 34.341 118.077 84.268 1.00 27.25 157 GLU F O 1
ATOM 10821 N N . HIS F 1 158 ? 33.584 116.603 82.739 1.00 27.12 158 HIS F N 1
ATOM 10822 C CA . HIS F 1 158 ? 34.892 116.323 82.153 1.00 27.54 158 HIS F CA 1
ATOM 10823 C C . HIS F 1 158 ? 35.110 117.047 80.827 1.00 27.71 158 HIS F C 1
ATOM 10824 O O . HIS F 1 158 ? 35.940 116.636 80.019 1.00 28.23 158 HIS F O 1
ATOM 10831 N N . ALA F 1 159 ? 34.355 118.121 80.609 1.00 27.54 159 ALA F N 1
ATOM 10832 C CA . ALA F 1 159 ? 34.476 118.919 79.395 1.00 27.32 159 ALA F CA 1
ATOM 10833 C C . ALA F 1 159 ? 33.851 120.282 79.584 1.00 27.67 159 ALA F C 1
ATOM 10834 O O . ALA F 1 159 ? 33.253 120.567 80.626 1.00 27.95 159 ALA F O 1
ATOM 10836 N N . ASP F 1 160 ? 33.992 121.119 78.564 1.00 27.43 160 ASP F N 1
ATOM 10837 C CA . ASP F 1 160 ? 33.322 122.402 78.521 1.00 27.85 160 ASP F CA 1
ATOM 10838 C C . ASP F 1 160 ? 32.527 122.442 77.219 1.00 27.14 160 ASP F C 1
ATOM 10839 O O . ASP F 1 160 ? 32.782 123.258 76.336 1.00 27.81 160 ASP F O 1
ATOM 10844 N N . ASN F 1 161 ? 31.584 121.512 77.100 1.00 25.65 161 ASN F N 1
ATOM 10845 C CA . ASN F 1 161 ? 30.743 121.392 75.922 1.00 24.56 161 ASN F CA 1
ATOM 10846 C C . ASN F 1 161 ? 29.271 121.181 76.308 1.00 24.39 161 ASN F C 1
ATOM 10847 O O . ASN F 1 161 ? 28.911 121.309 77.483 1.00 23.90 161 ASN F O 1
ATOM 10852 N N . ASN F 1 162 ? 28.418 120.876 75.332 1.00 24.42 162 ASN F N 1
ATOM 10853 C CA . ASN F 1 162 ? 27.007 120.630 75.621 1.00 24.91 162 ASN F CA 1
ATOM 10854 C C . ASN F 1 162 ? 26.653 119.144 75.578 1.00 24.14 162 ASN F C 1
ATOM 10855 O O . ASN F 1 162 ? 25.536 118.767 75.228 1.00 24.34 162 ASN F O 1
ATOM 10860 N N . VAL F 1 163 ? 27.627 118.310 75.951 1.00 23.17 163 VAL F N 1
ATOM 10861 C CA . VAL F 1 163 ? 27.452 116.869 76.084 1.00 22.01 163 VAL F CA 1
ATOM 10862 C C . VAL F 1 163 ? 27.308 116.551 77.571 1.00 21.36 163 VAL F C 1
ATOM 10863 O O . VAL F 1 163 ? 28.161 116.925 78.377 1.00 21.76 163 VAL F O 1
ATOM 10867 N N . ASP F 1 164 ? 26.229 115.870 77.940 1.00 21.20 164 ASP F N 1
ATOM 10868 C CA . ASP F 1 164 ? 25.968 115.572 79.358 1.00 20.70 164 ASP F CA 1
ATOM 10869 C C . ASP F 1 164 ? 26.640 114.301 79.840 1.00 19.86 164 ASP F C 1
ATOM 10870 O O . ASP F 1 164 ? 27.126 114.229 80.964 1.00 19.82 164 ASP F O 1
ATOM 10875 N N . ILE F 1 165 ? 26.647 113.291 78.975 1.00 18.36 165 ILE F N 1
ATOM 10876 C CA . ILE F 1 165 ? 27.263 112.002 79.262 1.00 17.73 165 ILE F CA 1
ATOM 10877 C C . ILE F 1 165 ? 28.759 112.218 79.473 1.00 17.01 165 ILE F C 1
ATOM 10878 O O . ILE F 1 165 ? 29.387 112.908 78.688 1.00 16.74 165 ILE F O 1
ATOM 10883 N N . GLN F 1 166 ? 29.309 111.641 80.538 1.00 16.86 166 GLN F N 1
ATOM 10884 C CA . GLN F 1 166 ? 30.686 111.956 80.929 1.00 17.25 166 GLN F CA 1
ATOM 10885 C C . GLN F 1 166 ? 31.667 111.375 79.938 1.00 16.72 166 GLN F C 1
ATOM 10886 O O . GLN F 1 166 ? 32.659 112.011 79.582 1.00 17.27 166 GLN F O 1
ATOM 10892 N N . GLU F 1 167 ? 31.389 110.160 79.486 1.00 16.11 167 GLU F N 1
ATOM 10893 C CA . GLU F 1 167 ? 32.207 109.612 78.426 1.00 15.80 167 GLU F CA 1
ATOM 10894 C C . GLU F 1 167 ? 31.571 108.579 77.526 1.00 14.94 167 GLU F C 1
ATOM 10895 O O . GLU F 1 167 ? 30.746 107.768 77.938 1.00 15.05 167 GLU F O 1
ATOM 10901 N N . PHE F 1 168 ? 32.012 108.649 76.278 1.00 14.19 168 PHE F N 1
ATOM 10902 C CA . PHE F 1 168 ? 31.709 107.673 75.255 1.00 13.60 168 PHE F CA 1
ATOM 10903 C C . PHE F 1 168 ? 32.982 106.912 74.958 1.00 13.15 168 PHE F C 1
ATOM 10904 O O . PHE F 1 168 ? 34.065 107.501 74.943 1.00 14.11 168 PHE F O 1
ATOM 10912 N N . MET F 1 169 ? 32.834 105.598 74.772 1.00 11.46 169 MET F N 1
ATOM 10913 C CA . MET F 1 169 ? 33.959 104.668 74.611 1.00 10.64 169 MET F CA 1
ATOM 10914 C C . MET F 1 169 ? 33.705 103.720 73.448 1.00 11.14 169 MET F C 1
ATOM 10915 O O . MET F 1 169 ? 32.554 103.377 73.160 1.00 11.34 169 MET F O 1
ATOM 10920 N N . ILE F 1 170 ? 34.793 103.294 72.811 1.00 11.26 170 ILE F N 1
ATOM 10921 C CA . ILE F 1 170 ? 34.744 102.256 71.789 1.00 10.83 170 ILE F CA 1
ATOM 10922 C C . ILE F 1 170 ? 35.275 100.928 72.355 1.00 11.22 170 ILE F C 1
ATOM 10923 O O . ILE F 1 170 ? 36.179 100.923 73.204 1.00 10.82 170 ILE F O 1
ATOM 10928 N N . GLN F 1 171 ? 34.680 99.824 71.901 1.00 10.97 171 GLN F N 1
ATOM 10929 C CA . GLN F 1 171 ? 35.117 98.484 72.279 1.00 11.66 171 GLN F CA 1
ATOM 10930 C C . GLN F 1 171 ? 35.429 97.713 70.994 1.00 12.11 171 GLN F C 1
ATOM 10931 O O . GLN F 1 171 ? 34.511 97.421 70.220 1.00 12.48 171 GLN F O 1
ATOM 10937 N N . PRO F 1 172 ? 36.714 97.385 70.753 1.00 12.75 172 PRO F N 1
ATOM 10938 C CA . PRO F 1 172 ? 37.059 96.594 69.551 1.00 12.97 172 PRO F CA 1
ATOM 10939 C C . PRO F 1 172 ? 36.758 95.102 69.730 1.00 13.00 172 PRO F C 1
ATOM 10940 O O . PRO F 1 172 ? 37.664 94.257 69.795 1.00 12.66 172 PRO F O 1
ATOM 10944 N N . VAL F 1 173 ? 35.468 94.787 69.813 1.00 13.18 173 VAL F N 1
ATOM 10945 C CA . VAL F 1 173 ? 35.012 93.421 70.049 1.00 13.27 173 VAL F CA 1
ATOM 10946 C C . VAL F 1 173 ? 35.399 92.468 68.917 1.00 13.92 173 VAL F C 1
ATOM 10947 O O . VAL F 1 173 ? 35.556 91.262 69.152 1.00 14.87 173 VAL F O 1
ATOM 10951 N N . GLY F 1 174 ? 35.580 93.025 67.717 1.00 14.45 174 GLY F N 1
ATOM 10952 C CA . GLY F 1 174 ? 35.902 92.239 66.520 1.00 14.22 174 GLY F CA 1
ATOM 10953 C C . GLY F 1 174 ? 37.346 91.783 66.404 1.00 13.79 174 GLY F C 1
ATOM 10954 O O . GLY F 1 174 ? 37.666 90.933 65.568 1.00 14.74 174 GLY F O 1
ATOM 10955 N N . ALA F 1 175 ? 38.225 92.353 67.228 1.00 13.17 175 ALA F N 1
ATOM 10956 C CA . ALA F 1 175 ? 39.624 91.941 67.264 1.00 12.40 175 ALA F CA 1
ATOM 10957 C C . ALA F 1 175 ? 39.738 90.479 67.694 1.00 12.20 175 ALA F C 1
ATOM 10958 O O . ALA F 1 175 ? 38.877 89.958 68.403 1.00 12.41 175 ALA F O 1
ATOM 10960 N N . LYS F 1 176 ? 40.815 89.815 67.270 1.00 12.24 176 LYS F N 1
ATOM 10961 C CA . LYS F 1 176 ? 41.046 88.438 67.669 1.00 12.54 176 LYS F CA 1
ATOM 10962 C C . LYS F 1 176 ? 42.159 88.276 68.700 1.00 12.04 176 LYS F C 1
ATOM 10963 O O . LYS F 1 176 ? 42.363 87.178 69.228 1.00 11.83 176 LYS F O 1
ATOM 10969 N N . THR F 1 177 ? 42.874 89.373 68.968 1.00 11.37 177 THR F N 1
ATOM 10970 C CA . THR F 1 177 ? 43.879 89.419 70.021 1.00 11.55 177 THR F CA 1
ATOM 10971 C C . THR F 1 177 ? 43.818 90.791 70.674 1.00 11.51 177 THR F C 1
ATOM 10972 O O . THR F 1 177 ? 43.255 91.725 70.082 1.00 11.26 177 THR F O 1
ATOM 10976 N N . VAL F 1 178 ? 44.412 90.932 71.868 1.00 11.78 178 VAL F N 1
ATOM 10977 C CA . VAL F 1 178 ? 44.407 92.264 72.501 1.00 11.73 178 VAL F CA 1
ATOM 10978 C C . VAL F 1 178 ? 45.320 93.213 71.717 1.00 11.20 178 VAL F C 1
ATOM 10979 O O . VAL F 1 178 ? 45.053 94.408 71.629 1.00 10.99 178 VAL F O 1
ATOM 10983 N N . LYS F 1 179 ? 46.384 92.671 71.111 1.00 11.35 179 LYS F N 1
ATOM 10984 C CA . LYS F 1 179 ? 47.253 93.500 70.265 1.00 11.63 179 LYS F CA 1
ATOM 10985 C C . LYS F 1 179 ? 46.439 94.119 69.110 1.00 11.18 179 LYS F C 1
ATOM 10986 O O . LYS F 1 179 ? 46.529 95.336 68.833 1.00 10.99 179 LYS F O 1
ATOM 10992 N N . GLU F 1 180 ? 45.608 93.299 68.461 1.00 11.00 180 GLU F N 1
ATOM 10993 C CA . GLU F 1 180 ? 44.720 93.829 67.416 1.00 11.58 180 GLU F CA 1
ATOM 10994 C C . GLU F 1 180 ? 43.729 94.868 67.956 1.00 11.00 180 GLU F C 1
ATOM 10995 O O . GLU F 1 180 ? 43.498 95.907 67.328 1.00 11.41 180 GLU F O 1
ATOM 11001 N N . ALA F 1 181 ? 43.151 94.581 69.116 1.00 10.11 181 ALA F N 1
ATOM 11002 C CA . ALA F 1 181 ? 42.191 95.504 69.747 1.00 10.05 181 ALA F CA 1
ATOM 11003 C C . ALA F 1 181 ? 42.849 96.881 69.940 1.00 10.35 181 ALA F C 1
ATOM 11004 O O . ALA F 1 181 ? 42.258 97.922 69.651 1.00 10.80 181 ALA F O 1
ATOM 11006 N N . ILE F 1 182 ? 44.077 96.860 70.442 1.00 9.91 182 ILE F N 1
ATOM 11007 C CA . ILE F 1 182 ? 44.852 98.077 70.667 1.00 9.95 182 ILE F CA 1
ATOM 11008 C C . ILE F 1 182 ? 45.136 98.834 69.357 1.00 10.27 182 ILE F C 1
ATOM 11009 O O . ILE F 1 182 ? 44.966 100.056 69.296 1.00 10.27 182 ILE F O 1
ATOM 11014 N N . ARG F 1 183 ? 45.530 98.100 68.315 1.00 10.09 183 ARG F N 1
ATOM 11015 C CA . ARG F 1 183 ? 45.745 98.718 67.003 1.00 10.08 183 ARG F CA 1
ATOM 11016 C C . ARG F 1 183 ? 44.462 99.348 66.482 1.00 10.05 183 ARG F C 1
ATOM 11017 O O . ARG F 1 183 ? 44.481 100.468 66.002 1.00 10.07 183 ARG F O 1
ATOM 11025 N N . MET F 1 184 ? 43.353 98.615 66.550 1.00 10.35 184 MET F N 1
ATOM 11026 C CA . MET F 1 184 ? 42.079 99.169 66.093 1.00 11.49 184 MET F CA 1
ATOM 11027 C C . MET F 1 184 ? 41.742 100.461 66.843 1.00 11.12 184 MET F C 1
ATOM 11028 O O . MET F 1 184 ? 41.334 101.459 66.246 1.00 11.31 184 MET F O 1
ATOM 11033 N N . GLY F 1 185 ? 41.946 100.443 68.159 1.00 10.82 185 GLY F N 1
ATOM 11034 C CA . GLY F 1 185 ? 41.691 101.622 68.978 1.00 11.38 185 GLY F CA 1
ATOM 11035 C C . GLY F 1 185 ? 42.529 102.811 68.545 1.00 11.35 185 GLY F C 1
ATOM 11036 O O . GLY F 1 185 ? 42.025 103.934 68.409 1.00 11.95 185 GLY F O 1
ATOM 11037 N N . SER F 1 186 ? 43.818 102.565 68.330 1.00 10.81 186 SER F N 1
ATOM 11038 C CA . SER F 1 186 ? 44.748 103.592 67.875 1.00 10.66 186 SER F CA 1
ATOM 11039 C C . SER F 1 186 ? 44.274 104.213 66.569 1.00 10.53 186 SER F C 1
ATOM 11040 O O . SER F 1 186 ? 44.267 105.435 66.405 1.00 9.70 186 SER F O 1
ATOM 11043 N N . GLU F 1 187 ? 43.898 103.353 65.631 1.00 10.47 187 GLU F N 1
ATOM 11044 C CA . GLU F 1 187 ? 43.504 103.829 64.315 1.00 10.20 187 GLU F CA 1
ATOM 11045 C C . GLU F 1 187 ? 42.254 104.697 64.382 1.00 10.49 187 GLU F C 1
ATOM 11046 O O . GLU F 1 187 ? 42.196 105.739 63.744 1.00 11.04 187 GLU F O 1
ATOM 11052 N N . VAL F 1 188 ? 41.259 104.253 65.142 1.00 10.35 188 VAL F N 1
ATOM 11053 C CA . VAL F 1 188 ? 40.032 105.038 65.283 1.00 10.57 188 VAL F CA 1
ATOM 11054 C C . VAL F 1 188 ? 40.346 106.371 65.973 1.00 10.87 188 VAL F C 1
ATOM 11055 O O . VAL F 1 188 ? 39.834 107.417 65.584 1.00 11.78 188 VAL F O 1
ATOM 11059 N N . PHE F 1 189 ? 41.201 106.327 66.992 1.00 11.31 189 PHE F N 1
ATOM 11060 C CA . PHE F 1 189 ? 41.602 107.521 67.725 1.00 12.20 189 PHE F CA 1
ATOM 11061 C C . PHE F 1 189 ? 42.218 108.565 66.793 1.00 12.50 189 PHE F C 1
ATOM 11062 O O . PHE F 1 189 ? 41.875 109.745 66.869 1.00 12.63 189 PHE F O 1
ATOM 11070 N N . HIS F 1 190 ? 43.095 108.125 65.880 1.00 12.40 190 HIS F N 1
ATOM 11071 C CA . HIS F 1 190 ? 43.737 109.055 64.952 1.00 12.47 190 HIS F CA 1
ATOM 11072 C C . HIS F 1 190 ? 42.770 109.553 63.885 1.00 12.43 190 HIS F C 1
ATOM 11073 O O . HIS F 1 190 ? 42.808 110.731 63.507 1.00 13.27 190 HIS F O 1
ATOM 11080 N N . HIS F 1 191 ? 41.878 108.681 63.436 1.00 11.72 191 HIS F N 1
ATOM 11081 C CA . HIS F 1 191 ? 40.848 109.130 62.483 1.00 12.26 191 HIS F CA 1
ATOM 11082 C C . HIS F 1 191 ? 39.883 110.132 63.129 1.00 12.89 191 HIS F C 1
ATOM 11083 O O . HIS F 1 191 ? 39.447 111.101 62.489 1.00 13.31 191 HIS F O 1
ATOM 11090 N N . LEU F 1 192 ? 39.591 109.930 64.410 1.00 12.81 192 LEU F N 1
ATOM 11091 C CA . LEU F 1 192 ? 38.762 110.883 65.133 1.00 13.23 192 LEU F CA 1
ATOM 11092 C C . LEU F 1 192 ? 39.432 112.250 65.214 1.00 13.23 192 LEU F C 1
ATOM 11093 O O . LEU F 1 192 ? 38.763 113.269 65.008 1.00 13.14 192 LEU F O 1
ATOM 11098 N N . ALA F 1 193 ? 40.750 112.279 65.457 1.00 13.02 193 ALA F N 1
ATOM 11099 C CA . ALA F 1 193 ? 41.483 113.548 65.472 1.00 13.28 193 ALA F CA 1
ATOM 11100 C C . ALA F 1 193 ? 41.339 114.263 64.118 1.00 13.57 193 ALA F C 1
ATOM 11101 O O . ALA F 1 193 ? 41.149 115.484 64.069 1.00 13.86 193 ALA F O 1
ATOM 11103 N N . LYS F 1 194 ? 41.424 113.496 63.028 1.00 13.59 194 LYS F N 1
ATOM 11104 C CA . LYS F 1 194 ? 41.267 114.081 61.680 1.00 14.49 194 LYS F CA 1
ATOM 11105 C C . LYS F 1 194 ? 39.873 114.679 61.502 1.00 14.01 194 LYS F C 1
ATOM 11106 O O . LYS F 1 194 ? 39.715 115.780 60.967 1.00 14.40 194 LYS F O 1
ATOM 11112 N N . VAL F 1 195 ? 38.869 113.941 61.953 1.00 13.50 195 VAL F N 1
ATOM 11113 C CA . VAL F 1 195 ? 37.472 114.352 61.836 1.00 13.80 195 VAL F CA 1
ATOM 11114 C C . VAL F 1 195 ? 37.248 115.641 62.627 1.00 14.05 195 VAL F C 1
ATOM 11115 O O . VAL F 1 195 ? 36.627 116.610 62.147 1.00 14.44 195 VAL F O 1
ATOM 11119 N N . LEU F 1 196 ? 37.781 115.674 63.839 1.00 13.69 196 LEU F N 1
ATOM 11120 C CA . LEU F 1 196 ? 37.596 116.839 64.700 1.00 14.12 196 LEU F CA 1
ATOM 11121 C C . LEU F 1 196 ? 38.334 118.055 64.163 1.00 14.48 196 LEU F C 1
ATOM 11122 O O . LEU F 1 196 ? 37.774 119.147 64.158 1.00 15.59 196 LEU F O 1
ATOM 11127 N N . LYS F 1 197 ? 39.563 117.857 63.681 1.00 15.11 197 LYS F N 1
ATOM 11128 C CA . LYS F 1 197 ? 40.347 118.915 63.044 1.00 16.33 197 LYS F CA 1
ATOM 11129 C C . LYS F 1 197 ? 39.598 119.495 61.838 1.00 16.45 197 LYS F C 1
ATOM 11130 O O . LYS F 1 197 ? 39.588 120.713 61.644 1.00 17.30 197 LYS F O 1
ATOM 11136 N N . ALA F 1 198 ? 38.962 118.629 61.049 1.00 16.52 198 ALA F N 1
ATOM 11137 C CA . ALA F 1 198 ? 38.229 119.090 59.855 1.00 16.58 198 ALA F CA 1
ATOM 11138 C C . ALA F 1 198 ? 37.026 119.943 60.238 1.00 16.97 198 ALA F C 1
ATOM 11139 O O . ALA F 1 198 ? 36.620 120.843 59.479 1.00 17.33 198 ALA F O 1
ATOM 11141 N N . LYS F 1 199 ? 36.483 119.672 61.426 1.00 16.36 199 LYS F N 1
ATOM 11142 C CA . LYS F 1 199 ? 35.394 120.455 62.011 1.00 16.87 199 LYS F CA 1
ATOM 11143 C C . LYS F 1 199 ? 35.890 121.721 62.725 1.00 17.08 199 LYS F C 1
ATOM 11144 O O . LYS F 1 199 ? 35.083 122.507 63.225 1.00 17.36 199 LYS F O 1
ATOM 11150 N N . GLY F 1 200 ? 37.210 121.902 62.773 1.00 17.08 200 GLY F N 1
ATOM 11151 C CA . GLY F 1 200 ? 37.825 123.039 63.458 1.00 17.68 200 GLY F CA 1
ATOM 11152 C C . GLY F 1 200 ? 37.697 122.939 64.968 1.00 18.48 200 GLY F C 1
ATOM 11153 O O . GLY F 1 200 ? 37.777 123.949 65.685 1.00 19.19 200 GLY F O 1
ATOM 11154 N N . MET F 1 201 ? 37.493 121.721 65.461 1.00 17.95 201 MET F N 1
ATOM 11155 C CA . MET F 1 201 ? 37.334 121.504 66.891 1.00 19.21 201 MET F CA 1
ATOM 11156 C C . MET F 1 201 ? 38.657 121.182 67.569 1.00 18.42 201 MET F C 1
ATOM 11157 O O . MET F 1 201 ? 39.640 120.822 66.917 1.00 17.56 201 MET F O 1
ATOM 11162 N N . ASN F 1 202 ? 38.669 121.325 68.892 1.00 18.53 202 ASN F N 1
ATOM 11163 C CA . ASN F 1 202 ? 39.891 121.123 69.655 1.00 19.07 202 ASN F CA 1
ATOM 11164 C C . ASN F 1 202 ? 40.263 119.653 69.839 1.00 18.80 202 ASN F C 1
ATOM 11165 O O . ASN F 1 202 ? 39.413 118.820 70.180 1.00 18.95 202 ASN F O 1
ATOM 11170 N N . THR F 1 203 ? 41.540 119.349 69.618 1.00 18.46 203 THR F N 1
ATOM 11171 C CA . THR F 1 203 ? 42.033 117.979 69.746 1.00 17.99 203 THR F CA 1
ATOM 11172 C C . THR F 1 203 ? 43.074 117.825 70.862 1.00 17.27 203 THR F C 1
ATOM 11173 O O . THR F 1 203 ? 43.758 116.795 70.936 1.00 18.01 203 THR F O 1
ATOM 11177 N N . ALA F 1 204 ? 43.183 118.831 71.733 1.00 15.68 204 ALA F N 1
ATOM 11178 C CA . ALA F 1 204 ? 43.894 118.659 73.013 1.00 14.83 204 ALA F CA 1
ATOM 11179 C C . ALA F 1 204 ? 43.146 117.595 73.837 1.00 14.11 204 ALA F C 1
ATOM 11180 O O . ALA F 1 204 ? 41.941 117.363 73.640 1.00 14.56 204 ALA F O 1
ATOM 11182 N N . VAL F 1 205 ? 43.852 116.913 74.734 1.00 12.72 205 VAL F N 1
ATOM 11183 C CA . VAL F 1 205 ? 43.248 115.772 75.431 1.00 12.61 205 VAL F CA 1
ATOM 11184 C C . VAL F 1 205 ? 42.965 116.005 76.911 1.00 12.46 205 VAL F C 1
ATOM 11185 O O . VAL F 1 205 ? 43.633 116.804 77.569 1.00 12.88 205 VAL F O 1
ATOM 11189 N N . GLY F 1 206 ? 41.966 115.297 77.415 1.00 12.27 206 GLY F N 1
ATOM 11190 C CA . GLY F 1 206 ? 41.646 115.302 78.837 1.00 12.11 206 GLY F CA 1
ATOM 11191 C C . GLY F 1 206 ? 42.448 114.278 79.631 1.00 12.27 206 GLY F C 1
ATOM 11192 O O . GLY F 1 206 ? 43.417 113.679 79.132 1.00 12.08 206 GLY F O 1
ATOM 11193 N N . ASP F 1 207 ? 42.006 114.064 80.864 1.00 11.54 207 ASP F N 1
ATOM 11194 C CA . ASP F 1 207 ? 42.749 113.270 81.842 1.00 11.52 207 ASP F CA 1
ATOM 11195 C C . ASP F 1 207 ? 43.004 111.834 81.355 1.00 11.48 207 ASP F C 1
ATOM 11196 O O . ASP F 1 207 ? 44.043 111.240 81.665 1.00 12.23 207 ASP F O 1
ATOM 11201 N N . GLU F 1 208 ? 42.059 111.298 80.581 1.00 11.23 208 GLU F N 1
ATOM 11202 C CA . GLU F 1 208 ? 42.128 109.901 80.128 1.00 12.38 208 GLU F CA 1
ATOM 11203 C C . GLU F 1 208 ? 42.582 109.780 78.688 1.00 11.61 208 GLU F C 1
ATOM 11204 O O . GLU F 1 208 ? 42.510 108.695 78.097 1.00 11.31 208 GLU F O 1
ATOM 11210 N N . GLY F 1 209 ? 43.041 110.892 78.121 1.00 11.19 209 GLY F N 1
ATOM 11211 C CA . GLY F 1 209 ? 43.690 110.869 76.811 1.00 11.99 209 GLY F CA 1
ATOM 11212 C C . GLY F 1 209 ? 42.768 110.942 75.620 1.00 12.00 209 GLY F C 1
ATOM 11213 O O . GLY F 1 209 ? 43.217 110.782 74.504 1.00 11.89 209 GLY F O 1
ATOM 11214 N N . GLY F 1 210 ? 41.477 111.163 75.864 1.00 11.37 210 GLY F N 1
ATOM 11215 C CA . GLY F 1 210 ? 40.511 111.321 74.769 1.00 11.28 210 GLY F CA 1
ATOM 11216 C C . GLY F 1 210 ? 40.191 112.791 74.543 1.00 11.80 210 GLY F C 1
ATOM 11217 O O . GLY F 1 210 ? 40.807 113.662 75.145 1.00 11.47 210 GLY F O 1
ATOM 11218 N N . TYR F 1 211 ? 39.239 113.059 73.659 1.00 12.04 211 TYR F N 1
ATOM 11219 C CA . TYR F 1 211 ? 38.936 114.428 73.248 1.00 12.70 211 TYR F CA 1
ATOM 11220 C C . TYR F 1 211 ? 37.673 114.959 73.918 1.00 13.39 211 TYR F C 1
ATOM 11221 O O . TYR F 1 211 ? 36.773 114.192 74.265 1.00 13.23 211 TYR F O 1
ATOM 11230 N N . ALA F 1 212 ? 37.614 116.279 74.089 1.00 13.81 212 ALA F N 1
ATOM 11231 C CA . ALA F 1 212 ? 36.433 116.945 74.622 1.00 14.51 212 ALA F CA 1
ATOM 11232 C C . ALA F 1 212 ? 36.064 118.133 73.731 1.00 15.40 212 ALA F C 1
ATOM 11233 O O . ALA F 1 212 ? 36.074 119.285 74.176 1.00 16.14 212 ALA F O 1
ATOM 11235 N N . PRO F 1 213 ? 35.734 117.854 72.462 1.00 15.88 213 PRO F N 1
ATOM 11236 C CA . PRO F 1 213 ? 35.416 118.954 71.547 1.00 16.91 213 PRO F CA 1
ATOM 11237 C C . PRO F 1 213 ? 34.094 119.626 71.911 1.00 17.96 213 PRO F C 1
ATOM 11238 O O . PRO F 1 213 ? 33.258 119.053 72.637 1.00 17.57 213 PRO F O 1
ATOM 11242 N N . ASN F 1 214 ? 33.919 120.832 71.381 1.00 19.25 214 ASN F N 1
ATOM 11243 C CA . ASN F 1 214 ? 32.740 121.639 71.641 1.00 20.95 214 ASN F CA 1
ATOM 11244 C C . ASN F 1 214 ? 31.515 121.205 70.837 1.00 21.03 214 ASN F C 1
ATOM 11245 O O . ASN F 1 214 ? 30.974 121.966 70.011 1.00 21.01 214 ASN F O 1
ATOM 11250 N N . LEU F 1 215 ? 31.073 119.984 71.107 1.00 20.83 215 LEU F N 1
ATOM 11251 C CA . LEU F 1 215 ? 29.875 119.409 70.507 1.00 21.74 215 LEU F CA 1
ATOM 11252 C C . LEU F 1 215 ? 28.632 119.967 71.179 1.00 22.30 215 LEU F C 1
ATOM 11253 O O . LEU F 1 215 ? 28.668 120.343 72.343 1.00 22.65 215 LEU F O 1
ATOM 11258 N N . GLY F 1 216 ? 27.535 120.018 70.429 1.00 22.80 216 GLY F N 1
ATOM 11259 C CA . GLY F 1 216 ? 26.327 120.703 70.875 1.00 23.31 216 GLY F CA 1
ATOM 11260 C C . GLY F 1 216 ? 25.254 119.799 71.442 1.00 23.65 216 GLY F C 1
ATOM 11261 O O . GLY F 1 216 ? 24.194 120.282 71.858 1.00 24.44 216 GLY F O 1
ATOM 11262 N N . SER F 1 217 ? 25.515 118.492 71.461 1.00 23.60 217 SER F N 1
ATOM 11263 C CA . SER F 1 217 ? 24.538 117.508 71.930 1.00 23.53 217 SER F CA 1
ATOM 11264 C C . SER F 1 217 ? 25.164 116.147 72.199 1.00 23.87 217 SER F C 1
ATOM 11265 O O . SER F 1 217 ? 26.265 115.846 71.723 1.00 23.16 217 SER F O 1
ATOM 11268 N N . ASN F 1 218 ? 24.448 115.326 72.961 1.00 24.18 218 ASN F N 1
ATOM 11269 C CA . ASN F 1 218 ? 24.847 113.946 73.177 1.00 25.26 218 ASN F CA 1
ATOM 11270 C C . ASN F 1 218 ? 24.876 113.186 71.841 1.00 25.82 218 ASN F C 1
ATOM 11271 O O . ASN F 1 218 ? 25.793 112.399 71.585 1.00 26.30 218 ASN F O 1
ATOM 11276 N N . ALA F 1 219 ? 23.901 113.490 70.982 1.00 26.30 219 ALA F N 1
ATOM 11277 C CA . ALA F 1 219 ? 23.804 112.955 69.612 1.00 26.67 219 ALA F CA 1
ATOM 11278 C C . ALA F 1 219 ? 25.016 113.256 68.728 1.00 26.49 219 ALA F C 1
ATOM 11279 O O . ALA F 1 219 ? 25.481 112.381 67.993 1.00 27.20 219 ALA F O 1
ATOM 11281 N N . GLU F 1 220 ? 25.510 114.491 68.777 1.00 26.22 220 GLU F N 1
ATOM 11282 C CA . GLU F 1 220 ? 26.690 114.870 67.997 1.00 25.52 220 GLU F CA 1
ATOM 11283 C C . GLU F 1 220 ? 27.903 114.008 68.389 1.00 24.31 220 GLU F C 1
ATOM 11284 O O . GLU F 1 220 ? 28.710 113.666 67.528 1.00 23.49 220 GLU F O 1
ATOM 11290 N N . ALA F 1 221 ? 28.020 113.643 69.669 1.00 23.04 221 ALA F N 1
ATOM 11291 C CA . ALA F 1 221 ? 29.165 112.847 70.140 1.00 22.16 221 ALA F CA 1
ATOM 11292 C C . ALA F 1 221 ? 29.163 111.445 69.537 1.00 21.41 221 ALA F C 1
ATOM 11293 O O . ALA F 1 221 ? 30.199 110.929 69.099 1.00 20.99 221 ALA F O 1
ATOM 11295 N N . LEU F 1 222 ? 27.993 110.820 69.509 1.00 20.77 222 LEU F N 1
ATOM 11296 C CA . LEU F 1 222 ? 27.870 109.500 68.906 1.00 20.42 222 LEU F CA 1
ATOM 11297 C C . LEU F 1 222 ? 28.118 109.545 67.399 1.00 20.02 222 LEU F C 1
ATOM 11298 O O . LEU F 1 222 ? 28.774 108.650 66.856 1.00 19.98 222 LEU F O 1
ATOM 11303 N N . ALA F 1 223 ? 27.610 110.590 66.748 1.00 19.90 223 ALA F N 1
ATOM 11304 C CA . ALA F 1 223 ? 27.779 110.799 65.302 1.00 19.88 223 ALA F CA 1
ATOM 11305 C C . ALA F 1 223 ? 29.256 110.880 64.931 1.00 19.29 223 ALA F C 1
ATOM 11306 O O . ALA F 1 223 ? 29.694 110.208 63.992 1.00 19.61 223 ALA F O 1
ATOM 11308 N N . VAL F 1 224 ? 30.028 111.679 65.671 1.00 18.63 224 VAL F N 1
ATOM 11309 C CA . VAL F 1 224 ? 31.454 111.857 65.336 1.00 17.81 224 VAL F CA 1
ATOM 11310 C C . VAL F 1 224 ? 32.253 110.561 65.525 1.00 16.96 224 VAL F C 1
ATOM 11311 O O . VAL F 1 224 ? 33.126 110.232 64.716 1.00 16.81 224 VAL F O 1
ATOM 11315 N N . ILE F 1 225 ? 31.934 109.809 66.576 1.00 16.21 225 ILE F N 1
ATOM 11316 C CA . ILE F 1 225 ? 32.546 108.501 66.779 1.00 15.78 225 ILE F CA 1
ATOM 11317 C C . ILE F 1 225 ? 32.228 107.568 65.608 1.00 15.58 225 ILE F C 1
ATOM 11318 O O . ILE F 1 225 ? 33.115 106.891 65.086 1.00 15.61 225 ILE F O 1
ATOM 11323 N N . ALA F 1 226 ? 30.962 107.538 65.196 1.00 15.56 226 ALA F N 1
ATOM 11324 C CA . ALA F 1 226 ? 30.589 106.733 64.029 1.00 15.51 226 ALA F CA 1
ATOM 11325 C C . ALA F 1 226 ? 31.396 107.149 62.794 1.00 15.53 226 ALA F C 1
ATOM 11326 O O . ALA F 1 226 ? 31.876 106.281 62.039 1.00 15.59 226 ALA F O 1
ATOM 11328 N N . GLU F 1 227 ? 31.561 108.460 62.589 1.00 15.45 227 GLU F N 1
ATOM 11329 C CA . GLU F 1 227 ? 32.338 108.963 61.450 1.00 16.24 227 GLU F CA 1
ATOM 11330 C C . GLU F 1 227 ? 33.775 108.445 61.504 1.00 15.75 227 GLU F C 1
ATOM 11331 O O . GLU F 1 227 ? 34.323 107.985 60.487 1.00 16.22 227 GLU F O 1
ATOM 11337 N N . ALA F 1 228 ? 34.377 108.513 62.695 1.00 14.54 228 ALA F N 1
ATOM 11338 C CA . ALA F 1 228 ? 35.762 108.066 62.885 1.00 14.08 228 ALA F CA 1
ATOM 11339 C C . ALA F 1 228 ? 35.931 106.571 62.661 1.00 14.37 228 ALA F C 1
ATOM 11340 O O . ALA F 1 228 ? 36.889 106.129 62.018 1.00 14.52 228 ALA F O 1
ATOM 11342 N N . VAL F 1 229 ? 34.988 105.789 63.180 1.00 14.12 229 VAL F N 1
ATOM 11343 C CA . VAL F 1 229 ? 35.019 104.348 63.021 1.00 14.30 229 VAL F CA 1
ATOM 11344 C C . VAL F 1 229 ? 34.960 103.962 61.540 1.00 14.95 229 VAL F C 1
ATOM 11345 O O . VAL F 1 229 ? 35.723 103.106 61.083 1.00 15.23 229 VAL F O 1
ATOM 11349 N N . LYS F 1 230 ? 34.071 104.624 60.799 1.00 15.19 230 LYS F N 1
ATOM 11350 C CA . LYS F 1 230 ? 33.931 104.367 59.363 1.00 16.06 230 LYS F CA 1
ATOM 11351 C C . LYS F 1 230 ? 35.186 104.821 58.601 1.00 15.89 230 LYS F C 1
ATOM 11352 O O . LYS F 1 230 ? 35.695 104.082 57.744 1.00 16.88 230 LYS F O 1
ATOM 11358 N N . ALA F 1 231 ? 35.689 106.013 58.928 1.00 15.78 231 ALA F N 1
ATOM 11359 C CA . ALA F 1 231 ? 36.928 106.525 58.326 1.00 15.65 231 ALA F CA 1
ATOM 11360 C C . ALA F 1 231 ? 38.091 105.548 58.527 1.00 15.80 231 ALA F C 1
ATOM 11361 O O . ALA F 1 231 ? 38.971 105.436 57.667 1.00 16.53 231 ALA F O 1
ATOM 11363 N N . ALA F 1 232 ? 38.085 104.837 59.658 1.00 15.36 232 ALA F N 1
ATOM 11364 C CA . ALA F 1 232 ? 39.148 103.896 59.969 1.00 15.57 232 ALA F CA 1
ATOM 11365 C C . ALA F 1 232 ? 38.978 102.569 59.229 1.00 15.68 232 ALA F C 1
ATOM 11366 O O . ALA F 1 232 ? 39.845 101.689 59.327 1.00 15.74 232 ALA F O 1
ATOM 11368 N N . GLY F 1 233 ? 37.851 102.408 58.524 1.00 15.73 233 GLY F N 1
ATOM 11369 C CA . GLY F 1 233 ? 37.590 101.177 57.774 1.00 16.79 233 GLY F CA 1
ATOM 11370 C C . GLY F 1 233 ? 36.965 100.060 58.597 1.00 17.07 233 GLY F C 1
ATOM 11371 O O . GLY F 1 233 ? 36.997 98.892 58.198 1.00 18.25 233 GLY F O 1
ATOM 11372 N N . TYR F 1 234 ? 36.378 100.420 59.734 1.00 16.51 234 TYR F N 1
ATOM 11373 C CA . TYR F 1 234 ? 35.704 99.439 60.581 1.00 16.06 234 TYR F CA 1
ATOM 11374 C C . TYR F 1 234 ? 34.190 99.573 60.531 1.00 16.59 234 TYR F C 1
ATOM 11375 O O . TYR F 1 234 ? 33.652 100.641 60.211 1.00 16.43 234 TYR F O 1
ATOM 11384 N N . GLU F 1 235 ? 33.523 98.477 60.878 1.00 16.92 235 GLU F N 1
ATOM 11385 C CA . GLU F 1 235 ? 32.071 98.401 60.843 1.00 18.69 235 GLU F CA 1
ATOM 11386 C C . GLU F 1 235 ? 31.507 98.543 62.251 1.00 17.94 235 GLU F C 1
ATOM 11387 O O . GLU F 1 235 ? 31.697 97.674 63.111 1.00 17.55 235 GLU F O 1
ATOM 11393 N N . LEU F 1 236 ? 30.827 99.661 62.483 1.00 18.80 236 LEU F N 1
ATOM 11394 C CA . LEU F 1 236 ? 30.188 99.923 63.765 1.00 18.99 236 LEU F CA 1
ATOM 11395 C C . LEU F 1 236 ? 29.155 98.830 64.025 1.00 19.21 236 LEU F C 1
ATOM 11396 O O . LEU F 1 236 ? 28.362 98.476 63.125 1.00 19.66 236 LEU F O 1
ATOM 11401 N N . GLY F 1 237 ? 29.164 98.305 65.243 1.00 19.12 237 GLY F N 1
ATOM 11402 C CA . GLY F 1 237 ? 28.240 97.264 65.649 1.00 19.81 237 GLY F CA 1
ATOM 11403 C C . GLY F 1 237 ? 28.704 95.843 65.402 1.00 19.86 237 GLY F C 1
ATOM 11404 O O . GLY F 1 237 ? 28.159 94.900 65.996 1.00 22.03 237 GLY F O 1
ATOM 11405 N N . LYS F 1 238 ? 29.676 95.674 64.508 1.00 19.57 238 LYS F N 1
ATOM 11406 C CA . LYS F 1 238 ? 30.306 94.384 64.271 1.00 18.96 238 LYS F CA 1
ATOM 11407 C C . LYS F 1 238 ? 31.754 94.392 64.776 1.00 17.62 238 LYS F C 1
ATOM 11408 O O . LYS F 1 238 ? 32.108 93.599 65.638 1.00 17.32 238 LYS F O 1
ATOM 11414 N N . ASP F 1 239 ? 32.581 95.286 64.238 1.00 15.83 239 ASP F N 1
ATOM 11415 C CA . ASP F 1 239 ? 33.984 95.351 64.643 1.00 15.70 239 ASP F CA 1
ATOM 11416 C C . ASP F 1 239 ? 34.129 96.065 65.972 1.00 14.63 239 ASP F C 1
ATOM 11417 O O . ASP F 1 239 ? 34.995 95.732 66.781 1.00 14.66 239 ASP F O 1
ATOM 11422 N N . ILE F 1 240 ? 33.293 97.077 66.155 1.00 14.07 240 ILE F N 1
ATOM 11423 C CA . ILE F 1 240 ? 33.420 98.023 67.260 1.00 14.01 240 ILE F CA 1
ATOM 11424 C C . ILE F 1 240 ? 32.037 98.304 67.813 1.00 13.92 240 ILE F C 1
ATOM 11425 O O . ILE F 1 240 ? 31.143 98.689 67.064 1.00 14.42 240 ILE F O 1
ATOM 11430 N N . THR F 1 241 ? 31.867 98.105 69.118 1.00 13.37 241 THR F N 1
ATOM 11431 C CA . THR F 1 241 ? 30.640 98.498 69.808 1.00 12.70 241 THR F CA 1
ATOM 11432 C C . THR F 1 241 ? 30.936 99.694 70.697 1.00 12.32 241 THR F C 1
ATOM 11433 O O . THR F 1 241 ? 32.099 100.114 70.845 1.00 12.21 241 THR F O 1
ATOM 11437 N N . LEU F 1 242 ? 29.882 100.236 71.291 1.00 12.05 242 LEU F N 1
ATOM 11438 C CA . LEU F 1 242 ? 30.000 101.455 72.085 1.00 11.81 242 LEU F CA 1
ATOM 11439 C C . LEU F 1 242 ? 29.606 101.219 73.524 1.00 11.88 242 LEU F C 1
ATOM 11440 O O . LEU F 1 242 ? 28.711 100.427 73.815 1.00 12.16 242 LEU F O 1
ATOM 11445 N N . ALA F 1 243 ? 30.293 101.921 74.418 1.00 12.12 243 ALA F N 1
ATOM 11446 C CA . ALA F 1 243 ? 29.976 101.909 75.847 1.00 12.34 243 ALA F CA 1
ATOM 11447 C C . ALA F 1 243 ? 29.961 103.354 76.315 1.00 12.80 243 ALA F C 1
ATOM 11448 O O . ALA F 1 243 ? 30.629 104.218 75.718 1.00 12.71 243 ALA F O 1
ATOM 11450 N N . MET F 1 244 ? 29.189 103.628 77.363 1.00 13.32 244 MET F N 1
ATOM 11451 C CA . MET F 1 244 ? 29.123 104.984 77.913 1.00 14.85 244 MET F CA 1
ATOM 11452 C C . MET F 1 244 ? 29.194 104.930 79.428 1.00 13.52 244 MET F C 1
ATOM 11453 O O . MET F 1 244 ? 28.847 103.918 80.033 1.00 12.61 244 MET F O 1
ATOM 11458 N N . ASP F 1 245 ? 29.681 106.019 80.007 1.00 13.39 245 ASP F N 1
ATOM 11459 C CA . ASP F 1 245 ? 29.599 106.266 81.444 1.00 13.30 245 ASP F CA 1
ATOM 11460 C C . ASP F 1 245 ? 28.843 107.576 81.613 1.00 13.25 245 ASP F C 1
ATOM 11461 O O . ASP F 1 245 ? 29.326 108.648 81.219 1.00 12.67 245 ASP F O 1
ATOM 11466 N N . CYS F 1 246 ? 27.629 107.481 82.153 1.00 12.98 246 CYS F N 1
ATOM 11467 C CA . CYS F 1 246 ? 26.776 108.651 82.297 1.00 13.36 246 CYS F CA 1
ATOM 11468 C C . CYS F 1 246 ? 27.235 109.518 83.445 1.00 13.77 246 CYS F C 1
ATOM 11469 O O . CYS F 1 246 ? 26.984 110.714 83.420 1.00 14.58 246 CYS F O 1
ATOM 11472 N N . ALA F 1 247 ? 27.862 108.902 84.449 1.00 14.44 247 ALA F N 1
ATOM 11473 C CA . ALA F 1 247 ? 28.149 109.561 85.720 1.00 14.70 247 ALA F CA 1
ATOM 11474 C C . ALA F 1 247 ? 26.929 110.406 86.120 1.00 15.08 247 ALA F C 1
ATOM 11475 O O . ALA F 1 247 ? 27.003 111.638 86.302 1.00 15.74 247 ALA F O 1
ATOM 11477 N N . ALA F 1 248 ? 25.786 109.732 86.232 1.00 15.32 248 ALA F N 1
ATOM 11478 C CA . ALA F 1 248 ? 24.503 110.426 86.354 1.00 16.05 248 ALA F CA 1
ATOM 11479 C C . ALA F 1 248 ? 24.341 111.216 87.661 1.00 17.01 248 ALA F C 1
ATOM 11480 O O . ALA F 1 248 ? 23.518 112.123 87.727 1.00 17.93 248 ALA F O 1
ATOM 11482 N N . SER F 1 249 ? 25.141 110.891 88.674 1.00 18.48 249 SER F N 1
ATOM 11483 C CA . SER F 1 249 ? 25.170 111.690 89.910 1.00 20.31 249 SER F CA 1
ATOM 11484 C C . SER F 1 249 ? 25.448 113.166 89.633 1.00 21.35 249 SER F C 1
ATOM 11485 O O . SER F 1 249 ? 24.971 114.053 90.365 1.00 21.86 249 SER F O 1
ATOM 11488 N N . GLU F 1 250 ? 26.191 113.438 88.557 1.00 21.39 250 GLU F N 1
ATOM 11489 C CA . GLU F 1 250 ? 26.629 114.802 88.256 1.00 22.48 250 GLU F CA 1
ATOM 11490 C C . GLU F 1 250 ? 25.522 115.718 87.753 1.00 22.86 250 GLU F C 1
ATOM 11491 O O . GLU F 1 250 ? 25.622 116.945 87.878 1.00 23.42 250 GLU F O 1
ATOM 11497 N N . PHE F 1 251 ? 24.476 115.139 87.174 1.00 22.74 251 PHE F N 1
ATOM 11498 C CA . PHE F 1 251 ? 23.336 115.935 86.742 1.00 23.47 251 PHE F CA 1
ATOM 11499 C C . PHE F 1 251 ? 22.032 115.627 87.517 1.00 23.69 251 PHE F C 1
ATOM 11500 O O . PHE F 1 251 ? 20.940 116.023 87.098 1.00 24.21 251 PHE F O 1
ATOM 11508 N N . TYR F 1 252 ? 22.181 114.960 88.665 1.00 24.06 252 TYR F N 1
ATOM 11509 C CA . TYR F 1 252 ? 21.079 114.660 89.592 1.00 24.96 252 TYR F CA 1
ATOM 11510 C C . TYR F 1 252 ? 20.825 115.826 90.547 1.00 26.04 252 TYR F C 1
ATOM 11511 O O . TYR F 1 252 ? 21.734 116.267 91.258 1.00 25.65 252 TYR F O 1
ATOM 11520 N N . LYS F 1 253 ? 19.585 116.300 90.571 1.00 27.28 253 LYS F N 1
ATOM 11521 C CA . LYS F 1 253 ? 19.199 117.447 91.398 1.00 29.04 253 LYS F CA 1
ATOM 11522 C C . LYS F 1 253 ? 17.712 117.382 91.700 1.00 29.82 253 LYS F C 1
ATOM 11523 O O . LYS F 1 253 ? 16.889 117.309 90.780 1.00 29.98 253 LYS F O 1
ATOM 11529 N N . ASP F 1 254 ? 17.380 117.408 92.992 1.00 30.74 254 ASP F N 1
ATOM 11530 C CA . ASP F 1 254 ? 15.986 117.368 93.458 1.00 31.18 254 ASP F CA 1
ATOM 11531 C C . ASP F 1 254 ? 15.237 116.132 92.946 1.00 30.87 254 ASP F C 1
ATOM 11532 O O . ASP F 1 254 ? 14.050 116.203 92.610 1.00 31.08 254 ASP F O 1
ATOM 11537 N N . GLY F 1 255 ? 15.949 115.006 92.880 1.00 30.05 255 GLY F N 1
ATOM 11538 C CA . GLY F 1 255 ? 15.355 113.729 92.501 1.00 29.26 255 GLY F CA 1
ATOM 11539 C C . GLY F 1 255 ? 15.202 113.537 91.007 1.00 28.51 255 GLY F C 1
ATOM 11540 O O . GLY F 1 255 ? 14.684 112.504 90.565 1.00 28.71 255 GLY F O 1
ATOM 11541 N N . LYS F 1 256 ? 15.664 114.519 90.232 1.00 27.42 256 LYS F N 1
ATOM 11542 C CA . LYS F 1 256 ? 15.597 114.464 88.771 1.00 26.03 256 LYS F CA 1
ATOM 11543 C C . LYS F 1 256 ? 16.962 114.589 88.102 1.00 24.52 256 LYS F C 1
ATOM 11544 O O . LYS F 1 256 ? 17.950 114.979 88.735 1.00 24.14 256 LYS F O 1
ATOM 11550 N N . TYR F 1 257 ? 16.985 114.283 86.809 1.00 23.15 257 TYR F N 1
ATOM 11551 C CA . TYR F 1 257 ? 18.199 114.307 86.006 1.00 21.97 257 TYR F CA 1
ATOM 11552 C C . TYR F 1 257 ? 18.087 115.401 84.955 1.00 23.09 257 TYR F C 1
ATOM 11553 O O . TYR F 1 257 ? 17.267 115.322 84.046 1.00 22.69 257 TYR F O 1
ATOM 11562 N N . VAL F 1 258 ? 18.918 116.431 85.099 1.00 24.94 258 VAL F N 1
ATOM 11563 C CA . VAL F 1 258 ? 18.812 117.632 84.270 1.00 26.59 258 VAL F CA 1
ATOM 11564 C C . VAL F 1 258 ? 19.887 117.631 83.186 1.00 27.82 258 VAL F C 1
ATOM 11565 O O . VAL F 1 258 ? 21.079 117.639 83.485 1.00 27.89 258 VAL F O 1
ATOM 11569 N N . LEU F 1 259 ? 19.446 117.610 81.934 1.00 29.61 259 LEU F N 1
ATOM 11570 C CA . LEU F 1 259 ? 20.341 117.507 80.780 1.00 31.63 259 LEU F CA 1
ATOM 11571 C C . LEU F 1 259 ? 20.465 118.829 80.019 1.00 33.31 259 LEU F C 1
ATOM 11572 O O . LEU F 1 259 ? 19.533 119.247 79.331 1.00 33.93 259 LEU F O 1
ATOM 11577 N N . ALA F 1 260 ? 21.619 119.472 80.151 1.00 35.26 260 ALA F N 1
ATOM 11578 C CA . ALA F 1 260 ? 21.927 120.695 79.404 1.00 36.95 260 ALA F CA 1
ATOM 11579 C C . ALA F 1 260 ? 22.010 120.431 77.894 1.00 38.01 260 ALA F C 1
ATOM 11580 O O . ALA F 1 260 ? 21.588 121.265 77.090 1.00 38.61 260 ALA F O 1
ATOM 11582 N N . GLY F 1 261 ? 22.532 119.264 77.516 1.00 39.04 261 GLY F N 1
ATOM 11583 C CA . GLY F 1 261 ? 22.608 118.856 76.111 1.00 39.90 261 GLY F CA 1
ATOM 11584 C C . GLY F 1 261 ? 21.263 118.552 75.475 1.00 40.61 261 GLY F C 1
ATOM 11585 O O . GLY F 1 261 ? 21.166 118.394 74.252 1.00 40.97 261 GLY F O 1
ATOM 11586 N N . GLU F 1 262 ? 20.229 118.450 76.309 1.00 40.80 262 GLU F N 1
ATOM 11587 C CA . GLU F 1 262 ? 18.861 118.259 75.843 1.00 40.82 262 GLU F CA 1
ATOM 11588 C C . GLU F 1 262 ? 18.014 119.468 76.259 1.00 41.11 262 GLU F C 1
ATOM 11589 O O . GLU F 1 262 ? 16.843 119.333 76.639 1.00 41.46 262 GLU F O 1
ATOM 11595 N N . GLY F 1 263 ? 18.631 120.647 76.181 1.00 40.89 263 GLY F N 1
ATOM 11596 C CA . GLY F 1 263 ? 17.962 121.919 76.457 1.00 40.45 263 GLY F CA 1
ATOM 11597 C C . GLY F 1 263 ? 17.620 122.136 77.917 1.00 40.14 263 GLY F C 1
ATOM 11598 O O . GLY F 1 263 ? 16.559 122.681 78.231 1.00 40.46 263 GLY F O 1
ATOM 11599 N N . ASN F 1 264 ? 18.527 121.717 78.802 1.00 39.58 264 ASN F N 1
ATOM 11600 C CA . ASN F 1 264 ? 18.355 121.786 80.264 1.00 38.77 264 ASN F CA 1
ATOM 11601 C C . ASN F 1 264 ? 17.050 121.172 80.799 1.00 37.60 264 ASN F C 1
ATOM 11602 O O . ASN F 1 264 ? 16.552 121.560 81.863 1.00 37.77 264 ASN F O 1
ATOM 11607 N N . LYS F 1 265 ? 16.520 120.196 80.060 1.00 35.81 265 LYS F N 1
ATOM 11608 C CA . LYS F 1 265 ? 15.308 119.481 80.445 1.00 33.93 265 LYS F CA 1
ATOM 11609 C C . LYS F 1 265 ? 15.563 118.573 81.643 1.00 32.53 265 LYS F C 1
ATOM 11610 O O . LYS F 1 265 ? 16.652 117.999 81.778 1.00 32.41 265 LYS F O 1
ATOM 11612 N N . ALA F 1 266 ? 14.558 118.450 82.507 1.00 30.66 266 ALA F N 1
ATOM 11613 C CA . ALA F 1 266 ? 14.652 117.594 83.681 1.00 28.72 266 ALA F CA 1
ATOM 11614 C C . ALA F 1 266 ? 13.887 116.292 83.455 1.00 27.14 266 ALA F C 1
ATOM 11615 O O . ALA F 1 266 ? 12.731 116.302 83.007 1.00 27.60 266 ALA F O 1
ATOM 11617 N N . PHE F 1 267 ? 14.547 115.178 83.758 1.00 24.64 267 PHE F N 1
ATOM 11618 C CA . PHE F 1 267 ? 14.006 113.839 83.522 1.00 22.49 267 PHE F CA 1
ATOM 11619 C C . PHE F 1 267 ? 13.814 113.123 84.848 1.00 20.95 267 PHE F C 1
ATOM 11620 O O . PHE F 1 267 ? 14.663 113.199 85.730 1.00 20.70 267 PHE F O 1
ATOM 11628 N N . THR F 1 268 ? 12.704 112.404 84.994 1.00 18.95 268 THR F N 1
ATOM 11629 C CA . THR F 1 268 ? 12.584 111.477 86.108 1.00 17.83 268 THR F CA 1
ATOM 11630 C C . THR F 1 268 ? 13.561 110.326 85.866 1.00 17.26 268 THR F C 1
ATOM 11631 O O . THR F 1 268 ? 14.088 110.196 84.760 1.00 17.46 268 THR F O 1
ATOM 11635 N N . SER F 1 269 ? 13.779 109.491 86.880 1.00 16.59 269 SER F N 1
ATOM 11636 C CA . SER F 1 269 ? 14.618 108.285 86.727 1.00 16.45 269 SER F CA 1
ATOM 11637 C C . SER F 1 269 ? 14.132 107.430 85.561 1.00 16.50 269 SER F C 1
ATOM 11638 O O . SER F 1 269 ? 14.927 106.899 84.783 1.00 16.76 269 SER F O 1
ATOM 11641 N N . GLU F 1 270 ? 12.810 107.306 85.450 1.00 16.19 270 GLU F N 1
ATOM 11642 C CA . GLU F 1 270 ? 12.193 106.501 84.403 1.00 15.71 270 GLU F CA 1
ATOM 11643 C C . GLU F 1 270 ? 12.367 107.156 83.038 1.00 15.50 270 GLU F C 1
ATOM 11644 O O . GLU F 1 270 ? 12.762 106.492 82.077 1.00 15.60 270 GLU F O 1
ATOM 11650 N N . GLU F 1 271 ? 12.105 108.463 82.957 1.00 15.26 271 GLU F N 1
ATOM 11651 C CA . GLU F 1 271 ? 12.300 109.189 81.700 1.00 15.61 271 GLU F CA 1
ATOM 11652 C C . GLU F 1 271 ? 13.754 109.102 81.212 1.00 15.35 271 GLU F C 1
ATOM 11653 O O . GLU F 1 271 ? 13.992 108.944 80.002 1.00 15.99 271 GLU F O 1
ATOM 11659 N N . PHE F 1 272 ? 14.707 109.209 82.143 1.00 14.75 272 PHE F N 1
ATOM 11660 C CA . PHE F 1 272 ? 16.116 109.193 81.762 1.00 14.62 272 PHE F CA 1
ATOM 11661 C C . PHE F 1 272 ? 16.493 107.808 81.244 1.00 14.14 272 PHE F C 1
ATOM 11662 O O . PHE F 1 272 ? 17.226 107.673 80.259 1.00 13.24 272 PHE F O 1
ATOM 11670 N N . THR F 1 273 ? 15.952 106.786 81.898 1.00 13.87 273 THR F N 1
ATOM 11671 C CA . THR F 1 273 ? 16.108 105.409 81.447 1.00 14.71 273 THR F CA 1
ATOM 11672 C C . THR F 1 273 ? 15.612 105.260 80.006 1.00 15.11 273 THR F C 1
ATOM 11673 O O . THR F 1 273 ? 16.263 104.623 79.175 1.00 15.03 273 THR F O 1
ATOM 11677 N N . HIS F 1 274 ? 14.467 105.866 79.698 1.00 15.53 274 HIS F N 1
ATOM 11678 C CA . HIS F 1 274 ? 13.953 105.771 78.349 1.00 16.80 274 HIS F CA 1
ATOM 11679 C C . HIS F 1 274 ? 14.742 106.573 77.309 1.00 16.44 274 HIS F C 1
ATOM 11680 O O . HIS F 1 274 ? 14.869 106.148 76.146 1.00 16.64 274 HIS F O 1
ATOM 11687 N N . PHE F 1 275 ? 15.338 107.686 77.748 1.00 16.22 275 PHE F N 1
ATOM 11688 C CA . PHE F 1 275 ? 16.284 108.457 76.925 1.00 16.38 275 PHE F CA 1
ATOM 11689 C C . PHE F 1 275 ? 17.469 107.562 76.544 1.00 15.79 275 PHE F C 1
ATOM 11690 O O . PHE F 1 275 ? 17.880 107.508 75.384 1.00 15.07 275 PHE F O 1
ATOM 11698 N N . LEU F 1 276 ? 17.990 106.841 77.530 1.00 15.05 276 LEU F N 1
ATOM 11699 C CA . LEU F 1 276 ? 19.116 105.922 77.302 1.00 14.65 276 LEU F CA 1
ATOM 11700 C C . LEU F 1 276 ? 18.691 104.789 76.387 1.00 15.14 276 LEU F C 1
ATOM 11701 O O . LEU F 1 276 ? 19.400 104.440 75.449 1.00 15.22 276 LEU F O 1
ATOM 11706 N N . GLU F 1 277 ? 17.505 104.247 76.641 1.00 15.30 277 GLU F N 1
ATOM 11707 C CA . GLU F 1 277 ? 16.971 103.172 75.809 1.00 15.93 277 GLU F CA 1
ATOM 11708 C C . GLU F 1 277 ? 16.929 103.607 74.338 1.00 16.83 277 GLU F C 1
ATOM 11709 O O . GLU F 1 277 ? 17.358 102.867 73.463 1.00 16.40 277 GLU F O 1
ATOM 11715 N N . GLU F 1 278 ? 16.437 104.822 74.077 1.00 17.21 278 GLU F N 1
ATOM 11716 C CA . GLU F 1 278 ? 16.419 105.389 72.724 1.00 18.81 278 GLU F CA 1
ATOM 11717 C C . GLU F 1 278 ? 17.815 105.432 72.095 1.00 18.35 278 GLU F C 1
ATOM 11718 O O . GLU F 1 278 ? 18.008 105.052 70.935 1.00 18.30 278 GLU F O 1
ATOM 11724 N N . LEU F 1 279 ? 18.800 105.863 72.874 1.00 17.66 279 LEU F N 1
ATOM 11725 C CA . LEU F 1 279 ? 20.162 105.889 72.368 1.00 16.87 279 LEU F CA 1
ATOM 11726 C C . LEU F 1 279 ? 20.632 104.494 71.966 1.00 16.49 279 LEU F C 1
ATOM 11727 O O . LEU F 1 279 ? 21.315 104.352 70.941 1.00 17.14 279 LEU F O 1
ATOM 11732 N N . THR F 1 280 ? 20.278 103.481 72.769 1.00 16.35 280 THR F N 1
ATOM 11733 C CA . THR F 1 280 ? 20.703 102.101 72.475 1.00 16.82 280 THR F CA 1
ATOM 11734 C C . THR F 1 280 ? 20.009 101.546 71.228 1.00 17.35 280 THR F C 1
ATOM 11735 O O . THR F 1 280 ? 20.456 100.547 70.672 1.00 16.89 280 THR F O 1
ATOM 11739 N N . LYS F 1 281 ? 18.913 102.184 70.812 1.00 18.22 281 LYS F N 1
ATOM 11740 C CA . LYS F 1 281 ? 18.227 101.786 69.574 1.00 20.19 281 LYS F CA 1
ATOM 11741 C C . LYS F 1 281 ? 18.821 102.453 68.332 1.00 20.32 281 LYS F C 1
ATOM 11742 O O . LYS F 1 281 ? 18.689 101.928 67.219 1.00 21.72 281 LYS F O 1
ATOM 11748 N N . GLN F 1 282 ? 19.465 103.603 68.517 1.00 20.64 282 GLN F N 1
ATOM 11749 C CA . GLN F 1 282 ? 20.020 104.374 67.407 1.00 20.87 282 GLN F CA 1
ATOM 11750 C C . GLN F 1 282 ? 21.489 104.046 67.131 1.00 20.02 282 GLN F C 1
ATOM 11751 O O . GLN F 1 282 ? 21.960 104.154 65.992 1.00 19.88 282 GLN F O 1
ATOM 11757 N N . TYR F 1 283 ? 22.200 103.647 68.185 1.00 18.90 283 TYR F N 1
ATOM 11758 C CA . TYR F 1 283 ? 23.621 103.305 68.110 1.00 18.38 283 TYR F CA 1
ATOM 11759 C C . TYR F 1 283 ? 23.884 101.987 68.820 1.00 17.18 283 TYR F C 1
ATOM 11760 O O . TYR F 1 283 ? 23.135 101.619 69.717 1.00 16.66 283 TYR F O 1
ATOM 11769 N N . PRO F 1 284 ? 24.950 101.265 68.413 1.00 16.77 284 PRO F N 1
ATOM 11770 C CA . PRO F 1 284 ? 25.243 99.986 69.050 1.00 16.13 284 PRO F CA 1
ATOM 11771 C C . PRO F 1 284 ? 25.927 100.155 70.419 1.00 15.60 284 PRO F C 1
ATOM 11772 O O . PRO F 1 284 ? 27.055 99.710 70.619 1.00 15.93 284 PRO F O 1
ATOM 11776 N N . ILE F 1 285 ? 25.229 100.827 71.328 1.00 14.27 285 ILE F N 1
ATOM 11777 C CA . ILE F 1 285 ? 25.643 100.990 72.722 1.00 13.30 285 ILE F CA 1
ATOM 11778 C C . ILE F 1 285 ? 25.239 99.733 73.469 1.00 13.73 285 ILE F C 1
ATOM 11779 O O . ILE F 1 285 ? 24.049 99.394 73.559 1.00 14.27 285 ILE F O 1
ATOM 11784 N N . VAL F 1 286 ? 26.229 99.042 74.012 1.00 13.46 286 VAL F N 1
ATOM 11785 C CA . VAL F 1 286 ? 25.988 97.754 74.664 1.00 12.92 286 VAL F CA 1
ATOM 11786 C C . VAL F 1 286 ? 26.360 97.761 76.143 1.00 12.68 286 VAL F C 1
ATOM 11787 O O . VAL F 1 286 ? 26.182 96.766 76.838 1.00 13.11 286 VAL F O 1
ATOM 11791 N N . SER F 1 287 ? 26.876 98.895 76.620 1.00 11.91 287 SER F N 1
ATOM 11792 C CA . SER F 1 287 ? 27.275 99.037 78.018 1.00 11.19 287 SER F CA 1
ATOM 11793 C C . SER F 1 287 ? 27.013 100.454 78.473 1.00 11.06 287 SER F C 1
ATOM 11794 O O . SER F 1 287 ? 27.377 101.414 77.784 1.00 11.57 287 SER F O 1
ATOM 11797 N N . ILE F 1 288 ? 26.350 100.571 79.624 1.00 11.29 288 ILE F N 1
ATOM 11798 C CA . ILE F 1 288 ? 26.041 101.879 80.216 1.00 11.34 288 ILE F CA 1
ATOM 11799 C C . ILE F 1 288 ? 26.391 101.861 81.687 1.00 11.32 288 ILE F C 1
ATOM 11800 O O . ILE F 1 288 ? 25.826 101.081 82.459 1.00 11.56 288 ILE F O 1
ATOM 11805 N N . GLU F 1 289 ? 27.317 102.737 82.058 1.00 11.47 289 GLU F N 1
ATOM 11806 C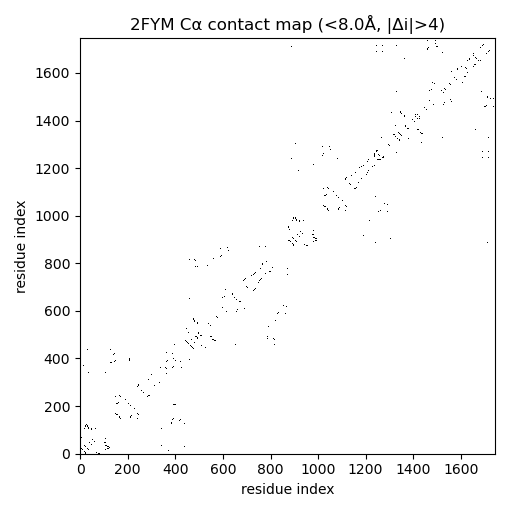 CA . GLU F 1 289 ? 27.844 102.822 83.415 1.00 11.52 289 GLU F CA 1
ATOM 11807 C C . GLU F 1 289 ? 27.199 103.984 84.165 1.00 11.74 289 GLU F C 1
ATOM 11808 O O . GLU F 1 289 ? 27.030 105.071 83.606 1.00 12.13 289 GLU F O 1
ATOM 11814 N N . ASP F 1 290 ? 26.842 103.737 85.430 1.00 11.35 290 ASP F N 1
ATOM 11815 C CA . ASP F 1 290 ? 26.247 104.754 86.316 1.00 11.90 290 ASP F CA 1
ATOM 11816 C C . ASP F 1 290 ? 25.151 105.565 85.617 1.00 12.12 290 ASP F C 1
ATOM 11817 O O . ASP F 1 290 ? 25.192 106.802 85.546 1.00 12.33 290 ASP F O 1
ATOM 11822 N N . GLY F 1 291 ? 24.179 104.841 85.065 1.00 12.10 291 GLY F N 1
ATOM 11823 C CA . GLY F 1 291 ? 23.075 105.467 84.334 1.00 12.01 291 GLY F CA 1
ATOM 11824 C C . GLY F 1 291 ? 22.058 106.191 85.200 1.00 12.45 291 GLY F C 1
ATOM 11825 O O . GLY F 1 291 ? 21.169 106.850 84.680 1.00 13.33 291 GLY F O 1
ATOM 11826 N N . LEU F 1 292 ? 22.178 106.028 86.514 1.00 12.42 292 LEU F N 1
ATOM 11827 C CA . LEU F 1 292 ? 21.393 106.800 87.496 1.00 13.17 292 LEU F CA 1
ATOM 11828 C C . LEU F 1 292 ? 22.307 107.136 88.677 1.00 14.01 292 LEU F C 1
ATOM 11829 O O . LEU F 1 292 ? 23.424 106.612 88.781 1.00 13.92 292 LEU F O 1
ATOM 11834 N N . ASP F 1 293 ? 21.845 108.025 89.559 1.00 15.23 293 ASP F N 1
ATOM 11835 C CA . ASP F 1 293 ? 22.600 108.363 90.780 1.00 16.64 293 ASP F CA 1
ATOM 11836 C C . ASP F 1 293 ? 22.788 107.143 91.692 1.00 17.52 293 ASP F C 1
ATOM 11837 O O . ASP F 1 293 ? 21.931 106.267 91.740 1.00 18.02 293 ASP F O 1
ATOM 11842 N N . GLU F 1 294 ? 23.898 107.110 92.434 1.00 18.82 294 GLU F N 1
ATOM 11843 C CA . GLU F 1 294 ? 24.210 105.987 93.329 1.00 19.78 294 GLU F CA 1
ATOM 11844 C C . GLU F 1 294 ? 23.132 105.709 94.390 1.00 20.60 294 GLU F C 1
ATOM 11845 O O . GLU F 1 294 ? 22.929 104.561 94.807 1.00 21.00 294 GLU F O 1
ATOM 11851 N N . SER F 1 295 ? 22.446 106.765 94.822 1.00 20.54 295 SER F N 1
ATOM 11852 C CA . SER F 1 295 ? 21.400 106.635 95.822 1.00 20.65 295 SER F CA 1
ATOM 11853 C C . SER F 1 295 ? 20.073 106.173 95.217 1.00 20.53 295 SER F C 1
ATOM 11854 O O . SER F 1 295 ? 19.150 105.822 95.956 1.00 21.09 295 SER F O 1
ATOM 11857 N N . ASP F 1 296 ? 19.976 106.174 93.887 1.00 19.83 296 ASP F N 1
ATOM 11858 C CA . ASP F 1 296 ? 18.690 105.939 93.213 1.00 19.10 296 ASP F CA 1
ATOM 11859 C C . ASP F 1 296 ? 18.453 104.444 92.933 1.00 19.00 296 ASP F C 1
ATOM 11860 O O . ASP F 1 296 ? 18.394 104.011 91.769 1.00 18.75 296 ASP F O 1
ATOM 11865 N N . TRP F 1 297 ? 18.310 103.661 94.004 1.00 19.40 297 TRP F N 1
ATOM 11866 C CA . TRP F 1 297 ? 18.135 102.205 93.879 1.00 20.16 297 TRP F CA 1
ATOM 11867 C C . TRP F 1 297 ? 16.791 101.782 93.262 1.00 20.52 297 TRP F C 1
ATOM 11868 O O . TRP F 1 297 ? 16.732 100.817 92.488 1.00 21.12 297 TRP F O 1
ATOM 11879 N N . ASP F 1 298 ? 15.717 102.495 93.586 1.00 20.79 298 ASP F N 1
ATOM 11880 C CA . ASP F 1 298 ? 14.439 102.250 92.914 1.00 21.12 298 ASP F CA 1
ATOM 11881 C C . ASP F 1 298 ? 14.596 102.487 91.416 1.00 20.01 298 ASP F C 1
ATOM 11882 O O . ASP F 1 298 ? 14.102 101.710 90.601 1.00 19.94 298 ASP F O 1
ATOM 11887 N N . GLY F 1 299 ? 15.287 103.574 91.069 1.00 19.17 299 GLY F N 1
ATOM 11888 C CA . GLY F 1 299 ? 15.553 103.917 89.681 1.00 18.13 299 GLY F CA 1
ATOM 11889 C C . GLY F 1 299 ? 16.377 102.841 89.005 1.00 17.27 299 GLY F C 1
ATOM 11890 O O . GLY F 1 299 ? 16.041 102.409 87.907 1.00 16.38 299 GLY F O 1
ATOM 11891 N N . PHE F 1 300 ? 17.455 102.411 89.662 1.00 16.90 300 PHE F N 1
ATOM 11892 C CA . PHE F 1 300 ? 18.297 101.329 89.119 1.00 16.56 300 PHE F CA 1
ATOM 11893 C C . PHE F 1 300 ? 17.531 100.021 88.941 1.00 16.78 300 PHE F C 1
ATOM 11894 O O . PHE F 1 300 ? 17.763 99.292 87.967 1.00 16.38 300 PHE F O 1
ATOM 11902 N N . ALA F 1 301 ? 16.606 99.716 89.856 1.00 16.77 301 ALA F N 1
ATOM 11903 C CA . ALA F 1 301 ? 15.787 98.518 89.680 1.00 16.79 301 ALA F CA 1
ATOM 11904 C C . ALA F 1 301 ? 14.975 98.631 88.388 1.00 16.34 301 ALA F C 1
ATOM 11905 O O . ALA F 1 301 ? 14.892 97.667 87.611 1.00 16.32 301 ALA F O 1
ATOM 11907 N N . TYR F 1 302 ? 14.394 99.812 88.155 1.00 16.05 302 TYR F N 1
ATOM 11908 C CA . TYR F 1 302 ? 13.652 100.087 86.930 1.00 15.58 302 TYR F CA 1
ATOM 11909 C C . TYR F 1 302 ? 14.547 99.977 85.694 1.00 15.27 302 TYR F C 1
ATOM 11910 O O . TYR F 1 302 ? 14.200 99.277 84.744 1.00 15.19 302 TYR F O 1
ATOM 11919 N N . GLN F 1 303 ? 15.688 100.666 85.706 1.00 14.43 303 GLN F N 1
ATOM 11920 C CA . GLN F 1 303 ? 16.614 100.635 84.572 1.00 13.97 303 GLN F CA 1
ATOM 11921 C C . GLN F 1 303 ? 17.084 99.201 84.278 1.00 14.04 303 GLN F C 1
ATOM 11922 O O . GLN F 1 303 ? 17.269 98.824 83.116 1.00 13.99 303 GLN F O 1
ATOM 11928 N N . THR F 1 304 ? 17.280 98.405 85.326 1.00 13.86 304 THR F N 1
ATOM 11929 C CA . THR F 1 304 ? 17.734 97.031 85.123 1.00 14.51 304 THR F CA 1
ATOM 11930 C C . THR F 1 304 ? 16.624 96.182 84.494 1.00 15.69 304 THR F C 1
ATOM 11931 O O . THR F 1 304 ? 16.889 95.383 83.590 1.00 15.78 304 THR F O 1
ATOM 11935 N N . LYS F 1 305 ? 15.381 96.381 84.941 1.00 17.08 305 LYS F N 1
ATOM 11936 C CA . LYS F 1 305 ? 14.241 95.702 84.297 1.00 18.54 305 LYS F CA 1
ATOM 11937 C C . LYS F 1 305 ? 14.096 96.085 82.813 1.00 17.45 305 LYS F C 1
ATOM 11938 O O . LYS F 1 305 ? 13.908 95.216 81.941 1.00 17.97 305 LYS F O 1
ATOM 11944 N N . VAL F 1 306 ? 14.228 97.369 82.521 1.00 16.53 306 VAL F N 1
ATOM 11945 C CA . VAL F 1 306 ? 14.039 97.859 81.166 1.00 16.38 306 VAL F CA 1
ATOM 11946 C C . VAL F 1 306 ? 15.173 97.469 80.210 1.00 16.13 306 VAL F C 1
ATOM 11947 O O . VAL F 1 306 ? 14.914 97.047 79.081 1.00 16.21 306 VAL F O 1
ATOM 11951 N N . LEU F 1 307 ? 16.416 97.619 80.670 1.00 15.45 307 LEU F N 1
ATOM 11952 C CA . LEU F 1 307 ? 17.583 97.498 79.796 1.00 15.18 307 LEU F CA 1
ATOM 11953 C C . LEU F 1 307 ? 18.472 96.291 80.050 1.00 15.21 307 LEU F C 1
ATOM 11954 O O . LEU F 1 307 ? 19.267 95.925 79.171 1.00 14.87 307 LEU F O 1
ATOM 11959 N N . GLY F 1 308 ? 18.358 95.695 81.241 1.00 15.55 308 GLY F N 1
ATOM 11960 C CA . GLY F 1 308 ? 19.319 94.694 81.729 1.00 16.21 308 GLY F CA 1
ATOM 11961 C C . GLY F 1 308 ? 19.449 93.415 80.929 1.00 16.93 308 GLY F C 1
ATOM 11962 O O . GLY F 1 308 ? 20.512 92.778 80.946 1.00 17.29 308 GLY F O 1
ATOM 11963 N N . ASP F 1 309 ? 18.393 93.035 80.211 1.00 17.70 309 ASP F N 1
ATOM 11964 C CA . ASP F 1 309 ? 18.450 91.808 79.412 1.00 18.98 309 ASP F CA 1
ATOM 11965 C C . ASP F 1 309 ? 19.295 91.941 78.146 1.00 18.90 309 ASP F C 1
ATOM 11966 O O . ASP F 1 309 ? 19.759 90.932 77.596 1.00 20.12 309 ASP F O 1
ATOM 11971 N N . LYS F 1 310 ? 19.473 93.173 77.673 1.00 18.35 310 LYS F N 1
ATOM 11972 C CA . LYS F 1 310 ? 20.159 93.432 76.417 1.00 17.59 310 LYS F CA 1
ATOM 11973 C C . LYS F 1 310 ? 21.420 94.292 76.548 1.00 17.01 310 LYS F C 1
ATOM 11974 O O . LYS F 1 310 ? 22.221 94.350 75.615 1.00 17.62 310 LYS F O 1
ATOM 11976 N N . ILE F 1 311 ? 21.555 94.994 77.673 1.00 15.74 311 ILE F N 1
ATOM 11977 C CA . ILE F 1 311 ? 22.629 95.982 77.869 1.00 14.49 311 ILE F CA 1
ATOM 11978 C C . ILE F 1 311 ? 23.396 95.652 79.150 1.00 14.00 311 ILE F C 1
ATOM 11979 O O . ILE F 1 311 ? 22.797 95.247 80.152 1.00 14.76 311 ILE F O 1
ATOM 11984 N N . GLN F 1 312 ? 24.716 95.820 79.116 1.00 12.36 312 GLN F N 1
ATOM 11985 C CA . GLN F 1 312 ? 25.524 95.704 80.315 1.00 12.40 312 GLN F CA 1
ATOM 11986 C C . GLN F 1 312 ? 25.330 96.993 81.105 1.00 12.12 312 GLN F C 1
ATOM 11987 O O . GLN F 1 312 ? 25.531 98.080 80.573 1.00 12.56 312 GLN F O 1
ATOM 11993 N N . LEU F 1 313 ? 24.928 96.856 82.364 1.00 11.93 313 LEU F N 1
ATOM 11994 C CA . LEU F 1 313 ? 24.652 97.999 83.247 1.00 11.64 313 LEU F CA 1
ATOM 11995 C C . LEU F 1 313 ? 25.687 97.950 84.364 1.00 12.03 313 LEU F C 1
ATOM 11996 O O . LEU F 1 313 ? 25.622 97.094 85.268 1.00 12.30 313 LEU F O 1
ATOM 12001 N N . VAL F 1 314 ? 26.672 98.835 84.249 1.00 11.63 314 VAL F N 1
ATOM 12002 C CA . VAL F 1 314 ? 27.853 98.831 85.118 1.00 12.15 314 VAL F CA 1
ATOM 12003 C C . VAL F 1 314 ? 27.699 99.796 86.285 1.00 12.37 314 VAL F C 1
ATOM 12004 O O . VAL F 1 314 ? 27.620 101.014 86.097 1.00 12.32 314 VAL F O 1
ATOM 12008 N N . GLY F 1 315 ? 27.684 99.241 87.500 1.00 12.99 315 GLY F N 1
ATOM 12009 C CA . GLY F 1 315 ? 27.741 100.069 88.709 1.00 14.37 315 GLY F CA 1
ATOM 12010 C C . GLY F 1 315 ? 29.181 100.445 89.008 1.00 14.55 315 GLY F C 1
ATOM 12011 O O . GLY F 1 315 ? 30.029 99.561 89.194 1.00 14.74 315 GLY F O 1
ATOM 12012 N N . ASP F 1 316 ? 29.466 101.746 89.015 1.00 14.78 316 ASP F N 1
ATOM 12013 C CA . ASP F 1 316 ? 30.766 102.262 89.463 1.00 14.45 316 ASP F CA 1
ATOM 12014 C C . ASP F 1 316 ? 30.570 102.909 90.847 1.00 14.99 316 ASP F C 1
ATOM 12015 O O . ASP F 1 316 ? 30.755 102.251 91.888 1.00 14.18 316 ASP F O 1
ATOM 12020 N N . ASP F 1 317 ? 30.166 104.179 90.843 1.00 14.75 317 ASP F N 1
ATOM 12021 C CA . ASP F 1 317 ? 29.813 104.905 92.066 1.00 16.26 317 ASP F CA 1
ATOM 12022 C C . ASP F 1 317 ? 28.696 104.152 92.801 1.00 16.05 317 ASP F C 1
ATOM 12023 O O . ASP F 1 317 ? 28.603 104.197 94.030 1.00 15.97 317 ASP F O 1
ATOM 12028 N N . LEU F 1 318 ? 27.856 103.453 92.041 1.00 15.20 318 LEU F N 1
ATOM 12029 C CA . LEU F 1 318 ? 26.810 102.623 92.637 1.00 15.48 318 LEU F CA 1
ATOM 12030 C C . LEU F 1 318 ? 27.348 101.617 93.658 1.00 15.91 318 LEU F C 1
ATOM 12031 O O . LEU F 1 318 ? 26.769 101.461 94.747 1.00 16.84 318 LEU F O 1
ATOM 12036 N N . PHE F 1 319 ? 28.454 100.940 93.329 1.00 15.59 319 PHE F N 1
ATOM 12037 C CA . PHE F 1 319 ? 28.957 99.856 94.176 1.00 15.93 319 PHE F CA 1
ATOM 12038 C C . PHE F 1 319 ? 30.254 100.162 94.922 1.00 16.52 319 PHE F C 1
ATOM 12039 O O . PHE F 1 319 ? 30.580 99.481 95.887 1.00 17.64 319 PHE F O 1
ATOM 12047 N N . VAL F 1 320 ? 31.011 101.135 94.411 1.00 17.09 320 VAL F N 1
ATOM 12048 C CA . VAL F 1 320 ? 32.370 101.471 94.881 1.00 16.84 320 VAL F CA 1
ATOM 12049 C C . VAL F 1 320 ? 33.263 100.265 95.269 1.00 16.84 320 VAL F C 1
ATOM 12050 O O . VAL F 1 320 ? 33.941 100.271 96.321 1.00 16.93 320 VAL F O 1
ATOM 12054 N N . THR F 1 321 ? 33.265 99.244 94.402 1.00 16.92 321 THR F N 1
ATOM 12055 C CA . THR F 1 321 ? 34.155 98.073 94.517 1.00 17.43 321 THR F CA 1
ATOM 12056 C C . THR F 1 321 ? 34.039 97.413 95.903 1.00 18.28 321 THR F C 1
ATOM 12057 O O . THR F 1 321 ? 35.018 96.906 96.472 1.00 18.07 321 THR F O 1
ATOM 12061 N N . ASN F 1 322 ? 32.812 97.414 96.426 1.00 19.33 322 ASN F N 1
ATOM 12062 C CA . ASN F 1 322 ? 32.570 96.982 97.801 1.00 20.58 322 ASN F CA 1
ATOM 12063 C C . ASN F 1 322 ? 31.581 95.821 97.874 1.00 20.83 322 ASN F C 1
ATOM 12064 O O . ASN F 1 322 ? 30.427 95.956 97.460 1.00 21.01 322 ASN F O 1
ATOM 12069 N N . THR F 1 323 ? 32.039 94.687 98.402 1.00 21.14 323 THR F N 1
ATOM 12070 C CA . THR F 1 323 ? 31.237 93.456 98.420 1.00 21.18 323 THR F CA 1
ATOM 12071 C C . THR F 1 323 ? 29.945 93.610 99.229 1.00 21.15 323 THR F C 1
ATOM 12072 O O . THR F 1 323 ? 28.945 92.969 98.911 1.00 21.03 323 THR F O 1
ATOM 12076 N N . LYS F 1 324 ? 29.969 94.457 100.258 1.00 20.77 324 LYS F N 1
ATOM 12077 C CA . LYS F 1 324 ? 28.767 94.721 101.069 1.00 20.90 324 LYS F CA 1
ATOM 12078 C C . LYS F 1 324 ? 27.648 95.329 100.232 1.00 20.76 324 LYS F C 1
ATOM 12079 O O . LYS F 1 324 ? 26.491 94.909 100.315 1.00 21.35 324 LYS F O 1
ATOM 12081 N N . ILE F 1 325 ? 28.003 96.307 99.403 1.00 19.77 325 ILE F N 1
ATOM 12082 C CA . ILE F 1 325 ? 27.029 97.007 98.574 1.00 19.26 325 ILE F CA 1
ATOM 12083 C C . ILE F 1 325 ? 26.659 96.165 97.367 1.00 18.87 325 ILE F C 1
ATOM 12084 O O . ILE F 1 325 ? 25.481 96.070 97.003 1.00 18.64 325 ILE F O 1
ATOM 12089 N N . LEU F 1 326 ? 27.663 95.554 96.738 1.00 18.43 326 LEU F N 1
ATOM 12090 C CA . LEU F 1 326 ? 27.411 94.674 95.604 1.00 18.07 326 LEU F CA 1
ATOM 12091 C C . LEU F 1 326 ? 26.473 93.515 95.981 1.00 18.91 326 LEU F C 1
ATOM 12092 O O . LEU F 1 326 ? 25.560 93.194 95.233 1.00 18.83 326 LEU F O 1
ATOM 12097 N N . LYS F 1 327 ? 26.698 92.895 97.141 1.00 19.42 327 LYS F N 1
ATOM 12098 C CA . LYS F 1 327 ? 25.859 91.772 97.568 1.00 21.14 327 LYS F CA 1
ATOM 12099 C C . LYS F 1 327 ? 24.391 92.208 97.656 1.00 21.10 327 LYS F C 1
ATOM 12100 O O . LYS F 1 327 ? 23.506 91.495 97.192 1.00 21.36 327 LYS F O 1
ATOM 12106 N N . GLU F 1 328 ? 24.150 93.378 98.243 1.00 21.70 328 GLU F N 1
ATOM 12107 C CA . GLU F 1 328 ? 22.790 93.920 98.355 1.00 22.84 328 GLU F CA 1
ATOM 12108 C C . GLU F 1 328 ? 22.229 94.228 96.963 1.00 22.25 328 GLU F C 1
ATOM 12109 O O . GLU F 1 328 ? 21.065 93.947 96.680 1.00 22.48 328 GLU F O 1
ATOM 12115 N N . GLY F 1 329 ? 23.068 94.779 96.086 1.00 22.23 329 GLY F N 1
ATOM 12116 C CA . GLY F 1 329 ? 22.671 95.041 94.704 1.00 21.40 329 GLY F CA 1
ATOM 12117 C C . GLY F 1 329 ? 22.244 93.793 93.947 1.00 21.23 329 GLY F C 1
ATOM 12118 O O . GLY F 1 329 ? 21.245 93.805 93.234 1.00 20.70 329 GLY F O 1
ATOM 12119 N N . ILE F 1 330 ? 23.003 92.713 94.115 1.00 21.00 330 ILE F N 1
ATOM 12120 C CA . ILE F 1 330 ? 22.684 91.424 93.508 1.00 21.04 330 ILE F CA 1
ATOM 12121 C C . ILE F 1 330 ? 21.344 90.884 94.019 1.00 21.95 330 ILE F C 1
ATOM 12122 O O . ILE F 1 330 ? 20.509 90.420 93.233 1.00 22.40 330 ILE F O 1
ATOM 12127 N N . GLU F 1 331 ? 21.152 90.973 95.327 1.00 22.98 331 GLU F N 1
ATOM 12128 C CA . GLU F 1 331 ? 19.918 90.496 95.969 1.00 24.34 331 GLU F CA 1
ATOM 12129 C C . GLU F 1 331 ? 18.686 91.258 95.477 1.00 23.93 331 GLU F C 1
ATOM 12130 O O . GLU F 1 331 ? 17.596 90.682 95.372 1.00 24.36 331 GLU F O 1
ATOM 12136 N N . LYS F 1 332 ? 18.868 92.542 95.165 1.00 23.46 332 LYS F N 1
ATOM 12137 C CA . LYS F 1 332 ? 17.756 93.423 94.802 1.00 23.27 332 LYS F CA 1
ATOM 12138 C C . LYS F 1 332 ? 17.591 93.639 93.301 1.00 22.66 332 LYS F C 1
ATOM 12139 O O . LYS F 1 332 ? 16.789 94.492 92.876 1.00 22.54 332 LYS F O 1
ATOM 12145 N N . GLY F 1 333 ? 18.338 92.870 92.507 1.00 21.80 333 GLY F N 1
ATOM 12146 C CA . GLY F 1 333 ? 18.251 92.927 91.042 1.00 21.05 333 GLY F CA 1
ATOM 12147 C C . GLY F 1 333 ? 18.717 94.242 90.448 1.00 20.24 333 GLY F C 1
ATOM 12148 O O . GLY F 1 333 ? 18.115 94.742 89.499 1.00 20.76 333 GLY F O 1
ATOM 12149 N N . ILE F 1 334 ? 19.797 94.786 91.004 1.00 19.25 334 ILE F N 1
ATOM 12150 C CA . ILE F 1 334 ? 20.317 96.117 90.661 1.00 18.61 334 ILE F CA 1
ATOM 12151 C C . ILE F 1 334 ? 21.577 95.956 89.797 1.00 17.62 334 ILE F C 1
ATOM 12152 O O . ILE F 1 334 ? 22.546 95.374 90.258 1.00 16.58 334 ILE F O 1
ATOM 12157 N N . ALA F 1 335 ? 21.546 96.473 88.561 1.00 16.22 335 ALA F N 1
ATOM 12158 C CA . ALA F 1 335 ? 22.678 96.378 87.612 1.00 15.35 335 ALA F CA 1
ATOM 12159 C C . ALA F 1 335 ? 23.000 94.927 87.227 1.00 14.87 335 ALA F C 1
ATOM 12160 O O . ALA F 1 335 ? 22.306 93.997 87.640 1.00 14.78 335 ALA F O 1
ATOM 12162 N N . ASN F 1 336 ? 24.049 94.737 86.428 1.00 14.15 336 ASN F N 1
ATOM 12163 C CA . ASN F 1 336 ? 24.505 93.392 86.070 1.00 13.59 336 ASN F CA 1
ATOM 12164 C C . ASN F 1 336 ? 26.015 93.356 85.794 1.00 12.97 336 ASN F C 1
ATOM 12165 O O . ASN F 1 336 ? 26.536 92.406 85.198 1.00 13.15 336 ASN F O 1
ATOM 12170 N N . SER F 1 337 ? 26.706 94.392 86.257 1.00 12.40 337 SER F N 1
ATOM 12171 C CA . SER F 1 337 ? 28.150 94.532 86.037 1.00 12.60 337 SER F CA 1
ATOM 12172 C C . SER F 1 337 ? 28.699 95.487 87.083 1.00 12.46 337 SER F C 1
ATOM 12173 O O . SER F 1 337 ? 27.968 96.350 87.618 1.00 12.56 337 SER F O 1
ATOM 12176 N N . ILE F 1 338 ? 29.986 95.337 87.386 1.00 12.36 338 ILE F N 1
ATOM 12177 C CA . ILE F 1 338 ? 30.638 96.220 88.351 1.00 12.31 338 ILE F CA 1
ATOM 12178 C C . ILE F 1 338 ? 31.970 96.723 87.825 1.00 12.25 338 ILE F C 1
ATOM 12179 O O . ILE F 1 338 ? 32.761 95.943 87.280 1.00 12.81 338 ILE F O 1
ATOM 12184 N N . LEU F 1 339 ? 32.197 98.023 87.994 1.00 12.01 339 LEU F N 1
ATOM 12185 C CA . LEU F 1 339 ? 33.495 98.620 87.707 1.00 11.57 339 LEU F CA 1
ATOM 12186 C C . LEU F 1 339 ? 34.419 98.431 88.896 1.00 12.19 339 LEU F C 1
ATOM 12187 O O . LEU F 1 339 ? 34.111 98.872 89.997 1.00 12.59 339 LEU F O 1
ATOM 12192 N N . ILE F 1 340 ? 35.564 97.794 88.661 1.00 11.34 340 ILE F N 1
ATOM 12193 C CA . ILE F 1 340 ? 36.471 97.435 89.742 1.00 12.57 340 ILE F CA 1
ATOM 12194 C C . ILE F 1 340 ? 37.612 98.431 89.850 1.00 12.77 340 ILE F C 1
ATOM 12195 O O . ILE F 1 340 ? 38.490 98.490 88.975 1.00 13.31 340 ILE F O 1
ATOM 12200 N N . LYS F 1 341 ? 37.588 99.219 90.918 1.00 13.15 341 LYS F N 1
ATOM 12201 C CA . LYS F 1 341 ? 38.647 100.180 91.205 1.00 13.06 341 LYS F CA 1
ATOM 12202 C C . LYS F 1 341 ? 39.311 99.771 92.497 1.00 13.38 341 LYS F C 1
ATOM 12203 O O . LYS F 1 341 ? 38.746 99.967 93.579 1.00 14.73 341 LYS F O 1
ATOM 12209 N N . PHE F 1 342 ? 40.496 99.180 92.398 1.00 13.08 342 PHE F N 1
ATOM 12210 C CA . PHE F 1 342 ? 41.124 98.653 93.610 1.00 12.74 342 PHE F CA 1
ATOM 12211 C C . PHE F 1 342 ? 41.377 99.679 94.715 1.00 13.17 342 PHE F C 1
ATOM 12212 O O . PHE F 1 342 ? 41.427 99.310 95.880 1.00 13.32 342 PHE F O 1
ATOM 12220 N N . ASN F 1 343 ? 41.507 100.960 94.356 1.00 13.12 343 ASN F N 1
ATOM 12221 C CA . ASN F 1 343 ? 41.713 101.995 95.372 1.00 13.71 343 ASN F CA 1
ATOM 12222 C C . ASN F 1 343 ? 40.393 102.481 96.006 1.00 14.52 343 ASN F C 1
ATOM 12223 O O . ASN F 1 343 ? 40.439 103.231 96.989 1.00 16.48 343 ASN F O 1
ATOM 12228 N N . GLN F 1 344 ? 39.251 102.024 95.482 1.00 14.92 344 GLN F N 1
ATOM 12229 C CA . GLN F 1 344 ? 37.930 102.271 96.121 1.00 14.95 344 GLN F CA 1
ATOM 12230 C C . GLN F 1 344 ? 37.750 101.358 97.340 1.00 14.75 344 GLN F C 1
ATOM 12231 O O . GLN F 1 344 ? 36.925 101.633 98.224 1.00 14.39 344 GLN F O 1
ATOM 12237 N N . ILE F 1 345 ? 38.481 100.245 97.366 1.00 13.70 345 ILE F N 1
ATOM 12238 C CA . ILE F 1 345 ? 38.370 99.288 98.460 1.00 13.97 345 ILE F CA 1
ATOM 12239 C C . ILE F 1 345 ? 39.671 99.188 99.265 1.00 14.16 345 ILE F C 1
ATOM 12240 O O . ILE F 1 345 ? 39.627 99.126 100.494 1.00 14.75 345 ILE F O 1
ATOM 12245 N N . GLY F 1 346 ? 40.825 99.190 98.585 1.00 13.75 346 GLY F N 1
ATOM 12246 C CA . GLY F 1 346 ? 42.096 99.445 99.271 1.00 13.91 346 GLY F CA 1
ATOM 12247 C C . GLY F 1 346 ? 43.066 98.287 99.470 1.00 13.88 346 GLY F C 1
ATOM 12248 O O . GLY F 1 346 ? 44.173 98.499 99.970 1.00 14.46 346 GLY F O 1
ATOM 12249 N N . SER F 1 347 ? 42.661 97.079 99.093 1.00 13.92 347 SER F N 1
ATOM 12250 C CA . SER F 1 347 ? 43.555 95.916 99.143 1.00 13.68 347 SER F CA 1
ATOM 12251 C C . SER F 1 347 ? 43.353 94.998 97.941 1.00 13.47 347 SER F C 1
ATOM 12252 O O . SER F 1 347 ? 42.257 94.961 97.356 1.00 12.84 347 SER F O 1
ATOM 12255 N N . LEU F 1 348 ? 44.414 94.266 97.559 1.00 12.57 348 LEU F N 1
ATOM 12256 C CA . LEU F 1 348 ? 44.265 93.233 96.546 1.00 13.31 348 LEU F CA 1
ATOM 12257 C C . LEU F 1 348 ? 43.282 92.142 96.974 1.00 13.10 348 LEU F C 1
ATOM 12258 O O . LEU F 1 348 ? 42.440 91.722 96.191 1.00 13.63 348 LEU F O 1
ATOM 12263 N N . THR F 1 349 ? 43.380 91.685 98.223 1.00 13.48 349 THR F N 1
ATOM 12264 C CA . THR F 1 349 ? 42.479 90.623 98.690 1.00 13.69 349 THR F CA 1
ATOM 12265 C C . THR F 1 349 ? 40.991 90.988 98.530 1.00 13.78 349 THR F C 1
ATOM 12266 O O . THR F 1 349 ? 40.194 90.208 98.003 1.00 13.57 349 THR F O 1
ATOM 12270 N N . GLU F 1 350 ? 40.630 92.192 98.955 1.00 13.92 350 GLU F N 1
ATOM 12271 C CA . GLU F 1 350 ? 39.237 92.623 98.863 1.00 14.19 350 GLU F CA 1
ATOM 12272 C C . GLU F 1 350 ? 38.788 92.829 97.418 1.00 14.26 350 GLU F C 1
ATOM 12273 O O . GLU F 1 350 ? 37.621 92.621 97.072 1.00 14.64 350 GLU F O 1
ATOM 12279 N N . THR F 1 351 ? 39.734 93.244 96.584 1.00 14.07 351 THR F N 1
ATOM 12280 C CA . THR F 1 351 ? 39.479 93.406 95.155 1.00 13.60 351 THR F CA 1
ATOM 12281 C C . THR F 1 351 ? 39.134 92.064 94.510 1.00 13.22 351 THR F C 1
ATOM 12282 O O . THR F 1 351 ? 38.162 91.966 93.757 1.00 12.93 351 THR F O 1
ATOM 12286 N N . LEU F 1 352 ? 39.916 91.029 94.821 1.00 13.24 352 LEU F N 1
ATOM 12287 C CA . LEU F 1 352 ? 39.622 89.692 94.326 1.00 14.04 352 LEU F CA 1
ATOM 12288 C C . LEU F 1 352 ? 38.248 89.233 94.809 1.00 13.58 352 LEU F C 1
ATOM 12289 O O . LEU F 1 352 ? 37.506 88.591 94.069 1.00 14.00 352 LEU F O 1
ATOM 12294 N N . ALA F 1 353 ? 37.895 89.593 96.039 1.00 14.31 353 ALA F N 1
ATOM 12295 C CA . ALA F 1 353 ? 36.605 89.175 96.584 1.00 14.72 353 ALA F CA 1
ATOM 12296 C C . ALA F 1 353 ? 35.447 89.806 95.807 1.00 14.79 353 ALA F C 1
ATOM 12297 O O . ALA F 1 353 ? 34.427 89.149 95.551 1.00 15.25 353 ALA F O 1
ATOM 12299 N N . ALA F 1 354 ? 35.625 91.053 95.366 1.00 14.39 354 ALA F N 1
ATOM 12300 C CA . ALA F 1 354 ? 34.568 91.724 94.620 1.00 14.63 354 ALA F CA 1
ATOM 12301 C C . ALA F 1 354 ? 34.410 91.145 93.213 1.00 14.53 354 ALA F C 1
ATOM 12302 O O . ALA F 1 354 ? 33.293 90.937 92.729 1.00 15.21 354 ALA F O 1
ATOM 12304 N N . ILE F 1 355 ? 35.543 90.871 92.565 1.00 14.33 355 ILE F N 1
ATOM 12305 C CA . ILE F 1 355 ? 35.532 90.259 91.244 1.00 14.01 355 ILE F CA 1
ATOM 12306 C C . ILE F 1 355 ? 34.836 88.883 91.320 1.00 14.82 355 ILE F C 1
ATOM 12307 O O . ILE F 1 355 ? 34.021 88.557 90.459 1.00 14.81 355 ILE F O 1
ATOM 12312 N N . LYS F 1 356 ? 35.156 88.098 92.354 1.00 14.91 356 LYS F N 1
ATOM 12313 C CA . LYS F 1 356 ? 34.556 86.772 92.523 1.00 15.79 356 LYS F CA 1
ATOM 12314 C C . LYS F 1 356 ? 33.054 86.867 92.795 1.00 15.62 356 LYS F C 1
ATOM 12315 O O . LYS F 1 356 ? 32.263 86.146 92.190 1.00 16.06 356 LYS F O 1
ATOM 12321 N N . MET F 1 357 ? 32.670 87.761 93.701 1.00 16.06 357 MET F N 1
ATOM 12322 C CA . MET F 1 357 ? 31.254 87.987 93.997 1.00 16.63 357 MET F CA 1
ATOM 12323 C C . MET F 1 357 ? 30.458 88.285 92.717 1.00 16.00 357 MET F C 1
ATOM 12324 O O . MET F 1 357 ? 29.389 87.698 92.489 1.00 16.86 357 MET F O 1
ATOM 12329 N N . ALA F 1 358 ? 30.992 89.170 91.868 1.00 15.28 358 ALA F N 1
ATOM 12330 C CA . ALA F 1 358 ? 30.323 89.480 90.607 1.00 15.08 358 ALA F CA 1
ATOM 12331 C C . ALA F 1 358 ? 30.169 88.234 89.729 1.00 15.30 358 ALA F C 1
ATOM 12332 O O . ALA F 1 358 ? 29.058 87.896 89.311 1.00 15.85 358 ALA F O 1
ATOM 12334 N N . LYS F 1 359 ? 31.285 87.544 89.473 1.00 15.34 359 LYS F N 1
ATOM 12335 C CA . LYS F 1 359 ? 31.294 86.365 88.608 1.00 15.50 359 LYS F CA 1
ATOM 12336 C C . LYS F 1 359 ? 30.322 85.292 89.115 1.00 16.52 359 LYS F C 1
ATOM 12337 O O . LYS F 1 359 ? 29.569 84.697 88.328 1.00 16.81 359 LYS F O 1
ATOM 12339 N N . ASP F 1 360 ? 30.300 85.092 90.435 1.00 17.12 360 ASP F N 1
ATOM 12340 C CA . ASP F 1 360 ? 29.419 84.087 91.046 1.00 18.31 360 ASP F CA 1
ATOM 12341 C C . ASP F 1 360 ? 27.936 84.369 90.797 1.00 18.29 360 ASP F C 1
ATOM 12342 O O . ASP F 1 360 ? 27.119 83.437 90.700 1.00 19.54 360 ASP F O 1
ATOM 12347 N N . ALA F 1 361 ? 27.605 85.655 90.678 1.00 18.00 361 ALA F N 1
ATOM 12348 C CA . ALA F 1 361 ? 26.235 86.120 90.475 1.00 18.04 361 ALA F CA 1
ATOM 12349 C C . ALA F 1 361 ? 25.894 86.276 88.990 1.00 18.01 361 ALA F C 1
ATOM 12350 O O . ALA F 1 361 ? 24.772 86.679 88.642 1.00 18.76 361 ALA F O 1
ATOM 12352 N N . GLY F 1 362 ? 26.855 85.962 88.120 1.00 17.11 362 GLY F N 1
ATOM 12353 C CA . GLY F 1 362 ? 26.680 86.160 86.683 1.00 16.94 362 GLY F CA 1
ATOM 12354 C C . GLY F 1 362 ? 26.879 87.607 86.238 1.00 16.09 362 GLY F C 1
ATOM 12355 O O . GLY F 1 362 ? 26.667 87.945 85.072 1.00 16.89 362 GLY F O 1
ATOM 12356 N N . TYR F 1 363 ? 27.279 88.472 87.160 1.00 15.35 363 TYR F N 1
ATOM 12357 C CA . TYR F 1 363 ? 27.636 89.843 86.786 1.00 14.56 363 TYR F CA 1
ATOM 12358 C C . TYR F 1 363 ? 29.018 89.836 86.137 1.00 14.36 363 TYR F C 1
ATOM 12359 O O . TYR F 1 363 ? 29.840 88.949 86.407 1.00 14.98 363 TYR F O 1
ATOM 12368 N N . THR F 1 364 ? 29.288 90.825 85.295 1.00 13.63 364 THR F N 1
ATOM 12369 C CA . THR F 1 364 ? 30.635 90.978 84.747 1.00 13.90 364 THR F CA 1
ATOM 12370 C C . THR F 1 364 ? 31.442 91.973 85.572 1.00 14.19 364 THR F C 1
ATOM 12371 O O . THR F 1 364 ? 30.888 92.858 86.226 1.00 15.03 364 THR F O 1
ATOM 12375 N N . ALA F 1 365 ? 32.758 91.813 85.556 1.00 14.02 365 ALA F N 1
ATOM 12376 C CA . ALA F 1 365 ? 33.651 92.749 86.231 1.00 13.28 365 ALA F CA 1
ATOM 12377 C C . ALA F 1 365 ? 34.509 93.455 85.197 1.00 13.20 365 ALA F C 1
ATOM 12378 O O . ALA F 1 365 ? 35.105 92.795 84.348 1.00 14.11 365 ALA F O 1
ATOM 12380 N N . VAL F 1 366 ? 34.542 94.787 85.273 1.00 11.78 366 VAL F N 1
ATOM 12381 C CA . VAL F 1 366 ? 35.319 95.624 84.342 1.00 11.17 366 VAL F CA 1
ATOM 12382 C C . VAL F 1 366 ? 36.425 96.308 85.139 1.00 10.99 366 VAL F C 1
ATOM 12383 O O . VAL F 1 366 ? 36.158 97.155 85.999 1.00 10.99 366 VAL F O 1
ATOM 12387 N N . ILE F 1 367 ? 37.675 95.897 84.912 1.00 11.56 367 ILE F N 1
ATOM 12388 C CA . ILE F 1 367 ? 38.768 96.427 85.714 1.00 11.42 367 ILE F CA 1
ATOM 12389 C C . ILE F 1 367 ? 39.077 97.838 85.221 1.00 12.00 367 ILE F C 1
ATOM 12390 O O . ILE F 1 367 ? 39.205 98.060 84.027 1.00 12.67 367 ILE F O 1
ATOM 12395 N N . SER F 1 368 ? 39.205 98.778 86.146 1.00 12.14 368 SER F N 1
ATOM 12396 C CA . SER F 1 368 ? 39.251 100.186 85.792 1.00 11.88 368 SER F CA 1
ATOM 12397 C C . SER F 1 368 ? 40.469 100.942 86.294 1.00 11.38 368 SER F C 1
ATOM 12398 O O . SER F 1 368 ? 40.987 100.667 87.382 1.00 11.34 368 SER F O 1
ATOM 12401 N N . HIS F 1 369 ? 40.896 101.916 85.488 1.00 10.64 369 HIS F N 1
ATOM 12402 C CA . HIS F 1 369 ? 41.803 102.982 85.907 1.00 10.89 369 HIS F CA 1
ATOM 12403 C C . HIS F 1 369 ? 41.097 104.007 86.818 1.00 11.20 369 HIS F C 1
ATOM 12404 O O . HIS F 1 369 ? 39.899 103.872 87.132 1.00 11.18 369 HIS F O 1
ATOM 12411 N N . ARG F 1 370 ? 41.854 105.020 87.237 1.00 11.24 370 ARG F N 1
ATOM 12412 C CA . ARG F 1 370 ? 41.271 106.251 87.821 1.00 11.72 370 ARG F CA 1
ATOM 12413 C C . ARG F 1 370 ? 41.652 107.420 86.927 1.00 12.09 370 ARG F C 1
ATOM 12414 O O . ARG F 1 370 ? 42.573 107.307 86.113 1.00 12.24 370 ARG F O 1
ATOM 12422 N N . SER F 1 371 ? 40.985 108.559 87.102 1.00 13.12 371 SER F N 1
ATOM 12423 C CA . SER F 1 371 ? 41.354 109.770 86.365 1.00 14.40 371 SER F CA 1
ATOM 12424 C C . SER F 1 371 ? 42.798 110.169 86.596 1.00 13.86 371 SER F C 1
ATOM 12425 O O . SER F 1 371 ? 43.484 110.570 85.657 1.00 14.25 371 SER F O 1
ATOM 12428 N N . GLY F 1 372 ? 43.243 110.070 87.854 1.00 13.69 372 GLY F N 1
ATOM 12429 C CA . GLY F 1 372 ? 44.613 110.342 88.242 1.00 13.01 372 GLY F CA 1
ATOM 12430 C C . GLY F 1 372 ? 45.343 109.015 88.271 1.00 13.21 372 GLY F C 1
ATOM 12431 O O . GLY F 1 372 ? 45.144 108.191 89.177 1.00 14.40 372 GLY F O 1
ATOM 12432 N N . GLU F 1 373 ? 46.164 108.802 87.252 1.00 11.65 373 GLU F N 1
ATOM 12433 C CA . GLU F 1 373 ? 46.932 107.555 87.131 1.00 10.60 373 GLU F CA 1
ATOM 12434 C C . GLU F 1 373 ? 48.416 107.774 87.319 1.00 10.93 373 GLU F C 1
ATOM 12435 O O . GLU F 1 373 ? 48.877 108.889 87.574 1.00 10.98 373 GLU F O 1
ATOM 12441 N N . THR F 1 374 ? 49.162 106.685 87.224 1.00 11.06 374 THR F N 1
ATOM 12442 C CA . THR F 1 374 ? 50.613 106.743 87.170 1.00 10.40 374 THR F CA 1
ATOM 12443 C C . THR F 1 374 ? 51.082 105.802 86.062 1.00 10.30 374 THR F C 1
ATOM 12444 O O . THR F 1 374 ? 50.280 105.180 85.371 1.00 10.36 374 THR F O 1
ATOM 12448 N N . GLU F 1 375 ? 52.395 105.723 85.927 1.00 10.55 375 GLU F N 1
ATOM 12449 C CA . GLU F 1 375 ? 53.058 104.791 85.023 1.00 10.94 375 GLU F CA 1
ATOM 12450 C C . GLU F 1 375 ? 52.862 103.321 85.445 1.00 10.97 375 GLU F C 1
ATOM 12451 O O . GLU F 1 375 ? 53.255 102.403 84.717 1.00 12.26 375 GLU F O 1
ATOM 12457 N N . ASP F 1 376 ? 52.266 103.103 86.619 1.00 9.98 376 ASP F N 1
ATOM 12458 C CA . ASP F 1 376 ? 51.957 101.750 87.099 1.00 10.13 376 ASP F CA 1
ATOM 12459 C C . ASP F 1 376 ? 51.016 101.049 86.126 1.00 10.47 376 ASP F C 1
ATOM 12460 O O . ASP F 1 376 ? 50.151 101.699 85.533 1.00 11.93 376 ASP F O 1
ATOM 12465 N N . ALA F 1 377 ? 51.175 99.732 85.948 1.00 9.96 377 ALA F N 1
ATOM 12466 C CA . ALA F 1 377 ? 50.283 98.991 85.038 1.00 10.48 377 ALA F CA 1
ATOM 12467 C C . ALA F 1 377 ? 49.658 97.745 85.678 1.00 10.23 377 ALA F C 1
ATOM 12468 O O . ALA F 1 377 ? 49.252 96.799 84.989 1.00 10.99 377 ALA F O 1
ATOM 12470 N N . THR F 1 378 ? 49.556 97.761 87.007 1.00 9.89 378 THR F N 1
ATOM 12471 C CA . THR F 1 378 ? 49.041 96.610 87.760 1.00 10.17 378 THR F CA 1
ATOM 12472 C C . THR F 1 378 ? 47.649 96.175 87.284 1.00 9.86 378 THR F C 1
ATOM 12473 O O . THR F 1 378 ? 47.349 94.971 87.279 1.00 10.23 378 THR F O 1
ATOM 12477 N N . ILE F 1 379 ? 46.789 97.121 86.862 1.00 9.89 379 ILE F N 1
ATOM 12478 C CA . ILE F 1 379 ? 45.441 96.700 86.455 1.00 9.82 379 ILE F CA 1
ATOM 12479 C C . ILE F 1 379 ? 45.445 95.756 85.251 1.00 9.87 379 ILE F C 1
ATOM 12480 O O . ILE F 1 379 ? 44.513 94.954 85.094 1.00 10.03 379 ILE F O 1
ATOM 12485 N N . ALA F 1 380 ? 46.500 95.827 84.428 1.00 9.95 380 ALA F N 1
ATOM 12486 C CA . ALA F 1 380 ? 46.611 94.895 83.290 1.00 9.65 380 ALA F CA 1
ATOM 12487 C C . ALA F 1 380 ? 46.780 93.463 83.827 1.00 9.65 380 ALA F C 1
ATOM 12488 O O . ALA F 1 380 ? 46.012 92.547 83.482 1.00 10.34 380 ALA F O 1
ATOM 12490 N N . ASP F 1 381 ? 47.762 93.288 84.708 1.00 9.96 381 ASP F N 1
ATOM 12491 C CA . ASP F 1 381 ? 47.976 91.980 85.330 1.00 10.11 381 ASP F CA 1
ATOM 12492 C C . ASP F 1 381 ? 46.749 91.499 86.084 1.00 10.17 381 ASP F C 1
ATOM 12493 O O . ASP F 1 381 ? 46.462 90.300 86.087 1.00 11.06 381 ASP F O 1
ATOM 12498 N N . LEU F 1 382 ? 46.055 92.422 86.759 1.00 10.24 382 LEU F N 1
ATOM 12499 C CA . LEU F 1 382 ? 44.872 92.046 87.517 1.00 10.54 382 LEU F CA 1
ATOM 12500 C C . LEU F 1 382 ? 43.766 91.514 86.587 1.00 10.35 382 LEU F C 1
ATOM 12501 O O . LEU F 1 382 ? 43.160 90.478 86.860 1.00 10.83 382 LEU F O 1
ATOM 12506 N N . ALA F 1 383 ? 43.496 92.244 85.502 1.00 10.46 383 ALA F N 1
ATOM 12507 C CA . ALA F 1 383 ? 42.486 91.836 84.516 1.00 10.48 383 ALA F CA 1
ATOM 12508 C C . ALA F 1 383 ? 42.793 90.458 83.944 1.00 10.51 383 ALA F C 1
ATOM 12509 O O . ALA F 1 383 ? 41.899 89.633 83.805 1.00 11.11 383 ALA F O 1
ATOM 12511 N N . VAL F 1 384 ? 44.062 90.217 83.616 1.00 10.09 384 VAL F N 1
ATOM 12512 C CA . VAL F 1 384 ? 44.435 88.944 82.991 1.00 10.56 384 VAL F CA 1
ATOM 12513 C C . VAL F 1 384 ? 44.379 87.815 84.018 1.00 10.46 384 VAL F C 1
ATOM 12514 O O . VAL F 1 384 ? 43.842 86.737 83.729 1.00 11.01 384 VAL F O 1
ATOM 12518 N N . GLY F 1 385 ? 44.928 88.073 85.205 1.00 10.70 385 GLY F N 1
ATOM 12519 C CA . GLY F 1 385 ? 45.095 87.035 86.230 1.00 11.11 385 GLY F CA 1
ATOM 12520 C C . GLY F 1 385 ? 43.803 86.576 86.888 1.00 11.75 385 GLY F C 1
ATOM 12521 O O . GLY F 1 385 ? 43.772 85.515 87.534 1.00 12.30 385 GLY F O 1
ATOM 12522 N N . THR F 1 386 ? 42.751 87.398 86.772 1.00 12.05 386 THR F N 1
ATOM 12523 C CA . THR F 1 386 ? 41.403 87.027 87.230 1.00 12.36 386 THR F CA 1
ATOM 12524 C C . THR F 1 386 ? 40.484 86.646 86.073 1.00 12.63 386 THR F C 1
ATOM 12525 O O . THR F 1 386 ? 39.303 86.360 86.281 1.00 12.75 386 THR F O 1
ATOM 12529 N N . ALA F 1 387 ? 41.015 86.677 84.850 1.00 12.65 387 ALA F N 1
ATOM 12530 C CA . ALA F 1 387 ? 40.189 86.484 83.652 1.00 13.04 387 ALA F CA 1
ATOM 12531 C C . ALA F 1 387 ? 38.895 87.316 83.747 1.00 12.99 387 ALA F C 1
ATOM 12532 O O . ALA F 1 387 ? 37.788 86.826 83.495 1.00 14.40 387 ALA F O 1
ATOM 12534 N N . ALA F 1 388 ? 39.046 88.577 84.145 1.00 12.86 388 ALA F N 1
ATOM 12535 C CA . ALA F 1 388 ? 37.898 89.463 84.349 1.00 12.31 388 ALA F CA 1
ATOM 12536 C C . ALA F 1 388 ? 37.102 89.636 83.068 1.00 12.66 388 ALA F C 1
ATOM 12537 O O . ALA F 1 388 ? 35.866 89.626 83.086 1.00 13.13 388 ALA F O 1
ATOM 12539 N N . GLY F 1 389 ? 37.821 89.816 81.964 1.00 11.80 389 GLY F N 1
ATOM 12540 C CA . GLY F 1 389 ? 37.228 89.831 80.624 1.00 11.60 389 GLY F CA 1
ATOM 12541 C C . GLY F 1 389 ? 37.093 91.212 79.991 1.00 11.39 389 GLY F C 1
ATOM 12542 O O . GLY F 1 389 ? 36.933 91.314 78.780 1.00 11.92 389 GLY F O 1
ATOM 12543 N N . GL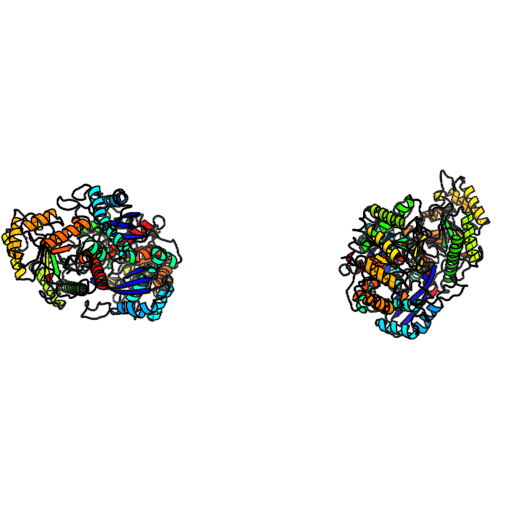N F 1 390 ? 37.153 92.270 80.802 1.00 11.38 390 GLN F N 1
ATOM 12544 C CA . GLN F 1 390 ? 37.042 93.641 80.292 1.00 10.75 390 GLN F CA 1
ATOM 12545 C C . GLN F 1 390 ? 37.915 94.592 81.099 1.00 10.92 390 GLN F C 1
ATOM 12546 O O . GLN F 1 390 ? 38.184 94.363 82.269 1.00 11.55 390 GLN F O 1
ATOM 12552 N N . ILE F 1 391 ? 38.344 95.670 80.468 1.00 10.92 391 ILE F N 1
ATOM 12553 C CA . ILE F 1 391 ? 39.153 96.668 81.137 1.00 9.72 391 ILE F CA 1
ATOM 12554 C C . ILE F 1 391 ? 38.720 98.042 80.621 1.00 9.69 391 ILE F C 1
ATOM 12555 O O . ILE F 1 391 ? 38.272 98.177 79.465 1.00 9.40 391 ILE F O 1
ATOM 12560 N N . LYS F 1 392 ? 38.842 99.038 81.496 1.00 9.80 392 LYS F N 1
ATOM 12561 C CA . LYS F 1 392 ? 38.564 100.431 81.157 1.00 10.14 392 LYS F CA 1
ATOM 12562 C C . LYS F 1 392 ? 39.791 101.212 81.623 1.00 10.51 392 LYS F C 1
ATOM 12563 O O . LYS F 1 392 ? 39.922 101.513 82.813 1.00 11.05 392 LYS F O 1
ATOM 12569 N N . THR F 1 393 ? 40.697 101.518 80.695 1.00 9.81 393 THR F N 1
ATOM 12570 C CA . THR F 1 393 ? 41.964 102.136 81.054 1.00 9.67 393 THR F CA 1
ATOM 12571 C C . THR F 1 393 ? 42.416 103.268 80.138 1.00 10.24 393 THR F C 1
ATOM 12572 O O . THR F 1 393 ? 43.586 103.628 80.124 1.00 10.46 393 THR F O 1
ATOM 12576 N N . GLY F 1 394 ? 41.460 103.860 79.422 1.00 10.01 394 GLY F N 1
ATOM 12577 C CA . GLY F 1 394 ? 41.676 105.160 78.809 1.00 10.58 394 GLY F CA 1
ATOM 12578 C C . GLY F 1 394 ? 41.621 105.127 77.306 1.00 10.13 394 GLY F C 1
ATOM 12579 O O . GLY F 1 394 ? 41.446 104.068 76.676 1.00 10.88 394 GLY F O 1
ATOM 12580 N N . SER F 1 395 ? 41.766 106.317 76.730 1.00 9.50 395 SER F N 1
ATOM 12581 C CA . SER F 1 395 ? 41.912 106.452 75.300 1.00 9.81 395 SER F CA 1
ATOM 12582 C C . SER F 1 395 ? 43.298 105.945 74.914 1.00 10.31 395 SER F C 1
ATOM 12583 O O . SER F 1 395 ? 44.080 105.491 75.766 1.00 10.31 395 SER F O 1
ATOM 12586 N N . MET F 1 396 ? 43.602 106.023 73.626 1.00 10.17 396 MET F N 1
ATOM 12587 C CA . MET F 1 396 ? 44.902 105.552 73.135 1.00 10.09 396 MET F CA 1
ATOM 12588 C C . MET F 1 396 ? 45.927 106.694 73.083 1.00 10.61 396 MET F C 1
ATOM 12589 O O . MET F 1 396 ? 46.684 106.824 72.131 1.00 11.19 396 MET F O 1
ATOM 12594 N N . SER F 1 397 ? 45.966 107.523 74.128 1.00 10.11 397 SER F N 1
ATOM 12595 C CA . SER F 1 397 ? 47.062 108.485 74.277 1.00 10.15 397 SER F CA 1
ATOM 12596 C C . SER F 1 397 ? 47.290 108.731 75.752 1.00 9.89 397 SER F C 1
ATOM 12597 O O . SER F 1 397 ? 46.407 108.411 76.573 1.00 9.07 397 SER F O 1
ATOM 12600 N N . ARG F 1 398 ? 48.466 109.303 76.045 1.00 9.43 398 ARG F N 1
ATOM 12601 C CA . ARG F 1 398 ? 49.024 109.528 77.397 1.00 9.56 398 ARG F CA 1
ATOM 12602 C C . ARG F 1 398 ? 49.532 108.205 77.950 1.00 9.12 398 ARG F C 1
ATOM 12603 O O . ARG F 1 398 ? 48.803 107.213 78.001 1.00 8.59 398 ARG F O 1
ATOM 12611 N N . SER F 1 399 ? 50.784 108.189 78.383 1.00 9.36 399 SER F N 1
ATOM 12612 C CA . SER F 1 399 ? 51.328 106.937 78.911 1.00 9.41 399 SER F CA 1
ATOM 12613 C C . SER F 1 399 ? 50.697 106.483 80.232 1.00 8.82 399 SER F C 1
ATOM 12614 O O . SER F 1 399 ? 50.786 105.314 80.578 1.00 9.69 399 SER F O 1
ATOM 12617 N N . ASP F 1 400 ? 50.017 107.382 80.949 1.00 8.93 400 ASP F N 1
ATOM 12618 C CA . ASP F 1 400 ? 49.218 106.940 82.069 1.00 8.56 400 ASP F CA 1
ATOM 12619 C C . ASP F 1 400 ? 48.096 105.961 81.673 1.00 9.17 400 ASP F C 1
ATOM 12620 O O . ASP F 1 400 ? 47.633 105.178 82.500 1.00 9.56 400 ASP F O 1
ATOM 12625 N N . ARG F 1 401 ? 47.661 106.019 80.412 1.00 8.89 401 ARG F N 1
ATOM 12626 C CA . ARG F 1 401 ? 46.728 105.042 79.830 1.00 8.93 401 ARG F CA 1
ATOM 12627 C C . ARG F 1 401 ? 47.515 103.975 79.074 1.00 9.02 401 ARG F C 1
ATOM 12628 O O . ARG F 1 401 ? 47.341 102.784 79.301 1.00 9.67 401 ARG F O 1
ATOM 12636 N N . VAL F 1 402 ? 48.395 104.427 78.186 1.00 9.11 402 VAL F N 1
ATOM 12637 C CA . VAL F 1 402 ? 49.030 103.523 77.234 1.00 9.62 402 VAL F CA 1
ATOM 12638 C C . VAL F 1 402 ? 49.993 102.544 77.928 1.00 9.30 402 VAL F C 1
ATOM 12639 O O . VAL F 1 402 ? 50.227 101.429 77.422 1.00 9.23 402 VAL F O 1
ATOM 12643 N N . ALA F 1 403 ? 50.509 102.911 79.103 1.00 9.07 403 ALA F N 1
ATOM 12644 C CA . ALA F 1 403 ? 51.323 101.955 79.872 1.00 8.95 403 ALA F CA 1
ATOM 12645 C C . ALA F 1 403 ? 50.545 100.652 80.138 1.00 9.44 403 ALA F C 1
ATOM 12646 O O . ALA F 1 403 ? 51.120 99.554 80.170 1.00 10.26 403 ALA F O 1
ATOM 12648 N N . LYS F 1 404 ? 49.235 100.775 80.325 1.00 9.05 404 LYS F N 1
ATOM 12649 C CA . LYS F 1 404 ? 48.414 99.598 80.598 1.00 9.08 404 LYS F CA 1
ATOM 12650 C C . LYS F 1 404 ? 48.245 98.770 79.330 1.00 8.96 404 LYS F C 1
ATOM 12651 O O . LYS F 1 404 ? 48.331 97.531 79.372 1.00 9.00 404 LYS F O 1
ATOM 12657 N N . TYR F 1 405 ? 48.008 99.456 78.208 1.00 8.62 405 TYR F N 1
ATOM 12658 C CA . TYR F 1 405 ? 47.900 98.761 76.923 1.00 8.34 405 TYR F CA 1
ATOM 12659 C C . TYR F 1 405 ? 49.201 98.037 76.576 1.00 8.70 405 TYR F C 1
ATOM 12660 O O . TYR F 1 405 ? 49.181 96.890 76.125 1.00 9.00 405 TYR F O 1
ATOM 12669 N N . ASN F 1 406 ? 50.334 98.690 76.824 1.00 8.43 406 ASN F N 1
ATOM 12670 C CA . ASN F 1 406 ? 51.619 98.051 76.568 1.00 8.49 406 ASN F CA 1
ATOM 12671 C C . ASN F 1 406 ? 51.850 96.832 77.436 1.00 8.81 406 ASN F C 1
ATOM 12672 O O . ASN F 1 406 ? 52.396 95.835 76.991 1.00 8.86 406 ASN F O 1
ATOM 12677 N N . GLN F 1 407 ? 51.418 96.907 78.685 1.00 8.45 407 GLN F N 1
ATOM 12678 C CA . GLN F 1 407 ? 51.544 95.762 79.592 1.00 8.91 407 GLN F CA 1
ATOM 12679 C C . GLN F 1 407 ? 50.662 94.606 79.101 1.00 8.71 407 GLN F C 1
ATOM 12680 O O . GLN F 1 407 ? 51.080 93.437 79.123 1.00 9.47 407 GLN F O 1
ATOM 12686 N N . LEU F 1 408 ? 49.461 94.928 78.615 1.00 9.21 408 LEU F N 1
ATOM 12687 C CA . LEU F 1 408 ? 48.607 93.905 78.004 1.00 9.22 408 LEU F CA 1
ATOM 12688 C C . LEU F 1 408 ? 49.313 93.283 76.798 1.00 9.42 408 LEU F C 1
ATOM 12689 O O . LEU F 1 408 ? 49.270 92.068 76.616 1.00 10.73 408 LEU F O 1
ATOM 12694 N N . ILE F 1 409 ? 49.969 94.099 75.976 1.00 9.05 409 ILE F N 1
ATOM 12695 C CA . ILE F 1 409 ? 50.726 93.534 74.842 1.00 9.55 409 ILE F CA 1
ATOM 12696 C C . ILE F 1 409 ? 51.794 92.549 75.347 1.00 9.86 409 ILE F C 1
ATOM 12697 O O . ILE F 1 409 ? 51.906 91.419 74.819 1.00 10.33 409 ILE F O 1
ATOM 12702 N N . ARG F 1 410 ? 52.537 92.939 76.384 1.00 9.90 410 ARG F N 1
ATOM 12703 C CA . ARG F 1 410 ? 53.589 92.066 76.945 1.00 10.33 410 ARG F CA 1
ATOM 12704 C C . ARG F 1 410 ? 53.026 90.761 77.503 1.00 10.06 410 ARG F C 1
ATOM 12705 O O . ARG F 1 410 ? 53.586 89.679 77.293 1.00 11.07 410 ARG F O 1
ATOM 12713 N N . ILE F 1 411 ? 51.913 90.858 78.212 1.00 10.43 411 ILE F N 1
ATOM 12714 C CA . ILE F 1 411 ? 51.311 89.677 78.827 1.00 10.44 411 ILE F CA 1
ATOM 12715 C C . ILE F 1 411 ? 50.775 88.737 77.758 1.00 10.77 411 ILE F C 1
ATOM 12716 O O . ILE F 1 411 ? 50.989 87.526 77.828 1.00 11.17 411 ILE F O 1
ATOM 12721 N N . GLU F 1 412 ? 50.097 89.277 76.750 1.00 10.91 412 GLU F N 1
ATOM 12722 C CA . GLU F 1 412 ? 49.597 88.419 75.662 1.00 11.42 412 GLU F CA 1
ATOM 12723 C C . GLU F 1 412 ? 50.746 87.714 74.933 1.00 11.66 412 GLU F C 1
ATOM 12724 O O . GLU F 1 412 ? 50.634 86.530 74.589 1.00 12.64 412 GLU F O 1
ATOM 12730 N N . GLU F 1 413 ? 51.837 88.439 74.687 1.00 11.57 413 GLU F N 1
ATOM 12731 C CA . GLU F 1 413 ? 53.007 87.856 74.029 1.00 12.65 413 GLU F CA 1
ATOM 12732 C C . GLU F 1 413 ? 53.558 86.700 74.857 1.00 12.28 413 GLU F C 1
ATOM 12733 O O . GLU F 1 413 ? 53.968 85.674 74.299 1.00 13.08 413 GLU F O 1
ATOM 12739 N N . ALA F 1 414 ? 53.566 86.861 76.183 1.00 12.36 414 ALA F N 1
ATOM 12740 C CA . ALA F 1 414 ? 54.135 85.840 77.082 1.00 12.37 414 ALA F CA 1
ATOM 12741 C C . ALA F 1 414 ? 53.234 84.614 77.205 1.00 12.21 414 ALA F C 1
ATOM 12742 O O . ALA F 1 414 ? 53.714 83.462 77.142 1.00 13.89 414 ALA F O 1
ATOM 12744 N N . LEU F 1 415 ? 51.933 84.847 77.368 1.00 12.09 415 LEU F N 1
ATOM 12745 C CA . LEU F 1 415 ? 51.005 83.752 77.628 1.00 11.86 415 LEU F CA 1
ATOM 12746 C C . LEU F 1 415 ? 50.579 83.071 76.343 1.00 11.62 415 LEU F C 1
ATOM 12747 O O . LEU F 1 415 ? 50.283 81.858 76.350 1.00 13.12 415 LEU F O 1
ATOM 12752 N N . GLY F 1 416 ? 50.520 83.844 75.261 1.00 11.77 416 GLY F N 1
ATOM 12753 C CA . GLY F 1 416 ? 50.172 83.315 73.944 1.00 12.29 416 GLY F CA 1
ATOM 12754 C C . GLY F 1 416 ? 48.872 82.542 73.938 1.00 12.20 416 GLY F C 1
ATOM 12755 O O . GLY F 1 416 ? 47.813 83.092 74.217 1.00 12.12 416 GLY F O 1
ATOM 12756 N N . GLU F 1 417 ? 48.959 81.251 73.613 1.00 12.14 417 GLU F N 1
ATOM 12757 C CA . GLU F 1 417 ? 47.782 80.402 73.476 1.00 12.53 417 GLU F CA 1
ATOM 12758 C C . GLU F 1 417 ? 47.015 80.224 74.790 1.00 12.84 417 GLU F C 1
ATOM 12759 O O . GLU F 1 417 ? 45.879 79.799 74.771 1.00 13.02 417 GLU F O 1
ATOM 12765 N N . LYS F 1 418 ? 47.650 80.559 75.914 1.00 13.37 418 LYS F N 1
ATOM 12766 C CA . LYS F 1 418 ? 47.037 80.420 77.239 1.00 14.46 418 LYS F CA 1
ATOM 12767 C C . LYS F 1 418 ? 46.115 81.582 77.644 1.00 14.05 418 LYS F C 1
ATOM 12768 O O . LYS F 1 418 ? 45.487 81.519 78.702 1.00 14.96 418 LYS F O 1
ATOM 12774 N N . ALA F 1 419 ? 46.016 82.620 76.820 1.00 13.31 419 ALA F N 1
ATOM 12775 C CA . ALA F 1 419 ? 45.217 83.803 77.208 1.00 13.12 419 ALA F CA 1
ATOM 12776 C C . ALA F 1 419 ? 44.320 84.269 76.063 1.00 12.69 419 ALA F C 1
ATOM 12777 O O . ALA F 1 419 ? 44.640 85.230 75.362 1.00 12.77 419 ALA F O 1
ATOM 12779 N N . PRO F 1 420 ? 43.202 83.567 75.845 1.00 12.86 420 PRO F N 1
ATOM 12780 C CA . PRO F 1 420 ? 42.278 83.935 74.780 1.00 13.08 420 PRO F CA 1
ATOM 12781 C C . PRO F 1 420 ? 41.741 85.352 74.904 1.00 12.70 420 PRO F C 1
ATOM 12782 O O . PRO F 1 420 ? 41.595 85.865 76.019 1.00 12.74 420 PRO F O 1
ATOM 12786 N N . TYR F 1 421 ? 41.494 85.971 73.756 1.00 12.95 421 TYR F N 1
ATOM 12787 C CA . TYR F 1 421 ? 40.723 87.214 73.658 1.00 12.93 421 TYR F CA 1
ATOM 12788 C C . TYR F 1 421 ? 39.341 86.801 73.165 1.00 13.16 421 TYR F C 1
ATOM 12789 O O . TYR F 1 421 ? 39.183 86.352 72.027 1.00 13.66 421 TYR F O 1
ATOM 12798 N N . ASN F 1 422 ? 38.348 86.913 74.042 1.00 13.24 422 ASN F N 1
ATOM 12799 C CA . ASN F 1 422 ? 37.038 86.332 73.768 1.00 13.42 422 ASN F CA 1
ATOM 12800 C C . ASN F 1 422 ? 36.051 87.257 73.072 1.00 13.92 422 ASN F C 1
ATOM 12801 O O . ASN F 1 422 ? 35.014 86.803 72.565 1.00 14.77 422 ASN F O 1
ATOM 12806 N N . GLY F 1 423 ? 36.377 88.547 73.031 1.00 14.14 423 GLY F N 1
ATOM 12807 C CA . GLY F 1 423 ? 35.593 89.507 72.244 1.00 13.70 423 GLY F CA 1
ATOM 12808 C C . GLY F 1 423 ? 34.229 89.812 72.829 1.00 13.35 423 GLY F C 1
ATOM 12809 O O . GLY F 1 423 ? 34.064 89.858 74.045 1.00 13.04 423 GLY F O 1
ATOM 12810 N N . ARG F 1 424 ? 33.259 90.004 71.938 1.00 13.59 424 ARG F N 1
ATOM 12811 C CA . ARG F 1 424 ? 31.940 90.516 72.284 1.00 14.03 424 ARG F CA 1
ATOM 12812 C C . ARG F 1 424 ? 31.262 89.776 73.448 1.00 14.09 424 ARG F C 1
ATOM 12813 O O . ARG F 1 424 ? 30.645 90.409 74.313 1.00 14.39 424 ARG F O 1
ATOM 12821 N N . LYS F 1 425 ? 31.387 88.447 73.473 1.00 14.32 425 LYS F N 1
ATOM 12822 C CA . LYS F 1 425 ? 30.725 87.641 74.483 1.00 15.23 425 LYS F CA 1
ATOM 12823 C C . LYS F 1 425 ? 31.130 87.953 75.934 1.00 14.85 425 LYS F C 1
ATOM 12824 O O . LYS F 1 425 ? 30.410 87.597 76.844 1.00 15.32 425 LYS F O 1
ATOM 12830 N N . GLU F 1 426 ? 32.268 88.617 76.150 1.00 14.00 426 GLU F N 1
ATOM 12831 C CA . GLU F 1 426 ? 32.613 89.062 77.513 1.00 13.64 426 GLU F CA 1
ATOM 12832 C C . GLU F 1 426 ? 31.571 90.016 78.093 1.00 13.04 426 GLU F C 1
ATOM 12833 O O . GLU F 1 426 ? 31.374 90.071 79.307 1.00 13.99 426 GLU F O 1
ATOM 12839 N N . ILE F 1 427 ? 30.932 90.797 77.223 1.00 12.88 427 ILE F N 1
ATOM 12840 C CA . ILE F 1 427 ? 30.015 91.868 77.646 1.00 12.48 427 ILE F CA 1
ATOM 12841 C C . ILE F 1 427 ? 28.688 91.253 78.108 1.00 13.64 427 ILE F C 1
ATOM 12842 O O . ILE F 1 427 ? 28.120 90.394 77.428 1.00 14.10 427 ILE F O 1
ATOM 12847 N N . LYS F 1 428 ? 28.222 91.670 79.280 1.00 13.82 428 LYS F N 1
ATOM 12848 C CA . LYS F 1 428 ? 26.974 91.141 79.836 1.00 15.03 428 LYS F CA 1
ATOM 12849 C C . LYS F 1 428 ? 25.822 91.491 78.906 1.00 15.75 428 LYS F C 1
ATOM 12850 O O . LYS F 1 428 ? 25.595 92.666 78.608 1.00 16.32 428 LYS F O 1
ATOM 12856 N N . GLY F 1 429 ? 25.141 90.458 78.409 1.00 17.10 429 GLY F N 1
ATOM 12857 C CA . GLY F 1 429 ? 24.025 90.643 77.480 1.00 18.30 429 GLY F CA 1
ATOM 12858 C C . GLY F 1 429 ? 24.381 90.248 76.064 1.00 19.97 429 GLY F C 1
ATOM 12859 O O . GLY F 1 429 ? 23.497 90.099 75.214 1.00 20.70 429 GLY F O 1
ATOM 12860 N N . GLN F 1 430 ? 25.674 90.080 75.805 1.00 20.19 430 GLN F N 1
ATOM 12861 C CA . GLN F 1 430 ? 26.137 89.627 74.491 1.00 20.83 430 GLN F CA 1
ATOM 12862 C C . GLN F 1 430 ? 26.559 88.162 74.521 1.00 22.06 430 GLN F C 1
ATOM 12863 O O . GLN F 1 430 ? 27.266 87.727 75.435 1.00 21.81 430 GLN F O 1
ATOM 12869 N N . ALA F 1 431 ? 26.113 87.406 73.517 1.00 23.62 431 ALA F N 1
ATOM 12870 C CA . ALA F 1 431 ? 26.559 86.028 73.309 1.00 24.61 431 ALA F CA 1
ATOM 12871 C C . ALA F 1 431 ? 27.674 85.985 72.260 1.00 25.14 431 ALA F C 1
ATOM 12872 O O . ALA F 1 431 ? 28.406 84.987 72.151 1.00 26.29 431 ALA F O 1
#

InterPro domains:
  IPR000941 Enolase [MF_00318] (2-416)
  IPR000941 Enolase [PIRSF001400] (1-427)
  IPR000941 Enolase [PR00148] (37-51)
  IPR000941 Enolase [PR00148] (107-123)
  IPR000941 Enolase [PR00148] (165-178)
  IPR000941 Enolase [PR00148] (316-327)
  IPR000941 Enolase [PR00148] (339-353)
  IPR000941 Enolase [PR00148] (368-385)
  IPR000941 Enolase [PTHR11902] (3-426)
  IPR000941 Enolase [SFLDF00002] (1-416)
  IPR000941 Enolase [TIGR01060] (4-428)
  IPR000941 Enolase [cd03313] (6-414)
  IPR020809 Enolase, conserved site [PS00164] (339-352)
  IPR020810 Enolase, C-terminal TIM barrel domain [PF00113] (144-429)
  IPR020810 Enolase, C-terminal TIM barrel domain [SM01192] (143-430)
  IPR020811 Enolase, N-terminal [PF03952] (4-134)
  IPR020811 Enolase, N-terminal [SM01193] (4-134)
  IPR029017 Enolase-like, N-terminal [G3DSA:3.30.390.10] (1-127)
  IPR029017 Enolase-like, N-terminal [SSF54826] (3-138)
  IPR036849 Enolase-like, C-terminal domain superfamily [G3DSA:3.20.20.120] (128-432)